Protein AF-0000000076691845 (afdb_homodimer)

Structure (mmCIF, N/CA/C/O backbone):
data_AF-0000000076691845-model_v1
#
loop_
_entity.id
_entity.type
_entity.pdbx_description
1 polymer 'CxC2-like cysteine cluster KDZ transposase-associated domain-containing protein'
#
loop_
_atom_site.group_PDB
_atom_site.id
_atom_site.type_symbol
_atom_site.label_atom_id
_atom_site.label_alt_id
_atom_site.label_comp_id
_atom_site.label_asym_id
_atom_site.label_entity_id
_atom_site.label_seq_id
_atom_site.pdbx_PDB_ins_code
_atom_site.Cartn_x
_atom_site.Cartn_y
_atom_site.Cartn_z
_atom_site.occupancy
_atom_site.B_iso_or_equiv
_atom_site.auth_seq_id
_atom_site.auth_comp_id
_atom_site.auth_asym_id
_atom_site.auth_atom_id
_atom_site.pdbx_PDB_model_num
ATOM 1 N N . PRO A 1 1 ? 8 -21.578 18.578 1 87.25 1 PRO A N 1
ATOM 2 C CA . PRO A 1 1 ? 8.398 -22.297 17.359 1 87.25 1 PRO A CA 1
ATOM 3 C C . PRO A 1 1 ? 9.656 -21.719 16.719 1 87.25 1 PRO A C 1
ATOM 5 O O . PRO A 1 1 ? 10.492 -22.469 16.203 1 87.25 1 PRO A O 1
ATOM 8 N N . LEU A 1 2 ? 9.812 -20.391 16.812 1 90.75 2 LEU A N 1
ATOM 9 C CA . LEU A 1 2 ? 10.984 -19.766 16.203 1 90.75 2 LEU A CA 1
ATOM 10 C C . LEU A 1 2 ? 12.25 -20.141 16.969 1 90.75 2 LEU A C 1
ATOM 12 O O . LEU A 1 2 ? 13.273 -20.469 16.359 1 90.75 2 LEU A O 1
ATOM 16 N N . LEU A 1 3 ? 12.211 -20.141 18.312 1 90.88 3 LEU A N 1
ATOM 17 C CA . LEU A 1 3 ? 13.359 -20.438 19.156 1 90.88 3 LEU A CA 1
ATOM 18 C C . LEU A 1 3 ? 13.812 -21.891 18.953 1 90.88 3 LEU A C 1
ATOM 20 O O . LEU A 1 3 ? 15 -22.188 19.047 1 90.88 3 LEU A O 1
ATOM 24 N N . GLN A 1 4 ? 12.875 -22.766 18.609 1 92.56 4 GLN A N 1
ATOM 25 C CA . GLN A 1 4 ? 13.195 -24.156 18.344 1 92.56 4 GLN A CA 1
ATOM 26 C C . GLN A 1 4 ? 13.859 -24.328 16.984 1 92.56 4 GLN A C 1
ATOM 28 O O . GLN A 1 4 ? 14.609 -25.281 16.766 1 92.56 4 GLN A O 1
ATOM 33 N N . TRP A 1 5 ? 13.578 -23.438 16.094 1 95.62 5 TRP A N 1
ATOM 34 C CA . TRP A 1 5 ? 14.078 -23.5 14.727 1 95.62 5 TRP A CA 1
ATOM 35 C C . TRP A 1 5 ? 15.5 -22.969 14.641 1 95.62 5 TRP A C 1
ATOM 37 O O . TRP A 1 5 ? 16.281 -23.391 13.789 1 95.62 5 TRP A O 1
ATOM 47 N N . ILE A 1 6 ? 15.969 -22.078 15.516 1 94.38 6 ILE A N 1
ATOM 48 C CA . ILE A 1 6 ? 17.219 -21.328 15.422 1 94.38 6 ILE A CA 1
ATOM 49 C C . ILE A 1 6 ? 18.406 -22.281 15.43 1 94.38 6 ILE A C 1
ATOM 51 O O . ILE A 1 6 ? 19.312 -22.172 14.602 1 94.38 6 ILE A O 1
ATOM 55 N N . PRO A 1 7 ? 18.375 -23.344 16.25 1 93.5 7 PRO A N 1
ATOM 56 C CA . PRO A 1 7 ? 19.5 -24.266 16.203 1 93.5 7 PRO A CA 1
ATOM 57 C C . PRO A 1 7 ? 19.562 -25.094 14.922 1 93.5 7 PRO A C 1
ATOM 59 O O . PRO A 1 7 ? 20.594 -25.672 14.594 1 93.5 7 PRO A O 1
ATOM 62 N N . GLU A 1 8 ? 18.469 -25.125 14.188 1 95.06 8 GLU A N 1
ATOM 63 C CA . GLU A 1 8 ? 18.375 -25.969 13 1 95.06 8 GLU A CA 1
ATOM 64 C C . GLU A 1 8 ? 18.656 -25.172 11.727 1 95.06 8 GLU A C 1
ATOM 66 O O . GLU A 1 8 ? 18.578 -25.719 10.625 1 95.06 8 GLU A O 1
ATOM 71 N N . ILE A 1 9 ? 19.047 -23.969 11.797 1 96.56 9 ILE A N 1
ATOM 72 C CA . ILE A 1 9 ? 19.188 -23.078 10.648 1 96.56 9 ILE A CA 1
ATOM 73 C C . ILE A 1 9 ? 20.203 -23.641 9.672 1 96.56 9 ILE A C 1
ATOM 75 O O . ILE A 1 9 ? 19.953 -23.703 8.469 1 96.56 9 ILE A O 1
ATOM 79 N N . ASP A 1 10 ? 21.297 -24.094 10.148 1 95.31 10 ASP A N 1
ATOM 80 C CA . ASP A 1 10 ? 22.359 -24.594 9.266 1 95.31 10 ASP A CA 1
ATOM 81 C C . ASP A 1 10 ? 21.906 -25.859 8.539 1 95.31 10 ASP A C 1
ATOM 83 O O . ASP A 1 10 ? 22.234 -26.062 7.367 1 95.31 10 ASP A O 1
ATOM 87 N N . ALA A 1 11 ? 21.156 -26.688 9.273 1 94.56 11 ALA A N 1
ATOM 88 C CA . ALA A 1 11 ? 20.625 -27.891 8.633 1 94.56 11 ALA A CA 1
ATOM 89 C C . ALA A 1 11 ? 19.672 -27.547 7.5 1 94.56 11 ALA A C 1
ATOM 91 O O . ALA A 1 11 ? 19.734 -28.141 6.422 1 94.56 11 ALA A O 1
ATOM 92 N N . PHE A 1 12 ? 18.797 -26.609 7.742 1 97.31 12 PHE A N 1
ATOM 93 C CA . PHE A 1 12 ? 17.844 -26.156 6.727 1 97.31 12 PHE A CA 1
ATOM 94 C C . PHE A 1 12 ? 18.594 -25.562 5.535 1 97.31 12 PHE A C 1
ATOM 96 O O . PHE A 1 12 ? 18.219 -25.797 4.383 1 97.31 12 PHE A O 1
ATOM 103 N N . LEU A 1 13 ? 19.609 -24.797 5.82 1 97.06 13 LEU A N 1
ATOM 104 C CA . LEU A 1 13 ? 20.406 -24.156 4.777 1 97.06 13 LEU A CA 1
ATOM 105 C C . LEU A 1 13 ? 21.094 -25.188 3.896 1 97.06 13 LEU A C 1
ATOM 107 O O . LEU A 1 13 ? 21.125 -25.047 2.672 1 97.06 13 LEU A O 1
ATOM 111 N N . GLN A 1 14 ? 21.594 -26.219 4.473 1 95.38 14 GLN A N 1
ATOM 112 C CA . GLN A 1 14 ? 22.266 -27.266 3.717 1 95.38 14 GLN A CA 1
ATOM 113 C C . GLN A 1 14 ? 21.281 -28 2.801 1 95.38 14 GLN A C 1
ATOM 115 O O . GLN A 1 14 ? 21.625 -28.359 1.675 1 95.38 14 GLN A O 1
ATOM 120 N N . GLU A 1 15 ? 20.078 -28.172 3.277 1 95.69 15 GLU A N 1
ATOM 121 C CA . GLU A 1 15 ? 19.078 -28.828 2.441 1 95.69 15 GLU A CA 1
ATOM 122 C C . GLU A 1 15 ? 18.672 -27.953 1.264 1 95.69 15 GLU A C 1
ATOM 124 O O . GLU A 1 15 ? 18.375 -28.453 0.178 1 95.69 15 GLU A O 1
ATOM 129 N N . LEU A 1 16 ? 18.656 -26.656 1.453 1 96.69 16 LEU A N 1
ATOM 130 C CA . LEU A 1 16 ? 18.391 -25.75 0.344 1 96.69 16 LEU A CA 1
ATOM 131 C C . LEU A 1 16 ? 19.484 -25.828 -0.707 1 96.69 16 LEU A C 1
ATOM 133 O O . LEU A 1 16 ? 19.203 -25.812 -1.908 1 96.69 16 LEU A O 1
ATOM 137 N N . LEU A 1 17 ? 20.703 -25.953 -0.226 1 96.31 17 LEU A N 1
ATOM 138 C CA . LEU A 1 17 ? 21.844 -26.047 -1.145 1 96.31 17 LEU A CA 1
ATOM 139 C C . LEU A 1 17 ? 21.844 -27.375 -1.876 1 96.31 17 LEU A C 1
ATOM 141 O O . LEU A 1 17 ? 22.266 -27.453 -3.033 1 96.31 17 LEU A O 1
ATOM 145 N N . ARG A 1 18 ? 21.344 -28.406 -1.203 1 95.19 18 ARG A N 1
ATOM 146 C CA . ARG A 1 18 ? 21.234 -29.734 -1.81 1 95.19 18 ARG A CA 1
ATOM 147 C C . ARG A 1 18 ? 20.438 -29.688 -3.105 1 95.19 18 ARG A C 1
ATOM 149 O O . ARG A 1 18 ? 20.766 -30.375 -4.07 1 95.19 18 ARG A O 1
ATOM 156 N N . HIS A 1 19 ? 19.453 -28.812 -3.213 1 94.88 19 HIS A N 1
ATOM 157 C CA . HIS A 1 19 ? 18.531 -28.719 -4.348 1 94.88 19 HIS A CA 1
ATOM 158 C C . HIS A 1 19 ? 19.219 -28.078 -5.555 1 94.88 19 HIS A C 1
ATOM 160 O O . HIS A 1 19 ? 18.688 -28.125 -6.668 1 94.88 19 HIS A O 1
ATOM 166 N N . GLU A 1 20 ? 20.438 -27.594 -5.363 1 95.62 20 GLU A N 1
ATOM 167 C CA . GLU A 1 20 ? 21.156 -26.984 -6.473 1 95.62 20 GLU A CA 1
ATOM 168 C C . GLU A 1 20 ? 21.906 -28.031 -7.293 1 95.62 20 GLU A C 1
ATOM 170 O O . GLU A 1 20 ? 22.344 -27.75 -8.406 1 95.62 20 GLU A O 1
ATOM 175 N N . GLY A 1 21 ? 21.938 -29.219 -6.738 1 94.19 21 GLY A N 1
ATOM 176 C CA . GLY A 1 21 ? 22.625 -30.297 -7.426 1 94.19 21 GLY A CA 1
ATOM 177 C C . GLY A 1 21 ? 21.688 -31.266 -8.125 1 94.19 21 GLY A C 1
ATOM 178 O O . GLY A 1 21 ? 20.469 -31.047 -8.141 1 94.19 21 GLY A O 1
ATOM 179 N N . ARG A 1 22 ? 22.219 -32.344 -8.727 1 92.06 22 ARG A N 1
ATOM 180 C CA . ARG A 1 22 ? 21.453 -33.312 -9.523 1 92.06 22 ARG A CA 1
ATOM 181 C C . ARG A 1 22 ? 20.734 -34.312 -8.625 1 92.06 22 ARG A C 1
ATOM 183 O O . ARG A 1 22 ? 19.734 -34.906 -9.039 1 92.06 22 ARG A O 1
ATOM 190 N N . GLY A 1 23 ? 21.156 -34.344 -7.402 1 85.56 23 GLY A N 1
ATOM 191 C CA . GLY A 1 23 ? 20.594 -35.375 -6.535 1 85.56 23 GLY A CA 1
ATOM 192 C C . GLY A 1 23 ? 21.016 -36.781 -6.93 1 85.56 23 GLY A C 1
ATOM 193 O O . GLY A 1 23 ? 22 -36.969 -7.645 1 85.56 23 GLY A O 1
ATOM 194 N N . PRO A 1 24 ? 20.234 -37.75 -6.477 1 78.94 24 PRO A N 1
ATOM 195 C CA . PRO A 1 24 ? 20.641 -39.156 -6.668 1 78.94 24 PRO A CA 1
ATOM 196 C C . PRO A 1 24 ? 20.203 -39.719 -8.023 1 78.94 24 PRO A C 1
ATOM 198 O O . PRO A 1 24 ? 20.547 -40.844 -8.367 1 78.94 24 PRO A O 1
ATOM 201 N N . ALA A 1 25 ? 19.641 -38.875 -8.875 1 76.62 25 ALA A N 1
ATOM 202 C CA . ALA A 1 25 ? 19.094 -39.375 -10.133 1 76.62 25 ALA A CA 1
ATOM 203 C C . ALA A 1 25 ? 20.188 -39.812 -11.086 1 76.62 25 ALA A C 1
ATOM 205 O O . ALA A 1 25 ? 21.109 -39.062 -11.375 1 76.62 25 ALA A O 1
ATOM 206 N N . GLN A 1 26 ? 20.141 -41.125 -11.516 1 77.44 26 GLN A N 1
ATOM 207 C CA . GLN A 1 26 ? 21.172 -41.656 -12.398 1 77.44 26 GLN A CA 1
ATOM 208 C C . GLN A 1 26 ? 20.625 -41.812 -13.82 1 77.44 26 GLN A C 1
ATOM 210 O O . GLN A 1 26 ? 21.406 -41.844 -14.781 1 77.44 26 GLN A O 1
ATOM 215 N N . SER A 1 27 ? 19.281 -41.938 -13.883 1 87.31 27 SER A N 1
ATOM 216 C CA . SER A 1 27 ? 18.656 -42.094 -15.195 1 87.31 27 SER A CA 1
ATOM 217 C C . SER A 1 27 ? 17.422 -41.219 -15.336 1 87.31 27 SER A C 1
ATOM 219 O O . SER A 1 27 ? 16.953 -40.625 -14.359 1 87.31 27 SER A O 1
ATOM 221 N N . CYS A 1 28 ? 17.047 -41.125 -16.609 1 92.69 28 CYS A N 1
ATOM 222 C CA . CYS A 1 28 ? 15.859 -40.344 -16.906 1 92.69 28 CYS A CA 1
ATOM 223 C C . CYS A 1 28 ? 14.656 -40.875 -16.141 1 92.69 28 CYS A C 1
ATOM 225 O O . CYS A 1 28 ? 14.445 -42.094 -16.094 1 92.69 28 CYS A O 1
ATOM 227 N N . LEU A 1 29 ? 13.891 -40.094 -15.586 1 89.31 29 LEU A N 1
ATOM 228 C CA . LEU A 1 29 ? 12.742 -40.438 -14.75 1 89.31 29 LEU A CA 1
ATOM 229 C C . LEU A 1 29 ? 11.688 -41.188 -15.555 1 89.31 29 LEU A C 1
ATOM 231 O O . LEU A 1 29 ? 11 -42.062 -15.023 1 89.31 29 LEU A O 1
ATOM 235 N N . THR A 1 30 ? 11.539 -40.812 -16.844 1 88.88 30 THR A N 1
ATOM 236 C CA . THR A 1 30 ? 10.461 -41.375 -17.656 1 88.88 30 THR A CA 1
ATOM 237 C C . THR A 1 30 ? 10.938 -42.562 -18.469 1 88.88 30 THR A C 1
ATOM 239 O O . THR A 1 30 ? 10.391 -43.656 -18.328 1 88.88 30 THR A O 1
ATOM 242 N N . CYS A 1 31 ? 12.047 -42.469 -19.266 1 90.38 31 CYS A N 1
ATOM 243 C CA . CYS A 1 31 ? 12.469 -43.531 -20.172 1 90.38 31 CYS A CA 1
ATOM 244 C C . CYS A 1 31 ? 13.484 -44.438 -19.484 1 90.38 31 CYS A C 1
ATOM 246 O O . CYS A 1 31 ? 13.742 -45.562 -19.953 1 90.38 31 CYS A O 1
ATOM 248 N N . ALA A 1 32 ? 14.141 -44.031 -18.453 1 87.12 32 ALA A N 1
ATOM 249 C CA . ALA A 1 32 ? 15.133 -44.781 -17.688 1 87.12 32 ALA A CA 1
ATOM 250 C C . ALA A 1 32 ? 16.312 -45.219 -18.562 1 87.12 32 ALA A C 1
ATOM 252 O O . ALA A 1 32 ? 17.062 -46.094 -18.203 1 87.12 32 ALA A O 1
ATOM 253 N N . MET A 1 33 ? 16.469 -44.656 -19.766 1 88.06 33 MET A N 1
ATOM 254 C CA . MET A 1 33 ? 17.484 -45.094 -20.719 1 88.06 33 MET A CA 1
ATOM 255 C C . MET A 1 33 ? 18.484 -43.969 -21 1 88.06 33 MET A C 1
ATOM 257 O O . MET A 1 33 ? 19.703 -44.219 -20.984 1 88.06 33 MET A O 1
ATOM 261 N N . ASN A 1 34 ? 17.984 -42.844 -21.203 1 88.25 34 ASN A N 1
ATOM 262 C CA . ASN A 1 34 ? 18.828 -41.75 -21.641 1 88.25 34 ASN A CA 1
ATOM 263 C C . ASN A 1 34 ? 19.438 -41 -20.453 1 88.25 34 ASN A C 1
ATOM 265 O O . ASN A 1 34 ? 18.953 -41.125 -19.328 1 88.25 34 ASN A O 1
ATOM 269 N N . MET A 1 35 ? 20.516 -40.344 -20.734 1 88.06 35 MET A N 1
ATOM 270 C CA . MET A 1 35 ? 21.188 -39.531 -19.719 1 88.06 35 MET A CA 1
ATOM 271 C C . MET A 1 35 ? 20.312 -38.344 -19.297 1 88.06 35 MET A C 1
ATOM 273 O O . MET A 1 35 ? 19.859 -37.594 -20.141 1 88.06 35 MET A O 1
ATOM 277 N N . PRO A 1 36 ? 20.062 -38.281 -18.016 1 91.88 36 PRO A N 1
ATOM 278 C CA . PRO A 1 36 ? 19.234 -37.188 -17.516 1 91.88 36 PRO A CA 1
ATOM 279 C C . PRO A 1 36 ? 20 -35.875 -17.391 1 91.88 36 PRO A C 1
ATOM 281 O O . PRO A 1 36 ? 21.062 -35.844 -16.766 1 91.88 36 PRO A O 1
ATOM 284 N N . SER A 1 37 ? 19.562 -34.781 -18.078 1 93.31 37 SER A N 1
ATOM 285 C CA . SER A 1 37 ? 20.266 -33.531 -18.031 1 93.31 37 SER A CA 1
ATOM 286 C C . SER A 1 37 ? 19.328 -32.344 -17.75 1 93.31 37 SER A C 1
ATOM 288 O O . SER A 1 37 ? 19.766 -31.219 -17.562 1 93.31 37 SER A O 1
ATOM 290 N N . TYR A 1 38 ? 18.031 -32.656 -17.688 1 95.62 38 TYR A N 1
ATOM 291 C CA . TYR A 1 38 ? 17.062 -31.578 -17.562 1 95.62 38 TYR A CA 1
ATOM 292 C C . TYR A 1 38 ? 16.203 -31.766 -16.328 1 95.62 38 TYR A C 1
ATOM 294 O O . TYR A 1 38 ? 15.875 -32.875 -15.953 1 95.62 38 TYR A O 1
ATOM 302 N N . ARG A 1 39 ? 15.898 -30.719 -15.648 1 95.12 39 ARG A N 1
ATOM 303 C CA . ARG A 1 39 ? 14.984 -30.766 -14.516 1 95.12 39 ARG A CA 1
ATOM 304 C C . ARG A 1 39 ? 13.906 -29.688 -14.633 1 95.12 39 ARG A C 1
ATOM 306 O O . ARG A 1 39 ? 14.117 -28.656 -15.266 1 95.12 39 ARG A O 1
ATOM 313 N N . CYS A 1 40 ? 12.742 -30.016 -14.156 1 94.69 40 CYS A N 1
ATOM 314 C CA . CYS A 1 40 ? 11.648 -29.047 -14.078 1 94.69 40 CYS A CA 1
ATOM 315 C C . CYS A 1 40 ? 11.539 -28.453 -12.672 1 94.69 40 CYS A C 1
ATOM 317 O O . CYS A 1 40 ? 11.531 -29.203 -11.688 1 94.69 40 CYS A O 1
ATOM 319 N N . MET A 1 41 ? 11.453 -27.172 -12.539 1 93.12 41 MET A N 1
ATOM 320 C CA . MET A 1 41 ? 11.406 -26.5 -11.242 1 93.12 41 MET A CA 1
ATOM 321 C C . MET A 1 41 ? 10 -26.547 -10.656 1 93.12 41 MET A C 1
ATOM 323 O O . MET A 1 41 ? 9.812 -26.344 -9.453 1 93.12 41 MET A O 1
ATOM 327 N N . ASP A 1 42 ? 9.023 -26.859 -11.492 1 93.19 42 ASP A N 1
ATOM 328 C CA . ASP A 1 42 ? 7.633 -26.766 -11.055 1 93.19 42 ASP A CA 1
ATOM 329 C C . ASP A 1 42 ? 7.039 -28.141 -10.781 1 93.19 42 ASP A C 1
ATOM 331 O O . ASP A 1 42 ? 6 -28.25 -10.125 1 93.19 42 ASP A O 1
ATOM 335 N N . CYS A 1 43 ? 7.711 -29.156 -11.25 1 92.31 43 CYS A N 1
ATOM 336 C CA . CYS A 1 43 ? 7.297 -30.516 -10.922 1 92.31 43 CYS A CA 1
ATOM 337 C C . CYS A 1 43 ? 7.852 -30.953 -9.57 1 92.31 43 CYS A C 1
ATOM 339 O O . CYS A 1 43 ? 8.984 -30.625 -9.227 1 92.31 43 CYS A O 1
ATOM 341 N N . MET A 1 44 ? 7.059 -31.672 -8.836 1 88.81 44 MET A N 1
ATOM 342 C CA . MET A 1 44 ? 7.52 -32.125 -7.523 1 88.81 44 MET A CA 1
ATOM 343 C C . MET A 1 44 ? 7.984 -33.562 -7.586 1 88.81 44 MET A C 1
ATOM 345 O O . MET A 1 44 ? 7.418 -34.438 -6.918 1 88.81 44 MET A O 1
ATOM 349 N N . ASN A 1 45 ? 8.875 -33.969 -8.375 1 82.81 45 ASN A N 1
ATOM 350 C CA . ASN A 1 45 ? 9.375 -35.312 -8.484 1 82.81 45 ASN A CA 1
ATOM 351 C C . ASN A 1 45 ? 10.891 -35.406 -8.312 1 82.81 45 ASN A C 1
ATOM 353 O O . ASN A 1 45 ? 11.461 -36.469 -8.203 1 82.81 45 ASN A O 1
ATOM 357 N N . ASN A 1 46 ? 11.562 -34.344 -7.996 1 76.19 46 ASN A N 1
ATOM 358 C CA . ASN A 1 46 ? 13 -34.219 -7.762 1 76.19 46 ASN A CA 1
ATOM 359 C C . ASN A 1 46 ? 13.805 -35.062 -8.758 1 76.19 46 ASN A C 1
ATOM 361 O O . ASN A 1 46 ? 14.906 -35.5 -8.461 1 76.19 46 ASN A O 1
ATOM 365 N N . GLY A 1 47 ? 13.164 -35.406 -9.922 1 85.44 47 GLY A N 1
ATOM 366 C CA . GLY A 1 47 ? 13.875 -36.219 -10.898 1 85.44 47 GLY A CA 1
ATOM 367 C C . GLY A 1 47 ? 14.398 -35.406 -12.078 1 85.44 47 GLY A C 1
ATOM 368 O O . GLY A 1 47 ? 14.164 -34.188 -12.164 1 85.44 47 GLY A O 1
ATOM 369 N N . LEU A 1 48 ? 15.281 -36.125 -12.844 1 93.38 48 LEU A N 1
ATOM 370 C CA . LEU A 1 48 ? 15.852 -35.531 -14.047 1 93.38 48 LEU A CA 1
ATOM 371 C C . LEU A 1 48 ? 15.297 -36.188 -15.297 1 93.38 48 LEU A C 1
ATOM 373 O O . LEU A 1 48 ? 14.883 -37.344 -15.258 1 93.38 48 LEU A O 1
ATOM 377 N N . TYR A 1 49 ? 15.195 -35.375 -16.344 1 94.94 49 TYR A N 1
ATOM 378 C CA . TYR A 1 49 ? 14.672 -35.812 -17.625 1 94.94 49 TYR A CA 1
ATOM 379 C C . TYR A 1 49 ? 15.734 -35.75 -18.703 1 94.94 49 TYR A C 1
ATOM 381 O O . TYR A 1 49 ? 16.719 -35 -18.578 1 94.94 49 TYR A O 1
ATOM 389 N N . CYS A 1 50 ? 15.586 -36.688 -19.672 1 95.5 50 CYS A N 1
ATOM 390 C CA . CYS A 1 50 ? 16.281 -36.438 -20.922 1 95.5 50 CYS A CA 1
ATOM 391 C C . CYS A 1 50 ? 15.523 -35.438 -21.797 1 95.5 50 CYS A C 1
ATOM 393 O O . CYS A 1 50 ? 14.391 -35.094 -21.484 1 95.5 50 CYS A O 1
ATOM 395 N N . LYS A 1 51 ? 16.078 -34.938 -22.844 1 95.38 51 LYS A N 1
ATOM 396 C CA . LYS A 1 51 ? 15.5 -33.875 -23.656 1 95.38 51 LYS A CA 1
ATOM 397 C C . LYS A 1 51 ? 14.148 -34.281 -24.234 1 95.38 51 LYS A C 1
ATOM 399 O O . LYS A 1 51 ? 13.141 -33.625 -24.031 1 95.38 51 LYS A O 1
ATOM 404 N N . PRO A 1 52 ? 14.023 -35.469 -24.875 1 95.25 52 PRO A N 1
ATOM 405 C CA . PRO A 1 52 ? 12.727 -35.844 -25.438 1 95.25 52 PRO A CA 1
ATOM 406 C C . PRO A 1 52 ? 11.656 -36.062 -24.391 1 95.25 52 PRO A C 1
ATOM 408 O O . PRO A 1 52 ? 10.492 -35.688 -24.594 1 95.25 52 PRO A O 1
ATOM 411 N N . CYS A 1 53 ? 12.086 -36.656 -23.266 1 95.38 53 CYS A N 1
ATOM 412 C CA . CYS A 1 53 ? 11.125 -36.938 -22.203 1 95.38 53 CYS A CA 1
ATOM 413 C C . CYS A 1 53 ? 10.648 -35.656 -21.547 1 95.38 53 CYS A C 1
ATOM 415 O O . CYS A 1 53 ? 9.508 -35.562 -21.094 1 95.38 53 CYS A O 1
ATOM 417 N N . THR A 1 54 ? 11.523 -34.625 -21.5 1 95.94 54 THR A N 1
ATOM 418 C CA . THR A 1 54 ? 11.125 -33.312 -20.969 1 95.94 54 THR A CA 1
ATOM 419 C C . THR A 1 54 ? 10 -32.719 -21.797 1 95.94 54 THR A C 1
ATOM 421 O O . THR A 1 54 ? 9 -32.25 -21.25 1 95.94 54 THR A O 1
ATOM 424 N N . VAL A 1 55 ? 10.133 -32.75 -23.078 1 95.56 55 VAL A N 1
ATOM 425 C CA . VAL A 1 55 ? 9.156 -32.188 -23.984 1 95.56 55 VAL A CA 1
ATOM 426 C C . VAL A 1 55 ? 7.844 -32.938 -23.906 1 95.56 55 VAL A C 1
ATOM 428 O O . VAL A 1 55 ? 6.77 -32.344 -23.781 1 95.56 55 VAL A O 1
ATOM 431 N N . ALA A 1 56 ? 7.949 -34.25 -23.828 1 93.19 56 ALA A N 1
ATOM 432 C CA . ALA A 1 56 ? 6.766 -35.125 -23.812 1 93.19 56 ALA A CA 1
ATOM 433 C C . ALA A 1 56 ? 5.988 -34.969 -22.5 1 93.19 56 ALA A C 1
ATOM 435 O O . ALA A 1 56 ? 4.754 -34.906 -22.516 1 93.19 56 ALA A O 1
ATOM 436 N N . SER A 1 57 ? 6.715 -34.875 -21.422 1 92.19 57 SER A N 1
ATOM 437 C CA . SER A 1 57 ? 6.086 -34.812 -20.109 1 92.19 57 SER A CA 1
ATOM 438 C C . SER A 1 57 ? 5.461 -33.438 -19.828 1 92.19 57 SER A C 1
ATOM 440 O O . SER A 1 57 ? 4.633 -33.312 -18.938 1 92.19 57 SER A O 1
ATOM 442 N N . HIS A 1 58 ? 5.809 -32.438 -20.641 1 94.06 58 HIS A N 1
ATOM 443 C CA . HIS A 1 58 ? 5.348 -31.078 -20.328 1 94.06 58 HIS A CA 1
ATOM 444 C C . HIS A 1 58 ? 4.473 -30.516 -21.453 1 94.06 58 HIS A C 1
ATOM 446 O O . HIS A 1 58 ? 4.277 -29.312 -21.547 1 94.06 58 HIS A O 1
ATOM 452 N N . LYS A 1 59 ? 3.926 -31.422 -22.219 1 92.06 59 LYS A N 1
ATOM 453 C CA . LYS A 1 59 ? 3.029 -31.016 -23.297 1 92.06 59 LYS A CA 1
ATOM 454 C C . LYS A 1 59 ? 1.794 -30.297 -22.734 1 92.06 59 LYS A C 1
ATOM 456 O O . LYS A 1 59 ? 1.295 -29.344 -23.344 1 92.06 59 LYS A O 1
ATOM 461 N N . SER A 1 60 ? 1.341 -30.812 -21.578 1 91.81 60 SER A N 1
ATOM 462 C CA . SER A 1 60 ? 0.16 -30.219 -20.953 1 91.81 60 SER A CA 1
ATOM 463 C C . SER A 1 60 ? 0.542 -29.078 -20.016 1 91.81 60 SER A C 1
ATOM 465 O O . SER A 1 60 ? -0.328 -28.422 -19.438 1 91.81 60 SER A O 1
ATOM 467 N N . MET A 1 61 ? 1.863 -28.875 -19.844 1 93.44 61 MET A N 1
ATOM 468 C CA . MET A 1 61 ? 2.367 -27.828 -18.953 1 93.44 61 MET A CA 1
ATOM 469 C C . MET A 1 61 ? 3.473 -27.031 -19.625 1 93.44 61 MET A C 1
ATOM 471 O O . MET A 1 61 ? 4.594 -26.953 -19.109 1 93.44 61 MET A O 1
ATOM 475 N N . PRO A 1 62 ? 3.066 -26.328 -20.672 1 94.5 62 PRO A N 1
ATOM 476 C CA . PRO A 1 62 ? 4.09 -25.688 -21.5 1 94.5 62 PRO A CA 1
ATOM 477 C C . PRO A 1 62 ? 4.77 -24.516 -20.797 1 94.5 62 PRO A C 1
ATOM 479 O O . PRO A 1 62 ? 5.785 -24.016 -21.266 1 94.5 62 PRO A O 1
ATOM 482 N N . PHE A 1 63 ? 4.293 -24.125 -19.641 1 95.5 63 PHE A N 1
ATOM 483 C CA . PHE A 1 63 ? 4.844 -22.906 -19.031 1 95.5 63 PHE A CA 1
ATOM 484 C C . PHE A 1 63 ? 5.621 -23.25 -17.766 1 95.5 63 PHE A C 1
ATOM 486 O O . PHE A 1 63 ? 5.883 -22.391 -16.938 1 95.5 63 PHE A O 1
ATOM 493 N N . HIS A 1 64 ? 5.926 -24.562 -17.547 1 95.62 64 HIS A N 1
ATOM 494 C CA . HIS A 1 64 ? 6.828 -24.969 -16.469 1 95.62 64 HIS A CA 1
ATOM 495 C C . HIS A 1 64 ? 8.25 -24.484 -16.734 1 95.62 64 HIS A C 1
ATOM 497 O O . HIS A 1 64 ? 8.648 -24.312 -17.891 1 95.62 64 HIS A O 1
ATOM 503 N N . ARG A 1 65 ? 9.023 -24.281 -15.828 1 94.69 65 ARG A N 1
ATOM 504 C CA . ARG A 1 65 ? 10.398 -23.797 -15.922 1 94.69 65 ARG A CA 1
ATOM 505 C C . ARG A 1 65 ? 11.391 -24.953 -15.93 1 94.69 65 ARG A C 1
ATOM 507 O O . ARG A 1 65 ? 11.383 -25.781 -15.023 1 94.69 65 ARG A O 1
ATOM 514 N N . SER A 1 66 ? 12.188 -24.844 -16.891 1 95.19 66 SER A N 1
ATOM 515 C CA . SER A 1 66 ? 13.156 -25.922 -17.047 1 95.19 66 SER A CA 1
ATOM 516 C C . SER A 1 66 ? 14.586 -25.406 -16.922 1 95.19 66 SER A C 1
ATOM 518 O O . SER A 1 66 ? 14.836 -24.219 -17.125 1 95.19 66 SER A O 1
ATOM 520 N N . GLN A 1 67 ? 15.477 -26.344 -16.469 1 96 67 GLN A N 1
ATOM 521 C CA . GLN A 1 67 ? 16.906 -26.062 -16.344 1 96 67 GLN A CA 1
ATOM 522 C C . GLN A 1 67 ? 17.75 -27.188 -16.938 1 96 67 GLN A C 1
ATOM 524 O O . GLN A 1 67 ? 17.312 -28.344 -16.953 1 96 67 GLN A O 1
ATOM 529 N N . GLU A 1 68 ? 18.828 -26.828 -17.484 1 97 68 GLU A N 1
ATOM 530 C CA . GLU A 1 68 ? 19.766 -27.797 -18.047 1 97 68 GLU A CA 1
ATOM 531 C C . GLU A 1 68 ? 21.062 -27.875 -17.234 1 97 68 GLU A C 1
ATOM 533 O O . GLU A 1 68 ? 21.609 -26.844 -16.844 1 97 68 GLU A O 1
ATOM 538 N N . TRP A 1 69 ? 21.469 -29.094 -16.938 1 95.62 69 TRP A N 1
ATOM 539 C CA . TRP A 1 69 ? 22.734 -29.297 -16.25 1 95.62 69 TRP A CA 1
ATOM 540 C C . TRP A 1 69 ? 23.906 -29.016 -17.188 1 95.62 69 TRP A C 1
ATOM 542 O O . TRP A 1 69 ? 24.062 -29.672 -18.219 1 95.62 69 TRP A O 1
ATOM 552 N N . THR A 1 70 ? 24.812 -28.047 -16.906 1 95.56 70 THR A N 1
ATOM 553 C CA . THR A 1 70 ? 25.922 -27.641 -17.75 1 95.56 70 THR A CA 1
ATOM 554 C C . THR A 1 70 ? 27.141 -28.531 -17.531 1 95.56 70 THR A C 1
ATOM 556 O O . THR A 1 70 ? 28.125 -28.453 -18.266 1 95.56 70 THR A O 1
ATOM 559 N N . GLY A 1 71 ? 27.109 -29.312 -16.562 1 93.19 71 GLY A N 1
ATOM 560 C CA . GLY A 1 71 ? 28.25 -30.078 -16.078 1 93.19 71 GLY A CA 1
ATOM 561 C C . GLY A 1 71 ? 28.688 -29.703 -14.68 1 93.19 71 GLY A C 1
ATOM 562 O O . GLY A 1 71 ? 29.312 -30.5 -13.969 1 93.19 71 GLY A O 1
ATOM 563 N N . ARG A 1 72 ? 28.281 -28.453 -14.297 1 94.75 72 ARG A N 1
ATOM 564 C CA . ARG A 1 72 ? 28.703 -27.969 -12.984 1 94.75 72 ARG A CA 1
ATOM 565 C C . ARG A 1 72 ? 27.516 -27.406 -12.203 1 94.75 72 ARG A C 1
ATOM 567 O O . ARG A 1 72 ? 27.5 -27.438 -10.977 1 94.75 72 ARG A O 1
ATOM 574 N N . TYR A 1 73 ? 26.625 -26.828 -12.875 1 96.56 73 TYR A N 1
ATOM 575 C CA . TYR A 1 73 ? 25.453 -26.234 -12.266 1 96.56 73 TYR A CA 1
ATOM 576 C C . TYR A 1 73 ? 24.281 -26.219 -13.242 1 96.56 73 TYR A C 1
ATOM 578 O O . TYR A 1 73 ? 24.453 -26.516 -14.43 1 96.56 73 TYR A O 1
ATOM 586 N N . PHE A 1 74 ? 23.078 -25.938 -12.773 1 95.94 74 PHE A N 1
ATOM 587 C CA . PHE A 1 74 ? 21.906 -25.859 -13.617 1 95.94 74 PHE A CA 1
ATOM 588 C C . PHE A 1 74 ? 21.734 -24.453 -14.188 1 95.94 74 PHE A C 1
ATOM 590 O O . PHE A 1 74 ? 21.922 -23.453 -13.477 1 95.94 74 PHE A O 1
ATOM 597 N N . SER A 1 75 ? 21.422 -24.391 -15.445 1 95.06 75 SER A N 1
ATOM 598 C CA . SER A 1 75 ? 21.156 -23.141 -16.125 1 95.06 75 SER A CA 1
ATOM 599 C C . SER A 1 75 ? 19.734 -23.125 -16.719 1 95.06 75 SER A C 1
ATOM 601 O O . SER A 1 75 ? 19.188 -24.172 -17.047 1 95.06 75 SER A O 1
ATOM 603 N N . ARG A 1 76 ? 19.234 -21.953 -16.828 1 93.12 76 ARG A N 1
ATOM 604 C CA . ARG A 1 76 ? 17.875 -21.797 -17.328 1 93.12 76 ARG A CA 1
ATOM 605 C C . ARG A 1 76 ? 17.797 -22.172 -18.812 1 93.12 76 ARG A C 1
ATOM 607 O O . ARG A 1 76 ? 18.688 -21.844 -19.594 1 93.12 76 ARG A O 1
ATOM 614 N N . ILE A 1 77 ? 16.719 -22.891 -19.188 1 94.25 77 ILE A N 1
ATOM 615 C CA . ILE A 1 77 ? 16.391 -23.188 -20.578 1 94.25 77 ILE A CA 1
ATOM 616 C C . ILE A 1 77 ? 14.883 -23.219 -20.766 1 94.25 77 ILE A C 1
ATOM 618 O O . ILE A 1 77 ? 14.148 -23.641 -19.859 1 94.25 77 ILE A O 1
ATOM 622 N N . SER A 1 78 ? 14.414 -22.688 -21.844 1 92.88 78 SER A N 1
ATOM 623 C CA . SER A 1 78 ? 12.977 -22.688 -22.062 1 92.88 78 SER A CA 1
ATOM 624 C C . SER A 1 78 ? 12.531 -23.953 -22.781 1 92.88 78 SER A C 1
ATOM 626 O O . SER A 1 78 ? 13.328 -24.609 -23.453 1 92.88 78 SER A O 1
ATOM 628 N N . LEU A 1 79 ? 11.266 -24.328 -22.562 1 95.25 79 LEU A N 1
ATOM 629 C CA . LEU A 1 79 ? 10.703 -25.469 -23.266 1 95.25 79 LEU A CA 1
ATOM 630 C C . LEU A 1 79 ? 10.617 -25.203 -24.766 1 95.25 79 LEU A C 1
ATOM 632 O O . LEU A 1 79 ? 10.672 -26.141 -25.562 1 95.25 79 LEU A O 1
ATOM 636 N N . HIS A 1 80 ? 10.531 -23.953 -25.109 1 94.25 80 HIS A N 1
ATOM 637 C CA . HIS A 1 80 ? 10.57 -23.531 -26.5 1 94.25 80 HIS A CA 1
ATOM 638 C C . HIS A 1 80 ? 11.891 -23.922 -27.156 1 94.25 80 HIS A C 1
ATOM 640 O O . HIS A 1 80 ? 11.898 -24.469 -28.266 1 94.25 80 HIS A O 1
ATOM 646 N N . GLU A 1 81 ? 12.992 -23.688 -26.469 1 93.75 81 GLU A N 1
ATOM 647 C CA . GLU A 1 81 ? 14.328 -24.016 -26.969 1 93.75 81 GLU A CA 1
ATOM 648 C C . GLU A 1 81 ? 14.531 -25.516 -27.078 1 93.75 81 GLU A C 1
ATOM 650 O O . GLU A 1 81 ? 15.305 -25.984 -27.906 1 93.75 81 GLU A O 1
ATOM 655 N N . LEU A 1 82 ? 13.75 -26.281 -26.25 1 95.62 82 LEU A N 1
ATOM 656 C CA . LEU A 1 82 ? 13.859 -27.734 -26.25 1 95.62 82 LEU A CA 1
ATOM 657 C C . LEU A 1 82 ? 13.016 -28.344 -27.359 1 95.62 82 LEU A C 1
ATOM 659 O O . LEU A 1 82 ? 13.109 -29.547 -27.641 1 95.62 82 LEU A O 1
ATOM 663 N N . GLY A 1 83 ? 12.148 -27.5 -27.938 1 94.62 83 GLY A N 1
ATOM 664 C CA . GLY A 1 83 ? 11.422 -27.969 -29.109 1 94.62 83 GLY A CA 1
ATOM 665 C C . GLY A 1 83 ? 9.938 -28.141 -28.859 1 94.62 83 GLY A C 1
ATOM 666 O O . GLY A 1 83 ? 9.211 -28.625 -29.734 1 94.62 83 GLY A O 1
ATOM 667 N N . LEU A 1 84 ? 9.422 -27.766 -27.688 1 95.69 84 LEU A N 1
ATOM 668 C CA . LEU A 1 84 ? 7.996 -27.922 -27.406 1 95.69 84 LEU A CA 1
ATOM 669 C C . LEU A 1 84 ? 7.168 -26.938 -28.219 1 95.69 84 LEU A C 1
ATOM 671 O O . LEU A 1 84 ? 7.504 -25.75 -28.297 1 95.69 84 LEU A O 1
ATOM 675 N N . ARG A 1 85 ? 6.117 -27.438 -28.859 1 94.25 85 ARG A N 1
ATOM 676 C CA . ARG A 1 85 ? 5.184 -26.609 -29.625 1 94.25 85 ARG A CA 1
ATOM 677 C C . ARG A 1 85 ? 3.758 -26.781 -29.109 1 94.25 85 ARG A C 1
ATOM 679 O O . ARG A 1 85 ? 3.35 -27.891 -28.734 1 94.25 85 ARG A O 1
ATOM 686 N N . ILE A 1 86 ? 3.008 -25.672 -29.062 1 95.19 86 ILE A N 1
ATOM 687 C CA . ILE A 1 86 ? 1.621 -25.688 -28.609 1 95.19 86 ILE A CA 1
ATOM 688 C C . ILE A 1 86 ? 0.687 -25.703 -29.828 1 95.19 86 ILE A C 1
ATOM 690 O O . ILE A 1 86 ? 0.642 -24.75 -30.594 1 95.19 86 ILE A O 1
ATOM 694 N N . GLN A 1 87 ? -0.03 -26.781 -29.984 1 93.56 87 GLN A N 1
ATOM 695 C CA . GLN A 1 87 ? -1.021 -26.906 -31.062 1 93.56 87 GLN A CA 1
ATOM 696 C C . GLN A 1 87 ? -2.4 -26.469 -30.578 1 93.56 87 GLN A C 1
ATOM 698 O O . GLN A 1 87 ? -2.92 -27 -29.594 1 93.56 87 GLN A O 1
ATOM 703 N N . LEU A 1 88 ? -2.969 -25.484 -31.281 1 92.94 88 LEU A N 1
ATOM 704 C CA . LEU A 1 88 ? -4.277 -24.969 -30.891 1 92.94 88 LEU A CA 1
ATOM 705 C C . LEU A 1 88 ? -5.383 -25.609 -31.719 1 92.94 88 LEU A C 1
ATOM 707 O O . LEU A 1 88 ? -5.137 -26.078 -32.844 1 92.94 88 LEU A O 1
ATOM 711 N N . ASN A 1 89 ? -6.551 -25.688 -31.156 1 90 89 ASN A N 1
ATOM 712 C CA . ASN A 1 89 ? -7.824 -26.016 -31.781 1 90 89 ASN A CA 1
ATOM 713 C C . ASN A 1 89 ? -7.844 -27.469 -32.281 1 90 89 ASN A C 1
ATOM 715 O O . ASN A 1 89 ? -8.438 -27.766 -33.312 1 90 89 ASN A O 1
ATOM 719 N N . HIS A 1 90 ? -7.098 -28.297 -31.656 1 88.12 90 HIS A N 1
ATOM 720 C CA . HIS A 1 90 ? -7.121 -29.734 -31.875 1 88.12 90 HIS A CA 1
ATOM 721 C C . HIS A 1 90 ? -7.105 -30.484 -30.547 1 88.12 90 HIS A C 1
ATOM 723 O O . HIS A 1 90 ? -6.645 -29.953 -29.531 1 88.12 90 HIS A O 1
ATOM 729 N N . PRO A 1 91 ? -7.633 -31.656 -30.562 1 83.06 91 PRO A N 1
ATOM 730 C CA . PRO A 1 91 ? -7.555 -32.438 -29.328 1 83.06 91 PRO A CA 1
ATOM 731 C C . PRO A 1 91 ? -6.113 -32.688 -28.875 1 83.06 91 PRO A C 1
ATOM 733 O O . PRO A 1 91 ? -5.199 -32.688 -29.703 1 83.06 91 PRO A O 1
ATOM 736 N N . TYR A 1 92 ? -6.004 -32.906 -27.641 1 83.25 92 TYR A N 1
ATOM 737 C CA . TYR A 1 92 ? -4.688 -33.125 -27.031 1 83.25 92 TYR A CA 1
ATOM 738 C C . TYR A 1 92 ? -3.939 -34.25 -27.719 1 83.25 92 TYR A C 1
ATOM 740 O O . TYR A 1 92 ? -4.496 -35.344 -27.906 1 83.25 92 TYR A O 1
ATOM 748 N N . GLY A 1 93 ? -2.738 -33.969 -28.156 1 77.94 93 GLY A N 1
ATOM 749 C CA . GLY A 1 93 ? -1.898 -35 -28.734 1 77.94 93 GLY A CA 1
ATOM 750 C C . GLY A 1 93 ? -1.967 -35.031 -30.25 1 77.94 93 GLY A C 1
ATOM 751 O O . GLY A 1 93 ? -1.137 -35.688 -30.906 1 77.94 93 GLY A O 1
ATOM 752 N N . GLU A 1 94 ? -2.963 -34.312 -30.781 1 84.81 94 GLU A N 1
ATOM 753 C CA . GLU A 1 94 ? -3.111 -34.312 -32.25 1 84.81 94 GLU A CA 1
ATOM 754 C C . GLU A 1 94 ? -2.496 -33.062 -32.875 1 84.81 94 GLU A C 1
ATOM 756 O O . GLU A 1 94 ? -2.584 -31.969 -32.281 1 84.81 94 GLU A O 1
ATOM 761 N N . ASN A 1 95 ? -1.907 -33.344 -33.969 1 88.94 95 ASN A N 1
ATOM 762 C CA . ASN A 1 95 ? -1.322 -32.219 -34.719 1 88.94 95 ASN A CA 1
ATOM 763 C C . ASN A 1 95 ? -2.213 -31.781 -35.875 1 88.94 95 ASN A C 1
ATOM 765 O O . ASN A 1 95 ? -2.896 -32.594 -36.5 1 88.94 95 ASN A O 1
ATOM 769 N N . CYS A 1 96 ? -2.158 -30.531 -36.031 1 91.62 96 CYS A N 1
ATOM 770 C CA . CYS A 1 96 ? -2.918 -29.969 -37.125 1 91.62 96 CYS A CA 1
ATOM 771 C C . CYS A 1 96 ? -2.285 -30.344 -38.469 1 91.62 96 CYS A C 1
ATOM 773 O O . CYS A 1 96 ? -1.061 -30.344 -38.594 1 91.62 96 CYS A O 1
ATOM 775 N N . TYR A 1 97 ? -3.121 -30.641 -39.5 1 90.12 97 TYR A N 1
ATOM 776 C CA . TYR A 1 97 ? -2.639 -30.953 -40.844 1 90.12 97 TYR A CA 1
ATOM 777 C C . TYR A 1 97 ? -2.123 -29.719 -41.562 1 90.12 97 TYR A C 1
ATOM 779 O O . TYR A 1 97 ? -1.245 -29.797 -42.438 1 90.12 97 TYR A O 1
ATOM 787 N N . ASN A 1 98 ? -2.678 -28.562 -41.25 1 91.94 98 ASN A N 1
ATOM 788 C CA . ASN A 1 98 ? -2.293 -27.281 -41.812 1 91.94 98 ASN A CA 1
ATOM 789 C C . ASN A 1 98 ? -1.967 -26.25 -40.75 1 91.94 98 ASN A C 1
ATOM 791 O O . ASN A 1 98 ? -2.625 -25.203 -40.656 1 91.94 98 ASN A O 1
ATOM 795 N N . PRO A 1 99 ? -0.887 -26.562 -40.031 1 93.44 99 PRO A N 1
ATOM 796 C CA . PRO A 1 99 ? -0.564 -25.625 -38.938 1 93.44 99 PRO A CA 1
ATOM 797 C C . PRO A 1 99 ? -0.037 -24.297 -39.469 1 93.44 99 PRO A C 1
ATOM 799 O O . PRO A 1 99 ? 0.693 -24.25 -40.438 1 93.44 99 PRO A O 1
ATOM 802 N N . VAL A 1 100 ? -0.498 -23.188 -38.906 1 93.31 100 VAL A N 1
ATOM 803 C CA . VAL A 1 100 ? 0.01 -21.844 -39.156 1 93.31 100 VAL A CA 1
ATOM 804 C C . VAL A 1 100 ? 0.83 -21.359 -37.969 1 93.31 100 VAL A C 1
ATOM 806 O O . VAL A 1 100 ? 0.288 -21.156 -36.875 1 93.31 100 VAL A O 1
ATOM 809 N N . LYS A 1 101 ? 2.035 -21.172 -38.25 1 94.12 101 LYS A N 1
ATOM 810 C CA . LYS A 1 101 ? 2.928 -20.766 -37.156 1 94.12 101 LYS A CA 1
ATOM 811 C C . LYS A 1 101 ? 2.715 -19.312 -36.75 1 94.12 101 LYS A C 1
ATOM 813 O O . LYS A 1 101 ? 2.33 -18.484 -37.594 1 94.12 101 LYS A O 1
ATOM 818 N N . SER A 1 102 ? 2.947 -19.062 -35.5 1 93.88 102 SER A N 1
ATOM 819 C CA . SER A 1 102 ? 2.908 -17.672 -35.031 1 93.88 102 SER A CA 1
ATOM 820 C C . SER A 1 102 ? 3.98 -16.828 -35.719 1 93.88 102 SER A C 1
ATOM 822 O O . SER A 1 102 ? 4.91 -17.375 -36.312 1 93.88 102 SER A O 1
ATOM 824 N N . TYR A 1 103 ? 3.791 -15.469 -35.594 1 90.44 103 TYR A N 1
ATOM 825 C CA . TYR A 1 103 ? 4.703 -14.523 -36.219 1 90.44 103 TYR A CA 1
ATOM 826 C C . TYR A 1 103 ? 6.141 -14.766 -35.75 1 90.44 103 TYR A C 1
ATOM 828 O O . TYR A 1 103 ? 6.418 -14.805 -34.562 1 90.44 103 TYR A O 1
ATOM 836 N N . ASN A 1 104 ? 7.117 -15.016 -36.625 1 89.88 104 ASN A N 1
ATOM 837 C CA . ASN A 1 104 ? 8.539 -15.242 -36.406 1 89.88 104 ASN A CA 1
ATOM 838 C C . ASN A 1 104 ? 8.773 -16.469 -35.531 1 89.88 104 ASN A C 1
ATOM 840 O O . ASN A 1 104 ? 9.797 -16.547 -34.844 1 89.88 104 ASN A O 1
ATOM 844 N N . ASP A 1 105 ? 7.742 -17.312 -35.438 1 92.25 105 ASP A N 1
ATOM 845 C CA . ASP A 1 105 ? 7.797 -18.562 -34.656 1 92.25 105 ASP A CA 1
ATOM 846 C C . ASP A 1 105 ? 8.102 -18.281 -33.188 1 92.25 105 ASP A C 1
ATOM 848 O O . ASP A 1 105 ? 8.875 -19 -32.562 1 92.25 105 ASP A O 1
ATOM 852 N N . ASN A 1 106 ? 7.652 -17.141 -32.812 1 92.25 106 ASN A N 1
ATOM 853 C CA . ASN A 1 106 ? 7.836 -16.719 -31.422 1 92.25 106 ASN A CA 1
ATOM 854 C C . ASN A 1 106 ? 6.578 -16.062 -30.859 1 92.25 106 ASN A C 1
ATOM 856 O O . ASN A 1 106 ? 5.945 -15.25 -31.547 1 92.25 106 ASN A O 1
ATOM 860 N N . PHE A 1 107 ? 6.117 -16.5 -29.797 1 96.06 107 PHE A N 1
ATOM 861 C CA . PHE A 1 107 ? 4.93 -16 -29.125 1 96.06 107 PHE A CA 1
ATOM 862 C C . PHE A 1 107 ? 5.195 -15.797 -27.625 1 96.06 107 PHE A C 1
ATOM 864 O O . PHE A 1 107 ? 5.746 -16.672 -26.969 1 96.06 107 PHE A O 1
ATOM 871 N N . THR A 1 108 ? 4.918 -14.57 -27.062 1 97.25 108 THR A N 1
ATOM 872 C CA . THR A 1 108 ? 5.191 -14.281 -25.656 1 97.25 108 THR A CA 1
ATOM 873 C C . THR A 1 108 ? 3.959 -14.547 -24.797 1 97.25 108 THR A C 1
ATOM 875 O O . THR A 1 108 ? 2.877 -14.023 -25.078 1 97.25 108 THR A O 1
ATOM 878 N N . VAL A 1 109 ? 4.09 -15.359 -23.812 1 98.12 109 VAL A N 1
ATOM 879 C CA . VAL A 1 109 ? 2.975 -15.664 -22.922 1 98.12 109 VAL A CA 1
ATOM 880 C C . VAL A 1 109 ? 3.326 -15.25 -21.484 1 98.12 109 VAL A C 1
ATOM 882 O O . VAL A 1 109 ? 4.398 -15.586 -20.984 1 98.12 109 VAL A O 1
ATOM 885 N N . ILE A 1 110 ? 2.494 -14.453 -20.875 1 98.38 110 ILE A N 1
ATOM 886 C CA . ILE A 1 110 ? 2.643 -14.055 -19.484 1 98.38 110 ILE A CA 1
ATOM 887 C C . ILE A 1 110 ? 1.916 -15.055 -18.578 1 98.38 110 ILE A C 1
ATOM 889 O O . ILE A 1 110 ? 0.703 -15.242 -18.703 1 98.38 110 ILE A O 1
ATOM 893 N N . ASP A 1 111 ? 2.652 -15.719 -17.75 1 97.38 111 ASP A N 1
ATOM 894 C CA . ASP A 1 111 ? 2.121 -16.719 -16.828 1 97.38 111 ASP A CA 1
ATOM 895 C C . ASP A 1 111 ? 2.539 -16.406 -15.383 1 97.38 111 ASP A C 1
ATOM 897 O O . ASP A 1 111 ? 3.295 -15.469 -15.133 1 97.38 111 ASP A O 1
ATOM 901 N N . LEU A 1 112 ? 2 -17.156 -14.469 1 95.31 112 LEU A N 1
ATOM 902 C CA . LEU A 1 112 ? 2.287 -16.969 -13.055 1 95.31 112 LEU A CA 1
ATOM 903 C C . LEU A 1 112 ? 3.734 -17.328 -12.734 1 95.31 112 LEU A C 1
ATOM 905 O O . LEU A 1 112 ? 4.312 -16.812 -11.773 1 95.31 112 LEU A O 1
ATOM 909 N N . ASN A 1 113 ? 4.301 -18.172 -13.523 1 94.31 113 ASN A N 1
ATOM 910 C CA . ASN A 1 113 ? 5.672 -18.609 -13.297 1 94.31 113 ASN A CA 1
ATOM 911 C C . ASN A 1 113 ? 6.676 -17.703 -14 1 94.31 113 ASN A C 1
ATOM 913 O O . ASN A 1 113 ? 7.887 -17.906 -13.906 1 94.31 113 ASN A O 1
ATOM 917 N N . GLY A 1 114 ? 6.172 -16.703 -14.727 1 95.44 114 GLY A N 1
ATOM 918 C CA . GLY A 1 114 ? 7.051 -15.758 -15.406 1 95.44 114 GLY A CA 1
ATOM 919 C C . GLY A 1 114 ? 6.613 -15.461 -16.828 1 95.44 114 GLY A C 1
ATOM 920 O O . GLY A 1 114 ? 5.461 -15.703 -17.188 1 95.44 114 GLY A O 1
ATOM 921 N N . ILE A 1 115 ? 7.473 -14.844 -17.578 1 97.12 115 ILE A N 1
ATOM 922 C CA . ILE A 1 115 ? 7.246 -14.516 -18.984 1 97.12 115 ILE A CA 1
ATOM 923 C C . ILE A 1 115 ? 7.977 -15.523 -19.875 1 97.12 115 ILE A C 1
ATOM 925 O O . ILE A 1 115 ? 9.18 -15.742 -19.719 1 97.12 115 ILE A O 1
ATOM 929 N N . HIS A 1 116 ? 7.219 -16.156 -20.781 1 96.44 116 HIS A N 1
ATOM 930 C CA . HIS A 1 116 ? 7.762 -17.266 -21.562 1 96.44 116 HIS A CA 1
ATOM 931 C C . HIS A 1 116 ? 7.699 -16.953 -23.062 1 96.44 116 HIS A C 1
ATOM 933 O O . HIS A 1 116 ? 6.734 -16.359 -23.531 1 96.44 116 HIS A O 1
ATOM 939 N N . ASP A 1 117 ? 8.727 -17.391 -23.75 1 94.19 117 ASP A N 1
ATOM 940 C CA . ASP A 1 117 ? 8.688 -17.484 -25.203 1 94.19 117 ASP A CA 1
ATOM 941 C C . ASP A 1 117 ? 8.289 -18.891 -25.641 1 94.19 117 ASP A C 1
ATOM 943 O O . ASP A 1 117 ? 8.875 -19.891 -25.203 1 94.19 117 ASP A O 1
ATOM 947 N N . VAL A 1 118 ? 7.207 -18.984 -26.469 1 96 118 VAL A N 1
ATOM 948 C CA . VAL A 1 118 ? 6.711 -20.297 -26.859 1 96 118 VAL A CA 1
ATOM 949 C C . VAL A 1 118 ? 6.48 -20.344 -28.375 1 96 118 VAL A C 1
ATOM 951 O O . VAL A 1 118 ? 6.453 -19.297 -29.031 1 96 118 VAL A O 1
ATOM 954 N N . ALA A 1 119 ? 6.43 -21.547 -28.891 1 95.5 119 ALA A N 1
ATOM 955 C CA . ALA A 1 119 ? 6.027 -21.766 -30.266 1 95.5 119 ALA A CA 1
ATOM 956 C C . ALA A 1 119 ? 4.559 -22.188 -30.359 1 95.5 119 ALA A C 1
ATOM 958 O O . ALA A 1 119 ? 4.164 -23.203 -29.781 1 95.5 119 ALA A O 1
ATOM 959 N N . VAL A 1 120 ? 3.783 -21.344 -31.016 1 96.06 120 VAL A N 1
ATOM 960 C CA . VAL A 1 120 ? 2.352 -21.609 -31.125 1 96.06 120 VAL A CA 1
ATOM 961 C C . VAL A 1 120 ? 1.987 -21.922 -32.562 1 96.06 120 VAL A C 1
ATOM 963 O O . VAL A 1 120 ? 2.383 -21.219 -33.5 1 96.06 120 VAL A O 1
ATOM 966 N N . ASP A 1 121 ? 1.25 -23.047 -32.75 1 95.5 121 ASP A N 1
ATOM 967 C CA . ASP A 1 121 ? 0.718 -23.438 -34.062 1 95.5 121 ASP A CA 1
ATOM 968 C C . ASP A 1 121 ? -0.798 -23.281 -34.094 1 95.5 121 ASP A C 1
ATOM 970 O O . ASP A 1 121 ? -1.535 -24.047 -33.5 1 95.5 121 ASP A O 1
ATOM 974 N N . TYR A 1 122 ? -1.249 -22.312 -34.875 1 95.06 122 TYR A N 1
ATOM 975 C CA . TYR A 1 122 ? -2.678 -22.125 -35.125 1 95.06 122 TYR A CA 1
ATOM 976 C C . TYR A 1 122 ? -3.205 -23.156 -36.094 1 95.06 122 TYR A C 1
ATOM 978 O O . TYR A 1 122 ? -2.467 -23.641 -36.969 1 95.06 122 TYR A O 1
ATOM 986 N N . CYS A 1 123 ? -4.434 -23.531 -35.844 1 93.94 123 CYS A N 1
ATOM 987 C CA . CYS A 1 123 ? -5.086 -24.406 -36.812 1 93.94 123 CYS A CA 1
ATOM 988 C C . CYS A 1 123 ? -5.508 -23.625 -38.062 1 93.94 123 CYS A C 1
ATOM 990 O O . CYS A 1 123 ? -6.215 -22.625 -37.938 1 93.94 123 CYS A O 1
ATOM 992 N N . GLY A 1 124 ? -5.062 -24.031 -39.188 1 90.25 124 GLY A N 1
ATOM 993 C CA . GLY A 1 124 ? -5.461 -23.422 -40.469 1 90.25 124 GLY A CA 1
ATOM 994 C C . GLY A 1 124 ? -6.48 -24.25 -41.219 1 90.25 124 GLY A C 1
ATOM 995 O O . GLY A 1 124 ? -6.672 -24.062 -42.438 1 90.25 124 GLY A O 1
ATOM 996 N N . CYS A 1 125 ? -7.121 -25.156 -40.5 1 85.81 125 CYS A N 1
ATOM 997 C CA . CYS A 1 125 ? -8.078 -26.031 -41.156 1 85.81 125 CYS A CA 1
ATOM 998 C C . CYS A 1 125 ? -9.359 -25.281 -41.531 1 85.81 125 CYS A C 1
ATOM 1000 O O . CYS A 1 125 ? -9.547 -24.141 -41.094 1 85.81 125 CYS A O 1
ATOM 1002 N N . HIS A 1 126 ? -10.297 -25.625 -42.625 1 64.06 126 HIS A N 1
ATOM 1003 C CA . HIS A 1 126 ? -11.43 -24.969 -43.281 1 64.06 126 HIS A CA 1
ATOM 1004 C C . HIS A 1 126 ? -12.391 -24.375 -42.25 1 64.06 126 HIS A C 1
ATOM 1006 O O . HIS A 1 126 ? -12.938 -23.297 -42.469 1 64.06 126 HIS A O 1
ATOM 1012 N N . LEU A 1 127 ? -12.898 -25.047 -41.344 1 64.12 127 LEU A N 1
ATOM 1013 C CA . LEU A 1 127 ? -13.938 -24.531 -40.438 1 64.12 127 LEU A CA 1
ATOM 1014 C C . LEU A 1 127 ? -13.32 -23.781 -39.25 1 64.12 127 LEU A C 1
ATOM 1016 O O . LEU A 1 127 ? -13.922 -23.703 -38.188 1 64.12 127 LEU A O 1
ATOM 1020 N N . VAL A 1 128 ? -12.32 -22.891 -39.719 1 73.81 128 VAL A N 1
ATOM 1021 C CA . VAL A 1 128 ? -11.359 -22.578 -38.656 1 73.81 128 VAL A CA 1
ATOM 1022 C C . VAL A 1 128 ? -11.781 -21.297 -37.938 1 73.81 128 VAL A C 1
ATOM 1024 O O . VAL A 1 128 ? -12.289 -20.359 -38.562 1 73.81 128 VAL A O 1
ATOM 1027 N N . GLN A 1 129 ? -11.797 -21.297 -36.688 1 82.56 129 GLN A N 1
ATOM 1028 C CA . GLN A 1 129 ? -12.047 -20.203 -35.781 1 82.56 129 GLN A CA 1
ATOM 1029 C C . GLN A 1 129 ? -10.93 -19.156 -35.844 1 82.56 129 GLN A C 1
ATOM 1031 O O . GLN A 1 129 ? -9.789 -19.484 -36.188 1 82.56 129 GLN A O 1
ATOM 1036 N N . PRO A 1 130 ? -11.344 -17.922 -35.688 1 91.38 130 PRO A N 1
ATOM 1037 C CA . PRO A 1 130 ? -10.305 -16.891 -35.594 1 91.38 130 PRO A CA 1
ATOM 1038 C C . PRO A 1 130 ? -9.227 -17.219 -34.562 1 91.38 130 PRO A C 1
ATOM 1040 O O . PRO A 1 130 ? -9.477 -17.984 -33.625 1 91.38 130 PRO A O 1
ATOM 1043 N N . HIS A 1 131 ? -7.992 -16.719 -34.812 1 93.75 131 HIS A N 1
ATOM 1044 C CA . HIS A 1 131 ? -6.848 -16.969 -33.938 1 93.75 131 HIS A CA 1
ATOM 1045 C C . HIS A 1 131 ? -7.172 -16.609 -32.5 1 93.75 131 HIS A C 1
ATOM 1047 O O . HIS A 1 131 ? -6.762 -17.312 -31.562 1 93.75 131 HIS A O 1
ATOM 1053 N N . THR A 1 132 ? -7.949 -15.578 -32.312 1 94.75 132 THR A N 1
ATOM 1054 C CA . THR A 1 132 ? -8.289 -15.117 -30.984 1 94.75 132 THR A CA 1
ATOM 1055 C C . THR A 1 132 ? -9.133 -16.172 -30.25 1 94.75 132 THR A C 1
ATOM 1057 O O . THR A 1 132 ? -8.891 -16.453 -29.078 1 94.75 132 THR A O 1
ATOM 1060 N N . ILE A 1 133 ? -10 -16.75 -30.938 1 94.75 133 ILE A N 1
ATOM 1061 C CA . ILE A 1 133 ? -10.891 -17.75 -30.344 1 94.75 133 ILE A CA 1
ATOM 1062 C C . ILE A 1 133 ? -10.094 -19.016 -30.031 1 94.75 133 ILE A C 1
ATOM 1064 O O . ILE A 1 133 ? -10.312 -19.656 -29 1 94.75 133 ILE A O 1
ATOM 1068 N N . GLN A 1 134 ? -9.141 -19.391 -30.953 1 94.81 134 GLN A N 1
ATOM 1069 C CA . GLN A 1 134 ? -8.305 -20.547 -30.719 1 94.81 134 GLN A CA 1
ATOM 1070 C C . GLN A 1 134 ? -7.488 -20.391 -29.438 1 94.81 134 GLN A C 1
ATOM 1072 O O . GLN A 1 134 ? -7.367 -21.328 -28.641 1 94.81 134 GLN A O 1
ATOM 1077 N N . LEU A 1 135 ? -6.957 -19.172 -29.234 1 96.56 135 LEU A N 1
ATOM 1078 C CA . LEU A 1 135 ? -6.191 -18.891 -28.031 1 96.56 135 LEU A CA 1
ATOM 1079 C C . LEU A 1 135 ? -7.078 -18.953 -26.781 1 96.56 135 LEU A C 1
ATOM 1081 O O . LEU A 1 135 ? -6.703 -19.578 -25.781 1 96.56 135 LEU A O 1
ATOM 1085 N N . LEU A 1 136 ? -8.281 -18.391 -26.891 1 96.75 136 LEU A N 1
ATOM 1086 C CA . LEU A 1 136 ? -9.195 -18.375 -25.75 1 96.75 136 LEU A CA 1
ATOM 1087 C C . LEU A 1 136 ? -9.602 -19.797 -25.359 1 96.75 136 LEU A C 1
ATOM 1089 O O . LEU A 1 136 ? -9.695 -20.109 -24.172 1 96.75 136 LEU A O 1
ATOM 1093 N N . ARG A 1 137 ? -9.781 -20.625 -26.344 1 93.94 137 ARG A N 1
ATOM 1094 C CA . ARG A 1 137 ? -10.195 -22 -26.078 1 93.94 137 ARG A CA 1
ATOM 1095 C C . ARG A 1 137 ? -9.07 -22.797 -25.422 1 93.94 137 ARG A C 1
ATOM 1097 O O . ARG A 1 137 ? -9.32 -23.828 -24.781 1 93.94 137 ARG A O 1
ATOM 1104 N N . PHE A 1 138 ? -7.828 -22.25 -25.578 1 94.69 138 PHE A N 1
ATOM 1105 C CA . PHE A 1 138 ? -6.668 -22.859 -24.938 1 94.69 138 PHE A CA 1
ATOM 1106 C C . PHE A 1 138 ? -6.344 -22.141 -23.625 1 94.69 138 PHE A C 1
ATOM 1108 O O . PHE A 1 138 ? -5.262 -22.328 -23.062 1 94.69 138 PHE A O 1
ATOM 1115 N N . GLN A 1 139 ? -7.203 -21.234 -23.172 1 96 139 GLN A N 1
ATOM 1116 C CA . GLN A 1 139 ? -7.113 -20.484 -21.922 1 96 139 GLN A CA 1
ATOM 1117 C C . GLN A 1 139 ? -5.965 -19.484 -21.969 1 96 139 GLN A C 1
ATOM 1119 O O . GLN A 1 139 ? -5.281 -19.266 -20.953 1 96 139 GLN A O 1
ATOM 1124 N N . LEU A 1 140 ? -5.691 -19.031 -23.172 1 97.44 140 LEU A N 1
ATOM 1125 C CA . LEU A 1 140 ? -4.773 -17.906 -23.375 1 97.44 140 LEU A CA 1
ATOM 1126 C C . LEU A 1 140 ? -5.527 -16.656 -23.797 1 97.44 140 LEU A C 1
ATOM 1128 O O . LEU A 1 140 ? -6.238 -16.656 -24.812 1 97.44 140 LEU A O 1
ATOM 1132 N N . TYR A 1 141 ? -5.426 -15.625 -23 1 98.56 141 TYR A N 1
ATOM 1133 C CA . TYR A 1 141 ? -6.102 -14.367 -23.297 1 98.56 141 TYR A CA 1
ATOM 1134 C C . TYR A 1 141 ? -5.246 -13.484 -24.203 1 98.56 141 TYR A C 1
ATOM 1136 O O . TYR A 1 141 ? -4.18 -13.016 -23.797 1 98.56 141 TYR A O 1
ATOM 1144 N N . PRO A 1 142 ? -5.695 -13.266 -25.375 1 98.12 142 PRO A N 1
ATOM 1145 C CA . PRO A 1 142 ? -4.875 -12.508 -26.328 1 98.12 142 PRO A CA 1
ATOM 1146 C C . PRO A 1 142 ? -4.781 -11.023 -25.984 1 98.12 142 PRO A C 1
ATOM 1148 O O . PRO A 1 142 ? -5.746 -10.438 -25.484 1 98.12 142 PRO A O 1
ATOM 1151 N N . ALA A 1 143 ? -3.672 -10.398 -26.266 1 97.19 143 ALA A N 1
ATOM 1152 C CA . ALA A 1 143 ? -3.445 -8.977 -25.984 1 97.19 143 ALA A CA 1
ATOM 1153 C C . ALA A 1 143 ? -4.164 -8.102 -27.016 1 97.19 143 ALA A C 1
ATOM 1155 O O . ALA A 1 143 ? -4.527 -6.961 -26.703 1 97.19 143 ALA A O 1
ATOM 1156 N N . THR A 1 144 ? -4.277 -8.633 -28.25 1 95.31 144 THR A N 1
ATOM 1157 C CA . THR A 1 144 ? -4.938 -7.91 -29.328 1 95.31 144 THR A CA 1
ATOM 1158 C C . THR A 1 144 ? -5.898 -8.828 -30.078 1 95.31 144 THR A C 1
ATOM 1160 O O . THR A 1 144 ? -5.793 -10.047 -30 1 95.31 144 THR A O 1
ATOM 1163 N N . VAL A 1 145 ? -6.828 -8.164 -30.719 1 94.12 145 VAL A N 1
ATOM 1164 C CA . VAL A 1 145 ? -7.824 -8.93 -31.453 1 94.12 145 VAL A CA 1
ATOM 1165 C C . VAL A 1 145 ? -7.289 -9.273 -32.844 1 94.12 145 VAL A C 1
ATOM 1167 O O . VAL A 1 145 ? -7.66 -10.297 -33.438 1 94.12 145 VAL A O 1
ATOM 1170 N N . ILE A 1 146 ? -6.371 -8.414 -33.281 1 90.88 146 ILE A N 1
ATOM 1171 C CA . ILE A 1 146 ? -5.82 -8.625 -34.594 1 90.88 146 ILE A CA 1
ATOM 1172 C C . ILE A 1 146 ? -4.395 -9.164 -34.5 1 90.88 146 ILE A C 1
ATOM 1174 O O . ILE A 1 146 ? -3.512 -8.492 -33.969 1 90.88 146 ILE A O 1
ATOM 1178 N N . ASP A 1 147 ? -4.137 -10.32 -34.938 1 89.88 147 ASP A N 1
ATOM 1179 C CA . ASP A 1 147 ? -2.822 -10.953 -35 1 89.88 147 ASP A CA 1
ATOM 1180 C C . ASP A 1 147 ? -2.082 -10.852 -33.688 1 89.88 147 ASP A C 1
ATOM 1182 O O . ASP A 1 147 ? -1.018 -10.234 -33.594 1 89.88 147 ASP A O 1
ATOM 1186 N N . PRO A 1 148 ? -2.643 -11.5 -32.719 1 94.69 148 PRO A N 1
ATOM 1187 C CA . PRO A 1 148 ? -2.02 -11.414 -31.391 1 94.69 148 PRO A CA 1
ATOM 1188 C C . PRO A 1 148 ? -0.605 -11.984 -31.359 1 94.69 148 PRO A C 1
ATOM 1190 O O . PRO A 1 148 ? -0.347 -13.031 -31.969 1 94.69 148 PRO A O 1
ATOM 1193 N N . LYS A 1 149 ? 0.371 -11.305 -30.734 1 95.62 149 LYS A N 1
ATOM 1194 C CA . LYS A 1 149 ? 1.748 -11.75 -30.562 1 95.62 149 LYS A CA 1
ATOM 1195 C C . LYS A 1 149 ? 2.043 -12.047 -29.094 1 95.62 149 LYS A C 1
ATOM 1197 O O . LYS A 1 149 ? 3.105 -12.586 -28.766 1 95.62 149 LYS A O 1
ATOM 1202 N N . THR A 1 150 ? 1.147 -11.68 -28.266 1 97.19 150 THR A N 1
ATOM 1203 C CA . THR A 1 150 ? 1.276 -11.844 -26.812 1 97.19 150 THR A CA 1
ATOM 1204 C C . THR A 1 150 ? -0.046 -12.297 -26.203 1 97.19 150 THR A C 1
ATOM 1206 O O . THR A 1 150 ? -1.119 -11.914 -26.672 1 97.19 150 THR A O 1
ATOM 1209 N N . ALA A 1 151 ? 0.035 -13.164 -25.203 1 98.38 151 ALA A N 1
ATOM 1210 C CA . ALA A 1 151 ? -1.151 -13.594 -24.469 1 98.38 151 ALA A CA 1
ATOM 1211 C C . ALA A 1 151 ? -0.833 -13.789 -22.984 1 98.38 151 ALA A C 1
ATOM 1213 O O . ALA A 1 151 ? 0.335 -13.812 -22.594 1 98.38 151 ALA A O 1
ATOM 1214 N N . ALA A 1 152 ? -1.783 -13.75 -22.172 1 98.62 152 ALA A N 1
ATOM 1215 C CA . ALA A 1 152 ? -1.687 -14.102 -20.766 1 98.62 152 ALA A CA 1
ATOM 1216 C C . ALA A 1 152 ? -2.527 -15.336 -20.438 1 98.62 152 ALA A C 1
ATOM 1218 O O . ALA A 1 152 ? -3.584 -15.547 -21.047 1 98.62 152 ALA A O 1
ATOM 1219 N N . THR A 1 153 ? -2.029 -16.156 -19.609 1 98.12 153 THR A N 1
ATOM 1220 C CA . THR A 1 153 ? -2.838 -17.297 -19.188 1 98.12 153 THR A CA 1
ATOM 1221 C C . THR A 1 153 ? -4.023 -16.844 -18.344 1 98.12 153 THR A C 1
ATOM 1223 O O . THR A 1 153 ? -3.945 -15.836 -17.656 1 98.12 153 THR A O 1
ATOM 1226 N N . PHE A 1 154 ? -5.152 -17.641 -18.359 1 97.44 154 PHE A N 1
ATOM 1227 C CA . PHE A 1 154 ? -6.285 -17.344 -17.5 1 97.44 154 PHE A CA 1
ATOM 1228 C C . PHE A 1 154 ? -5.859 -17.359 -16.031 1 97.44 154 PHE A C 1
ATOM 1230 O O . PHE A 1 154 ? -6.324 -16.547 -15.234 1 97.44 154 PHE A O 1
ATOM 1237 N N . GLN A 1 155 ? -4.91 -18.188 -15.773 1 96.5 155 GLN A N 1
ATOM 1238 C CA . GLN A 1 155 ? -4.461 -18.391 -14.398 1 96.5 155 GLN A CA 1
ATOM 1239 C C . GLN A 1 155 ? -3.82 -17.125 -13.844 1 96.5 155 GLN A C 1
ATOM 1241 O O . GLN A 1 155 ? -4.086 -16.734 -12.703 1 96.5 155 GLN A O 1
ATOM 1246 N N . VAL A 1 156 ? -2.945 -16.5 -14.656 1 98.12 156 VAL A N 1
ATOM 1247 C CA . VAL A 1 156 ? -2.248 -15.305 -14.18 1 98.12 156 VAL A CA 1
ATOM 1248 C C . VAL A 1 156 ? -3.242 -14.156 -14.016 1 98.12 156 VAL A C 1
ATOM 1250 O O . VAL A 1 156 ? -3.139 -13.375 -13.07 1 98.12 156 VAL A O 1
ATOM 1253 N N . LEU A 1 157 ? -4.211 -14.062 -14.906 1 98.31 157 LEU A N 1
ATOM 1254 C CA . LEU A 1 157 ? -5.203 -12.992 -14.836 1 98.31 157 LEU A CA 1
ATOM 1255 C C . LEU A 1 157 ? -6.121 -13.188 -13.633 1 98.31 157 LEU A C 1
ATOM 1257 O O . LEU A 1 157 ? -6.465 -12.219 -12.945 1 98.31 157 LEU A O 1
ATOM 1261 N N . GLU A 1 158 ? -6.465 -14.398 -13.359 1 97.44 158 GLU A N 1
ATOM 1262 C CA . GLU A 1 158 ? -7.297 -14.703 -12.195 1 97.44 158 GLU A CA 1
ATOM 1263 C C . GLU A 1 158 ? -6.57 -14.383 -10.898 1 97.44 158 GLU A C 1
ATOM 1265 O O . GLU A 1 158 ? -7.148 -13.789 -9.984 1 97.44 158 GLU A O 1
ATOM 1270 N N . PHE A 1 159 ? -5.367 -14.797 -10.844 1 97.81 159 PHE A N 1
ATOM 1271 C CA . PHE A 1 159 ? -4.582 -14.578 -9.641 1 97.81 159 PHE A CA 1
ATOM 1272 C C . PHE A 1 159 ? -4.375 -13.086 -9.398 1 97.81 159 PHE A C 1
ATOM 1274 O O . PHE A 1 159 ? -4.562 -12.602 -8.281 1 97.81 159 PHE A O 1
ATOM 1281 N N . PHE A 1 160 ? -3.963 -12.414 -10.461 1 98 160 PHE A N 1
ATOM 1282 C CA . PHE A 1 160 ? -3.744 -10.977 -10.32 1 98 160 PHE A CA 1
ATOM 1283 C C . PHE A 1 160 ? -5.023 -10.273 -9.883 1 98 160 PHE A C 1
ATOM 1285 O O . PHE A 1 160 ? -4.992 -9.391 -9.023 1 98 160 PHE A O 1
ATOM 1292 N N . HIS A 1 161 ? -6.07 -10.648 -10.5 1 98.06 161 HIS A N 1
ATOM 1293 C CA . HIS A 1 161 ? -7.352 -10.031 -10.188 1 98.06 161 HIS A CA 1
ATOM 1294 C C . HIS A 1 161 ? -7.691 -10.164 -8.711 1 98.06 161 HIS A C 1
ATOM 1296 O O . HIS A 1 161 ? -8.008 -9.172 -8.047 1 98.06 161 HIS A O 1
ATOM 1302 N N . LEU A 1 162 ? -7.562 -11.336 -8.203 1 97.31 162 LEU A N 1
ATOM 1303 C CA . LEU A 1 162 ? -7.859 -11.57 -6.793 1 97.31 162 LEU A CA 1
ATOM 1304 C C . LEU A 1 162 ? -6.855 -10.859 -5.898 1 97.31 162 LEU A C 1
ATOM 1306 O O . LEU A 1 162 ? -7.23 -10.266 -4.883 1 97.31 162 LEU A O 1
ATOM 1310 N N . ASN A 1 163 ? -5.641 -10.938 -6.34 1 97.25 163 ASN A N 1
ATOM 1311 C CA . ASN A 1 163 ? -4.57 -10.328 -5.555 1 97.25 163 ASN A CA 1
ATOM 1312 C C . ASN A 1 163 ? -4.734 -8.82 -5.461 1 97.25 163 ASN A C 1
ATOM 1314 O O . ASN A 1 163 ? -4.543 -8.234 -4.395 1 97.25 163 ASN A O 1
ATOM 1318 N N . THR A 1 164 ? -5.07 -8.172 -6.547 1 97.06 164 THR A N 1
ATOM 1319 C CA . THR A 1 164 ? -5.215 -6.723 -6.559 1 97.06 164 THR A CA 1
ATOM 1320 C C . THR A 1 164 ? -6.426 -6.293 -5.738 1 97.06 164 THR A C 1
ATOM 1322 O O . THR A 1 164 ? -6.418 -5.227 -5.121 1 97.06 164 THR A O 1
ATOM 1325 N N . LEU A 1 165 ? -7.461 -7.066 -5.699 1 97.19 165 LEU A N 1
ATOM 1326 C CA . LEU A 1 165 ? -8.664 -6.746 -4.941 1 97.19 165 LEU A CA 1
ATOM 1327 C C . LEU A 1 165 ? -8.391 -6.793 -3.443 1 97.19 165 LEU A C 1
ATOM 1329 O O . LEU A 1 165 ? -9 -6.043 -2.674 1 97.19 165 LEU A O 1
ATOM 1333 N N . ILE A 1 166 ? -7.477 -7.602 -3.064 1 95.94 166 ILE A N 1
ATOM 1334 C CA . ILE A 1 166 ? -7.195 -7.785 -1.645 1 95.94 166 ILE A CA 1
ATOM 1335 C C . ILE A 1 166 ? -6.066 -6.852 -1.219 1 95.94 166 ILE A C 1
ATOM 1337 O O . ILE A 1 166 ? -6.227 -6.047 -0.297 1 95.94 166 ILE A O 1
ATOM 1341 N N . SER A 1 167 ? -4.984 -6.883 -1.923 1 94.44 167 SER A N 1
ATOM 1342 C CA . SER A 1 167 ? -3.781 -6.176 -1.499 1 94.44 167 SER A CA 1
ATOM 1343 C C . SER A 1 167 ? -3.695 -4.797 -2.145 1 94.44 167 SER A C 1
ATOM 1345 O O . SER A 1 167 ? -2.887 -3.961 -1.733 1 94.44 167 SER A O 1
ATOM 1347 N N . LYS A 1 168 ? -4.484 -4.5 -3.17 1 94.38 168 LYS A N 1
ATOM 1348 C CA . LYS A 1 168 ? -4.488 -3.236 -3.902 1 94.38 168 LYS A CA 1
ATOM 1349 C C . LYS A 1 168 ? -3.182 -3.033 -4.66 1 94.38 168 LYS A C 1
ATOM 1351 O O . LYS A 1 168 ? -2.795 -1.898 -4.949 1 94.38 168 LYS A O 1
ATOM 1356 N N . ILE A 1 169 ? -2.541 -4.215 -4.996 1 94 169 ILE A N 1
ATOM 1357 C CA . ILE A 1 169 ? -1.304 -4.168 -5.77 1 94 169 ILE A CA 1
ATOM 1358 C C . ILE A 1 169 ? -1.586 -3.619 -7.164 1 94 169 ILE A C 1
ATOM 1360 O O . ILE A 1 169 ? -2.629 -3.912 -7.754 1 94 169 ILE A O 1
ATOM 1364 N N . SER A 1 170 ? -0.647 -2.84 -7.656 1 93.25 170 SER A N 1
ATOM 1365 C CA . SER A 1 170 ? -0.784 -2.305 -9.008 1 93.25 170 SER A CA 1
ATOM 1366 C C . SER A 1 170 ? -0.402 -3.344 -10.055 1 93.25 170 SER A C 1
ATOM 1368 O O . SER A 1 170 ? 0.318 -4.297 -9.758 1 93.25 170 SER A O 1
ATOM 1370 N N . ALA A 1 171 ? -0.915 -3.117 -11.25 1 96 171 ALA A N 1
ATOM 1371 C CA . ALA A 1 171 ? -0.557 -4 -12.359 1 96 171 ALA A CA 1
ATOM 1372 C C . ALA A 1 171 ? 0.938 -3.924 -12.656 1 96 171 ALA A C 1
ATOM 1374 O O . ALA A 1 171 ? 1.551 -4.922 -13.039 1 96 171 ALA A O 1
ATOM 1375 N N . PHE A 1 172 ? 1.506 -2.82 -12.438 1 95.31 172 PHE A N 1
ATOM 1376 C CA . PHE A 1 172 ? 2.926 -2.639 -12.711 1 95.31 172 PHE A CA 1
ATOM 1377 C C . PHE A 1 172 ? 3.773 -3.465 -11.75 1 95.31 172 PHE A C 1
ATOM 1379 O O . PHE A 1 172 ? 4.672 -4.191 -12.18 1 95.31 172 PHE A O 1
ATOM 1386 N N . ASP A 1 173 ? 3.471 -3.332 -10.492 1 95.75 173 ASP A N 1
ATOM 1387 C CA . ASP A 1 173 ? 4.242 -4.07 -9.5 1 95.75 173 ASP A CA 1
ATOM 1388 C C . ASP A 1 173 ? 4.113 -5.578 -9.711 1 95.75 173 ASP A C 1
ATOM 1390 O O . ASP A 1 173 ? 5.086 -6.316 -9.547 1 95.75 173 ASP A O 1
ATOM 1394 N N . PHE A 1 174 ? 2.922 -6.008 -10.016 1 97.62 174 PHE A N 1
ATOM 1395 C CA . PHE A 1 174 ? 2.709 -7.43 -10.25 1 97.62 174 PHE A CA 1
ATOM 1396 C C . PHE A 1 174 ? 3.484 -7.898 -11.477 1 97.62 174 PHE A C 1
ATOM 1398 O O . PHE A 1 174 ? 4.129 -8.945 -11.453 1 97.62 174 PHE A O 1
ATOM 1405 N N . TYR A 1 175 ? 3.434 -7.078 -12.586 1 97.88 175 TYR A N 1
ATOM 1406 C CA . TYR A 1 175 ? 4.141 -7.41 -13.82 1 97.88 175 TYR A CA 1
ATOM 1407 C C . TYR A 1 175 ? 5.648 -7.465 -13.586 1 97.88 175 TYR A C 1
ATOM 1409 O O . TYR A 1 175 ? 6.328 -8.359 -14.086 1 97.88 175 TYR A O 1
ATOM 1417 N N . VAL A 1 176 ? 6.156 -6.586 -12.797 1 97.06 176 VAL A N 1
ATOM 1418 C CA . VAL A 1 176 ? 7.586 -6.539 -12.5 1 97.06 176 VAL A CA 1
ATOM 1419 C C . VAL A 1 176 ? 7.984 -7.766 -11.688 1 97.06 176 VAL A C 1
ATOM 1421 O O . VAL A 1 176 ? 9.086 -8.297 -11.852 1 97.06 176 VAL A O 1
ATOM 1424 N N . THR A 1 177 ? 7.117 -8.203 -10.797 1 97.56 177 THR A N 1
ATOM 1425 C CA . THR A 1 177 ? 7.371 -9.43 -10.047 1 97.56 177 THR A CA 1
ATOM 1426 C C . THR A 1 177 ? 7.57 -10.609 -10.992 1 97.56 177 THR A C 1
ATOM 1428 O O . THR A 1 177 ? 8.5 -11.398 -10.82 1 97.56 177 THR A O 1
ATOM 1431 N N . LEU A 1 178 ? 6.699 -10.664 -12.031 1 97.56 178 LEU A N 1
ATOM 1432 C CA . LEU A 1 178 ? 6.793 -11.758 -12.992 1 97.56 178 LEU A CA 1
ATOM 1433 C C . LEU A 1 178 ? 8.07 -11.648 -13.82 1 97.56 178 LEU A C 1
ATOM 1435 O O . LEU A 1 178 ? 8.703 -12.656 -14.133 1 97.56 178 LEU A O 1
ATOM 1439 N N . ARG A 1 179 ? 8.398 -10.453 -14.172 1 96.56 179 ARG A N 1
ATOM 1440 C CA . ARG A 1 179 ? 9.617 -10.227 -14.938 1 96.56 179 ARG A CA 1
ATOM 1441 C C . ARG A 1 179 ? 10.852 -10.641 -14.141 1 96.56 179 ARG A C 1
ATOM 1443 O O . ARG A 1 179 ? 11.75 -11.305 -14.672 1 96.56 179 ARG A O 1
ATOM 1450 N N . ARG A 1 180 ? 10.875 -10.32 -12.836 1 95.75 180 ARG A N 1
ATOM 1451 C CA . ARG A 1 180 ? 12.008 -10.664 -11.984 1 95.75 180 ARG A CA 1
ATOM 1452 C C . ARG A 1 180 ? 12.039 -12.164 -11.695 1 95.75 180 ARG A C 1
ATOM 1454 O O . ARG A 1 180 ? 13.109 -12.742 -11.492 1 95.75 180 ARG A O 1
ATOM 1461 N N . ARG A 1 181 ? 10.859 -12.727 -11.656 1 95 181 ARG A N 1
ATOM 1462 C CA . ARG A 1 181 ? 10.797 -14.18 -11.477 1 95 181 ARG A CA 1
ATOM 1463 C C . ARG A 1 181 ? 11.414 -14.906 -12.672 1 95 181 ARG A C 1
ATOM 1465 O O . ARG A 1 181 ? 11.969 -15.992 -12.516 1 95 181 ARG A O 1
ATOM 1472 N N . THR A 1 182 ? 11.344 -14.211 -13.867 1 95.06 182 THR A N 1
ATOM 1473 C CA . THR A 1 182 ? 11.945 -14.75 -15.078 1 95.06 182 THR A CA 1
ATOM 1474 C C . THR A 1 182 ? 13.461 -14.555 -15.062 1 95.06 182 THR A C 1
ATOM 1476 O O . THR A 1 182 ? 14.219 -15.5 -15.305 1 95.06 182 THR A O 1
ATOM 1479 N N . ASP A 1 183 ? 13.867 -13.367 -14.719 1 93.38 183 ASP A N 1
ATOM 1480 C CA . ASP A 1 183 ? 15.281 -13.062 -14.586 1 93.38 183 ASP A CA 1
ATOM 1481 C C . ASP A 1 183 ? 15.508 -11.938 -13.57 1 93.38 183 ASP A C 1
ATOM 1483 O O . ASP A 1 183 ? 15.062 -10.805 -13.781 1 93.38 183 ASP A O 1
ATOM 1487 N N . ASN A 1 184 ? 16.281 -12.273 -12.555 1 92.75 184 ASN A N 1
ATOM 1488 C CA . ASN A 1 184 ? 16.516 -11.305 -11.484 1 92.75 184 ASN A CA 1
ATOM 1489 C C . ASN A 1 184 ? 17.922 -10.719 -11.57 1 92.75 184 ASN A C 1
ATOM 1491 O O . ASN A 1 184 ? 18.359 -10.016 -10.656 1 92.75 184 ASN A O 1
ATOM 1495 N N . THR A 1 185 ? 18.688 -10.969 -12.68 1 91.44 185 THR A N 1
ATOM 1496 C CA . THR A 1 185 ? 20.078 -10.523 -12.781 1 91.44 185 THR A CA 1
ATOM 1497 C C . THR A 1 185 ? 20.203 -9.328 -13.711 1 91.44 185 THR A C 1
ATOM 1499 O O . THR A 1 185 ? 21.203 -8.617 -13.688 1 91.44 185 THR A O 1
ATOM 1502 N N . GLY A 1 186 ? 19.203 -9.148 -14.539 1 85.75 186 GLY A N 1
ATOM 1503 C CA . GLY A 1 186 ? 19.234 -8.031 -15.477 1 85.75 186 GLY A CA 1
ATOM 1504 C C . GLY A 1 186 ? 20.094 -8.305 -16.703 1 85.75 186 GLY A C 1
ATOM 1505 O O . GLY A 1 186 ? 20.297 -7.422 -17.531 1 85.75 186 GLY A O 1
ATOM 1506 N N . THR A 1 187 ? 20.609 -9.5 -16.859 1 88.12 187 THR A N 1
ATOM 1507 C CA . THR A 1 187 ? 21.531 -9.82 -17.938 1 88.12 187 THR A CA 1
ATOM 1508 C C . THR A 1 187 ? 20.781 -10.344 -19.156 1 88.12 187 THR A C 1
ATOM 1510 O O . THR A 1 187 ? 21.312 -10.359 -20.266 1 88.12 187 THR A O 1
ATOM 1513 N N . GLN A 1 188 ? 19.516 -10.758 -18.891 1 85.75 188 GLN A N 1
ATOM 1514 C CA . GLN A 1 188 ? 18.719 -11.281 -19.984 1 85.75 188 GLN A CA 1
ATOM 1515 C C . GLN A 1 188 ? 17.719 -10.242 -20.484 1 85.75 188 GLN A C 1
ATOM 1517 O O . GLN A 1 188 ? 17.188 -9.461 -19.703 1 85.75 188 GLN A O 1
ATOM 1522 N N . GLU A 1 189 ? 17.578 -10.328 -21.734 1 84.5 189 GLU A N 1
ATOM 1523 C CA . GLU A 1 189 ? 16.609 -9.414 -22.328 1 84.5 189 GLU A CA 1
ATOM 1524 C C . GLU A 1 189 ? 15.211 -10.039 -22.328 1 84.5 189 GLU A C 1
ATOM 1526 O O . GLU A 1 189 ? 14.977 -11.047 -23 1 84.5 189 GLU A O 1
ATOM 1531 N N . ILE A 1 190 ? 14.375 -9.578 -21.531 1 90.19 190 ILE A N 1
ATOM 1532 C CA . ILE A 1 190 ? 12.984 -10.008 -21.469 1 90.19 190 ILE A CA 1
ATOM 1533 C C . ILE A 1 190 ? 12.094 -8.969 -22.156 1 90.19 190 ILE A C 1
ATOM 1535 O O . ILE A 1 190 ? 12.18 -7.777 -21.859 1 90.19 190 ILE A O 1
ATOM 1539 N N . PRO A 1 191 ? 11.25 -9.461 -23.078 1 89.75 191 PRO A N 1
ATOM 1540 C CA . PRO A 1 191 ? 10.359 -8.492 -23.734 1 89.75 191 PRO A CA 1
ATOM 1541 C C . PRO A 1 191 ? 9.484 -7.73 -22.734 1 89.75 191 PRO A C 1
ATOM 1543 O O . PRO A 1 191 ? 9.008 -8.312 -21.75 1 89.75 191 PRO A O 1
ATOM 1546 N N . TYR A 1 192 ? 9.406 -6.457 -23.031 1 92.44 192 TYR A N 1
ATOM 1547 C CA . TYR A 1 192 ? 8.609 -5.605 -22.156 1 92.44 192 TYR A CA 1
ATOM 1548 C C . TYR A 1 192 ? 7.164 -5.531 -22.641 1 92.44 192 TYR A C 1
ATOM 1550 O O . TYR A 1 192 ? 6.875 -4.879 -23.641 1 92.44 192 TYR A O 1
ATOM 1558 N N . ARG A 1 193 ? 6.211 -6.16 -21.906 1 96.25 193 ARG A N 1
ATOM 1559 C CA . ARG A 1 193 ? 4.816 -6.281 -22.312 1 96.25 193 ARG A CA 1
ATOM 1560 C C . ARG A 1 193 ? 3.881 -5.766 -21.219 1 96.25 193 ARG A C 1
ATOM 1562 O O . ARG A 1 193 ? 2.809 -6.332 -21 1 96.25 193 ARG A O 1
ATOM 1569 N N . TYR A 1 194 ? 4.25 -4.715 -20.5 1 96.38 194 TYR A N 1
ATOM 1570 C CA . TYR A 1 194 ? 3.451 -4.207 -19.391 1 96.38 194 TYR A CA 1
ATOM 1571 C C . TYR A 1 194 ? 2.135 -3.623 -19.891 1 96.38 194 TYR A C 1
ATOM 1573 O O . TYR A 1 194 ? 1.073 -3.902 -19.328 1 96.38 194 TYR A O 1
ATOM 1581 N N . LEU A 1 195 ? 2.137 -2.857 -20.953 1 94.88 195 LEU A N 1
ATOM 1582 C CA . LEU A 1 195 ? 0.935 -2.197 -21.453 1 94.88 195 LEU A CA 1
ATOM 1583 C C . LEU A 1 195 ? -0.091 -3.221 -21.922 1 94.88 195 LEU A C 1
ATOM 1585 O O . LEU A 1 195 ? -1.293 -3.047 -21.719 1 94.88 195 LEU A O 1
ATOM 1589 N N . SER A 1 196 ? 0.414 -4.301 -22.516 1 96.81 196 SER A N 1
ATOM 1590 C CA . SER A 1 196 ? -0.471 -5.387 -22.922 1 96.81 196 SER A CA 1
ATOM 1591 C C . SER A 1 196 ? -1.124 -6.055 -21.719 1 96.81 196 SER A C 1
ATOM 1593 O O . SER A 1 196 ? -2.32 -6.352 -21.734 1 96.81 196 SER A O 1
ATOM 1595 N N . PHE A 1 197 ? -0.323 -6.199 -20.719 1 98.12 197 PHE A N 1
ATOM 1596 C CA . PHE A 1 197 ? -0.835 -6.836 -19.516 1 98.12 197 PHE A CA 1
ATOM 1597 C C . PHE A 1 197 ? -1.906 -5.973 -18.859 1 98.12 197 PHE A C 1
ATOM 1599 O O . PHE A 1 197 ? -2.934 -6.484 -18.406 1 98.12 197 PHE A O 1
ATOM 1606 N N . LEU A 1 198 ? -1.633 -4.746 -18.844 1 96.25 198 LEU A N 1
ATOM 1607 C CA . LEU A 1 198 ? -2.566 -3.793 -18.25 1 96.25 198 LEU A CA 1
ATOM 1608 C C . LEU A 1 198 ? -3.908 -3.826 -18.984 1 96.25 198 LEU A C 1
ATOM 1610 O O . LEU A 1 198 ? -4.961 -3.832 -18.344 1 96.25 198 LEU A O 1
ATOM 1614 N N . LEU A 1 199 ? -3.881 -3.865 -20.219 1 96.44 199 LEU A N 1
ATOM 1615 C CA . LEU A 1 199 ? -5.09 -3.891 -21.031 1 96.44 199 LEU A CA 1
ATOM 1616 C C . LEU A 1 199 ? -5.855 -5.195 -20.828 1 96.44 199 LEU A C 1
ATOM 1618 O O . LEU A 1 199 ? -7.074 -5.18 -20.641 1 96.44 199 LEU A O 1
ATOM 1622 N N . MET A 1 200 ? -5.156 -6.305 -20.859 1 98.19 200 MET A N 1
ATOM 1623 C CA . MET A 1 200 ? -5.789 -7.605 -20.656 1 98.19 200 MET A CA 1
ATOM 1624 C C . MET A 1 200 ? -6.453 -7.691 -19.297 1 98.19 200 MET A C 1
ATOM 1626 O O . MET A 1 200 ? -7.559 -8.227 -19.156 1 98.19 200 MET A O 1
ATOM 1630 N N . ALA A 1 201 ? -5.754 -7.137 -18.312 1 97.75 201 ALA A N 1
ATOM 1631 C CA . ALA A 1 201 ? -6.301 -7.145 -16.953 1 97.75 201 ALA A CA 1
ATOM 1632 C C . ALA A 1 201 ? -7.605 -6.355 -16.875 1 97.75 201 ALA A C 1
ATOM 1634 O O . ALA A 1 201 ? -8.555 -6.781 -16.219 1 97.75 201 ALA A O 1
ATOM 1635 N N . ARG A 1 202 ? -7.656 -5.23 -17.5 1 97.12 202 ARG A N 1
ATOM 1636 C CA . ARG A 1 202 ? -8.859 -4.41 -17.531 1 97.12 202 ARG A CA 1
ATOM 1637 C C . ARG A 1 202 ? -10.008 -5.145 -18.219 1 97.12 202 ARG A C 1
ATOM 1639 O O . ARG A 1 202 ? -11.133 -5.168 -17.719 1 97.12 202 ARG A O 1
ATOM 1646 N N . GLN A 1 203 ? -9.703 -5.715 -19.344 1 98.12 203 GLN A N 1
ATOM 1647 C CA . GLN A 1 203 ? -10.703 -6.465 -20.094 1 98.12 203 GLN A CA 1
ATOM 1648 C C . GLN A 1 203 ? -11.211 -7.66 -19.281 1 98.12 203 GLN A C 1
ATOM 1650 O O . GLN A 1 203 ? -12.414 -7.922 -19.25 1 98.12 203 GLN A O 1
ATOM 1655 N N . TRP A 1 204 ? -10.305 -8.289 -18.625 1 98.44 204 TRP A N 1
ATOM 1656 C CA . TRP A 1 204 ? -10.633 -9.453 -17.812 1 98.44 204 TRP A CA 1
ATOM 1657 C C . TRP A 1 204 ? -11.602 -9.086 -16.703 1 98.44 204 TRP A C 1
ATOM 1659 O O . TRP A 1 204 ? -12.586 -9.797 -16.453 1 98.44 204 TRP A O 1
ATOM 1669 N N . ARG A 1 205 ? -11.375 -8.016 -16.031 1 97.38 205 ARG A N 1
ATOM 1670 C CA . ARG A 1 205 ? -12.242 -7.535 -14.969 1 97.38 205 ARG A CA 1
ATOM 1671 C C . ARG A 1 205 ? -13.664 -7.328 -15.469 1 97.38 205 ARG A C 1
ATOM 1673 O O . ARG A 1 205 ? -14.625 -7.703 -14.789 1 97.38 205 ARG A O 1
ATOM 1680 N N . HIS A 1 206 ? -13.703 -6.719 -16.594 1 97.94 206 HIS A N 1
ATOM 1681 C CA . HIS A 1 206 ? -15.016 -6.418 -17.156 1 97.94 206 HIS A CA 1
ATOM 1682 C C . HIS A 1 206 ? -15.75 -7.699 -17.547 1 97.94 206 HIS A C 1
ATOM 1684 O O . HIS A 1 206 ? -16.938 -7.84 -17.266 1 97.94 206 HIS A O 1
ATOM 1690 N N . LEU A 1 207 ? -15.07 -8.602 -18.141 1 98.12 207 LEU A N 1
ATOM 1691 C CA . LEU A 1 207 ? -15.68 -9.859 -18.547 1 98.12 207 LEU A CA 1
ATOM 1692 C C . LEU A 1 207 ? -16.156 -10.648 -17.344 1 98.12 207 LEU A C 1
ATOM 1694 O O . LEU A 1 207 ? -17.234 -11.25 -17.359 1 98.12 207 LEU A O 1
ATOM 1698 N N . LYS A 1 208 ? -15.352 -10.656 -16.297 1 97.81 208 LYS A N 1
ATOM 1699 C CA . LYS A 1 208 ? -15.742 -11.352 -15.07 1 97.81 208 LYS A CA 1
ATOM 1700 C C . LYS A 1 208 ? -16.984 -10.727 -14.453 1 97.81 208 LYS A C 1
ATOM 1702 O O . LYS A 1 208 ? -17.859 -11.43 -13.922 1 97.81 208 LYS A O 1
ATOM 1707 N N . LEU A 1 209 ? -17.062 -9.43 -14.523 1 97.75 209 LEU A N 1
ATOM 1708 C CA . LEU A 1 209 ? -18.234 -8.734 -14.031 1 97.75 209 LEU A CA 1
ATOM 1709 C C . LEU A 1 209 ? -19.484 -9.164 -14.789 1 97.75 209 LEU A C 1
ATOM 1711 O O . LEU A 1 209 ? -20.5 -9.523 -14.18 1 97.75 209 LEU A O 1
ATOM 1715 N N . LEU A 1 210 ? -19.391 -9.172 -16.109 1 97.75 210 LEU A N 1
ATOM 1716 C CA . LEU A 1 210 ? -20.516 -9.555 -16.953 1 97.75 210 LEU A CA 1
ATOM 1717 C C . LEU A 1 210 ? -20.906 -11.016 -16.703 1 97.75 210 LEU A C 1
ATOM 1719 O O . LEU A 1 210 ? -22.094 -11.336 -16.609 1 97.75 210 LEU A O 1
ATOM 1723 N N . LYS A 1 211 ? -19.938 -11.844 -16.578 1 97.19 211 LYS A N 1
ATOM 1724 C CA . LYS A 1 211 ? -20.172 -13.266 -16.344 1 97.19 211 LYS A CA 1
ATOM 1725 C C . LYS A 1 211 ? -20.891 -13.484 -15.016 1 97.19 211 LYS A C 1
ATOM 1727 O O . LYS A 1 211 ? -21.891 -14.203 -14.945 1 97.19 211 LYS A O 1
ATOM 1732 N N . ARG A 1 212 ? -20.484 -12.844 -13.992 1 96.31 212 ARG A N 1
ATOM 1733 C CA . ARG A 1 212 ? -21.016 -13.016 -12.641 1 96.31 212 ARG A CA 1
ATOM 1734 C C . ARG A 1 212 ? -22.453 -12.516 -12.547 1 96.31 212 ARG A C 1
ATOM 1736 O O . ARG A 1 212 ? -23.234 -13.008 -11.727 1 96.31 212 ARG A O 1
ATOM 1743 N N . MET A 1 213 ? -22.75 -11.609 -13.398 1 96.25 213 MET A N 1
ATOM 1744 C CA . MET A 1 213 ? -24.078 -11.016 -13.305 1 96.25 213 MET A CA 1
ATOM 1745 C C . MET A 1 213 ? -25.016 -11.641 -14.328 1 96.25 213 MET A C 1
ATOM 1747 O O . MET A 1 213 ? -26.172 -11.211 -14.461 1 96.25 213 MET A O 1
ATOM 1751 N N . GLY A 1 214 ? -24.578 -12.594 -15.094 1 94.75 214 GLY A N 1
ATOM 1752 C CA . GLY A 1 214 ? -25.406 -13.375 -15.984 1 94.75 214 GLY A CA 1
ATOM 1753 C C . GLY A 1 214 ? -25.688 -12.68 -17.312 1 94.75 214 GLY A C 1
ATOM 1754 O O . GLY A 1 214 ? -26.656 -13.016 -18 1 94.75 214 GLY A O 1
ATOM 1755 N N . ARG A 1 215 ? -24.859 -11.82 -17.641 1 94.19 215 ARG A N 1
ATOM 1756 C CA . ARG A 1 215 ? -25.094 -11.078 -18.875 1 94.19 215 ARG A CA 1
ATOM 1757 C C . ARG A 1 215 ? -24.844 -11.953 -20.094 1 94.19 215 ARG A C 1
ATOM 1759 O O . ARG A 1 215 ? -25.359 -11.672 -21.188 1 94.19 215 ARG A O 1
ATOM 1766 N N . GLY A 1 216 ? -24.047 -12.969 -19.922 1 93.25 216 GLY A N 1
ATOM 1767 C CA . GLY A 1 216 ? -23.797 -13.906 -21 1 93.25 216 GLY A CA 1
ATOM 1768 C C . GLY A 1 216 ? -25 -14.766 -21.344 1 93.25 216 GLY A C 1
ATOM 1769 O O . GLY A 1 216 ? -25.047 -15.398 -22.391 1 93.25 216 GLY A O 1
ATOM 1770 N N . HIS A 1 217 ? -26.016 -14.758 -20.5 1 93.25 217 HIS A N 1
ATOM 1771 C CA . HIS A 1 217 ? -27.219 -15.562 -20.688 1 93.25 217 HIS A CA 1
ATOM 1772 C C . HIS A 1 217 ? -28.344 -14.742 -21.312 1 93.25 217 HIS A C 1
ATOM 1774 O O . HIS A 1 217 ? -29.375 -15.289 -21.703 1 93.25 217 HIS A O 1
ATOM 1780 N N . HIS A 1 218 ? -28.125 -13.461 -21.344 1 89.88 218 HIS A N 1
ATOM 1781 C CA . HIS A 1 218 ? -29.141 -12.578 -21.891 1 89.88 218 HIS A CA 1
ATOM 1782 C C . HIS A 1 218 ? -28.953 -12.383 -23.391 1 89.88 218 HIS A C 1
ATOM 1784 O O . HIS A 1 218 ? -27.828 -12.211 -23.875 1 89.88 218 HIS A O 1
ATOM 1790 N N . PRO A 1 219 ? -29.984 -12.344 -24.094 1 85 219 PRO A N 1
ATOM 1791 C CA . PRO A 1 219 ? -29.891 -12.242 -25.562 1 85 219 PRO A CA 1
ATOM 1792 C C . PRO A 1 219 ? -29.281 -10.906 -26.016 1 85 219 PRO A C 1
ATOM 1794 O O . PRO A 1 219 ? -28.625 -10.852 -27.047 1 85 219 PRO A O 1
ATOM 1797 N N . GLU A 1 220 ? -29.531 -9.852 -25.25 1 87.88 220 GLU A N 1
ATOM 1798 C CA . GLU A 1 220 ? -29.016 -8.539 -25.625 1 87.88 220 GLU A CA 1
ATOM 1799 C C . GLU A 1 220 ? -27.578 -8.359 -25.156 1 87.88 220 GLU A C 1
ATOM 1801 O O . GLU A 1 220 ? -26.922 -7.379 -25.516 1 87.88 220 GLU A O 1
ATOM 1806 N N . GLY A 1 221 ? -27.125 -9.273 -24.438 1 87.44 221 GLY A N 1
ATOM 1807 C CA . GLY A 1 221 ? -25.75 -9.242 -23.984 1 87.44 221 GLY A CA 1
ATOM 1808 C C . GLY A 1 221 ? -25.406 -7.973 -23.219 1 87.44 221 GLY A C 1
ATOM 1809 O O . GLY A 1 221 ? -26.203 -7.508 -22.391 1 87.44 221 GLY A O 1
ATOM 1810 N N . ARG A 1 222 ? -24.25 -7.445 -23.5 1 89.56 222 ARG A N 1
ATOM 1811 C CA . ARG A 1 222 ? -23.734 -6.262 -22.812 1 89.56 222 ARG A CA 1
ATOM 1812 C C . ARG A 1 222 ? -24.562 -5.031 -23.156 1 89.56 222 ARG A C 1
ATOM 1814 O O . ARG A 1 222 ? -24.828 -4.199 -22.281 1 89.56 222 ARG A O 1
ATOM 1821 N N . ASN A 1 223 ? -25.031 -4.914 -24.312 1 87.5 223 ASN A N 1
ATOM 1822 C CA . ASN A 1 223 ? -25.719 -3.719 -24.781 1 87.5 223 ASN A CA 1
ATOM 1823 C C . ASN A 1 223 ? -27.078 -3.561 -24.109 1 87.5 223 ASN A C 1
ATOM 1825 O O . ASN A 1 223 ? -27.609 -2.449 -24.016 1 87.5 223 ASN A O 1
ATOM 1829 N N . GLY A 1 224 ? -27.562 -4.617 -23.578 1 89.75 224 GLY A N 1
ATOM 1830 C CA . GLY A 1 224 ? -28.859 -4.559 -22.922 1 89.75 224 GLY A CA 1
ATOM 1831 C C . GLY A 1 224 ? -28.75 -4.398 -21.422 1 89.75 224 GLY A C 1
ATOM 1832 O O . GLY A 1 224 ? -29.766 -4.461 -20.719 1 89.75 224 GLY A O 1
ATOM 1833 N N . THR A 1 225 ? -27.641 -4.129 -20.969 1 93.5 225 THR A N 1
ATOM 1834 C CA . THR A 1 225 ? -27.453 -4.031 -19.516 1 93.5 225 THR A CA 1
ATOM 1835 C C . THR A 1 225 ? -27.922 -2.68 -19 1 93.5 225 THR A C 1
ATOM 1837 O O . THR A 1 225 ? -27.484 -1.633 -19.484 1 93.5 225 THR A O 1
ATOM 1840 N N . ARG A 1 226 ? -28.828 -2.699 -18.094 1 92.88 226 ARG A N 1
ATOM 1841 C CA . ARG A 1 226 ? -29.359 -1.484 -17.5 1 92.88 226 ARG A CA 1
ATOM 1842 C C . ARG A 1 226 ? -28.422 -0.915 -16.438 1 92.88 226 ARG A C 1
ATOM 1844 O O . ARG A 1 226 ? -27.484 -1.592 -16.016 1 92.88 226 ARG A O 1
ATOM 1851 N N . GLU A 1 227 ? -28.703 0.319 -15.992 1 94.75 227 GLU A N 1
ATOM 1852 C CA . GLU A 1 227 ? -27.891 0.976 -14.961 1 94.75 227 GLU A CA 1
ATOM 1853 C C . GLU A 1 227 ? -28 0.247 -13.625 1 94.75 227 GLU A C 1
ATOM 1855 O O . GLU A 1 227 ? -29.109 -0.079 -13.18 1 94.75 227 GLU A O 1
ATOM 1860 N N . GLY A 1 228 ? -26.875 -0.053 -13.117 1 96.06 228 GLY A N 1
ATOM 1861 C CA . GLY A 1 228 ? -26.828 -0.65 -11.797 1 96.06 228 GLY A CA 1
ATOM 1862 C C . GLY A 1 228 ? -27.062 -2.148 -11.805 1 96.06 228 GLY A C 1
ATOM 1863 O O . GLY A 1 228 ? -26.984 -2.805 -10.766 1 96.06 228 GLY A O 1
ATOM 1864 N N . GLU A 1 229 ? -27.266 -2.746 -12.906 1 95.88 229 GLU A N 1
ATOM 1865 C CA . GLU A 1 229 ? -27.672 -4.148 -12.992 1 95.88 229 GLU A CA 1
ATOM 1866 C C . GLU A 1 229 ? -26.5 -5.074 -12.672 1 95.88 229 GLU A C 1
ATOM 1868 O O . GLU A 1 229 ? -26.703 -6.238 -12.312 1 95.88 229 GLU A O 1
ATOM 1873 N N . CYS A 1 230 ? -25.312 -4.586 -12.805 1 97.31 230 CYS A N 1
ATOM 1874 C CA . CYS A 1 230 ? -24.141 -5.426 -12.594 1 97.31 230 CYS A CA 1
ATOM 1875 C C . CYS A 1 230 ? -23.547 -5.191 -11.211 1 97.31 230 CYS A C 1
ATOM 1877 O O . CYS A 1 230 ? -22.422 -5.602 -10.938 1 97.31 230 CYS A O 1
ATOM 1879 N N . ALA A 1 231 ? -24.281 -4.586 -10.328 1 97.75 231 ALA A N 1
ATOM 1880 C CA . ALA A 1 231 ? -23.812 -4.367 -8.961 1 97.75 231 ALA A CA 1
ATOM 1881 C C . ALA A 1 231 ? -24.188 -5.539 -8.062 1 97.75 231 ALA A C 1
ATOM 1883 O O . ALA A 1 231 ? -25.219 -6.176 -8.258 1 97.75 231 ALA A O 1
ATOM 1884 N N . VAL A 1 232 ? -23.312 -5.863 -7.176 1 97.75 232 VAL A N 1
ATOM 1885 C CA . VAL A 1 232 ? -23.625 -6.828 -6.125 1 97.75 232 VAL A CA 1
ATOM 1886 C C . VAL A 1 232 ? -24.562 -6.195 -5.109 1 97.75 232 VAL A C 1
ATOM 1888 O O . VAL A 1 232 ? -24.219 -5.203 -4.465 1 97.75 232 VAL A O 1
ATOM 1891 N N . LEU A 1 233 ? -25.688 -6.734 -4.984 1 97.19 233 LEU A N 1
ATOM 1892 C CA . LEU A 1 233 ? -26.719 -6.148 -4.137 1 97.19 233 LEU A CA 1
ATOM 1893 C C . LEU A 1 233 ? -26.594 -6.648 -2.699 1 97.19 233 LEU A C 1
ATOM 1895 O O . LEU A 1 233 ? -26.078 -7.742 -2.463 1 97.19 233 LEU A O 1
ATOM 1899 N N . CYS A 1 234 ? -27 -5.859 -1.804 1 97.81 234 CYS A N 1
ATOM 1900 C CA . CYS A 1 234 ? -27.031 -6.242 -0.396 1 97.81 234 CYS A CA 1
ATOM 1901 C C . CYS A 1 234 ? -28.219 -7.145 -0.105 1 97.81 234 CYS A C 1
ATOM 1903 O O . CYS A 1 234 ? -29.375 -6.715 -0.205 1 97.81 234 CYS A O 1
ATOM 1905 N N . PRO A 1 235 ? -27.984 -8.312 0.336 1 98.06 235 PRO A N 1
ATOM 1906 C CA . PRO A 1 235 ? -29.094 -9.234 0.607 1 98.06 235 PRO A CA 1
ATOM 1907 C C . PRO A 1 235 ? -29.906 -8.828 1.832 1 98.06 235 PRO A C 1
ATOM 1909 O O . PRO A 1 235 ? -31.062 -9.234 1.967 1 98.06 235 PRO A O 1
ATOM 1912 N N . ALA A 1 236 ? -29.328 -8.086 2.652 1 98.12 236 ALA A N 1
ATOM 1913 C CA . ALA A 1 236 ? -29.969 -7.758 3.926 1 98.12 236 ALA A CA 1
ATOM 1914 C C . ALA A 1 236 ? -30.844 -6.512 3.803 1 98.12 236 ALA A C 1
ATOM 1916 O O . ALA A 1 236 ? -31.688 -6.254 4.66 1 98.12 236 ALA A O 1
ATOM 1917 N N . CYS A 1 237 ? -30.688 -5.703 2.822 1 97.81 237 CYS A N 1
ATOM 1918 C CA . CYS A 1 237 ? -31.516 -4.52 2.6 1 97.81 237 CYS A CA 1
ATOM 1919 C C . CYS A 1 237 ? -32.844 -4.895 1.998 1 97.81 237 CYS A C 1
ATOM 1921 O O . CYS A 1 237 ? -32.969 -5.902 1.297 1 97.81 237 CYS A O 1
ATOM 1923 N N . PRO A 1 238 ? -33.844 -4.148 2.279 1 97.12 238 PRO A N 1
ATOM 1924 C CA . PRO A 1 238 ? -35.156 -4.453 1.711 1 97.12 238 PRO A CA 1
ATOM 1925 C C . PRO A 1 238 ? -35.219 -4.23 0.201 1 97.12 238 PRO A C 1
ATOM 1927 O O . PRO A 1 238 ? -34.906 -3.143 -0.279 1 97.12 238 PRO A O 1
ATOM 1930 N N . GLN A 1 239 ? -35.656 -5.195 -0.489 1 96.25 239 GLN A N 1
ATOM 1931 C CA . GLN A 1 239 ? -35.812 -5.16 -1.94 1 96.25 239 GLN A CA 1
ATOM 1932 C C . GLN A 1 239 ? -37.188 -5.695 -2.371 1 96.25 239 GLN A C 1
ATOM 1934 O O . GLN A 1 239 ? -37.344 -6.906 -2.527 1 96.25 239 GLN A O 1
ATOM 1939 N N . PRO A 1 240 ? -38.031 -4.77 -2.695 1 94.44 240 PRO A N 1
ATOM 1940 C CA . PRO A 1 240 ? -39.344 -5.203 -3.137 1 94.44 240 PRO A CA 1
ATOM 1941 C C . PRO A 1 240 ? -39.281 -6.195 -4.297 1 94.44 240 PRO A C 1
ATOM 1943 O O . PRO A 1 240 ? -38.531 -5.992 -5.25 1 94.44 240 PRO A O 1
ATOM 1946 N N . GLY A 1 241 ? -40.031 -7.227 -4.141 1 92.5 241 GLY A N 1
ATOM 1947 C CA . GLY A 1 241 ? -40.125 -8.219 -5.203 1 92.5 241 GLY A CA 1
ATOM 1948 C C . GLY A 1 241 ?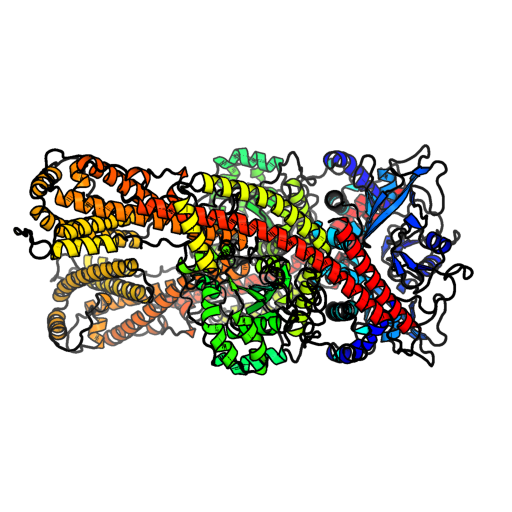 -39.031 -9.281 -5.098 1 92.5 241 GLY A C 1
ATOM 1949 O O . GLY A 1 241 ? -39.062 -10.281 -5.816 1 92.5 241 GLY A O 1
ATOM 1950 N N . ARG A 1 242 ? -38.156 -9.133 -4.18 1 94.69 242 ARG A N 1
ATOM 1951 C CA . ARG A 1 242 ? -37.031 -10.078 -4.074 1 94.69 242 ARG A CA 1
ATOM 1952 C C . ARG A 1 242 ? -36.969 -10.703 -2.684 1 94.69 242 ARG A C 1
ATOM 1954 O O . ARG A 1 242 ? -36.906 -11.93 -2.551 1 94.69 242 ARG A O 1
ATOM 1961 N N . ASN A 1 243 ? -37.031 -9.828 -1.677 1 96.62 243 ASN A N 1
ATOM 1962 C CA . ASN A 1 243 ? -36.875 -10.422 -0.356 1 96.62 243 ASN A CA 1
ATOM 1963 C C . ASN A 1 243 ? -37.875 -9.859 0.645 1 96.62 243 ASN A C 1
ATOM 1965 O O . ASN A 1 243 ? -37.688 -10.016 1.855 1 96.62 243 ASN A O 1
ATOM 1969 N N . LEU A 1 244 ? -38.781 -9.117 0.139 1 96 244 LEU A N 1
ATOM 1970 C CA . LEU A 1 244 ? -39.875 -8.648 0.98 1 96 244 LEU A CA 1
ATOM 1971 C C . LEU A 1 244 ? -41.156 -9.484 0.754 1 96 244 LEU A C 1
ATOM 1973 O O . LEU A 1 244 ? -41.312 -10.086 -0.308 1 96 244 LEU A O 1
ATOM 1977 N N . PRO A 1 245 ? -41.938 -9.539 1.785 1 92.44 245 PRO A N 1
ATOM 1978 C CA . PRO A 1 245 ? -43.219 -10.25 1.579 1 92.44 245 PRO A CA 1
ATOM 1979 C C . PRO A 1 245 ? -44.094 -9.57 0.542 1 92.44 245 PRO A C 1
ATOM 1981 O O . PRO A 1 245 ? -43.938 -8.375 0.278 1 92.44 245 PRO A O 1
ATOM 1984 N N . SER A 1 246 ? -45 -10.328 -0.053 1 89.81 246 SER A N 1
ATOM 1985 C CA . SER A 1 246 ? -45.875 -9.82 -1.117 1 89.81 246 SER A CA 1
ATOM 1986 C C . SER A 1 246 ? -46.781 -8.703 -0.609 1 89.81 246 SER A C 1
ATOM 1988 O O . SER A 1 246 ? -47.094 -7.777 -1.353 1 89.81 246 SER A O 1
ATOM 1990 N N . ASN A 1 247 ? -47.062 -8.719 0.666 1 89.25 247 ASN A N 1
ATOM 1991 C CA . ASN A 1 247 ? -47.969 -7.727 1.233 1 89.25 247 ASN A CA 1
ATOM 1992 C C . ASN A 1 247 ? -47.219 -6.723 2.113 1 89.25 247 ASN A C 1
ATOM 1994 O O . ASN A 1 247 ? -47.781 -6.207 3.08 1 89.25 247 ASN A O 1
ATOM 1998 N N . TRP A 1 248 ? -45.969 -6.441 1.761 1 90.31 248 TRP A N 1
ATOM 1999 C CA . TRP A 1 248 ? -45.156 -5.582 2.615 1 90.31 248 TRP A CA 1
ATOM 2000 C C . TRP A 1 248 ? -45.688 -4.156 2.623 1 90.31 248 TRP A C 1
ATOM 2002 O O . TRP A 1 248 ? -45.625 -3.461 3.639 1 90.31 248 TRP A O 1
ATOM 2012 N N . ALA A 1 249 ? -46.25 -3.67 1.522 1 87.12 249 ALA A N 1
ATOM 2013 C CA . ALA A 1 249 ? -46.75 -2.301 1.384 1 87.12 249 ALA A CA 1
ATOM 2014 C C . ALA A 1 249 ? -47.969 -2.066 2.256 1 87.12 249 ALA A C 1
ATOM 2016 O O . ALA A 1 249 ? -48.25 -0.939 2.682 1 87.12 249 ALA A O 1
ATOM 2017 N N . GLU A 1 250 ? -48.719 -3.164 2.588 1 88.75 250 GLU A N 1
ATOM 2018 C CA . GLU A 1 250 ? -49.938 -3.066 3.369 1 88.75 250 GLU A CA 1
ATOM 2019 C C . GLU A 1 250 ? -49.719 -3.465 4.824 1 88.75 250 GLU A C 1
ATOM 2021 O O . GLU A 1 250 ? -50.656 -3.592 5.598 1 88.75 250 GLU A O 1
ATOM 2026 N N . ALA A 1 251 ? -48.531 -3.594 5.117 1 90.94 251 ALA A N 1
ATOM 2027 C CA . ALA A 1 251 ? -48.219 -3.977 6.492 1 90.94 251 ALA A CA 1
ATOM 2028 C C . ALA A 1 251 ? -48.656 -2.891 7.473 1 90.94 251 ALA A C 1
ATOM 2030 O O . ALA A 1 251 ? -48.594 -1.701 7.152 1 90.94 251 ALA A O 1
ATOM 2031 N N . PRO A 1 252 ? -49.031 -3.311 8.609 1 88.69 252 PRO A N 1
ATOM 2032 C CA . PRO A 1 252 ? -49.406 -2.328 9.625 1 88.69 252 PRO A CA 1
ATOM 2033 C C . PRO A 1 252 ? -48.281 -1.381 9.992 1 88.69 252 PRO A C 1
ATOM 2035 O O . PRO A 1 252 ? -47.094 -1.73 9.828 1 88.69 252 PRO A O 1
ATOM 2038 N N . PRO A 1 253 ? -48.656 -0.221 10.414 1 81.5 253 PRO A N 1
ATOM 2039 C CA . PRO A 1 253 ? -47.656 0.794 10.734 1 81.5 253 PRO A CA 1
ATOM 2040 C C . PRO A 1 253 ? -46.625 0.308 11.758 1 81.5 253 PRO A C 1
ATOM 2042 O O . PRO A 1 253 ? -45.469 0.718 11.719 1 81.5 253 PRO A O 1
ATOM 2045 N N . LYS A 1 254 ? -47.062 -0.618 12.562 1 84.94 254 LYS A N 1
ATOM 2046 C CA . LYS A 1 254 ? -46.188 -1.133 13.609 1 84.94 254 LYS A CA 1
ATOM 2047 C C . LYS A 1 254 ? -45.094 -2 13.016 1 84.94 254 LYS A C 1
ATOM 2049 O O . LYS A 1 254 ? -44.031 -2.186 13.633 1 84.94 254 LYS A O 1
ATOM 2054 N N . GLN A 1 255 ? -45.344 -2.434 11.812 1 91 255 GLN A N 1
ATOM 2055 C CA . GLN A 1 255 ? -44.375 -3.33 11.195 1 91 255 GLN A CA 1
ATOM 2056 C C . GLN A 1 255 ? -43.719 -2.686 9.969 1 91 255 GLN A C 1
ATOM 2058 O O . GLN A 1 255 ? -42.656 -3.125 9.516 1 91 255 GLN A O 1
ATOM 2063 N N . GLN A 1 256 ? -44.188 -1.63 9.477 1 91 256 GLN A N 1
ATOM 2064 C CA . GLN A 1 256 ? -43.75 -1.009 8.234 1 91 256 GLN A CA 1
ATOM 2065 C C . GLN A 1 256 ? -42.344 -0.474 8.367 1 91 256 GLN A C 1
ATOM 2067 O O . GLN A 1 256 ? -41.594 -0.448 7.387 1 91 256 GLN A O 1
ATOM 2072 N N . TRP A 1 257 ? -42 -0.11 9.555 1 92.75 257 TRP A N 1
ATOM 2073 C CA . TRP A 1 257 ? -40.688 0.494 9.758 1 92.75 257 TRP A CA 1
ATOM 2074 C C . TRP A 1 257 ? -39.594 -0.536 9.57 1 92.75 257 TRP A C 1
ATOM 2076 O O . TRP A 1 257 ? -38.438 -0.178 9.312 1 92.75 257 TRP A O 1
ATOM 2086 N N . LEU A 1 258 ? -39.906 -1.837 9.625 1 95.62 258 LEU A N 1
ATOM 2087 C CA . LEU A 1 258 ? -38.938 -2.906 9.461 1 95.62 258 LEU A CA 1
ATOM 2088 C C . LEU A 1 258 ? -38.469 -3.004 8.008 1 95.62 258 LEU A C 1
ATOM 2090 O O . LEU A 1 258 ? -37.438 -3.611 7.715 1 95.62 258 LEU A O 1
ATOM 2094 N N . TYR A 1 259 ? -39.219 -2.373 7.133 1 95.5 259 TYR A N 1
ATOM 2095 C CA . TYR A 1 259 ? -38.906 -2.426 5.711 1 95.5 259 TYR A CA 1
ATOM 2096 C C . TYR A 1 259 ? -38.312 -1.108 5.234 1 95.5 259 TYR A C 1
ATOM 2098 O O . TYR A 1 259 ? -38.438 -0.751 4.062 1 95.5 259 TYR A O 1
ATOM 2106 N N . THR A 1 260 ? -37.625 -0.392 6.148 1 95.12 260 THR A N 1
ATOM 2107 C CA . THR A 1 260 ? -37 0.885 5.84 1 95.12 260 THR A CA 1
ATOM 2108 C C . THR A 1 260 ? -35.594 0.668 5.273 1 95.12 260 THR A C 1
ATOM 2110 O O . THR A 1 260 ? -34.875 -0.205 5.734 1 95.12 260 THR A O 1
ATOM 2113 N N . LEU A 1 261 ? -35.312 1.384 4.23 1 96.5 261 LEU A N 1
ATOM 2114 C CA . LEU A 1 261 ? -33.969 1.372 3.674 1 96.5 261 LEU A CA 1
ATOM 2115 C C . LEU A 1 261 ? -33.125 2.504 4.258 1 96.5 261 LEU A C 1
ATOM 2117 O O . LEU A 1 261 ? -33.531 3.66 4.258 1 96.5 261 LEU A O 1
ATOM 2121 N N . PHE A 1 262 ? -31.969 2.143 4.816 1 97.56 262 PHE A N 1
ATOM 2122 C CA . PHE A 1 262 ? -31.062 3.111 5.418 1 97.56 262 PHE A CA 1
ATOM 2123 C C . PHE A 1 262 ? -29.953 3.482 4.445 1 97.56 262 PHE A C 1
ATOM 2125 O O . PHE A 1 262 ? -29.156 2.627 4.043 1 97.56 262 PHE A O 1
ATOM 2132 N N . LEU A 1 263 ? -29.844 4.762 4.098 1 97.38 263 LEU A N 1
ATOM 2133 C CA . LEU A 1 263 ? -28.859 5.23 3.123 1 97.38 263 LEU A CA 1
ATOM 2134 C C . LEU A 1 263 ? -27.891 6.234 3.756 1 97.38 263 LEU A C 1
ATOM 2136 O O . LEU A 1 263 ? -28.297 7.008 4.633 1 97.38 263 LEU A O 1
ATOM 2140 N N . GLY A 1 264 ? -26.656 6.141 3.342 1 97.25 264 GLY A N 1
ATOM 2141 C CA . GLY A 1 264 ? -25.641 7.109 3.75 1 97.25 264 GLY A CA 1
ATOM 2142 C C . GLY A 1 264 ? -24.922 7.746 2.58 1 97.25 264 GLY A C 1
ATOM 2143 O O . GLY A 1 264 ? -24.562 7.062 1.616 1 97.25 264 GLY A O 1
ATOM 2144 N N . LEU A 1 265 ? -24.766 9.055 2.635 1 96.5 265 LEU A N 1
ATOM 2145 C CA . LEU A 1 265 ? -24.031 9.812 1.625 1 96.5 265 LEU A CA 1
ATOM 2146 C C . LEU A 1 265 ? -22.703 10.312 2.18 1 96.5 265 LEU A C 1
ATOM 2148 O O . LEU A 1 265 ? -22.609 10.68 3.355 1 96.5 265 LEU A O 1
ATOM 2152 N N . ASP A 1 266 ? -21.75 10.219 1.392 1 94.06 266 ASP A N 1
ATOM 2153 C CA . ASP A 1 266 ? -20.438 10.75 1.774 1 94.06 266 ASP A CA 1
ATOM 2154 C C . ASP A 1 266 ? -19.547 10.953 0.551 1 94.06 266 ASP A C 1
ATOM 2156 O O . ASP A 1 266 ? -19.859 10.469 -0.538 1 94.06 266 ASP A O 1
ATOM 2160 N N . ALA A 1 267 ? -18.547 11.766 0.71 1 92 267 ALA A N 1
ATOM 2161 C CA . ALA A 1 267 ? -17.562 12 -0.345 1 92 267 ALA A CA 1
ATOM 2162 C C . ALA A 1 267 ? -16.141 11.695 0.139 1 92 267 ALA A C 1
ATOM 2164 O O . ALA A 1 267 ? -15.844 11.852 1.322 1 92 267 ALA A O 1
ATOM 2165 N N . ASN A 1 268 ? -15.367 11.148 -0.764 1 91.06 268 ASN A N 1
ATOM 2166 C CA . ASN A 1 268 ? -13.977 10.828 -0.491 1 91.06 268 ASN A CA 1
ATOM 2167 C C . ASN A 1 268 ? -13.031 11.633 -1.383 1 91.06 268 ASN A C 1
ATOM 2169 O O . ASN A 1 268 ? -13.039 11.477 -2.605 1 91.06 268 ASN A O 1
ATOM 2173 N N . PHE A 1 269 ? -12.117 12.352 -0.84 1 86.5 269 PHE A N 1
ATOM 2174 C CA . PHE A 1 269 ? -11.266 13.242 -1.625 1 86.5 269 PHE A CA 1
ATOM 2175 C C . PHE A 1 269 ? -9.891 12.633 -1.831 1 86.5 269 PHE A C 1
ATOM 2177 O O . PHE A 1 269 ? -9.016 13.25 -2.445 1 86.5 269 PHE A O 1
ATOM 2184 N N . ARG A 1 270 ? -9.695 11.469 -1.324 1 85.88 270 ARG A N 1
ATOM 2185 C CA . ARG A 1 270 ? -8.461 10.75 -1.612 1 85.88 270 ARG A CA 1
ATOM 2186 C C . ARG A 1 270 ? -8.484 10.164 -3.018 1 85.88 270 ARG A C 1
ATOM 2188 O O . ARG A 1 270 ? -7.441 10.039 -3.664 1 85.88 270 ARG A O 1
ATOM 2195 N N . LEU A 1 271 ? -9.594 9.828 -3.43 1 92.25 271 LEU A N 1
ATOM 2196 C CA . LEU A 1 271 ? -9.758 9.242 -4.754 1 92.25 271 LEU A CA 1
ATOM 2197 C C . LEU A 1 271 ? -9.82 10.32 -5.828 1 92.25 271 LEU A C 1
ATOM 2199 O O . LEU A 1 271 ? -10.828 10.461 -6.52 1 92.25 271 LEU A O 1
ATOM 2203 N N . LYS A 1 272 ? -8.695 10.992 -5.992 1 89.25 272 LYS A N 1
ATOM 2204 C CA . LYS A 1 272 ? -8.594 12.047 -7 1 89.25 272 LYS A CA 1
ATOM 2205 C C . LYS A 1 272 ? -7.988 11.516 -8.297 1 89.25 272 LYS A C 1
ATOM 2207 O O . LYS A 1 272 ? -7.402 10.43 -8.312 1 89.25 272 LYS A O 1
ATOM 2212 N N . ARG A 1 273 ? -8.266 12.172 -9.344 1 90.75 273 ARG A N 1
ATOM 2213 C CA . ARG A 1 273 ? -7.684 11.828 -10.641 1 90.75 273 ARG A CA 1
ATOM 2214 C C . ARG A 1 273 ? -7.004 13.039 -11.273 1 90.75 273 ARG A C 1
ATOM 2216 O O . ARG A 1 273 ? -7.582 14.133 -11.312 1 90.75 273 ARG A O 1
ATOM 2223 N N . LEU A 1 274 ? -5.797 12.852 -11.773 1 86.69 274 LEU A N 1
ATOM 2224 C CA . LEU A 1 274 ? -5.059 13.906 -12.461 1 86.69 274 LEU A CA 1
ATOM 2225 C C . LEU A 1 274 ? -5.598 14.117 -13.875 1 86.69 274 LEU A C 1
ATOM 2227 O O . LEU A 1 274 ? -6.309 13.258 -14.406 1 86.69 274 LEU A O 1
ATOM 2231 N N . ASN A 1 275 ? -5.312 15.242 -14.289 1 84.12 275 ASN A N 1
ATOM 2232 C CA . ASN A 1 275 ? -5.789 15.57 -15.625 1 84.12 275 ASN A CA 1
ATOM 2233 C C . ASN A 1 275 ? -4.965 14.859 -16.703 1 84.12 275 ASN A C 1
ATOM 2235 O O . ASN A 1 275 ? -4.137 15.484 -17.359 1 84.12 275 ASN A O 1
ATOM 2239 N N . ILE A 1 276 ? -5.293 13.539 -16.609 1 78.38 276 ILE A N 1
ATOM 2240 C CA . ILE A 1 276 ? -4.621 12.688 -17.578 1 78.38 276 ILE A CA 1
ATOM 2241 C C . ILE A 1 276 ? -5.641 12.133 -18.578 1 78.38 276 ILE A C 1
ATOM 2243 O O . ILE A 1 276 ? -6.602 11.469 -18.188 1 78.38 276 ILE A O 1
ATOM 2247 N N . SER A 1 277 ? -5.742 12.461 -19.828 1 80.06 277 SER A N 1
ATOM 2248 C CA . SER A 1 277 ? -6.531 11.914 -20.922 1 80.06 277 SER A CA 1
ATOM 2249 C C . SER A 1 277 ? -7.98 12.383 -20.859 1 80.06 277 SER A C 1
ATOM 2251 O O . SER A 1 277 ? -8.367 13.07 -19.906 1 80.06 277 SER A O 1
ATOM 2253 N N . LYS A 1 278 ? -8.797 11.961 -21.891 1 83.69 278 LYS A N 1
ATOM 2254 C CA . LYS A 1 278 ? -10.203 12.328 -22.016 1 83.69 278 LYS A CA 1
ATOM 2255 C C . LYS A 1 278 ? -11.078 11.094 -22.203 1 83.69 278 LYS A C 1
ATOM 2257 O O . LYS A 1 278 ? -10.586 10.016 -22.531 1 83.69 278 LYS A O 1
ATOM 2262 N N . ASN A 1 279 ? -12.344 11.203 -21.844 1 84.88 279 ASN A N 1
ATOM 2263 C CA . ASN A 1 279 ? -13.297 10.102 -21.938 1 84.88 279 ASN A CA 1
ATOM 2264 C C . ASN A 1 279 ? -13.367 9.539 -23.359 1 84.88 279 ASN A C 1
ATOM 2266 O O . ASN A 1 279 ? -13.602 8.344 -23.547 1 84.88 279 ASN A O 1
ATOM 2270 N N . ALA A 1 280 ? -13.109 10.391 -24.297 1 82.31 280 ALA A N 1
ATOM 2271 C CA . ALA A 1 280 ? -13.156 9.945 -25.688 1 82.31 280 ALA A CA 1
ATOM 2272 C C . ALA A 1 280 ? -12.047 8.945 -25.984 1 82.31 280 ALA A C 1
ATOM 2274 O O . ALA A 1 280 ? -12.242 7.988 -26.719 1 82.31 280 ALA A O 1
ATOM 2275 N N . ASP A 1 281 ? -10.953 9.102 -25.312 1 85.19 281 ASP A N 1
ATOM 2276 C CA . ASP A 1 281 ? -9.781 8.258 -25.547 1 85.19 281 ASP A CA 1
ATOM 2277 C C . ASP A 1 281 ? -9.797 7.027 -24.641 1 85.19 281 ASP A C 1
ATOM 2279 O O . ASP A 1 281 ? -9.188 6.004 -24.969 1 85.19 281 ASP A O 1
ATOM 2283 N N . ASP A 1 282 ? -10.43 7.176 -23.531 1 91.94 282 ASP A N 1
ATOM 2284 C CA . ASP A 1 282 ? -10.5 6.094 -22.547 1 91.94 282 ASP A CA 1
ATOM 2285 C C . ASP A 1 282 ? -11.914 5.941 -22 1 91.94 282 ASP A C 1
ATOM 2287 O O . ASP A 1 282 ? -12.164 6.262 -20.828 1 91.94 282 ASP A O 1
ATOM 2291 N N . PRO A 1 283 ? -12.719 5.312 -22.812 1 91.12 283 PRO A N 1
ATOM 2292 C CA . PRO A 1 283 ? -14.109 5.145 -22.391 1 91.12 283 PRO A CA 1
ATOM 2293 C C . PRO A 1 283 ? -14.266 4.098 -21.281 1 91.12 283 PRO A C 1
ATOM 2295 O O . PRO A 1 283 ? -13.469 3.166 -21.203 1 91.12 283 PRO A O 1
ATOM 2298 N N . ASP A 1 284 ? -15.242 4.312 -20.453 1 92.44 284 ASP A N 1
ATOM 2299 C CA . ASP A 1 284 ? -15.531 3.303 -19.438 1 92.44 284 ASP A CA 1
ATOM 2300 C C . ASP A 1 284 ? -16.281 2.119 -20.047 1 92.44 284 ASP A C 1
ATOM 2302 O O . ASP A 1 284 ? -17.125 2.297 -20.922 1 92.44 284 ASP A O 1
ATOM 2306 N N . LEU A 1 285 ? -15.945 1.004 -19.703 1 95.31 285 LEU A N 1
ATOM 2307 C CA . LEU A 1 285 ? -16.531 -0.22 -20.234 1 95.31 285 LEU A CA 1
ATOM 2308 C C . LEU A 1 285 ? -17.875 -0.509 -19.578 1 95.31 285 LEU A C 1
ATOM 2310 O O . LEU A 1 285 ? -18.797 -1.031 -20.219 1 95.31 285 LEU A O 1
ATOM 2314 N N . ASN A 1 286 ? -18.094 -0.181 -18.312 1 95.62 286 ASN A N 1
ATOM 2315 C CA . ASN A 1 286 ? -19.312 -0.477 -17.578 1 95.62 286 ASN A CA 1
ATOM 2316 C C . ASN A 1 286 ? -20.438 0.499 -17.938 1 95.62 286 ASN A C 1
ATOM 2318 O O . ASN A 1 286 ? -21.609 0.141 -17.891 1 95.62 286 ASN A O 1
ATOM 2322 N N . GLN A 1 287 ? -20.125 1.719 -18.219 1 93.56 287 GLN A N 1
ATOM 2323 C CA . GLN A 1 287 ? -21.078 2.742 -18.656 1 93.56 287 GLN A CA 1
ATOM 2324 C C . GLN A 1 287 ? -22.25 2.842 -17.703 1 93.56 287 GLN A C 1
ATOM 2326 O O . GLN A 1 287 ? -23.406 2.801 -18.125 1 93.56 287 GLN A O 1
ATOM 2331 N N . GLY A 1 288 ? -21.969 2.76 -16.422 1 95.25 288 GLY A N 1
ATOM 2332 C CA . GLY A 1 288 ? -22.984 2.961 -15.398 1 95.25 288 GLY A CA 1
ATOM 2333 C C . GLY A 1 288 ? -23.688 1.677 -14.984 1 95.25 288 GLY A C 1
ATOM 2334 O O . GLY A 1 288 ? -24.594 1.693 -14.141 1 95.25 288 GLY A O 1
ATOM 2335 N N . SER A 1 289 ? -23.281 0.568 -15.453 1 96.19 289 SER A N 1
ATOM 2336 C CA . SER A 1 289 ? -23.969 -0.686 -15.188 1 96.19 289 SER A CA 1
ATOM 2337 C C . SER A 1 289 ? -23.656 -1.207 -13.789 1 96.19 289 SER A C 1
ATOM 2339 O O . SER A 1 289 ? -24.375 -2.066 -13.266 1 96.19 289 SER A O 1
ATOM 2341 N N . ALA A 1 290 ? -22.703 -0.71 -13.156 1 97.56 290 ALA A N 1
ATOM 2342 C CA . ALA A 1 290 ? -22.297 -1.204 -11.844 1 97.56 290 ALA A CA 1
ATOM 2343 C C . ALA A 1 290 ? -22.562 -0.166 -10.766 1 97.56 290 ALA A C 1
ATOM 2345 O O . ALA A 1 290 ? -23.719 0.132 -10.461 1 97.56 290 ALA A O 1
ATOM 2346 N N . TYR A 1 291 ? -21.5 0.505 -10.273 1 98.25 291 TYR A N 1
ATOM 2347 C CA . TYR A 1 291 ? -21.703 1.397 -9.141 1 98.25 291 TYR A CA 1
ATOM 2348 C C . TYR A 1 291 ? -21.625 2.857 -9.57 1 98.25 291 TYR A C 1
ATOM 2350 O O . TYR A 1 291 ? -22.391 3.693 -9.102 1 98.25 291 TYR A O 1
ATOM 2358 N N . PHE A 1 292 ? -20.719 3.146 -10.484 1 98 292 PHE A N 1
ATOM 2359 C CA . PHE A 1 292 ? -20.641 4.508 -11 1 98 292 PHE A CA 1
ATOM 2360 C C . PHE A 1 292 ? -21.891 4.84 -11.828 1 98 292 PHE A C 1
ATOM 2362 O O . PHE A 1 292 ? -22.391 3.994 -12.562 1 98 292 PHE A O 1
ATOM 2369 N N . VAL A 1 293 ? -22.297 5.992 -11.695 1 97.31 293 VAL A N 1
ATOM 2370 C CA . VAL A 1 293 ? -23.391 6.477 -12.523 1 97.31 293 VAL A CA 1
ATOM 2371 C C . VAL A 1 293 ? -22.938 6.586 -13.977 1 97.31 293 VAL A C 1
ATOM 2373 O O . VAL A 1 293 ? -21.734 6.594 -14.258 1 97.31 293 VAL A O 1
ATOM 2376 N N . ASN A 1 294 ? -23.922 6.57 -14.867 1 95.94 294 ASN A N 1
ATOM 2377 C CA . ASN A 1 294 ? -23.578 6.801 -16.266 1 95.94 294 ASN A CA 1
ATOM 2378 C C . ASN A 1 294 ? -22.984 8.188 -16.484 1 95.94 294 ASN A C 1
ATOM 2380 O O . ASN A 1 294 ? -23.656 9.203 -16.25 1 95.94 294 ASN A O 1
ATOM 2384 N N . GLU A 1 295 ? -21.797 8.188 -16.891 1 93.31 295 GLU A N 1
ATOM 2385 C CA . GLU A 1 295 ? -21.031 9.43 -16.953 1 93.31 295 GLU A CA 1
ATOM 2386 C C . GLU A 1 295 ? -21.641 10.406 -17.953 1 93.31 295 GLU A C 1
ATOM 2388 O O . GLU A 1 295 ? -21.656 11.617 -17.719 1 93.31 295 GLU A O 1
ATOM 2393 N N . THR A 1 296 ? -22.062 9.945 -19.016 1 91.81 296 THR A N 1
ATOM 2394 C CA . THR A 1 296 ? -22.641 10.812 -20.047 1 91.81 296 THR A CA 1
ATOM 2395 C C . THR A 1 296 ? -23.891 11.516 -19.516 1 91.81 296 THR A C 1
ATOM 2397 O O . THR A 1 296 ? -24.031 12.734 -19.656 1 91.81 296 THR A O 1
ATOM 2400 N N . SER A 1 297 ? -24.766 10.766 -18.906 1 92.75 297 SER A N 1
ATOM 2401 C CA . SER A 1 297 ? -25.969 11.344 -18.344 1 92.75 297 SER A CA 1
ATOM 2402 C C . SER A 1 297 ? -25.641 12.297 -17.188 1 92.75 297 SER A C 1
ATOM 2404 O O . SER A 1 297 ? -26.297 13.336 -17.031 1 92.75 297 SER A O 1
ATOM 2406 N N . PHE A 1 298 ? -24.75 11.969 -16.484 1 94.31 298 PHE A N 1
ATOM 2407 C CA . PHE A 1 298 ? -24.344 12.773 -15.336 1 94.31 298 PHE A CA 1
ATOM 2408 C C . PHE A 1 298 ? -23.75 14.109 -15.789 1 94.31 298 PHE A C 1
ATOM 2410 O O . PHE A 1 298 ? -24.078 15.156 -15.234 1 94.31 298 PHE A O 1
ATOM 2417 N N . GLN A 1 299 ? -22.938 14.055 -16.828 1 91.75 299 GLN A N 1
ATOM 2418 C CA . GLN A 1 299 ? -22.344 15.281 -17.359 1 91.75 299 GLN A CA 1
ATOM 2419 C C . GLN A 1 299 ? -23.406 16.203 -17.953 1 91.75 299 GLN A C 1
ATOM 2421 O O . GLN A 1 299 ? -23.328 17.422 -17.844 1 91.75 299 GLN A O 1
ATOM 2426 N N . MET A 1 300 ? -24.312 15.656 -18.594 1 92.25 300 MET A N 1
ATOM 2427 C CA . MET A 1 300 ? -25.406 16.438 -19.141 1 92.25 300 MET A CA 1
ATOM 2428 C C . MET A 1 300 ? -26.203 17.125 -18.031 1 92.25 300 MET A C 1
ATOM 2430 O O . MET A 1 300 ? -26.578 18.297 -18.156 1 92.25 300 MET A O 1
ATOM 2434 N N . TYR A 1 301 ? -26.422 16.359 -17.031 1 92.88 301 TYR A N 1
ATOM 2435 C CA . TYR A 1 301 ? -27.094 16.891 -15.844 1 92.88 301 TYR A CA 1
ATOM 2436 C C . TYR A 1 301 ? -26.312 18.047 -15.242 1 92.88 301 TYR A C 1
ATOM 2438 O O . TYR A 1 301 ? -26.906 19.078 -14.906 1 92.88 301 TYR A O 1
ATOM 2446 N N . LEU A 1 302 ? -25.078 17.938 -15.117 1 91.94 302 LEU A N 1
ATOM 2447 C CA . LEU A 1 302 ? -24.25 18.969 -14.523 1 91.94 302 LEU A CA 1
ATOM 2448 C C . LEU A 1 302 ? -24.234 20.219 -15.383 1 91.94 302 LEU A C 1
ATOM 2450 O O . LEU A 1 302 ? -24.25 21.344 -14.867 1 91.94 302 LEU A O 1
ATOM 2454 N N . GLN A 1 303 ? -24.203 20.062 -16.656 1 90.12 303 GLN A N 1
ATOM 2455 C CA . GLN A 1 303 ? -24.203 21.188 -17.562 1 90.12 303 GLN A CA 1
ATOM 2456 C C . GLN A 1 303 ? -25.5 21.984 -17.453 1 90.12 303 GLN A C 1
ATOM 2458 O O . GLN A 1 303 ? -25.5 23.219 -17.547 1 90.12 303 GLN A O 1
ATOM 2463 N N . GLU A 1 304 ? -26.453 21.328 -17.156 1 90.06 304 GLU A N 1
ATOM 2464 C CA . GLU A 1 304 ? -27.766 21.969 -17.094 1 90.06 304 GLU A CA 1
ATOM 2465 C C . GLU A 1 304 ? -27.969 22.672 -15.75 1 90.06 304 GLU A C 1
ATOM 2467 O O . GLU A 1 304 ? -28.547 23.766 -15.695 1 90.06 304 GLU A O 1
ATOM 2472 N N . TYR A 1 305 ? -27.547 22.062 -14.727 1 90.44 305 TYR A N 1
ATOM 2473 C CA . TYR A 1 305 ? -28.031 22.516 -13.43 1 90.44 305 TYR A CA 1
ATOM 2474 C C . TYR A 1 305 ? -26.875 23.094 -12.602 1 90.44 305 TYR A C 1
ATOM 2476 O O . TYR A 1 305 ? -27.109 23.688 -11.547 1 90.44 305 TYR A O 1
ATOM 2484 N N . ASN A 1 306 ? -25.703 22.938 -13 1 85.25 306 ASN A N 1
ATOM 2485 C CA . ASN A 1 306 ? -24.547 23.359 -12.219 1 85.25 306 ASN A CA 1
ATOM 2486 C C . ASN A 1 306 ? -24.625 24.844 -11.859 1 85.25 306 ASN A C 1
ATOM 2488 O O . ASN A 1 306 ? -24.25 25.234 -10.75 1 85.25 306 ASN A O 1
ATOM 2492 N N . SER A 1 307 ? -25.047 25.656 -12.688 1 80.44 307 SER A N 1
ATOM 2493 C CA . SER A 1 307 ? -25.094 27.094 -12.477 1 80.44 307 SER A CA 1
ATOM 2494 C C . SER A 1 307 ? -26.375 27.516 -11.75 1 80.44 307 SER A C 1
ATOM 2496 O O . SER A 1 307 ? -26.438 28.594 -11.156 1 80.44 307 SER A O 1
ATOM 2498 N N . LYS A 1 308 ? -27.312 26.688 -11.586 1 78.19 308 LYS A N 1
ATOM 2499 C CA . LYS A 1 308 ? -28.625 27.047 -11.047 1 78.19 308 LYS A CA 1
ATOM 2500 C C . LYS A 1 308 ? -28.719 26.719 -9.562 1 78.19 308 LYS A C 1
ATOM 2502 O O . LYS A 1 308 ? -29.531 27.312 -8.844 1 78.19 308 LYS A O 1
ATOM 2507 N N . ILE A 1 309 ? -27.953 25.812 -9.148 1 80.69 309 ILE A N 1
ATOM 2508 C CA . ILE A 1 309 ? -28.062 25.375 -7.766 1 80.69 309 ILE A CA 1
ATOM 2509 C C . ILE A 1 309 ? -26.875 25.906 -6.957 1 80.69 309 ILE A C 1
ATOM 2511 O O . ILE A 1 309 ? -25.75 25.438 -7.129 1 80.69 309 ILE A O 1
ATOM 2515 N N . PRO A 1 310 ? -27.156 26.938 -6.168 1 73.25 310 PRO A N 1
ATOM 2516 C CA . PRO A 1 310 ? -26.062 27.453 -5.336 1 73.25 310 PRO A CA 1
ATOM 2517 C C . PRO A 1 310 ? -25.75 26.547 -4.148 1 73.25 310 PRO A C 1
ATOM 2519 O O . PRO A 1 310 ? -26.609 25.812 -3.686 1 73.25 310 PRO A O 1
ATOM 2522 N N . ASN A 1 311 ? -24.484 26.422 -3.787 1 69.31 311 ASN A N 1
ATOM 2523 C CA . ASN A 1 311 ? -24.125 25.75 -2.545 1 69.31 311 ASN A CA 1
ATOM 2524 C C . ASN A 1 311 ? -24.391 26.641 -1.329 1 69.31 311 ASN A C 1
ATOM 2526 O O . ASN A 1 311 ? -24 27.797 -1.304 1 69.31 311 ASN A O 1
ATOM 2530 N N . ASP A 1 312 ? -25.266 26.156 -0.43 1 63.06 312 ASP A N 1
ATOM 2531 C CA . ASP A 1 312 ? -25.594 26.938 0.758 1 63.06 312 ASP A CA 1
ATOM 2532 C C . ASP A 1 312 ? -24.391 27.031 1.704 1 63.06 312 ASP A C 1
ATOM 2534 O O . ASP A 1 312 ? -23.609 26.078 1.803 1 63.06 312 ASP A O 1
ATOM 2538 N N . ARG A 1 313 ? -24.062 28.219 2.209 1 56.41 313 ARG A N 1
ATOM 2539 C CA . ARG A 1 313 ? -23 28.391 3.195 1 56.41 313 ARG A CA 1
ATOM 2540 C C . ARG A 1 313 ? -23.312 27.641 4.48 1 56.41 313 ARG A C 1
ATOM 2542 O O . ARG A 1 313 ? -24.469 27.609 4.918 1 56.41 313 ARG A O 1
ATOM 2549 N N . SER A 1 314 ? -22.391 26.797 4.973 1 61.12 314 SER A N 1
ATOM 2550 C CA . SER A 1 314 ? -22.609 26 6.176 1 61.12 314 SER A CA 1
ATOM 2551 C C . SER A 1 314 ? -22.891 26.891 7.383 1 61.12 314 SER A C 1
ATOM 2553 O O . SER A 1 314 ? -22.141 27.812 7.668 1 61.12 314 SER A O 1
ATOM 2555 N N . THR A 1 315 ? -24.031 26.984 7.895 1 56.81 315 THR A N 1
ATOM 2556 C CA . THR A 1 315 ? -24.375 27.719 9.117 1 56.81 315 THR A CA 1
ATOM 2557 C C . THR A 1 315 ? -24.156 26.828 10.344 1 56.81 315 THR A C 1
ATOM 2559 O O . THR A 1 315 ? -24.203 27.328 11.477 1 56.81 315 THR A O 1
ATOM 2562 N N . CYS A 1 316 ? -24.047 25.641 10.156 1 56.38 316 CYS A N 1
ATOM 2563 C CA . CYS A 1 316 ? -24.094 24.766 11.328 1 56.38 316 CYS A CA 1
ATOM 2564 C C . CYS A 1 316 ? -22.703 24.266 11.703 1 56.38 316 CYS A C 1
ATOM 2566 O O . CYS A 1 316 ? -22.406 24.109 12.883 1 56.38 316 CYS A O 1
ATOM 2568 N N . SER A 1 317 ? -21.984 23.594 10.773 1 58.12 317 SER A N 1
ATOM 2569 C CA . SER A 1 317 ? -20.812 22.844 11.211 1 58.12 317 SER A CA 1
ATOM 2570 C C . SER A 1 317 ? -19.547 23.359 10.539 1 58.12 317 SER A C 1
ATOM 2572 O O . SER A 1 317 ? -19.594 23.844 9.406 1 58.12 317 SER A O 1
ATOM 2574 N N . ASN A 1 318 ? -18.578 23.688 11.43 1 46.97 318 ASN A N 1
ATOM 2575 C CA . ASN A 1 318 ? -17.219 24 10.984 1 46.97 318 ASN A CA 1
ATOM 2576 C C . ASN A 1 318 ? -16.625 22.891 10.133 1 46.97 318 ASN A C 1
ATOM 2578 O O . ASN A 1 318 ? -15.469 22.969 9.727 1 46.97 318 ASN A O 1
ATOM 2582 N N . TYR A 1 319 ? -17.422 21.953 9.922 1 50.12 319 TYR A N 1
ATOM 2583 C CA . TYR A 1 319 ? -16.922 20.781 9.211 1 50.12 319 TYR A CA 1
ATOM 2584 C C . TYR A 1 319 ? -16.594 21.125 7.762 1 50.12 319 TYR A C 1
ATOM 2586 O O . TYR A 1 319 ? -15.609 20.625 7.207 1 50.12 319 TYR A O 1
ATOM 2594 N N . ASP A 1 320 ? -17.453 21.922 7.27 1 49.78 320 ASP A N 1
ATOM 2595 C CA . ASP A 1 320 ? -17.25 22.266 5.863 1 49.78 320 ASP A CA 1
ATOM 2596 C C . ASP A 1 320 ? -15.906 22.969 5.66 1 49.78 320 ASP A C 1
ATOM 2598 O O . ASP A 1 320 ? -15.234 22.75 4.648 1 49.78 320 ASP A O 1
ATOM 2602 N N . ALA A 1 321 ? -15.68 23.75 6.625 1 42.81 321 ALA A N 1
ATOM 2603 C CA . ALA A 1 321 ? -14.414 24.469 6.516 1 42.81 321 ALA A CA 1
ATOM 2604 C C . ALA A 1 321 ? -13.242 23.484 6.453 1 42.81 321 ALA A C 1
ATOM 2606 O O . ALA A 1 321 ? -12.281 23.703 5.711 1 42.81 321 ALA A O 1
ATOM 2607 N N . ILE A 1 322 ? -13.461 22.453 7.07 1 41.72 322 ILE A N 1
ATOM 2608 C CA . ILE A 1 322 ? -12.398 21.453 7.113 1 41.72 322 ILE A CA 1
ATOM 2609 C C . ILE A 1 322 ? -12.32 20.734 5.766 1 41.72 322 ILE A C 1
ATOM 2611 O O . ILE A 1 322 ? -11.227 20.5 5.246 1 41.72 322 ILE A O 1
ATOM 2615 N N . LYS A 1 323 ? -13.555 20.453 5.289 1 49.75 323 LYS A N 1
ATOM 2616 C CA . LYS A 1 323 ? -13.602 19.75 4.004 1 49.75 323 LYS A CA 1
ATOM 2617 C C . LYS A 1 323 ? -13.102 20.656 2.877 1 49.75 323 LYS A C 1
ATOM 2619 O O . LYS A 1 323 ? -12.383 20.203 1.984 1 49.75 323 LYS A O 1
ATOM 2624 N N . LEU A 1 324 ? -13.562 21.875 2.988 1 46.38 324 LEU A N 1
ATOM 2625 C CA . LEU A 1 324 ? -13.148 22.828 1.963 1 46.38 324 LEU A CA 1
ATOM 2626 C C . LEU A 1 324 ? -11.633 23.016 1.981 1 46.38 324 LEU A C 1
ATOM 2628 O O . LEU A 1 324 ? -11.016 23.219 0.932 1 46.38 324 LEU A O 1
ATOM 2632 N N . ALA A 1 325 ? -11.188 23.016 3.104 1 39.62 325 ALA A N 1
ATOM 2633 C CA . ALA A 1 325 ? -9.742 23.172 3.238 1 39.62 325 ALA A CA 1
ATOM 2634 C C . ALA A 1 325 ? -8.992 22.047 2.543 1 39.62 325 ALA A C 1
ATOM 2636 O O . ALA A 1 325 ? -7.875 22.234 2.053 1 39.62 325 ALA A O 1
ATOM 2637 N N . SER A 1 326 ? -9.672 20.969 2.525 1 41.47 326 SER A N 1
ATOM 2638 C CA . SER A 1 326 ? -9.055 19.812 1.888 1 41.47 326 SER A CA 1
ATOM 2639 C C . SER A 1 326 ? -9.219 19.859 0.372 1 41.47 326 SER A C 1
ATOM 2641 O O . SER A 1 326 ? -8.609 19.062 -0.35 1 41.47 326 SER A O 1
ATOM 2643 N N . MET A 1 327 ? -10.242 20.688 -0.122 1 47.09 327 MET A N 1
ATOM 2644 C CA . MET A 1 327 ? -10.688 20.75 -1.511 1 47.09 327 MET A CA 1
ATOM 2645 C C . MET A 1 327 ? -9.734 21.609 -2.342 1 47.09 327 MET A C 1
ATOM 2647 O O . MET A 1 327 ? -10.164 22.281 -3.283 1 47.09 327 MET A O 1
ATOM 2651 N N . ARG A 1 328 ? -8.656 22.031 -1.933 1 40.78 328 ARG A N 1
ATOM 2652 C CA . ARG A 1 328 ? -8.039 22.938 -2.887 1 40.78 328 ARG A CA 1
ATOM 2653 C C . ARG A 1 328 ? -7.969 22.312 -4.277 1 40.78 328 ARG A C 1
ATOM 2655 O O . ARG A 1 328 ? -7.453 21.203 -4.438 1 40.78 328 ARG A O 1
ATOM 2662 N N . GLY A 1 329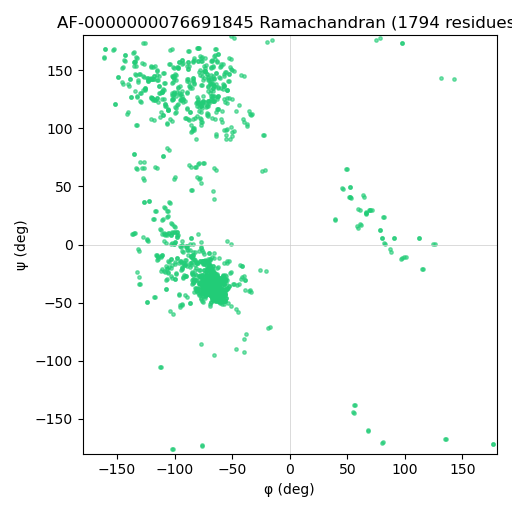 ? -9.062 22.594 -5.012 1 49.22 329 GLY A N 1
ATOM 2663 C CA . GLY A 1 329 ? -9.078 22.375 -6.453 1 49.22 329 GLY A CA 1
ATOM 2664 C C . GLY A 1 329 ? -7.699 22.391 -7.074 1 49.22 329 GLY A C 1
ATOM 2665 O O . GLY A 1 329 ? -7.055 23.438 -7.148 1 49.22 329 GLY A O 1
ATOM 2666 N N . GLY A 1 330 ? -6.918 21.516 -6.715 1 48.72 330 GLY A N 1
ATOM 2667 C CA . GLY A 1 330 ? -5.551 21.562 -7.211 1 48.72 330 GLY A CA 1
ATOM 2668 C C . GLY A 1 330 ? -5.465 21.797 -8.703 1 48.72 330 GLY A C 1
ATOM 2669 O O . GLY A 1 330 ? -6.305 21.312 -9.461 1 48.72 330 GLY A O 1
ATOM 2670 N N . LYS A 1 331 ? -4.977 22.797 -9.125 1 57.84 331 LYS A N 1
ATOM 2671 C CA . LYS A 1 331 ? -4.512 22.969 -10.5 1 57.84 331 LYS A CA 1
ATOM 2672 C C . LYS A 1 331 ? -3.883 21.672 -11.023 1 57.84 331 LYS A C 1
ATOM 2674 O O . LYS A 1 331 ? -3.004 21.094 -10.383 1 57.84 331 LYS A O 1
ATOM 2679 N N . GLY A 1 332 ? -4.727 20.891 -11.914 1 71.5 332 GLY A N 1
ATOM 2680 C CA . GLY A 1 332 ? -4.195 19.734 -12.617 1 71.5 332 GLY A CA 1
ATOM 2681 C C . GLY A 1 332 ? -5.012 18.469 -12.398 1 71.5 332 GLY A C 1
ATOM 2682 O O . GLY A 1 332 ? -4.633 17.391 -12.859 1 71.5 332 GLY A O 1
ATOM 2683 N N . THR A 1 333 ? -6.16 18.672 -11.531 1 83.06 333 THR A N 1
ATOM 2684 C CA . THR A 1 333 ? -6.992 17.484 -11.312 1 83.06 333 THR A CA 1
ATOM 2685 C C . THR A 1 333 ? -8.336 17.641 -12.016 1 83.06 333 THR A C 1
ATOM 2687 O O . THR A 1 333 ? -8.906 18.734 -12.055 1 83.06 333 THR A O 1
ATOM 2690 N N . THR A 1 334 ? -8.789 16.656 -12.719 1 83.56 334 THR A N 1
ATOM 2691 C CA . THR A 1 334 ? -10.102 16.625 -13.344 1 83.56 334 THR A CA 1
ATOM 2692 C C . THR A 1 334 ? -11.172 16.219 -12.344 1 83.56 334 THR A C 1
ATOM 2694 O O . THR A 1 334 ? -12.328 16.641 -12.438 1 83.56 334 THR A O 1
ATOM 2697 N N . THR A 1 335 ? -10.828 15.289 -11.492 1 89.19 335 THR A N 1
ATOM 2698 C CA . THR A 1 335 ? -11.711 14.82 -10.43 1 89.19 335 THR A CA 1
ATOM 2699 C C . THR A 1 335 ? -11.07 15.039 -9.062 1 89.19 335 THR A C 1
ATOM 2701 O O . THR A 1 335 ? -9.945 14.594 -8.812 1 89.19 335 THR A O 1
ATOM 2704 N N . THR A 1 336 ? -11.805 15.672 -8.234 1 87.69 336 THR A N 1
ATOM 2705 C CA . THR A 1 336 ? -11.273 16 -6.922 1 87.69 336 THR A CA 1
ATOM 2706 C C . THR A 1 336 ? -11.609 14.922 -5.902 1 87.69 336 THR A C 1
ATOM 2708 O O . THR A 1 336 ? -11.031 14.875 -4.816 1 87.69 336 THR A O 1
ATOM 2711 N N . GLY A 1 337 ? -12.492 14.133 -6.223 1 91.62 337 GLY A N 1
ATOM 2712 C CA . GLY A 1 337 ? -12.906 13.055 -5.34 1 91.62 337 GLY A CA 1
ATOM 2713 C C . GLY A 1 337 ? -14.07 12.242 -5.887 1 91.62 337 GLY A C 1
ATOM 2714 O O . GLY A 1 337 ? -14.406 12.352 -7.066 1 91.62 337 GLY A O 1
ATOM 2715 N N . VAL A 1 338 ? -14.578 11.344 -4.988 1 95.69 338 VAL A N 1
ATOM 2716 C CA . VAL A 1 338 ? -15.688 10.484 -5.375 1 95.69 338 VAL A CA 1
ATOM 2717 C C . VAL A 1 338 ? -16.797 10.562 -4.316 1 95.69 338 VAL A C 1
ATOM 2719 O O . VAL A 1 338 ? -16.5 10.57 -3.117 1 95.69 338 VAL A O 1
ATOM 2722 N N . GLY A 1 339 ? -18 10.789 -4.793 1 96.19 339 GLY A N 1
ATOM 2723 C CA . GLY A 1 339 ? -19.172 10.703 -3.918 1 96.19 339 GLY A CA 1
ATOM 2724 C C . GLY A 1 339 ? -19.875 9.367 -3.994 1 96.19 339 GLY A C 1
ATOM 2725 O O . GLY A 1 339 ? -19.812 8.688 -5.02 1 96.19 339 GLY A O 1
ATOM 2726 N N . THR A 1 340 ? -20.547 8.961 -2.879 1 97.25 340 THR A N 1
ATOM 2727 C CA . THR A 1 340 ? -21.203 7.66 -2.871 1 97.25 340 THR A CA 1
ATOM 2728 C C . THR A 1 340 ? -22.484 7.707 -2.051 1 97.25 340 THR A C 1
ATOM 2730 O O . THR A 1 340 ? -22.688 8.625 -1.249 1 97.25 340 THR A O 1
ATOM 2733 N N . VAL A 1 341 ? -23.422 6.879 -2.385 1 97.5 341 VAL A N 1
ATOM 2734 C CA . VAL A 1 341 ? -24.562 6.512 -1.563 1 97.5 341 VAL A CA 1
ATOM 2735 C C . VAL A 1 341 ? -24.5 5.027 -1.208 1 97.5 341 VAL A C 1
ATOM 2737 O O . VAL A 1 341 ? -24.344 4.18 -2.088 1 97.5 341 VAL A O 1
ATOM 2740 N N . GLU A 1 342 ? -24.562 4.719 0.021 1 96.81 342 GLU A N 1
ATOM 2741 C CA . GLU A 1 342 ? -24.375 3.34 0.458 1 96.81 342 GLU A CA 1
ATOM 2742 C C . GLU A 1 342 ? -25.438 2.947 1.49 1 96.81 342 GLU A C 1
ATOM 2744 O O . GLU A 1 342 ? -26.125 3.811 2.043 1 96.81 342 GLU A O 1
ATOM 2749 N N . CYS A 1 343 ? -25.656 1.681 1.579 1 95.94 343 CYS A N 1
ATOM 2750 C CA . CYS A 1 343 ? -26.438 1.174 2.697 1 95.94 343 CYS A CA 1
ATOM 2751 C C . CYS A 1 343 ? -25.656 1.275 4.004 1 95.94 343 CYS A C 1
ATOM 2753 O O . CYS A 1 343 ? -24.594 0.686 4.137 1 95.94 343 CYS A O 1
ATOM 2755 N N . ILE A 1 344 ? -26.156 1.914 4.949 1 96.25 344 ILE A N 1
ATOM 2756 C CA . ILE A 1 344 ? -25.359 2.25 6.121 1 96.25 344 ILE A CA 1
ATOM 2757 C C . ILE A 1 344 ? -25.484 1.14 7.164 1 96.25 344 ILE A C 1
ATOM 2759 O O . ILE A 1 344 ? -24.688 1.071 8.102 1 96.25 344 ILE A O 1
ATOM 2763 N N . ARG A 1 345 ? -26.406 0.271 7.016 1 96.31 345 ARG A N 1
ATOM 2764 C CA . ARG A 1 345 ? -26.547 -0.805 7.992 1 96.31 345 ARG A CA 1
ATOM 2765 C C . ARG A 1 345 ? -25.609 -1.96 7.676 1 96.31 345 ARG A C 1
ATOM 2767 O O . ARG A 1 345 ? -25.172 -2.672 8.578 1 96.31 345 ARG A O 1
ATOM 2774 N N . HIS A 1 346 ? -25.328 -2.117 6.434 1 97.44 346 HIS A N 1
ATOM 2775 C CA . HIS A 1 346 ? -24.562 -3.297 6.051 1 97.44 346 HIS A CA 1
ATOM 2776 C C . HIS A 1 346 ? -23.297 -2.908 5.301 1 97.44 346 HIS A C 1
ATOM 2778 O O . HIS A 1 346 ? -22.562 -3.777 4.816 1 97.44 346 HIS A O 1
ATOM 2784 N N . ASP A 1 347 ? -23 -1.663 5.156 1 96.56 347 ASP A N 1
ATOM 2785 C CA . ASP A 1 347 ? -21.75 -1.109 4.637 1 96.56 347 ASP A CA 1
ATOM 2786 C C . ASP A 1 347 ? -21.547 -1.514 3.178 1 96.56 347 ASP A C 1
ATOM 2788 O O . ASP A 1 347 ? -20.453 -1.943 2.801 1 96.56 347 ASP A O 1
ATOM 2792 N N . MET A 1 348 ? -22.625 -1.457 2.363 1 97.69 348 MET A N 1
ATOM 2793 C CA . MET A 1 348 ? -22.469 -1.858 0.969 1 97.69 348 MET A CA 1
ATOM 2794 C C . MET A 1 348 ? -22.812 -0.706 0.028 1 97.69 348 MET A C 1
ATOM 2796 O O . MET A 1 348 ? -23.734 0.056 0.281 1 97.69 348 MET A O 1
ATOM 2800 N N . LYS A 1 349 ? -22.094 -0.616 -0.988 1 97.31 349 LYS A N 1
ATOM 2801 C CA . LYS A 1 349 ? -22.359 0.381 -2.021 1 97.31 349 LYS A CA 1
ATOM 2802 C C . LYS A 1 349 ? -23.609 0.035 -2.809 1 97.31 349 LYS A C 1
ATOM 2804 O O . LYS A 1 349 ? -23.891 -1.139 -3.072 1 97.31 349 LYS A O 1
ATOM 2809 N N . ARG A 1 350 ? -24.281 1.016 -3.148 1 97.69 350 ARG A N 1
ATOM 2810 C CA . ARG A 1 350 ? -25.516 0.816 -3.902 1 97.69 350 ARG A CA 1
ATOM 2811 C C . ARG A 1 350 ? -25.266 0.913 -5.402 1 97.69 350 ARG A C 1
ATOM 2813 O O . ARG A 1 350 ? -24.312 1.559 -5.836 1 97.69 350 ARG A O 1
ATOM 2820 N N . PRO A 1 351 ? -26.141 0.275 -6.188 1 97.81 351 PRO A N 1
ATOM 2821 C CA . PRO A 1 351 ? -25.984 0.342 -7.641 1 97.81 351 PRO A CA 1
ATOM 2822 C C . PRO A 1 351 ? -26.188 1.752 -8.195 1 97.81 351 PRO A C 1
ATOM 2824 O O . PRO A 1 351 ? -27.062 2.477 -7.73 1 97.81 351 PRO A O 1
ATOM 2827 N N . ALA A 1 352 ? -25.344 2.191 -9.102 1 97.5 352 ALA A N 1
ATOM 2828 C CA . ALA A 1 352 ? -25.438 3.473 -9.805 1 97.5 352 ALA A CA 1
ATOM 2829 C C . ALA A 1 352 ? -25.594 4.625 -8.812 1 97.5 352 ALA A C 1
ATOM 2831 O O . ALA A 1 352 ? -26.484 5.465 -8.961 1 97.5 352 ALA A O 1
ATOM 2832 N N . SER A 1 353 ? -24.719 4.605 -7.844 1 97.81 353 SER A N 1
ATOM 2833 C CA . SER A 1 353 ? -24.859 5.566 -6.75 1 97.81 353 SER A CA 1
ATOM 2834 C C . SER A 1 353 ? -23.516 6.219 -6.41 1 97.81 353 SER A C 1
ATOM 2836 O O . SER A 1 353 ? -23.359 6.793 -5.328 1 97.81 353 SER A O 1
ATOM 2838 N N . VAL A 1 354 ? -22.547 5.969 -7.254 1 97.81 354 VAL A N 1
ATOM 2839 C CA . VAL A 1 354 ? -21.219 6.547 -7.082 1 97.81 354 VAL A CA 1
ATOM 2840 C C . VAL A 1 354 ? -20.891 7.445 -8.273 1 97.81 354 VAL A C 1
ATOM 2842 O O . VAL A 1 354 ? -21.297 7.168 -9.398 1 97.81 354 VAL A O 1
ATOM 2845 N N . GLY A 1 355 ? -20.172 8.516 -7.996 1 96.88 355 GLY A N 1
ATOM 2846 C CA . GLY A 1 355 ? -19.781 9.391 -9.094 1 96.88 355 GLY A CA 1
ATOM 2847 C C . GLY A 1 355 ? -18.609 10.281 -8.742 1 96.88 355 GLY A C 1
ATOM 2848 O O . GLY A 1 355 ? -18.219 10.391 -7.578 1 96.88 355 GLY A O 1
ATOM 2849 N N . ASP A 1 356 ? -18.078 10.898 -9.789 1 94.62 356 ASP A N 1
ATOM 2850 C CA . ASP A 1 356 ? -16.922 11.781 -9.641 1 94.62 356 ASP A CA 1
ATOM 2851 C C . ASP A 1 356 ? -17.344 13.188 -9.234 1 94.62 356 ASP A C 1
ATOM 2853 O O . ASP A 1 356 ? -18.391 13.68 -9.688 1 94.62 356 ASP A O 1
ATOM 2857 N N . LEU A 1 357 ? -16.5 13.75 -8.398 1 92.5 357 LEU A N 1
ATOM 2858 C CA . LEU A 1 357 ? -16.688 15.141 -8.008 1 92.5 357 LEU A CA 1
ATOM 2859 C C . LEU A 1 357 ? -15.719 16.047 -8.75 1 92.5 357 LEU A C 1
ATOM 2861 O O . LEU A 1 357 ? -14.508 15.844 -8.703 1 92.5 357 LEU A O 1
ATOM 2865 N N . GLN A 1 358 ? -16.188 17.031 -9.422 1 85.62 358 GLN A N 1
ATOM 2866 C CA . GLN A 1 358 ? -15.359 17.891 -10.25 1 85.62 358 GLN A CA 1
ATOM 2867 C C . GLN A 1 358 ? -14.766 19.031 -9.43 1 85.62 358 GLN A C 1
ATOM 2869 O O . GLN A 1 358 ? -13.594 19.375 -9.57 1 85.62 358 GLN A O 1
ATOM 2874 N N . LYS A 1 359 ? -15.625 19.703 -8.711 1 80.31 359 LYS A N 1
ATOM 2875 C CA . LYS A 1 359 ? -15.195 20.844 -7.918 1 80.31 359 LYS A CA 1
ATOM 2876 C C . LYS A 1 359 ? -15.641 20.719 -6.465 1 80.31 359 LYS A C 1
ATOM 2878 O O . LYS A 1 359 ? -16.312 21.594 -5.93 1 80.31 359 LYS A O 1
ATOM 2883 N N . GLY A 1 360 ? -15.203 19.594 -5.879 1 78.94 360 GLY A N 1
ATOM 2884 C CA . GLY A 1 360 ? -15.562 19.375 -4.488 1 78.94 360 GLY A CA 1
ATOM 2885 C C . GLY A 1 360 ? -16.984 18.844 -4.316 1 78.94 360 GLY A C 1
ATOM 2886 O O . GLY A 1 360 ? -17.625 18.469 -5.293 1 78.94 360 GLY A O 1
ATOM 2887 N N . GLU A 1 361 ? -17.406 18.812 -3.094 1 82.25 361 GLU A N 1
ATOM 2888 C CA . GLU A 1 361 ? -18.719 18.266 -2.75 1 82.25 361 GLU A CA 1
ATOM 2889 C C . GLU A 1 361 ? -19.797 19.328 -2.902 1 82.25 361 GLU A C 1
ATOM 2891 O O . GLU A 1 361 ? -20.078 20.062 -1.962 1 82.25 361 GLU A O 1
ATOM 2896 N N . ARG A 1 362 ? -20.5 19.328 -4.027 1 86.75 362 ARG A N 1
ATOM 2897 C CA . ARG A 1 362 ? -21.594 20.25 -4.293 1 86.75 362 ARG A CA 1
ATOM 2898 C C . ARG A 1 362 ? -22.938 19.547 -4.164 1 86.75 362 ARG A C 1
ATOM 2900 O O . ARG A 1 362 ? -23.031 18.328 -4.359 1 86.75 362 ARG A O 1
ATOM 2907 N N . TYR A 1 363 ? -23.984 20.312 -3.879 1 90.38 363 TYR A N 1
ATOM 2908 C CA . TYR A 1 363 ? -25.328 19.75 -3.707 1 90.38 363 TYR A CA 1
ATOM 2909 C C . TYR A 1 363 ? -25.812 19.094 -5 1 90.38 363 TYR A C 1
ATOM 2911 O O . TYR A 1 363 ? -26.438 18.031 -4.969 1 90.38 363 TYR A O 1
ATOM 2919 N N . VAL A 1 364 ? -25.438 19.719 -6.07 1 91.88 364 VAL A N 1
ATOM 2920 C CA . VAL A 1 364 ? -25.922 19.234 -7.359 1 91.88 364 VAL A CA 1
ATOM 2921 C C . VAL A 1 364 ? -25.391 17.828 -7.629 1 91.88 364 VAL A C 1
ATOM 2923 O O . VAL A 1 364 ? -26.125 16.984 -8.156 1 91.88 364 VAL A O 1
ATOM 2926 N N . ASN A 1 365 ? -24.125 17.562 -7.297 1 93.69 365 ASN A N 1
ATOM 2927 C CA . ASN A 1 365 ? -23.531 16.25 -7.488 1 93.69 365 ASN A CA 1
ATOM 2928 C C . ASN A 1 365 ? -24.172 15.203 -6.574 1 93.69 365 ASN A C 1
ATOM 2930 O O . ASN A 1 365 ? -24.594 14.141 -7.035 1 93.69 365 ASN A O 1
ATOM 2934 N N . MET A 1 366 ? -24.281 15.578 -5.336 1 94.12 366 MET A N 1
ATOM 2935 C CA . MET A 1 366 ? -24.781 14.633 -4.344 1 94.12 366 MET A CA 1
ATOM 2936 C C . MET A 1 366 ? -26.266 14.352 -4.551 1 94.12 366 MET A C 1
ATOM 2938 O O . MET A 1 366 ? -26.734 13.234 -4.312 1 94.12 366 MET A O 1
ATOM 2942 N N . ASP A 1 367 ? -27.016 15.383 -4.984 1 93.94 367 ASP A N 1
ATOM 2943 C CA . ASP A 1 367 ? -28.422 15.18 -5.312 1 93.94 367 ASP A CA 1
ATOM 2944 C C . ASP A 1 367 ? -28.578 14.141 -6.418 1 93.94 367 ASP A C 1
ATOM 2946 O O . ASP A 1 367 ? -29.469 13.281 -6.348 1 93.94 367 ASP A O 1
ATOM 2950 N N . TYR A 1 368 ? -27.719 14.242 -7.363 1 94.75 368 TYR A N 1
ATOM 2951 C CA . TYR A 1 368 ? -27.812 13.305 -8.477 1 94.75 368 TYR A CA 1
ATOM 2952 C C . TYR A 1 368 ? -27.594 11.875 -8 1 94.75 368 TYR A C 1
ATOM 2954 O O . TYR A 1 368 ? -28.328 10.961 -8.391 1 94.75 368 TYR A O 1
ATOM 2962 N N . PHE A 1 369 ? -26.562 11.656 -7.234 1 96.31 369 PHE A N 1
ATOM 2963 C CA . PHE A 1 369 ? -26.266 10.312 -6.746 1 96.31 369 PHE A CA 1
ATOM 2964 C C . PHE A 1 369 ? -27.422 9.773 -5.902 1 96.31 369 PHE A C 1
ATOM 2966 O O . PHE A 1 369 ? -27.781 8.602 -6.012 1 96.31 369 PHE A O 1
ATOM 2973 N N . PHE A 1 370 ? -27.938 10.633 -5.07 1 95.12 370 PHE A N 1
ATOM 2974 C CA . PHE A 1 370 ? -29.047 10.25 -4.219 1 95.12 370 PHE A CA 1
ATOM 2975 C C . PHE A 1 370 ? -30.266 9.859 -5.059 1 95.12 370 PHE A C 1
ATOM 2977 O O . PHE A 1 370 ? -30.859 8.805 -4.844 1 95.12 370 PHE A O 1
ATOM 2984 N N . LEU A 1 371 ? -30.562 10.688 -6 1 93.38 371 LEU A N 1
ATOM 2985 C CA . LEU A 1 371 ? -31.719 10.445 -6.852 1 93.38 371 LEU A CA 1
ATOM 2986 C C . LEU A 1 371 ? -31.531 9.195 -7.695 1 93.38 371 LEU A C 1
ATOM 2988 O O . LEU A 1 371 ? -32.469 8.414 -7.895 1 93.38 371 LEU A O 1
ATOM 2992 N N . SER A 1 372 ? -30.312 9.031 -8.188 1 94 372 SER A N 1
ATOM 2993 C CA . SER A 1 372 ? -30 7.82 -8.938 1 94 372 SER A CA 1
ATOM 2994 C C . SER A 1 372 ? -30.156 6.574 -8.07 1 94 372 SER A C 1
ATOM 2996 O O . SER A 1 372 ? -30.656 5.547 -8.531 1 94 372 SER A O 1
ATOM 2998 N N . SER A 1 373 ? -29.797 6.66 -6.828 1 94.44 373 SER A N 1
ATOM 2999 C CA . SER A 1 373 ? -29.891 5.543 -5.895 1 94.44 373 SER A CA 1
ATOM 3000 C C . SER A 1 373 ? -31.344 5.18 -5.613 1 94.44 373 SER A C 1
ATOM 3002 O O . SER A 1 373 ? -31.688 4 -5.559 1 94.44 373 SER A O 1
ATOM 3004 N N . ILE A 1 374 ? -32.156 6.176 -5.441 1 91.5 374 ILE A N 1
ATOM 3005 C CA . ILE A 1 374 ? -33.562 5.969 -5.086 1 91.5 374 ILE A CA 1
ATOM 3006 C C . ILE A 1 374 ? -34.312 5.34 -6.266 1 91.5 374 ILE A C 1
ATOM 3008 O O . ILE A 1 374 ? -35.312 4.652 -6.078 1 91.5 374 ILE A O 1
ATOM 3012 N N . GLN A 1 375 ? -33.75 5.578 -7.379 1 88.94 375 GLN A N 1
ATOM 3013 C CA . GLN A 1 375 ? -34.375 5 -8.57 1 88.94 375 GLN A CA 1
ATOM 3014 C C . GLN A 1 375 ? -34.094 3.506 -8.672 1 88.94 375 GLN A C 1
ATOM 3016 O O . GLN A 1 375 ? -34.75 2.789 -9.422 1 88.94 375 GLN A O 1
ATOM 3021 N N . GLN A 1 376 ? -33.094 3.186 -7.867 1 90.5 376 GLN A N 1
ATOM 3022 C CA . GLN A 1 376 ? -32.781 1.761 -7.816 1 90.5 376 GLN A CA 1
ATOM 3023 C C . GLN A 1 376 ? -33.688 1.032 -6.84 1 90.5 376 GLN A C 1
ATOM 3025 O O . GLN A 1 376 ? -34.25 1.643 -5.91 1 90.5 376 GLN A O 1
ATOM 3030 N N . ASN A 1 377 ? -34.219 -0.102 -7.055 1 85.62 377 ASN A N 1
ATOM 3031 C CA . ASN A 1 377 ? -35.156 -0.868 -6.246 1 85.62 377 ASN A CA 1
ATOM 3032 C C . ASN A 1 377 ? -35.094 -0.445 -4.781 1 85.62 377 ASN A C 1
ATOM 3034 O O . ASN A 1 377 ? -34.219 -0.883 -4.031 1 85.62 377 ASN A O 1
ATOM 3038 N N . CYS A 1 378 ? -36.062 0.534 -4.453 1 88.31 378 CYS A N 1
ATOM 3039 C CA . CYS A 1 378 ? -36.125 1.088 -3.105 1 88.31 378 CYS A CA 1
ATOM 3040 C C . CYS A 1 378 ? -37.531 0.991 -2.541 1 88.31 378 CYS A C 1
ATOM 3042 O O . CYS A 1 378 ? -38.5 1.115 -3.281 1 88.31 378 CYS A O 1
ATOM 3044 N N . PRO A 1 379 ? -37.562 0.759 -1.256 1 91.81 379 PRO A N 1
ATOM 3045 C CA . PRO A 1 379 ? -38.875 0.755 -0.604 1 91.81 379 PRO A CA 1
ATOM 3046 C C . PRO A 1 379 ? -39.438 2.162 -0.385 1 91.81 379 PRO A C 1
ATOM 3048 O O . PRO A 1 379 ? -38.844 3.141 -0.855 1 91.81 379 PRO A O 1
ATOM 3051 N N . ARG A 1 380 ? -40.531 2.232 0.325 1 87.19 380 ARG A N 1
ATOM 3052 C CA . ARG A 1 380 ? -41.219 3.492 0.521 1 87.19 380 ARG A CA 1
ATOM 3053 C C . ARG A 1 380 ? -40.531 4.352 1.573 1 87.19 380 ARG A C 1
ATOM 3055 O O . ARG A 1 380 ? -40.375 5.562 1.394 1 87.19 380 ARG A O 1
ATOM 3062 N N . LYS A 1 381 ? -40.125 3.781 2.594 1 91.38 381 LYS A N 1
ATOM 3063 C CA . LYS A 1 381 ? -39.531 4.52 3.703 1 91.38 381 LYS A CA 1
ATOM 3064 C C . LYS A 1 381 ? -38 4.508 3.613 1 91.38 381 LYS A C 1
ATOM 3066 O O . LYS A 1 381 ? -37.406 3.471 3.332 1 91.38 381 LYS A O 1
ATOM 3071 N N . LEU A 1 382 ? -37.469 5.703 3.844 1 94.69 382 LEU A N 1
ATOM 3072 C CA . LEU A 1 382 ? -36.031 5.855 3.758 1 94.69 382 LEU A CA 1
ATOM 3073 C C . LEU A 1 382 ? -35.5 6.594 4.977 1 94.69 382 LEU A C 1
ATOM 3075 O O . LEU A 1 382 ? -36.156 7.457 5.539 1 94.69 382 LEU A O 1
ATOM 3079 N N . VAL A 1 383 ? -34.406 6.172 5.418 1 96.44 383 VAL A N 1
ATOM 3080 C CA . VAL A 1 383 ? -33.562 6.949 6.328 1 96.44 383 VAL A CA 1
ATOM 3081 C C . VAL A 1 383 ? -32.312 7.383 5.613 1 96.44 383 VAL A C 1
ATOM 3083 O O . VAL A 1 383 ? -31.609 6.555 5.016 1 96.44 383 VAL A O 1
ATOM 3086 N N . VAL A 1 384 ? -32.031 8.641 5.598 1 97.06 384 VAL A N 1
ATOM 3087 C CA . VAL A 1 384 ? -30.859 9.164 4.871 1 97.06 384 VAL A CA 1
ATOM 3088 C C . VAL A 1 384 ? -29.906 9.836 5.848 1 97.06 384 VAL A C 1
ATOM 3090 O O . VAL A 1 384 ? -30.297 10.711 6.621 1 97.06 384 VAL A O 1
ATOM 3093 N N . SER A 1 385 ? -28.719 9.375 5.801 1 96.62 385 SER A N 1
ATOM 3094 C CA . SER A 1 385 ? -27.656 9.93 6.641 1 96.62 385 SER A CA 1
ATOM 3095 C C . SER A 1 385 ? -26.625 10.672 5.809 1 96.62 385 SER A C 1
ATOM 3097 O O . SER A 1 385 ? -26.203 10.195 4.754 1 96.62 385 SER A O 1
ATOM 3099 N N . TYR A 1 386 ? -26.312 11.852 6.223 1 94.5 386 TYR A N 1
ATOM 3100 C CA . TYR A 1 386 ? -25.328 12.719 5.598 1 94.5 386 TYR A CA 1
ATOM 3101 C C . TYR A 1 386 ? -24.656 13.609 6.629 1 94.5 386 TYR A C 1
ATOM 3103 O O . TYR A 1 386 ? -25.281 14.031 7.602 1 94.5 386 TYR A O 1
ATOM 3111 N N . ASP A 1 387 ? -23.375 13.883 6.473 1 89.25 387 ASP A N 1
ATOM 3112 C CA . ASP A 1 387 ? -22.641 14.688 7.441 1 89.25 387 ASP A CA 1
ATOM 3113 C C . ASP A 1 387 ? -23.297 16.047 7.648 1 89.25 387 ASP A C 1
ATOM 3115 O O . ASP A 1 387 ? -23.266 16.609 8.75 1 89.25 387 ASP A O 1
ATOM 3119 N N . ILE A 1 388 ? -23.953 16.547 6.586 1 88.69 388 ILE A N 1
ATOM 3120 C CA . ILE A 1 388 ? -24.609 17.844 6.656 1 88.69 388 ILE A CA 1
ATOM 3121 C C . ILE A 1 388 ? -26.094 17.672 6.32 1 88.69 388 ILE A C 1
ATOM 3123 O O . ILE A 1 388 ? -26.672 18.516 5.621 1 88.69 388 ILE A O 1
ATOM 3127 N N . ALA A 1 389 ? -26.625 16.625 6.754 1 92.38 389 ALA A N 1
ATOM 3128 C CA . ALA A 1 389 ? -28.031 16.344 6.461 1 92.38 389 ALA A CA 1
ATOM 3129 C C . ALA A 1 389 ? -28.938 17.453 6.965 1 92.38 389 ALA A C 1
ATOM 3131 O O . ALA A 1 389 ? -29.969 17.75 6.359 1 92.38 389 ALA A O 1
ATOM 3132 N N . CYS A 1 390 ? -28.594 18.094 8.086 1 88.25 390 CYS A N 1
ATOM 3133 C CA . CYS A 1 390 ? -29.391 19.156 8.695 1 88.25 390 CYS A CA 1
ATOM 3134 C C . CYS A 1 390 ? -29.547 20.344 7.762 1 88.25 390 CYS A C 1
ATOM 3136 O O . CYS A 1 390 ? -30.578 21 7.75 1 88.25 390 CYS A O 1
ATOM 3138 N N . GLN A 1 391 ? -28.562 20.594 6.938 1 86.25 391 GLN A N 1
ATOM 3139 C CA . GLN A 1 391 ? -28.594 21.719 5.992 1 86.25 391 GLN A CA 1
ATOM 3140 C C . GLN A 1 391 ? -29.062 21.25 4.613 1 86.25 391 GLN A C 1
ATOM 3142 O O . GLN A 1 391 ? -29.859 21.922 3.963 1 86.25 391 GLN A O 1
ATOM 3147 N N . TRP A 1 392 ? -28.547 20.156 4.246 1 90.88 392 TRP A N 1
ATOM 3148 C CA . TRP A 1 392 ? -28.781 19.609 2.908 1 90.88 392 TRP A CA 1
ATOM 3149 C C . TRP A 1 392 ? -30.266 19.281 2.705 1 90.88 392 TRP A C 1
ATOM 3151 O O . TRP A 1 392 ? -30.812 19.5 1.623 1 90.88 392 TRP A O 1
ATOM 3161 N N . SER A 1 393 ? -30.953 18.844 3.727 1 91.06 393 SER A N 1
ATOM 3162 C CA . SER A 1 393 ? -32.344 18.375 3.617 1 91.06 393 SER A CA 1
ATOM 3163 C C . SER A 1 393 ? -33.312 19.531 3.539 1 91.06 393 SER A C 1
ATOM 3165 O O . SER A 1 393 ? -34.438 19.375 3.025 1 91.06 393 SER A O 1
ATOM 3167 N N . LYS A 1 394 ? -33 20.656 4.055 1 86.88 394 LYS A N 1
ATOM 3168 C CA . LYS A 1 394 ? -33.906 21.781 4.168 1 86.88 394 LYS A CA 1
ATOM 3169 C C . LYS A 1 394 ? -34.469 22.188 2.805 1 86.88 394 LYS A C 1
ATOM 3171 O O . LYS A 1 394 ? -35.688 22.375 2.654 1 86.88 394 LYS A O 1
ATOM 3176 N N . ASN A 1 395 ? -33.594 22.312 1.819 1 87.38 395 ASN A N 1
ATOM 3177 C CA . ASN A 1 395 ? -34.062 22.766 0.508 1 87.38 395 ASN A CA 1
ATOM 3178 C C . ASN A 1 395 ? -34 21.656 -0.528 1 87.38 395 ASN A C 1
ATOM 3180 O O . ASN A 1 395 ? -33.875 21.906 -1.728 1 87.38 395 ASN A O 1
ATOM 3184 N N . LEU A 1 396 ? -33.969 20.453 -0.095 1 90.75 396 LEU A N 1
ATOM 3185 C CA . LEU A 1 396 ? -33.875 19.328 -1.013 1 90.75 396 LEU A CA 1
ATOM 3186 C C . LEU A 1 396 ? -35.125 19.219 -1.881 1 90.75 396 LEU A C 1
ATOM 3188 O O . LEU A 1 396 ? -35.031 18.969 -3.084 1 90.75 396 LEU A O 1
ATOM 3192 N N . ASN A 1 397 ? -36.219 19.453 -1.22 1 87.56 397 ASN A N 1
ATOM 3193 C CA . ASN A 1 397 ? -37.5 19.375 -1.957 1 87.56 397 ASN A CA 1
ATOM 3194 C C . ASN A 1 397 ? -37.562 20.422 -3.066 1 87.56 397 ASN A C 1
ATOM 3196 O O . ASN A 1 397 ? -38 20.125 -4.176 1 87.56 397 ASN A O 1
ATOM 3200 N N . ALA A 1 398 ? -37.125 21.594 -2.746 1 86.44 398 ALA A N 1
ATOM 3201 C CA . ALA A 1 398 ? -37.125 22.672 -3.736 1 86.44 398 ALA A CA 1
ATOM 3202 C C . ALA A 1 398 ? -36.188 22.344 -4.883 1 86.44 398 ALA A C 1
ATOM 3204 O O . ALA A 1 398 ? -36.469 22.641 -6.043 1 86.44 398 ALA A O 1
ATOM 3205 N N . ARG A 1 399 ? -35.125 21.75 -4.637 1 89.56 399 ARG A N 1
ATOM 3206 C CA . ARG A 1 399 ? -34.156 21.406 -5.664 1 89.56 399 ARG A CA 1
ATOM 3207 C C . ARG A 1 399 ? -34.656 20.281 -6.555 1 89.56 399 ARG A C 1
ATOM 3209 O O . ARG A 1 399 ? -34.469 20.297 -7.77 1 89.56 399 ARG A O 1
ATOM 3216 N N . ILE A 1 400 ? -35.312 19.328 -5.965 1 89.56 400 ILE A N 1
ATOM 3217 C CA . ILE A 1 400 ? -35.844 18.203 -6.715 1 89.56 400 ILE A CA 1
ATOM 3218 C C . ILE A 1 400 ? -36.906 18.688 -7.707 1 89.56 400 ILE A C 1
ATOM 3220 O O . ILE A 1 400 ? -36.969 18.188 -8.836 1 89.56 400 ILE A O 1
ATOM 3224 N N . ILE A 1 401 ? -37.688 19.609 -7.25 1 85.19 401 ILE A N 1
ATOM 3225 C CA . ILE A 1 401 ? -38.688 20.188 -8.125 1 85.19 401 ILE A CA 1
ATOM 3226 C C . ILE A 1 401 ? -38.031 20.875 -9.312 1 85.19 401 ILE A C 1
ATOM 3228 O O . ILE A 1 401 ? -38.5 20.797 -10.438 1 85.19 401 ILE A O 1
ATOM 3232 N N . LEU A 1 402 ? -36.938 21.453 -9.039 1 86.25 402 LEU A N 1
ATOM 3233 C CA . LEU A 1 402 ? -36.188 22.156 -10.078 1 86.25 402 LEU A CA 1
ATOM 3234 C C . LEU A 1 402 ? -35.625 21.188 -11.109 1 86.25 402 LEU A C 1
ATOM 3236 O O . LEU A 1 402 ? -35.5 21.516 -12.281 1 86.25 402 LEU A O 1
ATOM 3240 N N . TYR A 1 403 ? -35.281 19.984 -10.711 1 87.56 403 TYR A N 1
ATOM 3241 C CA . TYR A 1 403 ? -34.688 19 -11.602 1 87.56 403 TYR A CA 1
ATOM 3242 C C . TYR A 1 403 ? -35.719 18.438 -12.57 1 87.56 403 TYR A C 1
ATOM 3244 O O . TYR A 1 403 ? -35.375 17.859 -13.609 1 87.56 403 TYR A O 1
ATOM 3252 N N . GLY A 1 404 ? -37 18.641 -12.312 1 76.69 404 GLY A N 1
ATOM 3253 C CA . GLY A 1 404 ? -38.031 18.25 -13.242 1 76.69 404 GLY A CA 1
ATOM 3254 C C . GLY A 1 404 ? -38.656 16.906 -12.906 1 76.69 404 GLY A C 1
ATOM 3255 O O . GLY A 1 404 ? -38.188 16.188 -12.031 1 76.69 404 GLY A O 1
ATOM 3256 N N . PRO A 1 405 ? -39.656 16.594 -13.617 1 67.12 405 PRO A N 1
ATOM 3257 C CA . PRO A 1 405 ? -40.5 15.43 -13.297 1 67.12 405 PRO A CA 1
ATOM 3258 C C . PRO A 1 405 ? -39.812 14.102 -13.586 1 67.12 405 PRO A C 1
ATOM 3260 O O . PRO A 1 405 ? -40.125 13.086 -12.953 1 67.12 405 PRO A O 1
ATOM 3263 N N . SER A 1 406 ? -39 14.039 -14.523 1 64.5 406 SER A N 1
ATOM 3264 C CA . SER A 1 406 ? -38.375 12.766 -14.875 1 64.5 406 SER A CA 1
ATOM 3265 C C . SER A 1 406 ? -37.594 12.188 -13.703 1 64.5 406 SER A C 1
ATOM 3267 O O . SER A 1 406 ? -37.531 10.969 -13.539 1 64.5 406 SER A O 1
ATOM 3269 N N . ARG A 1 407 ? -37.094 12.945 -12.953 1 63.62 407 ARG A N 1
ATOM 3270 C CA . ARG A 1 407 ? -36.281 12.477 -11.836 1 63.62 407 ARG A CA 1
ATOM 3271 C C . ARG A 1 407 ? -36.969 12.727 -10.5 1 63.62 407 ARG A C 1
ATOM 3273 O O . ARG A 1 407 ? -36.688 12.055 -9.508 1 63.62 407 ARG A O 1
ATOM 3280 N N . GLY A 1 408 ? -38.125 13.508 -10.492 1 61.91 408 GLY A N 1
ATOM 3281 C CA . GLY A 1 408 ? -38.594 14.102 -9.258 1 61.91 408 GLY A CA 1
ATOM 3282 C C . GLY A 1 408 ? -39.875 13.445 -8.742 1 61.91 408 GLY A C 1
ATOM 3283 O O . GLY A 1 408 ? -40.125 13.414 -7.535 1 61.91 408 GLY A O 1
ATOM 3284 N N . SER A 1 409 ? -40.594 12.844 -9.57 1 63.19 409 SER A N 1
ATOM 3285 C CA . SER A 1 409 ? -41.938 12.492 -9.078 1 63.19 409 SER A CA 1
ATOM 3286 C C . SER A 1 409 ? -41.844 11.398 -8.008 1 63.19 409 SER A C 1
ATOM 3288 O O . SER A 1 409 ? -42.438 11.531 -6.934 1 63.19 409 SER A O 1
ATOM 3290 N N . GLU A 1 410 ? -41.156 10.336 -8.281 1 69.94 410 GLU A N 1
ATOM 3291 C CA . GLU A 1 410 ? -41.031 9.258 -7.312 1 69.94 410 GLU A CA 1
ATOM 3292 C C . GLU A 1 410 ? -40.219 9.711 -6.102 1 69.94 410 GLU A C 1
ATOM 3294 O O . GLU A 1 410 ? -40.531 9.336 -4.965 1 69.94 410 GLU A O 1
ATOM 3299 N N . ALA A 1 411 ? -39.375 10.562 -6.375 1 70 411 ALA A N 1
ATOM 3300 C CA . ALA A 1 411 ? -38.5 11.062 -5.309 1 70 411 ALA A CA 1
ATOM 3301 C C . ALA A 1 411 ? -39.281 11.93 -4.324 1 70 411 ALA A C 1
ATOM 3303 O O . ALA A 1 411 ? -39.062 11.852 -3.113 1 70 411 ALA A O 1
ATOM 3304 N N . PHE A 1 412 ? -40.219 12.594 -4.852 1 71 412 PHE A N 1
ATOM 3305 C CA . PHE A 1 412 ? -41 13.508 -4.023 1 71 412 PHE A CA 1
ATOM 3306 C C . PHE A 1 412 ? -41.844 12.727 -3.023 1 71 412 PHE A C 1
ATOM 3308 O O . PHE A 1 412 ? -41.938 13.102 -1.852 1 71 412 PHE A O 1
ATOM 3315 N N . GLN A 1 413 ? -42.406 11.703 -3.455 1 74.62 413 GLN A N 1
ATOM 3316 C CA . GLN A 1 413 ? -43.25 10.883 -2.576 1 74.62 413 GLN A CA 1
ATOM 3317 C C . GLN A 1 413 ? -42.406 10.227 -1.485 1 74.62 413 GLN A C 1
ATOM 3319 O O . GLN A 1 413 ? -42.812 10.133 -0.334 1 74.62 413 GLN A O 1
ATOM 3324 N N . LYS A 1 414 ? -41.281 9.883 -1.838 1 80.25 414 LYS A N 1
ATOM 3325 C CA . LYS A 1 414 ? -40.406 9.195 -0.889 1 80.25 414 LYS A CA 1
ATOM 3326 C C . LYS A 1 414 ? -39.812 10.172 0.127 1 80.25 414 LYS A C 1
ATOM 3328 O O . LYS A 1 414 ? -39.531 9.805 1.272 1 80.25 414 LYS A O 1
ATOM 3333 N N . LEU A 1 415 ? -39.688 11.352 -0.303 1 82.94 415 LEU A N 1
ATOM 3334 C CA . LEU A 1 415 ? -39.062 12.344 0.563 1 82.94 415 LEU A CA 1
ATOM 3335 C C . LEU A 1 415 ? -39.969 12.688 1.743 1 82.94 415 LEU A C 1
ATOM 3337 O O . LEU A 1 415 ? -39.469 13.023 2.824 1 82.94 415 LEU A O 1
ATOM 3341 N N . SER A 1 416 ? -41.25 12.57 1.52 1 80.88 416 SER A N 1
ATOM 3342 C CA . SER A 1 416 ? -42.188 12.906 2.584 1 80.88 416 SER A CA 1
ATOM 3343 C C . SER A 1 416 ? -42.094 11.914 3.738 1 80.88 416 SER A C 1
ATOM 3345 O O . SER A 1 416 ? -42.438 12.25 4.879 1 80.88 416 SER A O 1
ATOM 3347 N N . THR A 1 417 ? -41.625 10.781 3.475 1 84.31 417 THR A N 1
ATOM 3348 C CA . THR A 1 417 ? -41.531 9.758 4.504 1 84.31 417 THR A CA 1
ATOM 3349 C C . THR A 1 417 ? -40.062 9.516 4.898 1 84.31 417 THR A C 1
ATOM 3351 O O . THR A 1 417 ? -39.75 8.547 5.59 1 84.31 417 THR A O 1
ATOM 3354 N N . THR A 1 418 ? -39.25 10.352 4.422 1 92.31 418 THR A N 1
ATOM 3355 C CA . THR A 1 418 ? -37.812 10.164 4.656 1 92.31 418 THR A CA 1
ATOM 3356 C C . THR A 1 418 ? -37.406 10.852 5.953 1 92.31 418 THR A C 1
ATOM 3358 O O . THR A 1 418 ? -37.812 11.969 6.242 1 92.31 418 THR A O 1
ATOM 3361 N N . THR A 1 419 ? -36.688 10.094 6.742 1 93.5 419 THR A N 1
ATOM 3362 C CA . THR A 1 419 ? -36.094 10.664 7.941 1 93.5 419 THR A CA 1
ATOM 3363 C C . THR A 1 419 ? -34.594 10.945 7.719 1 93.5 419 THR A C 1
ATOM 3365 O O . THR A 1 419 ? -33.875 10.109 7.172 1 93.5 419 THR A O 1
ATOM 3368 N N . PHE A 1 420 ? -34.188 12.109 8.055 1 95.06 420 PHE A N 1
ATOM 3369 C CA . PHE A 1 420 ? -32.812 12.5 7.871 1 95.06 420 PHE A CA 1
ATOM 3370 C C . PHE A 1 420 ? -32.031 12.445 9.195 1 95.06 420 PHE A C 1
ATOM 3372 O O . PHE A 1 420 ? -32.594 12.773 10.242 1 95.06 420 PHE A O 1
ATOM 3379 N N . ALA A 1 421 ? -30.828 11.977 9.156 1 95.81 421 ALA A N 1
ATOM 3380 C CA . ALA A 1 421 ? -29.984 11.867 10.352 1 95.81 421 ALA A CA 1
ATOM 3381 C C . ALA A 1 421 ? -28.531 12.172 10.023 1 95.81 421 ALA A C 1
ATOM 3383 O O . ALA A 1 421 ? -28.141 12.234 8.859 1 95.81 421 ALA A O 1
ATOM 3384 N N . VAL A 1 422 ? -27.75 12.445 11.055 1 93.81 422 VAL A N 1
ATOM 3385 C CA . VAL A 1 422 ? -26.312 12.695 10.953 1 93.81 422 VAL A CA 1
ATOM 3386 C C . VAL A 1 422 ? -25.531 11.578 11.648 1 93.81 422 VAL A C 1
ATOM 3388 O O . VAL A 1 422 ? -25.938 11.109 12.711 1 93.81 422 VAL A O 1
ATOM 3391 N N . PRO A 1 423 ? -24.469 11.117 10.992 1 93.62 423 PRO A N 1
ATOM 3392 C CA . PRO A 1 423 ? -23.688 10.047 11.609 1 93.62 423 PRO A CA 1
ATOM 3393 C C . PRO A 1 423 ? -23.25 10.375 13.031 1 93.62 423 PRO A C 1
ATOM 3395 O O . PRO A 1 423 ? -22.922 11.531 13.328 1 93.62 423 PRO A O 1
ATOM 3398 N N . LYS A 1 424 ? -23.156 9.414 13.898 1 88.12 424 LYS A N 1
ATOM 3399 C CA . LYS A 1 424 ? -22.922 9.57 15.328 1 88.12 424 LYS A CA 1
ATOM 3400 C C . LYS A 1 424 ? -21.594 10.266 15.594 1 88.12 424 LYS A C 1
ATOM 3402 O O . LYS A 1 424 ? -21.5 11.109 16.484 1 88.12 424 LYS A O 1
ATOM 3407 N N . ALA A 1 425 ? -20.594 9.93 14.836 1 81.75 425 ALA A N 1
ATOM 3408 C CA . ALA A 1 425 ? -19.266 10.469 15.062 1 81.75 425 ALA A CA 1
ATOM 3409 C C . ALA A 1 425 ? -19.188 11.938 14.656 1 81.75 425 ALA A C 1
ATOM 3411 O O . ALA A 1 425 ? -18.328 12.672 15.148 1 81.75 425 ALA A O 1
ATOM 3412 N N . HIS A 1 426 ? -20.094 12.406 13.805 1 82.44 426 HIS A N 1
ATOM 3413 C CA . HIS A 1 426 ? -20.047 13.758 13.266 1 82.44 426 HIS A CA 1
ATOM 3414 C C . HIS A 1 426 ? -21.016 14.68 14.016 1 82.44 426 HIS A C 1
ATOM 3416 O O . HIS A 1 426 ? -20.875 15.898 13.969 1 82.44 426 HIS A O 1
ATOM 3422 N N . LEU A 1 427 ? -21.891 14.141 14.703 1 82 427 LEU A N 1
ATOM 3423 C CA . LEU A 1 427 ? -23 14.875 15.297 1 82 427 LEU A CA 1
ATOM 3424 C C . LEU A 1 427 ? -22.516 15.836 16.375 1 82 427 LEU A C 1
ATOM 3426 O O . LEU A 1 427 ? -23.031 16.953 16.5 1 82 427 LEU A O 1
ATOM 3430 N N . PRO A 1 428 ? -21.5 15.484 17.109 1 71 428 PRO A N 1
ATOM 3431 C CA . PRO A 1 428 ? -21.094 16.344 18.219 1 71 428 PRO A CA 1
ATOM 3432 C C . PRO A 1 428 ? -20.625 17.719 17.75 1 71 428 PRO A C 1
ATOM 3434 O O . PRO A 1 428 ? -20.656 18.688 18.531 1 71 428 PRO A O 1
ATOM 3437 N N . VAL A 1 429 ? -20.25 17.875 16.531 1 69.19 429 VAL A N 1
ATOM 3438 C CA . VAL A 1 429 ? -19.703 19.141 16.031 1 69.19 429 VAL A CA 1
ATOM 3439 C C . VAL A 1 429 ? -20.828 20.016 15.5 1 69.19 429 VAL A C 1
ATOM 3441 O O . VAL A 1 429 ? -20.625 21.203 15.195 1 69.19 429 VAL A O 1
ATOM 3444 N N . HIS A 1 430 ? -22.078 19.547 15.531 1 79.75 430 HIS A N 1
ATOM 3445 C CA . HIS A 1 430 ? -23.234 20.281 15.055 1 79.75 430 HIS A CA 1
ATOM 3446 C C . HIS A 1 430 ? -23.828 21.156 16.156 1 79.75 430 HIS A C 1
ATOM 3448 O O . HIS A 1 430 ? -23.469 21.016 17.328 1 79.75 430 HIS A O 1
ATOM 3454 N N . GLN A 1 431 ? -24.672 22.047 15.773 1 74.19 431 GLN A N 1
ATOM 3455 C CA . GLN A 1 431 ? -25.375 22.891 16.734 1 74.19 431 GLN A CA 1
ATOM 3456 C C . GLN A 1 431 ? -26.312 22.047 17.609 1 74.19 431 GLN A C 1
ATOM 3458 O O . GLN A 1 431 ? -26.688 20.938 17.234 1 74.19 431 GLN A O 1
ATOM 3463 N N . ASP A 1 432 ? -26.719 22.562 18.672 1 69.81 432 ASP A N 1
ATOM 3464 C CA . ASP A 1 432 ? -27.5 21.812 19.656 1 69.81 432 ASP A CA 1
ATOM 3465 C C . ASP A 1 432 ? -28.844 21.375 19.078 1 69.81 432 ASP A C 1
ATOM 3467 O O . ASP A 1 432 ? -29.328 20.281 19.359 1 69.81 432 ASP A O 1
ATOM 3471 N N . PHE A 1 433 ? -29.359 22.219 18.359 1 77.56 433 PHE A N 1
ATOM 3472 C CA . PHE A 1 433 ? -30.641 21.906 17.734 1 77.56 433 PHE A CA 1
ATOM 3473 C C . PHE A 1 433 ? -30.516 20.656 16.875 1 77.56 433 PHE A C 1
ATOM 3475 O O . PHE A 1 433 ? -31.406 19.812 16.859 1 77.56 433 PHE A O 1
ATOM 3482 N N . CYS A 1 434 ? -29.453 20.5 16.203 1 86.56 434 CYS A N 1
ATOM 3483 C CA . CYS A 1 434 ? -29.219 19.375 15.305 1 86.56 434 CYS A CA 1
ATOM 3484 C C . CYS A 1 434 ? -28.891 18.109 16.078 1 86.56 434 CYS A C 1
ATOM 3486 O O . CYS A 1 434 ? -29.25 17 15.656 1 86.56 434 CYS A O 1
ATOM 3488 N N . LYS A 1 435 ? -28.297 18.234 17.25 1 83.31 435 LYS A N 1
ATOM 3489 C CA . LYS A 1 435 ? -27.828 17.094 18.047 1 83.31 435 LYS A CA 1
ATOM 3490 C C . LYS A 1 435 ? -29 16.25 18.531 1 83.31 435 LYS A C 1
ATOM 3492 O O . LYS A 1 435 ? -28.859 15.055 18.797 1 83.31 435 LYS A O 1
ATOM 3497 N N . THR A 1 436 ? -30.172 16.875 18.656 1 87.44 436 THR A N 1
ATOM 3498 C CA . THR A 1 436 ? -31.312 16.141 19.188 1 87.44 436 THR A CA 1
ATOM 3499 C C . THR A 1 436 ? -32.25 15.727 18.062 1 87.44 436 THR A C 1
ATOM 3501 O O . THR A 1 436 ? -32.844 14.648 18.109 1 87.44 436 THR A O 1
ATOM 3504 N N . ARG A 1 437 ? -32.281 16.453 17.047 1 90 437 ARG A N 1
ATOM 3505 C CA . ARG A 1 437 ? -33.25 16.219 16 1 90 437 ARG A CA 1
ATOM 3506 C C . ARG A 1 437 ? -32.719 15.258 14.953 1 90 437 ARG A C 1
ATOM 3508 O O . ARG A 1 437 ? -33.5 14.594 14.266 1 90 437 ARG A O 1
ATOM 3515 N N . TYR A 1 438 ? -31.484 15.195 14.773 1 93.69 438 TYR A N 1
ATOM 3516 C CA . TYR A 1 438 ? -30.906 14.367 13.719 1 93.69 438 TYR A CA 1
ATOM 3517 C C . TYR A 1 438 ? -30.047 13.258 14.305 1 93.69 438 TYR A C 1
ATOM 3519 O O . TYR A 1 438 ? -29.109 12.766 13.656 1 93.69 438 TYR A O 1
ATOM 3527 N N . SER A 1 439 ? -30.359 12.797 15.523 1 92.56 439 SER A N 1
ATOM 3528 C CA . SER A 1 439 ? -29.531 11.812 16.219 1 92.56 439 SER A CA 1
ATOM 3529 C C . SER A 1 439 ? -30.078 10.398 15.992 1 92.56 439 SER A C 1
ATOM 3531 O O . SER A 1 439 ? -31.234 10.117 16.297 1 92.56 439 SER A O 1
ATOM 3533 N N . PHE A 1 440 ? -29.203 9.492 15.609 1 95.19 440 PHE A N 1
ATOM 3534 C CA . PHE A 1 440 ? -29.562 8.086 15.477 1 95.19 440 PHE A CA 1
ATOM 3535 C C . PHE A 1 440 ? -29.891 7.477 16.828 1 95.19 440 PHE A C 1
ATOM 3537 O O . PHE A 1 440 ? -30.594 6.473 16.922 1 95.19 440 PHE A O 1
ATOM 3544 N N . ASN A 1 441 ? -29.391 8.07 17.875 1 91.5 441 ASN A N 1
ATOM 3545 C CA . ASN A 1 441 ? -29.609 7.539 19.219 1 91.5 441 ASN A CA 1
ATOM 3546 C C . ASN A 1 441 ? -31 7.887 19.734 1 91.5 441 ASN A C 1
ATOM 3548 O O . ASN A 1 441 ? -31.531 7.18 20.594 1 91.5 441 ASN A O 1
ATOM 3552 N N . LEU A 1 442 ? -31.531 9.016 19.234 1 92.81 442 LEU A N 1
ATOM 3553 C CA . LEU A 1 442 ? -32.75 9.531 19.828 1 92.81 442 LEU A CA 1
ATOM 3554 C C . LEU A 1 442 ? -33.969 9.312 18.906 1 92.81 442 LEU A C 1
ATOM 3556 O O . LEU A 1 442 ? -35.062 9.109 19.391 1 92.81 442 LEU A O 1
ATOM 3560 N N . LEU A 1 443 ? -33.719 9.305 17.609 1 93.81 443 LEU A N 1
ATOM 3561 C CA . LEU A 1 443 ? -34.812 9.109 16.656 1 93.81 443 LEU A CA 1
ATOM 3562 C C . LEU A 1 443 ? -35.344 7.688 16.734 1 93.81 443 LEU A C 1
ATOM 3564 O O . LEU A 1 443 ? -34.594 6.73 16.906 1 93.81 443 LEU A O 1
ATOM 3568 N N . PRO A 1 444 ? -36.625 7.562 16.672 1 93.12 444 PRO A N 1
ATOM 3569 C CA . PRO A 1 444 ? -37.188 6.227 16.781 1 93.12 444 PRO A CA 1
ATOM 3570 C C . PRO A 1 444 ? -36.969 5.379 15.523 1 93.12 444 PRO A C 1
ATOM 3572 O O . PRO A 1 444 ? -36.844 5.922 14.43 1 93.12 444 PRO A O 1
ATOM 3575 N N . ARG A 1 445 ? -36.906 4.078 15.703 1 94.44 445 ARG A N 1
ATOM 3576 C CA . ARG A 1 445 ? -36.906 3.084 14.641 1 94.44 445 ARG A CA 1
ATOM 3577 C C . ARG A 1 445 ? -35.594 3.129 13.859 1 94.44 445 ARG A C 1
ATOM 3579 O O . ARG A 1 445 ? -35.562 2.943 12.641 1 94.44 445 ARG A O 1
ATOM 3586 N N . MET A 1 446 ? -34.562 3.506 14.547 1 95.69 446 MET A N 1
ATOM 3587 C CA . MET A 1 446 ? -33.25 3.574 13.938 1 95.69 446 MET A CA 1
ATOM 3588 C C . MET A 1 446 ? -32.375 2.383 14.352 1 95.69 446 MET A C 1
ATOM 3590 O O . MET A 1 446 ? -31.359 2.102 13.734 1 95.69 446 MET A O 1
ATOM 3594 N N . GLY A 1 447 ? -32.844 1.654 15.367 1 96.19 447 GLY A N 1
ATOM 3595 C CA . GLY A 1 447 ? -31.953 0.65 15.945 1 96.19 447 GLY A CA 1
ATOM 3596 C C . GLY A 1 447 ? -30.625 1.218 16.406 1 96.19 447 GLY A C 1
ATOM 3597 O O . GLY A 1 447 ? -30.578 2.316 16.969 1 96.19 447 GLY A O 1
ATOM 3598 N N . ARG A 1 448 ? -29.578 0.455 16.25 1 94.81 448 ARG A N 1
ATOM 3599 C CA . ARG A 1 448 ? -28.266 0.913 16.672 1 94.81 448 ARG A CA 1
ATOM 3600 C C . ARG A 1 448 ? -27.422 1.308 15.453 1 94.81 448 ARG A C 1
ATOM 3602 O O . ARG A 1 448 ? -26.219 1.06 15.422 1 94.81 448 ARG A O 1
ATOM 3609 N N . THR A 1 449 ? -28.094 1.875 14.492 1 96.44 449 THR A N 1
ATOM 3610 C CA . THR A 1 449 ? -27.391 2.348 13.305 1 96.44 449 THR A CA 1
ATOM 3611 C C . THR A 1 449 ? -26.469 3.518 13.641 1 96.44 449 THR A C 1
ATOM 3613 O O . THR A 1 449 ? -26.859 4.41 14.406 1 96.44 449 THR A O 1
ATOM 3616 N N . ASP A 1 450 ? -25.25 3.531 13.172 1 92.81 450 ASP A N 1
ATOM 3617 C CA . ASP A 1 450 ? -24.297 4.57 13.539 1 92.81 450 ASP A CA 1
ATOM 3618 C C . ASP A 1 450 ? -24.062 5.539 12.383 1 92.81 450 ASP A C 1
ATOM 3620 O O . ASP A 1 450 ? -23.531 6.641 12.586 1 92.81 450 ASP A O 1
ATOM 3624 N N . GLY A 1 451 ? -24.359 5.164 11.172 1 93.62 451 GLY A N 1
ATOM 3625 C CA . GLY A 1 451 ? -24.219 6.035 10.016 1 93.62 451 GLY A CA 1
ATOM 3626 C C . GLY A 1 451 ? -22.781 6.145 9.531 1 93.62 451 GLY A C 1
ATOM 3627 O O . GLY A 1 451 ? -22.469 6.984 8.688 1 93.62 451 GLY A O 1
ATOM 3628 N N . GLU A 1 452 ? -21.812 5.293 9.977 1 91.81 452 GLU A N 1
ATOM 3629 C CA . GLU A 1 452 ? -20.391 5.422 9.68 1 91.81 452 GLU A CA 1
ATOM 3630 C C . GLU A 1 452 ? -19.984 4.488 8.547 1 91.81 452 GLU A C 1
ATOM 3632 O O . GLU A 1 452 ? -18.781 4.336 8.273 1 91.81 452 GLU A O 1
ATOM 3637 N N . ALA A 1 453 ? -20.922 3.889 7.879 1 93.5 453 ALA A N 1
ATOM 3638 C CA . ALA A 1 453 ? -20.656 2.898 6.836 1 93.5 453 ALA A CA 1
ATOM 3639 C C . ALA A 1 453 ? -19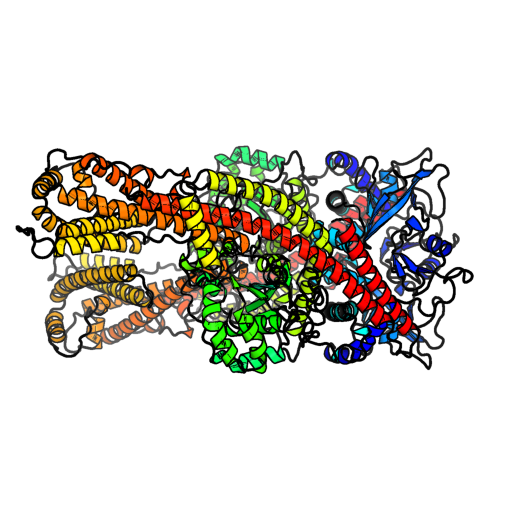.797 3.492 5.719 1 93.5 453 ALA A C 1
ATOM 3641 O O . ALA A 1 453 ? -18.844 2.869 5.266 1 93.5 453 ALA A O 1
ATOM 3642 N N . PRO A 1 454 ? -20.094 4.707 5.254 1 93.5 454 PRO A N 1
ATOM 3643 C CA . PRO A 1 454 ? -19.266 5.25 4.168 1 93.5 454 PRO A CA 1
ATOM 3644 C C . PRO A 1 454 ? -17.797 5.383 4.551 1 93.5 454 PRO A C 1
ATOM 3646 O O . PRO A 1 454 ? -16.922 5.105 3.732 1 93.5 454 PRO A O 1
ATOM 3649 N N . GLU A 1 455 ? -17.531 5.727 5.766 1 90.56 455 GLU A N 1
ATOM 3650 C CA . GLU A 1 455 ? -16.141 5.852 6.215 1 90.56 455 GLU A CA 1
ATOM 3651 C C . GLU A 1 455 ? -15.438 4.5 6.219 1 90.56 455 GLU A C 1
ATOM 3653 O O . GLU A 1 455 ? -14.273 4.398 5.836 1 90.56 455 GLU A O 1
ATOM 3658 N N . ARG A 1 456 ? -16.141 3.516 6.68 1 92.25 456 ARG A N 1
ATOM 3659 C CA . ARG A 1 456 ? -15.578 2.168 6.664 1 92.25 456 ARG A CA 1
ATOM 3660 C C . ARG A 1 456 ? -15.328 1.696 5.234 1 92.25 456 ARG A C 1
ATOM 3662 O O . ARG A 1 456 ? -14.312 1.06 4.953 1 92.25 456 ARG A O 1
ATOM 3669 N N . GLY A 1 457 ? -16.219 2.023 4.402 1 93.88 457 GLY A N 1
ATOM 3670 C CA . GLY A 1 457 ? -16.062 1.683 2.998 1 93.88 457 GLY A CA 1
ATOM 3671 C C . GLY A 1 457 ? -14.859 2.355 2.357 1 93.88 457 GLY A C 1
ATOM 3672 O O . GLY A 1 457 ? -14.117 1.725 1.605 1 93.88 457 GLY A O 1
ATOM 3673 N N . TRP A 1 458 ? -14.688 3.619 2.648 1 93.38 458 TRP A N 1
ATOM 3674 C CA . TRP A 1 458 ? -13.562 4.367 2.104 1 93.38 458 TRP A CA 1
ATOM 3675 C C . TRP A 1 458 ? -12.242 3.83 2.643 1 93.38 458 TRP A C 1
ATOM 3677 O O . TRP A 1 458 ? -11.258 3.732 1.905 1 93.38 458 TRP A O 1
ATOM 3687 N N . ALA A 1 459 ? -12.227 3.479 3.924 1 89.69 459 ALA A N 1
ATOM 3688 C CA . ALA A 1 459 ? -11.008 2.934 4.516 1 89.69 459 ALA A CA 1
ATOM 3689 C C . ALA A 1 459 ? -10.531 1.694 3.76 1 89.69 459 ALA A C 1
ATOM 3691 O O . ALA A 1 459 ? -9.328 1.483 3.59 1 89.69 459 ALA A O 1
ATOM 3692 N N . ALA A 1 460 ? -11.422 0.981 3.285 1 90.69 460 ALA A N 1
ATOM 3693 C CA . ALA A 1 460 ? -11.109 -0.257 2.578 1 90.69 460 ALA A CA 1
ATOM 3694 C C . ALA A 1 460 ? -10.641 0.028 1.154 1 90.69 460 ALA A C 1
ATOM 3696 O O . ALA A 1 460 ? -9.898 -0.765 0.568 1 90.69 460 ALA A O 1
ATOM 3697 N N . THR A 1 461 ? -10.992 1.172 0.623 1 90.88 461 THR A N 1
ATOM 3698 C CA . THR A 1 461 ? -10.742 1.379 -0.8 1 90.88 461 THR A CA 1
ATOM 3699 C C . THR A 1 461 ? -9.727 2.498 -1.018 1 90.88 461 THR A C 1
ATOM 3701 O O . THR A 1 461 ? -9.211 2.67 -2.125 1 90.88 461 THR A O 1
ATOM 3704 N N . ASN A 1 462 ? -9.344 3.242 -0.014 1 89.62 462 ASN A N 1
ATOM 3705 C CA . ASN A 1 462 ? -8.461 4.395 -0.142 1 89.62 462 ASN A CA 1
ATOM 3706 C C . ASN A 1 462 ? -7.102 4 -0.713 1 89.62 462 ASN A C 1
ATOM 3708 O O . ASN A 1 462 ? -6.48 4.773 -1.447 1 89.62 462 ASN A O 1
ATOM 3712 N N . ALA A 1 463 ? -6.691 2.82 -0.412 1 88.25 463 ALA A N 1
ATOM 3713 C CA . ALA A 1 463 ? -5.367 2.387 -0.852 1 88.25 463 ALA A CA 1
ATOM 3714 C C . ALA A 1 463 ? -5.305 2.271 -2.371 1 88.25 463 ALA A C 1
ATOM 3716 O O . ALA A 1 463 ? -4.223 2.297 -2.959 1 88.25 463 ALA A O 1
ATOM 3717 N N . VAL A 1 464 ? -6.414 2.195 -3.021 1 93.06 464 VAL A N 1
ATOM 3718 C CA . VAL A 1 464 ? -6.477 2.059 -4.473 1 93.06 464 VAL A CA 1
ATOM 3719 C C . VAL A 1 464 ? -6.152 3.398 -5.133 1 93.06 464 VAL A C 1
ATOM 3721 O O . VAL A 1 464 ? -5.824 3.449 -6.32 1 93.06 464 VAL A O 1
ATOM 3724 N N . ALA A 1 465 ? -6.168 4.469 -4.379 1 89.94 465 ALA A N 1
ATOM 3725 C CA . ALA A 1 465 ? -5.969 5.82 -4.898 1 89.94 465 ALA A CA 1
ATOM 3726 C C . ALA A 1 465 ? -4.59 5.969 -5.531 1 89.94 465 ALA A C 1
ATOM 3728 O O . ALA A 1 465 ? -4.43 6.664 -6.535 1 89.94 465 ALA A O 1
ATOM 3729 N N . SER A 1 466 ? -3.625 5.289 -4.992 1 84.62 466 SER A N 1
ATOM 3730 C CA . SER A 1 466 ? -2.258 5.418 -5.484 1 84.62 466 SER A CA 1
ATOM 3731 C C . SER A 1 466 ? -2.145 4.938 -6.93 1 84.62 466 SER A C 1
ATOM 3733 O O . SER A 1 466 ? -1.392 5.512 -7.719 1 84.62 466 SER A O 1
ATOM 3735 N N . SER A 1 467 ? -2.93 3.977 -7.242 1 88.25 467 SER A N 1
ATOM 3736 C CA . SER A 1 467 ? -2.842 3.426 -8.594 1 88.25 467 SER A CA 1
ATOM 3737 C C . SER A 1 467 ? -3.855 4.082 -9.523 1 88.25 467 SER A C 1
ATOM 3739 O O . SER A 1 467 ? -3.65 4.125 -10.742 1 88.25 467 SER A O 1
ATOM 3741 N N . THR A 1 468 ? -4.902 4.664 -9.008 1 92.38 468 THR A N 1
ATOM 3742 C CA . THR A 1 468 ? -5.98 5.16 -9.859 1 92.38 468 THR A CA 1
ATOM 3743 C C . THR A 1 468 ? -5.789 6.641 -10.172 1 92.38 468 THR A C 1
ATOM 3745 O O . THR A 1 468 ? -6.367 7.164 -11.125 1 92.38 468 THR A O 1
ATOM 3748 N N . LYS A 1 469 ? -4.957 7.281 -9.445 1 89.44 469 LYS A N 1
ATOM 3749 C CA . LYS A 1 469 ? -4.758 8.719 -9.586 1 89.44 469 LYS A CA 1
ATOM 3750 C C . LYS A 1 469 ? -4.23 9.07 -10.977 1 89.44 469 LYS A C 1
ATOM 3752 O O . LYS A 1 469 ? -4.578 10.109 -11.539 1 89.44 469 LYS A O 1
ATOM 3757 N N . GLU A 1 470 ? -3.424 8.203 -11.555 1 88.44 470 GLU A N 1
ATOM 3758 C CA . GLU A 1 470 ? -2.77 8.484 -12.828 1 88.44 470 GLU A CA 1
ATOM 3759 C C . GLU A 1 470 ? -3.457 7.75 -13.977 1 88.44 470 GLU A C 1
ATOM 3761 O O . GLU A 1 470 ? -2.99 7.793 -15.117 1 88.44 470 GLU A O 1
ATOM 3766 N N . MET A 1 471 ? -4.609 7.113 -13.734 1 92.12 471 MET A N 1
ATOM 3767 C CA . MET A 1 471 ? -5.328 6.367 -14.766 1 92.12 471 MET A CA 1
ATOM 3768 C C . MET A 1 471 ? -6.211 7.297 -15.594 1 92.12 471 MET A C 1
ATOM 3770 O O . MET A 1 471 ? -6.547 8.398 -15.148 1 92.12 471 MET A O 1
ATOM 3774 N N . GLY A 1 472 ? -6.527 6.859 -16.797 1 91.88 472 GLY A N 1
ATOM 3775 C CA . GLY A 1 472 ? -7.562 7.535 -17.562 1 91.88 472 GLY A CA 1
ATOM 3776 C C . GLY A 1 472 ? -8.93 7.449 -16.922 1 91.88 472 GLY A C 1
ATOM 3777 O O . GLY A 1 472 ? -9.133 6.68 -15.977 1 91.88 472 GLY A O 1
ATOM 3778 N N . PRO A 1 473 ? -9.891 8.25 -17.422 1 92.75 473 PRO A N 1
ATOM 3779 C CA . PRO A 1 473 ? -11.203 8.305 -16.781 1 92.75 473 PRO A CA 1
ATOM 3780 C C . PRO A 1 473 ? -11.93 6.969 -16.797 1 92.75 473 PRO A C 1
ATOM 3782 O O . PRO A 1 473 ? -12.453 6.523 -15.773 1 92.75 473 PRO A O 1
ATOM 3785 N N . GLY A 1 474 ? -11.961 6.34 -17.938 1 94.38 474 GLY A N 1
ATOM 3786 C CA . GLY A 1 474 ? -12.664 5.07 -18.047 1 94.38 474 GLY A CA 1
ATOM 3787 C C . GLY A 1 474 ? -12 3.953 -17.266 1 94.38 474 GLY A C 1
ATOM 3788 O O . GLY A 1 474 ? -12.672 3.199 -16.562 1 94.38 474 GLY A O 1
ATOM 3789 N N . SER A 1 475 ? -10.711 3.857 -17.406 1 94.81 475 SER A N 1
ATOM 3790 C CA . SER A 1 475 ? -9.945 2.838 -16.688 1 94.81 475 SER A CA 1
ATOM 3791 C C . SER A 1 475 ? -10.117 2.975 -15.188 1 94.81 475 SER A C 1
ATOM 3793 O O . SER A 1 475 ? -10.234 1.976 -14.477 1 94.81 475 SER A O 1
ATOM 3795 N N . ARG A 1 476 ? -10.102 4.18 -14.742 1 95.25 476 ARG A N 1
ATOM 3796 C CA . ARG A 1 476 ? -10.242 4.449 -13.312 1 95.25 476 ARG A CA 1
ATOM 3797 C C . ARG A 1 476 ? -11.609 4.012 -12.805 1 95.25 476 ARG A C 1
ATOM 3799 O O . ARG A 1 476 ? -11.711 3.332 -11.781 1 95.25 476 ARG A O 1
ATOM 3806 N N . ARG A 1 477 ? -12.656 4.32 -13.516 1 96.5 477 ARG A N 1
ATOM 3807 C CA . ARG A 1 477 ? -14.008 3.979 -13.094 1 96.5 477 ARG A CA 1
ATOM 3808 C C . ARG A 1 477 ? -14.219 2.469 -13.094 1 96.5 477 ARG A C 1
ATOM 3810 O O . ARG A 1 477 ? -14.805 1.918 -12.164 1 96.5 477 ARG A O 1
ATOM 3817 N N . ASP A 1 478 ? -13.719 1.829 -14.102 1 97.31 478 ASP A N 1
ATOM 3818 C CA . ASP A 1 478 ? -13.836 0.376 -14.18 1 97.31 478 ASP A CA 1
ATOM 3819 C C . ASP A 1 478 ? -13.117 -0.297 -13.016 1 97.31 478 ASP A C 1
ATOM 3821 O O . ASP A 1 478 ? -13.617 -1.267 -12.445 1 97.31 478 ASP A O 1
ATOM 3825 N N . THR A 1 479 ? -11.945 0.216 -12.719 1 97.19 479 THR A N 1
ATOM 3826 C CA . THR A 1 479 ? -11.156 -0.34 -11.625 1 97.19 479 THR A CA 1
ATOM 3827 C C . THR A 1 479 ? -11.867 -0.146 -10.289 1 97.19 479 THR A C 1
ATOM 3829 O O . THR A 1 479 ? -11.961 -1.079 -9.492 1 97.19 479 THR A O 1
ATOM 3832 N N . LEU A 1 480 ? -12.391 0.997 -10.078 1 97.31 480 LEU A N 1
ATOM 3833 C CA . LEU A 1 480 ? -13.078 1.282 -8.828 1 97.31 480 LEU A CA 1
ATOM 3834 C C . LEU A 1 480 ? -14.359 0.454 -8.711 1 97.31 480 LEU A C 1
ATOM 3836 O O . LEU A 1 480 ? -14.664 -0.069 -7.641 1 97.31 480 LEU A O 1
ATOM 3840 N N . ASP A 1 481 ? -15.039 0.354 -9.797 1 98.25 481 ASP A N 1
ATOM 3841 C CA . ASP A 1 481 ? -16.234 -0.495 -9.805 1 98.25 481 ASP A CA 1
ATOM 3842 C C . ASP A 1 481 ? -15.891 -1.918 -9.367 1 98.25 481 ASP A C 1
ATOM 3844 O O . ASP A 1 481 ? -16.641 -2.535 -8.609 1 98.25 481 ASP A O 1
ATOM 3848 N N . ASP A 1 482 ? -14.836 -2.357 -9.852 1 98.06 482 ASP A N 1
ATOM 3849 C CA . ASP A 1 482 ? -14.398 -3.711 -9.516 1 98.06 482 ASP A CA 1
ATOM 3850 C C . ASP A 1 482 ? -14.109 -3.84 -8.023 1 98.06 482 ASP A C 1
ATOM 3852 O O . ASP A 1 482 ? -14.508 -4.82 -7.391 1 98.06 482 ASP A O 1
ATOM 3856 N N . HIS A 1 483 ? -13.43 -2.922 -7.473 1 97.75 483 HIS A N 1
ATOM 3857 C CA . HIS A 1 483 ? -13.109 -2.928 -6.051 1 97.75 483 HIS A CA 1
ATOM 3858 C C . HIS A 1 483 ? -14.367 -2.799 -5.199 1 97.75 483 HIS A C 1
ATOM 3860 O O . HIS A 1 483 ? -14.477 -3.434 -4.148 1 97.75 483 HIS A O 1
ATOM 3866 N N . PHE A 1 484 ? -15.281 -1.963 -5.68 1 98 484 PHE A N 1
ATOM 3867 C CA . PHE A 1 484 ? -16.547 -1.822 -4.965 1 98 484 PHE A CA 1
ATOM 3868 C C . PHE A 1 484 ? -17.328 -3.125 -5 1 98 484 PHE A C 1
ATOM 3870 O O . PHE A 1 484 ? -17.922 -3.523 -3.994 1 98 484 PHE A O 1
ATOM 3877 N N . GLY A 1 485 ? -17.312 -3.738 -6.113 1 97.94 485 GLY A N 1
ATOM 3878 C CA . GLY A 1 485 ? -17.969 -5.027 -6.227 1 97.94 485 GLY A CA 1
ATOM 3879 C C . GLY A 1 485 ? -17.391 -6.078 -5.301 1 97.94 485 GLY A C 1
ATOM 3880 O O . GLY A 1 485 ? -18.125 -6.84 -4.672 1 97.94 485 GLY A O 1
ATOM 3881 N N . ASP A 1 486 ? -16.125 -6.082 -5.234 1 97.75 486 ASP A N 1
ATOM 3882 C CA . ASP A 1 486 ? -15.469 -7.027 -4.344 1 97.75 486 ASP A CA 1
ATOM 3883 C C . ASP A 1 486 ? -15.773 -6.711 -2.881 1 97.75 486 ASP A C 1
ATOM 3885 O O . ASP A 1 486 ? -15.945 -7.617 -2.064 1 97.75 486 ASP A O 1
ATOM 3889 N N . TYR A 1 487 ? -15.734 -5.43 -2.547 1 97.31 487 TYR A N 1
ATOM 3890 C CA . TYR A 1 487 ? -16.078 -5.012 -1.193 1 97.31 487 TYR A CA 1
ATOM 3891 C C . TYR A 1 487 ? -17.469 -5.504 -0.806 1 97.31 487 TYR A C 1
ATOM 3893 O O . TYR A 1 487 ? -17.656 -6.059 0.281 1 97.31 487 TYR A O 1
ATOM 3901 N N . ASN A 1 488 ? -18.406 -5.328 -1.706 1 98.06 488 ASN A N 1
ATOM 3902 C CA . ASN A 1 488 ? -19.766 -5.797 -1.466 1 98.06 488 ASN A CA 1
ATOM 3903 C C . ASN A 1 488 ? -19.812 -7.316 -1.312 1 98.06 488 ASN A C 1
ATOM 3905 O O . ASN A 1 488 ? -20.5 -7.832 -0.425 1 98.06 488 ASN A O 1
ATOM 3909 N N . TRP A 1 489 ? -19.094 -7.977 -2.141 1 97.81 489 TRP A N 1
ATOM 3910 C CA . TRP A 1 489 ? -19.109 -9.43 -2.094 1 97.81 489 TRP A CA 1
ATOM 3911 C C . TRP A 1 489 ? -18.547 -9.938 -0.769 1 97.81 489 TRP A C 1
ATOM 3913 O O . TRP A 1 489 ? -19.094 -10.875 -0.176 1 97.81 489 TRP A O 1
ATOM 3923 N N . LYS A 1 490 ? -17.5 -9.352 -0.334 1 96 490 LYS A N 1
ATOM 3924 C CA . LYS A 1 490 ? -16.938 -9.719 0.958 1 96 490 LYS A CA 1
ATOM 3925 C C . LYS A 1 490 ? -17.953 -9.547 2.08 1 96 490 LYS A C 1
ATOM 3927 O O . LYS A 1 490 ? -18.031 -10.367 2.992 1 96 490 LYS A O 1
ATOM 3932 N N . LYS A 1 491 ? -18.672 -8.523 1.962 1 96.81 491 LYS A N 1
ATOM 3933 C CA . LYS A 1 491 ? -19.703 -8.281 2.959 1 96.81 491 LYS A CA 1
ATOM 3934 C C . LYS A 1 491 ? -20.797 -9.336 2.875 1 96.81 491 LYS A C 1
ATOM 3936 O O . LYS A 1 491 ? -21.297 -9.82 3.9 1 96.81 491 LYS A O 1
ATOM 3941 N N . VAL A 1 492 ? -21.156 -9.703 1.701 1 97.81 492 VAL A N 1
ATOM 3942 C CA . VAL A 1 492 ? -22.203 -10.688 1.49 1 97.81 492 VAL A CA 1
ATOM 3943 C C . VAL A 1 492 ? -21.797 -12.031 2.088 1 97.81 492 VAL A C 1
ATOM 3945 O O . VAL A 1 492 ? -22.578 -12.68 2.781 1 97.81 492 VAL A O 1
ATOM 3948 N N . THR A 1 493 ? -20.609 -12.43 1.843 1 95.56 493 THR A N 1
ATOM 3949 C CA . THR A 1 493 ? -20.141 -13.742 2.283 1 95.56 493 THR A CA 1
ATOM 3950 C C . THR A 1 493 ? -19.984 -13.781 3.801 1 95.56 493 THR A C 1
ATOM 3952 O O . THR A 1 493 ? -20 -14.852 4.406 1 95.56 493 THR A O 1
ATOM 3955 N N . ASN A 1 494 ? -19.906 -12.617 4.406 1 94.25 494 ASN A N 1
ATOM 3956 C CA . ASN A 1 494 ? -19.703 -12.562 5.848 1 94.25 494 ASN A CA 1
ATOM 3957 C C . ASN A 1 494 ? -20.984 -12.148 6.582 1 94.25 494 ASN A C 1
ATOM 3959 O O . ASN A 1 494 ? -20.953 -11.891 7.785 1 94.25 494 ASN A O 1
ATOM 3963 N N . LEU A 1 495 ? -22.094 -12.055 5.918 1 95.69 495 LEU A N 1
ATOM 3964 C CA . LEU A 1 495 ? -23.328 -11.555 6.5 1 95.69 495 LEU A CA 1
ATOM 3965 C C . LEU A 1 495 ? -23.797 -12.445 7.645 1 95.69 495 LEU A C 1
ATOM 3967 O O . LEU A 1 495 ? -24.266 -11.953 8.672 1 95.69 495 LEU A O 1
ATOM 3971 N N . ALA A 1 496 ? -23.625 -13.781 7.449 1 95.19 496 ALA A N 1
ATOM 3972 C CA . ALA A 1 496 ? -24.094 -14.719 8.469 1 95.19 496 ALA A CA 1
ATOM 3973 C C . ALA A 1 496 ? -23.406 -14.461 9.805 1 95.19 496 ALA A C 1
ATOM 3975 O O . ALA A 1 496 ? -24.078 -14.344 10.836 1 95.19 496 ALA A O 1
ATOM 3976 N N . THR A 1 497 ? -22.141 -14.328 9.781 1 94.12 497 THR A N 1
ATOM 3977 C CA . THR A 1 497 ? -21.359 -14.133 10.992 1 94.12 497 THR A CA 1
ATOM 3978 C C . THR A 1 497 ? -21.562 -12.727 11.547 1 94.12 497 THR A C 1
ATOM 3980 O O . THR A 1 497 ? -21.719 -12.547 12.758 1 94.12 497 THR A O 1
ATOM 3983 N N . SER A 1 498 ? -21.578 -11.742 10.688 1 95.5 498 SER A N 1
ATOM 3984 C CA . SER A 1 498 ? -21.688 -10.359 11.125 1 95.5 498 SER A CA 1
ATOM 3985 C C . SER A 1 498 ? -23.047 -10.086 11.773 1 95.5 498 SER A C 1
ATOM 3987 O O . SER A 1 498 ? -23.109 -9.461 12.836 1 95.5 498 SER A O 1
ATOM 3989 N N . LEU A 1 499 ? -24.109 -10.586 11.188 1 97.38 499 LEU A N 1
ATOM 3990 C CA . LEU A 1 499 ? -25.453 -10.359 11.734 1 97.38 499 LEU A CA 1
ATOM 3991 C C . LEU A 1 499 ? -25.641 -11.125 13.031 1 97.38 499 LEU A C 1
ATOM 3993 O O . LEU A 1 499 ? -26.297 -10.641 13.953 1 97.38 499 LEU A O 1
ATOM 3997 N N . LEU A 1 500 ? -25.078 -12.297 13.086 1 96.56 500 LEU A N 1
ATOM 3998 C CA . LEU A 1 500 ? -25.188 -13.078 14.32 1 96.56 500 LEU A CA 1
ATOM 3999 C C . LEU A 1 500 ? -24.453 -12.383 15.469 1 96.56 500 LEU A C 1
ATOM 4001 O O . LEU A 1 500 ? -24.969 -12.312 16.578 1 96.56 500 LEU A O 1
ATOM 4005 N N . ASN A 1 501 ? -23.281 -11.914 15.203 1 96.06 501 ASN A N 1
ATOM 4006 C CA . ASN A 1 501 ? -22.516 -11.203 16.219 1 96.06 501 ASN A CA 1
ATOM 4007 C C . ASN A 1 501 ? -23.266 -9.961 16.719 1 96.06 501 ASN A C 1
ATOM 4009 O O . ASN A 1 501 ? -23.312 -9.695 17.922 1 96.06 501 ASN A O 1
ATOM 4013 N N . ARG A 1 502 ? -23.828 -9.227 15.797 1 96.69 502 ARG A N 1
ATOM 4014 C CA . ARG A 1 502 ? -24.594 -8.039 16.156 1 96.69 502 ARG A CA 1
ATOM 4015 C C . ARG A 1 502 ? -25.844 -8.414 16.953 1 96.69 502 ARG A C 1
ATOM 4017 O O . ARG A 1 502 ? -26.219 -7.703 17.875 1 96.69 502 ARG A O 1
ATOM 4024 N N . PHE A 1 503 ? -26.469 -9.547 16.594 1 97.06 503 PHE A N 1
ATOM 4025 C CA . PHE A 1 503 ? -27.672 -10 17.266 1 97.06 503 PHE A CA 1
ATOM 4026 C C . PHE A 1 503 ? -27.375 -10.414 18.703 1 97.06 503 PHE A C 1
ATOM 4028 O O . PHE A 1 503 ? -28.109 -10.07 19.625 1 97.06 503 PHE A O 1
ATOM 4035 N N . THR A 1 504 ? -26.281 -11.117 18.859 1 95.88 504 THR A N 1
ATOM 4036 C CA . THR A 1 504 ? -25.875 -11.531 20.188 1 95.88 504 THR A CA 1
ATOM 4037 C C . THR A 1 504 ? -25.578 -10.32 21.078 1 95.88 504 THR A C 1
ATOM 4039 O O . THR A 1 504 ? -25.984 -10.273 22.234 1 95.88 504 THR A O 1
ATOM 4042 N N . GLU A 1 505 ? -24.953 -9.391 20.5 1 94.44 505 GLU A N 1
ATOM 4043 C CA . GLU A 1 505 ? -24.688 -8.156 21.234 1 94.44 505 GLU A CA 1
ATOM 4044 C C . GLU A 1 505 ? -25.969 -7.402 21.531 1 94.44 505 GLU A C 1
ATOM 4046 O O . GLU A 1 505 ? -26.141 -6.871 22.641 1 94.44 505 GLU A O 1
ATOM 4051 N N . ALA A 1 506 ? -26.859 -7.336 20.562 1 96.81 506 ALA A N 1
ATOM 4052 C CA . ALA A 1 506 ? -28.109 -6.598 20.703 1 96.81 506 ALA A CA 1
ATOM 4053 C C . ALA A 1 506 ? -29 -7.211 21.797 1 96.81 506 ALA A C 1
ATOM 4055 O O . ALA A 1 506 ? -29.625 -6.496 22.562 1 96.81 506 ALA A O 1
ATOM 4056 N N . VAL A 1 507 ? -29.094 -8.484 21.906 1 95.88 507 VAL A N 1
ATOM 4057 C CA . VAL A 1 507 ? -29.906 -9.172 22.906 1 95.88 507 VAL A CA 1
ATOM 4058 C C . VAL A 1 507 ? -29.375 -8.875 24.297 1 95.88 507 VAL A C 1
ATOM 4060 O O . VAL A 1 507 ? -30.141 -8.57 25.219 1 95.88 507 VAL A O 1
ATOM 4063 N N . ASN A 1 508 ? -28.094 -8.938 24.422 1 91.75 508 ASN A N 1
ATOM 4064 C CA . ASN A 1 508 ? -27.469 -8.641 25.703 1 91.75 508 ASN A CA 1
ATOM 4065 C C . ASN A 1 508 ? -27.688 -7.184 26.109 1 91.75 508 ASN A C 1
ATOM 4067 O O . ASN A 1 508 ? -28.031 -6.898 27.25 1 91.75 508 ASN A O 1
ATOM 4071 N N . ALA A 1 509 ? -27.547 -6.344 25.188 1 92.31 509 ALA A N 1
ATOM 4072 C CA . ALA A 1 509 ? -27.703 -4.922 25.469 1 92.31 509 ALA A CA 1
ATOM 4073 C C . ALA A 1 509 ? -29.172 -4.57 25.734 1 92.31 509 ALA A C 1
ATOM 4075 O O . ALA A 1 509 ? -29.469 -3.707 26.562 1 92.31 509 ALA A O 1
ATOM 4076 N N . GLN A 1 510 ? -30.125 -5.18 24.953 1 93.94 510 GLN A N 1
ATOM 4077 C CA . GLN A 1 510 ? -31.547 -4.965 25.172 1 93.94 510 GLN A CA 1
ATOM 4078 C C . GLN A 1 510 ? -31.953 -5.312 26.609 1 93.94 510 GLN A C 1
ATOM 4080 O O . GLN A 1 510 ? -32.688 -4.562 27.25 1 93.94 510 GLN A O 1
ATOM 4085 N N . LEU A 1 511 ? -31.453 -6.402 27.125 1 89.38 511 LEU A N 1
ATOM 4086 C CA . LEU A 1 511 ? -31.766 -6.84 28.469 1 89.38 511 LEU A CA 1
ATOM 4087 C C . LEU A 1 511 ? -31.203 -5.867 29.5 1 89.38 511 LEU A C 1
ATOM 4089 O O . LEU A 1 511 ? -31.875 -5.492 30.453 1 89.38 511 LEU A O 1
ATOM 4093 N N . GLU A 1 512 ? -30.047 -5.508 29.25 1 85.06 512 GLU A N 1
ATOM 4094 C CA . GLU A 1 512 ? -29.359 -4.605 30.172 1 85.06 512 GLU A CA 1
ATOM 4095 C C . GLU A 1 512 ? -30.062 -3.246 30.219 1 85.06 512 GLU A C 1
ATOM 4097 O O . GLU A 1 512 ? -30.391 -2.754 31.312 1 85.06 512 GLU A O 1
ATOM 4102 N N . HIS A 1 513 ? -30.391 -2.664 29.109 1 88.06 513 HIS A N 1
ATOM 4103 C CA . HIS A 1 513 ? -30.906 -1.302 29.062 1 88.06 513 HIS A CA 1
ATOM 4104 C C . HIS A 1 513 ? -32.406 -1.263 29.406 1 88.06 513 HIS A C 1
ATOM 4106 O O . HIS A 1 513 ? -32.875 -0.27 29.938 1 88.06 513 HIS A O 1
ATOM 4112 N N . THR A 1 514 ? -33.125 -2.277 29.109 1 91 514 THR A N 1
ATOM 4113 C CA . THR A 1 514 ? -34.5 -2.357 29.531 1 91 514 THR A CA 1
ATOM 4114 C C . THR A 1 514 ? -34.625 -2.438 31.047 1 91 514 THR A C 1
ATOM 4116 O O . THR A 1 514 ? -35.5 -1.806 31.641 1 91 514 THR A O 1
ATOM 4119 N N . THR A 1 515 ? -33.688 -3.139 31.672 1 83.19 515 THR A N 1
ATOM 4120 C CA . THR A 1 515 ? -33.656 -3.238 33.125 1 83.19 515 THR A CA 1
ATOM 4121 C C . THR A 1 515 ? -33.344 -1.886 33.75 1 83.19 515 THR A C 1
ATOM 4123 O O . THR A 1 515 ? -34 -1.473 34.719 1 83.19 515 THR A O 1
ATOM 4126 N N . ILE A 1 516 ? -32.469 -1.217 33.156 1 78.5 516 ILE A N 1
ATOM 4127 C CA . ILE A 1 516 ? -32.094 0.094 33.656 1 78.5 516 ILE A CA 1
ATOM 4128 C C . ILE A 1 516 ? -33.25 1.07 33.531 1 78.5 516 ILE A C 1
ATOM 4130 O O . ILE A 1 516 ? -33.531 1.839 34.469 1 78.5 516 ILE A O 1
ATOM 4134 N N . PHE A 1 517 ? -33.969 1 32.438 1 86.38 517 PHE A N 1
ATOM 4135 C CA . PHE A 1 517 ? -35.094 1.895 32.188 1 86.38 517 PHE A CA 1
ATOM 4136 C C . PHE A 1 517 ? -36.25 1.625 33.125 1 86.38 517 PHE A C 1
ATOM 4138 O O . PHE A 1 517 ? -36.812 2.559 33.688 1 86.38 517 PHE A O 1
ATOM 4145 N N . LEU A 1 518 ? -36.469 0.405 33.438 1 85.62 518 LEU A N 1
ATOM 4146 C CA . LEU A 1 518 ? -37.562 0.032 34.344 1 85.62 518 LEU A CA 1
ATOM 4147 C C . LEU A 1 518 ? -37.219 0.418 35.781 1 85.62 518 LEU A C 1
ATOM 4149 O O . LEU A 1 518 ? -38.094 0.902 36.5 1 85.62 518 LEU A O 1
ATOM 4153 N N . GLU A 1 519 ? -36 0.271 36.125 1 73.38 519 GLU A N 1
ATOM 4154 C CA . GLU A 1 519 ? -35.562 0.673 37.469 1 73.38 519 GLU A CA 1
ATOM 4155 C C . GLU A 1 519 ? -35.625 2.188 37.625 1 73.38 519 GLU A C 1
ATOM 4157 O O . GLU A 1 519 ? -36.062 2.686 38.656 1 73.38 519 GLU A O 1
ATOM 4162 N N . PHE A 1 520 ? -35.25 2.824 36.594 1 78.06 520 PHE A N 1
ATOM 4163 C CA . PHE A 1 520 ? -35.281 4.281 36.594 1 78.06 520 PHE A CA 1
ATOM 4164 C C . PHE A 1 520 ? -36.719 4.785 36.688 1 78.06 520 PHE A C 1
ATOM 4166 O O . PHE A 1 520 ? -37.031 5.723 37.406 1 78.06 520 PHE A O 1
ATOM 4173 N N . SER A 1 521 ? -37.594 4.238 36 1 82.5 521 SER A N 1
ATOM 4174 C CA . SER A 1 521 ? -39.031 4.617 35.969 1 82.5 521 SER A CA 1
ATOM 4175 C C . SER A 1 521 ? -39.688 4.336 37.312 1 82.5 521 SER A C 1
ATOM 4177 O O . SER A 1 521 ? -40.562 5.102 37.75 1 82.5 521 SER A O 1
ATOM 4179 N N . SER A 1 522 ? -39.25 3.279 37.969 1 79.69 522 SER A N 1
ATOM 4180 C CA . SER A 1 522 ? -39.844 2.914 39.25 1 79.69 522 SER A CA 1
ATOM 4181 C C . SER A 1 522 ? -39.375 3.863 40.344 1 79.69 522 SER A C 1
ATOM 4183 O O . SER A 1 522 ? -40.094 4.098 41.312 1 79.69 522 SER A O 1
ATOM 4185 N N . ALA A 1 523 ? -38.25 4.406 40.094 1 68.31 523 ALA A N 1
ATOM 4186 C CA . ALA A 1 523 ? -37.688 5.309 41.094 1 68.31 523 ALA A CA 1
ATOM 4187 C C . ALA A 1 523 ? -38.281 6.703 40.969 1 68.31 523 ALA A C 1
ATOM 4189 O O . ALA A 1 523 ? -38.25 7.484 41.938 1 68.31 523 ALA A O 1
ATOM 4190 N N . LEU A 1 524 ? -38.906 6.852 39.875 1 75.25 524 LEU A N 1
ATOM 4191 C CA . LEU A 1 524 ? -39.469 8.172 39.625 1 75.25 524 LEU A CA 1
ATOM 4192 C C . LEU A 1 524 ? -40.969 8.164 39.906 1 75.25 524 LEU A C 1
ATOM 4194 O O . LEU A 1 524 ? -41.625 7.105 39.906 1 75.25 524 LEU A O 1
ATOM 4198 N N . GLY A 1 525 ? -41.594 9.258 40.438 1 70.06 525 GLY A N 1
ATOM 4199 C CA . GLY A 1 525 ? -43.031 9.359 40.688 1 70.06 525 GLY A CA 1
ATOM 4200 C C . GLY A 1 525 ? -43.875 9.055 39.469 1 70.06 525 GLY A C 1
ATOM 4201 O O . GLY A 1 525 ? -43.5 9.383 38.344 1 70.06 525 GLY A O 1
ATOM 4202 N N . GLN A 1 526 ? -45 8.359 39.594 1 78.06 526 GLN A N 1
ATOM 4203 C CA . GLN A 1 526 ? -45.875 7.887 38.5 1 78.06 526 GLN A CA 1
ATOM 4204 C C . GLN A 1 526 ? -46.406 9.055 37.688 1 78.06 526 GLN A C 1
ATOM 4206 O O . GLN A 1 526 ? -46.625 8.938 36.5 1 78.06 526 GLN A O 1
ATOM 4211 N N . ASP A 1 527 ? -46.562 10.164 38.312 1 77.69 527 ASP A N 1
ATOM 4212 C CA . ASP A 1 527 ? -47.094 11.32 37.594 1 77.69 527 ASP A CA 1
ATOM 4213 C C . ASP A 1 527 ? -46.094 11.891 36.625 1 77.69 527 ASP A C 1
ATOM 4215 O O . ASP A 1 527 ? -46.469 12.242 35.5 1 77.69 527 ASP A O 1
ATOM 4219 N N . ASN A 1 528 ? -44.906 11.945 37.062 1 80.19 528 ASN A N 1
ATOM 4220 C CA . ASN A 1 528 ? -43.875 12.445 36.188 1 80.19 528 ASN A CA 1
ATOM 4221 C C . ASN A 1 528 ? -43.625 11.523 35 1 80.19 528 ASN A C 1
ATOM 4223 O O . ASN A 1 528 ? -43.531 11.992 33.844 1 80.19 528 ASN A O 1
ATOM 4227 N N . VAL A 1 529 ? -43.656 10.227 35.219 1 87.31 529 VAL A N 1
ATOM 4228 C CA . VAL A 1 529 ? -43.406 9.234 34.156 1 87.31 529 VAL A CA 1
ATOM 4229 C C . VAL A 1 529 ? -44.531 9.281 33.125 1 87.31 529 VAL A C 1
ATOM 4231 O O . VAL A 1 529 ? -44.25 9.195 31.922 1 87.31 529 VAL A O 1
ATOM 4234 N N . SER A 1 530 ? -45.688 9.438 33.594 1 90.5 530 SER A N 1
ATOM 4235 C CA . SER A 1 530 ? -46.812 9.492 32.688 1 90.5 530 SER A CA 1
ATOM 4236 C C . SER A 1 530 ? -46.781 10.75 31.828 1 90.5 530 SER A C 1
ATOM 4238 O O . SER A 1 530 ? -47.031 10.703 30.625 1 90.5 530 SER A O 1
ATOM 4240 N N . ALA A 1 531 ? -46.438 11.812 32.406 1 87.75 531 ALA A N 1
ATOM 4241 C CA . ALA A 1 531 ? -46.344 13.078 31.672 1 87.75 531 ALA A CA 1
ATOM 4242 C C . ALA A 1 531 ? -45.219 13.047 30.641 1 87.75 531 ALA A C 1
ATOM 4244 O O . ALA A 1 531 ? -45.406 13.508 29.5 1 87.75 531 ALA A O 1
ATOM 4245 N N . TRP A 1 532 ? -44.156 12.492 31.047 1 89.62 532 TRP A N 1
ATOM 4246 C CA . TRP A 1 532 ? -43 12.445 30.172 1 89.62 532 TRP A CA 1
ATOM 4247 C C . TRP A 1 532 ? -43.219 11.461 29.031 1 89.62 532 TRP A C 1
ATOM 4249 O O . TRP A 1 532 ? -42.781 11.695 27.906 1 89.62 532 TRP A O 1
ATOM 4259 N N . THR A 1 533 ? -43.875 10.375 29.312 1 93 533 THR A N 1
ATOM 4260 C CA . THR A 1 533 ? -44.188 9.391 28.281 1 93 533 THR A CA 1
ATOM 4261 C C . THR A 1 533 ? -45.094 10 27.219 1 93 533 THR A C 1
ATOM 4263 O O . THR A 1 533 ? -44.875 9.773 26.031 1 93 533 THR A O 1
ATOM 4266 N N . LYS A 1 534 ? -45.938 10.758 27.672 1 91.44 534 LYS A N 1
ATOM 4267 C CA . LYS A 1 534 ? -46.844 11.414 26.734 1 91.44 534 LYS A CA 1
ATOM 4268 C C . LYS A 1 534 ? -46.094 12.43 25.875 1 91.44 534 LYS A C 1
ATOM 4270 O O . LYS A 1 534 ? -46.281 12.508 24.656 1 91.44 534 LYS A O 1
ATOM 4275 N N . ALA A 1 535 ? -45.25 13.141 26.453 1 90.56 535 ALA A N 1
ATOM 4276 C CA . ALA A 1 535 ? -44.5 14.156 25.734 1 90.56 535 ALA A CA 1
ATOM 4277 C C . ALA A 1 535 ? -43.594 13.523 24.672 1 90.56 535 ALA A C 1
ATOM 4279 O O . ALA A 1 535 ? -43.5 14.031 23.547 1 90.56 535 ALA A O 1
ATOM 4280 N N . ILE A 1 536 ? -42.969 12.469 25.016 1 92 536 ILE A N 1
ATOM 4281 C CA . ILE A 1 536 ? -42.031 11.82 24.094 1 92 536 ILE A CA 1
ATOM 4282 C C . ILE A 1 536 ? -42.781 11.156 22.953 1 92 536 ILE A C 1
ATOM 4284 O O . ILE A 1 536 ? -42.344 11.18 21.812 1 92 536 ILE A O 1
ATOM 4288 N N . GLN A 1 537 ? -43.875 10.578 23.297 1 91.81 537 GLN A N 1
ATOM 4289 C CA . GLN A 1 537 ? -44.656 9.938 22.25 1 91.81 537 GLN A CA 1
ATOM 4290 C C . GLN A 1 537 ? -45.219 10.961 21.266 1 91.81 537 GLN A C 1
ATOM 4292 O O . GLN A 1 537 ? -45.25 10.695 20.062 1 91.81 537 GLN A O 1
ATOM 4297 N N . GLU A 1 538 ? -45.531 12.07 21.766 1 91 538 GLU A N 1
ATOM 4298 C CA . GLU A 1 538 ? -46.031 13.141 20.906 1 91 538 GLU A CA 1
ATOM 4299 C C . GLU A 1 538 ? -44.906 13.648 19.984 1 91 538 GLU A C 1
ATOM 4301 O O . GLU A 1 538 ? -45.156 13.891 18.797 1 91 538 GLU A O 1
ATOM 4306 N N . TRP A 1 539 ? -43.812 13.734 20.531 1 91.38 539 TRP A N 1
ATOM 4307 C CA . TRP A 1 539 ? -42.688 14.203 19.75 1 91.38 539 TRP A CA 1
ATOM 4308 C C . TRP A 1 539 ? -42.25 13.172 18.719 1 91.38 539 TRP A C 1
ATOM 4310 O O . TRP A 1 539 ? -41.906 13.523 17.578 1 91.38 539 TRP A O 1
ATOM 4320 N N . GLU A 1 540 ? -42.281 11.953 19.062 1 89.31 540 GLU A N 1
ATOM 4321 C CA . GLU A 1 540 ? -41.906 10.875 18.141 1 89.31 540 GLU A CA 1
ATOM 4322 C C . GLU A 1 540 ? -42.875 10.758 16.984 1 89.31 540 GLU A C 1
ATOM 4324 O O . GLU A 1 540 ? -42.5 10.375 15.875 1 89.31 540 GLU A O 1
ATOM 4329 N N . CYS A 1 541 ? -44.062 11.133 17.234 1 85.38 541 CYS A N 1
ATOM 4330 C CA . CYS A 1 541 ? -45.094 11.102 16.188 1 85.38 541 CYS A CA 1
ATOM 4331 C C . CYS A 1 541 ? -44.969 12.312 15.281 1 85.38 541 CYS A C 1
ATOM 4333 O O . CYS A 1 541 ? -45.125 12.195 14.062 1 85.38 541 CYS A O 1
ATOM 4335 N N . ASP A 1 542 ? -44.719 13.43 15.914 1 86.12 542 ASP A N 1
ATOM 4336 C CA . ASP A 1 542 ? -44.562 14.688 15.188 1 86.12 542 ASP A CA 1
ATOM 4337 C C . ASP A 1 542 ? -43.438 15.539 15.773 1 86.12 542 ASP A C 1
ATOM 4339 O O . ASP A 1 542 ? -43.594 16.125 16.844 1 86.12 542 ASP A O 1
ATOM 4343 N N . GLN A 1 543 ? -42.5 15.672 15.008 1 82.44 543 GLN A N 1
ATOM 4344 C CA . GLN A 1 543 ? -41.312 16.328 15.5 1 82.44 543 GLN A CA 1
ATOM 4345 C C . GLN A 1 543 ? -41.5 17.844 15.562 1 82.44 543 GLN A C 1
ATOM 4347 O O . GLN A 1 543 ? -40.594 18.578 16.016 1 82.44 543 GLN A O 1
ATOM 4352 N N . SER A 1 544 ? -42.625 18.297 15.125 1 82.5 544 SER A N 1
ATOM 4353 C CA . SER A 1 544 ? -42.938 19.719 15.273 1 82.5 544 SER A CA 1
ATOM 4354 C C . SER A 1 544 ? -43.281 20.062 16.719 1 82.5 544 SER A C 1
ATOM 4356 O O . SER A 1 544 ? -43.219 21.234 17.109 1 82.5 544 SER A O 1
ATOM 4358 N N . ASN A 1 545 ? -43.5 19.031 17.484 1 85.94 545 ASN A N 1
ATOM 4359 C CA . ASN A 1 545 ? -43.781 19.234 18.906 1 85.94 545 ASN A CA 1
ATOM 4360 C C . ASN A 1 545 ? -42.5 19.516 19.688 1 85.94 545 ASN A C 1
ATOM 4362 O O . ASN A 1 545 ? -41.406 19.234 19.203 1 85.94 545 ASN A O 1
ATOM 4366 N N . PRO A 1 546 ? -42.719 20.062 20.844 1 85.69 546 PRO A N 1
ATOM 4367 C CA . PRO A 1 546 ? -41.531 20.375 21.625 1 85.69 546 PRO A CA 1
ATOM 4368 C C . PRO A 1 546 ? -40.688 19.141 21.922 1 85.69 546 PRO A C 1
ATOM 4370 O O . PRO A 1 546 ? -41.219 18.062 22.219 1 85.69 546 PRO A O 1
ATOM 4373 N N . ASN A 1 547 ? -39.5 19.297 21.75 1 87.88 547 ASN A N 1
ATOM 4374 C CA . ASN A 1 547 ? -38.531 18.203 21.891 1 87.88 547 ASN A CA 1
ATOM 4375 C C . ASN A 1 547 ? -38.219 17.938 23.359 1 87.88 547 ASN A C 1
ATOM 4377 O O . ASN A 1 547 ? -37.656 18.797 24.047 1 87.88 547 ASN A O 1
ATOM 4381 N N . PRO A 1 548 ? -38.562 16.859 23.797 1 88.25 548 PRO A N 1
ATOM 4382 C CA . PRO A 1 548 ? -38.375 16.547 25.219 1 88.25 548 PRO A CA 1
ATOM 4383 C C . PRO A 1 548 ? -36.906 16.391 25.594 1 88.25 548 PRO A C 1
ATOM 4385 O O . PRO A 1 548 ? -36.562 16.359 26.766 1 88.25 548 PRO A O 1
ATOM 4388 N N . TYR A 1 549 ? -36.125 16.281 24.609 1 88.31 549 TYR A N 1
ATOM 4389 C CA . TYR A 1 549 ? -34.719 16.109 24.875 1 88.31 549 TYR A CA 1
ATOM 4390 C C . TYR A 1 549 ? -34.031 17.453 25.094 1 88.31 549 TYR A C 1
ATOM 4392 O O . TYR A 1 549 ? -32.844 17.516 25.422 1 88.31 549 TYR A O 1
ATOM 4400 N N . GLU A 1 550 ? -34.719 18.516 24.844 1 82.5 550 GLU A N 1
ATOM 4401 C CA . GLU A 1 550 ? -34.188 19.859 24.969 1 82.5 550 GLU A CA 1
ATOM 4402 C C . GLU A 1 550 ? -34.594 20.516 26.281 1 82.5 550 GLU A C 1
ATOM 4404 O O . GLU A 1 550 ? -35.656 20.203 26.812 1 82.5 550 GLU A O 1
ATOM 4409 N N . LEU A 1 551 ? -33.688 21.328 26.812 1 66 551 LEU A N 1
ATOM 4410 C CA . LEU A 1 551 ? -34 22.078 28.031 1 66 551 LEU A CA 1
ATOM 4411 C C . LEU A 1 551 ? -35 23.188 27.734 1 66 551 LEU A C 1
ATOM 4413 O O . LEU A 1 551 ? -34.906 23.875 26.719 1 66 551 LEU A O 1
ATOM 4417 N N . LYS A 1 552 ? -36.188 23.062 28.234 1 58.75 552 LYS A N 1
ATOM 4418 C CA . LYS A 1 552 ? -37.219 24.078 28.047 1 58.75 552 LYS A CA 1
ATOM 4419 C C . LYS A 1 552 ? -36.719 25.453 28.422 1 58.75 552 LYS A C 1
ATOM 4421 O O . LYS A 1 552 ? -37.062 26.453 27.781 1 58.75 552 LYS A O 1
ATOM 4426 N N . GLU A 1 553 ? -36.156 25.594 29.656 1 50.5 553 GLU A N 1
ATOM 4427 C CA . GLU A 1 553 ? -35.812 26.906 30.188 1 50.5 553 GLU A CA 1
ATOM 4428 C C . GLU A 1 553 ? -34.406 27.328 29.703 1 50.5 553 GLU A C 1
ATOM 4430 O O . GLU A 1 553 ? -33.469 26.547 29.734 1 50.5 553 GLU A O 1
ATOM 4435 N N . LYS A 1 554 ? -34.438 28.188 28.75 1 47.53 554 LYS A N 1
ATOM 4436 C CA . LYS A 1 554 ? -33.25 28.828 28.188 1 47.53 554 LYS A CA 1
ATOM 4437 C C . LYS A 1 554 ? -32.25 29.188 29.297 1 47.53 554 LYS A C 1
ATOM 4439 O O . LYS A 1 554 ? -32.625 29.688 30.344 1 47.53 554 LYS A O 1
ATOM 4444 N N . ARG A 1 555 ? -31.203 28.469 29.422 1 46.78 555 ARG A N 1
ATOM 4445 C CA . ARG A 1 555 ? -30.062 28.797 30.281 1 46.78 555 ARG A CA 1
ATOM 4446 C C . ARG A 1 555 ? -29.844 30.297 30.359 1 46.78 555 ARG A C 1
ATOM 4448 O O . ARG A 1 555 ? -29.891 31 29.344 1 46.78 555 ARG A O 1
ATOM 4455 N N . ILE A 1 556 ? -30.094 30.797 31.531 1 46.28 556 ILE A N 1
ATOM 4456 C CA . ILE A 1 556 ? -29.859 32.219 31.641 1 46.28 556 ILE A CA 1
ATOM 4457 C C . ILE A 1 556 ? -28.375 32.531 31.438 1 46.28 556 ILE A C 1
ATOM 4459 O O . ILE A 1 556 ? -27.531 32.031 32.219 1 46.28 556 ILE A O 1
ATOM 4463 N N . SER A 1 557 ? -27.953 32.812 30.406 1 55.44 557 SER A N 1
ATOM 4464 C CA . SER A 1 557 ? -26.594 33.219 30.078 1 55.44 557 SER A CA 1
ATOM 4465 C C . SER A 1 557 ? -26.172 34.438 30.891 1 55.44 557 SER A C 1
ATOM 4467 O O . SER A 1 557 ? -27.031 35.156 31.422 1 55.44 557 SER A O 1
ATOM 4469 N N . GLU A 1 558 ? -24.797 34.531 31.297 1 63.44 558 GLU A N 1
ATOM 4470 C CA . GLU A 1 558 ? -24.328 35.75 31.953 1 63.44 558 GLU A CA 1
ATOM 4471 C C . GLU A 1 558 ? -24.906 37 31.281 1 63.44 558 GLU A C 1
ATOM 4473 O O . GLU A 1 558 ? -25.281 37.938 31.969 1 63.44 558 GLU A O 1
ATOM 4478 N N . ALA A 1 559 ? -25.188 36.875 30.062 1 58.62 559 ALA A N 1
ATOM 4479 C CA . ALA A 1 559 ? -25.734 38.031 29.328 1 58.62 559 ALA A CA 1
ATOM 4480 C C . ALA A 1 559 ? -27.203 38.281 29.703 1 58.62 559 ALA A C 1
ATOM 4482 O O . ALA A 1 559 ? -27.625 39.406 29.844 1 58.62 559 ALA A O 1
ATOM 4483 N N . GLN A 1 560 ? -27.797 37.25 29.969 1 60.69 560 GLN A N 1
ATOM 4484 C CA . GLN A 1 560 ? -29.203 37.375 30.344 1 60.69 560 GLN A CA 1
ATOM 4485 C C . GLN A 1 560 ? -29.359 37.906 31.766 1 60.69 560 GLN A C 1
ATOM 4487 O O . GLN A 1 560 ? -30.234 38.719 32.031 1 60.69 560 GLN A O 1
ATOM 4492 N N . VAL A 1 561 ? -28.453 37.344 32.594 1 68.19 561 VAL A N 1
ATOM 4493 C CA . VAL A 1 561 ? -28.484 37.844 33.938 1 68.19 561 VAL A CA 1
ATOM 4494 C C . VAL A 1 561 ? -28.109 39.344 33.969 1 68.19 561 VAL A C 1
ATOM 4496 O O . VAL A 1 561 ? -28.703 40.125 34.719 1 68.19 561 VAL A O 1
ATOM 4499 N N . ARG A 1 562 ? -27.156 39.656 33.156 1 69.44 562 ARG A N 1
ATOM 4500 C CA . ARG A 1 562 ? -26.766 41.062 33.062 1 69.44 562 ARG A CA 1
ATOM 4501 C C . ARG A 1 562 ? -27.938 41.938 32.562 1 69.44 562 ARG A C 1
ATOM 4503 O O . ARG A 1 562 ? -28.172 43 33.094 1 69.44 562 ARG A O 1
ATOM 4510 N N . LEU A 1 563 ? -28.688 41.375 31.703 1 63.28 563 LEU A N 1
ATOM 4511 C CA . LEU A 1 563 ? -29.859 42.094 31.203 1 63.28 563 LEU A CA 1
ATOM 4512 C C . LEU A 1 563 ? -30.938 42.219 32.281 1 63.28 563 LEU A C 1
ATOM 4514 O O . LEU A 1 563 ? -31.531 43.281 32.438 1 63.28 563 LEU A O 1
ATOM 4518 N N . GLN A 1 564 ? -31.109 41.188 32.938 1 65 564 GLN A N 1
ATOM 4519 C CA . GLN A 1 564 ? -32.125 41.188 34 1 65 564 GLN A CA 1
ATOM 4520 C C . GLN A 1 564 ? -31.781 42.156 35.094 1 65 564 GLN A C 1
ATOM 4522 O O . GLN A 1 564 ? -32.625 42.875 35.625 1 65 564 GLN A O 1
ATOM 4527 N N . LEU A 1 565 ? -30.484 42.156 35.406 1 71.38 565 LEU A N 1
ATOM 4528 C CA . LEU A 1 565 ? -30.047 43.062 36.469 1 71.38 565 LEU A CA 1
ATOM 4529 C C . LEU A 1 565 ? -30.109 44.5 36 1 71.38 565 LEU A C 1
ATOM 4531 O O . LEU A 1 565 ? -30.484 45.406 36.781 1 71.38 565 LEU A O 1
ATOM 4535 N N . THR A 1 566 ? -29.859 44.75 34.75 1 66.19 566 THR A N 1
ATOM 4536 C CA . THR A 1 566 ? -29.938 46.094 34.219 1 66.19 566 THR A CA 1
ATOM 4537 C C . THR A 1 566 ? -31.391 46.562 34.156 1 66.19 566 THR A C 1
ATOM 4539 O O . THR A 1 566 ? -31.688 47.719 34.469 1 66.19 566 THR A O 1
ATOM 4542 N N . MET A 1 567 ? -32.312 45.656 33.938 1 64.94 567 MET A N 1
ATOM 4543 C CA . MET A 1 567 ? -33.719 46 33.906 1 64.94 567 MET A CA 1
ATOM 4544 C C . MET A 1 567 ? -34.25 46.25 35.312 1 64.94 567 MET A C 1
ATOM 4546 O O . MET A 1 567 ? -35.062 47.125 35.531 1 64.94 567 MET A O 1
ATOM 4550 N N . ARG A 1 568 ? -33.812 45.438 36.219 1 66.19 568 ARG A N 1
ATOM 4551 C CA . ARG A 1 568 ? -34.188 45.625 37.594 1 66.19 568 ARG A CA 1
ATOM 4552 C C . ARG A 1 568 ? -33.688 46.969 38.125 1 66.19 568 ARG A C 1
ATOM 4554 O O . ARG A 1 568 ? -34.406 47.656 38.875 1 66.19 568 ARG A O 1
ATOM 4561 N N . ASP A 1 569 ? -32.469 47.281 37.719 1 67.19 569 ASP A N 1
ATOM 4562 C CA . ASP A 1 569 ? -31.922 48.594 38.094 1 67.19 569 ASP A CA 1
ATOM 4563 C C . ASP A 1 569 ? -32.719 49.719 37.469 1 67.19 569 ASP A C 1
ATOM 4565 O O . ASP A 1 569 ? -32.906 50.781 38.125 1 67.19 569 ASP A O 1
ATOM 4569 N N . ALA A 1 570 ? -33.219 49.438 36.281 1 60.88 570 ALA A N 1
ATOM 4570 C CA . ALA A 1 570 ? -34 50.469 35.625 1 60.88 570 ALA A CA 1
ATOM 4571 C C . ALA A 1 570 ? -35.375 50.625 36.281 1 60.88 570 ALA A C 1
ATOM 4573 O O . ALA A 1 570 ? -35.906 51.719 36.344 1 60.88 570 ALA A O 1
ATOM 4574 N N . SER A 1 571 ? -36.062 49.531 36.594 1 58.16 571 SER A N 1
ATOM 4575 C CA . SER A 1 571 ? -37.406 49.625 37.156 1 58.16 571 SER A CA 1
ATOM 4576 C C . SER A 1 571 ? -37.375 50.031 38.625 1 58.16 571 SER A C 1
ATOM 4578 O O . SER A 1 571 ? -38.406 50.406 39.188 1 58.16 571 SER A O 1
ATOM 4580 N N . GLY A 1 572 ? -36.5 49.562 39.375 1 50 572 GLY A N 1
ATOM 4581 C CA . GLY A 1 572 ? -36.469 49.875 40.812 1 50 572 GLY A CA 1
ATOM 4582 C C . GLY A 1 572 ? -36.25 51.344 41.094 1 50 572 GLY A C 1
ATOM 4583 O O . GLY A 1 572 ? -35.531 52.031 40.375 1 50 572 GLY A O 1
ATOM 4584 N N . GLU A 1 573 ? -37.281 51.938 41.719 1 43.12 573 GLU A N 1
ATOM 4585 C CA . GLU A 1 573 ? -37.531 53.219 42.406 1 43.12 573 GLU A CA 1
ATOM 4586 C C . GLU A 1 573 ? -36.344 53.625 43.281 1 43.12 573 GLU A C 1
ATOM 4588 O O . GLU A 1 573 ? -36.438 54.531 44.062 1 43.12 573 GLU A O 1
ATOM 4593 N N . ASP A 1 574 ? -35.469 52.719 43.625 1 41.72 574 ASP A N 1
ATOM 4594 C CA . ASP A 1 574 ? -34.625 53.094 44.75 1 41.72 574 ASP A CA 1
ATOM 4595 C C . ASP A 1 574 ? -33.844 54.375 44.438 1 41.72 574 ASP A C 1
ATOM 4597 O O . ASP A 1 574 ? -33.281 54.531 43.344 1 41.72 574 ASP A O 1
ATOM 4601 N N . THR A 1 575 ? -34.125 55.438 45.156 1 44.69 575 THR A N 1
ATOM 4602 C CA . THR A 1 575 ? -33.906 56.875 45.344 1 44.69 575 THR A CA 1
ATOM 4603 C C . THR A 1 575 ? -32.438 57.219 45.031 1 44.69 575 THR A C 1
ATOM 4605 O O . THR A 1 575 ? -32.188 58.219 44.375 1 44.69 575 THR A O 1
ATOM 4608 N N . THR A 1 576 ? -31.453 56.906 46 1 43.94 576 THR A N 1
ATOM 4609 C CA . THR A 1 576 ? -30.203 57.625 46.188 1 43.94 576 THR A CA 1
ATOM 4610 C C . THR A 1 576 ? -29.172 57.219 45.156 1 43.94 576 THR A C 1
ATOM 4612 O O . THR A 1 576 ? -28.5 56.219 45.312 1 43.94 576 THR A O 1
ATOM 4615 N N . GLN A 1 577 ? -29.406 57.312 43.938 1 50.5 577 GLN A N 1
ATOM 4616 C CA . GLN A 1 577 ? -28.531 56.906 42.844 1 50.5 577 GLN A CA 1
ATOM 4617 C C . GLN A 1 577 ? -27.172 57.594 42.969 1 50.5 577 GLN A C 1
ATOM 4619 O O . GLN A 1 577 ? -27.062 58.812 42.969 1 50.5 577 GLN A O 1
ATOM 4624 N N . THR A 1 578 ? -26.141 56.969 43.5 1 57.72 578 THR A N 1
ATOM 4625 C CA . THR A 1 578 ? -24.812 57.5 43.844 1 57.72 578 THR A CA 1
ATOM 4626 C C . THR A 1 578 ? -24.109 57.969 42.562 1 57.72 578 THR A C 1
ATOM 4628 O O . THR A 1 578 ? -23.344 58.938 42.625 1 57.72 578 THR A O 1
ATOM 4631 N N . HIS A 1 579 ? -24.312 57.125 41.375 1 63.19 579 HIS A N 1
ATOM 4632 C CA . HIS A 1 579 ? -23.672 57.531 40.156 1 63.19 579 HIS A CA 1
ATOM 4633 C C . HIS A 1 579 ? -24.672 57.562 39 1 63.19 579 HIS A C 1
ATOM 4635 O O . HIS A 1 579 ? -25.5 56.656 38.875 1 63.19 579 HIS A O 1
ATOM 4641 N N . ILE A 1 580 ? -24.859 58.688 38.312 1 57.12 580 ILE A N 1
ATOM 4642 C CA . ILE A 1 580 ? -25.859 58.969 37.281 1 57.12 580 ILE A CA 1
ATOM 4643 C C . ILE A 1 580 ? -25.812 57.938 36.188 1 57.12 580 ILE A C 1
ATOM 4645 O O . ILE A 1 580 ? -26.844 57.469 35.688 1 57.12 580 ILE A O 1
ATOM 4649 N N . GLU A 1 581 ? -24.688 57.438 35.781 1 62 581 GLU A N 1
ATOM 4650 C CA . GLU A 1 581 ? -24.594 56.656 34.531 1 62 581 GLU A CA 1
ATOM 4651 C C . GLU A 1 581 ? -24.297 55.188 34.844 1 62 581 GLU A C 1
ATOM 4653 O O . GLU A 1 581 ? -24.672 54.312 3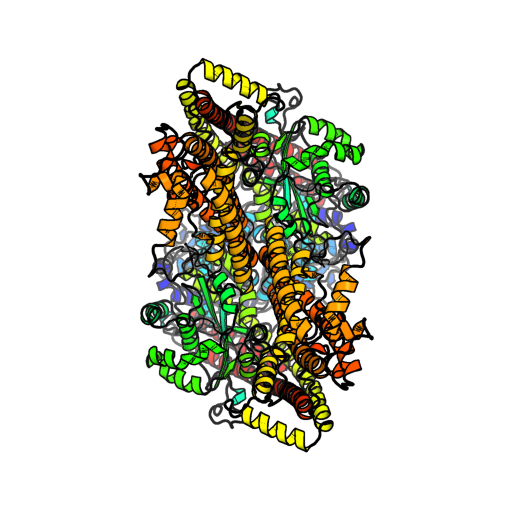4.062 1 62 581 GLU A O 1
ATOM 4658 N N . ILE A 1 582 ? -23.75 54.75 35.906 1 74.12 582 ILE A N 1
ATOM 4659 C CA . ILE A 1 582 ? -23.328 53.406 36.188 1 74.12 582 ILE A CA 1
ATOM 4660 C C . ILE A 1 582 ? -24.094 52.844 37.375 1 74.12 582 ILE A C 1
ATOM 4662 O O . ILE A 1 582 ? -23.969 53.344 38.5 1 74.12 582 ILE A O 1
ATOM 4666 N N . THR A 1 583 ? -24.906 52.031 37.094 1 77.19 583 THR A N 1
ATOM 4667 C CA . THR A 1 583 ? -25.719 51.375 38.125 1 77.19 583 THR A CA 1
ATOM 4668 C C . THR A 1 583 ? -24.891 50.312 38.844 1 77.19 583 THR A C 1
ATOM 4670 O O . THR A 1 583 ? -23.812 49.938 38.406 1 77.19 583 THR A O 1
ATOM 4673 N N . PRO A 1 584 ? -25.297 49.906 40 1 79 584 PRO A N 1
ATOM 4674 C CA . PRO A 1 584 ? -24.562 48.906 40.781 1 79 584 PRO A CA 1
ATOM 4675 C C . PRO A 1 584 ? -24.344 47.594 40 1 79 584 PRO A C 1
ATOM 4677 O O . PRO A 1 584 ? -23.266 47 40.062 1 79 584 PRO A O 1
ATOM 4680 N N . SER A 1 585 ? -25.328 47.219 39.312 1 81.06 585 SER A N 1
ATOM 4681 C CA . SER A 1 585 ? -25.188 46 38.531 1 81.06 585 SER A CA 1
ATOM 4682 C C . SER A 1 585 ? -24.156 46.188 37.438 1 81.06 585 SER A C 1
ATOM 4684 O O . SER A 1 585 ? -23.391 45.25 37.125 1 81.06 585 SER A O 1
ATOM 4686 N N . MET A 1 586 ? -24.094 47.312 36.906 1 78.75 586 MET A N 1
ATOM 4687 C CA . MET A 1 586 ? -23.125 47.594 35.844 1 78.75 586 MET A CA 1
ATOM 4688 C C . MET A 1 586 ? -21.719 47.656 36.406 1 78.75 586 MET A C 1
ATOM 4690 O O . MET A 1 586 ? -20.766 47.25 35.75 1 78.75 586 MET A O 1
ATOM 4694 N N . LEU A 1 587 ? -21.672 48.125 37.562 1 82.25 587 LEU A N 1
ATOM 4695 C CA . LEU A 1 587 ? -20.375 48.219 38.25 1 82.25 587 LEU A CA 1
ATOM 4696 C C . LEU A 1 587 ? -19.766 46.844 38.438 1 82.25 587 LEU A C 1
ATOM 4698 O O . LEU A 1 587 ? -18.609 46.625 38.094 1 82.25 587 LEU A O 1
ATOM 4702 N N . ILE A 1 588 ? -20.547 45.969 38.938 1 85.38 588 ILE A N 1
ATOM 4703 C CA . ILE A 1 588 ? -20.047 44.625 39.219 1 85.38 588 ILE A CA 1
ATOM 4704 C C . ILE A 1 588 ? -19.797 43.875 37.906 1 85.38 588 ILE A C 1
ATOM 4706 O O . ILE A 1 588 ? -18.812 43.156 37.781 1 85.38 588 ILE A O 1
ATOM 4710 N N . SER A 1 589 ? -20.672 44.031 37.031 1 83.06 589 SER A N 1
ATOM 4711 C CA . SER A 1 589 ? -20.5 43.406 35.75 1 83.06 589 SER A CA 1
ATOM 4712 C C . SER A 1 589 ? -19.203 43.844 35.062 1 83.06 589 SER A C 1
ATOM 4714 O O . SER A 1 589 ? -18.484 43.031 34.469 1 83.06 589 SER A O 1
ATOM 4716 N N . GLN A 1 590 ? -18.969 45.125 35.188 1 80.31 590 GLN A N 1
ATOM 4717 C CA . GLN A 1 590 ? -17.734 45.656 34.625 1 80.31 590 GLN A CA 1
ATOM 4718 C C . GLN A 1 590 ? -16.516 45.125 35.406 1 80.31 590 GLN A C 1
ATOM 4720 O O . GLN A 1 590 ? -15.469 44.875 34.812 1 80.31 590 GLN A O 1
ATOM 4725 N N . GLY A 1 591 ? -16.703 45.031 36.562 1 85.25 591 GLY A N 1
ATOM 4726 C CA . GLY A 1 591 ? -15.641 44.469 37.344 1 85.25 591 GLY A CA 1
ATOM 4727 C C . GLY A 1 591 ? -15.305 43.031 36.969 1 85.25 591 GLY A C 1
ATOM 4728 O O . GLY A 1 591 ? -14.133 42.656 36.875 1 85.25 591 GLY A O 1
ATOM 4729 N N . LEU A 1 592 ? -16.281 42.281 36.719 1 87 592 LEU A N 1
ATOM 4730 C CA . LEU A 1 592 ? -16.078 40.906 36.312 1 87 592 LEU A CA 1
ATOM 4731 C C . LEU A 1 592 ? -15.453 40.844 34.906 1 87 592 LEU A C 1
ATOM 4733 O O . LEU A 1 592 ? -14.648 39.938 34.625 1 87 592 LEU A O 1
ATOM 4737 N N . GLU A 1 593 ? -15.836 41.688 34.125 1 82.75 593 GLU A N 1
ATOM 4738 C CA . GLU A 1 593 ? -15.219 41.781 32.812 1 82.75 593 GLU A CA 1
ATOM 4739 C C . GLU A 1 593 ? -13.727 42.094 32.906 1 82.75 593 GLU A C 1
ATOM 4741 O O . GLU A 1 593 ? -12.914 41.562 32.188 1 82.75 593 GLU A O 1
ATOM 4746 N N . LEU A 1 594 ? -13.508 43 33.812 1 83.62 594 LEU A N 1
ATOM 4747 C CA . LEU A 1 594 ? -12.117 43.375 34.031 1 83.62 594 LEU A CA 1
ATOM 4748 C C . LEU A 1 594 ? -11.32 42.188 34.594 1 83.62 594 LEU A C 1
ATOM 4750 O O . LEU A 1 594 ? -10.164 42 34.219 1 83.62 594 LEU A O 1
ATOM 4754 N N . GLU A 1 595 ? -11.859 41.438 35.375 1 86.94 595 GLU A N 1
ATOM 4755 C CA . GLU A 1 595 ? -11.227 40.25 35.906 1 86.94 595 GLU A CA 1
ATOM 4756 C C . GLU A 1 595 ? -10.883 39.281 34.781 1 86.94 595 GLU A C 1
ATOM 4758 O O . GLU A 1 595 ? -9.797 38.688 34.781 1 86.94 595 GLU A O 1
ATOM 4763 N N . GLU A 1 596 ? -11.852 39.156 33.969 1 83.19 596 GLU A N 1
ATOM 4764 C CA . GLU A 1 596 ? -11.641 38.25 32.844 1 83.19 596 GLU A CA 1
ATOM 4765 C C . GLU A 1 596 ? -10.516 38.781 31.938 1 83.19 596 GLU A C 1
ATOM 4767 O O . GLU A 1 596 ? -9.703 37.969 31.438 1 83.19 596 GLU A O 1
ATOM 4772 N N . LEU A 1 597 ? -10.484 40 31.828 1 79.44 597 LEU A N 1
ATOM 4773 C CA . LEU A 1 597 ? -9.414 40.594 31.031 1 79.44 597 LEU A CA 1
ATOM 4774 C C . LEU A 1 597 ? -8.062 40.406 31.703 1 79.44 597 LEU A C 1
ATOM 4776 O O . LEU A 1 597 ? -7.055 40.156 31.031 1 79.44 597 LEU A O 1
ATOM 4780 N N . GLN A 1 598 ? -8.07 40.562 32.969 1 82.25 598 GLN A N 1
ATOM 4781 C CA . GLN A 1 598 ? -6.844 40.312 33.719 1 82.25 598 GLN A CA 1
ATOM 4782 C C . GLN A 1 598 ? -6.363 38.875 33.562 1 82.25 598 GLN A C 1
ATOM 4784 O O . GLN A 1 598 ? -5.172 38.656 33.375 1 82.25 598 GLN A O 1
ATOM 4789 N N . ARG A 1 599 ? -7.281 37.969 33.594 1 82 599 ARG A N 1
ATOM 4790 C CA . ARG A 1 599 ? -6.965 36.562 33.469 1 82 599 ARG A CA 1
ATOM 4791 C C . ARG A 1 599 ? -6.398 36.25 32.094 1 82 599 ARG A C 1
ATOM 4793 O O . ARG A 1 599 ? -5.422 35.531 31.953 1 82 599 ARG A O 1
ATOM 4800 N N . ARG A 1 600 ? -7.039 36.781 31.203 1 77.12 600 ARG A N 1
ATOM 4801 C CA . ARG A 1 600 ? -6.59 36.562 29.828 1 77.12 600 ARG A CA 1
ATOM 4802 C C . ARG A 1 600 ? -5.184 37.125 29.625 1 77.12 600 ARG A C 1
ATOM 4804 O O . ARG A 1 600 ? -4.355 36.5 28.953 1 77.12 600 ARG A O 1
ATOM 4811 N N . LEU A 1 601 ? -5 38.219 30.266 1 77.12 601 LEU A N 1
ATOM 4812 C CA . LEU A 1 601 ? -3.684 38.844 30.172 1 77.12 601 LEU A CA 1
ATOM 4813 C C . LEU A 1 601 ? -2.631 38 30.859 1 77.12 601 LEU A C 1
ATOM 4815 O O . LEU A 1 601 ? -1.52 37.844 30.359 1 77.12 601 LEU A O 1
ATOM 4819 N N . HIS A 1 602 ? -3.021 37.5 31.922 1 77.56 602 HIS A N 1
ATOM 4820 C CA . HIS A 1 602 ? -2.123 36.625 32.688 1 77.56 602 HIS A CA 1
ATOM 4821 C C . HIS A 1 602 ? -1.784 35.375 31.906 1 77.56 602 HIS A C 1
ATOM 4823 O O . HIS A 1 602 ? -0.625 34.938 31.875 1 77.56 602 HIS A O 1
ATOM 4829 N N . PHE A 1 603 ? -2.74 34.875 31.281 1 74.88 603 PHE A N 1
ATOM 4830 C CA . PHE A 1 603 ? -2.561 33.625 30.531 1 74.88 603 PHE A CA 1
ATOM 4831 C C . PHE A 1 603 ? -1.717 33.875 29.297 1 74.88 603 PHE A C 1
ATOM 4833 O O . PHE A 1 603 ? -0.826 33.094 28.969 1 74.88 603 PHE A O 1
ATOM 4840 N N . ASP A 1 604 ? -1.978 34.875 28.703 1 71.19 604 ASP A N 1
ATOM 4841 C CA . ASP A 1 604 ? -1.232 35.188 27.484 1 71.19 604 ASP A CA 1
ATOM 4842 C C . ASP A 1 604 ? 0.22 35.531 27.812 1 71.19 604 ASP A C 1
ATOM 4844 O O . ASP A 1 604 ? 1.126 35.219 27.047 1 71.19 604 ASP A O 1
ATOM 4848 N N . ALA A 1 605 ? 0.328 36.125 28.906 1 71.69 605 ALA A N 1
ATOM 4849 C CA . ALA A 1 605 ? 1.675 36.469 29.359 1 71.69 605 ALA A CA 1
ATOM 4850 C C . ALA A 1 605 ? 2.475 35.219 29.672 1 71.69 605 ALA A C 1
ATOM 4852 O O . ALA A 1 605 ? 3.676 35.125 29.406 1 71.69 605 ALA A O 1
ATOM 4853 N N . LYS A 1 606 ? 1.715 34.25 30.125 1 68.06 606 LYS A N 1
ATOM 4854 C CA . LYS A 1 606 ? 2.369 33 30.5 1 68.06 606 LYS A CA 1
ATOM 4855 C C . LYS A 1 606 ? 2.617 32.094 29.281 1 68.06 606 LYS A C 1
ATOM 4857 O O . LYS A 1 606 ? 3.578 31.344 29.25 1 68.06 606 LYS A O 1
ATOM 4862 N N . SER A 1 607 ? 1.675 32.156 28.469 1 63.72 607 SER A N 1
ATOM 4863 C CA . SER A 1 607 ? 1.749 31.312 27.281 1 63.72 607 SER A CA 1
ATOM 4864 C C . SER A 1 607 ? 2.83 31.797 26.328 1 63.72 607 SER A C 1
ATOM 4866 O O . SER A 1 607 ? 3.287 31.047 25.469 1 63.72 607 SER A O 1
ATOM 4868 N N . ILE A 1 608 ? 3.158 33 26.453 1 58.53 608 ILE A N 1
ATOM 4869 C CA . ILE A 1 608 ? 4.203 33.531 25.578 1 58.53 608 ILE A CA 1
ATOM 4870 C C . ILE A 1 608 ? 5.57 33.062 26.062 1 58.53 608 ILE A C 1
ATOM 4872 O O . ILE A 1 608 ? 5.949 33.312 27.203 1 58.53 608 ILE A O 1
ATOM 4876 N N . GLY A 1 609 ? 5.738 31.844 26.234 1 51.88 609 GLY A N 1
ATOM 4877 C CA . GLY A 1 609 ? 6.961 31.188 26.656 1 51.88 609 GLY A CA 1
ATOM 4878 C C . GLY A 1 609 ? 8.188 32.062 26.547 1 51.88 609 GLY A C 1
ATOM 4879 O O . GLY A 1 609 ? 8.078 33.25 26.188 1 51.88 609 GLY A O 1
ATOM 4880 N N . SER A 1 610 ? 9.367 31.531 27.016 1 52.75 610 SER A N 1
ATOM 4881 C CA . SER A 1 610 ? 10.656 32.219 27.047 1 52.75 610 SER A CA 1
ATOM 4882 C C . SER A 1 610 ? 11.062 32.688 25.656 1 52.75 610 SER A C 1
ATOM 4884 O O . SER A 1 610 ? 11.977 33.5 25.516 1 52.75 610 SER A O 1
ATOM 4886 N N . HIS A 1 611 ? 10.422 32.156 24.672 1 48.56 611 HIS A N 1
ATOM 4887 C CA . HIS A 1 611 ? 10.828 32.469 23.312 1 48.56 611 HIS A CA 1
ATOM 4888 C C . HIS A 1 611 ? 9.836 33.406 22.656 1 48.56 611 HIS A C 1
ATOM 4890 O O . HIS A 1 611 ? 9.703 33.438 21.422 1 48.56 611 HIS A O 1
ATOM 4896 N N . ALA A 1 612 ? 9.117 34.156 23.422 1 50.78 612 ALA A N 1
ATOM 4897 C CA . ALA A 1 612 ? 8.102 35.094 22.906 1 50.78 612 ALA A CA 1
ATOM 4898 C C . ALA A 1 612 ? 8.734 36.219 22.109 1 50.78 612 ALA A C 1
ATOM 4900 O O . ALA A 1 612 ? 9.805 36.719 22.469 1 50.78 612 ALA A O 1
ATOM 4901 N N . THR A 1 613 ? 8.367 36.406 20.922 1 55.44 613 THR A N 1
ATOM 4902 C CA . THR A 1 613 ? 8.867 37.5 20.094 1 55.44 613 THR A CA 1
ATOM 4903 C C . THR A 1 613 ? 8.625 38.844 20.781 1 55.44 613 THR A C 1
ATOM 4905 O O . THR A 1 613 ? 7.766 38.969 21.656 1 55.44 613 THR A O 1
ATOM 4908 N N . GLU A 1 614 ? 9.422 39.75 20.594 1 51.09 614 GLU A N 1
ATOM 4909 C CA . GLU A 1 614 ? 9.289 41.094 21.141 1 51.09 614 GLU A CA 1
ATOM 4910 C C . GLU A 1 614 ? 7.91 41.688 20.844 1 51.09 614 GLU A C 1
ATOM 4912 O O . GLU A 1 614 ? 7.344 42.406 21.672 1 51.09 614 GLU A O 1
ATOM 4917 N N . LEU A 1 615 ? 7.328 41.188 19.844 1 50.41 615 LEU A N 1
ATOM 4918 C CA . LEU A 1 615 ? 6 41.656 19.484 1 50.41 615 LEU A CA 1
ATOM 4919 C C . LEU A 1 615 ? 4.941 41.094 20.422 1 50.41 615 LEU A C 1
ATOM 4921 O O . LEU A 1 615 ? 4.008 41.812 20.812 1 50.41 615 LEU A O 1
ATOM 4925 N N . GLN A 1 616 ? 5.219 39.969 20.828 1 59.16 616 GLN A N 1
ATOM 4926 C CA . GLN A 1 616 ? 4.281 39.312 21.75 1 59.16 616 GLN A CA 1
ATOM 4927 C C . GLN A 1 616 ? 4.344 39.969 23.141 1 59.16 616 GLN A C 1
ATOM 4929 O O . GLN A 1 616 ? 3.311 40.188 23.781 1 59.16 616 GLN A O 1
ATOM 4934 N N . HIS A 1 617 ? 5.438 40.438 23.344 1 62.31 617 HIS A N 1
ATOM 4935 C CA . HIS A 1 617 ? 5.613 41.094 24.625 1 62.31 617 HIS A CA 1
ATOM 4936 C C . HIS A 1 617 ? 5.023 42.5 24.594 1 62.31 617 HIS A C 1
ATOM 4938 O O . HIS A 1 617 ? 4.422 42.938 25.578 1 62.31 617 HIS A O 1
ATOM 4944 N N . ALA A 1 618 ? 5.203 43.156 23.422 1 58.16 618 ALA A N 1
ATOM 4945 C CA . ALA A 1 618 ? 4.656 44.5 23.297 1 58.16 618 ALA A CA 1
ATOM 4946 C C . ALA A 1 618 ? 3.133 44.469 23.344 1 58.16 618 ALA A C 1
ATOM 4948 O O . ALA A 1 618 ? 2.514 45.312 24 1 58.16 618 ALA A O 1
ATOM 4949 N N . LYS A 1 619 ? 2.568 43.469 22.734 1 62.41 619 LYS A N 1
ATOM 4950 C CA . LYS A 1 619 ? 1.116 43.344 22.75 1 62.41 619 LYS A CA 1
ATOM 4951 C C . LYS A 1 619 ? 0.607 43.031 24.156 1 62.41 619 LYS A C 1
ATOM 4953 O O . LYS A 1 619 ? -0.434 43.562 24.562 1 62.41 619 LYS A O 1
ATOM 4958 N N . LEU A 1 620 ? 1.334 42.375 24.766 1 69.25 620 LEU A N 1
ATOM 4959 C CA . LEU A 1 620 ? 0.963 42.062 26.141 1 69.25 620 LEU A CA 1
ATOM 4960 C C . LEU A 1 620 ? 1.089 43.281 27.047 1 69.25 620 LEU A C 1
ATOM 4962 O O . LEU A 1 620 ? 0.255 43.5 27.938 1 69.25 620 LEU A O 1
ATOM 4966 N N . SER A 1 621 ? 2.045 44.125 26.688 1 69.19 621 SER A N 1
ATOM 4967 C CA . SER A 1 621 ? 2.238 45.312 27.484 1 69.19 621 SER A CA 1
ATOM 4968 C C . SER A 1 621 ? 1.151 46.344 27.203 1 69.19 621 SER A C 1
ATOM 4970 O O . SER A 1 621 ? 0.654 47 28.125 1 69.19 621 SER A O 1
ATOM 4972 N N . GLU A 1 622 ? 0.778 46.406 25.984 1 62.94 622 GLU A N 1
ATOM 4973 C CA . GLU A 1 622 ? -0.306 47.312 25.625 1 62.94 622 GLU A CA 1
ATOM 4974 C C . GLU A 1 622 ? -1.62 46.906 26.266 1 62.94 622 GLU A C 1
ATOM 4976 O O . GLU A 1 622 ? -2.361 47.75 26.797 1 62.94 622 GLU A O 1
ATOM 4981 N N . ARG A 1 623 ? -1.846 45.719 26.266 1 69.31 623 ARG A N 1
ATOM 4982 C CA . ARG A 1 623 ? -3.045 45.188 26.922 1 69.31 623 ARG A CA 1
ATOM 4983 C C . ARG A 1 623 ? -2.992 45.406 28.422 1 69.31 623 ARG A C 1
ATOM 4985 O O . ARG A 1 623 ? -4.016 45.719 29.047 1 69.31 623 ARG A O 1
ATOM 4992 N N . SER A 1 624 ? -1.876 45.406 28.828 1 76.31 624 SER A N 1
ATOM 4993 C CA . SER A 1 624 ? -1.706 45.625 30.266 1 76.31 624 SER A CA 1
ATOM 4994 C C . SER A 1 624 ? -1.964 47.062 30.641 1 76.31 624 SER A C 1
ATOM 4996 O O . SER A 1 624 ? -2.623 47.344 31.641 1 76.31 624 SER A O 1
ATOM 4998 N N . ILE A 1 625 ? -1.537 48 29.766 1 71.81 625 ILE A N 1
ATOM 4999 C CA . ILE A 1 625 ? -1.729 49.406 30.031 1 71.81 625 ILE A CA 1
ATOM 5000 C C . ILE A 1 625 ? -3.205 49.781 29.875 1 71.81 625 ILE A C 1
ATOM 5002 O O . ILE A 1 625 ? -3.768 50.5 30.703 1 71.81 625 ILE A O 1
ATOM 5006 N N . ARG A 1 626 ? -3.818 49.281 28.859 1 68.94 626 ARG A N 1
ATOM 5007 C CA . ARG A 1 626 ? -5.242 49.5 28.656 1 68.94 626 ARG A CA 1
ATOM 5008 C C . ARG A 1 626 ? -6.062 48.969 29.812 1 68.94 626 ARG A C 1
ATOM 5010 O O . ARG A 1 626 ? -7.012 49.594 30.266 1 68.94 626 ARG A O 1
ATOM 5017 N N . LEU A 1 627 ? -5.695 47.875 30.203 1 79.94 627 LEU A N 1
ATOM 5018 C CA . LEU A 1 627 ? -6.402 47.281 31.312 1 79.94 627 LEU A CA 1
ATOM 5019 C C . LEU A 1 627 ? -6.199 48.062 32.594 1 79.94 627 LEU A C 1
ATOM 5021 O O . LEU A 1 627 ? -7.141 48.25 33.375 1 79.94 627 LEU A O 1
ATOM 5025 N N . ARG A 1 628 ? -5.09 48.625 32.719 1 79.25 628 ARG A N 1
ATOM 5026 C CA . ARG A 1 628 ? -4.824 49.438 33.906 1 79.25 628 ARG A CA 1
ATOM 5027 C C . ARG A 1 628 ? -5.672 50.719 33.906 1 79.25 628 ARG A C 1
ATOM 5029 O O . ARG A 1 628 ? -6.234 51.094 34.938 1 79.25 628 ARG A O 1
ATOM 5036 N N . ARG A 1 629 ? -5.762 51.312 32.812 1 74.75 629 ARG A N 1
ATOM 5037 C CA . ARG A 1 629 ? -6.566 52.531 32.719 1 74.75 629 ARG A CA 1
ATOM 5038 C C . ARG A 1 629 ? -8.039 52.219 32.969 1 74.75 629 ARG A C 1
ATOM 5040 O O . ARG A 1 629 ? -8.734 53 33.656 1 74.75 629 ARG A O 1
ATOM 5047 N N . ARG A 1 630 ? -8.461 51.156 32.438 1 78.25 630 ARG A N 1
ATOM 5048 C CA . ARG A 1 630 ? -9.852 50.75 32.625 1 78.25 630 ARG A CA 1
ATOM 5049 C C . ARG A 1 630 ? -10.109 50.406 34.094 1 78.25 630 ARG A C 1
ATOM 5051 O O . ARG A 1 630 ? -11.172 50.719 34.625 1 78.25 630 ARG A O 1
ATOM 5058 N N . ILE A 1 631 ? -9.125 49.844 34.625 1 84 631 ILE A N 1
ATOM 5059 C CA . ILE A 1 631 ? -9.266 49.469 36 1 84 631 ILE A CA 1
ATOM 5060 C C . ILE A 1 631 ? -9.281 50.719 36.875 1 84 631 ILE A C 1
ATOM 5062 O O . ILE A 1 631 ? -10.094 50.844 37.812 1 84 631 ILE A O 1
ATOM 5066 N N . GLU A 1 632 ? -8.5 51.719 36.531 1 80.94 632 GLU A N 1
ATOM 5067 C CA . GLU A 1 632 ? -8.453 52.969 37.312 1 80.94 632 GLU A CA 1
ATOM 5068 C C . GLU A 1 632 ? -9.766 53.75 37.156 1 80.94 632 GLU A C 1
ATOM 5070 O O . GLU A 1 632 ? -10.289 54.25 38.156 1 80.94 632 GLU A O 1
ATOM 5075 N N . ALA A 1 633 ? -10.227 53.781 36 1 79.75 633 ALA A N 1
ATOM 5076 C CA . ALA A 1 633 ? -11.508 54.438 35.781 1 79.75 633 ALA A CA 1
ATOM 5077 C C . ALA A 1 633 ? -12.625 53.719 36.531 1 79.75 633 ALA A C 1
ATOM 5079 O O . ALA A 1 633 ? -13.492 54.375 37.125 1 79.75 633 ALA A O 1
ATOM 5080 N N . TRP A 1 634 ? -12.547 52.5 36.531 1 84.81 634 TRP A N 1
ATOM 5081 C CA . TRP A 1 634 ? -13.547 51.688 37.25 1 84.81 634 TRP A CA 1
ATOM 5082 C C . TRP A 1 634 ? -13.398 51.844 38.75 1 84.81 634 TRP A C 1
ATOM 5084 O O . TRP A 1 634 ? -14.398 51.938 39.469 1 84.81 634 TRP A O 1
ATOM 5094 N N . GLN A 1 635 ? -12.219 52.031 39.188 1 84.94 635 GLN A N 1
ATOM 5095 C CA . GLN A 1 635 ? -11.945 52.188 40.625 1 84.94 635 GLN A CA 1
ATOM 5096 C C . GLN A 1 635 ? -12.5 53.531 41.156 1 84.94 635 GLN A C 1
ATOM 5098 O O . GLN A 1 635 ? -12.984 53.594 42.281 1 84.94 635 GLN A O 1
ATOM 5103 N N . ASP A 1 636 ? -12.492 54.438 40.312 1 80.62 636 ASP A N 1
ATOM 5104 C CA . ASP A 1 636 ? -13.055 55.75 40.688 1 80.62 636 ASP A CA 1
ATOM 5105 C C . ASP A 1 636 ? -14.562 55.625 40.906 1 80.62 636 ASP A C 1
ATOM 5107 O O . ASP A 1 636 ? -15.102 56.219 41.844 1 80.62 636 ASP A O 1
ATOM 5111 N N . ILE A 1 637 ? -15.094 54.875 40.094 1 80.62 637 ILE A N 1
ATOM 5112 C CA . ILE A 1 637 ? -16.531 54.688 40.219 1 80.62 637 ILE A CA 1
ATOM 5113 C C . ILE A 1 637 ? -16.828 53.75 41.406 1 80.62 637 ILE A C 1
ATOM 5115 O O . ILE A 1 637 ? -17.812 53.938 42.125 1 80.62 637 ILE A O 1
ATOM 5119 N N . GLN A 1 638 ? -16 52.844 41.625 1 85.19 638 GLN A N 1
ATOM 5120 C CA . GLN A 1 638 ? -16.156 51.906 42.719 1 85.19 638 GLN A CA 1
ATOM 5121 C C . GLN A 1 638 ? -16.109 52.594 44.094 1 85.19 638 GLN A C 1
ATOM 5123 O O . GLN A 1 638 ? -16.844 52.25 45 1 85.19 638 GLN A O 1
ATOM 5128 N N . ASN A 1 639 ? -15.344 53.625 44.125 1 81.19 639 ASN A N 1
ATOM 5129 C CA . ASN A 1 639 ? -15.211 54.375 45.344 1 81.19 639 ASN A CA 1
ATOM 5130 C C . ASN A 1 639 ? -16.516 55.062 45.719 1 81.19 639 ASN A C 1
ATOM 5132 O O . ASN A 1 639 ? -16.766 55.344 46.906 1 81.19 639 ASN A O 1
ATOM 5136 N N . LEU A 1 640 ? -17.203 55.281 44.75 1 80.19 640 LEU A N 1
ATOM 5137 C CA . LEU A 1 640 ? -18.484 55.906 45 1 80.19 640 LEU A CA 1
ATOM 5138 C C . LEU A 1 640 ? -19.484 54.938 45.594 1 80.19 640 LEU A C 1
ATOM 5140 O O . LEU A 1 640 ? -20.234 55.281 46.5 1 80.19 640 LEU A O 1
ATOM 5144 N N . TYR A 1 641 ? -19.375 53.781 45.188 1 81.25 641 TYR A N 1
ATOM 5145 C CA . TYR A 1 641 ? -20.328 52.781 45.625 1 81.25 641 TYR A CA 1
ATOM 5146 C C . TYR A 1 641 ? -19.812 52.031 46.875 1 81.25 641 TYR A C 1
ATOM 5148 O O . TYR A 1 641 ? -20.594 51.562 47.688 1 81.25 641 TYR A O 1
ATOM 5156 N N . MET A 1 642 ? -18.438 52 46.938 1 80.94 642 MET A N 1
ATOM 5157 C CA . MET A 1 642 ? -17.797 51.312 48.062 1 80.94 642 MET A CA 1
ATOM 5158 C C . MET A 1 642 ? -16.734 52.219 48.688 1 80.94 642 MET A C 1
ATOM 5160 O O . MET A 1 642 ? -15.539 52.031 48.5 1 80.94 642 MET A O 1
ATOM 5164 N N . PRO A 1 643 ? -17.172 53.219 49.344 1 75.38 643 PRO A N 1
ATOM 5165 C CA . PRO A 1 643 ? -16.25 54.25 49.844 1 75.38 643 PRO A CA 1
ATOM 5166 C C . PRO A 1 643 ? -15.164 53.656 50.75 1 75.38 643 PRO A C 1
ATOM 5168 O O . PRO A 1 643 ? -14.062 54.219 50.844 1 75.38 643 PRO A O 1
ATOM 5171 N N . GLY A 1 644 ? -15.266 52.625 51.469 1 73.12 644 GLY A N 1
ATOM 5172 C CA . GLY A 1 644 ? -14.258 52.062 52.344 1 73.12 644 GLY A CA 1
ATOM 5173 C C . GLY A 1 644 ? -13.07 51.5 51.562 1 73.12 644 GLY A C 1
ATOM 5174 O O . GLY A 1 644 ? -11.992 51.312 52.156 1 73.12 644 GLY A O 1
ATOM 5175 N N . ILE A 1 645 ? -13.219 51.406 50.25 1 76.25 645 ILE A N 1
ATOM 5176 C CA . ILE A 1 645 ? -12.195 50.719 49.438 1 76.25 645 ILE A CA 1
ATOM 5177 C C . ILE A 1 645 ? -11.078 51.719 49.094 1 76.25 645 ILE A C 1
ATOM 5179 O O . ILE A 1 645 ? -9.914 51.312 48.969 1 76.25 645 ILE A O 1
ATOM 5183 N N . ALA A 1 646 ? -11.453 53.031 48.969 1 71.44 646 ALA A N 1
ATOM 5184 C CA . ALA A 1 646 ? -10.445 54.031 48.688 1 71.44 646 ALA A CA 1
ATOM 5185 C C . ALA A 1 646 ? -9.375 54.062 49.781 1 71.44 646 ALA A C 1
ATOM 5187 O O . ALA A 1 646 ? -8.18 54.188 49.469 1 71.44 646 ALA A O 1
ATOM 5188 N N . MET A 1 647 ? -9.828 53.906 51 1 69.5 647 MET A N 1
ATOM 5189 C CA . MET A 1 647 ? -8.898 53.906 52.125 1 69.5 647 MET A CA 1
ATOM 5190 C C . MET A 1 647 ? -8.047 52.625 52.125 1 69.5 647 MET A C 1
ATOM 5192 O O . MET A 1 647 ? -6.859 52.688 52.438 1 69.5 647 MET A O 1
ATOM 5196 N N . LEU A 1 648 ? -8.594 51.625 51.656 1 73.19 648 LEU A N 1
ATOM 5197 C CA . LEU A 1 648 ? -7.871 50.344 51.656 1 73.19 648 LEU A CA 1
ATOM 5198 C C . LEU A 1 648 ? -6.816 50.344 50.531 1 73.19 648 LEU A C 1
ATOM 5200 O O . LEU A 1 648 ? -5.723 49.812 50.719 1 73.19 648 LEU A O 1
ATOM 5204 N N . ARG A 1 649 ? -7.125 50.938 49.5 1 72.38 649 ARG A N 1
ATOM 5205 C CA . ARG A 1 649 ? -6.203 51 48.375 1 72.38 649 ARG A CA 1
ATOM 5206 C C . ARG A 1 649 ? -4.984 51.875 48.719 1 72.38 649 ARG A C 1
ATOM 5208 O O . ARG A 1 649 ? -3.863 51.531 48.312 1 72.38 649 ARG A O 1
ATOM 5215 N N . VAL A 1 650 ? -5.281 52.969 49.469 1 65.25 650 VAL A N 1
ATOM 5216 C CA . VAL A 1 650 ? -4.195 53.844 49.906 1 65.25 650 VAL A CA 1
ATOM 5217 C C . VAL A 1 650 ? -3.307 53.094 50.906 1 65.25 650 VAL A C 1
ATOM 5219 O O . VAL A 1 650 ? -2.08 53.188 50.844 1 65.25 650 VAL A O 1
ATOM 5222 N N . CYS A 1 651 ? -3.918 52.312 51.75 1 60.66 651 CYS A N 1
ATOM 5223 C CA . CYS A 1 651 ? -3.145 51.531 52.719 1 60.66 651 CYS A CA 1
ATOM 5224 C C . CYS A 1 651 ? -2.328 50.438 52 1 60.66 651 CYS A C 1
ATOM 5226 O O . CYS A 1 651 ? -1.206 50.156 52.438 1 60.66 651 CYS A O 1
ATOM 5228 N N . PHE A 1 652 ? -2.961 49.875 50.875 1 59.91 652 PHE A N 1
ATOM 5229 C CA . PHE A 1 652 ? -2.236 48.844 50.156 1 59.91 652 PHE A CA 1
ATOM 5230 C C . PHE A 1 652 ? -1.105 49.469 49.344 1 59.91 652 PHE A C 1
ATOM 5232 O O . PHE A 1 652 ? -0.061 48.844 49.156 1 59.91 652 PHE A O 1
ATOM 5239 N N . ASP A 1 653 ? -1.362 50.656 48.844 1 55.41 653 ASP A N 1
ATOM 5240 C CA . ASP A 1 653 ? -0.339 51.344 48.062 1 55.41 653 ASP A CA 1
ATOM 5241 C C . ASP A 1 653 ? 0.774 51.875 48.938 1 55.41 653 ASP A C 1
ATOM 5243 O O . ASP A 1 653 ? 1.918 52 48.5 1 55.41 653 ASP A O 1
ATOM 5247 N N . GLN A 1 654 ? 0.559 52.344 50.188 1 46.72 654 GLN A N 1
ATOM 5248 C CA . GLN A 1 654 ? 1.572 52.875 51.094 1 46.72 654 GLN A CA 1
ATOM 5249 C C . GLN A 1 654 ? 2.445 51.75 51.656 1 46.72 654 GLN A C 1
ATOM 5251 O O . GLN A 1 654 ? 3.379 52 52.406 1 46.72 654 GLN A O 1
ATOM 5256 N N . GLU A 1 655 ? 1.957 50.625 51.812 1 43.28 655 GLU A N 1
ATOM 5257 C CA . GLU A 1 655 ? 2.99 49.719 52.312 1 43.28 655 GLU A CA 1
ATOM 5258 C C . GLU A 1 655 ? 4.199 49.719 51.375 1 43.28 655 GLU A C 1
ATOM 5260 O O . GLU A 1 655 ? 4.09 49.312 50.219 1 43.28 655 GLU A O 1
ATOM 5265 N N . PRO A 1 656 ? 5.195 50.594 51.594 1 38.25 656 PRO A N 1
ATOM 5266 C CA . PRO A 1 656 ? 6.387 50.969 50.844 1 38.25 656 PRO A CA 1
ATOM 5267 C C . PRO A 1 656 ? 7.074 49.75 50.188 1 38.25 656 PRO A C 1
ATOM 5269 O O . PRO A 1 656 ? 7.566 49.844 49.062 1 38.25 656 PRO A O 1
ATOM 5272 N N . MET A 1 657 ? 7.945 48.969 51.125 1 36.94 657 MET A N 1
ATOM 5273 C CA . MET A 1 657 ? 9.328 48.562 50.906 1 36.94 657 MET A CA 1
ATOM 5274 C C . MET A 1 657 ? 9.422 47.562 49.75 1 36.94 657 MET A C 1
ATOM 5276 O O . MET A 1 657 ? 10.32 47.656 48.906 1 36.94 657 MET A O 1
ATOM 5280 N N . GLY A 1 658 ? 9.422 46.156 50.062 1 36.62 658 GLY A N 1
ATOM 5281 C CA . GLY A 1 658 ? 10.125 45.125 49.312 1 36.62 658 GLY A CA 1
ATOM 5282 C C . GLY A 1 658 ? 9.531 44.812 47.969 1 36.62 658 GLY A C 1
ATOM 5283 O O . GLY A 1 658 ? 9.93 43.875 47.312 1 36.62 658 GLY A O 1
ATOM 5284 N N . ARG A 1 659 ? 8.281 45.094 47.75 1 41.31 659 ARG A N 1
ATOM 5285 C CA . ARG A 1 659 ? 7.785 44.469 46.531 1 41.31 659 ARG A CA 1
ATOM 5286 C C . ARG A 1 659 ? 8.219 45.281 45.312 1 41.31 659 ARG A C 1
ATOM 5288 O O . ARG A 1 659 ? 7.699 46.375 45.062 1 41.31 659 ARG A O 1
ATOM 5295 N N . THR A 1 660 ? 9.469 45.281 45 1 40.28 660 THR A N 1
ATOM 5296 C CA . THR A 1 660 ? 10.164 45.719 43.781 1 40.28 660 THR A CA 1
ATOM 5297 C C . THR A 1 660 ? 9.367 45.344 42.531 1 40.28 660 THR A C 1
ATOM 5299 O O . THR A 1 660 ? 9.797 45.625 41.438 1 40.28 660 THR A O 1
ATOM 5302 N N . VAL A 1 661 ? 8.617 44.25 42.562 1 42.5 661 VAL A N 1
ATOM 5303 C CA . VAL A 1 661 ? 8.164 43.812 41.25 1 42.5 661 VAL A CA 1
ATOM 5304 C C . VAL A 1 661 ? 7.027 44.688 40.75 1 42.5 661 VAL A C 1
ATOM 5306 O O . VAL A 1 661 ? 6.082 44.969 41.5 1 42.5 661 VAL A O 1
ATOM 5309 N N . PRO A 1 662 ? 7.25 45.594 39.781 1 48.41 662 PRO A N 1
ATOM 5310 C CA . PRO A 1 662 ? 6.199 46.406 39.188 1 48.41 662 PRO A CA 1
ATOM 5311 C C . PRO A 1 662 ? 4.875 45.656 39.062 1 48.41 662 PRO A C 1
ATOM 5313 O O . PRO A 1 662 ? 4.859 44.5 38.656 1 48.41 662 PRO A O 1
ATOM 5316 N N . ILE A 1 663 ? 3.879 46.031 39.719 1 53.72 663 ILE A N 1
ATOM 5317 C CA . ILE A 1 663 ? 2.545 45.438 39.719 1 53.72 663 ILE A CA 1
ATOM 5318 C C . ILE A 1 663 ? 1.98 45.406 38.312 1 53.72 663 ILE A C 1
ATOM 5320 O O . ILE A 1 663 ? 1.789 46.469 37.688 1 53.72 663 ILE A O 1
ATOM 5324 N N . THR A 1 664 ? 2.029 44.438 37.656 1 67.31 664 THR A N 1
ATOM 5325 C CA . THR A 1 664 ? 1.477 44.25 36.312 1 67.31 664 THR A CA 1
ATOM 5326 C C . THR A 1 664 ? -0.045 44.375 36.344 1 67.31 664 THR A C 1
ATOM 5328 O O . THR A 1 664 ? -0.674 44.125 37.375 1 67.31 664 THR A O 1
ATOM 5331 N N . ALA A 1 665 ? -0.673 45.062 35.344 1 75.38 665 ALA A N 1
ATOM 5332 C CA . ALA A 1 665 ? -2.113 45.281 35.219 1 75.38 665 ALA A CA 1
ATOM 5333 C C . ALA A 1 665 ? -2.885 44 35.531 1 75.38 665 ALA A C 1
ATOM 5335 O O . ALA A 1 665 ? -4.023 44.062 36 1 75.38 665 ALA A O 1
ATOM 5336 N N . SER A 1 666 ? -2.26 42.969 35.5 1 76.31 666 SER A N 1
ATOM 5337 C CA . SER A 1 666 ? -2.916 41.688 35.719 1 76.31 666 SER A CA 1
ATOM 5338 C C . SER A 1 666 ? -2.996 41.375 37.219 1 76.31 666 SER A C 1
ATOM 5340 O O . SER A 1 666 ? -3.844 40.562 37.656 1 76.31 666 SER A O 1
ATOM 5342 N N . ASP A 1 667 ? -2.201 42.125 37.938 1 75.75 667 ASP A N 1
ATOM 5343 C CA . ASP A 1 667 ? -2.117 41.75 39.344 1 75.75 667 ASP A CA 1
ATOM 5344 C C . ASP A 1 667 ? -2.818 42.812 40.219 1 75.75 667 ASP A C 1
ATOM 5346 O O . ASP A 1 667 ? -2.789 42.719 41.438 1 75.75 667 ASP A O 1
ATOM 5350 N N . ILE A 1 668 ? -3.4 43.781 39.594 1 79.19 668 ILE A N 1
ATOM 5351 C CA . ILE A 1 668 ? -4.141 44.781 40.344 1 79.19 668 ILE A CA 1
ATOM 5352 C C . ILE A 1 668 ? -5.387 44.156 40.938 1 79.19 668 ILE A C 1
ATOM 5354 O O . ILE A 1 668 ? -6.164 43.5 40.25 1 79.19 668 ILE A O 1
ATOM 5358 N N . GLU A 1 669 ? -5.504 44.281 42.125 1 79.94 669 GLU A N 1
ATOM 5359 C CA . GLU A 1 669 ? -6.652 43.688 42.812 1 79.94 669 GLU A CA 1
ATOM 5360 C C . GLU A 1 669 ? -7.91 44.531 42.594 1 79.94 669 GLU A C 1
ATOM 5362 O O . GLU A 1 669 ? -7.945 45.719 42.938 1 79.94 669 GLU A O 1
ATOM 5367 N N . LEU A 1 670 ? -8.93 44.031 42.062 1 85.12 670 LEU A N 1
ATOM 5368 C CA . LEU A 1 670 ? -10.164 44.75 41.75 1 85.12 670 LEU A CA 1
ATOM 5369 C C . LEU A 1 670 ? -11.062 44.875 42.969 1 85.12 670 LEU A C 1
ATOM 5371 O O . LEU A 1 670 ? -11.969 45.719 43 1 85.12 670 LEU A O 1
ATOM 5375 N N . MET A 1 671 ? -10.766 44.312 43.969 1 82 671 MET A N 1
ATOM 5376 C CA . MET A 1 671 ? -11.445 44.375 45.25 1 82 671 MET A CA 1
ATOM 5377 C C . MET A 1 671 ? -12.953 44.25 45.062 1 82 671 MET A C 1
ATOM 5379 O O . MET A 1 671 ? -13.711 45.062 45.594 1 82 671 MET A O 1
ATOM 5383 N N . LEU A 1 672 ? -13.328 43.312 44.344 1 86.81 672 LEU A N 1
ATOM 5384 C CA . LEU A 1 672 ? -14.75 43 44.219 1 86.81 672 LEU A CA 1
ATOM 5385 C C . LEU A 1 672 ? -15.312 42.469 45.562 1 86.81 672 LEU A C 1
ATOM 5387 O O . LEU A 1 672 ? -14.555 42.094 46.438 1 86.81 672 LEU A O 1
ATOM 5391 N N . PRO A 1 673 ? -16.578 42.594 45.656 1 86.44 673 PRO A N 1
ATOM 5392 C CA . PRO A 1 673 ? -17.156 42.188 46.969 1 86.44 673 PRO A CA 1
ATOM 5393 C C . PRO A 1 673 ? -16.656 40.844 47.438 1 86.44 673 PRO A C 1
ATOM 5395 O O . PRO A 1 673 ? -16.391 40.656 48.625 1 86.44 673 PRO A O 1
ATOM 5398 N N . SER A 1 674 ? -16.406 39.969 46.594 1 87.12 674 SER A N 1
ATOM 5399 C CA . SER A 1 674 ? -15.898 38.656 46.969 1 87.12 674 SER A CA 1
ATOM 5400 C C . SER A 1 674 ? -14.492 38.75 47.531 1 87.12 674 SER A C 1
ATOM 5402 O O . SER A 1 674 ? -14.148 38.031 48.469 1 87.12 674 SER A O 1
ATOM 5404 N N . HIS A 1 675 ? -13.672 39.562 46.969 1 82.94 675 HIS A N 1
ATOM 5405 C CA . HIS A 1 675 ? -12.297 39.75 47.438 1 82.94 675 HIS A CA 1
ATOM 5406 C C . HIS A 1 675 ? -12.258 40.438 48.781 1 82.94 675 HIS A C 1
ATOM 5408 O O . HIS A 1 675 ? -11.414 40.094 49.625 1 82.94 675 HIS A O 1
ATOM 5414 N N . ILE A 1 676 ? -13.156 41.312 48.938 1 81.19 676 ILE A N 1
ATOM 5415 C CA . ILE A 1 676 ? -13.219 42.031 50.188 1 81.19 676 ILE A CA 1
ATOM 5416 C C . ILE A 1 676 ? -13.656 41.125 51.344 1 81.19 676 ILE A C 1
ATOM 5418 O O . ILE A 1 676 ? -13.078 41.156 52.438 1 81.19 676 ILE A O 1
ATOM 5422 N N . LEU A 1 677 ? -14.57 40.344 51 1 80.69 677 LEU A N 1
ATOM 5423 C CA . LEU A 1 677 ? -15.109 39.438 52 1 80.69 677 LEU A CA 1
ATOM 5424 C C . LEU A 1 677 ? -14.094 38.344 52.344 1 80.69 677 LEU A C 1
ATOM 5426 O O . LEU A 1 677 ? -14.141 37.812 53.469 1 80.69 677 LEU A O 1
ATOM 5430 N N . ALA A 1 678 ? -13.148 37.969 51.5 1 75 678 ALA A N 1
ATOM 5431 C CA . ALA A 1 678 ? -12.172 36.906 51.719 1 75 678 ALA A CA 1
ATOM 5432 C C . ALA A 1 678 ? -11.047 37.375 52.625 1 75 678 ALA A C 1
ATOM 5434 O O . ALA A 1 678 ? -10.477 36.562 53.375 1 75 678 ALA A O 1
ATOM 5435 N N . GLY A 1 679 ? -10.594 38.594 52.656 1 65.69 679 GLY A N 1
ATOM 5436 C CA . GLY A 1 679 ? -9.398 38.969 53.406 1 65.69 679 GLY A CA 1
ATOM 5437 C C . GLY A 1 679 ? -9.609 40.219 54.25 1 65.69 679 GLY A C 1
ATOM 5438 O O . GLY A 1 679 ? -8.773 40.531 55.125 1 65.69 679 GLY A O 1
ATOM 5439 N N . LEU A 1 680 ? -10.586 41.188 53.969 1 60.81 680 LEU A N 1
ATOM 5440 C CA . LEU A 1 680 ? -10.633 42.5 54.625 1 60.81 680 LEU A CA 1
ATOM 5441 C C . LEU A 1 680 ? -11.914 42.656 55.438 1 60.81 680 LEU A C 1
ATOM 5443 O O . LEU A 1 680 ? -12.844 43.344 55.031 1 60.81 680 LEU A O 1
ATOM 5447 N N . HIS A 1 681 ? -12.133 41.938 56.469 1 57.06 681 HIS A N 1
ATOM 5448 C CA . HIS A 1 681 ? -13.32 41.812 57.312 1 57.06 681 HIS A CA 1
ATOM 5449 C C . HIS A 1 681 ? -13.805 43.156 57.812 1 57.06 681 HIS A C 1
ATOM 5451 O O . HIS A 1 681 ? -14.945 43.312 58.281 1 57.06 681 HIS A O 1
ATOM 5457 N N . HIS A 1 682 ? -13.016 44.219 57.719 1 61.06 682 HIS A N 1
ATOM 5458 C CA . HIS A 1 682 ? -13.367 45.438 58.406 1 61.06 682 HIS A CA 1
ATOM 5459 C C . HIS A 1 682 ? -14.117 46.406 57.5 1 61.06 682 HIS A C 1
ATOM 5461 O O . HIS A 1 682 ? -14.555 47.469 57.938 1 61.06 682 HIS A O 1
ATOM 5467 N N . ILE A 1 683 ? -14.336 46.031 56.156 1 64.81 683 ILE A N 1
ATOM 5468 C CA . ILE A 1 683 ? -14.977 47 55.25 1 64.81 683 ILE A CA 1
ATOM 5469 C C . ILE A 1 683 ? -16.406 46.531 54.938 1 64.81 683 ILE A C 1
ATOM 5471 O O . ILE A 1 683 ? -16.625 45.375 54.562 1 64.81 683 ILE A O 1
ATOM 5475 N N . HIS A 1 684 ? -17.281 47.375 55.281 1 71 684 HIS A N 1
ATOM 5476 C CA . HIS A 1 684 ? -18.703 47.094 55.062 1 71 684 HIS A CA 1
ATOM 5477 C C . HIS A 1 684 ? -19.062 47.156 53.594 1 71 684 HIS A C 1
ATOM 5479 O O . HIS A 1 684 ? -18.719 48.125 52.875 1 71 684 HIS A O 1
ATOM 5485 N N . CYS A 1 685 ? -19.375 46 53 1 76.44 685 CYS A N 1
ATOM 5486 C CA . CYS A 1 685 ? -19.828 45.938 51.594 1 76.44 685 CYS A CA 1
ATOM 5487 C C . CYS A 1 685 ? -21.344 45.844 51.531 1 76.44 685 CYS A C 1
ATOM 5489 O O . CYS A 1 685 ? -21.953 45.031 52.25 1 76.44 685 CYS A O 1
ATOM 5491 N N . ASP A 1 686 ? -21.906 46.781 50.719 1 79.75 686 ASP A N 1
ATOM 5492 C CA . ASP A 1 686 ? -23.344 46.781 50.5 1 79.75 686 ASP A CA 1
ATOM 5493 C C . ASP A 1 686 ? -23.844 45.375 50.094 1 79.75 686 ASP A C 1
ATOM 5495 O O . ASP A 1 686 ? -23.266 44.75 49.219 1 79.75 686 ASP A O 1
ATOM 5499 N N . THR A 1 687 ? -24.766 44.875 50.781 1 81.38 687 THR A N 1
ATOM 5500 C CA . THR A 1 687 ? -25.344 43.562 50.531 1 81.38 687 THR A CA 1
ATOM 5501 C C . THR A 1 687 ? -25.891 43.438 49.125 1 81.38 687 THR A C 1
ATOM 5503 O O . THR A 1 687 ? -25.953 42.375 48.531 1 81.38 687 THR A O 1
ATOM 5506 N N . ARG A 1 688 ? -26.312 44.469 48.594 1 84.44 688 ARG A N 1
ATOM 5507 C CA . ARG A 1 688 ? -26.844 44.469 47.25 1 84.44 688 ARG A CA 1
ATOM 5508 C C . ARG A 1 688 ? -25.75 44.125 46.219 1 84.44 688 ARG A C 1
ATOM 5510 O O . ARG A 1 688 ? -25.984 43.375 45.281 1 84.44 688 ARG A O 1
ATOM 5517 N N . LEU A 1 689 ? -24.625 44.75 46.5 1 85.31 689 LEU A N 1
ATOM 5518 C CA . LEU A 1 689 ? -23.516 44.469 45.594 1 85.31 689 LEU A CA 1
ATOM 5519 C C . LEU A 1 689 ? -23.062 43 45.719 1 85.31 689 LEU A C 1
ATOM 5521 O O . LEU A 1 689 ? -22.688 42.375 44.719 1 85.31 689 LEU A O 1
ATOM 5525 N N . ILE A 1 690 ? -23.141 42.5 46.875 1 86 690 ILE A N 1
ATOM 5526 C CA . ILE A 1 690 ? -22.781 41.125 47.125 1 86 690 ILE A CA 1
ATOM 5527 C C . ILE A 1 690 ? -23.75 40.188 46.375 1 86 690 ILE A C 1
ATOM 5529 O O . ILE A 1 690 ? -23.328 39.219 45.781 1 86 690 ILE A O 1
ATOM 5533 N N . GLU A 1 691 ? -24.969 40.594 46.438 1 85.69 691 GLU A N 1
ATOM 5534 C CA . GLU A 1 691 ? -25.984 39.781 45.781 1 85.69 691 GLU A CA 1
ATOM 5535 C C . GLU A 1 691 ? -25.828 39.844 44.25 1 85.69 691 GLU A C 1
ATOM 5537 O O . GLU A 1 691 ? -26.016 38.812 43.562 1 85.69 691 GLU A O 1
ATOM 5542 N N . ILE A 1 692 ? -25.562 41 43.781 1 84.69 692 ILE A N 1
ATOM 5543 C CA . ILE A 1 692 ? -25.375 41.156 42.344 1 84.69 692 ILE A CA 1
ATOM 5544 C C . ILE A 1 692 ? -24.188 40.312 41.875 1 84.69 692 ILE A C 1
ATOM 5546 O O . ILE A 1 692 ? -24.266 39.625 40.875 1 84.69 692 ILE A O 1
ATOM 5550 N N . GLU A 1 693 ? -23.141 40.312 42.594 1 89.38 693 GLU A N 1
ATOM 5551 C CA . GLU A 1 693 ? -21.984 39.531 42.219 1 89.38 693 GLU A CA 1
ATOM 5552 C C . GLU A 1 693 ? -22.281 38.031 42.281 1 89.38 693 GLU A C 1
ATOM 5554 O O . GLU A 1 693 ? -21.812 37.25 41.438 1 89.38 693 GLU A O 1
ATOM 5559 N N . TRP A 1 694 ? -23 37.656 43.219 1 86.69 694 TRP A N 1
ATOM 5560 C CA . TRP A 1 694 ? -23.391 36.25 43.375 1 86.69 694 TRP A CA 1
ATOM 5561 C C . TRP A 1 694 ? -24.141 35.781 42.125 1 86.69 694 TRP A C 1
ATOM 5563 O O . TRP A 1 694 ? -23.797 34.75 41.562 1 86.69 694 TRP A O 1
ATOM 5573 N N . GLU A 1 695 ? -25.109 36.531 41.75 1 82.75 695 GLU A N 1
ATOM 5574 C CA . GLU A 1 695 ? -25.906 36.156 40.594 1 82.75 695 GLU A CA 1
ATOM 5575 C C . GLU A 1 695 ? -25.047 36.094 39.344 1 82.75 695 GLU A C 1
ATOM 5577 O O . GLU A 1 695 ? -25.203 35.156 38.531 1 82.75 695 GLU A O 1
ATOM 5582 N N . LEU A 1 696 ? -24.203 36.969 39.188 1 84.81 696 LEU A N 1
ATOM 5583 C CA . LEU A 1 696 ? -23.344 37 38 1 84.81 696 LEU A CA 1
ATOM 5584 C C . LEU A 1 696 ? -22.344 35.875 38.031 1 84.81 696 LEU A C 1
ATOM 5586 O O . LEU A 1 696 ? -22.062 35.25 37 1 84.81 696 LEU A O 1
ATOM 5590 N N . ARG A 1 697 ? -21.797 35.594 39.156 1 88.06 697 ARG A N 1
ATOM 5591 C CA . ARG A 1 697 ? -20.812 34.531 39.25 1 88.06 697 ARG A CA 1
ATOM 5592 C C . ARG A 1 697 ? -21.438 33.156 39.031 1 88.06 697 ARG A C 1
ATOM 5594 O O . ARG A 1 697 ? -20.812 32.25 38.469 1 88.06 697 ARG A O 1
ATOM 5601 N N . VAL A 1 698 ? -22.609 32.969 39.469 1 81.81 698 VAL A N 1
ATOM 5602 C CA . VAL A 1 698 ? -23.312 31.719 39.25 1 81.81 698 VAL A CA 1
ATOM 5603 C C . VAL A 1 698 ? -23.516 31.516 37.75 1 81.81 698 VAL A C 1
ATOM 5605 O O . VAL A 1 698 ? -23.281 30.422 37.219 1 81.81 698 VAL A O 1
ATOM 5608 N N . ALA A 1 699 ? -23.938 32.562 37.125 1 79.75 699 ALA A N 1
ATOM 5609 C CA . ALA A 1 699 ? -24.125 32.5 35.688 1 79.75 699 ALA A CA 1
ATOM 5610 C C . ALA A 1 699 ? -22.797 32.281 34.969 1 79.75 699 ALA A C 1
ATOM 5612 O O . ALA A 1 699 ? -22.734 31.5 34 1 79.75 699 ALA A O 1
ATOM 5613 N N . GLN A 1 700 ? -21.812 32.938 35.469 1 84.56 700 GLN A N 1
ATOM 5614 C CA . GLN A 1 700 ? -20.469 32.781 34.906 1 84.56 700 GLN A CA 1
ATOM 5615 C C . GLN A 1 700 ? -19.984 31.344 35.031 1 84.56 700 GLN A C 1
ATOM 5617 O O . GLN A 1 700 ? -19.422 30.781 34.094 1 84.56 700 GLN A O 1
ATOM 5622 N N . ALA A 1 701 ? -20.094 30.781 36.156 1 83.75 701 ALA A N 1
ATOM 5623 C CA . ALA A 1 701 ? -19.672 29.406 36.375 1 83.75 701 ALA A CA 1
ATOM 5624 C C . ALA A 1 701 ? -20.406 28.438 35.469 1 83.75 701 ALA A C 1
ATOM 5626 O O . ALA A 1 701 ? -19.812 27.5 34.938 1 83.75 701 ALA A O 1
ATOM 5627 N N . SER A 1 702 ? -21.609 28.734 35.312 1 77.31 702 SER A N 1
ATOM 5628 C CA . SER A 1 702 ? -22.422 27.891 34.438 1 77.31 702 SER A CA 1
ATOM 5629 C C . SER A 1 702 ? -21.953 28.016 32.969 1 77.31 702 SER A C 1
ATOM 5631 O O . SER A 1 702 ? -21.859 27.016 32.25 1 77.31 702 SER A O 1
ATOM 5633 N N . ASP A 1 703 ? -21.672 29.234 32.625 1 77.94 703 ASP A N 1
ATOM 5634 C CA . ASP A 1 703 ? -21.172 29.484 31.266 1 77.94 703 ASP A CA 1
ATOM 5635 C C . ASP A 1 703 ? -19.812 28.797 31.047 1 77.94 703 ASP A C 1
ATOM 5637 O O . ASP A 1 703 ? -19.562 28.234 29.984 1 77.94 703 ASP A O 1
ATOM 5641 N N . ILE A 1 704 ? -19.031 28.906 32.031 1 82.19 704 ILE A N 1
ATOM 5642 C CA . ILE A 1 704 ? -17.703 28.312 31.922 1 82.19 704 ILE A CA 1
ATOM 5643 C C . ILE A 1 704 ? -17.812 26.781 31.828 1 82.19 704 ILE A C 1
ATOM 5645 O O . ILE A 1 704 ? -17.109 26.156 31.062 1 82.19 704 ILE A O 1
ATOM 5649 N N . LEU A 1 705 ? -18.641 26.234 32.531 1 78.38 705 LEU A N 1
ATOM 5650 C CA . LEU A 1 705 ? -18.844 24.797 32.5 1 78.38 705 LEU A CA 1
ATOM 5651 C C . LEU A 1 705 ? -19.328 24.344 31.141 1 78.38 705 LEU A C 1
ATOM 5653 O O . LEU A 1 705 ? -18.875 23.312 30.625 1 78.38 705 LEU A O 1
ATOM 5657 N N . HIS A 1 706 ? -20.141 25.141 30.641 1 72.75 706 HIS A N 1
ATOM 5658 C CA . HIS A 1 706 ? -20.641 24.844 29.297 1 72.75 706 HIS A CA 1
ATOM 5659 C C . HIS A 1 706 ? -19.516 24.938 28.266 1 72.75 706 HIS A C 1
ATOM 5661 O O . HIS A 1 706 ? -19.422 24.094 27.359 1 72.75 706 HIS A O 1
ATOM 5667 N N . GLU A 1 707 ? -18.781 25.984 28.438 1 75.94 707 GLU A N 1
ATOM 5668 C CA . GLU A 1 707 ? -17.625 26.141 27.562 1 75.94 707 GLU A CA 1
ATOM 5669 C C . GLU A 1 707 ? -16.656 24.969 27.719 1 75.94 707 GLU A C 1
ATOM 5671 O O . GLU A 1 707 ? -16.125 24.469 26.734 1 75.94 707 GLU A O 1
ATOM 5676 N N . LEU A 1 708 ? -16.453 24.594 28.875 1 79.44 708 LEU A N 1
ATOM 5677 C CA . LEU A 1 708 ? -15.57 23.469 29.156 1 79.44 708 LEU A CA 1
ATOM 5678 C C . LEU A 1 708 ? -16.109 22.188 28.531 1 79.44 708 LEU A C 1
ATOM 5680 O O . LEU A 1 708 ? -15.336 21.422 27.922 1 79.44 708 LEU A O 1
ATOM 5684 N N . GLN A 1 709 ? -17.328 21.984 28.641 1 71.19 709 GLN A N 1
ATOM 5685 C CA . GLN A 1 709 ? -17.953 20.812 28.016 1 71.19 709 GLN A CA 1
ATOM 5686 C C . GLN A 1 709 ? -17.75 20.812 26.516 1 71.19 709 GLN A C 1
ATOM 5688 O O . GLN A 1 709 ? -17.391 19.797 25.938 1 71.19 709 GLN A O 1
ATOM 5693 N N . ARG A 1 710 ? -17.969 21.969 25.969 1 64.88 710 ARG A N 1
ATOM 5694 C CA . ARG A 1 710 ? -17.812 22.125 24.516 1 64.88 710 ARG A CA 1
ATOM 5695 C C . ARG A 1 710 ? -16.375 21.859 24.109 1 64.88 710 ARG A C 1
ATOM 5697 O O . ARG A 1 710 ? -16.125 21.156 23.125 1 64.88 710 ARG A O 1
ATOM 5704 N N . LEU A 1 711 ? -15.516 22.438 24.875 1 72.94 711 LEU A N 1
ATOM 5705 C CA . LEU A 1 711 ? -14.102 22.297 24.547 1 72.94 711 LEU A CA 1
ATOM 5706 C C . LEU A 1 711 ? -13.641 20.859 24.688 1 72.94 711 LEU A C 1
ATOM 5708 O O . LEU A 1 711 ? -12.836 20.375 23.891 1 72.94 711 LEU A O 1
ATOM 5712 N N . LEU A 1 712 ? -14.148 20.188 25.594 1 72.88 712 LEU A N 1
ATOM 5713 C CA . LEU A 1 712 ? -13.781 18.781 25.812 1 72.88 712 LEU A CA 1
ATOM 5714 C C . LEU A 1 712 ? -14.305 17.906 24.672 1 72.88 712 LEU A C 1
ATOM 5716 O O . LEU A 1 712 ? -13.617 16.969 24.25 1 72.88 712 LEU A O 1
ATOM 5720 N N . LEU A 1 713 ? -15.406 18.281 24.219 1 60.97 713 LEU A N 1
ATOM 5721 C CA . LEU A 1 713 ? -15.977 17.547 23.094 1 60.97 713 LEU A CA 1
ATOM 5722 C C . LEU A 1 713 ? -15.195 17.812 21.812 1 60.97 713 LEU A C 1
ATOM 5724 O O . LEU A 1 713 ? -14.945 16.891 21.031 1 60.97 713 LEU A O 1
ATOM 5728 N N . ILE A 1 714 ? -14.812 19.078 21.656 1 61.47 714 ILE A N 1
ATOM 5729 C CA . ILE A 1 714 ? -14 19.453 20.516 1 61.47 714 ILE A CA 1
ATOM 5730 C C . ILE A 1 714 ? -12.664 18.719 20.562 1 61.47 714 ILE A C 1
ATOM 5732 O O . ILE A 1 714 ? -12.195 18.172 19.562 1 61.47 714 ILE A O 1
ATOM 5736 N N . ARG A 1 715 ? -12.172 18.781 21.656 1 66.62 715 ARG A N 1
ATOM 5737 C CA . ARG A 1 715 ? -10.891 18.094 21.844 1 66.62 715 ARG A CA 1
ATOM 5738 C C . ARG A 1 715 ? -11.008 16.609 21.5 1 66.62 715 ARG A C 1
ATOM 5740 O O . ARG A 1 715 ? -10.133 16.062 20.828 1 66.62 715 ARG A O 1
ATOM 5747 N N . ARG A 1 716 ? -12.023 16.031 21.891 1 61.97 716 ARG A N 1
ATOM 5748 C CA . ARG A 1 716 ? -12.258 14.609 21.625 1 61.97 716 ARG A CA 1
ATOM 5749 C C . ARG A 1 716 ? -12.406 14.367 20.125 1 61.97 716 ARG A C 1
ATOM 5751 O O . ARG A 1 716 ? -11.867 13.398 19.594 1 61.97 716 ARG A O 1
ATOM 5758 N N . GLN A 1 717 ? -13.141 15.227 19.609 1 56.69 717 GLN A N 1
ATOM 5759 C CA . GLN A 1 717 ? -13.352 15.102 18.172 1 56.69 717 GLN A CA 1
ATOM 5760 C C . GLN A 1 717 ? -12.039 15.266 17.406 1 56.69 717 GLN A C 1
ATOM 5762 O O . GLN A 1 717 ? -11.805 14.578 16.406 1 56.69 717 GLN A O 1
ATOM 5767 N N . LEU A 1 718 ? -11.32 16.141 18.016 1 59.69 718 LEU A N 1
ATOM 5768 C CA . LEU A 1 718 ? -10.016 16.344 17.391 1 59.69 718 LEU A CA 1
ATOM 5769 C C . LEU A 1 718 ? -9.133 15.117 17.531 1 59.69 718 LEU A C 1
ATOM 5771 O O . LEU A 1 718 ? -8.438 14.734 16.594 1 59.69 718 LEU A O 1
ATOM 5775 N N . TYR A 1 719 ? -9.281 14.508 18.594 1 60.5 719 TYR A N 1
ATOM 5776 C CA . TYR A 1 719 ? -8.523 13.281 18.812 1 60.5 719 TYR A CA 1
ATOM 5777 C C . TYR A 1 719 ? -9.031 12.164 17.906 1 60.5 719 TYR A C 1
ATOM 5779 O O . TYR A 1 719 ? -8.242 11.398 17.359 1 60.5 719 TYR A O 1
ATOM 5787 N N . ARG A 1 720 ? -10.297 12.078 17.812 1 52.47 720 ARG A N 1
ATOM 5788 C CA . ARG A 1 720 ? -10.898 11.07 16.953 1 52.47 720 ARG A CA 1
ATOM 5789 C C . ARG A 1 720 ? -10.531 11.305 15.492 1 52.47 720 ARG A C 1
ATOM 5791 O O . ARG A 1 720 ? -10.227 10.359 14.758 1 52.47 720 ARG A O 1
ATOM 5798 N N . SER A 1 721 ? -10.734 12.547 15.25 1 48.97 721 SER A N 1
ATOM 5799 C CA . SER A 1 721 ? -10.375 12.906 13.883 1 48.97 721 SER A CA 1
ATOM 5800 C C . SER A 1 721 ? -8.906 12.602 13.602 1 48.97 721 SER A C 1
ATOM 5802 O O . SER A 1 721 ? -8.555 12.141 12.516 1 48.97 721 SER A O 1
ATOM 5804 N N . LYS A 1 722 ? -8.242 12.93 14.609 1 52.56 722 LYS A N 1
ATOM 5805 C CA . LYS A 1 722 ? -6.82 12.602 14.508 1 52.56 722 LYS A CA 1
ATOM 5806 C C . LYS A 1 722 ? -6.617 11.102 14.336 1 52.56 722 LYS A C 1
ATOM 5808 O O . LYS A 1 722 ? -5.809 10.664 13.516 1 52.56 722 LYS A O 1
ATOM 5813 N N . GLN A 1 723 ? -7.344 10.398 15.078 1 50.78 723 GLN A N 1
ATOM 5814 C CA . GLN A 1 723 ? -7.227 8.945 15.031 1 50.78 723 GLN A CA 1
ATOM 5815 C C . GLN A 1 723 ? -7.73 8.391 13.703 1 50.78 723 GLN A C 1
ATOM 5817 O O . GLN A 1 723 ? -7.148 7.453 13.156 1 50.78 723 GLN A O 1
ATOM 5822 N N . GLN A 1 724 ? -8.844 8.953 13.367 1 43.62 724 GLN A N 1
ATOM 5823 C CA . GLN A 1 724 ? -9.516 8.422 12.188 1 43.62 724 GLN A CA 1
ATOM 5824 C C . GLN A 1 724 ? -8.812 8.875 10.906 1 43.62 724 GLN A C 1
ATOM 5826 O O . GLN A 1 724 ? -8.695 8.109 9.953 1 43.62 724 GLN A O 1
ATOM 5831 N N . TYR A 1 725 ? -8.641 10.211 11 1 40.25 725 TYR A N 1
ATOM 5832 C CA . TYR A 1 725 ? -8.156 10.789 9.758 1 40.25 725 TYR A CA 1
ATOM 5833 C C . TYR A 1 725 ? -6.66 11.086 9.836 1 40.25 725 TYR A C 1
ATOM 5835 O O . TYR A 1 725 ? -6.039 11.461 8.836 1 40.25 725 TYR A O 1
ATOM 5843 N N . GLY A 1 726 ? -6.27 11.102 10.977 1 39.44 726 GLY A N 1
ATOM 5844 C CA . GLY A 1 726 ? -4.898 11.555 11.172 1 39.44 726 GLY A CA 1
ATOM 5845 C C . GLY A 1 726 ? -3.869 10.617 10.57 1 39.44 726 GLY A C 1
ATOM 5846 O O . GLY A 1 726 ? -3.186 9.891 11.289 1 39.44 726 GLY A O 1
ATOM 5847 N N . THR A 1 727 ? -4.262 10.148 9.445 1 40.38 727 THR A N 1
ATOM 5848 C CA . THR A 1 727 ? -3.258 9.383 8.719 1 40.38 727 THR A CA 1
ATOM 5849 C C . THR A 1 727 ? -2.314 10.312 7.957 1 40.38 727 THR A C 1
ATOM 5851 O O . THR A 1 727 ? -2.762 11.164 7.184 1 40.38 727 THR A O 1
ATOM 5854 N N . GLY A 1 728 ? -1.035 10.828 8.602 1 37.94 728 GLY A N 1
ATOM 5855 C CA . GLY A 1 728 ? 0.164 11.562 8.219 1 37.94 728 GLY A CA 1
ATOM 5856 C C . GLY A 1 728 ? 0.645 12.516 9.289 1 37.94 728 GLY A C 1
ATOM 5857 O O . GLY A 1 728 ? -0.132 12.938 10.148 1 37.94 728 GLY A O 1
ATOM 5858 N N . GLN A 1 729 ? 1.803 12.688 9.492 1 38.09 729 GLN A N 1
ATOM 5859 C CA . GLN A 1 729 ? 2.494 13.422 10.547 1 38.09 729 GLN A CA 1
ATOM 5860 C C . GLN A 1 729 ? 1.994 14.859 10.633 1 38.09 729 GLN A C 1
ATOM 5862 O O . GLN A 1 729 ? 1.827 15.398 11.727 1 38.09 729 GLN A O 1
ATOM 5867 N N . ARG A 1 730 ? 1.722 15.461 9.609 1 37.66 730 ARG A N 1
ATOM 5868 C CA . ARG A 1 730 ? 1.293 16.859 9.594 1 37.66 730 ARG A CA 1
ATOM 5869 C C . ARG A 1 730 ? -0.11 17 10.172 1 37.66 730 ARG A C 1
ATOM 5871 O O . ARG A 1 730 ? -0.376 17.938 10.938 1 37.66 730 ARG A O 1
ATOM 5878 N N . HIS A 1 731 ? -0.892 16.078 9.859 1 39.81 731 HIS A N 1
ATOM 5879 C CA . HIS A 1 731 ? -2.254 16.109 10.383 1 39.81 731 HIS A CA 1
ATOM 5880 C C . HIS A 1 731 ? -2.273 15.844 11.883 1 39.81 731 HIS A C 1
ATOM 5882 O O . HIS A 1 731 ? -3.053 16.453 12.617 1 39.81 731 HIS A O 1
ATOM 5888 N N . HIS A 1 732 ? -1.335 15.133 12.125 1 42.94 732 HIS A N 1
ATOM 5889 C CA . HIS A 1 732 ? -1.212 14.82 13.547 1 42.94 732 HIS A CA 1
ATOM 5890 C C . HIS A 1 732 ? -0.724 16.031 14.336 1 42.94 732 HIS A C 1
ATOM 5892 O O . HIS A 1 732 ? -1.253 16.328 15.414 1 42.94 732 HIS A O 1
ATOM 5898 N N . THR A 1 733 ? 0.278 16.75 13.805 1 44.09 733 THR A N 1
ATOM 5899 C CA . THR A 1 733 ? 0.786 17.922 14.5 1 44.09 733 THR A CA 1
ATOM 5900 C C . THR A 1 733 ? -0.274 19.031 14.555 1 44.09 733 THR A C 1
ATOM 5902 O O . THR A 1 733 ? -0.426 19.703 15.57 1 44.09 733 THR A O 1
ATOM 5905 N N . ARG A 1 734 ? -0.905 19.172 13.562 1 45.44 734 ARG A N 1
ATOM 5906 C CA . ARG A 1 734 ? -1.975 20.172 13.539 1 45.44 734 ARG A CA 1
ATOM 5907 C C . ARG A 1 734 ? -3.113 19.766 14.469 1 45.44 734 ARG A C 1
ATOM 5909 O O . ARG A 1 734 ? -3.676 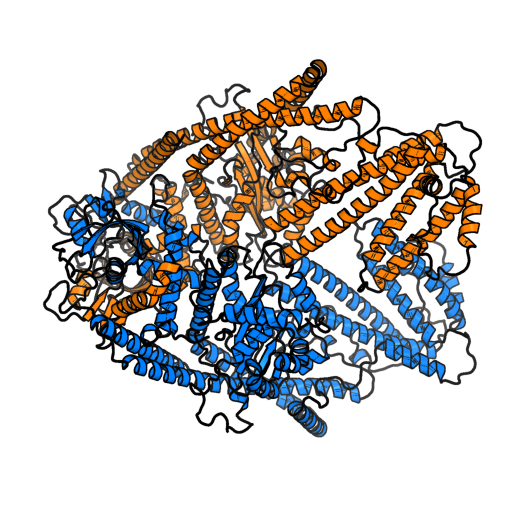20.609 15.172 1 45.44 734 ARG A O 1
ATOM 5916 N N . SER A 1 735 ? -3.264 18.5 14.344 1 50.38 735 SER A N 1
ATOM 5917 C CA . SER A 1 735 ? -4.293 18.016 15.258 1 50.38 735 SER A CA 1
ATOM 5918 C C . SER A 1 735 ? -3.855 18.156 16.719 1 50.38 735 SER A C 1
ATOM 5920 O O . SER A 1 735 ? -4.652 18.547 17.562 1 50.38 735 SER A O 1
ATOM 5922 N N . ILE A 1 736 ? -2.582 18.062 16.766 1 52.69 736 ILE A N 1
ATOM 5923 C CA . ILE A 1 736 ? -2.061 18.172 18.125 1 52.69 736 ILE A CA 1
ATOM 5924 C C . ILE A 1 736 ? -2.037 19.641 18.531 1 52.69 736 ILE A C 1
ATOM 5926 O O . ILE A 1 736 ? -2.381 19.984 19.672 1 52.69 736 ILE A O 1
ATOM 5930 N N . ALA A 1 737 ? -1.589 20.406 17.578 1 55.5 737 ALA A N 1
ATOM 5931 C CA . ALA A 1 737 ? -1.621 21.844 17.875 1 55.5 737 ALA A CA 1
ATOM 5932 C C . ALA A 1 737 ? -3.043 22.297 18.188 1 55.5 737 ALA A C 1
ATOM 5934 O O . ALA A 1 737 ? -3.264 23.062 19.125 1 55.5 737 ALA A O 1
ATOM 5935 N N . SER A 1 738 ? -3.863 21.766 17.438 1 58.72 738 SER A N 1
ATOM 5936 C CA . SER A 1 738 ? -5.262 22.109 17.672 1 58.72 738 SER A CA 1
ATOM 5937 C C . SER A 1 738 ? -5.746 21.516 19 1 58.72 738 SER A C 1
ATOM 5939 O O . SER A 1 738 ? -6.477 22.172 19.75 1 58.72 738 SER A O 1
ATOM 5941 N N . ILE A 1 739 ? -5.227 20.406 19.125 1 63.81 739 ILE A N 1
ATOM 5942 C CA . ILE A 1 739 ? -5.59 19.766 20.375 1 63.81 739 ILE A CA 1
ATOM 5943 C C . ILE A 1 739 ? -4.945 20.5 21.547 1 63.81 739 ILE A C 1
ATOM 5945 O O . ILE A 1 739 ? -5.582 20.734 22.578 1 63.81 739 ILE A O 1
ATOM 5949 N N . LYS A 1 740 ? -3.727 20.938 21.297 1 66 740 LYS A N 1
ATOM 5950 C CA . LYS A 1 740 ? -3.045 21.703 22.344 1 66 740 LYS A CA 1
ATOM 5951 C C . LYS A 1 740 ? -3.734 23.047 22.578 1 66 740 LYS A C 1
ATOM 5953 O O . LYS A 1 740 ? -3.881 23.484 23.719 1 66 740 LYS A O 1
ATOM 5958 N N . THR A 1 741 ? -4.129 23.562 21.547 1 66.06 741 THR A N 1
ATOM 5959 C CA . THR A 1 741 ? -4.848 24.812 21.672 1 66.06 741 THR A CA 1
ATOM 5960 C C . THR A 1 741 ? -6.16 24.609 22.422 1 66.06 741 THR A C 1
ATOM 5962 O O . THR A 1 741 ? -6.512 25.406 23.297 1 66.06 741 THR A O 1
ATOM 5965 N N . VAL A 1 742 ? -6.73 23.531 22.031 1 70.56 742 VAL A N 1
ATOM 5966 C CA . VAL A 1 742 ? -7.992 23.25 22.703 1 70.56 742 VAL A CA 1
ATOM 5967 C C . VAL A 1 742 ? -7.719 22.844 24.156 1 70.56 742 VAL A C 1
ATOM 5969 O O . VAL A 1 742 ? -8.453 23.234 25.062 1 70.56 742 VAL A O 1
ATOM 5972 N N . GLN A 1 743 ? -6.625 22.25 24.266 1 76.56 743 GLN A N 1
ATOM 5973 C CA . GLN A 1 743 ? -6.273 21.875 25.625 1 76.56 743 GLN A CA 1
ATOM 5974 C C . GLN A 1 743 ? -5.934 23.109 26.469 1 76.56 743 GLN A C 1
ATOM 5976 O O . GLN A 1 743 ? -6.301 23.188 27.641 1 76.56 743 GLN A O 1
ATOM 5981 N N . GLU A 1 744 ? -5.285 23.969 25.906 1 75.56 744 GLU A N 1
ATOM 5982 C CA . GLU A 1 744 ? -5.004 25.219 26.609 1 75.56 744 GLU A CA 1
ATOM 5983 C C . GLU A 1 744 ? -6.293 25.953 26.969 1 75.56 744 GLU A C 1
ATOM 5985 O O . GLU A 1 744 ? -6.41 26.531 28.062 1 75.56 744 GLU A O 1
ATOM 5990 N N . LYS A 1 745 ? -7.184 25.859 26.078 1 75.06 745 LYS A N 1
ATOM 5991 C CA . LYS A 1 745 ? -8.477 26.469 26.359 1 75.06 745 LYS A CA 1
ATOM 5992 C C . LYS A 1 745 ? -9.219 25.719 27.469 1 75.06 745 LYS A C 1
ATOM 5994 O O . LYS A 1 745 ? -9.875 26.328 28.312 1 75.06 745 LYS A O 1
ATOM 5999 N N . VAL A 1 746 ? -9.008 24.453 27.422 1 79.69 746 VAL A N 1
ATOM 6000 C CA . VAL A 1 746 ? -9.602 23.656 28.484 1 79.69 746 VAL A CA 1
ATOM 6001 C C . VAL A 1 746 ? -8.961 24.016 29.812 1 79.69 746 VAL A C 1
ATOM 6003 O O . VAL A 1 746 ? -9.664 24.234 30.812 1 79.69 746 VAL A O 1
ATOM 6006 N N . ASP A 1 747 ? -7.707 24.125 29.828 1 81.44 747 ASP A N 1
ATOM 6007 C CA . ASP A 1 747 ? -6.996 24.469 31.047 1 81.44 747 ASP A CA 1
ATOM 6008 C C . ASP A 1 747 ? -7.398 25.859 31.547 1 81.44 747 ASP A C 1
ATOM 6010 O O . ASP A 1 747 ? -7.543 26.078 32.75 1 81.44 747 ASP A O 1
ATOM 6014 N N . ARG A 1 748 ? -7.625 26.672 30.656 1 79.81 748 ARG A N 1
ATOM 6015 C CA . ARG A 1 748 ? -8.07 28.016 31.016 1 79.81 748 ARG A CA 1
ATOM 6016 C C . ARG A 1 748 ? -9.477 27.984 31.609 1 79.81 748 ARG A C 1
ATOM 6018 O O . ARG A 1 748 ? -9.758 28.672 32.594 1 79.81 748 ARG A O 1
ATOM 6025 N N . ALA A 1 749 ? -10.234 27.219 30.984 1 82.56 749 ALA A N 1
ATOM 6026 C CA . ALA A 1 749 ? -11.609 27.109 31.469 1 82.56 749 ALA A CA 1
ATOM 6027 C C . ALA A 1 749 ? -11.648 26.469 32.844 1 82.56 749 ALA A C 1
ATOM 6029 O O . ALA A 1 749 ? -12.414 26.875 33.719 1 82.56 749 ALA A O 1
ATOM 6030 N N . VAL A 1 750 ? -10.781 25.547 33.031 1 85.75 750 VAL A N 1
ATOM 6031 C CA . VAL A 1 750 ? -10.719 24.859 34.344 1 85.75 750 VAL A CA 1
ATOM 6032 C C . VAL A 1 750 ? -10.25 25.828 35.406 1 85.75 750 VAL A C 1
ATOM 6034 O O . VAL A 1 750 ? -10.844 25.922 36.5 1 85.75 750 VAL A O 1
ATOM 6037 N N . LYS A 1 751 ? -9.25 26.547 35.156 1 85.12 751 LYS A N 1
ATOM 6038 C CA . LYS A 1 751 ? -8.75 27.547 36.094 1 85.12 751 LYS A CA 1
ATOM 6039 C C . LYS A 1 751 ? -9.797 28.609 36.406 1 85.12 751 LYS A C 1
ATOM 6041 O O . LYS A 1 751 ? -9.977 29 37.531 1 85.12 751 LYS A O 1
ATOM 6046 N N . ARG A 1 752 ? -10.453 29.016 35.375 1 84.88 752 ARG A N 1
ATOM 6047 C CA . ARG A 1 752 ? -11.5 30.016 35.531 1 84.88 752 ARG A CA 1
ATOM 6048 C C . ARG A 1 752 ? -12.633 29.5 36.406 1 84.88 752 ARG A C 1
ATOM 6050 O O . ARG A 1 752 ? -13.133 30.219 37.25 1 84.88 752 ARG A O 1
ATOM 6057 N N . TYR A 1 753 ? -12.953 28.297 36.156 1 87.38 753 TYR A N 1
ATOM 6058 C CA . TYR A 1 753 ? -14.031 27.719 36.938 1 87.38 753 TYR A CA 1
ATOM 6059 C C . TYR A 1 753 ? -13.625 27.594 38.406 1 87.38 753 TYR A C 1
ATOM 6061 O O . TYR A 1 753 ? -14.398 27.922 39.312 1 87.38 753 TYR A O 1
ATOM 6069 N N . ARG A 1 754 ? -12.477 27.188 38.656 1 86.94 754 ARG A N 1
ATOM 6070 C CA . ARG A 1 754 ? -12 27 40.031 1 86.94 754 ARG A CA 1
ATOM 6071 C C . ARG A 1 754 ? -11.93 28.328 40.781 1 86.94 754 ARG A C 1
ATOM 6073 O O . ARG A 1 754 ? -12.312 28.406 41.938 1 86.94 754 ARG A O 1
ATOM 6080 N N . GLU A 1 755 ? -11.5 29.328 40.125 1 86.19 755 GLU A N 1
ATOM 6081 C CA . GLU A 1 755 ? -11.445 30.656 40.719 1 86.19 755 GLU A CA 1
ATOM 6082 C C . GLU A 1 755 ? -12.844 31.203 40.969 1 86.19 755 GLU A C 1
ATOM 6084 O O . GLU A 1 755 ? -13.109 31.766 42.031 1 86.19 755 GLU A O 1
ATOM 6089 N N . THR A 1 756 ? -13.656 31.031 39.938 1 87.44 756 THR A N 1
ATOM 6090 C CA . THR A 1 756 ? -15.031 31.5 40.094 1 87.44 756 THR A CA 1
ATOM 6091 C C . THR A 1 756 ? -15.727 30.75 41.219 1 87.44 756 THR A C 1
ATOM 6093 O O . THR A 1 756 ? -16.484 31.328 42 1 87.44 756 THR A O 1
ATOM 6096 N N . ARG A 1 757 ? -15.422 29.547 41.312 1 88.31 757 ARG A N 1
ATOM 6097 C CA . ARG A 1 757 ? -16.031 28.766 42.375 1 88.31 757 ARG A CA 1
ATOM 6098 C C . ARG A 1 757 ? -15.539 29.203 43.719 1 88.31 757 ARG A C 1
ATOM 6100 O O . ARG A 1 757 ? -16.312 29.25 44.688 1 88.31 757 ARG A O 1
ATOM 6107 N N . LEU A 1 758 ? -14.258 29.5 43.875 1 86.81 758 LEU A N 1
ATOM 6108 C CA . LEU A 1 758 ? -13.711 30.016 45.125 1 86.81 758 LEU A CA 1
ATOM 6109 C C . LEU A 1 758 ? -14.422 31.297 45.531 1 86.81 758 LEU A C 1
ATOM 6111 O O . LEU A 1 758 ? -14.734 31.469 46.719 1 86.81 758 LEU A O 1
ATOM 6115 N N . ASN A 1 759 ? -14.664 32.125 44.625 1 88.62 759 ASN A N 1
ATOM 6116 C CA . ASN A 1 759 ? -15.391 33.344 44.906 1 88.62 759 ASN A CA 1
ATOM 6117 C C . ASN A 1 759 ? -16.844 33.062 45.312 1 88.62 759 ASN A C 1
ATOM 6119 O O . ASN A 1 759 ? -17.391 33.719 46.188 1 88.62 759 ASN A O 1
ATOM 6123 N N . LEU A 1 760 ? -17.359 32.031 44.656 1 88.31 760 LEU A N 1
ATOM 6124 C CA . LEU A 1 760 ? -18.734 31.656 44.969 1 88.31 760 LEU A CA 1
ATOM 6125 C C . LEU A 1 760 ? -18.812 31.125 46.406 1 88.31 760 LEU A C 1
ATOM 6127 O O . LEU A 1 760 ? -19.781 31.406 47.125 1 88.31 760 LEU A O 1
ATOM 6131 N N . VAL A 1 761 ? -17.812 30.453 46.812 1 87 761 VAL A N 1
ATOM 6132 C CA . VAL A 1 761 ? -17.781 29.938 48.188 1 87 761 VAL A CA 1
ATOM 6133 C C . VAL A 1 761 ? -17.75 31.094 49.188 1 87 761 VAL A C 1
ATOM 6135 O O . VAL A 1 761 ? -18.469 31.078 50.188 1 87 761 VAL A O 1
ATOM 6138 N N . ILE A 1 762 ? -17.016 32.125 48.875 1 86.19 762 ILE A N 1
ATOM 6139 C CA . ILE A 1 762 ? -16.875 33.281 49.75 1 86.19 762 ILE A CA 1
ATOM 6140 C C . ILE A 1 762 ? -18.188 34.062 49.812 1 86.19 762 ILE A C 1
ATOM 6142 O O . ILE A 1 762 ? -18.656 34.438 50.875 1 86.19 762 ILE A O 1
ATOM 6146 N N . LEU A 1 763 ? -18.734 34.156 48.688 1 87.81 763 LEU A N 1
ATOM 6147 C CA . LEU A 1 763 ? -19.984 34.906 48.625 1 87.81 763 LEU A CA 1
ATOM 6148 C C . LEU A 1 763 ? -21.141 34.125 49.25 1 87.81 763 LEU A C 1
ATOM 6150 O O . LEU A 1 763 ? -21.984 34.719 49.938 1 87.81 763 LEU A O 1
ATOM 6154 N N . ALA A 1 764 ? -21.125 32.875 49.062 1 85.44 764 ALA A N 1
ATOM 6155 C CA . ALA A 1 764 ? -22.172 32.031 49.625 1 85.44 764 ALA A CA 1
ATOM 6156 C C . ALA A 1 764 ? -22.141 32.031 51.156 1 85.44 764 ALA A C 1
ATOM 6158 O O . ALA A 1 764 ? -23.188 32.062 51.812 1 85.44 764 ALA A O 1
ATOM 6159 N N . ASN A 1 765 ? -21 32.062 51.688 1 82.62 765 ASN A N 1
ATOM 6160 C CA . ASN A 1 765 ? -20.859 32.125 53.125 1 82.62 765 ASN A CA 1
ATOM 6161 C C . ASN A 1 765 ? -21.391 33.438 53.719 1 82.62 765 ASN A C 1
ATOM 6163 O O . ASN A 1 765 ? -22 33.438 54.781 1 82.62 765 ASN A O 1
ATOM 6167 N N . SER A 1 766 ? -21.203 34.469 52.906 1 82.69 766 SER A N 1
ATOM 6168 C CA . SER A 1 766 ? -21.656 35.781 53.375 1 82.69 766 SER A CA 1
ATOM 6169 C C . SER A 1 766 ? -23.156 35.938 53.188 1 82.69 766 SER A C 1
ATOM 6171 O O . SER A 1 766 ? -23.828 36.531 54.031 1 82.69 766 SER A O 1
ATOM 6173 N N . LEU A 1 767 ? -23.656 35.438 52.125 1 85.12 767 LEU A N 1
ATOM 6174 C CA . LEU A 1 767 ? -25.078 35.594 51.844 1 85.12 767 LEU A CA 1
ATOM 6175 C C . LEU A 1 767 ? -25.875 34.406 52.344 1 85.12 767 LEU A C 1
ATOM 6177 O O . LEU A 1 767 ? -27.109 34.375 52.25 1 85.12 767 LEU A O 1
ATOM 6181 N N . THR A 1 768 ? -25.281 33.469 52.969 1 78.69 768 THR A N 1
ATOM 6182 C CA . THR A 1 768 ? -25.906 32.25 53.5 1 78.69 768 THR A CA 1
ATOM 6183 C C . THR A 1 768 ? -26.719 31.547 52.438 1 78.69 768 THR A C 1
ATOM 6185 O O . THR A 1 768 ? -27.891 31.234 52.656 1 78.69 768 THR A O 1
ATOM 6188 N N . LYS A 1 769 ? -26.141 31.516 51.219 1 79.19 769 LYS A N 1
ATOM 6189 C CA . LYS A 1 769 ? -26.781 30.781 50.156 1 79.19 769 LYS A CA 1
ATOM 6190 C C . LYS A 1 769 ? -26.484 29.281 50.25 1 79.19 769 LYS A C 1
ATOM 6192 O O . LYS A 1 769 ? -25.344 28.891 50.531 1 79.19 769 LYS A O 1
ATOM 6197 N N . VAL A 1 770 ? -27.531 28.516 50.25 1 71.56 770 VAL A N 1
ATOM 6198 C CA . VAL A 1 770 ? -27.359 27.078 50.406 1 71.56 770 VAL A CA 1
ATOM 6199 C C . VAL A 1 770 ? -27.812 26.359 49.156 1 71.56 770 VAL A C 1
ATOM 6201 O O . VAL A 1 770 ? -28.625 26.875 48.406 1 71.56 770 VAL A O 1
ATOM 6204 N N . GLY A 1 771 ? -27.188 25.141 48.656 1 68.5 771 GLY A N 1
ATOM 6205 C CA . GLY A 1 771 ? -27.625 24.266 47.562 1 68.5 771 GLY A CA 1
ATOM 6206 C C . GLY A 1 771 ? -26.891 24.516 46.281 1 68.5 771 GLY A C 1
ATOM 6207 O O . GLY A 1 771 ? -27 23.719 45.312 1 68.5 771 GLY A O 1
ATOM 6208 N N . TRP A 1 772 ? -26.109 25.609 46.188 1 78.12 772 TRP A N 1
ATOM 6209 C CA . TRP A 1 772 ? -25.406 25.938 44.938 1 78.12 772 TRP A CA 1
ATOM 6210 C C . TRP A 1 772 ? -24.25 24.969 44.719 1 78.12 772 TRP A C 1
ATOM 6212 O O . TRP A 1 772 ? -23.859 24.734 43.562 1 78.12 772 TRP A O 1
ATOM 6222 N N . ASP A 1 773 ? -23.703 24.406 45.75 1 75.25 773 ASP A N 1
ATOM 6223 C CA . ASP A 1 773 ? -22.516 23.562 45.688 1 75.25 773 ASP A CA 1
ATOM 6224 C C . ASP A 1 773 ? -22.844 22.172 45.156 1 75.25 773 ASP A C 1
ATOM 6226 O O . ASP A 1 773 ? -21.938 21.375 44.875 1 75.25 773 ASP A O 1
ATOM 6230 N N . ASP A 1 774 ? -24.016 21.906 44.938 1 68.06 774 ASP A N 1
ATOM 6231 C CA . ASP A 1 774 ? -24.422 20.641 44.344 1 68.06 774 ASP A CA 1
ATOM 6232 C C . ASP A 1 774 ? -24.344 20.703 42.812 1 68.06 774 ASP A C 1
ATOM 6234 O O . ASP A 1 774 ? -24.031 19.703 42.156 1 68.06 774 ASP A O 1
ATOM 6238 N N . THR A 1 775 ? -24.625 21.859 42.312 1 70.06 775 THR A N 1
ATOM 6239 C CA . THR A 1 775 ? -24.609 22.047 40.875 1 70.06 775 THR A CA 1
ATOM 6240 C C . THR A 1 775 ? -23.219 22.469 40.406 1 70.06 775 THR A C 1
ATOM 6242 O O . THR A 1 775 ? -22.75 22.016 39.344 1 70.06 775 THR A O 1
ATOM 6245 N N . LEU A 1 776 ? -22.719 23.375 41.156 1 80.38 776 LEU A N 1
ATOM 6246 C CA . LEU A 1 776 ? -21.391 23.859 40.812 1 80.38 776 LEU A CA 1
ATOM 6247 C C . LEU A 1 776 ? -20.344 23.281 41.781 1 80.38 776 LEU A C 1
ATOM 6249 O O . LEU A 1 776 ? -19.938 23.969 42.719 1 80.38 776 LEU A O 1
ATOM 6253 N N . GLN A 1 777 ? -19.984 22.062 41.438 1 78.88 777 GLN A N 1
ATOM 6254 C CA . GLN A 1 777 ? -19.094 21.312 42.281 1 78.88 777 GLN A CA 1
ATOM 6255 C C . GLN A 1 777 ? -17.625 21.672 42.031 1 78.88 777 GLN A C 1
ATOM 6257 O O . GLN A 1 777 ? -17.312 22.281 41 1 78.88 777 GLN A O 1
ATOM 6262 N N . PRO A 1 778 ? -16.828 21.359 43.062 1 83.06 778 PRO A N 1
ATOM 6263 C CA . PRO A 1 778 ? -15.398 21.578 42.812 1 83.06 778 PRO A CA 1
ATOM 6264 C C . PRO A 1 778 ? -14.859 20.703 41.688 1 83.06 778 PRO A C 1
ATOM 6266 O O . PRO A 1 778 ? -15.156 19.516 41.625 1 83.06 778 PRO A O 1
ATOM 6269 N N . LEU A 1 779 ? -14.297 21.375 40.781 1 82.62 779 LEU A N 1
ATOM 6270 C CA . LEU A 1 779 ? -13.781 20.719 39.594 1 82.62 779 LEU A CA 1
ATOM 6271 C C . LEU A 1 779 ? -12.406 20.125 39.844 1 82.62 779 LEU A C 1
ATOM 6273 O O . LEU A 1 779 ? -11.438 20.859 40.031 1 82.62 779 LEU A O 1
ATOM 6277 N N . GLN A 1 780 ? -12.305 18.828 39.906 1 78.25 780 GLN A N 1
ATOM 6278 C CA . GLN A 1 780 ? -11.031 18.109 40.031 1 78.25 780 GLN A CA 1
ATOM 6279 C C . GLN A 1 780 ? -10.484 17.703 38.688 1 78.25 780 GLN A C 1
ATOM 6281 O O . GLN A 1 780 ? -11.219 17.688 37.688 1 78.25 780 GLN A O 1
ATOM 6286 N N . ASP A 1 781 ? -9.25 17.469 38.656 1 78 781 ASP A N 1
ATOM 6287 C CA . ASP A 1 781 ? -8.602 17.109 37.406 1 78 781 ASP A CA 1
ATOM 6288 C C . ASP A 1 781 ? -9.234 15.859 36.812 1 78 781 ASP A C 1
ATOM 6290 O O . ASP A 1 781 ? -9.312 15.727 35.594 1 78 781 ASP A O 1
ATOM 6294 N N . GLU A 1 782 ? -9.766 15.055 37.594 1 68.81 782 GLU A N 1
ATOM 6295 C CA . GLU A 1 782 ? -10.383 13.812 37.156 1 68.81 782 GLU A CA 1
ATOM 6296 C C . GLU A 1 782 ? -11.727 14.078 36.469 1 68.81 782 GLU A C 1
ATOM 6298 O O . GLU A 1 782 ? -12.211 13.25 35.688 1 68.81 782 GLU A O 1
ATOM 6303 N N . ASP A 1 783 ? -12.188 15.258 36.719 1 71.88 783 ASP A N 1
ATOM 6304 C CA . ASP A 1 783 ? -13.492 15.602 36.188 1 71.88 783 ASP A CA 1
ATOM 6305 C C . ASP A 1 783 ? -13.375 16.156 34.75 1 71.88 783 ASP A C 1
ATOM 6307 O O . ASP A 1 783 ? -14.359 16.219 34.031 1 71.88 783 ASP A O 1
ATOM 6311 N N . VAL A 1 784 ? -12.203 16.562 34.469 1 77.19 784 VAL A N 1
ATOM 6312 C CA . VAL A 1 784 ? -11.977 17.266 33.219 1 77.19 784 VAL A CA 1
ATOM 6313 C C . VAL A 1 784 ? -11.727 16.25 32.094 1 77.19 784 VAL A C 1
ATOM 6315 O O . VAL A 1 784 ? -10.602 16.109 31.625 1 77.19 784 VAL A O 1
ATOM 6318 N N . ARG A 1 785 ? -12.688 15.5 31.75 1 66.94 785 ARG A N 1
ATOM 6319 C CA . ARG A 1 785 ? -12.602 14.492 30.703 1 66.94 785 ARG A CA 1
ATOM 6320 C C . ARG A 1 785 ? -13.875 14.477 29.859 1 66.94 785 ARG A C 1
ATOM 6322 O O . ARG A 1 785 ? -14.953 14.797 30.344 1 66.94 785 ARG A O 1
ATOM 6329 N N . ALA A 1 786 ? -13.547 14.391 28.594 1 60.62 786 ALA A N 1
ATOM 6330 C CA . ALA A 1 786 ? -14.703 14.211 27.719 1 60.62 786 ALA A CA 1
ATOM 6331 C C . ALA A 1 786 ? -15.461 12.93 28.062 1 60.62 786 ALA A C 1
ATOM 6333 O O . ALA A 1 786 ? -14.883 11.992 28.625 1 60.62 786 ALA A O 1
ATOM 6334 N N . PRO A 1 787 ? -16.703 13.117 27.922 1 50.97 787 PRO A N 1
ATOM 6335 C CA . PRO A 1 787 ? -17.453 11.922 28.312 1 50.97 787 PRO A CA 1
ATOM 6336 C C . PRO A 1 787 ? -16.844 10.633 27.766 1 50.97 787 PRO A C 1
ATOM 6338 O O . PRO A 1 787 ? -16.938 9.586 28.406 1 50.97 787 PRO A O 1
ATOM 6341 N N . ASP A 1 788 ? -16.266 10.758 26.547 1 48.69 788 ASP A N 1
ATOM 6342 C CA . ASP A 1 788 ? -15.797 9.547 25.875 1 48.69 788 ASP A CA 1
ATOM 6343 C C . ASP A 1 788 ? -14.289 9.391 26.031 1 48.69 788 ASP A C 1
ATOM 6345 O O . ASP A 1 788 ? -13.656 8.625 25.297 1 48.69 788 ASP A O 1
ATOM 6349 N N . GLU A 1 789 ? -13.617 10.211 26.656 1 47.25 789 GLU A N 1
ATOM 6350 C CA . GLU A 1 789 ? -12.156 10.156 26.656 1 47.25 789 GLU A CA 1
ATOM 6351 C C . GLU A 1 789 ? -11.656 8.875 27.328 1 47.25 789 GLU A C 1
ATOM 6353 O O . GLU A 1 789 ? -10.469 8.562 27.266 1 47.25 789 GLU A O 1
ATOM 6358 N N . GLU A 1 790 ? -12.375 8.469 28.281 1 39.53 790 GLU A N 1
ATOM 6359 C CA . GLU A 1 790 ? -11.906 7.148 28.703 1 39.53 790 GLU A CA 1
ATOM 6360 C C . GLU A 1 790 ? -12.094 6.117 27.594 1 39.53 790 GLU A C 1
ATOM 6362 O O . GLU A 1 790 ? -13.125 6.094 26.922 1 39.53 790 GLU A O 1
ATOM 6367 N N . ASP A 1 791 ? -10.992 5.711 27 1 39.31 791 ASP A N 1
ATOM 6368 C CA . ASP A 1 791 ? -10.789 4.883 25.812 1 39.31 791 ASP A CA 1
ATOM 6369 C C . ASP A 1 791 ? -12.055 4.105 25.453 1 39.31 791 ASP A C 1
ATOM 6371 O O . ASP A 1 791 ? -12.43 4.02 24.281 1 39.31 791 ASP A O 1
ATOM 6375 N N . SER A 1 792 ? -12.469 3.057 26.266 1 38.72 792 SER A N 1
ATOM 6376 C CA . SER A 1 792 ? -13.18 1.857 25.828 1 38.72 792 SER A CA 1
ATOM 6377 C C . SER A 1 792 ? -14.68 2.096 25.75 1 38.72 792 SER A C 1
ATOM 6379 O O . SER A 1 792 ? -15.438 1.224 25.312 1 38.72 792 SER A O 1
ATOM 6381 N N . ILE A 1 793 ? -15.391 3.041 26.422 1 35.78 793 ILE A N 1
ATOM 6382 C CA . ILE A 1 793 ? -16.812 2.816 26.625 1 35.78 793 ILE A CA 1
ATOM 6383 C C . ILE A 1 793 ? -17.609 3.686 25.656 1 35.78 793 ILE A C 1
ATOM 6385 O O . ILE A 1 793 ? -17.438 4.902 25.609 1 35.78 793 ILE A O 1
ATOM 6389 N N . SER A 1 794 ? -18.234 3.232 24.656 1 39.12 794 SER A N 1
ATOM 6390 C CA . SER A 1 794 ? -19.188 3.791 23.703 1 39.12 794 SER A CA 1
ATOM 6391 C C . SER A 1 794 ? -20.219 4.664 24.422 1 39.12 794 SER A C 1
ATOM 6393 O O . SER A 1 794 ? -20.422 4.543 25.625 1 39.12 794 SER A O 1
ATOM 6395 N N . GLU A 1 795 ? -20.719 5.715 23.875 1 41.16 795 GLU A N 1
ATOM 6396 C CA . GLU A 1 795 ? -21.781 6.578 24.391 1 41.16 795 GLU A CA 1
ATOM 6397 C C . GLU A 1 795 ? -22.828 5.77 25.156 1 41.16 795 GLU A C 1
ATOM 6399 O O . GLU A 1 795 ? -23.391 6.246 26.141 1 41.16 795 GLU A O 1
ATOM 6404 N N . GLY A 1 796 ? -23.219 4.668 24.766 1 40.72 796 GLY A N 1
ATOM 6405 C CA . GLY A 1 796 ? -24.266 3.953 25.469 1 40.72 796 GLY A CA 1
ATOM 6406 C C . GLY A 1 796 ? -23.875 3.562 26.891 1 40.72 796 GLY A C 1
ATOM 6407 O O . GLY A 1 796 ? -24.734 3.188 27.688 1 40.72 796 GLY A O 1
ATOM 6408 N N . ARG A 1 797 ? -22.516 3.42 27.172 1 40.22 797 ARG A N 1
ATOM 6409 C CA . ARG A 1 797 ? -22.062 2.916 28.469 1 40.22 797 ARG A CA 1
ATOM 6410 C C . ARG A 1 797 ? -21.422 4.027 29.297 1 40.22 797 ARG A C 1
ATOM 6412 O O . ARG A 1 797 ? -20.812 3.762 30.328 1 40.22 797 ARG A O 1
ATOM 6419 N N . ARG A 1 798 ? -21.406 5.211 29.047 1 43.69 798 ARG A N 1
ATOM 6420 C CA . ARG A 1 798 ? -20.562 6.312 29.5 1 43.69 798 ARG A CA 1
ATOM 6421 C C . ARG A 1 798 ? -21.016 6.797 30.875 1 43.69 798 ARG A C 1
ATOM 6423 O O . ARG A 1 798 ? -22.203 6.973 31.125 1 43.69 798 ARG A O 1
ATOM 6430 N N . THR A 1 799 ? -20.172 6.539 31.969 1 44.25 799 THR A N 1
ATOM 6431 C CA . THR A 1 799 ? -20.391 7.188 33.25 1 44.25 799 THR A CA 1
ATOM 6432 C C . THR A 1 799 ? -19.875 8.625 33.219 1 44.25 799 THR A C 1
ATOM 6434 O O . THR A 1 799 ? -18.734 8.875 32.812 1 44.25 799 THR A O 1
ATOM 6437 N N . PHE A 1 800 ? -20.672 9.586 33.219 1 47.12 800 PHE A N 1
ATOM 6438 C CA . PHE A 1 800 ? -20.391 11 33 1 47.12 800 PHE A CA 1
ATOM 6439 C C . PHE A 1 800 ? -19.875 11.641 34.281 1 47.12 800 PHE A C 1
ATOM 6441 O O . PHE A 1 800 ? -20.312 11.289 35.375 1 47.12 800 PHE A O 1
ATOM 6448 N N . THR A 1 801 ? -18.734 12.219 34.312 1 57.81 801 THR A N 1
ATOM 6449 C CA . THR A 1 801 ? -18.328 13.109 35.406 1 57.81 801 THR A CA 1
ATOM 6450 C C . THR A 1 801 ? -19.391 14.188 35.625 1 57.81 801 THR A C 1
ATOM 6452 O O . THR A 1 801 ? -20.234 14.422 34.75 1 57.81 801 THR A O 1
ATOM 6455 N N . TRP A 1 802 ? -19.359 14.836 36.875 1 60.66 802 TRP A N 1
ATOM 6456 C CA . TRP A 1 802 ? -20.422 15.758 37.281 1 60.66 802 TRP A CA 1
ATOM 6457 C C . TRP A 1 802 ? -20.562 16.891 36.281 1 60.66 802 TRP A C 1
ATOM 6459 O O . TRP A 1 802 ? -21.641 17.469 36.125 1 60.66 802 TRP A O 1
ATOM 6469 N N . ILE A 1 803 ? -19.469 17.203 35.594 1 64.56 803 ILE A N 1
ATOM 6470 C CA . ILE A 1 803 ? -19.5 18.375 34.719 1 64.56 803 ILE A CA 1
ATOM 6471 C C . ILE A 1 803 ? -20.484 18.141 33.562 1 64.56 803 ILE A C 1
ATOM 6473 O O . ILE A 1 803 ? -20.953 19.094 32.938 1 64.56 803 ILE A O 1
ATOM 6477 N N . TRP A 1 804 ? -20.609 16.969 33.375 1 57.03 804 TRP A N 1
ATOM 6478 C CA . TRP A 1 804 ? -21.516 16.625 32.281 1 57.03 804 TRP A CA 1
ATOM 6479 C C . TRP A 1 804 ? -22.938 16.406 32.781 1 57.03 804 TRP A C 1
ATOM 6481 O O . TRP A 1 804 ? -23.859 16.234 31.984 1 57.03 804 TRP A O 1
ATOM 6491 N N . ARG A 1 805 ? -22.984 16.453 34.188 1 49.12 805 ARG A N 1
ATOM 6492 C CA . ARG A 1 805 ? -24.266 16.281 34.844 1 49.12 805 ARG A CA 1
ATOM 6493 C C . ARG A 1 805 ? -24.875 17.625 35.25 1 49.12 805 ARG A C 1
ATOM 6495 O O . ARG A 1 805 ? -26.031 17.688 35.625 1 49.12 805 ARG A O 1
ATOM 6502 N N . THR A 1 806 ? -24.047 18.781 35.594 1 46.47 806 THR A N 1
ATOM 6503 C CA . THR A 1 806 ? -24.453 20.031 36.219 1 46.47 806 THR A CA 1
ATOM 6504 C C . THR A 1 806 ? -25.422 20.812 35.344 1 46.47 806 THR A C 1
ATOM 6506 O O . THR A 1 806 ? -25.031 21.344 34.312 1 46.47 806 THR A O 1
ATOM 6509 N N . GLY A 1 807 ? -26.469 20.484 35.031 1 39.38 807 GLY A N 1
ATOM 6510 C CA . GLY A 1 807 ? -27.5 21.422 34.625 1 39.38 807 GLY A CA 1
ATOM 6511 C C . GLY A 1 807 ? -27.672 22.594 35.562 1 39.38 807 GLY A C 1
ATOM 6512 O O . GLY A 1 807 ? -27.031 22.641 36.625 1 39.38 807 GLY A O 1
ATOM 6513 N N . SER A 1 808 ? -28.609 23.656 35.312 1 35.66 808 SER A N 1
ATOM 6514 C CA . SER A 1 808 ? -29.016 24.875 36 1 35.66 808 SER A CA 1
ATOM 6515 C C . SER A 1 808 ? -29.312 24.609 37.469 1 35.66 808 SER A C 1
ATOM 6517 O O . SER A 1 808 ? -30.141 23.75 37.781 1 35.66 808 SER A O 1
ATOM 6519 N N . VAL A 1 809 ? -28.516 24.812 38.406 1 33.12 809 VAL A N 1
ATOM 6520 C CA . VAL A 1 809 ? -28.703 24.688 39.844 1 33.12 809 VAL A CA 1
ATOM 6521 C C . VAL A 1 809 ? -29.781 25.656 40.312 1 33.12 809 VAL A C 1
ATOM 6523 O O . VAL A 1 809 ? -29.812 26.031 41.5 1 33.12 809 VAL A O 1
ATOM 6526 N N . GLY A 1 810 ? -30.344 26.625 39.688 1 32.19 810 GLY A N 1
ATOM 6527 C CA . GLY A 1 810 ? -31.094 27.391 40.656 1 32.19 810 GLY A CA 1
ATOM 6528 C C . GLY A 1 810 ? -31.969 26.531 41.562 1 32.19 810 GLY A C 1
ATOM 6529 O O . GLY A 1 810 ? -32.219 25.359 41.25 1 32.19 810 GLY A O 1
ATOM 6530 N N . LYS A 1 811 ? -32.219 26.953 42.844 1 34.22 811 LYS A N 1
ATOM 6531 C CA . LYS A 1 811 ? -33.062 26.406 43.906 1 34.22 811 LYS A CA 1
ATOM 6532 C C . LYS A 1 811 ? -34.312 25.766 43.344 1 34.22 811 LYS A C 1
ATOM 6534 O O . LYS A 1 811 ? -35.125 25.219 44.062 1 34.22 811 LYS A O 1
ATOM 6539 N N . ASN A 1 812 ? -34.969 26.312 42.312 1 33.88 812 ASN A N 1
ATOM 6540 C CA . ASN A 1 812 ? -36.344 25.891 42.062 1 33.88 812 ASN A CA 1
ATOM 6541 C C . ASN A 1 812 ? -36.375 24.484 41.469 1 33.88 812 ASN A C 1
ATOM 6543 O O . ASN A 1 812 ? -35.562 24.125 40.656 1 33.88 812 ASN A O 1
ATOM 6547 N N . ASP A 1 813 ? -37.094 23.422 42.094 1 40.25 813 ASP A N 1
ATOM 6548 C CA . ASP A 1 813 ? -37.625 22.078 41.875 1 40.25 813 ASP A CA 1
ATOM 6549 C C . ASP A 1 813 ? -37.781 21.797 40.375 1 40.25 813 ASP A C 1
ATOM 6551 O O . ASP A 1 813 ? -37.625 20.656 39.938 1 40.25 813 ASP A O 1
ATOM 6555 N N . SER A 1 814 ? -37.875 22.828 39.656 1 50.62 814 SER A N 1
ATOM 6556 C CA . SER A 1 814 ? -38.281 22.641 38.281 1 50.62 814 SER A CA 1
ATOM 6557 C C . SER A 1 814 ? -37.062 22.266 37.406 1 50.62 814 SER A C 1
ATOM 6559 O O . SER A 1 814 ? -37.219 21.453 36.5 1 50.62 814 SER A O 1
ATOM 6561 N N . ALA A 1 815 ? -35.812 22.75 37.688 1 48.03 815 ALA A N 1
ATOM 6562 C CA . ALA A 1 815 ? -34.656 22.469 36.844 1 48.03 815 ALA A CA 1
ATOM 6563 C C . ALA A 1 815 ? -34.188 21.031 37.031 1 48.03 815 ALA A C 1
ATOM 6565 O O . ALA A 1 815 ? -33.812 20.359 36.031 1 48.03 815 ALA A O 1
ATOM 6566 N N . ALA A 1 816 ? -34.094 20.609 38.312 1 50.72 816 ALA A N 1
ATOM 6567 C CA . ALA A 1 816 ? -33.719 19.219 38.562 1 50.72 816 ALA A CA 1
ATOM 6568 C C . ALA A 1 816 ? -34.688 18.25 37.906 1 50.72 816 ALA A C 1
ATOM 6570 O O . ALA A 1 816 ? -34.281 17.219 37.375 1 50.72 816 ALA A O 1
ATOM 6571 N N . GLN A 1 817 ? -35.844 18.734 37.875 1 64.88 817 GLN A N 1
ATOM 6572 C CA . GLN A 1 817 ? -36.875 17.891 37.25 1 64.88 817 GLN A CA 1
ATOM 6573 C C . GLN A 1 817 ? -36.656 17.812 35.75 1 64.88 817 GLN A C 1
ATOM 6575 O O . GLN A 1 817 ? -36.906 16.781 35.125 1 64.88 817 GLN A O 1
ATOM 6580 N N . GLU A 1 818 ? -36.031 18.875 35.188 1 73 818 GLU A N 1
ATOM 6581 C CA . GLU A 1 818 ? -35.812 18.891 33.75 1 73 818 GLU A CA 1
ATOM 6582 C C . GLU A 1 818 ? -34.656 17.984 33.344 1 73 818 GLU A C 1
ATOM 6584 O O . GLU A 1 818 ? -34.719 17.281 32.344 1 73 818 GLU A O 1
ATOM 6589 N N . VAL A 1 819 ? -33.656 17.969 34.188 1 65 819 VAL A N 1
ATOM 6590 C CA . VAL A 1 819 ? -32.5 17.125 33.906 1 65 819 VAL A CA 1
ATOM 6591 C C . VAL A 1 819 ? -32.875 15.648 34.062 1 65 819 VAL A C 1
ATOM 6593 O O . VAL A 1 819 ? -32.469 14.812 33.25 1 65 819 VAL A O 1
ATOM 6596 N N . LEU A 1 820 ? -33.656 15.43 35.094 1 70.38 820 LEU A N 1
ATOM 6597 C CA . LEU A 1 820 ? -34.125 14.062 35.281 1 70.38 820 LEU A CA 1
ATOM 6598 C C . LEU A 1 820 ? -35.031 13.617 34.125 1 70.38 820 LEU A C 1
ATOM 6600 O O . LEU A 1 820 ? -34.969 12.453 33.719 1 70.38 820 LEU A O 1
ATOM 6604 N N . ARG A 1 821 ? -35.75 14.531 33.594 1 81.56 821 ARG A N 1
ATOM 6605 C CA . ARG A 1 821 ? -36.594 14.219 32.438 1 81.56 821 ARG A CA 1
ATOM 6606 C C . ARG A 1 821 ? -35.781 13.828 31.234 1 81.56 821 ARG A C 1
ATOM 6608 O O . ARG A 1 821 ? -36.062 12.82 30.578 1 81.56 821 ARG A O 1
ATOM 6615 N N . ILE A 1 822 ? -34.781 14.648 30.953 1 81.19 822 ILE A N 1
ATOM 6616 C CA . ILE A 1 822 ? -33.938 14.422 29.781 1 81.19 822 ILE A CA 1
ATOM 6617 C C . ILE A 1 822 ? -33.219 13.078 29.891 1 81.19 822 ILE A C 1
ATOM 6619 O O . ILE A 1 822 ? -33.188 12.297 28.938 1 81.19 822 ILE A O 1
ATOM 6623 N N . GLU A 1 823 ? -32.719 12.734 31.094 1 78.56 823 GLU A N 1
ATOM 6624 C CA . GLU A 1 823 ? -32.031 11.461 31.281 1 78.56 823 GLU A CA 1
ATOM 6625 C C . GLU A 1 823 ? -33 10.289 31.188 1 78.56 823 GLU A C 1
ATOM 6627 O O . GLU A 1 823 ? -32.625 9.227 30.656 1 78.56 823 GLU A O 1
ATOM 6632 N N . TRP A 1 824 ? -34.094 10.508 31.75 1 83.06 824 TRP A N 1
ATOM 6633 C CA . TRP A 1 824 ? -35.094 9.461 31.641 1 83.06 824 TRP A CA 1
ATOM 6634 C C . TRP A 1 824 ? -35.469 9.227 30.188 1 83.06 824 TRP A C 1
ATOM 6636 O O . TRP A 1 824 ? -35.594 8.078 29.75 1 83.06 824 TRP A O 1
ATOM 6646 N N . CYS A 1 825 ? -35.625 10.312 29.422 1 89.06 825 CYS A N 1
ATOM 6647 C CA . CYS A 1 825 ? -35.938 10.203 28 1 89.06 825 CYS A CA 1
ATOM 6648 C C . CYS A 1 825 ? -34.812 9.492 27.25 1 89.06 825 CYS A C 1
ATOM 6650 O O . CYS A 1 825 ? -35.094 8.68 26.359 1 89.06 825 CYS A O 1
ATOM 6652 N N . LYS A 1 826 ? -33.625 9.789 27.578 1 87.69 826 LYS A N 1
ATOM 6653 C CA . LYS A 1 826 ? -32.5 9.148 26.922 1 87.69 826 LYS A CA 1
ATOM 6654 C C . LYS A 1 826 ? -32.438 7.668 27.266 1 87.69 826 LYS A C 1
ATOM 6656 O O . LYS A 1 826 ? -32.094 6.84 26.422 1 87.69 826 LYS A O 1
ATOM 6661 N N . ALA A 1 827 ? -32.719 7.324 28.516 1 84.06 827 ALA A N 1
ATOM 6662 C CA . ALA A 1 827 ? -32.719 5.922 28.922 1 84.06 827 ALA A CA 1
ATOM 6663 C C . ALA A 1 827 ? -33.812 5.148 28.188 1 84.06 827 ALA A C 1
ATOM 6665 O O . ALA A 1 827 ? -33.625 4 27.781 1 84.06 827 ALA A O 1
ATOM 6666 N N . ARG A 1 828 ? -34.875 5.809 28.078 1 91.25 828 ARG A N 1
ATOM 6667 C CA . ARG A 1 828 ? -35.969 5.195 27.312 1 91.25 828 ARG A CA 1
ATOM 6668 C C . ARG A 1 828 ? -35.562 4.984 25.859 1 91.25 828 ARG A C 1
ATOM 6670 O O . ARG A 1 828 ? -35.812 3.924 25.281 1 91.25 828 ARG A O 1
ATOM 6677 N N . ALA A 1 829 ? -34.969 5.961 25.297 1 92.75 829 ALA A N 1
ATOM 6678 C CA . ALA A 1 829 ? -34.531 5.867 23.906 1 92.75 829 ALA A CA 1
ATOM 6679 C C . ALA A 1 829 ? -33.531 4.727 23.734 1 92.75 829 ALA A C 1
ATOM 6681 O O . ALA A 1 829 ? -33.625 3.977 22.75 1 92.75 829 ALA A O 1
ATOM 6682 N N . ARG A 1 830 ? -32.625 4.551 24.672 1 91.06 830 ARG A N 1
ATOM 6683 C CA . ARG A 1 830 ? -31.625 3.479 24.594 1 91.06 830 ARG A CA 1
ATOM 6684 C C . ARG A 1 830 ? -32.312 2.111 24.625 1 91.06 830 ARG A C 1
ATOM 6686 O O . ARG A 1 830 ? -31.984 1.231 23.828 1 91.06 830 ARG A O 1
ATOM 6693 N N . ALA A 1 831 ? -33.188 1.979 25.531 1 91.81 831 ALA A N 1
ATOM 6694 C CA . ALA A 1 831 ? -33.906 0.71 25.656 1 91.81 831 ALA A CA 1
ATOM 6695 C C . ALA A 1 831 ? -34.688 0.391 24.391 1 91.81 831 ALA A C 1
ATOM 6697 O O . ALA A 1 831 ? -34.625 -0.74 23.906 1 91.81 831 ALA A O 1
ATOM 6698 N N . HIS A 1 832 ? -35.312 1.361 23.875 1 95.5 832 HIS A N 1
ATOM 6699 C CA . HIS A 1 832 ? -36.125 1.151 22.672 1 95.5 832 HIS A CA 1
ATOM 6700 C C . HIS A 1 832 ? -35.281 0.876 21.453 1 95.5 832 HIS A C 1
ATOM 6702 O O . HIS A 1 832 ? -35.625 0.039 20.625 1 95.5 832 HIS A O 1
ATOM 6708 N N . ARG A 1 833 ? -34.156 1.632 21.312 1 95.88 833 ARG A N 1
ATOM 6709 C CA . ARG A 1 833 ? -33.281 1.451 20.156 1 95.88 833 ARG A CA 1
ATOM 6710 C C . ARG A 1 833 ? -32.688 0.048 20.141 1 95.88 833 ARG A C 1
ATOM 6712 O O . ARG A 1 833 ? -32.562 -0.557 19.078 1 95.88 833 ARG A O 1
ATOM 6719 N N . TRP A 1 834 ? -32.375 -0.513 21.281 1 95.31 834 TRP A N 1
ATOM 6720 C CA . TRP A 1 834 ? -31.844 -1.867 21.344 1 95.31 834 TRP A CA 1
ATOM 6721 C C . TRP A 1 834 ? -32.938 -2.898 21.031 1 95.31 834 TRP A C 1
ATOM 6723 O O . TRP A 1 834 ? -32.656 -3.928 20.406 1 95.31 834 TRP A O 1
ATOM 6733 N N . GLN A 1 835 ? -34.062 -2.58 21.516 1 95.81 835 GLN A N 1
ATOM 6734 C CA . GLN A 1 835 ? -35.188 -3.455 21.156 1 95.81 835 GLN A CA 1
ATOM 6735 C C . GLN A 1 835 ? -35.438 -3.434 19.656 1 95.81 835 GLN A C 1
ATOM 6737 O O . GLN A 1 835 ? -35.656 -4.48 19.047 1 95.81 835 GLN A O 1
ATOM 6742 N N . GLU A 1 836 ? -35.406 -2.275 19.156 1 97.25 836 GLU A N 1
ATOM 6743 C CA . GLU A 1 836 ? -35.562 -2.119 17.719 1 97.25 836 GLU A CA 1
ATOM 6744 C C . GLU A 1 836 ? -34.469 -2.873 16.953 1 97.25 836 GLU A C 1
ATOM 6746 O O . GLU A 1 836 ? -34.75 -3.479 15.922 1 97.25 836 GLU A O 1
ATOM 6751 N N . GLU A 1 837 ? -33.25 -2.85 17.438 1 97.69 837 GLU A N 1
ATOM 6752 C CA . GLU A 1 837 ? -32.125 -3.525 16.797 1 97.69 837 GLU A CA 1
ATOM 6753 C C . GLU A 1 837 ? -32.344 -5.035 16.734 1 97.69 837 GLU A C 1
ATOM 6755 O O . GLU A 1 837 ? -32.062 -5.672 15.719 1 97.69 837 GLU A O 1
ATOM 6760 N N . CYS A 1 838 ? -32.875 -5.582 17.766 1 97.56 838 CYS A N 1
ATOM 6761 C CA . CYS A 1 838 ? -33.156 -7.008 17.781 1 97.56 838 CYS A CA 1
ATOM 6762 C C . CYS A 1 838 ? -34.188 -7.363 16.703 1 97.56 838 CYS A C 1
ATOM 6764 O O . CYS A 1 838 ? -34 -8.336 15.969 1 97.56 838 CYS A O 1
ATOM 6766 N N . LEU A 1 839 ? -35.156 -6.52 16.594 1 97.25 839 LEU A N 1
ATOM 6767 C CA . LEU A 1 839 ? -36.219 -6.773 15.617 1 97.25 839 LEU A CA 1
ATOM 6768 C C . LEU A 1 839 ? -35.688 -6.598 14.195 1 97.25 839 LEU A C 1
ATOM 6770 O O . LEU A 1 839 ? -36 -7.398 13.312 1 97.25 839 LEU A O 1
ATOM 6774 N N . LEU A 1 840 ? -34.906 -5.625 13.992 1 97.5 840 LEU A N 1
ATOM 6775 C CA . LEU A 1 840 ? -34.344 -5.348 12.68 1 97.5 840 LEU A CA 1
ATOM 6776 C C . LEU A 1 840 ? -33.438 -6.48 12.227 1 97.5 840 LEU A C 1
ATOM 6778 O O . LEU A 1 840 ? -33.5 -6.914 11.078 1 97.5 840 LEU A O 1
ATOM 6782 N N . LEU A 1 841 ? -32.594 -6.961 13.117 1 98.12 841 LEU A N 1
ATOM 6783 C CA . LEU A 1 841 ? -31.625 -8 12.773 1 98.12 841 LEU A CA 1
ATOM 6784 C C . LEU A 1 841 ? -32.344 -9.305 12.43 1 98.12 841 LEU A C 1
ATOM 6786 O O . LEU A 1 841 ? -31.891 -10.039 11.539 1 98.12 841 LEU A O 1
ATOM 6790 N N . LYS A 1 842 ? -33.406 -9.586 13.125 1 97.31 842 LYS A N 1
ATOM 6791 C CA . LYS A 1 842 ? -34.188 -10.758 12.797 1 97.31 842 LYS A CA 1
ATOM 6792 C C . LYS A 1 842 ? -34.812 -10.633 11.406 1 97.31 842 LYS A C 1
ATOM 6794 O O . LYS A 1 842 ? -34.781 -11.586 10.617 1 97.31 842 LYS A O 1
ATOM 6799 N N . GLU A 1 843 ? -35.312 -9.5 11.172 1 97.25 843 GLU A N 1
ATOM 6800 C CA . GLU A 1 843 ? -35.906 -9.25 9.859 1 97.25 843 GLU A CA 1
ATOM 6801 C C . GLU A 1 843 ? -34.844 -9.242 8.766 1 97.25 843 GLU A C 1
ATOM 6803 O O . GLU A 1 843 ? -35.094 -9.727 7.66 1 97.25 843 GLU A O 1
ATOM 6808 N N . GLU A 1 844 ? -33.719 -8.688 9.039 1 98 844 GLU A N 1
ATOM 6809 C CA . GLU A 1 844 ? -32.625 -8.648 8.07 1 98 844 GLU A CA 1
ATOM 6810 C C . GLU A 1 844 ? -32.188 -10.055 7.684 1 98 844 GLU A C 1
ATOM 6812 O O . GLU A 1 844 ? -31.938 -10.328 6.504 1 98 844 GLU A O 1
ATOM 6817 N N . MET A 1 845 ? -32.062 -10.953 8.68 1 98 845 MET A N 1
ATOM 6818 C CA . MET A 1 845 ? -31.688 -12.328 8.359 1 98 845 MET A CA 1
ATOM 6819 C C . MET A 1 845 ? -32.781 -13.016 7.535 1 98 845 MET A C 1
ATOM 6821 O O . MET A 1 845 ? -32.469 -13.773 6.609 1 98 845 MET A O 1
ATOM 6825 N N . ARG A 1 846 ? -34 -12.734 7.883 1 97.62 846 ARG A N 1
ATOM 6826 C CA . ARG A 1 846 ? -35.094 -13.281 7.07 1 97.62 846 ARG A CA 1
ATOM 6827 C C . ARG A 1 846 ? -34.969 -12.828 5.617 1 97.62 846 ARG A C 1
ATOM 6829 O O . ARG A 1 846 ? -35.125 -13.625 4.695 1 97.62 846 ARG A O 1
ATOM 6836 N N . ARG A 1 847 ? -34.688 -11.594 5.434 1 98.12 847 ARG A N 1
ATOM 6837 C CA . ARG A 1 847 ? -34.531 -11.047 4.094 1 98.12 847 ARG A CA 1
ATOM 6838 C C . ARG A 1 847 ? -33.344 -11.703 3.375 1 98.12 847 ARG A C 1
ATOM 6840 O O . ARG A 1 847 ? -33.406 -11.945 2.17 1 98.12 847 ARG A O 1
ATOM 6847 N N . VAL A 1 848 ? -32.25 -11.961 4.109 1 98.5 848 VAL A N 1
ATOM 6848 C CA . VAL A 1 848 ? -31.078 -12.594 3.52 1 98.5 848 VAL A CA 1
ATOM 6849 C C . VAL A 1 848 ? -31.438 -13.969 2.982 1 98.5 848 VAL A C 1
ATOM 6851 O O . VAL A 1 848 ? -31.094 -14.312 1.847 1 98.5 848 VAL A O 1
ATOM 6854 N N . LEU A 1 849 ? -32.156 -14.742 3.777 1 98.31 849 LEU A N 1
ATOM 6855 C CA . LEU A 1 849 ? -32.562 -16.078 3.367 1 98.31 849 LEU A CA 1
ATOM 6856 C C . LEU A 1 849 ? -33.469 -16.016 2.135 1 98.31 849 LEU A C 1
ATOM 6858 O O . LEU A 1 849 ? -33.25 -16.781 1.183 1 98.31 849 LEU A O 1
ATOM 6862 N N . GLN A 1 850 ? -34.375 -15.086 2.156 1 98.06 850 GLN A N 1
ATOM 6863 C CA . GLN A 1 850 ? -35.281 -14.953 1.028 1 98.06 850 GLN A CA 1
ATOM 6864 C C . GLN A 1 850 ? -34.562 -14.445 -0.213 1 98.06 850 GLN A C 1
ATOM 6866 O O . GLN A 1 850 ? -34.906 -14.82 -1.337 1 98.06 850 GLN A O 1
ATOM 6871 N N . PHE A 1 851 ? -33.688 -13.602 -0.02 1 98.31 851 PHE A N 1
ATOM 6872 C CA . PHE A 1 851 ? -32.875 -13.078 -1.129 1 98.31 851 PHE A CA 1
ATOM 6873 C C . PHE A 1 851 ? -32.156 -14.211 -1.843 1 98.31 851 PHE A C 1
ATOM 6875 O O . PHE A 1 851 ? -32.188 -14.297 -3.072 1 98.31 851 PHE A O 1
ATOM 6882 N N . PHE A 1 852 ? -31.484 -15.102 -1.09 1 98.25 852 PHE A N 1
ATOM 6883 C CA . PHE A 1 852 ? -30.75 -16.203 -1.696 1 98.25 852 PHE A CA 1
ATOM 6884 C C . PHE A 1 852 ? -31.703 -17.172 -2.396 1 98.25 852 PHE A C 1
ATOM 6886 O O . PHE A 1 852 ? -31.359 -17.734 -3.436 1 98.25 852 PHE A O 1
ATOM 6893 N N . GLU A 1 853 ? -32.844 -17.266 -1.886 1 98.06 853 GLU A N 1
ATOM 6894 C CA . GLU A 1 853 ? -33.844 -18.109 -2.541 1 98.06 853 GLU A CA 1
ATOM 6895 C C . GLU A 1 853 ? -34.25 -17.516 -3.887 1 98.06 853 GLU A C 1
ATOM 6897 O O . GLU A 1 853 ? -34.375 -18.234 -4.875 1 98.06 853 GLU A O 1
ATOM 6902 N N . SER A 1 854 ? -34.469 -16.234 -3.848 1 97.56 854 SER A N 1
ATOM 6903 C CA . SER A 1 854 ? -34.812 -15.555 -5.09 1 97.56 854 SER A CA 1
ATOM 6904 C C . SER A 1 854 ? -33.688 -15.656 -6.113 1 97.56 854 SER A C 1
ATOM 6906 O O . SER A 1 854 ? -33.938 -15.781 -7.312 1 97.56 854 SER A O 1
ATOM 6908 N N . GLU A 1 855 ? -32.5 -15.609 -5.688 1 97.69 855 GLU A N 1
ATOM 6909 C CA . GLU A 1 855 ? -31.344 -15.727 -6.578 1 97.69 855 GLU A CA 1
ATOM 6910 C C . GLU A 1 855 ? -31.234 -17.125 -7.152 1 97.69 855 GLU A C 1
ATOM 6912 O O . GLU A 1 855 ? -30.844 -17.312 -8.312 1 97.69 855 GLU A O 1
ATOM 6917 N N . VAL A 1 856 ? -31.5 -18.141 -6.332 1 98.06 856 VAL A N 1
ATOM 6918 C CA . VAL A 1 856 ? -31.516 -19.516 -6.812 1 98.06 856 VAL A CA 1
ATOM 6919 C C . VAL A 1 856 ? -32.531 -19.656 -7.953 1 98.06 856 VAL A C 1
ATOM 6921 O O . VAL A 1 856 ? -32.219 -20.234 -9 1 98.06 856 VAL A O 1
ATOM 6924 N N . SER A 1 857 ? -33.656 -19.047 -7.758 1 97 857 SER A N 1
ATOM 6925 C CA . SER A 1 857 ? -34.719 -19.125 -8.766 1 97 857 SER A CA 1
ATOM 6926 C C . SER A 1 857 ? -34.312 -18.375 -10.031 1 97 857 SER A C 1
ATOM 6928 O O . SER A 1 857 ? -34.562 -18.844 -11.141 1 97 857 SER A O 1
ATOM 6930 N N . ARG A 1 858 ? -33.688 -17.281 -9.844 1 95.5 858 ARG A N 1
ATOM 6931 C CA . ARG A 1 858 ? -33.25 -16.469 -10.984 1 95.5 858 ARG A CA 1
ATOM 6932 C C . ARG A 1 858 ? -32.25 -17.234 -11.828 1 95.5 858 ARG A C 1
ATOM 6934 O O . ARG A 1 858 ? -32.375 -17.312 -13.047 1 95.5 858 ARG A O 1
ATOM 6941 N N . TRP A 1 859 ? -31.266 -17.844 -11.258 1 96.88 859 TRP A N 1
ATOM 6942 C CA . TRP A 1 859 ? -30.219 -18.547 -11.969 1 96.88 859 TRP A CA 1
ATOM 6943 C C . TRP A 1 859 ? -30.75 -19.812 -12.617 1 96.88 859 TRP A C 1
ATOM 6945 O O . TRP A 1 859 ? -30.344 -20.188 -13.719 1 96.88 859 TRP A O 1
ATOM 6955 N N . ASN A 1 860 ? -31.656 -20.469 -11.961 1 95.81 860 ASN A N 1
ATOM 6956 C CA . ASN A 1 860 ? -32.281 -21.625 -12.57 1 95.81 860 ASN A CA 1
ATOM 6957 C C . ASN A 1 860 ? -33.094 -21.25 -13.812 1 95.81 860 ASN A C 1
ATOM 6959 O O . ASN A 1 860 ? -33.125 -22.016 -14.781 1 95.81 860 ASN A O 1
ATOM 6963 N N . SER A 1 861 ? -33.656 -20.078 -13.766 1 94 861 SER A N 1
ATOM 6964 C CA . SER A 1 861 ? -34.406 -19.594 -14.93 1 94 861 SER A CA 1
ATOM 6965 C C . SER A 1 861 ? -33.469 -19.281 -16.094 1 94 861 SER A C 1
ATOM 6967 O O . SER A 1 861 ? -33.812 -19.5 -17.25 1 94 861 SER A O 1
ATOM 6969 N N . LEU A 1 862 ? -32.312 -18.797 -15.812 1 92.44 862 LEU A N 1
ATOM 6970 C CA . LEU A 1 862 ? -31.328 -18.484 -16.828 1 92.44 862 LEU A CA 1
ATOM 6971 C C . LEU A 1 862 ? -30.781 -19.75 -17.484 1 92.44 862 LEU A C 1
ATOM 6973 O O . LEU A 1 862 ? -30.391 -19.75 -18.641 1 92.44 862 LEU A O 1
ATOM 6977 N N . ALA A 1 863 ? -30.703 -20.828 -16.703 1 90.88 863 ALA A N 1
ATOM 6978 C CA . ALA A 1 863 ? -30.234 -22.109 -17.234 1 90.88 863 ALA A CA 1
ATOM 6979 C C . ALA A 1 863 ? -31.203 -22.656 -18.297 1 90.88 863 ALA A C 1
ATOM 6981 O O . ALA A 1 863 ? -30.781 -23.375 -19.203 1 90.88 863 ALA A O 1
ATOM 6982 N N . GLY A 1 864 ? -32.406 -22.266 -18.25 1 77.31 864 GLY A N 1
ATOM 6983 C CA . GLY A 1 864 ? -33.406 -22.781 -19.156 1 77.31 864 GLY A CA 1
ATOM 6984 C C . GLY A 1 864 ? -33.469 -22.016 -20.469 1 77.31 864 GLY A C 1
ATOM 6985 O O . GLY A 1 864 ? -34.219 -22.391 -21.375 1 77.31 864 GLY A O 1
ATOM 6986 N N . THR A 1 865 ? -32.594 -20.984 -20.594 1 72.88 865 THR A N 1
ATOM 6987 C CA . THR A 1 865 ? -32.719 -20.156 -21.797 1 72.88 865 THR A CA 1
ATOM 6988 C C . THR A 1 865 ? -31.984 -20.812 -22.969 1 72.88 865 THR A C 1
ATOM 6990 O O . THR A 1 865 ? -30.875 -21.328 -22.812 1 72.88 865 THR A O 1
ATOM 6993 N N . ALA A 1 866 ? -32.656 -21.562 -23.922 1 62.09 866 ALA A N 1
ATOM 6994 C CA . ALA A 1 866 ? -32.344 -22.578 -24.906 1 62.09 866 ALA A CA 1
ATOM 6995 C C . ALA A 1 866 ? -31.594 -21.984 -26.094 1 62.09 866 ALA A C 1
ATOM 6997 O O . ALA A 1 866 ? -30.891 -22.703 -26.812 1 62.09 866 ALA A O 1
ATOM 6998 N N . ASP A 1 867 ? -31.391 -20.766 -26.5 1 63.38 867 ASP A N 1
ATOM 6999 C CA . ASP A 1 867 ? -31.203 -20.641 -27.938 1 63.38 867 ASP A CA 1
ATOM 7000 C C . ASP A 1 867 ? -29.75 -20.281 -28.281 1 63.38 867 ASP A C 1
ATOM 7002 O O . ASP A 1 867 ? -29.391 -19.109 -28.359 1 63.38 867 ASP A O 1
ATOM 7006 N N . PHE A 1 868 ? -28.703 -21.328 -28.203 1 74.38 868 PHE A N 1
ATOM 7007 C CA . PHE A 1 868 ? -27.391 -21.078 -28.781 1 74.38 868 PHE A CA 1
ATOM 7008 C C . PHE A 1 868 ? -27 -22.203 -29.734 1 74.38 868 PHE A C 1
ATOM 7010 O O . PHE A 1 868 ? -27.266 -23.375 -29.484 1 74.38 868 PHE A O 1
ATOM 7017 N N . ASP A 1 869 ? -26.547 -21.906 -30.844 1 75.81 869 ASP A N 1
ATOM 7018 C CA . ASP A 1 869 ? -26.219 -22.828 -31.922 1 75.81 869 ASP A CA 1
ATOM 7019 C C . ASP A 1 869 ? -25.062 -23.734 -31.516 1 75.81 869 ASP A C 1
ATOM 7021 O O . ASP A 1 869 ? -25.094 -24.938 -31.766 1 75.81 869 ASP A O 1
ATOM 7025 N N . ASP A 1 870 ? -24.031 -23.25 -30.859 1 85.44 870 ASP A N 1
ATOM 7026 C CA . ASP A 1 870 ? -22.875 -24.047 -30.453 1 85.44 870 ASP A CA 1
ATOM 7027 C C . ASP A 1 870 ? -23.172 -24.828 -29.172 1 85.44 870 ASP A C 1
ATOM 7029 O O . ASP A 1 870 ? -23.359 -24.25 -28.109 1 85.44 870 ASP A O 1
ATOM 7033 N N . CYS A 1 871 ? -23.109 -26.172 -29.25 1 88.69 871 CYS A N 1
ATOM 7034 C CA . CYS A 1 871 ? -23.516 -27.047 -28.156 1 88.69 871 CYS A CA 1
ATOM 7035 C C . CYS A 1 871 ? -22.562 -26.922 -26.969 1 88.69 871 CYS A C 1
ATOM 7037 O O . CYS A 1 871 ? -22.984 -27.047 -25.812 1 88.69 871 CYS A O 1
ATOM 7039 N N . ASN A 1 872 ? -21.297 -26.719 -27.312 1 90.75 872 ASN A N 1
ATOM 7040 C CA . ASN A 1 872 ? -20.344 -26.594 -26.219 1 90.75 872 ASN A CA 1
ATOM 7041 C C . ASN A 1 872 ? -20.531 -25.297 -25.438 1 90.75 872 ASN A C 1
ATOM 7043 O O . ASN A 1 872 ? -20.406 -25.281 -24.219 1 90.75 872 ASN A O 1
ATOM 7047 N N . ILE A 1 873 ? -20.875 -24.266 -26.109 1 92.88 873 ILE A N 1
ATOM 7048 C CA . ILE A 1 873 ? -21.156 -22.984 -25.453 1 92.88 873 ILE A CA 1
ATOM 7049 C C . ILE A 1 873 ? -22.453 -23.109 -24.656 1 92.88 873 ILE A C 1
ATOM 7051 O O . ILE A 1 873 ? -22.531 -22.609 -23.531 1 92.88 873 ILE A O 1
ATOM 7055 N N . LEU A 1 874 ? -23.422 -23.766 -25.219 1 93.25 874 LEU A N 1
ATOM 7056 C CA . LEU A 1 874 ? -24.703 -23.938 -24.547 1 93.25 874 LEU A CA 1
ATOM 7057 C C . LEU A 1 874 ? -24.531 -24.719 -23.25 1 93.25 874 LEU A C 1
ATOM 7059 O O . LEU A 1 874 ? -25.094 -24.344 -22.219 1 93.25 874 LEU A O 1
ATOM 7063 N N . GLU A 1 875 ? -23.797 -25.797 -23.312 1 93.56 875 GLU A N 1
ATOM 7064 C CA . GLU A 1 875 ? -23.547 -26.562 -22.094 1 93.56 875 GLU A CA 1
ATOM 7065 C C . GLU A 1 875 ? -22.828 -25.719 -21.047 1 93.56 875 GLU A C 1
ATOM 7067 O O . GLU A 1 875 ? -23.156 -25.781 -19.859 1 93.56 875 GLU A O 1
ATOM 7072 N N . GLY A 1 876 ? -21.875 -24.969 -21.562 1 95.38 876 GLY A N 1
ATOM 7073 C CA . GLY A 1 876 ? -21.172 -24.094 -20.641 1 95.38 876 GLY A CA 1
ATOM 7074 C C . GLY A 1 876 ? -22.062 -23.078 -19.969 1 95.38 876 GLY A C 1
ATOM 7075 O O . GLY A 1 876 ? -21.922 -22.812 -18.766 1 95.38 876 GLY A O 1
ATOM 7076 N N . ARG A 1 877 ? -22.984 -22.531 -20.688 1 95.38 877 ARG A N 1
ATOM 7077 C CA . ARG A 1 877 ? -23.953 -21.578 -20.156 1 95.38 877 ARG A CA 1
ATOM 7078 C C . ARG A 1 877 ? -24.828 -22.203 -19.078 1 95.38 877 ARG A C 1
ATOM 7080 O O . ARG A 1 877 ? -25.016 -21.625 -18.016 1 95.38 877 ARG A O 1
ATOM 7087 N N . HIS A 1 878 ? -25.312 -23.391 -19.375 1 95.56 878 HIS A N 1
ATOM 7088 C CA . HIS A 1 878 ? -26.141 -24.109 -18.422 1 95.56 878 HIS A CA 1
ATOM 7089 C C . HIS A 1 878 ? -25.359 -24.453 -17.156 1 95.56 878 HIS A C 1
ATOM 7091 O O . HIS A 1 878 ? -25.844 -24.25 -16.047 1 95.56 878 HIS A O 1
ATOM 7097 N N . ALA A 1 879 ? -24.188 -24.938 -17.406 1 96.81 879 ALA A N 1
ATOM 7098 C CA . ALA A 1 879 ? -23.359 -25.359 -16.281 1 96.81 879 ALA A CA 1
ATOM 7099 C C . ALA A 1 879 ? -23.078 -24.203 -15.336 1 96.81 879 ALA A C 1
ATOM 7101 O O . ALA A 1 879 ? -23.156 -24.344 -14.117 1 96.81 879 ALA A O 1
ATOM 7102 N N . TYR A 1 880 ? -22.797 -23.094 -15.938 1 97.31 880 TYR A N 1
ATOM 7103 C CA . TYR A 1 880 ? -22.5 -21.922 -15.117 1 97.31 880 TYR A CA 1
ATOM 7104 C C . TYR A 1 880 ? -23.719 -21.484 -14.312 1 97.31 880 TYR A C 1
ATOM 7106 O O . TYR A 1 880 ? -23.609 -21.188 -13.125 1 97.31 880 TYR A O 1
ATOM 7114 N N . ALA A 1 881 ? -24.828 -21.453 -14.914 1 97.5 881 ALA A N 1
ATOM 7115 C CA . ALA A 1 881 ? -26.062 -21.047 -14.25 1 97.5 881 ALA A CA 1
ATOM 7116 C C . ALA A 1 881 ? -26.391 -21.984 -13.094 1 97.5 881 ALA A C 1
ATOM 7118 O O . ALA A 1 881 ? -26.734 -21.531 -11.992 1 97.5 881 ALA A O 1
ATOM 7119 N N . TYR A 1 882 ? -26.25 -23.25 -13.32 1 97.5 882 TYR A N 1
ATOM 7120 C CA . TYR A 1 882 ? -26.531 -24.219 -12.273 1 97.5 882 TYR A CA 1
ATOM 7121 C C . TYR A 1 882 ? -25.531 -24.094 -11.133 1 97.5 882 TYR A C 1
ATOM 7123 O O . TYR A 1 882 ? -25.891 -24.234 -9.961 1 97.5 882 TYR A O 1
ATOM 7131 N N . ARG A 1 883 ? -24.328 -23.906 -11.492 1 97.19 883 ARG A N 1
ATOM 7132 C CA . ARG A 1 883 ? -23.312 -23.734 -10.453 1 97.19 883 ARG A CA 1
ATOM 7133 C C . ARG A 1 883 ? -23.609 -22.516 -9.594 1 97.19 883 ARG A C 1
ATOM 7135 O O . ARG A 1 883 ? -23.516 -22.562 -8.367 1 97.19 883 ARG A O 1
ATOM 7142 N N . GLN A 1 884 ? -24 -21.391 -10.203 1 97.31 884 GLN A N 1
ATOM 7143 C CA . GLN A 1 884 ? -24.344 -20.188 -9.461 1 97.31 884 GLN A CA 1
ATOM 7144 C C . GLN A 1 884 ? -25.547 -20.422 -8.562 1 97.31 884 GLN A C 1
ATOM 7146 O O . GLN A 1 884 ? -25.594 -19.922 -7.434 1 97.31 884 GLN A O 1
ATOM 7151 N N . ALA A 1 885 ? -26.516 -21.141 -9.086 1 97.69 885 ALA A N 1
ATOM 7152 C CA . ALA A 1 885 ? -27.672 -21.484 -8.273 1 97.69 885 ALA A CA 1
ATOM 7153 C C . ALA A 1 885 ? -27.266 -22.297 -7.047 1 97.69 885 ALA A C 1
ATOM 7155 O O . ALA A 1 885 ? -27.75 -22.047 -5.938 1 97.69 885 ALA A O 1
ATOM 7156 N N . ASN A 1 886 ? -26.406 -23.219 -7.289 1 96.75 886 ASN A N 1
ATOM 7157 C CA . ASN A 1 886 ? -25.953 -24.062 -6.188 1 96.75 886 ASN A CA 1
ATOM 7158 C C . ASN A 1 886 ? -25.188 -23.25 -5.141 1 96.75 886 ASN A C 1
ATOM 7160 O O . ASN A 1 886 ? -25.312 -23.5 -3.943 1 96.75 886 ASN A O 1
ATOM 7164 N N . ILE A 1 887 ? -24.344 -22.359 -5.578 1 96.25 887 ILE A N 1
ATOM 7165 C CA . ILE A 1 887 ? -23.578 -21.516 -4.668 1 96.25 887 ILE A CA 1
ATOM 7166 C C . ILE A 1 887 ? -24.547 -20.719 -3.789 1 96.25 887 ILE A C 1
ATOM 7168 O O . ILE A 1 887 ? -24.375 -20.656 -2.568 1 96.25 887 ILE A O 1
ATOM 7172 N N . ARG A 1 888 ? -25.578 -20.156 -4.383 1 97.62 888 ARG A N 1
ATOM 7173 C CA . ARG A 1 888 ? -26.562 -19.375 -3.625 1 97.62 888 ARG A CA 1
ATOM 7174 C C . ARG A 1 888 ? -27.328 -20.266 -2.658 1 97.62 888 ARG A C 1
ATOM 7176 O O . ARG A 1 888 ? -27.641 -19.844 -1.538 1 97.62 888 ARG A O 1
ATOM 7183 N N . ALA A 1 889 ? -27.609 -21.406 -3.07 1 97.69 889 ALA A N 1
ATOM 7184 C CA . ALA A 1 889 ? -28.281 -22.359 -2.193 1 97.69 889 ALA A CA 1
ATOM 7185 C C . ALA A 1 889 ? -27.406 -22.734 -0.999 1 97.69 889 ALA A C 1
ATOM 7187 O O . ALA A 1 889 ? -27.906 -22.844 0.128 1 97.69 889 ALA A O 1
ATOM 7188 N N . ALA A 1 890 ? -26.156 -22.953 -1.305 1 96.56 890 ALA A N 1
ATOM 7189 C CA . ALA A 1 890 ? -25.219 -23.266 -0.236 1 96.56 890 ALA A CA 1
ATOM 7190 C C . ALA A 1 890 ? -25.078 -22.109 0.742 1 96.56 890 ALA A C 1
ATOM 7192 O O . ALA A 1 890 ? -24.969 -22.312 1.953 1 96.56 890 ALA A O 1
ATOM 7193 N N . MET A 1 891 ? -25.078 -20.906 0.255 1 97.12 891 MET A N 1
ATOM 7194 C CA . MET A 1 891 ? -25 -19.719 1.105 1 97.12 891 MET A CA 1
ATOM 7195 C C . MET A 1 891 ? -26.234 -19.594 1.979 1 97.12 891 MET A C 1
ATOM 7197 O O . MET A 1 891 ? -26.141 -19.25 3.16 1 97.12 891 MET A O 1
ATOM 7201 N N . ARG A 1 892 ? -27.375 -19.875 1.378 1 97.62 892 ARG A N 1
ATOM 7202 C CA . ARG A 1 892 ? -28.609 -19.875 2.15 1 97.62 892 ARG A CA 1
ATOM 7203 C C . ARG A 1 892 ? -28.547 -20.891 3.285 1 97.62 892 ARG A C 1
ATOM 7205 O O . ARG A 1 892 ? -28.891 -20.578 4.426 1 97.62 892 ARG A O 1
ATOM 7212 N N . GLY A 1 893 ? -28.094 -22.078 2.912 1 96.69 893 GLY A N 1
ATOM 7213 C CA . GLY A 1 893 ? -27.969 -23.125 3.91 1 96.69 893 GLY A CA 1
ATOM 7214 C C . GLY A 1 893 ? -27.016 -22.766 5.031 1 96.69 893 GLY A C 1
ATOM 7215 O O . GLY A 1 893 ? -27.281 -23.047 6.199 1 96.69 893 GLY A O 1
ATOM 7216 N N . HIS A 1 894 ? -25.969 -22.141 4.66 1 95.56 894 HIS A N 1
ATOM 7217 C CA . HIS A 1 894 ? -24.969 -21.719 5.645 1 95.56 894 HIS A CA 1
ATOM 7218 C C . HIS A 1 894 ? -25.562 -20.703 6.621 1 95.56 894 HIS A C 1
ATOM 7220 O O . HIS A 1 894 ? -25.359 -20.797 7.832 1 95.56 894 HIS A O 1
ATOM 7226 N N . CYS A 1 895 ? -26.266 -19.719 6.105 1 96.75 895 CYS A N 1
ATOM 7227 C CA . CYS A 1 895 ? -26.922 -18.719 6.941 1 96.75 895 CYS A CA 1
ATOM 7228 C C . CYS A 1 895 ? -27.938 -19.359 7.879 1 96.75 895 CYS A C 1
ATOM 7230 O O . CYS A 1 895 ? -27.984 -19.047 9.07 1 96.75 895 CYS A O 1
ATOM 7232 N N . ALA A 1 896 ? -28.719 -20.312 7.395 1 96.69 896 ALA A N 1
ATOM 7233 C CA . ALA A 1 896 ? -29.75 -21 8.188 1 96.69 896 ALA A CA 1
ATOM 7234 C C . ALA A 1 896 ? -29.109 -21.828 9.297 1 96.69 896 ALA A C 1
ATOM 7236 O O . ALA A 1 896 ? -29.609 -21.844 10.43 1 96.69 896 ALA A O 1
ATOM 7237 N N . ARG A 1 897 ? -28.031 -22.453 8.977 1 94.5 897 ARG A N 1
ATOM 7238 C CA . ARG A 1 897 ? -27.359 -23.281 9.969 1 94.5 897 ARG A CA 1
ATOM 7239 C C . ARG A 1 897 ? -26.734 -22.438 11.07 1 94.5 897 ARG A C 1
ATOM 7241 O O . ARG A 1 897 ? -26.812 -22.797 12.25 1 94.5 897 ARG A O 1
ATOM 7248 N N . LYS A 1 898 ? -26.156 -21.391 10.711 1 92.94 898 LYS A N 1
ATOM 7249 C CA . LYS A 1 898 ? -25.5 -20.531 11.688 1 92.94 898 LYS A CA 1
ATOM 7250 C C . LYS A 1 898 ? -26.5 -19.844 12.594 1 92.94 898 LYS A C 1
ATOM 7252 O O . LYS A 1 898 ? -26.266 -19.672 13.789 1 92.94 898 LYS A O 1
ATOM 7257 N N . TRP A 1 899 ? -27.594 -19.391 12.055 1 93.56 899 TRP A N 1
ATOM 7258 C CA . TRP A 1 899 ? -28.594 -18.656 12.805 1 93.56 899 TRP A CA 1
ATOM 7259 C C . TRP A 1 899 ? -29.656 -19.609 13.375 1 93.56 899 TRP A C 1
ATOM 7261 O O . TRP A 1 899 ? -30.406 -19.234 14.273 1 93.56 899 TRP A O 1
ATOM 7271 N N . PRO B 1 1 ? -6.273 -0.391 -29.328 1 87.69 1 PRO B N 1
ATOM 7272 C CA . PRO B 1 1 ? -6.535 -1.812 -29.094 1 87.69 1 PRO B CA 1
ATOM 7273 C C . PRO B 1 1 ? -7.812 -2.051 -28.297 1 87.69 1 PRO B C 1
ATOM 7275 O O . PRO B 1 1 ? -8.547 -3 -28.562 1 87.69 1 PRO B O 1
ATOM 7278 N N . LEU B 1 2 ? -8.109 -1.14 -27.359 1 91.06 2 LEU B N 1
ATOM 7279 C CA . LEU B 1 2 ? -9.312 -1.303 -26.547 1 91.06 2 LEU B CA 1
ATOM 7280 C C . LEU B 1 2 ? -10.57 -1.1 -27.391 1 91.06 2 LEU B C 1
ATOM 7282 O O . LEU B 1 2 ? -11.531 -1.866 -27.281 1 91.06 2 LEU B O 1
ATOM 7286 N N . LEU B 1 3 ? -10.594 -0.069 -28.266 1 91.12 3 LEU B N 1
ATOM 7287 C CA . LEU B 1 3 ? -11.742 0.261 -29.094 1 91.12 3 LEU B CA 1
ATOM 7288 C C . LEU B 1 3 ? -12.039 -0.859 -30.078 1 91.12 3 LEU B C 1
ATOM 7290 O O . LEU B 1 3 ? -13.203 -1.11 -30.422 1 91.12 3 LEU B O 1
ATOM 7294 N N . GLN B 1 4 ? -10.992 -1.59 -30.469 1 92.88 4 GLN B N 1
ATOM 7295 C CA . GLN B 1 4 ? -11.164 -2.719 -31.391 1 92.88 4 GLN B CA 1
ATOM 7296 C C . GLN B 1 4 ? -11.75 -3.928 -30.656 1 92.88 4 GLN B C 1
ATOM 7298 O O . GLN B 1 4 ? -12.391 -4.777 -31.266 1 92.88 4 GLN B O 1
ATOM 7303 N N . TRP B 1 5 ? -11.516 -3.996 -29.391 1 95.75 5 TRP B N 1
ATOM 7304 C CA . TRP B 1 5 ? -11.945 -5.133 -28.578 1 95.75 5 TRP B CA 1
ATOM 7305 C C . TRP B 1 5 ? -13.414 -4.988 -28.172 1 95.75 5 TRP B C 1
ATOM 7307 O O . TRP B 1 5 ? -14.109 -5.988 -27.984 1 95.75 5 TRP B O 1
ATOM 7317 N N . ILE B 1 6 ? -14 -3.812 -28.094 1 94.56 6 ILE B N 1
ATOM 7318 C CA . ILE B 1 6 ? -15.312 -3.516 -27.516 1 94.56 6 ILE B CA 1
ATOM 7319 C C . ILE B 1 6 ? -16.391 -4.242 -28.297 1 94.56 6 ILE B C 1
ATOM 7321 O O . ILE B 1 6 ? -17.281 -4.883 -27.719 1 94.56 6 ILE B O 1
ATOM 7325 N N . PRO B 1 7 ? -16.297 -4.312 -29.641 1 93.62 7 PRO B N 1
ATOM 7326 C CA . PRO B 1 7 ? -17.328 -5.047 -30.359 1 93.62 7 PRO B CA 1
ATOM 7327 C C . PRO B 1 7 ? -17.234 -6.555 -30.141 1 93.62 7 PRO B C 1
ATOM 7329 O O . PRO B 1 7 ? -18.203 -7.277 -30.406 1 93.62 7 PRO B O 1
ATOM 7332 N N . GLU B 1 8 ? -16.141 -7.023 -29.656 1 95.12 8 GLU B N 1
ATOM 7333 C CA . GLU B 1 8 ? -15.906 -8.461 -29.516 1 95.12 8 GLU B CA 1
ATOM 7334 C C . GLU B 1 8 ? -16.203 -8.938 -28.109 1 95.12 8 GLU B C 1
ATOM 7336 O O . GLU B 1 8 ? -16.031 -10.117 -27.797 1 95.12 8 GLU B O 1
ATOM 7341 N N . ILE B 1 9 ? -16.719 -8.148 -27.25 1 96.56 9 ILE B N 1
ATOM 7342 C CA . ILE B 1 9 ? -16.891 -8.445 -25.828 1 96.56 9 ILE B CA 1
ATOM 7343 C C . ILE B 1 9 ? -17.812 -9.664 -25.672 1 96.56 9 ILE B C 1
ATOM 7345 O O . ILE B 1 9 ? -17.5 -10.586 -24.922 1 96.56 9 ILE B O 1
ATOM 7349 N N . ASP B 1 10 ? -18.859 -9.695 -26.375 1 95.31 10 ASP B N 1
ATOM 7350 C CA . ASP B 1 10 ? -19.828 -10.781 -26.219 1 95.31 10 ASP B CA 1
ATOM 7351 C C . ASP B 1 10 ? -19.219 -12.109 -26.688 1 95.31 10 ASP B C 1
ATOM 7353 O O . ASP B 1 10 ? -19.484 -13.156 -26.078 1 95.31 10 ASP B O 1
ATOM 7357 N N . ALA B 1 11 ? -18.422 -12.016 -27.75 1 94.56 11 ALA B N 1
ATOM 7358 C CA . ALA B 1 11 ? -17.766 -13.227 -28.219 1 94.56 11 ALA B CA 1
ATOM 7359 C C . ALA B 1 11 ? -16.797 -13.766 -27.172 1 94.56 11 ALA B C 1
ATOM 7361 O O . ALA B 1 11 ? -16.75 -14.977 -26.922 1 94.56 11 ALA B O 1
ATOM 7362 N N . PHE B 1 12 ? -16.016 -12.898 -26.594 1 97.38 12 PHE B N 1
ATOM 7363 C CA . PHE B 1 12 ? -15.07 -13.281 -25.547 1 97.38 12 PHE B CA 1
ATOM 7364 C C . PHE B 1 12 ? -15.812 -13.867 -24.344 1 97.38 12 PHE B C 1
ATOM 7366 O O . PHE B 1 12 ? -15.367 -14.852 -23.766 1 97.38 12 PHE B O 1
ATOM 7373 N N . LEU B 1 13 ? -16.922 -13.266 -23.984 1 97.06 13 LEU B N 1
ATOM 7374 C CA . LEU B 1 13 ? -17.719 -13.711 -22.859 1 97.06 13 LEU B CA 1
ATOM 7375 C C . LEU B 1 13 ? -18.266 -15.117 -23.094 1 97.06 13 LEU B C 1
ATOM 7377 O O . LEU B 1 13 ? -18.25 -15.953 -22.188 1 97.06 13 LEU B O 1
ATOM 7381 N N . GLN B 1 14 ? -18.688 -15.391 -24.281 1 95.44 14 GLN B N 1
ATOM 7382 C CA . GLN B 1 14 ? -19.219 -16.703 -24.609 1 95.44 14 GLN B CA 1
ATOM 7383 C C . GLN B 1 14 ? -18.125 -17.766 -24.531 1 95.44 14 GLN B C 1
ATOM 7385 O O . GLN B 1 14 ? -18.375 -18.891 -24.078 1 95.44 14 GLN B O 1
ATOM 7390 N N . GLU B 1 15 ? -16.938 -17.406 -24.922 1 95.81 15 GLU B N 1
ATOM 7391 C CA . GLU B 1 15 ? -15.828 -18.359 -24.828 1 95.81 15 GLU B CA 1
ATOM 7392 C C . GLU B 1 15 ? -15.461 -18.641 -23.375 1 95.81 15 GLU B C 1
ATOM 7394 O O . GLU B 1 15 ? -15.062 -19.766 -23.031 1 95.81 15 GLU B O 1
ATOM 7399 N N . LEU B 1 16 ? -15.578 -17.672 -22.516 1 96.75 16 LEU B N 1
ATOM 7400 C CA . LEU B 1 16 ? -15.352 -17.906 -21.094 1 96.75 16 LEU B CA 1
ATOM 7401 C C . LEU B 1 16 ? -16.391 -18.859 -20.531 1 96.75 16 LEU B C 1
ATOM 7403 O O . LEU B 1 16 ? -16.062 -19.734 -19.719 1 96.75 16 LEU B O 1
ATOM 7407 N N . LEU B 1 17 ? -17.609 -18.688 -20.984 1 96.38 17 LEU B N 1
ATOM 7408 C CA . LEU B 1 17 ? -18.688 -19.562 -20.5 1 96.38 17 LEU B CA 1
ATOM 7409 C C . LEU B 1 17 ? -18.516 -20.969 -21.047 1 96.38 17 LEU B C 1
ATOM 7411 O O . LEU B 1 17 ? -18.875 -21.953 -20.375 1 96.38 17 LEU B O 1
ATOM 7415 N N . ARG B 1 18 ? -17.938 -21.094 -22.234 1 95.19 18 ARG B N 1
ATOM 7416 C CA . ARG B 1 18 ? -17.688 -22.391 -22.844 1 95.19 18 ARG B CA 1
ATOM 7417 C C . ARG B 1 18 ? -16.844 -23.266 -21.922 1 95.19 18 ARG B C 1
ATOM 7419 O O . ARG B 1 18 ? -17.062 -24.469 -21.828 1 95.19 18 ARG B O 1
ATOM 7426 N N . HIS B 1 19 ? -15.938 -22.672 -21.141 1 95 19 HIS B N 1
ATOM 7427 C CA . HIS B 1 19 ? -14.984 -23.375 -20.297 1 95 19 HIS B CA 1
ATOM 7428 C C . HIS B 1 19 ? -15.672 -23.953 -19.062 1 95 19 HIS B C 1
ATOM 7430 O O . HIS B 1 19 ? -15.094 -24.766 -18.344 1 95 19 HIS B O 1
ATOM 7436 N N . GLU B 1 20 ? -16.938 -23.609 -18.859 1 95.69 20 GLU B N 1
ATOM 7437 C CA . GLU B 1 20 ? -17.672 -24.125 -17.703 1 95.69 20 GLU B CA 1
ATOM 7438 C C . GLU B 1 20 ? -18.281 -25.5 -18 1 95.69 20 GLU B C 1
ATOM 7440 O O . GLU B 1 20 ? -18.688 -26.203 -17.094 1 95.69 20 GLU B O 1
ATOM 7445 N N . GLY B 1 21 ? -18.234 -25.844 -19.266 1 94.19 21 GLY B N 1
ATOM 7446 C CA . GLY B 1 21 ? -18.781 -27.125 -19.672 1 94.19 21 GLY B CA 1
ATOM 7447 C C . GLY B 1 21 ? -17.719 -28.188 -19.891 1 94.19 21 GLY B C 1
ATOM 7448 O O . GLY B 1 21 ? -16.531 -27.938 -19.656 1 94.19 21 GLY B O 1
ATOM 7449 N N . ARG B 1 22 ? -18.109 -29.422 -20.359 1 92 22 ARG B N 1
ATOM 7450 C CA . ARG B 1 22 ? -17.203 -30.562 -20.516 1 92 22 ARG B CA 1
ATOM 7451 C C . ARG B 1 22 ? -16.422 -30.453 -21.828 1 92 22 ARG B C 1
ATOM 7453 O O . ARG B 1 22 ? -15.359 -31.078 -21.969 1 92 22 ARG B O 1
ATOM 7460 N N . GLY B 1 23 ? -16.906 -29.594 -22.672 1 85.62 23 GLY B N 1
ATOM 7461 C CA . GLY B 1 23 ? -16.281 -29.547 -23.984 1 85.62 23 GLY B CA 1
ATOM 7462 C C . GLY B 1 23 ? -16.531 -30.797 -24.812 1 85.62 23 GLY B C 1
ATOM 7463 O O . GLY B 1 23 ? -17.469 -31.562 -24.516 1 85.62 23 GLY B O 1
ATOM 7464 N N . PRO B 1 24 ? -15.703 -31.016 -25.812 1 78.88 24 PRO B N 1
ATOM 7465 C CA . PRO B 1 24 ? -15.961 -32.094 -26.766 1 78.88 24 PRO B CA 1
ATOM 7466 C C . PRO B 1 24 ? -15.422 -33.438 -26.297 1 78.88 24 PRO B C 1
ATOM 7468 O O . PRO B 1 24 ? -15.641 -34.469 -26.953 1 78.88 24 PRO B O 1
ATOM 7471 N N . ALA B 1 25 ? -14.914 -33.5 -25.078 1 76.75 25 ALA B N 1
ATOM 7472 C CA . ALA B 1 25 ? -14.258 -34.719 -24.625 1 76.75 25 ALA B CA 1
ATOM 7473 C C . ALA B 1 25 ? -15.266 -35.844 -24.406 1 76.75 25 ALA B C 1
ATOM 7475 O O . ALA B 1 25 ? -16.266 -35.656 -23.688 1 76.75 25 ALA B O 1
ATOM 7476 N N . GLN B 1 26 ? -15.047 -37 -25.094 1 77.31 26 GLN B N 1
ATOM 7477 C CA . GLN B 1 26 ? -15.961 -38.125 -24.984 1 77.31 26 GLN B CA 1
ATOM 7478 C C . GLN B 1 26 ? -15.359 -39.25 -24.141 1 77.31 26 GLN B C 1
ATOM 7480 O O . GLN B 1 26 ? -16.078 -40.062 -23.562 1 77.31 26 GLN B O 1
ATOM 7485 N N . SER B 1 27 ? -13.992 -39.25 -24.109 1 87.5 27 SER B N 1
ATOM 7486 C CA . SER B 1 27 ? -13.305 -40.281 -23.344 1 87.5 27 SER B CA 1
ATOM 7487 C C . SER B 1 27 ? -12.156 -39.688 -22.531 1 87.5 27 SER B C 1
ATOM 7489 O O . SER B 1 27 ? -11.797 -38.5 -22.719 1 87.5 27 SER B O 1
ATOM 7491 N N . CYS B 1 28 ? -11.75 -40.531 -21.609 1 92.81 28 CYS B N 1
ATOM 7492 C CA . CYS B 1 28 ? -10.633 -40.125 -20.781 1 92.81 28 CYS B CA 1
ATOM 7493 C C . CYS B 1 28 ? -9.414 -39.781 -21.625 1 92.81 28 CYS B C 1
ATOM 7495 O O . CYS B 1 28 ? -9.086 -40.5 -22.562 1 92.81 28 CYS B O 1
ATOM 7497 N N . LEU B 1 29 ? -8.758 -38.781 -21.359 1 89.69 29 LEU B N 1
ATOM 7498 C CA . LEU B 1 29 ? -7.621 -38.25 -22.109 1 89.69 29 LEU B CA 1
ATOM 7499 C C . LEU B 1 29 ? -6.457 -39.25 -22.094 1 89.69 29 LEU B C 1
ATOM 7501 O O . LEU B 1 29 ? -5.711 -39.344 -23.078 1 89.69 29 LEU B O 1
ATOM 7505 N N . THR B 1 30 ? -6.297 -39.969 -20.984 1 89 30 THR B N 1
ATOM 7506 C CA . THR B 1 30 ? -5.125 -40.844 -20.797 1 89 30 THR B CA 1
ATOM 7507 C C . THR B 1 30 ? -5.438 -42.281 -21.203 1 89 30 THR B C 1
ATOM 7509 O O . THR B 1 30 ? -4.781 -42.812 -22.094 1 89 30 THR B O 1
ATOM 7512 N N . CYS B 1 31 ? -6.516 -42.938 -20.672 1 90.44 31 CYS B N 1
ATOM 7513 C CA . CYS B 1 31 ? -6.785 -44.344 -20.922 1 90.44 31 CYS B CA 1
ATOM 7514 C C . CYS B 1 31 ? -7.73 -44.531 -22.109 1 90.44 31 CYS B C 1
ATOM 7516 O O . CYS B 1 31 ? -7.848 -45.625 -22.656 1 90.44 31 CYS B O 1
ATOM 7518 N N . ALA B 1 32 ? -8.461 -43.531 -22.5 1 87.25 32 ALA B N 1
ATOM 7519 C CA . ALA B 1 32 ? -9.414 -43.531 -23.594 1 87.25 32 ALA B CA 1
ATOM 7520 C C . ALA B 1 32 ? -10.492 -44.594 -23.391 1 87.25 32 ALA B C 1
ATOM 7522 O O . ALA B 1 32 ? -11.172 -44.969 -24.344 1 87.25 32 ALA B O 1
ATOM 7523 N N . MET B 1 33 ? -10.656 -45.125 -22.219 1 88.19 33 MET B N 1
ATOM 7524 C CA . MET B 1 33 ? -11.578 -46.25 -21.969 1 88.19 33 MET B CA 1
ATOM 7525 C C . MET B 1 33 ? -12.68 -45.844 -20.984 1 88.19 33 MET B C 1
ATOM 7527 O O . MET B 1 33 ? -13.859 -46.094 -21.219 1 88.19 33 MET B O 1
ATOM 7531 N N . ASN B 1 34 ? -12.297 -45.219 -19.984 1 88.69 34 ASN B N 1
ATOM 7532 C CA . ASN B 1 34 ? -13.234 -44.906 -18.906 1 88.69 34 ASN B CA 1
ATOM 7533 C C . ASN B 1 34 ? -13.953 -43.594 -19.141 1 88.69 34 ASN B C 1
ATOM 7535 O O . ASN B 1 34 ? -13.508 -42.781 -19.953 1 88.69 34 ASN B O 1
ATOM 7539 N N . MET B 1 35 ? -15.062 -43.5 -18.516 1 88.25 35 MET B N 1
ATOM 7540 C CA . MET B 1 35 ? -15.852 -42.281 -18.594 1 88.25 35 MET B CA 1
ATOM 7541 C C . MET B 1 35 ? -15.125 -41.094 -17.938 1 88.25 35 MET B C 1
ATOM 7543 O O . MET B 1 35 ? -14.703 -41.188 -16.781 1 88.25 35 MET B O 1
ATOM 7547 N N . PRO B 1 36 ? -14.953 -40.062 -18.719 1 91.94 36 PRO B N 1
ATOM 7548 C CA . PRO B 1 36 ? -14.25 -38.906 -18.172 1 91.94 36 PRO B CA 1
ATOM 7549 C C . PRO B 1 36 ? -15.148 -38.031 -17.297 1 91.94 36 PRO B C 1
ATOM 7551 O O . PRO B 1 36 ? -16.234 -37.625 -17.719 1 91.94 36 PRO B O 1
ATOM 7554 N N . SER B 1 37 ? -14.797 -37.812 -15.992 1 93.44 37 SER B N 1
ATOM 7555 C CA . SER B 1 37 ? -15.633 -37.031 -15.086 1 93.44 37 SER B CA 1
ATOM 7556 C C . SER B 1 37 ? -14.812 -35.969 -14.344 1 93.44 37 SER B C 1
ATOM 7558 O O . SER B 1 37 ? -15.367 -35.156 -13.625 1 93.44 37 SER B O 1
ATOM 7560 N N . TYR B 1 38 ? -13.508 -36 -14.547 1 95.81 38 TYR B N 1
ATOM 7561 C CA . TYR B 1 38 ? -12.664 -35.094 -13.773 1 95.81 38 TYR B CA 1
ATOM 7562 C C . TYR B 1 38 ? -11.844 -34.188 -14.688 1 95.81 38 TYR B C 1
ATOM 7564 O O . TYR B 1 38 ? -11.438 -34.594 -15.773 1 95.81 38 TYR B O 1
ATOM 7572 N N . ARG B 1 39 ? -11.672 -33 -14.32 1 95.25 39 ARG B N 1
ATOM 7573 C CA . ARG B 1 39 ? -10.812 -32.062 -15.062 1 95.25 39 ARG B CA 1
ATOM 7574 C C . ARG B 1 39 ? -9.836 -31.359 -14.125 1 95.25 39 ARG B C 1
ATOM 7576 O O . ARG B 1 39 ? -10.117 -31.203 -12.93 1 95.25 39 ARG B O 1
ATOM 7583 N N . CYS B 1 40 ? -8.672 -31.062 -14.617 1 94.88 40 CYS B N 1
ATOM 7584 C CA . CYS B 1 40 ? -7.688 -30.281 -13.883 1 94.88 40 CYS B CA 1
ATOM 7585 C C . CYS B 1 40 ? -7.695 -28.828 -14.352 1 94.88 40 CYS B C 1
ATOM 7587 O O . CYS B 1 40 ? -7.652 -28.562 -15.555 1 94.88 40 CYS B O 1
ATOM 7589 N N . MET B 1 41 ? -7.746 -27.891 -13.461 1 93.25 41 MET B N 1
ATOM 7590 C CA . MET B 1 41 ? -7.82 -26.469 -13.789 1 93.25 41 MET B CA 1
ATOM 7591 C C . MET B 1 41 ? -6.441 -25.922 -14.148 1 93.25 41 MET B C 1
ATOM 7593 O O . MET B 1 41 ? -6.336 -24.859 -14.773 1 93.25 41 MET B O 1
ATOM 7597 N N . ASP B 1 42 ? -5.395 -26.672 -13.805 1 93.25 42 ASP B N 1
ATOM 7598 C CA . ASP B 1 42 ? -4.043 -26.141 -13.945 1 93.25 42 ASP B CA 1
ATOM 7599 C C . ASP B 1 42 ? -3.326 -26.766 -15.141 1 93.25 42 ASP B C 1
ATOM 7601 O O . ASP B 1 42 ? -2.312 -26.25 -15.609 1 93.25 42 ASP B O 1
ATOM 7605 N N . CYS B 1 43 ? -3.881 -27.844 -15.648 1 92.44 43 CYS B N 1
ATOM 7606 C CA . CYS B 1 43 ? -3.354 -28.438 -16.875 1 92.44 43 CYS B CA 1
ATOM 7607 C C . CYS B 1 43 ? -3.922 -27.75 -18.109 1 92.44 43 CYS B C 1
ATOM 7609 O O . CYS B 1 43 ? -5.098 -27.375 -18.125 1 92.44 43 CYS B O 1
ATOM 7611 N N . MET B 1 44 ? -3.092 -27.578 -19.078 1 89 44 MET B N 1
ATOM 7612 C CA . MET B 1 44 ? -3.561 -26.922 -20.297 1 89 44 MET B CA 1
ATOM 7613 C C . MET B 1 44 ? -3.871 -27.953 -21.375 1 89 44 MET B C 1
ATOM 7615 O O . MET B 1 44 ? -3.234 -27.969 -22.438 1 89 44 MET B O 1
ATOM 7619 N N . ASN B 1 45 ? -4.691 -28.875 -21.219 1 83.12 45 ASN B N 1
ATOM 7620 C CA . ASN B 1 45 ? -5.043 -29.891 -22.203 1 83.12 45 ASN B CA 1
ATOM 7621 C C . ASN B 1 45 ? -6.551 -29.969 -22.422 1 83.12 45 ASN B C 1
ATOM 7623 O O . ASN B 1 45 ? -7.02 -30.641 -23.344 1 83.12 45 ASN B O 1
ATOM 7627 N N . ASN B 1 46 ? -7.34 -29.109 -21.875 1 76.31 46 ASN B N 1
ATOM 7628 C CA . ASN B 1 46 ? -8.789 -29 -22 1 76.31 46 ASN B CA 1
ATOM 7629 C C . ASN B 1 46 ? -9.453 -30.375 -22.016 1 76.31 46 ASN B C 1
ATOM 7631 O O . ASN B 1 46 ? -10.516 -30.547 -22.609 1 76.31 46 ASN B O 1
ATOM 7635 N N . GLY B 1 47 ? -8.75 -31.406 -21.469 1 85.62 47 GLY B N 1
ATOM 7636 C CA . GLY B 1 47 ? -9.328 -32.719 -21.469 1 85.62 47 GLY B CA 1
ATOM 7637 C C . GLY B 1 47 ? -9.875 -33.156 -20.125 1 85.62 47 GLY B C 1
ATOM 7638 O O . GLY B 1 47 ? -9.75 -32.406 -19.141 1 85.62 47 GLY B O 1
ATOM 7639 N N . LEU B 1 48 ? -10.656 -34.281 -20.219 1 93.44 48 LEU B N 1
ATOM 7640 C CA . LEU B 1 48 ? -11.227 -34.844 -19 1 93.44 48 LEU B CA 1
ATOM 7641 C C . LEU B 1 48 ? -10.555 -36.188 -18.656 1 93.44 48 LEU B C 1
ATOM 7643 O O . LEU B 1 48 ? -10.031 -36.875 -19.547 1 93.44 48 LEU B O 1
ATOM 7647 N N . TYR B 1 49 ? -10.484 -36.406 -17.359 1 95.06 49 TYR B N 1
ATOM 7648 C CA . TYR B 1 49 ? -9.859 -37.625 -16.844 1 95.06 49 TYR B CA 1
ATOM 7649 C C . TYR B 1 49 ? -10.875 -38.5 -16.125 1 95.06 49 TYR B C 1
ATOM 7651 O O . TYR B 1 49 ? -11.938 -38.031 -15.711 1 95.06 49 TYR B O 1
ATOM 7659 N N . CYS B 1 50 ? -10.586 -39.812 -16.203 1 95.56 50 CYS B N 1
ATOM 7660 C CA . CYS B 1 50 ? -11.25 -40.688 -15.234 1 95.56 50 CYS B CA 1
ATOM 7661 C C . CYS B 1 50 ? -10.547 -40.625 -13.883 1 95.56 50 CYS B C 1
ATOM 7663 O O . CYS B 1 50 ? -9.477 -40.031 -13.758 1 95.56 50 CYS B O 1
ATOM 7665 N N . LYS B 1 51 ? -11.109 -41.156 -12.844 1 95.5 51 LYS B N 1
ATOM 7666 C CA . LYS B 1 51 ? -10.602 -41.031 -11.477 1 95.5 51 LYS B CA 1
ATOM 7667 C C . LYS B 1 51 ? -9.195 -41.625 -11.359 1 95.5 51 LYS B C 1
ATOM 7669 O O . LYS B 1 51 ? -8.266 -40.906 -10.938 1 95.5 51 LYS B O 1
ATOM 7674 N N . PRO B 1 52 ? -8.922 -42.844 -11.82 1 95.38 52 PRO B N 1
ATOM 7675 C CA . PRO B 1 52 ? -7.57 -43.375 -11.664 1 95.38 52 PRO B CA 1
ATOM 7676 C C . PRO B 1 52 ? -6.527 -42.625 -12.484 1 95.38 52 PRO B C 1
ATOM 7678 O O . PRO B 1 52 ? -5.402 -42.438 -12.023 1 95.38 52 PRO B O 1
ATOM 7681 N N . CYS B 1 53 ? -6.953 -42.219 -13.695 1 95.44 53 CYS B N 1
ATOM 7682 C CA . CYS B 1 53 ? -6.02 -41.5 -14.562 1 95.44 53 CYS B CA 1
ATOM 7683 C C . CYS B 1 53 ? -5.703 -40.125 -13.984 1 95.44 53 CYS B C 1
ATOM 7685 O O . CYS B 1 53 ? -4.594 -39.594 -14.164 1 95.44 53 CYS B O 1
ATOM 7687 N N . THR B 1 54 ? -6.676 -39.5 -13.266 1 96.06 54 THR B N 1
ATOM 7688 C CA . THR B 1 54 ? -6.426 -38.219 -12.617 1 96.06 54 THR B CA 1
ATOM 7689 C C . THR B 1 54 ? -5.332 -38.344 -11.562 1 96.06 54 THR B C 1
ATOM 7691 O O . THR B 1 54 ? -4.406 -37.531 -11.523 1 96.06 54 THR B O 1
ATOM 7694 N N . VAL B 1 55 ? -5.406 -39.344 -10.766 1 95.62 55 VAL B N 1
ATOM 7695 C CA . VAL B 1 55 ? -4.449 -39.562 -9.68 1 95.62 55 VAL B CA 1
ATOM 7696 C C . VAL B 1 55 ? -3.072 -39.875 -10.266 1 95.62 55 VAL B C 1
ATOM 7698 O O . VAL B 1 55 ? -2.07 -39.281 -9.844 1 95.62 55 VAL B O 1
ATOM 7701 N N . ALA B 1 56 ? -3.049 -40.656 -11.312 1 93.25 56 ALA B N 1
ATOM 7702 C CA . ALA B 1 56 ? -1.788 -41.094 -11.914 1 93.25 56 ALA B CA 1
ATOM 7703 C C . ALA B 1 56 ? -1.093 -39.906 -12.609 1 93.25 56 ALA B C 1
ATOM 7705 O O . ALA B 1 56 ? 0.128 -39.75 -12.508 1 93.25 56 ALA B O 1
ATOM 7706 N N . SER B 1 57 ? -1.871 -39.094 -13.281 1 92.31 57 SER B N 1
ATOM 7707 C CA . SER B 1 57 ? -1.314 -38.031 -14.078 1 92.31 57 SER B CA 1
ATOM 7708 C C . SER B 1 57 ? -0.837 -36.875 -13.188 1 92.31 57 SER B C 1
ATOM 7710 O O . SER B 1 57 ? -0.076 -36 -13.633 1 92.31 57 SER B O 1
ATOM 7712 N N . HIS B 1 58 ? -1.247 -36.844 -11.906 1 94.12 58 HIS B N 1
ATOM 7713 C CA . HIS B 1 58 ? -0.934 -35.719 -11.062 1 94.12 58 HIS B CA 1
ATOM 7714 C C . HIS B 1 58 ? -0.068 -36.125 -9.875 1 94.12 58 HIS B C 1
ATOM 7716 O O . HIS B 1 58 ? 0.011 -35.375 -8.883 1 94.12 58 HIS B O 1
ATOM 7722 N N . LYS B 1 59 ? 0.596 -37.219 -10.031 1 92.19 59 LYS B N 1
ATOM 7723 C CA . LYS B 1 59 ? 1.495 -37.688 -8.977 1 92.19 59 LYS B CA 1
ATOM 7724 C C . LYS B 1 59 ? 2.629 -36.688 -8.742 1 92.19 59 LYS B C 1
ATOM 7726 O O . LYS B 1 59 ? 3.059 -36.5 -7.609 1 92.19 59 LYS B O 1
ATOM 7731 N N . SER B 1 60 ? 3.08 -36.094 -9.867 1 91.75 60 SER B N 1
ATOM 7732 C CA . SER B 1 60 ? 4.168 -35.125 -9.758 1 91.75 60 SER B CA 1
ATOM 7733 C C . SER B 1 60 ? 3.635 -33.719 -9.523 1 91.75 60 SER B C 1
ATOM 7735 O O . SER B 1 60 ? 4.41 -32.781 -9.359 1 91.75 60 SER B O 1
ATOM 7737 N N . MET B 1 61 ? 2.293 -33.594 -9.555 1 93.38 61 MET B N 1
ATOM 7738 C CA . MET B 1 61 ? 1.656 -32.281 -9.367 1 93.38 61 MET B CA 1
ATOM 7739 C C . MET B 1 61 ? 0.504 -32.375 -8.367 1 93.38 61 MET B C 1
ATOM 7741 O O . MET B 1 61 ? -0.639 -32.062 -8.703 1 93.38 61 MET B O 1
ATOM 7745 N N . PRO B 1 62 ? 0.886 -32.688 -7.148 1 94.5 62 PRO B N 1
ATOM 7746 C CA . PRO B 1 62 ? -0.159 -33 -6.172 1 94.5 62 PRO B CA 1
ATOM 7747 C C . PRO B 1 62 ? -0.981 -31.766 -5.773 1 94.5 62 PRO B C 1
ATOM 7749 O O . PRO B 1 62 ? -2.02 -31.906 -5.117 1 94.5 62 PRO B O 1
ATOM 7752 N N . PHE B 1 63 ? -0.61 -30.594 -6.191 1 95.5 63 PHE B N 1
ATOM 7753 C CA . PHE B 1 63 ? -1.305 -29.406 -5.711 1 95.5 63 PHE B CA 1
ATOM 7754 C C . PHE B 1 63 ? -2.104 -28.75 -6.832 1 95.5 63 PHE B C 1
ATOM 7756 O O . PHE B 1 63 ? -2.49 -27.578 -6.727 1 95.5 63 PHE B O 1
ATOM 7763 N N . HIS B 1 64 ? -2.275 -29.453 -7.977 1 95.75 64 HIS B N 1
ATOM 7764 C CA . HIS B 1 64 ? -3.178 -28.984 -9.023 1 95.75 64 HIS B CA 1
ATOM 7765 C C . HIS B 1 64 ? -4.629 -29.016 -8.555 1 95.75 64 HIS B C 1
ATOM 7767 O O . HIS B 1 64 ? -4.988 -29.812 -7.688 1 95.75 64 HIS B O 1
ATOM 7773 N N . ARG B 1 65 ? -5.469 -28.266 -9.016 1 94.75 65 ARG B N 1
ATOM 7774 C CA . ARG B 1 65 ? -6.875 -28.156 -8.656 1 94.75 65 ARG B CA 1
ATOM 7775 C C . ARG B 1 65 ? -7.75 -29.016 -9.57 1 94.75 65 ARG B C 1
ATOM 7777 O O . ARG B 1 65 ? -7.715 -28.844 -10.797 1 94.75 65 ARG B O 1
ATOM 7784 N N . SER B 1 66 ? -8.492 -29.766 -8.898 1 95.31 66 SER B N 1
ATOM 7785 C CA . SER B 1 66 ? -9.344 -30.672 -9.664 1 95.31 66 SER B CA 1
ATOM 7786 C C . SER B 1 66 ? -10.82 -30.375 -9.422 1 95.31 66 SER B C 1
ATOM 7788 O O . SER B 1 66 ? -11.18 -29.781 -8.406 1 95.31 66 SER B O 1
ATOM 7790 N N . GLN B 1 67 ? -11.641 -30.734 -10.461 1 96.12 67 GLN B N 1
ATOM 7791 C CA . GLN B 1 67 ? -13.086 -30.594 -10.391 1 96.12 67 GLN B CA 1
ATOM 7792 C C . GLN B 1 67 ? -13.781 -31.859 -10.906 1 96.12 67 GLN B C 1
ATOM 7794 O O . GLN B 1 67 ? -13.234 -32.594 -11.734 1 96.12 67 GLN B O 1
ATOM 7799 N N . GLU B 1 68 ? -14.883 -32.156 -10.336 1 97.06 68 GLU B N 1
ATOM 7800 C CA . GLU B 1 68 ? -15.695 -33.281 -10.727 1 97.06 68 GLU B CA 1
ATOM 7801 C C . GLU B 1 68 ? -17 -32.844 -11.375 1 97.06 68 GLU B C 1
ATOM 7803 O O . GLU B 1 68 ? -17.672 -31.938 -10.875 1 97.06 68 GLU B O 1
ATOM 7808 N N . TRP B 1 69 ? -17.312 -33.438 -12.516 1 95.75 69 TRP B N 1
ATOM 7809 C CA . TRP B 1 69 ? -18.578 -33.188 -13.172 1 95.75 69 TRP B CA 1
ATOM 7810 C C . TRP B 1 69 ? -19.734 -33.812 -12.398 1 95.75 69 TRP B C 1
ATOM 7812 O O . TRP B 1 69 ? -19.781 -35.062 -12.242 1 95.75 69 TRP B O 1
ATOM 7822 N N . THR B 1 70 ? -20.719 -33.094 -11.898 1 95.56 70 THR B N 1
ATOM 7823 C CA . THR B 1 70 ? -21.844 -33.562 -11.078 1 95.56 70 THR B CA 1
ATOM 7824 C C . THR B 1 70 ? -22.969 -34.062 -11.961 1 95.56 70 THR B C 1
ATOM 7826 O O . THR B 1 70 ? -23.922 -34.688 -11.461 1 95.56 70 THR B O 1
ATOM 7829 N N . GLY B 1 71 ? -22.906 -33.844 -13.18 1 93.25 71 GLY B N 1
ATOM 7830 C CA . GLY B 1 71 ? -23.984 -34.094 -14.125 1 93.25 71 GLY B CA 1
ATOM 7831 C C . GLY B 1 71 ? -24.531 -32.812 -14.758 1 93.25 71 GLY B C 1
ATOM 7832 O O . GLY B 1 71 ? -25.109 -32.875 -15.844 1 93.25 71 GLY B O 1
ATOM 7833 N N . ARG B 1 72 ? -24.281 -31.688 -14.047 1 94.81 72 ARG B N 1
ATOM 7834 C CA . ARG B 1 72 ? -24.797 -30.422 -14.547 1 94.81 72 ARG B CA 1
ATOM 7835 C C . ARG B 1 72 ? -23.719 -29.359 -14.578 1 94.81 72 ARG B C 1
ATOM 7837 O O . ARG B 1 72 ? -23.766 -28.453 -15.406 1 94.81 72 ARG B O 1
ATOM 7844 N N . TYR B 1 73 ? -22.859 -29.422 -13.664 1 96.56 73 TYR B N 1
ATOM 7845 C CA . TYR B 1 73 ? -21.766 -28.453 -13.562 1 96.56 73 TYR B CA 1
ATOM 7846 C C . TYR B 1 73 ? -20.562 -29.078 -12.859 1 96.56 73 TYR B C 1
ATOM 7848 O O . TYR B 1 73 ? -20.641 -30.188 -12.32 1 96.56 73 TYR B O 1
ATOM 7856 N N . PHE B 1 74 ? -19.406 -28.422 -12.914 1 96 74 PHE B N 1
ATOM 7857 C CA . PHE B 1 74 ? -18.203 -28.891 -12.25 1 96 74 PHE B CA 1
ATOM 7858 C C . PHE B 1 74 ? -18.156 -28.391 -10.812 1 96 74 PHE B C 1
ATOM 7860 O O . PHE B 1 74 ? -18.453 -27.234 -10.539 1 96 74 PHE B O 1
ATOM 7867 N N . SER B 1 75 ? -17.797 -29.281 -9.938 1 95.19 75 SER B N 1
ATOM 7868 C CA . SER B 1 75 ? -17.609 -28.953 -8.531 1 95.19 75 SER B CA 1
ATOM 7869 C C . SER B 1 75 ? -16.188 -29.25 -8.078 1 95.19 75 SER B C 1
ATOM 7871 O O . SER B 1 75 ? -15.516 -30.125 -8.633 1 95.19 75 SER B O 1
ATOM 7873 N N . ARG B 1 76 ? -15.781 -28.531 -7.086 1 93.25 76 ARG B N 1
ATOM 7874 C CA . ARG B 1 76 ? -14.422 -28.688 -6.586 1 93.25 76 ARG B CA 1
ATOM 7875 C C . ARG B 1 76 ? -14.242 -30.031 -5.891 1 93.25 76 ARG B C 1
ATOM 7877 O O . ARG B 1 76 ? -15.133 -30.5 -5.176 1 93.25 76 ARG B O 1
ATOM 7884 N N . ILE B 1 77 ? -13.094 -30.688 -6.145 1 94.44 77 ILE B N 1
ATOM 7885 C CA . ILE B 1 77 ? -12.68 -31.906 -5.453 1 94.44 77 ILE B CA 1
ATOM 7886 C C . ILE B 1 77 ? -11.164 -31.906 -5.289 1 94.44 77 ILE B C 1
ATOM 7888 O O . ILE B 1 77 ? -10.438 -31.438 -6.172 1 94.44 77 ILE B O 1
ATOM 7892 N N . SER B 1 78 ? -10.711 -32.312 -4.148 1 92.94 78 SER B N 1
ATOM 7893 C CA . SER B 1 78 ? -9.266 -32.344 -3.936 1 92.94 78 SER B CA 1
ATOM 7894 C C . SER B 1 78 ? -8.664 -33.656 -4.41 1 92.94 78 SER B C 1
ATOM 7896 O O . SER B 1 78 ? -9.359 -34.688 -4.508 1 92.94 78 SER B O 1
ATOM 7898 N N . LEU B 1 79 ? -7.375 -33.625 -4.781 1 95.38 79 LEU B N 1
ATOM 7899 C CA . LEU B 1 79 ? -6.668 -34.844 -5.164 1 95.38 79 LEU B CA 1
ATOM 7900 C C . LEU B 1 79 ? -6.539 -35.781 -3.977 1 95.38 79 LEU B C 1
ATOM 7902 O O . LEU B 1 79 ? -6.469 -37 -4.156 1 95.38 79 LEU B O 1
ATOM 7906 N N . HIS B 1 80 ? -6.578 -35.25 -2.791 1 94.38 80 HIS B N 1
ATOM 7907 C CA . HIS B 1 80 ? -6.59 -36.031 -1.564 1 94.38 80 HIS B CA 1
ATOM 7908 C C . HIS B 1 80 ? -7.84 -36.906 -1.486 1 94.38 80 HIS B C 1
ATOM 7910 O O . HIS B 1 80 ? -7.75 -38.094 -1.18 1 94.38 80 HIS B O 1
ATOM 7916 N N . GLU B 1 81 ? -8.992 -36.344 -1.806 1 94 81 GLU B N 1
ATOM 7917 C CA . GLU B 1 81 ? -10.266 -37.062 -1.78 1 94 81 GLU B CA 1
ATOM 7918 C C . GLU B 1 81 ? -10.32 -38.125 -2.861 1 94 81 GLU B C 1
ATOM 7920 O O . GLU B 1 81 ? -11.008 -39.125 -2.705 1 94 81 GLU B O 1
ATOM 7925 N N . LEU B 1 82 ? -9.508 -37.906 -3.955 1 95.81 82 LEU B N 1
ATOM 7926 C CA . LEU B 1 82 ? -9.469 -38.875 -5.059 1 95.81 82 LEU B CA 1
ATOM 7927 C C . LEU B 1 82 ? -8.523 -40 -4.75 1 95.81 82 LEU B C 1
ATOM 7929 O O . LEU B 1 82 ? -8.492 -41 -5.48 1 95.81 82 LEU B O 1
ATOM 7933 N N . GLY B 1 83 ? -7.703 -39.812 -3.684 1 94.81 83 GLY B N 1
ATOM 7934 C CA . GLY B 1 83 ? -6.887 -40.938 -3.234 1 94.81 83 GLY B CA 1
ATOM 7935 C C . GLY B 1 83 ? -5.402 -40.719 -3.471 1 94.81 83 GLY B C 1
ATOM 7936 O O . GLY B 1 83 ? -4.594 -41.625 -3.236 1 94.81 83 GLY B O 1
ATOM 7937 N N . LEU B 1 84 ? -4.977 -39.562 -3.932 1 95.81 84 LEU B N 1
ATOM 7938 C CA . LEU B 1 84 ? -3.559 -39.281 -4.176 1 95.81 84 LEU B CA 1
ATOM 7939 C C . LEU B 1 84 ? -2.793 -39.188 -2.859 1 95.81 84 LEU B C 1
ATOM 7941 O O . LEU B 1 84 ? -3.234 -38.5 -1.936 1 95.81 84 LEU B O 1
ATOM 7945 N N . ARG B 1 85 ? -1.669 -39.906 -2.77 1 94.38 85 ARG B N 1
ATOM 7946 C CA . ARG B 1 85 ? -0.791 -39.844 -1.605 1 94.38 85 ARG B CA 1
ATOM 7947 C C . ARG B 1 85 ? 0.622 -39.438 -2.004 1 94.38 85 ARG B C 1
ATOM 7949 O O . ARG B 1 85 ? 1.117 -39.844 -3.059 1 94.38 85 ARG B O 1
ATOM 7956 N N . ILE B 1 86 ? 1.26 -38.625 -1.172 1 95.25 86 ILE B N 1
ATOM 7957 C CA . ILE B 1 86 ? 2.619 -38.156 -1.414 1 95.25 86 ILE B CA 1
ATOM 7958 C C . ILE B 1 86 ? 3.605 -38.969 -0.597 1 95.25 86 ILE B C 1
ATOM 7960 O O . ILE B 1 86 ? 3.59 -38.938 0.636 1 95.25 86 ILE B O 1
ATOM 7964 N N . GLN B 1 87 ? 4.438 -39.75 -1.271 1 93.81 87 GLN B N 1
ATOM 7965 C CA . GLN B 1 87 ? 5.484 -40.5 -0.618 1 93.81 87 GLN B CA 1
ATOM 7966 C C . GLN B 1 87 ? 6.789 -39.719 -0.542 1 93.81 87 GLN B C 1
ATOM 7968 O O . GLN B 1 87 ? 7.312 -39.281 -1.565 1 93.81 87 GLN B O 1
ATOM 7973 N N . LEU B 1 88 ? 7.281 -39.562 0.687 1 93.12 88 LEU B N 1
ATOM 7974 C CA . LEU B 1 88 ? 8.516 -38.812 0.876 1 93.12 88 LEU B CA 1
ATOM 7975 C C . LEU B 1 88 ? 9.719 -39.75 0.972 1 93.12 88 LEU B C 1
ATOM 7977 O O . LEU B 1 88 ? 9.57 -40.906 1.335 1 93.12 88 LEU B O 1
ATOM 7981 N N . ASN B 1 89 ? 10.875 -39.25 0.589 1 90.25 89 ASN B N 1
ATOM 7982 C CA . ASN B 1 89 ? 12.203 -39.812 0.8 1 90.25 89 ASN B CA 1
ATOM 7983 C C . ASN B 1 89 ? 12.383 -41.125 0.037 1 90.25 89 ASN B C 1
ATOM 7985 O O . ASN B 1 89 ? 13.055 -42.031 0.517 1 90.25 89 ASN B O 1
ATOM 7989 N N . HIS B 1 90 ? 11.68 -41.281 -1.033 1 88.31 90 HIS B N 1
ATOM 7990 C CA . HIS B 1 90 ? 11.852 -42.344 -1.988 1 88.31 90 HIS B CA 1
ATOM 7991 C C . HIS B 1 90 ? 11.852 -41.844 -3.422 1 88.31 90 HIS B C 1
ATOM 7993 O O . HIS B 1 90 ? 11.297 -40.781 -3.701 1 88.31 90 HIS B O 1
ATOM 7999 N N . PRO B 1 91 ? 12.484 -42.562 -4.262 1 83.19 91 PRO B N 1
ATOM 8000 C CA . PRO B 1 91 ? 12.422 -42.156 -5.664 1 83.19 91 PRO B CA 1
ATOM 8001 C C . PRO B 1 91 ? 11 -42.094 -6.207 1 83.19 91 PRO B C 1
ATOM 8003 O O . PRO B 1 91 ? 10.117 -42.812 -5.699 1 83.19 91 PRO B O 1
ATOM 8006 N N . TYR B 1 92 ? 10.852 -41.312 -7.203 1 83.38 92 TYR B N 1
ATOM 8007 C CA . TYR B 1 92 ? 9.531 -41.125 -7.797 1 83.38 92 TYR B CA 1
ATOM 8008 C C . TYR B 1 92 ? 8.922 -42.438 -8.258 1 83.38 92 TYR B C 1
ATOM 8010 O O . TYR B 1 92 ? 9.594 -43.25 -8.914 1 83.38 92 TYR B O 1
ATOM 8018 N N . GLY B 1 93 ? 7.734 -42.719 -7.789 1 78.06 93 GLY B N 1
ATOM 8019 C CA . GLY B 1 93 ? 7.023 -43.906 -8.219 1 78.06 93 GLY B CA 1
ATOM 8020 C C . GLY B 1 93 ? 7.164 -45.062 -7.258 1 78.06 93 GLY B C 1
ATOM 8021 O O . GLY B 1 93 ? 6.43 -46.062 -7.355 1 78.06 93 GLY B O 1
ATOM 8022 N N . GLU B 1 94 ? 8.102 -44.906 -6.312 1 85.06 94 GLU B N 1
ATOM 8023 C CA . GLU B 1 94 ? 8.312 -46 -5.359 1 85.06 94 GLU B CA 1
ATOM 8024 C C . GLU B 1 94 ? 7.617 -45.719 -4.035 1 85.06 94 GLU B C 1
ATOM 8026 O O . GLU B 1 94 ? 7.582 -44.562 -3.576 1 85.06 94 GLU B O 1
ATOM 8031 N N . ASN B 1 95 ? 7.109 -46.781 -3.537 1 89.25 95 ASN B N 1
ATOM 8032 C CA . ASN B 1 95 ? 6.457 -46.656 -2.238 1 89.25 95 ASN B CA 1
ATOM 8033 C C . ASN B 1 95 ? 7.348 -47.188 -1.115 1 89.25 95 ASN B C 1
ATOM 8035 O O . ASN B 1 95 ? 8.125 -48.125 -1.314 1 89.25 95 ASN B O 1
ATOM 8039 N N . CYS B 1 96 ? 7.191 -46.5 -0.074 1 91.88 96 CYS B N 1
ATOM 8040 C CA . CYS B 1 96 ? 7.941 -46.906 1.106 1 91.88 96 CYS B CA 1
ATOM 8041 C C . CYS B 1 96 ? 7.402 -48.219 1.667 1 91.88 96 CYS B C 1
ATOM 8043 O O . CYS B 1 96 ? 6.191 -48.438 1.697 1 91.88 96 CYS B O 1
ATOM 8045 N N . TYR B 1 97 ? 8.305 -49.125 2.16 1 90.75 97 TYR B N 1
ATOM 8046 C CA . TYR B 1 97 ? 7.914 -50.375 2.762 1 90.75 97 TYR B CA 1
ATOM 8047 C C . TYR B 1 97 ? 7.324 -50.188 4.152 1 90.75 97 TYR B C 1
ATOM 8049 O O . TYR B 1 97 ? 6.508 -50.969 4.617 1 90.75 97 TYR B O 1
ATOM 8057 N N . ASN B 1 98 ? 7.758 -49.125 4.832 1 92.06 98 ASN B N 1
ATOM 8058 C CA . ASN B 1 98 ? 7.285 -48.781 6.168 1 92.06 98 ASN B CA 1
ATOM 8059 C C . ASN B 1 98 ? 6.809 -47.312 6.23 1 92.06 98 ASN B C 1
ATOM 8061 O O . ASN B 1 98 ? 7.359 -46.531 6.98 1 92.06 98 ASN B O 1
ATOM 8065 N N . PRO B 1 99 ? 5.734 -47.094 5.484 1 93.56 99 PRO B N 1
ATOM 8066 C CA . PRO B 1 99 ? 5.27 -45.719 5.473 1 93.56 99 PRO B CA 1
ATOM 8067 C C . PRO B 1 99 ? 4.637 -45.281 6.793 1 93.56 99 PRO B C 1
ATOM 8069 O O . PRO B 1 99 ? 3.953 -46.094 7.441 1 93.56 99 PRO B O 1
ATOM 8072 N N . VAL B 1 100 ? 4.957 -44.094 7.297 1 93.44 100 VAL B N 1
ATOM 8073 C CA . VAL B 1 100 ? 4.328 -43.469 8.453 1 93.44 100 VAL B CA 1
ATOM 8074 C C . VAL B 1 100 ? 3.416 -42.344 7.996 1 93.44 100 VAL B C 1
ATOM 8076 O O . VAL B 1 100 ? 3.887 -41.344 7.461 1 93.44 100 VAL B O 1
ATOM 8079 N N . LYS B 1 101 ? 2.197 -42.531 8.273 1 94.19 101 LYS B N 1
ATOM 8080 C CA . LYS B 1 101 ? 1.221 -41.562 7.824 1 94.19 101 LYS B CA 1
ATOM 8081 C C . LYS B 1 101 ? 1.278 -40.312 8.68 1 94.19 101 LYS B C 1
ATOM 8083 O O . LYS B 1 101 ? 1.626 -40.375 9.867 1 94.19 101 LYS B O 1
ATOM 8088 N N . SER B 1 102 ? 0.964 -39.188 8.023 1 94 102 SER B N 1
ATOM 8089 C CA . SER B 1 102 ? 0.85 -37.938 8.766 1 94 102 SER B CA 1
ATOM 8090 C C . SER B 1 102 ? -0.266 -38 9.805 1 94 102 SER B C 1
ATOM 8092 O O . SER B 1 102 ? -1.109 -38.906 9.75 1 94 102 SER B O 1
ATOM 8094 N N . TYR B 1 103 ? -0.222 -37.031 10.766 1 90.56 103 TYR B N 1
ATOM 8095 C CA . TYR B 1 103 ? -1.189 -36.969 11.859 1 90.56 103 TYR B CA 1
ATOM 8096 C C . TYR B 1 103 ? -2.615 -36.938 11.32 1 90.56 103 TYR B C 1
ATOM 8098 O O . TYR B 1 103 ? -2.947 -36.094 10.484 1 90.56 103 TYR B O 1
ATOM 8106 N N . ASN B 1 104 ? -3.512 -37.875 11.664 1 90 104 ASN B N 1
ATOM 8107 C CA . ASN B 1 104 ? -4.914 -37.969 11.281 1 90 104 ASN B CA 1
ATOM 8108 C C . ASN B 1 104 ? -5.074 -38.125 9.773 1 90 104 ASN B C 1
ATOM 8110 O O . ASN B 1 104 ? -6.109 -37.75 9.219 1 90 104 ASN B O 1
ATOM 8114 N N . ASP B 1 105 ? -3.963 -38.5 9.109 1 92.38 105 ASP B N 1
ATOM 8115 C CA . ASP B 1 105 ? -3.934 -38.75 7.664 1 92.38 105 ASP B CA 1
ATOM 8116 C C . ASP B 1 105 ? -4.328 -37.469 6.906 1 92.38 105 ASP B C 1
ATOM 8118 O O . ASP B 1 105 ? -5.062 -37.531 5.914 1 92.38 105 ASP B O 1
ATOM 8122 N N . ASN B 1 106 ? -4.016 -36.406 7.531 1 92.31 106 ASN B N 1
ATOM 8123 C CA . ASN B 1 106 ? -4.297 -35.094 6.938 1 92.31 106 ASN B CA 1
ATOM 8124 C C . ASN B 1 106 ? -3.137 -34.125 7.133 1 92.31 106 ASN B C 1
ATOM 8126 O O . ASN B 1 106 ? -2.547 -34.062 8.211 1 92.31 106 ASN B O 1
ATOM 8130 N N . PHE B 1 107 ? -2.688 -33.562 6.113 1 96.12 107 PHE B N 1
ATOM 8131 C CA . PHE B 1 107 ? -1.588 -32.594 6.109 1 96.12 107 PHE B CA 1
ATOM 8132 C C . PHE B 1 107 ? -1.942 -31.375 5.277 1 96.12 107 PHE B C 1
ATOM 8134 O O . PHE B 1 107 ? -2.43 -31.5 4.152 1 96.12 107 PHE B O 1
ATOM 8141 N N . THR B 1 108 ? -1.814 -30.109 5.836 1 97.25 108 THR B N 1
ATOM 8142 C CA . THR B 1 108 ? -2.184 -28.891 5.133 1 97.25 108 THR B CA 1
ATOM 8143 C C . THR B 1 108 ? -0.972 -28.281 4.426 1 97.25 108 THR B C 1
ATOM 8145 O O . THR B 1 108 ? 0.064 -28.047 5.055 1 97.25 108 THR B O 1
ATOM 8148 N N . VAL B 1 109 ? -1.06 -28.062 3.156 1 98.12 109 VAL B N 1
ATOM 8149 C CA . VAL B 1 109 ? 0.036 -27.469 2.395 1 98.12 109 VAL B CA 1
ATOM 8150 C C . VAL B 1 109 ? -0.42 -26.156 1.763 1 98.12 109 VAL B C 1
ATOM 8152 O O . VAL B 1 109 ? -1.476 -26.109 1.128 1 98.12 109 VAL B O 1
ATOM 8155 N N . ILE B 1 110 ? 0.298 -25.109 2.004 1 98.38 110 ILE B N 1
ATOM 8156 C CA . ILE B 1 110 ? 0.048 -23.812 1.389 1 98.38 110 ILE B CA 1
ATOM 8157 C C . ILE B 1 110 ? 0.824 -23.703 0.078 1 98.38 110 ILE B C 1
ATOM 8159 O O . ILE B 1 110 ? 2.053 -23.797 0.067 1 98.38 110 ILE B O 1
ATOM 8163 N N . ASP B 1 111 ? 0.122 -23.562 -1.006 1 97.44 111 ASP B N 1
ATOM 8164 C CA . ASP B 1 111 ? 0.705 -23.453 -2.34 1 97.44 111 ASP B CA 1
ATOM 8165 C C . ASP B 1 111 ? 0.193 -22.219 -3.066 1 97.44 111 ASP B C 1
ATOM 8167 O O . ASP B 1 111 ? -0.658 -21.484 -2.547 1 97.44 111 ASP B O 1
ATOM 8171 N N . LEU B 1 112 ? 0.756 -21.953 -4.207 1 95.38 112 LEU B N 1
ATOM 8172 C CA . LEU B 1 112 ? 0.388 -20.781 -5 1 95.38 112 LEU B CA 1
ATOM 8173 C C . LEU B 1 112 ? -1.029 -20.922 -5.543 1 95.38 112 LEU B C 1
ATOM 8175 O O . LEU B 1 112 ? -1.699 -19.922 -5.805 1 95.38 112 LEU B O 1
ATOM 8179 N N . ASN B 1 113 ? -1.472 -22.109 -5.699 1 94.44 113 ASN B N 1
ATOM 8180 C CA . ASN B 1 113 ? -2.805 -22.359 -6.238 1 94.44 113 ASN B CA 1
ATOM 8181 C C . ASN B 1 113 ? -3.857 -22.406 -5.133 1 94.44 113 ASN B C 1
ATOM 8183 O O . ASN B 1 113 ? -5.043 -22.594 -5.41 1 94.44 113 ASN B O 1
ATOM 8187 N N . GLY B 1 114 ? -3.424 -22.25 -3.887 1 95.62 114 GLY B N 1
ATOM 8188 C CA . GLY B 1 114 ? -4.359 -22.25 -2.771 1 95.62 114 GLY B CA 1
ATOM 8189 C C . GLY B 1 114 ? -3.891 -23.094 -1.599 1 95.62 114 GLY B C 1
ATOM 8190 O O . GLY B 1 114 ? -2.701 -23.406 -1.483 1 95.62 114 GLY B O 1
ATOM 8191 N N . ILE B 1 115 ? -4.758 -23.359 -0.674 1 97.19 115 ILE B N 1
ATOM 8192 C CA . ILE B 1 115 ? -4.504 -24.188 0.498 1 97.19 115 ILE B CA 1
ATOM 8193 C C . ILE B 1 115 ? -5.094 -25.578 0.283 1 97.19 115 ILE B C 1
ATOM 8195 O O . ILE B 1 115 ? -6.273 -25.719 -0.045 1 97.19 115 ILE B O 1
ATOM 8199 N N . HIS B 1 116 ? -4.238 -26.609 0.432 1 96.44 116 HIS B N 1
ATOM 8200 C CA . HIS B 1 116 ? -4.637 -27.969 0.09 1 96.44 116 HIS B CA 1
ATOM 8201 C C . HIS B 1 116 ? -4.531 -28.891 1.299 1 96.44 116 HIS B C 1
ATOM 8203 O O . HIS B 1 116 ? -3.605 -28.766 2.102 1 96.44 116 HIS B O 1
ATOM 8209 N N . ASP B 1 117 ? -5.473 -29.797 1.38 1 94.25 117 ASP B N 1
ATOM 8210 C CA . ASP B 1 117 ? -5.352 -30.953 2.252 1 94.25 117 ASP B CA 1
ATOM 8211 C C . ASP B 1 117 ? -4.801 -32.156 1.49 1 94.25 117 ASP B C 1
ATOM 8213 O O . ASP B 1 117 ? -5.305 -32.5 0.424 1 94.25 117 ASP B O 1
ATOM 8217 N N . VAL B 1 118 ? -3.684 -32.75 2.008 1 96.12 118 VAL B N 1
ATOM 8218 C CA . VAL B 1 118 ? -3.047 -33.844 1.291 1 96.12 118 VAL B CA 1
ATOM 8219 C C . VAL B 1 118 ? -2.744 -34.969 2.26 1 96.12 118 VAL B C 1
ATOM 8221 O O . VAL B 1 118 ? -2.789 -34.781 3.479 1 96.12 118 VAL B O 1
ATOM 8224 N N . ALA B 1 119 ? -2.539 -36.125 1.675 1 95.69 119 ALA B N 1
ATOM 8225 C CA . ALA B 1 119 ? -2.057 -37.281 2.43 1 95.69 119 ALA B CA 1
ATOM 8226 C C . ALA B 1 119 ? -0.555 -37.469 2.234 1 95.69 119 ALA B C 1
ATOM 8228 O O . ALA B 1 119 ? -0.09 -37.688 1.109 1 95.69 119 ALA B O 1
ATOM 8229 N N . VAL B 1 120 ? 0.169 -37.375 3.346 1 96.12 120 VAL B N 1
ATOM 8230 C CA . VAL B 1 120 ? 1.623 -37.469 3.279 1 96.12 120 VAL B CA 1
ATOM 8231 C C . VAL B 1 120 ? 2.08 -38.75 3.994 1 96.12 120 VAL B C 1
ATOM 8233 O O . VAL B 1 120 ? 1.661 -39 5.121 1 96.12 120 VAL B O 1
ATOM 8236 N N . ASP B 1 121 ? 2.934 -39.531 3.309 1 95.62 121 ASP B N 1
ATOM 8237 C CA . ASP B 1 121 ? 3.559 -40.719 3.877 1 95.62 121 ASP B CA 1
ATOM 8238 C C . ASP B 1 121 ? 5.051 -40.5 4.105 1 95.62 121 ASP B C 1
ATOM 8240 O O . ASP B 1 121 ? 5.832 -40.438 3.154 1 95.62 121 ASP B O 1
ATOM 8244 N N . TYR B 1 122 ? 5.434 -40.438 5.371 1 95.19 122 TYR B N 1
ATOM 8245 C CA . TYR B 1 122 ? 6.844 -40.344 5.723 1 95.19 122 TYR B CA 1
ATOM 8246 C C . TYR B 1 122 ? 7.516 -41.719 5.598 1 95.19 122 TYR B C 1
ATOM 8248 O O . TYR B 1 122 ? 6.871 -42.75 5.77 1 95.19 122 TYR B O 1
ATOM 8256 N N . CYS B 1 123 ? 8.758 -41.625 5.195 1 94.06 123 CYS B N 1
ATOM 8257 C CA . CYS B 1 123 ? 9.539 -42.844 5.184 1 94.06 123 CYS B CA 1
ATOM 8258 C C . CYS B 1 123 ? 9.945 -43.25 6.598 1 94.06 123 CYS B C 1
ATOM 8260 O O . CYS B 1 123 ? 10.539 -42.469 7.324 1 94.06 123 CYS B O 1
ATOM 8262 N N . GLY B 1 124 ? 9.609 -44.438 7.02 1 90.38 124 GLY B N 1
ATOM 8263 C CA . GLY B 1 124 ? 10 -44.969 8.312 1 90.38 124 GLY B CA 1
ATOM 8264 C C . GLY B 1 124 ? 11.133 -45.969 8.234 1 90.38 124 GLY B C 1
ATOM 8265 O O . GLY B 1 124 ? 11.367 -46.719 9.172 1 90.38 124 GLY B O 1
ATOM 8266 N N . CYS B 1 125 ? 11.836 -45.938 7.117 1 86.31 125 CYS B N 1
ATOM 8267 C CA . CYS B 1 125 ? 12.914 -46.906 6.934 1 86.31 125 CYS B CA 1
ATOM 8268 C C . CYS B 1 125 ? 14.117 -46.531 7.797 1 86.31 125 CYS B C 1
ATOM 8270 O O . CYS B 1 125 ? 14.172 -45.469 8.383 1 86.31 125 CYS B O 1
ATOM 8272 N N . HIS B 1 126 ? 15.125 -47.531 8.305 1 64.12 126 HIS B N 1
ATOM 8273 C CA . HIS B 1 126 ? 16.203 -47.5 9.281 1 64.12 126 HIS B CA 1
ATOM 8274 C C . HIS B 1 126 ? 17.047 -46.219 9.117 1 64.12 126 HIS B C 1
ATOM 8276 O O . HIS B 1 126 ? 17.469 -45.625 10.102 1 64.12 126 HIS B O 1
ATOM 8282 N N . LEU B 1 127 ? 17.609 -45.938 8.039 1 64.69 127 LEU B N 1
ATOM 8283 C CA . LEU B 1 127 ? 18.547 -44.812 7.906 1 64.69 127 LEU B CA 1
ATOM 8284 C C . LEU B 1 127 ? 17.812 -43.531 7.629 1 64.69 127 LEU B C 1
ATOM 8286 O O . LEU B 1 127 ? 18.375 -42.594 7.031 1 64.69 127 LEU B O 1
ATOM 8290 N N . VAL B 1 128 ? 16.703 -43.375 8.508 1 74.31 128 VAL B N 1
ATOM 8291 C CA . VAL B 1 128 ? 15.719 -42.469 7.957 1 74.31 128 VAL B CA 1
ATOM 8292 C C . VAL B 1 128 ? 15.961 -41.062 8.516 1 74.31 128 VAL B C 1
ATOM 8294 O O . VAL B 1 128 ? 16.359 -40.906 9.672 1 74.31 128 VAL B O 1
ATOM 8297 N N . GLN B 1 129 ? 15.906 -40.094 7.734 1 82.75 129 GLN B N 1
ATOM 8298 C CA . GLN B 1 129 ? 16.016 -38.656 8 1 82.75 129 GLN B CA 1
ATOM 8299 C C . GLN B 1 129 ? 14.805 -38.156 8.781 1 82.75 129 GLN B C 1
ATOM 8301 O O . GLN B 1 129 ? 13.719 -38.75 8.703 1 82.75 129 GLN B O 1
ATOM 8306 N N . PRO B 1 130 ? 15.086 -37.188 9.648 1 91.38 130 PRO B N 1
ATOM 8307 C CA . PRO B 1 130 ? 13.945 -36.594 10.328 1 91.38 130 PRO B CA 1
ATOM 8308 C C . PRO B 1 130 ? 12.852 -36.125 9.367 1 91.38 130 PRO B C 1
ATOM 8310 O O . PRO B 1 130 ? 13.133 -35.875 8.195 1 91.38 130 PRO B O 1
ATOM 8313 N N . HIS B 1 131 ? 11.586 -36.094 9.852 1 93.81 131 HIS B N 1
ATOM 8314 C CA . HIS B 1 131 ? 10.438 -35.688 9.047 1 93.81 131 HIS B CA 1
ATOM 8315 C C . HIS B 1 131 ? 10.656 -34.344 8.391 1 93.81 131 HIS B C 1
ATOM 8317 O O . HIS B 1 131 ? 10.273 -34.156 7.234 1 93.81 131 HIS B O 1
ATOM 8323 N N . THR B 1 132 ? 11.32 -33.5 9.102 1 94.69 132 THR B N 1
ATOM 8324 C CA . THR B 1 132 ? 11.555 -32.156 8.586 1 94.69 132 THR B CA 1
ATOM 8325 C C . THR B 1 132 ? 12.461 -32.188 7.359 1 94.69 132 THR B C 1
ATOM 8327 O O . THR B 1 132 ? 12.195 -31.5 6.367 1 94.69 132 THR B O 1
ATOM 8330 N N . ILE B 1 133 ? 13.414 -33 7.398 1 94.75 133 ILE B N 1
ATOM 8331 C CA . ILE B 1 133 ? 14.367 -33.094 6.297 1 94.75 133 ILE B CA 1
ATOM 8332 C C . ILE B 1 133 ? 13.688 -33.75 5.098 1 94.75 133 ILE B C 1
ATOM 8334 O O . ILE B 1 133 ? 13.914 -33.344 3.951 1 94.75 133 ILE B O 1
ATOM 8338 N N . GLN B 1 134 ? 12.812 -34.781 5.371 1 94.88 134 GLN B N 1
ATOM 8339 C CA . GLN B 1 134 ? 12.078 -35.438 4.289 1 94.88 134 GLN B CA 1
ATOM 8340 C C . GLN B 1 134 ? 11.195 -34.438 3.543 1 94.88 134 GLN B C 1
ATOM 8342 O O . GLN B 1 134 ? 11.133 -34.469 2.312 1 94.88 134 GLN B O 1
ATOM 8347 N N . LEU B 1 135 ? 10.539 -33.562 4.301 1 96.62 135 LEU B N 1
ATOM 8348 C CA . LEU B 1 135 ? 9.688 -32.531 3.699 1 96.62 135 LEU B CA 1
ATOM 8349 C C . LEU B 1 135 ? 10.523 -31.562 2.877 1 96.62 135 LEU B C 1
ATOM 8351 O O . LEU B 1 135 ? 10.172 -31.234 1.741 1 96.62 135 LEU B O 1
ATOM 8355 N N . LEU B 1 136 ? 11.664 -31.141 3.438 1 96.75 136 LEU B N 1
ATOM 8356 C CA . LEU B 1 136 ? 12.531 -30.188 2.752 1 96.75 136 LEU B CA 1
ATOM 8357 C C . LEU B 1 136 ? 13.047 -30.766 1.442 1 96.75 136 LEU B C 1
ATOM 8359 O O . LEU B 1 136 ? 13.125 -30.062 0.433 1 96.75 136 LEU B O 1
ATOM 8363 N N . ARG B 1 137 ? 13.352 -32.031 1.448 1 93.88 137 ARG B N 1
ATOM 8364 C CA . ARG B 1 137 ? 13.883 -32.688 0.257 1 93.88 137 ARG B CA 1
ATOM 8365 C C . ARG B 1 137 ? 12.812 -32.781 -0.825 1 93.88 137 ARG B C 1
ATOM 8367 O O . ARG B 1 137 ? 13.133 -32.938 -2.006 1 93.88 137 ARG B O 1
ATOM 8374 N N . PHE B 1 138 ? 11.531 -32.688 -0.378 1 94.62 138 PHE B N 1
ATOM 8375 C CA . PHE B 1 138 ? 10.414 -32.719 -1.31 1 94.62 138 PHE B CA 1
ATOM 8376 C C . PHE B 1 138 ? 9.961 -31.281 -1.637 1 94.62 138 PHE B C 1
ATOM 8378 O O . PHE B 1 138 ? 8.883 -31.078 -2.195 1 94.62 138 PHE B O 1
ATOM 8385 N N . GLN B 1 139 ? 10.703 -30.266 -1.196 1 96 139 GLN B N 1
ATOM 8386 C CA . GLN B 1 139 ? 10.492 -28.844 -1.443 1 96 139 GLN B CA 1
ATOM 8387 C C . GLN B 1 139 ? 9.25 -28.344 -0.713 1 96 139 GLN B C 1
ATOM 8389 O O . GLN B 1 139 ? 8.5 -27.516 -1.245 1 96 139 GLN B O 1
ATOM 8394 N N . LEU B 1 140 ? 8.984 -29 0.402 1 97.44 140 LEU B N 1
ATOM 8395 C CA . LEU B 1 140 ? 7.973 -28.531 1.341 1 97.44 140 LEU B CA 1
ATOM 8396 C C . LEU B 1 140 ? 8.617 -27.953 2.6 1 97.44 140 LEU B C 1
ATOM 8398 O O . LEU B 1 140 ? 9.367 -28.656 3.287 1 97.44 140 LEU B O 1
ATOM 8402 N N . TYR B 1 141 ? 8.375 -26.688 2.855 1 98.56 141 TYR B N 1
ATOM 8403 C CA . TYR B 1 141 ? 8.938 -26.031 4.027 1 98.56 141 TYR B CA 1
ATOM 8404 C C . TYR B 1 141 ? 8.039 -26.234 5.246 1 98.56 141 TYR B C 1
ATOM 8406 O O . TYR B 1 141 ? 6.918 -25.734 5.285 1 98.56 141 TYR B O 1
ATOM 8414 N N . PRO B 1 142 ? 8.516 -26.938 6.203 1 98.12 142 PRO B N 1
ATOM 8415 C CA . PRO B 1 142 ? 7.672 -27.25 7.355 1 98.12 142 PRO B CA 1
ATOM 8416 C C . PRO B 1 142 ? 7.418 -26.047 8.25 1 98.12 142 PRO B C 1
ATOM 8418 O O . PRO B 1 142 ? 8.305 -25.203 8.414 1 98.12 142 PRO B O 1
ATOM 8421 N N . ALA B 1 143 ? 6.266 -25.953 8.867 1 97.19 143 ALA B N 1
ATOM 8422 C CA . ALA B 1 143 ? 5.887 -24.859 9.758 1 97.19 143 ALA B CA 1
ATOM 8423 C C . ALA B 1 143 ? 6.566 -25 11.117 1 97.19 143 ALA B C 1
ATOM 8425 O O . ALA B 1 143 ? 6.797 -24 11.805 1 97.19 143 ALA B O 1
ATOM 8426 N N . THR B 1 144 ? 6.797 -26.266 11.531 1 95.31 144 THR B N 1
ATOM 8427 C CA . THR B 1 144 ? 7.434 -26.547 12.812 1 95.31 144 THR B CA 1
ATOM 8428 C C . THR B 1 144 ? 8.516 -27.625 12.648 1 95.31 144 THR B C 1
ATOM 8430 O O . THR B 1 144 ? 8.523 -28.359 11.664 1 95.31 144 THR B O 1
ATOM 8433 N N . VAL B 1 145 ? 9.406 -27.578 13.602 1 94.12 145 VAL B N 1
ATOM 8434 C CA . VAL B 1 145 ? 10.508 -28.531 13.547 1 94.12 145 VAL B CA 1
ATOM 8435 C C . VAL B 1 145 ? 10.07 -29.859 14.164 1 94.12 145 VAL B C 1
ATOM 8437 O O . VAL B 1 145 ? 10.555 -30.922 13.766 1 94.12 145 VAL B O 1
ATOM 8440 N N . ILE B 1 146 ? 9.102 -29.719 15.062 1 90.81 146 ILE B N 1
ATOM 8441 C CA . ILE B 1 146 ? 8.641 -30.922 15.75 1 90.81 146 ILE B CA 1
ATOM 8442 C C . ILE B 1 146 ? 7.27 -31.328 15.211 1 90.81 146 ILE B C 1
ATOM 8444 O O . ILE B 1 146 ? 6.297 -30.578 15.336 1 90.81 146 ILE B O 1
ATOM 8448 N N . ASP B 1 147 ? 7.133 -32.438 14.594 1 89.94 147 ASP B N 1
ATOM 8449 C CA . ASP B 1 147 ? 5.895 -33.031 14.102 1 89.94 147 ASP B CA 1
ATOM 8450 C C . ASP B 1 147 ? 5.086 -32.031 13.281 1 89.94 147 ASP B C 1
ATOM 8452 O O . ASP B 1 147 ? 3.965 -31.672 13.656 1 89.94 147 ASP B O 1
ATOM 8456 N N . PRO B 1 148 ? 5.66 -31.656 12.18 1 94.69 148 PRO B N 1
ATOM 8457 C CA . PRO B 1 148 ? 4.969 -30.656 11.359 1 94.69 148 PRO B CA 1
ATOM 8458 C C . PRO B 1 148 ? 3.619 -31.156 10.844 1 94.69 148 PRO B C 1
ATOM 8460 O O . PRO B 1 148 ? 3.492 -32.312 10.438 1 94.69 148 PRO B O 1
ATOM 8463 N N . LYS B 1 149 ? 2.557 -30.328 10.906 1 95.5 149 LYS B N 1
ATOM 8464 C CA . LYS B 1 149 ? 1.223 -30.609 10.383 1 95.5 149 LYS B CA 1
ATOM 8465 C C . LYS B 1 149 ? 0.889 -29.719 9.195 1 95.5 149 LYS B C 1
ATOM 8467 O O . LYS B 1 149 ? -0.133 -29.922 8.531 1 95.5 149 LYS B O 1
ATOM 8472 N N . THR B 1 150 ? 1.692 -28.766 8.977 1 97.19 150 THR B N 1
ATOM 8473 C CA . THR B 1 150 ? 1.513 -27.781 7.902 1 97.19 150 THR B CA 1
ATOM 8474 C C . THR B 1 150 ? 2.844 -27.484 7.219 1 97.19 150 THR B C 1
ATOM 8476 O O . THR B 1 150 ? 3.893 -27.484 7.867 1 97.19 150 THR B O 1
ATOM 8479 N N . ALA B 1 151 ? 2.805 -27.297 5.91 1 98.38 151 ALA B N 1
ATOM 8480 C CA . ALA B 1 151 ? 3.992 -26.906 5.16 1 98.38 151 ALA B CA 1
ATOM 8481 C C . ALA B 1 151 ? 3.631 -25.938 4.031 1 98.38 151 ALA B C 1
ATOM 8483 O O . ALA B 1 151 ? 2.453 -25.766 3.709 1 98.38 151 ALA B O 1
ATOM 8484 N N . ALA B 1 152 ? 4.531 -25.203 3.578 1 98.62 152 ALA B N 1
ATOM 8485 C CA . ALA B 1 152 ? 4.406 -24.375 2.383 1 98.62 152 ALA B CA 1
ATOM 8486 C C . ALA B 1 152 ? 5.352 -24.859 1.283 1 98.62 152 ALA B C 1
ATOM 8488 O O . ALA B 1 152 ? 6.449 -25.328 1.565 1 98.62 152 ALA B O 1
ATOM 8489 N N . THR B 1 153 ? 4.902 -24.812 0.09 1 98.06 153 THR B N 1
ATOM 8490 C CA . THR B 1 153 ? 5.801 -25.156 -1.006 1 98.06 153 THR B CA 1
ATOM 8491 C C . THR B 1 153 ? 6.895 -24.094 -1.16 1 98.06 153 THR B C 1
ATOM 8493 O O . THR B 1 153 ? 6.684 -22.922 -0.845 1 98.06 153 THR B O 1
ATOM 8496 N N . PHE B 1 154 ? 8.102 -24.516 -1.692 1 97.44 154 PHE B N 1
ATOM 8497 C CA . PHE B 1 154 ? 9.156 -23.547 -1.987 1 97.44 154 PHE B CA 1
ATOM 8498 C C . PHE B 1 154 ? 8.672 -22.5 -2.977 1 97.44 154 PHE B C 1
ATOM 8500 O O . PHE B 1 154 ? 9.016 -21.312 -2.857 1 97.44 154 PHE B O 1
ATOM 8507 N N . GLN B 1 155 ? 7.797 -22.922 -3.824 1 96.38 155 GLN B N 1
ATOM 8508 C CA . GLN B 1 155 ? 7.309 -22.047 -4.891 1 96.38 155 GLN B CA 1
ATOM 8509 C C . GLN B 1 155 ? 6.52 -20.875 -4.32 1 96.38 155 GLN B C 1
ATOM 8511 O O . GLN B 1 155 ? 6.691 -19.734 -4.758 1 96.38 155 GLN B O 1
ATOM 8516 N N . VAL B 1 156 ? 5.625 -21.172 -3.357 1 98.06 156 VAL B N 1
ATOM 8517 C CA . VAL B 1 156 ? 4.793 -20.109 -2.801 1 98.06 156 VAL B CA 1
ATOM 8518 C C . VAL B 1 156 ? 5.66 -19.156 -1.993 1 98.06 156 VAL B C 1
ATOM 8520 O O . VAL B 1 156 ? 5.438 -17.938 -2.018 1 98.06 156 VAL B O 1
ATOM 8523 N N . LEU B 1 157 ? 6.648 -19.672 -1.295 1 98.31 157 LEU B N 1
ATOM 8524 C CA . LEU B 1 157 ? 7.527 -18.828 -0.487 1 98.31 157 LEU B CA 1
ATOM 8525 C C . LEU B 1 157 ? 8.406 -17.953 -1.373 1 98.31 157 LEU B C 1
ATOM 8527 O O . LEU B 1 157 ? 8.617 -16.781 -1.075 1 98.31 157 LEU B O 1
ATOM 8531 N N . GLU B 1 158 ? 8.852 -18.5 -2.455 1 97.44 158 GLU B N 1
ATOM 8532 C CA . GLU B 1 158 ? 9.656 -17.734 -3.404 1 97.44 158 GLU B CA 1
ATOM 8533 C C . GLU B 1 158 ? 8.844 -16.609 -4.047 1 97.44 158 GLU B C 1
ATOM 8535 O O . GLU B 1 158 ? 9.32 -15.484 -4.172 1 97.44 158 GLU B O 1
ATOM 8540 N N . PHE B 1 159 ? 7.684 -16.953 -4.445 1 97.81 159 PHE B N 1
ATOM 8541 C CA . PHE B 1 159 ? 6.824 -15.977 -5.098 1 97.81 159 PHE B CA 1
ATOM 8542 C C . PHE B 1 159 ? 6.461 -14.852 -4.137 1 97.81 159 PHE B C 1
ATOM 8544 O O . PHE B 1 159 ? 6.547 -13.672 -4.488 1 97.81 159 PHE B O 1
ATOM 8551 N N . PHE B 1 160 ? 6.039 -15.266 -2.938 1 97.94 160 PHE B N 1
ATOM 8552 C CA . PHE B 1 160 ? 5.676 -14.25 -1.956 1 97.94 160 PHE B CA 1
ATOM 8553 C C . PHE B 1 160 ? 6.859 -13.344 -1.651 1 97.94 160 PHE B C 1
ATOM 8555 O O . PHE B 1 160 ? 6.703 -12.125 -1.55 1 97.94 160 PHE B O 1
ATOM 8562 N N . HIS B 1 161 ? 7.969 -13.953 -1.504 1 98.06 161 HIS B N 1
ATOM 8563 C CA . HIS B 1 161 ? 9.172 -13.195 -1.179 1 98.06 161 HIS B CA 1
ATOM 8564 C C . HIS B 1 161 ? 9.453 -12.133 -2.23 1 98.06 161 HIS B C 1
ATOM 8566 O O . HIS B 1 161 ? 9.633 -10.953 -1.896 1 98.06 161 HIS B O 1
ATOM 8572 N N . LEU B 1 162 ? 9.414 -12.508 -3.451 1 97.25 162 LEU B N 1
ATOM 8573 C CA . LEU B 1 162 ? 9.672 -11.562 -4.535 1 97.25 162 LEU B CA 1
ATOM 8574 C C . LEU B 1 162 ? 8.562 -10.523 -4.629 1 97.25 162 LEU B C 1
ATOM 8576 O O . LEU B 1 162 ? 8.828 -9.336 -4.828 1 97.25 162 LEU B O 1
ATOM 8580 N N . ASN B 1 163 ? 7.383 -11.031 -4.453 1 97.31 163 ASN B N 1
ATOM 8581 C CA . ASN B 1 163 ? 6.223 -10.148 -4.555 1 97.31 163 ASN B CA 1
ATOM 8582 C C . ASN B 1 163 ? 6.23 -9.078 -3.463 1 97.31 163 ASN B C 1
ATOM 8584 O O . ASN B 1 163 ? 5.938 -7.914 -3.727 1 97.31 163 ASN B O 1
ATOM 8588 N N . THR B 1 164 ? 6.551 -9.453 -2.248 1 96.94 164 THR B N 1
ATOM 8589 C CA . THR B 1 164 ? 6.551 -8.508 -1.135 1 96.94 164 THR B CA 1
ATOM 8590 C C . THR B 1 164 ? 7.676 -7.488 -1.292 1 96.94 164 THR B C 1
ATOM 8592 O O . THR B 1 164 ? 7.535 -6.332 -0.887 1 96.94 164 THR B O 1
ATOM 8595 N N . LEU B 1 165 ? 8.781 -7.863 -1.854 1 97.19 165 LEU B N 1
ATOM 8596 C CA . LEU B 1 165 ? 9.906 -6.965 -2.051 1 97.19 165 LEU B CA 1
ATOM 8597 C C . LEU B 1 165 ? 9.578 -5.887 -3.076 1 97.19 165 LEU B C 1
ATOM 8599 O O . LEU B 1 165 ? 10.062 -4.758 -2.979 1 97.19 165 LEU B O 1
ATOM 8603 N N . ILE B 1 166 ? 8.727 -6.211 -3.982 1 96 166 ILE B N 1
ATOM 8604 C CA . ILE B 1 166 ? 8.398 -5.281 -5.059 1 96 166 ILE B CA 1
ATOM 8605 C C . ILE B 1 166 ? 7.16 -4.469 -4.684 1 96 166 ILE B C 1
ATOM 8607 O O . ILE B 1 166 ? 7.195 -3.236 -4.684 1 96 166 ILE B O 1
ATOM 8611 N N . SER B 1 167 ? 6.125 -5.129 -4.285 1 94.62 167 SER B N 1
ATOM 8612 C CA . SER B 1 167 ? 4.84 -4.469 -4.086 1 94.62 167 SER B CA 1
ATOM 8613 C C . SER B 1 167 ? 4.645 -4.07 -2.625 1 94.62 167 SER B C 1
ATOM 8615 O O . SER B 1 167 ? 3.74 -3.299 -2.301 1 94.62 167 SER B O 1
ATOM 8617 N N . LYS B 1 168 ? 5.445 -4.582 -1.693 1 94.38 168 LYS B N 1
ATOM 8618 C CA . LYS B 1 168 ? 5.359 -4.316 -0.261 1 94.38 168 LYS B CA 1
ATOM 8619 C C . LYS B 1 168 ? 4.07 -4.887 0.327 1 94.38 168 LYS B C 1
ATOM 8621 O O . LYS B 1 168 ? 3.582 -4.402 1.352 1 94.38 168 LYS B O 1
ATOM 8626 N N . ILE B 1 169 ? 3.572 -5.969 -0.366 1 93.94 169 ILE B N 1
ATOM 8627 C CA . ILE B 1 169 ? 2.373 -6.648 0.112 1 93.94 169 ILE B CA 1
ATOM 8628 C C . ILE B 1 169 ? 2.662 -7.324 1.451 1 93.94 169 ILE B C 1
ATOM 8630 O O . ILE B 1 169 ? 3.756 -7.852 1.665 1 93.94 169 ILE B O 1
ATOM 8634 N N . SER B 1 170 ? 1.67 -7.293 2.311 1 93.19 170 SER B N 1
ATOM 8635 C CA . SER B 1 170 ? 1.812 -7.957 3.602 1 93.19 170 SER B CA 1
ATOM 8636 C C . SER B 1 170 ? 1.586 -9.461 3.48 1 93.19 170 SER B C 1
ATOM 8638 O O . SER B 1 170 ? 0.959 -9.922 2.523 1 93.19 170 SER B O 1
ATOM 8640 N N . ALA B 1 171 ? 2.129 -10.164 4.453 1 95.94 171 ALA B N 1
ATOM 8641 C CA . ALA B 1 171 ? 1.912 -11.602 4.488 1 95.94 171 ALA B CA 1
ATOM 8642 C C . ALA B 1 171 ? 0.433 -11.93 4.672 1 95.94 171 ALA B C 1
ATOM 8644 O O . ALA B 1 171 ? -0.06 -12.93 4.141 1 95.94 171 ALA B O 1
ATOM 8645 N N . PHE B 1 172 ? -0.248 -11.109 5.344 1 95.31 172 PHE B N 1
ATOM 8646 C CA . PHE B 1 172 ? -1.666 -11.344 5.594 1 95.31 172 PHE B CA 1
ATOM 8647 C C . PHE B 1 172 ? -2.469 -11.227 4.305 1 95.31 172 PHE B C 1
ATOM 8649 O O . PHE B 1 172 ? -3.271 -12.109 3.986 1 95.31 172 PHE B O 1
ATOM 8656 N N . ASP B 1 173 ? -2.236 -10.164 3.598 1 95.81 173 ASP B N 1
ATOM 8657 C CA . ASP B 1 173 ? -2.977 -9.969 2.355 1 95.81 173 ASP B CA 1
ATOM 8658 C C . ASP B 1 173 ? -2.693 -11.086 1.36 1 95.81 173 ASP B C 1
ATOM 8660 O O . ASP B 1 173 ? -3.594 -11.539 0.651 1 95.81 173 ASP B O 1
ATOM 8664 N N . PHE B 1 174 ? -1.452 -11.477 1.285 1 97.56 174 PHE B N 1
ATOM 8665 C CA . PHE B 1 174 ? -1.092 -12.555 0.374 1 97.56 174 PHE B CA 1
ATOM 8666 C C . PHE B 1 174 ? -1.764 -13.859 0.787 1 97.56 174 PHE B C 1
ATOM 8668 O O . PHE B 1 174 ? -2.307 -14.578 -0.055 1 97.56 174 PHE B O 1
ATOM 8675 N N . TYR B 1 175 ? -1.751 -14.156 2.129 1 97.94 175 TYR B N 1
ATOM 8676 C CA . TYR B 1 175 ? -2.367 -15.375 2.648 1 97.94 175 TYR B CA 1
ATOM 8677 C C . TYR B 1 175 ? -3.869 -15.375 2.391 1 97.94 175 TYR B C 1
ATOM 8679 O O . TYR B 1 175 ? -4.438 -16.406 2.014 1 97.94 175 TYR B O 1
ATOM 8687 N N . VAL B 1 176 ? -4.488 -14.266 2.529 1 97 176 VAL B N 1
ATOM 8688 C CA . VAL B 1 176 ? -5.926 -14.148 2.311 1 97 176 VAL B CA 1
ATOM 8689 C C . VAL B 1 176 ? -6.242 -14.367 0.833 1 97 176 VAL B C 1
ATOM 8691 O O . VAL B 1 176 ? -7.281 -14.945 0.492 1 97 176 VAL B O 1
ATOM 8694 N N . THR B 1 177 ? -5.379 -13.898 -0.045 1 97.56 177 THR B N 1
ATOM 8695 C CA . THR B 1 177 ? -5.551 -14.148 -1.473 1 97.56 177 THR B CA 1
ATOM 8696 C C . THR B 1 177 ? -5.586 -15.648 -1.758 1 97.56 177 THR B C 1
ATOM 8698 O O . THR B 1 177 ? -6.441 -16.125 -2.508 1 97.56 177 THR B O 1
ATOM 8701 N N . LEU B 1 178 ? -4.664 -16.375 -1.082 1 97.56 178 LEU B N 1
ATOM 8702 C CA . LEU B 1 178 ? -4.602 -17.828 -1.288 1 97.56 178 LEU B CA 1
ATOM 8703 C C . LEU B 1 178 ? -5.844 -18.5 -0.72 1 97.56 178 LEU B C 1
ATOM 8705 O O . LEU B 1 178 ? -6.359 -19.453 -1.311 1 97.56 178 LEU B O 1
ATOM 8709 N N . ARG B 1 179 ? -6.281 -18.031 0.394 1 96.62 179 ARG B N 1
ATOM 8710 C CA . ARG B 1 179 ? -7.48 -18.594 1.01 1 96.62 179 ARG B CA 1
ATOM 8711 C C . ARG B 1 179 ? -8.703 -18.375 0.121 1 96.62 179 ARG B C 1
ATOM 8713 O O . ARG B 1 179 ? -9.5 -19.297 -0.073 1 96.62 179 ARG B O 1
ATOM 8720 N N . ARG B 1 180 ? -8.812 -17.188 -0.493 1 95.81 180 ARG B N 1
ATOM 8721 C CA . ARG B 1 180 ? -9.945 -16.875 -1.358 1 95.81 180 ARG B CA 1
ATOM 8722 C C . ARG B 1 180 ? -9.844 -17.625 -2.684 1 95.81 180 ARG B C 1
ATOM 8724 O O . ARG B 1 180 ? -10.859 -17.938 -3.303 1 95.81 180 ARG B O 1
ATOM 8731 N N . ARG B 1 181 ? -8.617 -17.828 -3.082 1 95.12 181 ARG B N 1
ATOM 8732 C CA . ARG B 1 181 ? -8.422 -18.625 -4.293 1 95.12 181 ARG B CA 1
ATOM 8733 C C . ARG B 1 181 ? -8.914 -20.047 -4.094 1 95.12 181 ARG B C 1
ATOM 8735 O O . ARG B 1 181 ? -9.367 -20.703 -5.047 1 95.12 181 ARG B O 1
ATOM 8742 N N . THR B 1 182 ? -8.859 -20.516 -2.785 1 95.12 182 THR B N 1
ATOM 8743 C CA . THR B 1 182 ? -9.359 -21.828 -2.432 1 95.12 182 THR B CA 1
ATOM 8744 C C . THR B 1 182 ? -10.883 -21.844 -2.352 1 95.12 182 THR B C 1
ATOM 8746 O O . THR B 1 182 ? -11.539 -22.703 -2.941 1 95.12 182 THR B O 1
ATOM 8749 N N . ASP B 1 183 ? -11.406 -20.844 -1.692 1 93.25 183 ASP B N 1
ATOM 8750 C CA . ASP B 1 183 ? -12.852 -20.672 -1.603 1 93.25 183 ASP B CA 1
ATOM 8751 C C . ASP B 1 183 ? -13.227 -19.203 -1.432 1 93.25 183 ASP B C 1
ATOM 8753 O O . ASP B 1 183 ? -12.883 -18.578 -0.424 1 93.25 183 ASP B O 1
ATOM 8757 N N . ASN B 1 184 ? -14 -18.734 -2.373 1 92.69 184 ASN B N 1
ATOM 8758 C CA . ASN B 1 184 ? -14.383 -17.328 -2.361 1 92.69 184 ASN B CA 1
ATOM 8759 C C . ASN B 1 184 ? -15.828 -17.141 -1.911 1 92.69 184 ASN B C 1
ATOM 8761 O O . ASN B 1 184 ? -16.375 -16.047 -2.01 1 92.69 184 ASN B O 1
ATOM 8765 N N . THR B 1 185 ? -16.5 -18.203 -1.4 1 91.31 185 THR B N 1
ATOM 8766 C CA . THR B 1 185 ? -17.922 -18.125 -1.062 1 91.31 185 THR B CA 1
ATOM 8767 C C . THR B 1 185 ? -18.109 -18.094 0.45 1 91.31 185 THR B C 1
ATOM 8769 O O . THR B 1 185 ? -19.188 -17.719 0.936 1 91.31 185 THR B O 1
ATOM 8772 N N . GLY B 1 186 ? -17.094 -18.516 1.163 1 85.88 186 GLY B N 1
ATOM 8773 C CA . GLY B 1 186 ? -17.188 -18.531 2.615 1 85.88 186 GLY B CA 1
ATOM 8774 C C . GLY B 1 186 ? -17.953 -19.719 3.16 1 85.88 186 GLY B C 1
ATOM 8775 O O . GLY B 1 186 ? -18.203 -19.797 4.367 1 85.88 186 GLY B O 1
ATOM 8776 N N . THR B 1 187 ? -18.344 -20.641 2.334 1 88.19 187 THR B N 1
ATOM 8777 C CA . THR B 1 187 ? -19.188 -21.766 2.756 1 88.19 187 THR B CA 1
ATOM 8778 C C . THR B 1 187 ? -18.328 -22.953 3.188 1 88.19 187 THR B C 1
ATOM 8780 O O . THR B 1 187 ? -18.812 -23.844 3.881 1 88.19 187 THR B O 1
ATOM 8783 N N . GLN B 1 188 ? -17.062 -22.891 2.756 1 85.62 188 GLN B N 1
ATOM 8784 C CA . GLN B 1 188 ? -16.172 -23.984 3.121 1 85.62 188 GLN B CA 1
ATOM 8785 C C . GLN B 1 188 ? -15.266 -23.594 4.277 1 85.62 188 GLN B C 1
ATOM 8787 O O . GLN B 1 188 ? -14.852 -22.438 4.383 1 85.62 188 GLN B O 1
ATOM 8792 N N . GLU B 1 189 ? -15.062 -24.562 5.035 1 84.56 189 GLU B N 1
ATOM 8793 C CA . GLU B 1 189 ? -14.148 -24.328 6.152 1 84.56 189 GLU B CA 1
ATOM 8794 C C . GLU B 1 189 ? -12.703 -24.594 5.75 1 84.56 189 GLU B C 1
ATOM 8796 O O . GLU B 1 189 ? -12.344 -25.734 5.445 1 84.56 189 GLU B O 1
ATOM 8801 N N . ILE B 1 190 ? -11.945 -23.625 5.602 1 90.19 190 ILE B N 1
ATOM 8802 C CA . ILE B 1 190 ? -10.523 -23.719 5.297 1 90.19 190 ILE B CA 1
ATOM 8803 C C . ILE B 1 190 ? -9.711 -23.484 6.566 1 90.19 190 ILE B C 1
ATOM 8805 O O . ILE B 1 190 ? -9.93 -22.484 7.27 1 90.19 190 ILE B O 1
ATOM 8809 N N . PRO B 1 191 ? -8.781 -24.406 6.84 1 89.62 191 PRO B N 1
ATOM 8810 C CA . PRO B 1 191 ? -7.957 -24.188 8.031 1 89.62 191 PRO B CA 1
ATOM 8811 C C . PRO B 1 191 ? -7.219 -22.844 8 1 89.62 191 PRO B C 1
ATOM 8813 O O . PRO B 1 191 ? -6.727 -22.438 6.945 1 89.62 191 PRO B O 1
ATOM 8816 N N . TYR B 1 192 ? -7.254 -22.234 9.148 1 92.38 192 TYR B N 1
ATOM 8817 C CA . TYR B 1 192 ? -6.586 -20.953 9.258 1 92.38 192 TYR B CA 1
ATOM 8818 C C . TYR B 1 192 ? -5.137 -21.125 9.695 1 92.38 192 TYR B C 1
ATOM 8820 O O . TYR B 1 192 ? -4.863 -21.406 10.867 1 92.38 192 TYR B O 1
ATOM 8828 N N . ARG B 1 193 ? -4.156 -20.891 8.781 1 96.19 193 ARG B N 1
ATOM 8829 C CA . ARG B 1 193 ? -2.738 -21.141 9.023 1 96.19 193 ARG B CA 1
ATOM 8830 C C . ARG B 1 193 ? -1.91 -19.891 8.734 1 96.19 193 ARG B C 1
ATOM 8832 O O . ARG B 1 193 ? -0.798 -19.984 8.219 1 96.19 193 ARG B O 1
ATOM 8839 N N . TYR B 1 194 ? -2.43 -18.719 9.047 1 96.31 194 TYR B N 1
ATOM 8840 C CA . TYR B 1 194 ? -1.738 -17.469 8.742 1 96.31 194 TYR B CA 1
ATOM 8841 C C . TYR B 1 194 ? -0.464 -17.328 9.57 1 96.31 194 TYR B C 1
ATOM 8843 O O . TYR B 1 194 ? 0.594 -16.984 9.039 1 96.31 194 TYR B O 1
ATOM 8851 N N . LEU B 1 195 ? -0.495 -17.625 10.844 1 94.88 195 LEU B N 1
ATOM 8852 C CA . LEU B 1 195 ? 0.657 -17.453 11.727 1 94.88 195 LEU B CA 1
ATOM 8853 C C . LEU B 1 195 ? 1.8 -18.375 11.305 1 94.88 195 LEU B C 1
ATOM 8855 O O . LEU B 1 195 ? 2.967 -17.984 11.352 1 94.88 195 LEU B O 1
ATOM 8859 N N . SER B 1 196 ? 1.438 -19.578 10.852 1 96.81 196 SER B N 1
ATOM 8860 C CA . SER B 1 196 ? 2.443 -20.5 10.344 1 96.81 196 SER B CA 1
ATOM 8861 C C . SER B 1 196 ? 3.104 -19.953 9.078 1 96.81 196 SER B C 1
ATOM 8863 O O . SER B 1 196 ? 4.324 -20.047 8.922 1 96.81 196 SER B O 1
ATOM 8865 N N . PHE B 1 197 ? 2.277 -19.375 8.289 1 98.06 197 PHE B N 1
ATOM 8866 C CA . PHE B 1 197 ? 2.795 -18.828 7.039 1 98.06 197 PHE B CA 1
ATOM 8867 C C . PHE B 1 197 ? 3.744 -17.672 7.312 1 98.06 197 PHE B C 1
ATOM 8869 O O . PHE B 1 197 ? 4.797 -17.562 6.676 1 98.06 197 PHE B O 1
ATOM 8876 N N . LEU B 1 198 ? 3.346 -16.891 8.219 1 96.25 198 LEU B N 1
ATOM 8877 C CA . LEU B 1 198 ? 4.152 -15.734 8.594 1 96.25 198 LEU B CA 1
ATOM 8878 C C . LEU B 1 198 ? 5.523 -16.172 9.102 1 96.25 198 LEU B C 1
ATOM 8880 O O . LEU B 1 198 ? 6.543 -15.594 8.727 1 96.25 198 LEU B O 1
ATOM 8884 N N . LEU B 1 199 ? 5.559 -17.125 9.875 1 96.31 199 LEU B N 1
ATOM 8885 C CA . LEU B 1 199 ? 6.801 -17.641 10.445 1 96.31 199 LEU B CA 1
ATOM 8886 C C . LEU B 1 199 ? 7.684 -18.25 9.367 1 96.31 199 LEU B C 1
ATOM 8888 O O . LEU B 1 199 ? 8.883 -17.984 9.312 1 96.31 199 LEU B O 1
ATOM 8892 N N . MET B 1 200 ? 7.09 -19.062 8.5 1 98.19 200 MET B N 1
ATOM 8893 C CA . MET B 1 200 ? 7.84 -19.688 7.422 1 98.19 200 MET B CA 1
ATOM 8894 C C . MET B 1 200 ? 8.445 -18.641 6.496 1 98.19 200 MET B C 1
ATOM 8896 O O . MET B 1 200 ? 9.586 -18.781 6.055 1 98.19 200 MET B O 1
ATOM 8900 N N . ALA B 1 201 ? 7.645 -17.609 6.25 1 97.69 201 ALA B N 1
ATOM 8901 C CA . ALA B 1 201 ? 8.125 -16.547 5.383 1 97.69 201 ALA B CA 1
ATOM 8902 C C . ALA B 1 201 ? 9.344 -15.852 5.992 1 97.69 201 ALA B C 1
ATOM 8904 O O . ALA B 1 201 ? 10.305 -15.531 5.285 1 97.69 201 ALA B O 1
ATOM 8905 N N . ARG B 1 202 ? 9.32 -15.594 7.258 1 97.12 202 ARG B N 1
ATOM 8906 C CA . ARG B 1 202 ? 10.438 -14.961 7.949 1 97.12 202 ARG B CA 1
ATOM 8907 C C . ARG B 1 202 ? 11.68 -15.844 7.898 1 97.12 202 ARG B C 1
ATOM 8909 O O . ARG B 1 202 ? 12.773 -15.367 7.598 1 97.12 202 ARG B O 1
ATOM 8916 N N . GLN B 1 203 ? 11.484 -17.078 8.172 1 98.12 203 GLN B N 1
ATOM 8917 C CA . GLN B 1 203 ? 12.586 -18.031 8.141 1 98.12 203 GLN B CA 1
ATOM 8918 C C . GLN B 1 203 ? 13.172 -18.156 6.734 1 98.12 203 GLN B C 1
ATOM 8920 O O . GLN B 1 203 ? 14.391 -18.172 6.562 1 98.12 203 GLN B O 1
ATOM 8925 N N . TRP B 1 204 ? 12.297 -18.141 5.781 1 98.38 204 TRP B N 1
ATOM 8926 C CA . TRP B 1 204 ? 12.703 -18.25 4.383 1 98.38 204 TRP B CA 1
ATOM 8927 C C . TRP B 1 204 ? 13.578 -17.078 3.979 1 98.38 204 TRP B C 1
ATOM 8929 O O . TRP B 1 204 ? 14.617 -17.25 3.336 1 98.38 204 TRP B O 1
ATOM 8939 N N . ARG B 1 205 ? 13.234 -15.914 4.363 1 97.38 205 ARG B N 1
ATOM 8940 C CA . ARG B 1 205 ? 14 -14.711 4.07 1 97.38 205 ARG B CA 1
ATOM 8941 C C . ARG B 1 205 ? 15.422 -14.812 4.621 1 97.38 205 ARG B C 1
ATOM 8943 O O . ARG B 1 205 ? 16.391 -14.461 3.939 1 97.38 205 ARG B O 1
ATOM 8950 N N . HIS B 1 206 ? 15.445 -15.266 5.809 1 97.94 206 HIS B N 1
ATOM 8951 C CA . HIS B 1 206 ? 16.75 -15.375 6.465 1 97.94 206 HIS B CA 1
ATOM 8952 C C . HIS B 1 206 ? 17.625 -16.422 5.777 1 97.94 206 HIS B C 1
ATOM 8954 O O . HIS B 1 206 ? 18.812 -16.172 5.547 1 97.94 206 HIS B O 1
ATOM 8960 N N . LEU B 1 207 ? 17.062 -17.516 5.449 1 98.12 207 LEU B N 1
ATOM 8961 C CA . LEU B 1 207 ? 17.797 -18.594 4.781 1 98.12 207 LEU B CA 1
ATOM 8962 C C . LEU B 1 207 ? 18.297 -18.125 3.418 1 98.12 207 LEU B C 1
ATOM 8964 O O . LEU B 1 207 ? 19.422 -18.438 3.029 1 98.12 207 LEU B O 1
ATOM 8968 N N . LYS B 1 208 ? 17.453 -17.406 2.697 1 97.81 208 LYS B N 1
ATOM 8969 C CA . LYS B 1 208 ? 17.859 -16.891 1.395 1 97.81 208 LYS B CA 1
ATOM 8970 C C . LYS B 1 208 ? 19.016 -15.906 1.529 1 97.81 208 LYS B C 1
ATOM 8972 O O . LYS B 1 208 ? 19.922 -15.883 0.692 1 97.81 208 LYS B O 1
ATOM 8977 N N . LEU B 1 209 ? 18.953 -15.117 2.555 1 97.75 209 LEU B N 1
ATOM 8978 C CA . LEU B 1 209 ? 20.047 -14.18 2.82 1 97.75 209 LEU B CA 1
ATOM 8979 C C . LEU B 1 209 ? 21.359 -14.914 3.043 1 97.75 209 LEU B C 1
ATOM 8981 O O . LEU B 1 209 ? 22.375 -14.586 2.424 1 97.75 209 LEU B O 1
ATOM 8985 N N . LEU B 1 210 ? 21.312 -15.922 3.883 1 97.75 210 LEU B N 1
ATOM 8986 C CA . LEU B 1 210 ? 22.516 -16.703 4.191 1 97.75 210 LEU B CA 1
ATOM 8987 C C . LEU B 1 210 ? 23.031 -17.406 2.951 1 97.75 210 LEU B C 1
ATOM 8989 O O . LEU B 1 210 ? 24.234 -17.422 2.693 1 97.75 210 LEU B O 1
ATOM 8993 N N . LYS B 1 211 ? 22.141 -17.969 2.193 1 97.25 211 LYS B N 1
ATOM 8994 C CA . LYS B 1 211 ? 22.516 -18.672 0.976 1 97.25 211 LYS B CA 1
ATOM 8995 C C . LYS B 1 211 ? 23.188 -17.734 -0.027 1 97.25 211 LYS B C 1
ATOM 8997 O O . LYS B 1 211 ? 24.234 -18.062 -0.568 1 97.25 211 LYS B O 1
ATOM 9002 N N . ARG B 1 212 ? 22.672 -16.594 -0.223 1 96.31 212 ARG B N 1
ATOM 9003 C CA . ARG B 1 212 ? 23.156 -15.625 -1.211 1 96.31 212 ARG B CA 1
ATOM 9004 C C . ARG B 1 212 ? 24.516 -15.086 -0.83 1 96.31 212 ARG B C 1
ATOM 9006 O O . ARG B 1 212 ? 25.312 -14.703 -1.7 1 96.31 212 ARG B O 1
ATOM 9013 N N . MET B 1 213 ? 24.766 -15.125 0.435 1 96.25 213 MET B N 1
ATOM 9014 C CA . MET B 1 213 ? 26.031 -14.539 0.883 1 96.25 213 MET B CA 1
ATOM 9015 C C . MET B 1 213 ? 27.078 -15.625 1.122 1 96.25 213 MET B C 1
ATOM 9017 O O . MET B 1 213 ? 28.188 -15.336 1.592 1 96.25 213 MET B O 1
ATOM 9021 N N . GLY B 1 214 ? 26.766 -16.859 0.867 1 94.81 214 GLY B N 1
ATOM 9022 C CA . GLY B 1 214 ? 27.703 -17.969 0.894 1 94.81 214 GLY B CA 1
ATOM 9023 C C . GLY B 1 214 ? 27.969 -18.484 2.293 1 94.81 214 GLY B C 1
ATOM 9024 O O . GLY B 1 214 ? 29 -19.125 2.535 1 94.81 214 GLY B O 1
ATOM 9025 N N . ARG B 1 215 ? 27.078 -18.25 3.133 1 94.19 215 ARG B N 1
ATOM 9026 C CA . ARG B 1 215 ? 27.297 -18.688 4.512 1 94.19 215 ARG B CA 1
ATOM 9027 C C . ARG B 1 215 ? 27.172 -20.203 4.637 1 94.19 215 ARG B C 1
ATOM 9029 O O . ARG B 1 215 ? 27.703 -20.797 5.582 1 94.19 215 ARG B O 1
ATOM 9036 N N . GLY B 1 216 ? 26.484 -20.797 3.705 1 93.25 216 GLY B N 1
ATOM 9037 C CA . GLY B 1 216 ? 26.375 -22.25 3.695 1 93.25 216 GLY B CA 1
ATOM 9038 C C . GLY B 1 216 ? 27.672 -22.938 3.324 1 93.25 216 GLY B C 1
ATOM 9039 O O . GLY B 1 216 ? 27.828 -24.141 3.541 1 93.25 216 GLY B O 1
ATOM 9040 N N . HIS B 1 217 ? 28.641 -22.203 2.816 1 93.19 217 HIS B N 1
ATOM 9041 C CA . HIS B 1 217 ? 29.938 -22.75 2.389 1 93.19 217 HIS B CA 1
ATOM 9042 C C . HIS B 1 217 ? 31 -22.562 3.467 1 93.19 217 HIS B C 1
ATOM 9044 O O . HIS B 1 217 ? 32.094 -23.141 3.375 1 93.19 217 HIS B O 1
ATOM 9050 N N . HIS B 1 218 ? 30.656 -21.766 4.438 1 89.75 218 HIS B N 1
ATOM 9051 C CA . HIS B 1 218 ? 31.594 -21.5 5.512 1 89.75 218 HIS B CA 1
ATOM 9052 C C . HIS B 1 218 ? 31.469 -22.547 6.625 1 89.75 218 HIS B C 1
ATOM 9054 O O . HIS B 1 218 ? 30.359 -22.906 7.016 1 89.75 218 HIS B O 1
ATOM 9060 N N . PRO B 1 219 ? 32.531 -22.953 7.16 1 84.75 219 PRO B N 1
ATOM 9061 C CA . PRO B 1 219 ? 32.469 -24 8.18 1 84.75 219 PRO B CA 1
ATOM 9062 C C . PRO B 1 219 ? 31.766 -23.562 9.453 1 84.75 219 PRO B C 1
ATOM 9064 O O . PRO B 1 219 ? 31.141 -24.375 10.133 1 84.75 219 PRO B O 1
ATOM 9067 N N . GLU B 1 220 ? 31.844 -22.266 9.766 1 87.81 220 GLU B N 1
ATOM 9068 C CA . GLU B 1 220 ? 31.219 -21.781 10.992 1 87.81 220 GLU B CA 1
ATOM 9069 C C . GLU B 1 220 ? 29.75 -21.438 10.758 1 87.81 220 GLU B C 1
ATOM 9071 O O . GLU B 1 220 ? 29.016 -21.141 11.695 1 87.81 220 GLU B O 1
ATOM 9076 N N . GLY B 1 221 ? 29.359 -21.531 9.57 1 87.69 221 GLY B N 1
ATOM 9077 C CA . GLY B 1 221 ? 27.969 -21.312 9.234 1 87.69 221 GLY B CA 1
ATOM 9078 C C . GLY B 1 221 ? 27.453 -19.953 9.688 1 87.69 221 GLY B C 1
ATOM 9079 O O . GLY B 1 221 ? 28.141 -18.938 9.547 1 87.69 221 GLY B O 1
ATOM 9080 N N . ARG B 1 222 ? 26.266 -19.953 10.211 1 89.69 222 ARG B N 1
ATOM 9081 C CA . ARG B 1 222 ? 25.594 -18.734 10.648 1 89.69 222 ARG B CA 1
ATOM 9082 C C . ARG B 1 222 ? 26.328 -18.109 11.836 1 89.69 222 ARG B C 1
ATOM 9084 O O . ARG B 1 222 ? 26.469 -16.875 11.906 1 89.69 222 ARG B O 1
ATOM 9091 N N . ASN B 1 223 ? 26.812 -18.859 12.703 1 87.5 223 ASN B N 1
ATOM 9092 C CA . ASN B 1 223 ? 27.406 -18.375 13.945 1 87.5 223 ASN B CA 1
ATOM 9093 C C . ASN B 1 223 ? 28.719 -17.641 13.703 1 87.5 223 ASN B C 1
ATOM 9095 O O . ASN B 1 223 ? 29.125 -16.797 14.5 1 87.5 223 ASN B O 1
ATOM 9099 N N . GLY B 1 224 ? 29.266 -17.875 12.578 1 90 224 GLY B N 1
ATOM 9100 C CA . GLY B 1 224 ? 30.531 -17.219 12.258 1 90 224 GLY B CA 1
ATOM 9101 C C . GLY B 1 224 ? 30.344 -15.977 11.391 1 90 224 GLY B C 1
ATOM 9102 O O . GLY B 1 224 ? 31.328 -15.391 10.938 1 90 224 GLY B O 1
ATOM 9103 N N . THR B 1 225 ? 29.203 -15.562 11.242 1 93.5 225 THR B N 1
ATOM 9104 C CA . THR B 1 225 ? 28.938 -14.422 10.375 1 93.5 225 THR B CA 1
ATOM 9105 C C . THR B 1 225 ? 29.266 -13.109 11.086 1 93.5 225 THR B C 1
ATOM 9107 O O . THR B 1 225 ? 28.75 -12.852 12.172 1 93.5 225 THR B O 1
ATOM 9110 N N . ARG B 1 226 ? 30.109 -12.336 10.516 1 92.94 226 ARG B N 1
ATOM 9111 C CA . ARG B 1 226 ? 30.516 -11.055 11.078 1 92.94 226 ARG B CA 1
ATOM 9112 C C . ARG B 1 226 ? 29.469 -9.977 10.781 1 92.94 226 ARG B C 1
ATOM 9114 O O . ARG B 1 226 ? 28.594 -10.18 9.945 1 92.94 226 ARG B O 1
ATOM 9121 N N . GLU B 1 227 ? 29.609 -8.812 11.422 1 94.75 227 GLU B N 1
ATOM 9122 C CA . GLU B 1 227 ? 28.703 -7.688 11.219 1 94.75 227 GLU B CA 1
ATOM 9123 C C . GLU B 1 227 ? 28.828 -7.137 9.797 1 94.75 227 GLU B C 1
ATOM 9125 O O . GLU B 1 227 ? 29.922 -6.891 9.312 1 94.75 227 GLU B O 1
ATOM 9130 N N . GLY B 1 228 ? 27.719 -7.047 9.195 1 96.12 228 GLY B N 1
ATOM 9131 C CA . GLY B 1 228 ? 27.672 -6.434 7.879 1 96.12 228 GLY B CA 1
ATOM 9132 C C . GLY B 1 228 ? 28.062 -7.387 6.762 1 96.12 228 GLY B C 1
ATOM 9133 O O . GLY B 1 228 ? 28 -7.031 5.586 1 96.12 228 GLY B O 1
ATOM 9134 N N . GLU B 1 229 ? 28.359 -8.578 7.031 1 95.88 229 GLU B N 1
ATOM 9135 C CA . GLU B 1 229 ? 28.906 -9.516 6.051 1 95.88 229 GLU B CA 1
ATOM 9136 C C . GLU B 1 229 ? 27.828 -9.984 5.078 1 95.88 229 GLU B C 1
ATOM 9138 O O . GLU B 1 229 ? 28.125 -10.438 3.973 1 95.88 229 GLU B O 1
ATOM 9143 N N . CYS B 1 230 ? 26.609 -9.891 5.473 1 97.31 230 CYS B N 1
ATOM 9144 C CA . CYS B 1 230 ? 25.516 -10.391 4.641 1 97.31 230 CYS B CA 1
ATOM 9145 C C . CYS B 1 230 ? 24.844 -9.25 3.883 1 97.31 230 CYS B C 1
ATOM 9147 O O . CYS B 1 230 ? 23.75 -9.422 3.33 1 97.31 230 CYS B O 1
ATOM 9149 N N . ALA B 1 231 ? 25.453 -8.117 3.814 1 97.81 231 ALA B N 1
ATOM 9150 C CA . ALA B 1 231 ? 24.906 -6.992 3.068 1 97.81 231 ALA B CA 1
ATOM 9151 C C . ALA B 1 231 ? 25.359 -7.023 1.61 1 97.81 231 ALA B C 1
ATOM 9153 O O . ALA B 1 231 ? 26.453 -7.48 1.305 1 97.81 231 ALA B O 1
ATOM 9154 N N . VAL B 1 232 ? 24.484 -6.66 0.745 1 97.81 232 VAL B N 1
ATOM 9155 C CA . VAL B 1 232 ? 24.844 -6.457 -0.653 1 97.81 232 VAL B CA 1
ATOM 9156 C C . VAL B 1 232 ? 25.672 -5.184 -0.793 1 97.81 232 VAL B C 1
ATOM 9158 O O . VAL B 1 232 ? 25.188 -4.09 -0.48 1 97.81 232 VAL B O 1
ATOM 9161 N N . LEU B 1 233 ? 26.828 -5.316 -1.239 1 97.31 233 LEU B N 1
ATOM 9162 C CA . LEU B 1 233 ? 27.766 -4.195 -1.301 1 97.31 233 LEU B CA 1
ATOM 9163 C C . LEU B 1 233 ? 27.625 -3.443 -2.619 1 97.31 233 LEU B C 1
ATOM 9165 O O . LEU B 1 233 ? 27.203 -4.02 -3.627 1 97.31 233 LEU B O 1
ATOM 9169 N N . CYS B 1 234 ? 27.906 -2.213 -2.58 1 97.88 234 CYS B N 1
ATOM 9170 C CA . CYS B 1 234 ? 27.906 -1.39 -3.785 1 97.88 234 CYS B CA 1
ATOM 9171 C C . CYS B 1 234 ? 29.172 -1.638 -4.605 1 97.88 234 CYS B C 1
ATOM 9173 O O . CYS B 1 234 ? 30.281 -1.322 -4.16 1 97.88 234 CYS B O 1
ATOM 9175 N N . PRO B 1 235 ? 29.047 -2.088 -5.797 1 98.06 235 PRO B N 1
ATOM 9176 C CA . PRO B 1 235 ? 30.219 -2.365 -6.617 1 98.06 235 PRO B CA 1
ATOM 9177 C C . PRO B 1 235 ? 30.938 -1.096 -7.07 1 98.06 235 PRO B C 1
ATOM 9179 O O . PRO B 1 235 ? 32.125 -1.138 -7.41 1 98.06 235 PRO B O 1
ATOM 9182 N N . ALA B 1 236 ? 30.25 -0.053 -7.059 1 98.19 236 ALA B N 1
ATOM 9183 C CA . ALA B 1 236 ? 30.797 1.187 -7.613 1 98.19 236 ALA B CA 1
ATOM 9184 C C . ALA B 1 236 ? 31.531 1.982 -6.547 1 98.19 236 ALA B C 1
ATOM 9186 O O . ALA B 1 236 ? 32.312 2.885 -6.867 1 98.19 236 ALA B O 1
ATOM 9187 N N . CYS B 1 237 ? 31.359 1.74 -5.301 1 97.88 237 CYS B N 1
ATOM 9188 C CA . CYS B 1 237 ? 32.062 2.414 -4.219 1 97.88 237 CYS B CA 1
ATOM 9189 C C . CYS B 1 237 ? 33.469 1.847 -4.047 1 97.88 237 CYS B C 1
ATOM 9191 O O . CYS B 1 237 ? 33.719 0.675 -4.344 1 97.88 237 CYS B O 1
ATOM 9193 N N . PRO B 1 238 ? 34.375 2.652 -3.631 1 97.19 238 PRO B N 1
ATOM 9194 C CA . PRO B 1 238 ? 35.75 2.154 -3.43 1 97.19 238 PRO B CA 1
ATOM 9195 C C . PRO B 1 238 ? 35.844 1.162 -2.271 1 97.19 238 PRO B C 1
ATOM 9197 O O . PRO B 1 238 ? 35.438 1.472 -1.151 1 97.19 238 PRO B O 1
ATOM 9200 N N . GLN B 1 239 ? 36.406 0.056 -2.537 1 96.25 239 GLN B N 1
ATOM 9201 C CA . GLN B 1 239 ? 36.625 -1.005 -1.555 1 96.25 239 GLN B CA 1
ATOM 9202 C C . GLN B 1 239 ? 38.031 -1.548 -1.615 1 96.25 239 GLN B C 1
ATOM 9204 O O . GLN B 1 239 ? 38.344 -2.436 -2.418 1 96.25 239 GLN B O 1
ATOM 9209 N N . PRO B 1 240 ? 38.812 -1.115 -0.661 1 94.62 240 PRO B N 1
ATOM 9210 C CA . PRO B 1 240 ? 40.188 -1.604 -0.642 1 94.62 240 PRO B CA 1
ATOM 9211 C C . PRO B 1 240 ? 40.281 -3.127 -0.635 1 94.62 240 PRO B C 1
ATOM 9213 O O . PRO B 1 240 ? 39.531 -3.787 0.105 1 94.62 240 PRO B O 1
ATOM 9216 N N . GLY B 1 241 ? 41.125 -3.609 -1.493 1 92.62 241 GLY B N 1
ATOM 9217 C CA . GLY B 1 241 ? 41.312 -5.047 -1.545 1 92.62 241 GLY B CA 1
ATOM 9218 C C . GLY B 1 241 ? 40.344 -5.758 -2.469 1 92.62 241 GLY B C 1
ATOM 9219 O O . GLY B 1 241 ? 40.531 -6.945 -2.758 1 92.62 241 GLY B O 1
ATOM 9220 N N . ARG B 1 242 ? 39.406 -5.055 -2.994 1 94.81 242 ARG B N 1
ATOM 9221 C CA . ARG B 1 242 ? 38.375 -5.691 -3.826 1 94.81 242 ARG B CA 1
ATOM 9222 C C . ARG B 1 242 ? 38.312 -5.047 -5.207 1 94.81 242 ARG B C 1
ATOM 9224 O O . ARG B 1 242 ? 38.375 -5.742 -6.223 1 94.81 242 ARG B O 1
ATOM 9231 N N . ASN B 1 243 ? 38.25 -3.709 -5.203 1 96.69 243 ASN B N 1
ATOM 9232 C CA . ASN B 1 243 ? 38.094 -3.109 -6.52 1 96.69 243 ASN B CA 1
ATOM 9233 C C . ASN B 1 243 ? 39 -1.892 -6.703 1 96.69 243 ASN B C 1
ATOM 9235 O O . ASN B 1 243 ? 38.781 -1.092 -7.617 1 96.69 243 ASN B O 1
ATOM 9239 N N . LEU B 1 244 ? 39.875 -1.71 -5.762 1 96.19 244 LEU B N 1
ATOM 9240 C CA . LEU B 1 244 ? 40.875 -0.663 -5.906 1 96.19 244 LEU B CA 1
ATOM 9241 C C . LEU B 1 244 ? 42.219 -1.251 -6.336 1 96.19 244 LEU B C 1
ATOM 9243 O O . LEU B 1 244 ? 42.469 -2.43 -6.098 1 96.19 244 LEU B O 1
ATOM 9247 N N . PRO B 1 245 ? 42.969 -0.425 -7.012 1 92.5 245 PRO B N 1
ATOM 9248 C CA . PRO B 1 245 ? 44.312 -0.917 -7.359 1 92.5 245 PRO B CA 1
ATOM 9249 C C . PRO B 1 245 ? 45.156 -1.184 -6.129 1 92.5 245 PRO B C 1
ATOM 9251 O O . PRO B 1 245 ? 44.906 -0.63 -5.059 1 92.5 245 PRO B O 1
ATOM 9254 N N . SER B 1 246 ? 46.156 -2.023 -6.27 1 89.69 246 SER B N 1
ATOM 9255 C CA . SER B 1 246 ? 47.031 -2.418 -5.148 1 89.69 246 SER B CA 1
ATOM 9256 C C . SER B 1 246 ? 47.781 -1.226 -4.594 1 89.69 246 SER B C 1
ATOM 9258 O O . SER B 1 246 ? 48.062 -1.154 -3.391 1 89.69 246 SER B O 1
ATOM 9260 N N . ASN B 1 247 ? 48.031 -0.253 -5.426 1 89.19 247 ASN B N 1
ATOM 9261 C CA . ASN B 1 247 ? 48.812 0.904 -5 1 89.19 247 ASN B CA 1
ATOM 9262 C C . ASN B 1 247 ? 47.938 2.145 -4.848 1 89.19 247 ASN B C 1
ATOM 9264 O O . ASN B 1 247 ? 48.375 3.268 -5.051 1 89.19 247 ASN B O 1
ATOM 9268 N N . TRP B 1 248 ? 46.656 1.944 -4.461 1 90.31 248 TRP B N 1
ATOM 9269 C CA . TRP B 1 248 ? 45.75 3.064 -4.406 1 90.31 248 TRP B CA 1
ATOM 9270 C C . TRP B 1 248 ? 46.125 4.043 -3.303 1 90.31 248 TRP B C 1
ATOM 9272 O O . TRP B 1 248 ? 45.938 5.254 -3.441 1 90.31 248 TRP B O 1
ATOM 9282 N N . ALA B 1 249 ? 46.688 3.574 -2.195 1 87.06 249 ALA B N 1
ATOM 9283 C CA . ALA B 1 249 ? 47.062 4.402 -1.043 1 87.06 249 ALA B CA 1
ATOM 9284 C C . ALA B 1 249 ? 48.219 5.332 -1.37 1 87.06 249 ALA B C 1
ATOM 9286 O O . ALA B 1 249 ? 48.344 6.406 -0.782 1 87.06 249 ALA B O 1
ATOM 9287 N N . GLU B 1 250 ? 49.031 4.941 -2.379 1 88.69 250 GLU B N 1
ATOM 9288 C CA . GLU B 1 250 ? 50.219 5.707 -2.75 1 88.69 250 GLU B CA 1
ATOM 9289 C C . GLU B 1 250 ? 49.969 6.535 -4.008 1 88.69 250 GLU B C 1
ATOM 9291 O O . GLU B 1 250 ? 50.875 7.145 -4.551 1 88.69 250 GLU B O 1
ATOM 9296 N N . ALA B 1 251 ? 48.781 6.562 -4.371 1 90.88 251 ALA B N 1
ATOM 9297 C CA . ALA B 1 251 ? 48.469 7.328 -5.57 1 90.88 251 ALA B CA 1
ATOM 9298 C C . ALA B 1 251 ? 48.75 8.812 -5.363 1 90.88 251 ALA B C 1
ATOM 9300 O O . ALA B 1 251 ? 48.562 9.328 -4.254 1 90.88 251 ALA B O 1
ATOM 9301 N N . PRO B 1 252 ? 49.125 9.445 -6.391 1 88.62 252 PRO B N 1
ATOM 9302 C CA . PRO B 1 252 ? 49.344 10.891 -6.285 1 88.62 252 PRO B CA 1
ATOM 9303 C C . PRO B 1 252 ? 48.094 11.656 -5.863 1 88.62 252 PRO B C 1
ATOM 9305 O O . PRO B 1 252 ? 47 11.188 -6.082 1 88.62 252 PRO B O 1
ATOM 9308 N N . PRO B 1 253 ? 48.344 12.773 -5.25 1 81.5 253 PRO B N 1
ATOM 9309 C CA . PRO B 1 253 ? 47.219 13.562 -4.746 1 81.5 253 PRO B CA 1
ATOM 9310 C C . PRO B 1 253 ? 46.219 13.922 -5.836 1 81.5 253 PRO B C 1
ATOM 9312 O O . PRO B 1 253 ? 45.031 14.031 -5.562 1 81.5 253 PRO B O 1
ATOM 9315 N N . LYS B 1 254 ? 46.719 13.977 -7.043 1 84.75 254 LYS B N 1
ATOM 9316 C CA . LYS B 1 254 ? 45.844 14.352 -8.156 1 84.75 254 LYS B CA 1
ATOM 9317 C C . LYS B 1 254 ? 44.875 13.227 -8.484 1 84.75 254 LYS B C 1
ATOM 9319 O O . LYS B 1 254 ? 43.812 13.469 -9.078 1 84.75 254 LYS B O 1
ATOM 9324 N N . GLN B 1 255 ? 45.219 12.07 -8.008 1 91.19 255 GLN B N 1
ATOM 9325 C CA . GLN B 1 255 ? 44.344 10.922 -8.328 1 91.19 255 GLN B CA 1
ATOM 9326 C C . GLN B 1 255 ? 43.688 10.359 -7.074 1 91.19 255 GLN B C 1
ATOM 9328 O O . GLN B 1 255 ? 42.719 9.625 -7.16 1 91.19 255 GLN B O 1
ATOM 9333 N N . GLN B 1 256 ? 44.125 10.711 -5.934 1 91.12 256 GLN B N 1
ATOM 9334 C CA . GLN B 1 256 ? 43.656 10.125 -4.672 1 91.12 256 GLN B CA 1
ATOM 9335 C C . GLN B 1 256 ? 42.188 10.438 -4.418 1 91.12 256 GLN B C 1
ATOM 9337 O O . GLN B 1 256 ? 41.469 9.641 -3.801 1 91.12 256 GLN B O 1
ATOM 9342 N N . TRP B 1 257 ? 41.781 11.547 -4.93 1 92.75 257 TRP B N 1
ATOM 9343 C CA . TRP B 1 257 ? 40.406 11.969 -4.664 1 92.75 257 TRP B CA 1
ATOM 9344 C C . TRP B 1 257 ? 39.406 11.055 -5.375 1 92.75 257 TRP B C 1
ATOM 9346 O O . TRP B 1 257 ? 38.25 10.977 -4.988 1 92.75 257 TRP B O 1
ATOM 9356 N N . LEU B 1 258 ? 39.844 10.281 -6.383 1 95.62 258 LEU B N 1
ATOM 9357 C CA . LEU B 1 258 ? 38.969 9.375 -7.129 1 95.62 258 LEU B CA 1
ATOM 9358 C C . LEU B 1 258 ? 38.594 8.172 -6.277 1 95.62 258 LEU B C 1
ATOM 9360 O O . LEU B 1 258 ? 37.625 7.461 -6.598 1 95.62 258 LEU B O 1
ATOM 9364 N N . TYR B 1 259 ? 39.312 7.992 -5.191 1 95.56 259 TYR B N 1
ATOM 9365 C CA . TYR B 1 259 ? 39.062 6.852 -4.316 1 95.56 259 TYR B CA 1
ATOM 9366 C C . TYR B 1 259 ? 38.375 7.285 -3.037 1 95.56 259 TYR B C 1
ATOM 9368 O O . TYR B 1 259 ? 38.5 6.645 -1.995 1 95.56 259 TYR B O 1
ATOM 9376 N N . THR B 1 260 ? 37.594 8.375 -3.125 1 95.19 260 THR B N 1
ATOM 9377 C CA . THR B 1 260 ? 36.844 8.898 -1.992 1 95.19 260 THR B CA 1
ATOM 9378 C C . THR B 1 260 ? 35.5 8.188 -1.853 1 95.19 260 THR B C 1
ATOM 9380 O O . THR B 1 260 ? 34.812 7.902 -2.852 1 95.19 260 THR B O 1
ATOM 9383 N N . LEU B 1 261 ? 35.188 7.828 -0.649 1 96.56 261 LEU B N 1
ATOM 9384 C CA . LEU B 1 261 ? 33.875 7.27 -0.358 1 96.56 261 LEU B CA 1
ATOM 9385 C C . LEU B 1 261 ? 32.906 8.359 0.082 1 96.56 261 LEU B C 1
ATOM 9387 O O . LEU B 1 261 ? 33.219 9.148 0.979 1 96.56 261 LEU B O 1
ATOM 9391 N N . PHE B 1 262 ? 31.766 8.445 -0.616 1 97.62 262 PHE B N 1
ATOM 9392 C CA . PHE B 1 262 ? 30.734 9.438 -0.311 1 97.62 262 PHE B CA 1
ATOM 9393 C C . PHE B 1 262 ? 29.641 8.828 0.555 1 97.62 262 PHE B C 1
ATOM 9395 O O . PHE B 1 262 ? 28.953 7.891 0.134 1 97.62 262 PHE B O 1
ATOM 9402 N N . LEU B 1 263 ? 29.422 9.383 1.748 1 97.44 263 LEU B N 1
ATOM 9403 C CA . LEU B 1 263 ? 28.453 8.852 2.691 1 97.44 263 LEU B CA 1
ATOM 9404 C C . LEU B 1 263 ? 27.375 9.883 2.994 1 97.44 263 LEU B C 1
ATOM 9406 O O . LEU B 1 263 ? 27.641 11.086 3.018 1 97.44 263 LEU B O 1
ATOM 9410 N N . GLY B 1 264 ? 26.156 9.391 3.143 1 97.31 264 GLY B N 1
ATOM 9411 C CA . GLY B 1 264 ? 25.031 10.219 3.564 1 97.31 264 GLY B CA 1
ATOM 9412 C C . GLY B 1 264 ? 24.312 9.672 4.777 1 97.31 264 GLY B C 1
ATOM 9413 O O . GLY B 1 264 ? 24.078 8.461 4.879 1 97.31 264 GLY B O 1
ATOM 9414 N N . LEU B 1 265 ? 24.016 10.539 5.727 1 96.56 265 LEU B N 1
ATOM 9415 C CA . LEU B 1 265 ? 23.266 10.188 6.922 1 96.56 265 LEU B CA 1
ATOM 9416 C C . LEU B 1 265 ? 21.875 10.805 6.883 1 96.56 265 LEU B C 1
ATOM 9418 O O . LEU B 1 265 ? 21.688 11.93 6.398 1 96.56 265 LEU B O 1
ATOM 9422 N N . ASP B 1 266 ? 20.953 10.055 7.281 1 94.06 266 ASP B N 1
ATOM 9423 C CA . ASP B 1 266 ? 19.594 10.562 7.375 1 94.06 266 ASP B CA 1
ATOM 9424 C C . ASP B 1 266 ? 18.75 9.68 8.289 1 94.06 266 ASP B C 1
ATOM 9426 O O . ASP B 1 266 ? 19.156 8.57 8.641 1 94.06 266 ASP B O 1
ATOM 9430 N N . ALA B 1 267 ? 17.656 10.219 8.75 1 92.12 267 ALA B N 1
ATOM 9431 C CA . ALA B 1 267 ? 16.703 9.477 9.57 1 92.12 267 ALA B CA 1
ATOM 9432 C C . ALA B 1 267 ? 15.305 9.508 8.953 1 92.12 267 ALA B C 1
ATOM 9434 O O . ALA B 1 267 ? 14.93 10.477 8.297 1 92.12 267 ALA B O 1
ATOM 9435 N N . ASN B 1 268 ? 14.633 8.406 9.094 1 91.06 268 ASN B N 1
ATOM 9436 C CA . ASN B 1 268 ? 13.266 8.266 8.609 1 91.06 268 ASN B CA 1
ATOM 9437 C C . ASN B 1 268 ? 12.289 8.016 9.75 1 91.06 268 ASN B C 1
ATOM 9439 O O . ASN B 1 268 ? 12.367 7 10.438 1 91.06 268 ASN B O 1
ATOM 9443 N N . PHE B 1 269 ? 11.289 8.797 9.891 1 86.38 269 PHE B N 1
ATOM 9444 C CA . PHE B 1 269 ? 10.391 8.703 11.039 1 86.38 269 PHE B CA 1
ATOM 9445 C C . PHE B 1 269 ? 9.086 8.023 10.648 1 86.38 269 PHE B C 1
ATOM 9447 O O . PHE B 1 269 ? 8.18 7.879 11.477 1 86.38 269 PHE B O 1
ATOM 9454 N N . ARG B 1 270 ? 8.984 7.641 9.438 1 86 270 ARG B N 1
ATOM 9455 C CA . ARG B 1 270 ? 7.836 6.836 9.023 1 86 270 ARG B CA 1
ATOM 9456 C C . ARG B 1 270 ? 7.98 5.395 9.492 1 86 270 ARG B C 1
ATOM 9458 O O . ARG B 1 270 ? 6.984 4.727 9.789 1 86 270 ARG B O 1
ATOM 9465 N N . LEU B 1 271 ? 9.125 4.961 9.547 1 92.25 271 LEU B N 1
ATOM 9466 C CA . LEU B 1 271 ? 9.406 3.596 9.969 1 92.25 271 LEU B CA 1
ATOM 9467 C C . LEU B 1 271 ? 9.406 3.486 11.492 1 92.25 271 LEU B C 1
ATOM 9469 O O . LEU B 1 271 ? 10.438 3.152 12.086 1 92.25 271 LEU B O 1
ATOM 9473 N N . LYS B 1 272 ? 8.234 3.689 12.062 1 89.56 272 LYS B N 1
ATOM 9474 C CA . LYS B 1 272 ? 8.078 3.596 13.516 1 89.56 272 LYS B CA 1
ATOM 9475 C C . LYS B 1 272 ? 7.582 2.211 13.922 1 89.56 272 LYS B C 1
ATOM 9477 O O . LYS B 1 272 ? 7.109 1.44 13.086 1 89.56 272 LYS B O 1
ATOM 9482 N N . ARG B 1 273 ? 7.836 1.863 15.117 1 90.94 273 ARG B N 1
ATOM 9483 C CA . ARG B 1 273 ? 7.344 0.606 15.68 1 90.94 273 ARG B CA 1
ATOM 9484 C C . ARG B 1 273 ? 6.578 0.843 16.969 1 90.94 273 ARG B C 1
ATOM 9486 O O . ARG B 1 273 ? 7.043 1.574 17.844 1 90.94 273 ARG B O 1
ATOM 9493 N N . LEU B 1 274 ? 5.426 0.221 17.109 1 86.69 274 LEU B N 1
ATOM 9494 C CA . LEU B 1 274 ? 4.617 0.31 18.312 1 86.69 274 LEU B CA 1
ATOM 9495 C C . LEU B 1 274 ? 5.199 -0.57 19.422 1 86.69 274 LEU B C 1
ATOM 9497 O O . LEU B 1 274 ? 6.023 -1.447 19.156 1 86.69 274 LEU B O 1
ATOM 9501 N N . ASN B 1 275 ? 4.805 -0.175 20.531 1 84.19 275 ASN B N 1
ATOM 9502 C CA . ASN B 1 275 ? 5.312 -0.93 21.672 1 84.19 275 ASN B CA 1
ATOM 9503 C C . ASN B 1 275 ? 4.617 -2.283 21.812 1 84.19 275 ASN B C 1
ATOM 9505 O O . ASN B 1 275 ? 3.77 -2.469 22.688 1 84.19 275 ASN B O 1
ATOM 9509 N N . ILE B 1 276 ? 5.051 -3.041 20.781 1 78.5 276 ILE B N 1
ATOM 9510 C CA . ILE B 1 276 ? 4.516 -4.398 20.734 1 78.5 276 ILE B CA 1
ATOM 9511 C C . ILE B 1 276 ? 5.633 -5.402 21.016 1 78.5 276 ILE B C 1
ATOM 9513 O O . ILE B 1 276 ? 6.648 -5.418 20.312 1 78.5 276 ILE B O 1
ATOM 9517 N N . SER B 1 277 ? 5.727 -6.176 22.031 1 80.62 277 SER B N 1
ATOM 9518 C CA . SER B 1 277 ? 6.625 -7.277 22.359 1 80.62 277 SER B CA 1
ATOM 9519 C C . SER B 1 277 ? 8.008 -6.77 22.75 1 80.62 277 SER B C 1
ATOM 9521 O O . SER B 1 277 ? 8.273 -5.566 22.688 1 80.62 277 SER B O 1
ATOM 9523 N N . LYS B 1 278 ? 8.922 -7.734 23.172 1 84.25 278 LYS B N 1
ATOM 9524 C CA . LYS B 1 278 ? 10.289 -7.445 23.609 1 84.25 278 LYS B CA 1
ATOM 9525 C C . LYS B 1 278 ? 11.297 -8.289 22.828 1 84.25 278 LYS B C 1
ATOM 9527 O O . LYS B 1 278 ? 10.93 -9.281 22.203 1 84.25 278 LYS B O 1
ATOM 9532 N N . ASN B 1 279 ? 12.531 -7.809 22.734 1 84.81 279 ASN B N 1
ATOM 9533 C CA . ASN B 1 279 ? 13.602 -8.492 22.016 1 84.81 279 ASN B CA 1
ATOM 9534 C C . ASN B 1 279 ? 13.789 -9.922 22.5 1 84.81 279 ASN B C 1
ATOM 9536 O O . ASN B 1 279 ? 14.148 -10.812 21.734 1 84.81 279 ASN B O 1
ATOM 9540 N N . ALA B 1 280 ? 13.5 -10.102 23.75 1 82.5 280 ALA B N 1
ATOM 9541 C CA . ALA B 1 280 ? 13.664 -11.438 24.312 1 82.5 280 ALA B CA 1
ATOM 9542 C C . ALA B 1 280 ? 12.672 -12.422 23.719 1 82.5 280 ALA B C 1
ATOM 9544 O O . ALA B 1 280 ? 13 -13.586 23.484 1 82.5 280 ALA B O 1
ATOM 9545 N N . ASP B 1 281 ? 11.531 -11.93 23.359 1 85.44 281 ASP B N 1
ATOM 9546 C CA . ASP B 1 281 ? 10.469 -12.773 22.812 1 85.44 281 ASP B CA 1
ATOM 9547 C C . ASP B 1 281 ? 10.555 -12.875 21.297 1 85.44 281 ASP B C 1
ATOM 9549 O O . ASP B 1 281 ? 10.07 -13.844 20.703 1 85.44 281 ASP B O 1
ATOM 9553 N N . ASP B 1 282 ? 11.109 -11.875 20.703 1 91.94 282 ASP B N 1
ATOM 9554 C CA . ASP B 1 282 ? 11.234 -11.828 19.25 1 91.94 282 ASP B CA 1
ATOM 9555 C C . ASP B 1 282 ? 12.633 -11.367 18.844 1 91.94 282 ASP B C 1
ATOM 9557 O O . ASP B 1 282 ? 12.797 -10.25 18.328 1 91.94 282 ASP B O 1
ATOM 9561 N N . PRO B 1 283 ? 13.547 -12.32 18.938 1 91.19 283 PRO B N 1
ATOM 9562 C CA . PRO B 1 283 ? 14.93 -11.961 18.594 1 91.19 283 PRO B CA 1
ATOM 9563 C C . PRO B 1 283 ? 15.133 -11.797 17.094 1 91.19 283 PRO B C 1
ATOM 9565 O O . PRO B 1 283 ? 14.43 -12.414 16.297 1 91.19 283 PRO B O 1
ATOM 9568 N N . ASP B 1 284 ? 16.047 -10.93 16.734 1 92.5 284 ASP B N 1
ATOM 9569 C CA . ASP B 1 284 ? 16.391 -10.789 15.328 1 92.5 284 ASP B CA 1
ATOM 9570 C C . ASP B 1 284 ? 17.266 -11.945 14.859 1 92.5 284 ASP B C 1
ATOM 9572 O O . ASP B 1 284 ? 18.125 -12.422 15.609 1 92.5 284 ASP B O 1
ATOM 9576 N N . LEU B 1 285 ? 17.031 -12.438 13.789 1 95.38 285 LEU B N 1
ATOM 9577 C CA . LEU B 1 285 ? 17.75 -13.57 13.234 1 95.38 285 LEU B CA 1
ATOM 9578 C C . LEU B 1 285 ? 19.094 -13.117 12.641 1 95.38 285 LEU B C 1
ATOM 9580 O O . LEU B 1 285 ? 20.078 -13.852 12.711 1 95.38 285 LEU B O 1
ATOM 9584 N N . ASN B 1 286 ? 19.203 -11.938 12.078 1 95.69 286 ASN B N 1
ATOM 9585 C CA . ASN B 1 286 ? 20.422 -11.453 11.43 1 95.69 286 ASN B CA 1
ATOM 9586 C C . ASN B 1 286 ? 21.453 -10.977 12.453 1 95.69 286 ASN B C 1
ATOM 9588 O O . ASN B 1 286 ? 22.656 -11.07 12.211 1 95.69 286 ASN B O 1
ATOM 9592 N N . GLN B 1 287 ? 21.062 -10.43 13.555 1 93.5 287 GLN B N 1
ATOM 9593 C CA . GLN B 1 287 ? 21.922 -10.008 14.656 1 93.5 287 GLN B CA 1
ATOM 9594 C C . GLN B 1 287 ? 23.047 -9.102 14.156 1 93.5 287 GLN B C 1
ATOM 9596 O O . GLN B 1 287 ? 24.219 -9.344 14.453 1 93.5 287 GLN B O 1
ATOM 9601 N N . GLY B 1 288 ? 22.719 -8.211 13.258 1 95.31 288 GLY B N 1
ATOM 9602 C CA . GLY B 1 288 ? 23.672 -7.215 12.789 1 95.31 288 GLY B CA 1
ATOM 9603 C C . GLY B 1 288 ? 24.469 -7.668 11.578 1 95.31 288 GLY B C 1
ATOM 9604 O O . GLY B 1 288 ? 25.328 -6.934 11.086 1 95.31 288 GLY B O 1
ATOM 9605 N N . SER B 1 289 ? 24.188 -8.773 11.023 1 96.19 289 SER B N 1
ATOM 9606 C CA . SER B 1 289 ? 24.984 -9.32 9.93 1 96.19 289 SER B CA 1
ATOM 9607 C C . SER B 1 289 ? 24.656 -8.625 8.609 1 96.19 289 SER B C 1
ATOM 9609 O O . SER B 1 289 ? 25.422 -8.711 7.648 1 96.19 289 SER B O 1
ATOM 9611 N N . ALA B 1 290 ? 23.625 -7.918 8.516 1 97.62 290 ALA B N 1
ATOM 9612 C CA . ALA B 1 290 ? 23.203 -7.277 7.273 1 97.62 290 ALA B CA 1
ATOM 9613 C C . ALA B 1 290 ? 23.328 -5.762 7.367 1 97.62 290 ALA B C 1
ATOM 9615 O O . ALA B 1 290 ? 24.438 -5.223 7.441 1 97.62 290 ALA B O 1
ATOM 9616 N N . TYR B 1 291 ? 22.203 -5.074 7.512 1 98.25 291 TYR B N 1
ATOM 9617 C CA . TYR B 1 291 ? 22.25 -3.617 7.457 1 98.25 291 TYR B CA 1
ATOM 9618 C C . TYR B 1 291 ? 22.047 -3.012 8.836 1 98.25 291 TYR B C 1
ATOM 9620 O O . TYR B 1 291 ? 22.703 -2.039 9.203 1 98.25 291 TYR B O 1
ATOM 9628 N N . PHE B 1 292 ? 21.172 -3.604 9.609 1 98.06 292 PHE B N 1
ATOM 9629 C CA . PHE B 1 292 ? 20.984 -3.127 10.977 1 98.06 292 PHE B CA 1
ATOM 9630 C C . PHE B 1 292 ? 22.219 -3.418 11.82 1 98.06 292 PHE B C 1
ATOM 9632 O O . PHE B 1 292 ? 22.828 -4.473 11.688 1 98.06 292 PHE B O 1
ATOM 9639 N N . VAL B 1 293 ? 22.5 -2.537 12.625 1 97.38 293 VAL B N 1
ATOM 9640 C CA . VAL B 1 293 ? 23.578 -2.744 13.578 1 97.38 293 VAL B CA 1
ATOM 9641 C C . VAL B 1 293 ? 23.188 -3.814 14.594 1 97.38 293 VAL B C 1
ATOM 9643 O O . VAL B 1 293 ? 22 -4.137 14.727 1 97.38 293 VAL B O 1
ATOM 9646 N N . ASN B 1 294 ? 24.203 -4.406 15.203 1 96 294 ASN B N 1
ATOM 9647 C CA . ASN B 1 294 ? 23.906 -5.348 16.281 1 96 294 ASN B CA 1
ATOM 9648 C C . ASN B 1 294 ? 23.188 -4.668 17.438 1 96 294 ASN B C 1
ATOM 9650 O O . ASN B 1 294 ? 23.75 -3.785 18.094 1 96 294 ASN B O 1
ATOM 9654 N N . GLU B 1 295 ? 22.031 -5.09 17.656 1 93.44 295 GLU B N 1
ATOM 9655 C CA . GLU B 1 295 ? 21.141 -4.414 18.594 1 93.44 295 GLU B CA 1
ATOM 9656 C C . GLU B 1 295 ? 21.688 -4.48 20.016 1 93.44 295 GLU B C 1
ATOM 9658 O O . GLU B 1 295 ? 21.578 -3.52 20.781 1 93.44 295 GLU B O 1
ATOM 9663 N N . THR B 1 296 ? 22.219 -5.547 20.375 1 91.94 296 THR B N 1
ATOM 9664 C CA . THR B 1 296 ? 22.75 -5.707 21.734 1 91.94 296 THR B CA 1
ATOM 9665 C C . THR B 1 296 ? 23.891 -4.73 21.984 1 91.94 296 THR B C 1
ATOM 9667 O O . THR B 1 296 ? 23.906 -4.039 23 1 91.94 296 THR B O 1
ATOM 9670 N N . SER B 1 297 ? 24.812 -4.668 21.062 1 92.75 297 SER B N 1
ATOM 9671 C CA . SER B 1 297 ? 25.922 -3.744 21.188 1 92.75 297 SER B CA 1
ATOM 9672 C C . SER B 1 297 ? 25.453 -2.295 21.156 1 92.75 297 SER B C 1
ATOM 9674 O O . SER B 1 297 ? 26 -1.443 21.859 1 92.75 297 SER B O 1
ATOM 9676 N N . PHE B 1 298 ? 24.562 -2.061 20.391 1 94.31 298 PHE B N 1
ATOM 9677 C CA . PHE B 1 298 ? 24.031 -0.714 20.234 1 94.31 298 PHE B CA 1
ATOM 9678 C C . PHE B 1 298 ? 23.328 -0.255 21.5 1 94.31 298 PHE B C 1
ATOM 9680 O O . PHE B 1 298 ? 23.531 0.875 21.953 1 94.31 298 PHE B O 1
ATOM 9687 N N . GLN B 1 299 ? 22.578 -1.152 22.109 1 91.94 299 GLN B N 1
ATOM 9688 C CA . GLN B 1 299 ? 21.891 -0.813 23.344 1 91.94 299 GLN B CA 1
ATOM 9689 C C . GLN B 1 299 ? 22.891 -0.58 24.484 1 91.94 299 GLN B C 1
ATOM 9691 O O . GLN B 1 299 ? 22.672 0.295 25.328 1 91.94 299 GLN B O 1
ATOM 9696 N N . MET B 1 300 ? 23.844 -1.323 24.531 1 92.25 300 MET B N 1
ATOM 9697 C CA . MET B 1 300 ? 24.891 -1.125 25.547 1 92.25 300 MET B CA 1
ATOM 9698 C C . MET B 1 300 ? 25.562 0.232 25.375 1 92.25 300 MET B C 1
ATOM 9700 O O . MET B 1 300 ? 25.828 0.93 26.344 1 92.25 300 MET B O 1
ATOM 9704 N N . TYR B 1 301 ? 25.812 0.522 24.156 1 92.88 301 TYR B N 1
ATOM 9705 C CA . TYR B 1 301 ? 26.375 1.82 23.812 1 92.88 301 TYR B CA 1
ATOM 9706 C C . TYR B 1 301 ? 25.469 2.955 24.25 1 92.88 301 TYR B C 1
ATOM 9708 O O . TYR B 1 301 ? 25.938 3.932 24.844 1 92.88 301 TYR B O 1
ATOM 9716 N N . LEU B 1 302 ? 24.25 2.85 24.031 1 92 302 LEU B N 1
ATOM 9717 C CA . LEU B 1 302 ? 23.297 3.895 24.391 1 92 302 LEU B CA 1
ATOM 9718 C C . LEU B 1 302 ? 23.203 4.047 25.906 1 92 302 LEU B C 1
ATOM 9720 O O . LEU B 1 302 ? 23.078 5.164 26.422 1 92 302 LEU B O 1
ATOM 9724 N N . GLN B 1 303 ? 23.234 2.963 26.594 1 90.25 303 GLN B N 1
ATOM 9725 C CA . GLN B 1 303 ? 23.172 3.006 28.047 1 90.25 303 GLN B CA 1
ATOM 9726 C C . GLN B 1 303 ? 24.375 3.736 28.641 1 90.25 303 GLN B C 1
ATOM 9728 O O . GLN B 1 303 ? 24.266 4.457 29.625 1 90.25 303 GLN B O 1
ATOM 9733 N N . GLU B 1 304 ? 25.375 3.619 28 1 90.19 304 GLU B N 1
ATOM 9734 C CA . GLU B 1 304 ? 26.609 4.211 28.5 1 90.19 304 GLU B CA 1
ATOM 9735 C C . GLU B 1 304 ? 26.672 5.699 28.172 1 90.19 304 GLU B C 1
ATOM 9737 O O . GLU B 1 304 ? 27.141 6.5 28.984 1 90.19 304 GLU B O 1
ATOM 9742 N N . TYR B 1 305 ? 26.25 6.043 27.016 1 90.38 305 TYR B N 1
ATOM 9743 C CA . TYR B 1 305 ? 26.625 7.375 26.547 1 90.38 305 TYR B CA 1
ATOM 9744 C C . TYR B 1 305 ? 25.391 8.25 26.391 1 90.38 305 TYR B C 1
ATOM 9746 O O . TYR B 1 305 ? 25.516 9.461 26.156 1 90.38 305 TYR B O 1
ATOM 9754 N N . ASN B 1 306 ? 24.25 7.742 26.484 1 85.31 306 ASN B N 1
ATOM 9755 C CA . ASN B 1 306 ? 23.016 8.492 26.25 1 85.31 306 ASN B CA 1
ATOM 9756 C C . ASN B 1 306 ? 22.938 9.727 27.141 1 85.31 306 ASN B C 1
ATOM 9758 O O . ASN B 1 306 ? 22.469 10.781 26.703 1 85.31 306 ASN B O 1
ATOM 9762 N N . SER B 1 307 ? 23.344 9.672 28.297 1 80.25 307 SER B N 1
ATOM 9763 C CA . SER B 1 307 ? 23.234 10.766 29.25 1 80.25 307 SER B CA 1
ATOM 9764 C C . SER B 1 307 ? 24.438 11.703 29.156 1 80.25 307 SER B C 1
ATOM 9766 O O . SER B 1 307 ? 24.391 12.844 29.609 1 80.25 307 SER B O 1
ATOM 9768 N N . LYS B 1 308 ? 25.453 11.391 28.453 1 77.94 308 LYS B N 1
ATOM 9769 C CA . LYS B 1 308 ? 26.703 12.141 28.438 1 77.94 308 LYS B CA 1
ATOM 9770 C C . LYS B 1 308 ? 26.75 13.07 27.234 1 77.94 308 LYS B C 1
ATOM 9772 O O . LYS B 1 308 ? 27.484 14.07 27.25 1 77.94 308 LYS B O 1
ATOM 9777 N N . ILE B 1 309 ? 26.047 12.742 26.234 1 80.44 309 ILE B N 1
ATOM 9778 C CA . ILE B 1 309 ? 26.141 13.516 25 1 80.44 309 ILE B CA 1
ATOM 9779 C C . ILE B 1 309 ? 24.875 14.359 24.828 1 80.44 309 ILE B C 1
ATOM 9781 O O . ILE B 1 309 ? 23.812 13.828 24.547 1 80.44 309 ILE B O 1
ATOM 9785 N N . PRO B 1 310 ? 25.031 15.664 25.094 1 73 310 PRO B N 1
ATOM 9786 C CA . PRO B 1 310 ? 23.859 16.531 24.906 1 73 310 PRO B CA 1
ATOM 9787 C C . PRO B 1 310 ? 23.578 16.812 23.422 1 73 310 PRO B C 1
ATOM 9789 O O . PRO B 1 310 ? 24.484 16.75 22.594 1 73 310 PRO B O 1
ATOM 9792 N N . ASN B 1 311 ? 22.297 16.859 23.047 1 68.81 311 ASN B N 1
ATOM 9793 C CA . ASN B 1 311 ? 21.953 17.328 21.703 1 68.81 311 ASN B CA 1
ATOM 9794 C C . ASN B 1 311 ? 22.062 18.844 21.594 1 68.81 311 ASN B C 1
ATOM 9796 O O . ASN B 1 311 ? 21.531 19.578 22.422 1 68.81 311 ASN B O 1
ATOM 9800 N N . ASP B 1 312 ? 22.984 19.312 20.719 1 62.84 312 ASP B N 1
ATOM 9801 C CA . ASP B 1 312 ? 23.172 20.75 20.547 1 62.84 312 ASP B CA 1
ATOM 9802 C C . ASP B 1 312 ? 21.938 21.391 19.906 1 62.84 312 ASP B C 1
ATOM 9804 O O . ASP B 1 312 ? 21.266 20.766 19.094 1 62.84 312 ASP B O 1
ATOM 9808 N N . ARG B 1 313 ? 21.453 22.5 20.469 1 56.12 313 ARG B N 1
ATOM 9809 C CA . ARG B 1 313 ? 20.328 23.234 19.906 1 56.12 313 ARG B CA 1
ATOM 9810 C C . ARG B 1 313 ? 20.672 23.766 18.516 1 56.12 313 ARG B C 1
ATOM 9812 O O . ARG B 1 313 ? 21.797 24.203 18.266 1 56.12 313 ARG B O 1
ATOM 9819 N N . SER B 1 314 ? 19.812 23.484 17.5 1 60.44 314 SER B N 1
ATOM 9820 C CA . SER B 1 314 ? 20.062 23.906 16.125 1 60.44 314 SER B CA 1
ATOM 9821 C C . SER B 1 314 ? 20.203 25.422 16.031 1 60.44 314 SER B C 1
ATOM 9823 O O . SER B 1 314 ? 19.328 26.172 16.484 1 60.44 314 SER B O 1
ATOM 9825 N N . THR B 1 315 ? 21.297 26.016 15.875 1 56.66 315 THR B N 1
ATOM 9826 C CA . THR B 1 315 ? 21.5 27.438 15.648 1 56.66 315 THR B CA 1
ATOM 9827 C C . THR B 1 315 ? 21.312 27.797 14.172 1 56.66 315 THR B C 1
ATOM 9829 O O . THR B 1 315 ? 21.234 28.969 13.812 1 56.66 315 THR B O 1
ATOM 9832 N N . CYS B 1 316 ? 21.359 26.891 13.367 1 55.78 316 CYS B N 1
ATOM 9833 C CA . CYS B 1 316 ? 21.406 27.219 11.953 1 55.78 316 CYS B CA 1
ATOM 9834 C C . CYS B 1 316 ? 20.047 27.047 11.289 1 55.78 316 CYS B C 1
ATOM 9836 O O . CYS B 1 316 ? 19.672 27.828 10.406 1 55.78 316 CYS B O 1
ATOM 9838 N N . SER B 1 317 ? 19.484 25.812 11.328 1 57.41 317 SER B N 1
ATOM 9839 C CA . SER B 1 317 ? 18.391 25.516 10.406 1 57.41 317 SER B CA 1
ATOM 9840 C C . SER B 1 317 ? 17.078 25.266 11.164 1 57.41 317 SER B C 1
ATOM 9842 O O . SER B 1 317 ? 17.094 24.719 12.266 1 57.41 317 SER B O 1
ATOM 9844 N N . ASN B 1 318 ? 16.109 26.094 10.789 1 46.91 318 ASN B N 1
ATOM 9845 C CA . ASN B 1 318 ? 14.727 25.859 11.211 1 46.91 318 ASN B CA 1
ATOM 9846 C C . ASN B 1 318 ? 14.281 24.422 10.914 1 46.91 318 ASN B C 1
ATOM 9848 O O . ASN B 1 318 ? 13.133 24.062 11.18 1 46.91 318 ASN B O 1
ATOM 9852 N N . TYR B 1 319 ? 15.18 23.734 10.383 1 50.06 319 TYR B N 1
ATOM 9853 C CA . TYR B 1 319 ? 14.844 22.375 9.961 1 50.06 319 TYR B CA 1
ATOM 9854 C C . TYR B 1 319 ? 14.555 21.484 11.164 1 50.06 319 TYR B C 1
ATOM 9856 O O . TYR B 1 319 ? 13.664 20.625 11.117 1 50.06 319 TYR B O 1
ATOM 9864 N N . ASP B 1 320 ? 15.359 21.719 12.133 1 49.81 320 ASP B N 1
ATOM 9865 C CA . ASP B 1 320 ? 15.18 20.875 13.305 1 49.81 320 ASP B CA 1
ATOM 9866 C C . ASP B 1 320 ? 13.781 21.031 13.898 1 49.81 320 ASP B C 1
ATOM 9868 O O . ASP B 1 320 ? 13.188 20.062 14.383 1 49.81 320 ASP B O 1
ATOM 9872 N N . ALA B 1 321 ? 13.414 22.25 13.805 1 42.94 321 ALA B N 1
ATOM 9873 C CA . ALA B 1 321 ? 12.078 22.484 14.344 1 42.94 321 ALA B CA 1
ATOM 9874 C C . ALA B 1 321 ? 11.031 21.656 13.609 1 42.94 321 ALA B C 1
ATOM 9876 O O . ALA B 1 321 ? 10.094 21.141 14.227 1 42.94 321 ALA B O 1
ATOM 9877 N N . ILE B 1 322 ? 11.32 21.453 12.43 1 42.31 322 ILE B N 1
ATOM 9878 C CA . ILE B 1 322 ? 10.383 20.703 11.609 1 42.31 322 ILE B CA 1
ATOM 9879 C C . ILE B 1 322 ? 10.469 19.219 11.953 1 42.31 322 ILE B C 1
ATOM 9881 O O . ILE B 1 322 ? 9.438 18.547 12.078 1 42.31 322 ILE B O 1
ATOM 9885 N N . LYS B 1 323 ? 11.75 18.797 12.102 1 49.78 323 LYS B N 1
ATOM 9886 C CA . LYS B 1 323 ? 11.953 17.391 12.43 1 49.78 323 LYS B CA 1
ATOM 9887 C C . LYS B 1 323 ? 11.438 17.078 13.836 1 49.78 323 LYS B C 1
ATOM 9889 O O . LYS B 1 323 ? 10.836 16.031 14.055 1 49.78 323 LYS B O 1
ATOM 9894 N N . LEU B 1 324 ? 11.742 18.016 14.688 1 46.75 324 LEU B N 1
ATOM 9895 C CA . LEU B 1 324 ? 11.289 17.828 16.062 1 46.75 324 LEU B CA 1
ATOM 9896 C C . LEU B 1 324 ? 9.766 17.766 16.125 1 46.75 324 LEU B C 1
ATOM 9898 O O . LEU B 1 324 ? 9.203 17.031 16.953 1 46.75 324 LEU B O 1
ATOM 9902 N N . ALA B 1 325 ? 9.258 18.516 15.352 1 40.16 325 ALA B N 1
ATOM 9903 C CA . ALA B 1 325 ? 7.793 18.531 15.312 1 40.16 325 ALA B CA 1
ATOM 9904 C C . ALA B 1 325 ? 7.246 17.156 14.898 1 40.16 325 ALA B C 1
ATOM 9906 O O . ALA B 1 325 ? 6.16 16.766 15.328 1 40.16 325 ALA B O 1
ATOM 9907 N N . SER B 1 326 ? 8.055 16.531 14.148 1 41.84 326 SER B N 1
ATOM 9908 C CA . SER B 1 326 ? 7.629 15.211 13.672 1 41.84 326 SER B CA 1
ATOM 9909 C C . SER B 1 326 ? 7.898 14.133 14.711 1 41.84 326 SER B C 1
ATOM 9911 O O . SER B 1 326 ? 7.441 12.992 14.562 1 41.84 326 SER B O 1
ATOM 9913 N N . MET B 1 327 ? 8.859 14.391 15.664 1 47.16 327 MET B N 1
ATOM 9914 C CA . MET B 1 327 ? 9.414 13.469 16.656 1 47.16 327 MET B CA 1
ATOM 9915 C C . MET B 1 327 ? 8.43 13.242 17.797 1 47.16 327 MET B C 1
ATOM 9917 O O . MET B 1 327 ? 8.781 12.625 18.797 1 47.16 327 MET B O 1
ATOM 9921 N N . ARG B 1 328 ? 7.469 13.977 17.953 1 40.78 328 ARG B N 1
ATOM 9922 C CA . ARG B 1 328 ? 6.867 13.781 19.266 1 40.78 328 ARG B CA 1
ATOM 9923 C C . ARG B 1 328 ? 6.609 12.305 19.547 1 40.78 328 ARG B C 1
ATOM 9925 O O . ARG B 1 328 ? 5.977 11.617 18.734 1 40.78 328 ARG B O 1
ATOM 9932 N N . GLY B 1 329 ? 7.621 11.766 20.188 1 49.44 329 GLY B N 1
ATOM 9933 C CA . GLY B 1 329 ? 7.633 10.492 20.891 1 49.44 329 GLY B CA 1
ATOM 9934 C C . GLY B 1 329 ? 6.25 10.016 21.281 1 49.44 329 GLY B C 1
ATOM 9935 O O . GLY B 1 329 ? 5.613 10.602 22.156 1 49.44 329 GLY B O 1
ATOM 9936 N N . GLY B 1 330 ? 5.477 9.75 20.359 1 49.03 330 GLY B N 1
ATOM 9937 C CA . GLY B 1 330 ? 4.125 9.344 20.703 1 49.03 330 GLY B CA 1
ATOM 9938 C C . GLY B 1 330 ? 4.082 8.344 21.844 1 49.03 330 GLY B C 1
ATOM 9939 O O . GLY B 1 330 ? 4.992 7.52 22 1 49.03 330 GLY B O 1
ATOM 9940 N N . LYS B 1 331 ? 3.512 8.578 22.859 1 57.88 331 LYS B N 1
ATOM 9941 C CA . LYS B 1 331 ? 3.102 7.59 23.859 1 57.88 331 LYS B CA 1
ATOM 9942 C C . LYS B 1 331 ? 2.643 6.301 23.188 1 57.88 331 LYS B C 1
ATOM 9944 O O . LYS B 1 331 ? 1.812 6.328 22.266 1 57.88 331 LYS B O 1
ATOM 9949 N N . GLY B 1 332 ? 3.568 5.199 23.234 1 71.31 332 GLY B N 1
ATOM 9950 C CA . GLY B 1 332 ? 3.195 3.863 22.797 1 71.31 332 GLY B CA 1
ATOM 9951 C C . GLY B 1 332 ? 4.121 3.301 21.734 1 71.31 332 GLY B C 1
ATOM 9952 O O . GLY B 1 332 ? 3.871 2.221 21.203 1 71.31 332 GLY B O 1
ATOM 9953 N N . THR B 1 333 ? 5.203 4.184 21.359 1 83.25 333 THR B N 1
ATOM 9954 C CA . THR B 1 333 ? 6.137 3.672 20.359 1 83.25 333 THR B CA 1
ATOM 9955 C C . THR B 1 333 ? 7.492 3.365 21 1 83.25 333 THR B C 1
ATOM 9957 O O . THR B 1 333 ? 7.957 4.105 21.859 1 83.25 333 THR B O 1
ATOM 9960 N N . THR B 1 334 ? 8.062 2.244 20.75 1 83.88 334 THR B N 1
ATOM 9961 C CA . THR B 1 334 ? 9.398 1.881 21.203 1 83.88 334 THR B CA 1
ATOM 9962 C C . THR B 1 334 ? 10.461 2.471 20.281 1 83.88 334 THR B C 1
ATOM 9964 O O . THR B 1 334 ? 11.57 2.781 20.719 1 83.88 334 THR B O 1
ATOM 9967 N N . THR B 1 335 ? 10.164 2.494 19 1 89.38 335 THR B N 1
ATOM 9968 C CA . THR B 1 335 ? 11.039 3.076 17.984 1 89.38 335 THR B CA 1
ATOM 9969 C C . THR B 1 335 ? 10.336 4.195 17.234 1 89.38 335 THR B C 1
ATOM 9971 O O . THR B 1 335 ? 9.25 3.992 16.688 1 89.38 335 THR B O 1
ATOM 9974 N N . THR B 1 336 ? 10.969 5.305 17.219 1 87.62 336 THR B N 1
ATOM 9975 C CA . THR B 1 336 ? 10.352 6.469 16.594 1 87.62 336 THR B CA 1
ATOM 9976 C C . THR B 1 336 ? 10.75 6.574 15.125 1 87.62 336 THR B C 1
ATOM 9978 O O . THR B 1 336 ? 10.133 7.32 14.359 1 87.62 336 THR B O 1
ATOM 9981 N N . GLY B 1 337 ? 11.711 5.91 14.766 1 91.75 337 GLY B N 1
ATOM 9982 C CA . GLY B 1 337 ? 12.188 5.926 13.391 1 91.75 337 GLY B CA 1
ATOM 9983 C C . GLY B 1 337 ? 13.445 5.102 13.188 1 91.75 337 GLY B C 1
ATOM 9984 O O . GLY B 1 337 ? 13.828 4.316 14.055 1 91.75 337 GLY B O 1
ATOM 9985 N N . VAL B 1 338 ? 14 5.254 11.961 1 95.69 338 VAL B N 1
ATOM 9986 C CA . VAL B 1 338 ? 15.211 4.516 11.609 1 95.69 338 VAL B CA 1
ATOM 9987 C C . VAL B 1 338 ? 16.25 5.469 11.023 1 95.69 338 VAL B C 1
ATOM 9989 O O . VAL B 1 338 ? 15.914 6.355 10.242 1 95.69 338 VAL B O 1
ATOM 9992 N N . GLY B 1 339 ? 17.469 5.375 11.562 1 96.19 339 GLY B N 1
ATOM 9993 C CA . GLY B 1 339 ? 18.578 6.098 10.984 1 96.19 339 GLY B CA 1
ATOM 9994 C C . GLY B 1 339 ? 19.422 5.242 10.055 1 96.19 339 GLY B C 1
ATOM 9995 O O . GLY B 1 339 ? 19.484 4.02 10.203 1 96.19 339 GLY B O 1
ATOM 9996 N N . THR B 1 340 ? 20.078 5.887 9.047 1 97.25 340 THR B N 1
ATOM 9997 C CA . THR B 1 340 ? 20.859 5.113 8.086 1 97.25 340 THR B CA 1
ATOM 9998 C C . THR B 1 340 ? 22.109 5.891 7.652 1 97.25 340 THR B C 1
ATOM 10000 O O . THR B 1 340 ? 22.172 7.109 7.84 1 97.25 340 THR B O 1
ATOM 10003 N N . VAL B 1 341 ? 23.125 5.195 7.281 1 97.56 341 VAL B N 1
ATOM 10004 C CA . VAL B 1 341 ? 24.266 5.691 6.52 1 97.56 341 VAL B CA 1
ATOM 10005 C C . VAL B 1 341 ? 24.312 5 5.16 1 97.56 341 VAL B C 1
ATOM 10007 O O . VAL B 1 341 ? 24.266 3.768 5.082 1 97.56 341 VAL B O 1
ATOM 10010 N N . GLU B 1 342 ? 24.359 5.73 4.121 1 96.94 342 GLU B N 1
ATOM 10011 C CA . GLU B 1 342 ? 24.297 5.152 2.779 1 96.94 342 GLU B CA 1
ATOM 10012 C C . GLU B 1 342 ? 25.3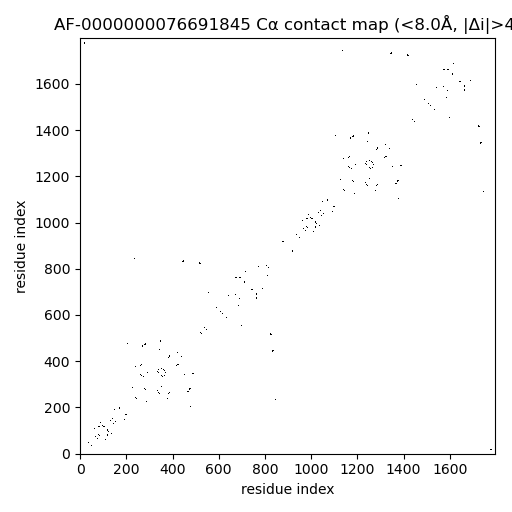44 5.789 1.862 1 96.94 342 GLU B C 1
ATOM 10014 O O . GLU B 1 342 ? 25.922 6.828 2.193 1 96.94 342 GLU B O 1
ATOM 10019 N N . CYS B 1 343 ? 25.688 5.066 0.859 1 96.06 343 CYS B N 1
ATOM 10020 C CA . CYS B 1 343 ? 26.469 5.676 -0.209 1 96.06 343 CYS B CA 1
ATOM 10021 C C . CYS B 1 343 ? 25.625 6.648 -1.022 1 96.06 343 CYS B C 1
ATOM 10023 O O . CYS B 1 343 ? 24.609 6.258 -1.605 1 96.06 343 CYS B O 1
ATOM 10025 N N . ILE B 1 344 ? 26 7.828 -1.138 1 96.31 344 ILE B N 1
ATOM 10026 C CA . ILE B 1 344 ? 25.109 8.852 -1.682 1 96.31 344 ILE B CA 1
ATOM 10027 C C . ILE B 1 344 ? 25.297 8.938 -3.195 1 96.31 344 ILE B C 1
ATOM 10029 O O . ILE B 1 344 ? 24.469 9.523 -3.895 1 96.31 344 ILE B O 1
ATOM 10033 N N . ARG B 1 345 ? 26.328 8.359 -3.717 1 96.38 345 ARG B N 1
ATOM 10034 C CA . ARG B 1 345 ? 26.531 8.422 -5.16 1 96.38 345 ARG B CA 1
ATOM 10035 C C . ARG B 1 345 ? 25.719 7.34 -5.871 1 96.38 345 ARG B C 1
ATOM 10037 O O . ARG B 1 345 ? 25.297 7.523 -7.023 1 96.38 345 ARG B O 1
ATOM 10044 N N . HIS B 1 346 ? 25.516 6.277 -5.195 1 97.5 346 HIS B N 1
ATOM 10045 C CA . HIS B 1 346 ? 24.875 5.148 -5.871 1 97.5 346 HIS B CA 1
ATOM 10046 C C . HIS B 1 346 ? 23.609 4.711 -5.145 1 97.5 346 HIS B C 1
ATOM 10048 O O . HIS B 1 346 ? 22.984 3.721 -5.527 1 97.5 346 HIS B O 1
ATOM 10054 N N . ASP B 1 347 ? 23.219 5.371 -4.105 1 96.62 347 ASP B N 1
ATOM 10055 C CA . ASP B 1 347 ? 21.938 5.215 -3.4 1 96.62 347 ASP B CA 1
ATOM 10056 C C . ASP B 1 347 ? 21.828 3.832 -2.762 1 96.62 347 ASP B C 1
ATOM 10058 O O . ASP B 1 347 ? 20.797 3.172 -2.867 1 96.62 347 ASP B O 1
ATOM 10062 N N . MET B 1 348 ? 22.953 3.352 -2.16 1 97.75 348 MET B N 1
ATOM 10063 C CA . MET B 1 348 ? 22.906 2.021 -1.56 1 97.75 348 MET B CA 1
ATOM 10064 C C . MET B 1 348 ? 23.156 2.088 -0.059 1 97.75 348 MET B C 1
ATOM 10066 O O . MET B 1 348 ? 24.016 2.859 0.393 1 97.75 348 MET B O 1
ATOM 10070 N N . LYS B 1 349 ? 22.484 1.305 0.644 1 97.38 349 LYS B N 1
ATOM 10071 C CA . LYS B 1 349 ? 22.688 1.192 2.084 1 97.38 349 LYS B CA 1
ATOM 10072 C C . LYS B 1 349 ? 24.016 0.489 2.393 1 97.38 349 LYS B C 1
ATOM 10074 O O . LYS B 1 349 ? 24.406 -0.45 1.694 1 97.38 349 LYS B O 1
ATOM 10079 N N . ARG B 1 350 ? 24.609 0.941 3.385 1 97.75 350 ARG B N 1
ATOM 10080 C CA . ARG B 1 350 ? 25.891 0.357 3.777 1 97.75 350 ARG B CA 1
ATOM 10081 C C . ARG B 1 350 ? 25.688 -0.745 4.812 1 97.75 350 ARG B C 1
ATOM 10083 O O . ARG B 1 350 ? 24.688 -0.749 5.539 1 97.75 350 ARG B O 1
ATOM 10090 N N . PRO B 1 351 ? 26.656 -1.663 4.891 1 97.88 351 PRO B N 1
ATOM 10091 C CA . PRO B 1 351 ? 26.562 -2.74 5.879 1 97.88 351 PRO B CA 1
ATOM 10092 C C . PRO B 1 351 ? 26.641 -2.232 7.316 1 97.88 351 PRO B C 1
ATOM 10094 O O . PRO B 1 351 ? 27.438 -1.339 7.613 1 97.88 351 PRO B O 1
ATOM 10097 N N . ALA B 1 352 ? 25.797 -2.73 8.195 1 97.56 352 ALA B N 1
ATOM 10098 C CA . ALA B 1 352 ? 25.797 -2.424 9.625 1 97.56 352 ALA B CA 1
ATOM 10099 C C . ALA B 1 352 ? 25.781 -0.917 9.867 1 97.56 352 ALA B C 1
ATOM 10101 O O . ALA B 1 352 ? 26.594 -0.4 10.641 1 97.56 352 ALA B O 1
ATOM 10102 N N . SER B 1 353 ? 24.859 -0.276 9.18 1 97.81 353 SER B N 1
ATOM 10103 C CA . SER B 1 353 ? 24.859 1.183 9.203 1 97.81 353 SER B CA 1
ATOM 10104 C C . SER B 1 353 ? 23.453 1.734 9.406 1 97.81 353 SER B C 1
ATOM 10106 O O . SER B 1 353 ? 23.203 2.908 9.133 1 97.81 353 SER B O 1
ATOM 10108 N N . VAL B 1 354 ? 22.562 0.85 9.727 1 97.88 354 VAL B N 1
ATOM 10109 C CA . VAL B 1 354 ? 21.172 1.226 9.992 1 97.88 354 VAL B CA 1
ATOM 10110 C C . VAL B 1 354 ? 20.812 0.871 11.43 1 97.88 354 VAL B C 1
ATOM 10112 O O . VAL B 1 354 ? 21.297 -0.124 11.969 1 97.88 354 VAL B O 1
ATOM 10115 N N . GLY B 1 355 ? 19.984 1.693 12.023 1 97 355 GLY B N 1
ATOM 10116 C CA . GLY B 1 355 ? 19.547 1.388 13.383 1 97 355 GLY B CA 1
ATOM 10117 C C . GLY B 1 355 ? 18.281 2.111 13.773 1 97 355 GLY B C 1
ATOM 10118 O O . GLY B 1 355 ? 17.844 3.031 13.086 1 97 355 GLY B O 1
ATOM 10119 N N . ASP B 1 356 ? 17.734 1.66 14.898 1 94.69 356 ASP B N 1
ATOM 10120 C CA . ASP B 1 356 ? 16.484 2.229 15.414 1 94.69 356 ASP B CA 1
ATOM 10121 C C . ASP B 1 356 ? 16.766 3.482 16.234 1 94.69 356 ASP B C 1
ATOM 10123 O O . ASP B 1 356 ? 17.75 3.555 16.953 1 94.69 356 ASP B O 1
ATOM 10127 N N . LEU B 1 357 ? 15.836 4.402 16.078 1 92.56 357 LEU B N 1
ATOM 10128 C CA . LEU B 1 357 ? 15.867 5.613 16.891 1 92.56 357 LEU B CA 1
ATOM 10129 C C . LEU B 1 357 ? 14.844 5.547 18.016 1 92.56 357 LEU B C 1
ATOM 10131 O O . LEU B 1 357 ? 13.664 5.312 17.781 1 92.56 357 LEU B O 1
ATOM 10135 N N . GLN B 1 358 ? 15.242 5.715 19.219 1 85.81 358 GLN B N 1
ATOM 10136 C CA . GLN B 1 358 ? 14.359 5.566 20.375 1 85.81 358 GLN B CA 1
ATOM 10137 C C . GLN B 1 358 ? 13.633 6.871 20.672 1 85.81 358 GLN B C 1
ATOM 10139 O O . GLN B 1 358 ? 12.438 6.863 20.984 1 85.81 358 GLN B O 1
ATOM 10144 N N . LYS B 1 359 ? 14.406 7.926 20.75 1 80.5 359 LYS B N 1
ATOM 10145 C CA . LYS B 1 359 ? 13.836 9.227 21.094 1 80.5 359 LYS B CA 1
ATOM 10146 C C . LYS B 1 359 ? 14.211 10.281 20.062 1 80.5 359 LYS B C 1
ATOM 10148 O O . LYS B 1 359 ? 14.766 11.328 20.406 1 80.5 359 LYS B O 1
ATOM 10153 N N . GLY B 1 360 ? 13.867 9.938 18.812 1 78.94 360 GLY B N 1
ATOM 10154 C CA . GLY B 1 360 ? 14.18 10.891 17.75 1 78.94 360 GLY B CA 1
ATOM 10155 C C . GLY B 1 360 ? 15.633 10.82 17.297 1 78.94 360 GLY B C 1
ATOM 10156 O O . GLY B 1 360 ? 16.359 9.898 17.672 1 78.94 360 GLY B O 1
ATOM 10157 N N . GLU B 1 361 ? 16 11.758 16.516 1 82.38 361 GLU B N 1
ATOM 10158 C CA . GLU B 1 361 ? 17.344 11.797 15.93 1 82.38 361 GLU B CA 1
ATOM 10159 C C . GLU B 1 361 ? 18.328 12.477 16.875 1 82.38 361 GLU B C 1
ATOM 10161 O O . GLU B 1 361 ? 18.484 13.695 16.844 1 82.38 361 GLU B O 1
ATOM 10166 N N . ARG B 1 362 ? 19.062 11.703 17.641 1 86.81 362 ARG B N 1
ATOM 10167 C CA . ARG B 1 362 ? 20.078 12.203 18.562 1 86.81 362 ARG B CA 1
ATOM 10168 C C . ARG B 1 362 ? 21.484 11.977 18 1 86.81 362 ARG B C 1
ATOM 10170 O O . ARG B 1 362 ? 21.703 11.062 17.219 1 86.81 362 ARG B O 1
ATOM 10177 N N . TYR B 1 363 ? 22.422 12.797 18.453 1 90.38 363 TYR B N 1
ATOM 10178 C CA . TYR B 1 363 ? 23.797 12.695 17.984 1 90.38 363 TYR B CA 1
ATOM 10179 C C . TYR B 1 363 ? 24.406 11.344 18.344 1 90.38 363 TYR B C 1
ATOM 10181 O O . TYR B 1 363 ? 25.125 10.742 17.547 1 90.38 363 TYR B O 1
ATOM 10189 N N . VAL B 1 364 ? 24 10.883 19.5 1 91.94 364 VAL B N 1
ATOM 10190 C CA . VAL B 1 364 ? 24.594 9.648 20 1 91.94 364 VAL B CA 1
ATOM 10191 C C . VAL B 1 364 ? 24.234 8.484 19.078 1 91.94 364 VAL B C 1
ATOM 10193 O O . VAL B 1 364 ? 25.047 7.609 18.812 1 91.94 364 VAL B O 1
ATOM 10196 N N . ASN B 1 365 ? 22.984 8.438 18.609 1 93.62 365 ASN B N 1
ATOM 10197 C CA . ASN B 1 365 ? 22.531 7.379 17.703 1 93.62 365 ASN B CA 1
ATOM 10198 C C . ASN B 1 365 ? 23.234 7.465 16.359 1 93.62 365 ASN B C 1
ATOM 10200 O O . ASN B 1 365 ? 23.766 6.469 15.867 1 93.62 365 ASN B O 1
ATOM 10204 N N . MET B 1 366 ? 23.25 8.656 15.836 1 94.12 366 MET B N 1
ATOM 10205 C CA . MET B 1 366 ? 23.797 8.852 14.492 1 94.12 366 MET B CA 1
ATOM 10206 C C . MET B 1 366 ? 25.312 8.656 14.484 1 94.12 366 MET B C 1
ATOM 10208 O O . MET B 1 366 ? 25.875 8.156 13.508 1 94.12 366 MET B O 1
ATOM 10212 N N . ASP B 1 367 ? 25.969 9.078 15.578 1 93.94 367 ASP B N 1
ATOM 10213 C CA . ASP B 1 367 ? 27.406 8.836 15.711 1 93.94 367 ASP B CA 1
ATOM 10214 C C . ASP B 1 367 ? 27.719 7.34 15.648 1 93.94 367 ASP B C 1
ATOM 10216 O O . ASP B 1 367 ? 28.672 6.93 14.992 1 93.94 367 ASP B O 1
ATOM 10220 N N . TYR B 1 368 ? 26.891 6.609 16.312 1 94.81 368 TYR B N 1
ATOM 10221 C CA . TYR B 1 368 ? 27.125 5.168 16.328 1 94.81 368 TYR B CA 1
ATOM 10222 C C . TYR B 1 368 ? 27.016 4.578 14.922 1 94.81 368 TYR B C 1
ATOM 10224 O O . TYR B 1 368 ? 27.859 3.771 14.523 1 94.81 368 TYR B O 1
ATOM 10232 N N . PHE B 1 369 ? 26 4.922 14.211 1 96.38 369 PHE B N 1
ATOM 10233 C CA . PHE B 1 369 ? 25.812 4.395 12.859 1 96.38 369 PHE B CA 1
ATOM 10234 C C . PHE B 1 369 ? 26.969 4.801 11.953 1 96.38 369 PHE B C 1
ATOM 10236 O O . PHE B 1 369 ? 27.438 3.994 11.156 1 96.38 369 PHE B O 1
ATOM 10243 N N . PHE B 1 370 ? 27.359 6.039 12.094 1 95.06 370 PHE B N 1
ATOM 10244 C CA . PHE B 1 370 ? 28.469 6.547 11.305 1 95.06 370 PHE B CA 1
ATOM 10245 C C . PHE B 1 370 ? 29.75 5.777 11.609 1 95.06 370 PHE B C 1
ATOM 10247 O O . PHE B 1 370 ? 30.438 5.309 10.695 1 95.06 370 PHE B O 1
ATOM 10254 N N . LEU B 1 371 ? 30.016 5.621 12.859 1 93.44 371 LEU B N 1
ATOM 10255 C CA . LEU B 1 371 ? 31.219 4.93 13.281 1 93.44 371 LEU B CA 1
ATOM 10256 C C . LEU B 1 371 ? 31.188 3.461 12.875 1 93.44 371 LEU B C 1
ATOM 10258 O O . LEU B 1 371 ? 32.188 2.9 12.461 1 93.44 371 LEU B O 1
ATOM 10262 N N . SER B 1 372 ? 30.016 2.865 13.008 1 94.12 372 SER B N 1
ATOM 10263 C CA . SER B 1 372 ? 29.859 1.483 12.57 1 94.12 372 SER B CA 1
ATOM 10264 C C . SER B 1 372 ? 30.094 1.354 11.07 1 94.12 372 SER B C 1
ATOM 10266 O O . SER B 1 372 ? 30.719 0.388 10.609 1 94.12 372 SER B O 1
ATOM 10268 N N . SER B 1 373 ? 29.672 2.311 10.305 1 94.56 373 SER B N 1
ATOM 10269 C CA . SER B 1 373 ? 29.828 2.309 8.859 1 94.56 373 SER B CA 1
ATOM 10270 C C . SER B 1 373 ? 31.297 2.43 8.469 1 94.56 373 SER B C 1
ATOM 10272 O O . SER B 1 373 ? 31.766 1.747 7.555 1 94.56 373 SER B O 1
ATOM 10274 N N . ILE B 1 374 ? 32.031 3.289 9.148 1 91.5 374 ILE B N 1
ATOM 10275 C CA . ILE B 1 374 ? 33.406 3.557 8.836 1 91.5 374 ILE B CA 1
ATOM 10276 C C . ILE B 1 374 ? 34.281 2.328 9.164 1 91.5 374 ILE B C 1
ATOM 10278 O O . ILE B 1 374 ? 35.312 2.119 8.562 1 91.5 374 ILE B O 1
ATOM 10282 N N . GLN B 1 375 ? 33.75 1.585 10.031 1 89 375 GLN B N 1
ATOM 10283 C CA . GLN B 1 375 ? 34.469 0.372 10.406 1 89 375 GLN B CA 1
ATOM 10284 C C . GLN B 1 375 ? 34.344 -0.7 9.328 1 89 375 GLN B C 1
ATOM 10286 O O . GLN B 1 375 ? 35.094 -1.665 9.305 1 89 375 GLN B O 1
ATOM 10291 N N . GLN B 1 376 ? 33.344 -0.388 8.523 1 90.75 376 GLN B N 1
ATOM 10292 C CA . GLN B 1 376 ? 33.156 -1.299 7.398 1 90.75 376 GLN B CA 1
ATOM 10293 C C . GLN B 1 376 ? 34.094 -0.938 6.25 1 90.75 376 GLN B C 1
ATOM 10295 O O . GLN B 1 376 ? 34.562 0.203 6.148 1 90.75 376 GLN B O 1
ATOM 10300 N N . ASN B 1 377 ? 34.719 -1.785 5.535 1 85.94 377 ASN B N 1
ATOM 10301 C CA . ASN B 1 377 ? 35.688 -1.571 4.473 1 85.94 377 ASN B CA 1
ATOM 10302 C C . ASN B 1 377 ? 35.531 -0.19 3.842 1 85.94 377 ASN B C 1
ATOM 10304 O O . ASN B 1 377 ? 34.688 0.016 2.99 1 85.94 377 ASN B O 1
ATOM 10308 N N . CYS B 1 378 ? 36.375 0.784 4.414 1 88.44 378 CYS B N 1
ATOM 10309 C CA . CYS B 1 378 ? 36.344 2.17 3.963 1 88.44 378 CYS B CA 1
ATOM 10310 C C . CYS B 1 378 ? 37.719 2.668 3.584 1 88.44 378 CYS B C 1
ATOM 10312 O O . CYS B 1 378 ? 38.719 2.283 4.203 1 88.44 378 CYS B O 1
ATOM 10314 N N . PRO B 1 379 ? 37.719 3.494 2.568 1 92 379 PRO B N 1
ATOM 10315 C CA . PRO B 1 379 ? 39 4.109 2.199 1 92 379 PRO B CA 1
ATOM 10316 C C . PRO B 1 379 ? 39.406 5.238 3.143 1 92 379 PRO B C 1
ATOM 10318 O O . PRO B 1 379 ? 38.75 5.465 4.16 1 92 379 PRO B O 1
ATOM 10321 N N . ARG B 1 380 ? 40.469 5.914 2.787 1 87.25 380 ARG B N 1
ATOM 10322 C CA . ARG B 1 380 ? 41.031 6.949 3.643 1 87.25 380 ARG B CA 1
ATOM 10323 C C . ARG B 1 380 ? 40.219 8.234 3.574 1 87.25 380 ARG B C 1
ATOM 10325 O O . ARG B 1 380 ? 39.938 8.867 4.602 1 87.25 380 ARG B O 1
ATOM 10332 N N . LYS B 1 381 ? 39.812 8.609 2.453 1 91.44 381 LYS B N 1
ATOM 10333 C CA . LYS B 1 381 ? 39.094 9.867 2.26 1 91.44 381 LYS B CA 1
ATOM 10334 C C . LYS B 1 381 ? 37.594 9.648 2.244 1 91.44 381 LYS B C 1
ATOM 10336 O O . LYS B 1 381 ? 37.094 8.703 1.618 1 91.44 381 LYS B O 1
ATOM 10341 N N . LEU B 1 382 ? 36.938 10.547 2.98 1 94.88 382 LEU B N 1
ATOM 10342 C CA . LEU B 1 382 ? 35.5 10.438 3.084 1 94.88 382 LEU B CA 1
ATOM 10343 C C . LEU B 1 382 ? 34.812 11.789 2.824 1 94.88 382 LEU B C 1
ATOM 10345 O O . LEU B 1 382 ? 35.406 12.836 3.137 1 94.88 382 LEU B O 1
ATOM 10349 N N . VAL B 1 383 ? 33.781 11.742 2.162 1 96.5 383 VAL B N 1
ATOM 10350 C CA . VAL B 1 383 ? 32.812 12.844 2.127 1 96.5 383 VAL B CA 1
ATOM 10351 C C . VAL B 1 383 ? 31.547 12.453 2.861 1 96.5 383 VAL B C 1
ATOM 10353 O O . VAL B 1 383 ? 30.953 11.406 2.584 1 96.5 383 VAL B O 1
ATOM 10356 N N . VAL B 1 384 ? 31.141 13.227 3.816 1 97.06 384 VAL B N 1
ATOM 10357 C CA . VAL B 1 384 ? 29.969 12.898 4.629 1 97.06 384 VAL B CA 1
ATOM 10358 C C . VAL B 1 384 ? 28.906 13.984 4.461 1 97.06 384 VAL B C 1
ATOM 10360 O O . VAL B 1 384 ? 29.188 15.172 4.645 1 97.06 384 VAL B O 1
ATOM 10363 N N . SER B 1 385 ? 27.781 13.531 4.078 1 96.69 385 SER B N 1
ATOM 10364 C CA . SER B 1 385 ? 26.641 14.422 3.904 1 96.69 385 SER B CA 1
ATOM 10365 C C . SER B 1 385 ? 25.578 14.172 4.965 1 96.69 385 SER B C 1
ATOM 10367 O O . SER B 1 385 ? 25.25 13.023 5.27 1 96.69 385 SER B O 1
ATOM 10369 N N . TYR B 1 386 ? 25.141 15.219 5.57 1 94.44 386 TYR B N 1
ATOM 10370 C CA . TYR B 1 386 ? 24.094 15.203 6.59 1 94.44 386 TYR B CA 1
ATOM 10371 C C . TYR B 1 386 ? 23.297 16.5 6.559 1 94.44 386 TYR B C 1
ATOM 10373 O O . TYR B 1 386 ? 23.828 17.578 6.277 1 94.44 386 TYR B O 1
ATOM 10381 N N . ASP B 1 387 ? 22 16.438 6.816 1 88.94 387 ASP B N 1
ATOM 10382 C CA . ASP B 1 387 ? 21.156 17.609 6.758 1 88.94 387 ASP B CA 1
ATOM 10383 C C . ASP B 1 387 ? 21.672 18.719 7.68 1 88.94 387 ASP B C 1
ATOM 10385 O O . ASP B 1 387 ? 21.516 19.906 7.383 1 88.94 387 ASP B O 1
ATOM 10389 N N . ILE B 1 388 ? 22.312 18.297 8.766 1 88.56 388 ILE B N 1
ATOM 10390 C CA . ILE B 1 388 ? 22.844 19.25 9.734 1 88.56 388 ILE B CA 1
ATOM 10391 C C . ILE B 1 388 ? 24.344 19.031 9.898 1 88.56 388 ILE B C 1
ATOM 10393 O O . ILE B 1 388 ? 24.859 19.109 11.016 1 88.56 388 ILE B O 1
ATOM 10397 N N . ALA B 1 389 ? 24.953 18.734 8.859 1 92.31 389 ALA B N 1
ATOM 10398 C CA . ALA B 1 389 ? 26.391 18.469 8.898 1 92.31 389 ALA B CA 1
ATOM 10399 C C . ALA B 1 389 ? 27.156 19.656 9.461 1 92.31 389 ALA B C 1
ATOM 10401 O O . ALA B 1 389 ? 28.188 19.484 10.125 1 92.31 389 ALA B O 1
ATOM 10402 N N . CYS B 1 390 ? 26.703 20.875 9.188 1 88.25 390 CYS B N 1
ATOM 10403 C CA . CYS B 1 390 ? 27.359 22.094 9.625 1 88.25 390 CYS B CA 1
ATOM 10404 C C . CYS B 1 390 ? 27.438 22.172 11.148 1 88.25 390 CYS B C 1
ATOM 10406 O O . CYS B 1 390 ? 28.406 22.688 11.703 1 88.25 390 CYS B O 1
ATOM 10408 N N . GLN B 1 391 ? 26.484 21.625 11.836 1 86.06 391 GLN B N 1
ATOM 10409 C CA . GLN B 1 391 ? 26.453 21.625 13.289 1 86.06 391 GLN B CA 1
ATOM 10410 C C . GLN B 1 391 ? 27.016 20.328 13.859 1 86.06 391 GLN B C 1
ATOM 10412 O O . GLN B 1 391 ? 27.781 20.344 14.828 1 86.06 391 GLN B O 1
ATOM 10417 N N . TRP B 1 392 ? 26.641 19.297 13.25 1 90.81 392 TRP B N 1
ATOM 10418 C CA . TRP B 1 392 ? 26.984 17.953 13.727 1 90.81 392 TRP B CA 1
ATOM 10419 C C . TRP B 1 392 ? 28.484 17.734 13.672 1 90.81 392 TRP B C 1
ATOM 10421 O O . TRP B 1 392 ? 29.062 17.109 14.57 1 90.81 392 TRP B O 1
ATOM 10431 N N . SER B 1 393 ? 29.188 18.297 12.703 1 91.12 393 SER B N 1
ATOM 10432 C CA . SER B 1 393 ? 30.609 18.047 12.477 1 91.12 393 SER B CA 1
ATOM 10433 C C . SER B 1 393 ? 31.469 18.828 13.453 1 91.12 393 SER B C 1
ATOM 10435 O O . SER B 1 393 ? 32.594 18.438 13.727 1 91.12 393 SER B O 1
ATOM 10437 N N . LYS B 1 394 ? 31.031 19.906 13.938 1 86.94 394 LYS B N 1
ATOM 10438 C CA . LYS B 1 394 ? 31.828 20.812 14.766 1 86.94 394 LYS B CA 1
ATOM 10439 C C . LYS B 1 394 ? 32.406 20.078 15.984 1 86.94 394 LYS B C 1
ATOM 10441 O O . LYS B 1 394 ? 33.594 20.188 16.281 1 86.94 394 LYS B O 1
ATOM 10446 N N . ASN B 1 395 ? 31.578 19.344 16.703 1 87.31 395 ASN B N 1
ATOM 10447 C CA . ASN B 1 395 ? 32.031 18.688 17.922 1 87.31 395 ASN B CA 1
ATOM 10448 C C . ASN B 1 395 ? 32.094 17.172 17.75 1 87.31 395 ASN B C 1
ATOM 10450 O O . ASN B 1 395 ? 32.031 16.438 18.719 1 87.31 395 ASN B O 1
ATOM 10454 N N . LEU B 1 396 ? 32.188 16.734 16.578 1 90.81 396 LEU B N 1
ATOM 10455 C CA . LEU B 1 396 ? 32.219 15.305 16.312 1 90.81 396 LEU B CA 1
ATOM 10456 C C . LEU B 1 396 ? 33.5 14.688 16.844 1 90.81 396 LEU B C 1
ATOM 10458 O O . LEU B 1 396 ? 33.469 13.602 17.438 1 90.81 396 LEU B O 1
ATOM 10462 N N . ASN B 1 397 ? 34.562 15.445 16.641 1 87.62 397 ASN B N 1
ATOM 10463 C CA . ASN B 1 397 ? 35.875 14.953 17.125 1 87.62 397 ASN B CA 1
ATOM 10464 C C . ASN B 1 397 ? 35.875 14.797 18.641 1 87.62 397 ASN B C 1
ATOM 10466 O O . ASN B 1 397 ? 36.375 13.805 19.156 1 87.62 397 ASN B O 1
ATOM 10470 N N . ALA B 1 398 ? 35.344 15.758 19.297 1 86.44 398 ALA B N 1
ATOM 10471 C CA . ALA B 1 398 ? 35.281 15.695 20.75 1 86.44 398 ALA B CA 1
ATOM 10472 C C . ALA B 1 398 ? 34.406 14.531 21.219 1 86.44 398 ALA B C 1
ATOM 10474 O O . ALA B 1 398 ? 34.719 13.867 22.203 1 86.44 398 ALA B O 1
ATOM 10475 N N . ARG B 1 399 ? 33.375 14.234 20.562 1 89.5 399 ARG B N 1
ATOM 10476 C CA . ARG B 1 399 ? 32.5 13.133 20.922 1 89.5 399 ARG B CA 1
ATOM 10477 C C . ARG B 1 399 ? 33.156 11.781 20.672 1 89.5 399 ARG B C 1
ATOM 10479 O O . ARG B 1 399 ? 33 10.859 21.469 1 89.5 399 ARG B O 1
ATOM 10486 N N . ILE B 1 400 ? 33.875 11.672 19.594 1 89.44 400 ILE B N 1
ATOM 10487 C CA . ILE B 1 400 ? 34.562 10.43 19.25 1 89.44 400 ILE B CA 1
ATOM 10488 C C . ILE B 1 400 ? 35.594 10.094 20.328 1 89.44 400 ILE B C 1
ATOM 10490 O O . ILE B 1 400 ? 35.75 8.93 20.688 1 89.44 400 ILE B O 1
ATOM 10494 N N . ILE B 1 401 ? 36.281 11.117 20.766 1 85.12 401 ILE B N 1
ATOM 10495 C CA . ILE B 1 401 ? 37.25 10.914 21.812 1 85.12 401 ILE B CA 1
ATOM 10496 C C . ILE B 1 401 ? 36.562 10.398 23.078 1 85.12 401 ILE B C 1
ATOM 10498 O O . ILE B 1 401 ? 37.125 9.539 23.766 1 85.12 401 ILE B O 1
ATOM 10502 N N . LEU B 1 402 ? 35.406 10.875 23.281 1 86.25 402 LEU B N 1
ATOM 10503 C CA . LEU B 1 402 ? 34.656 10.469 24.453 1 86.25 402 LEU B CA 1
ATOM 10504 C C . LEU B 1 402 ? 34.25 9.008 24.359 1 86.25 402 LEU B C 1
ATOM 10506 O O . LEU B 1 402 ? 34.125 8.32 25.375 1 86.25 402 LEU B O 1
ATOM 10510 N N . TYR B 1 403 ? 34 8.5 23.172 1 87.5 403 TYR B N 1
ATOM 10511 C CA . TYR B 1 403 ? 33.531 7.129 22.984 1 87.5 403 TYR B CA 1
ATOM 10512 C C . TYR B 1 403 ? 34.656 6.133 23.234 1 87.5 403 TYR B C 1
ATOM 10514 O O . TYR B 1 403 ? 34.406 4.949 23.469 1 87.5 403 TYR B O 1
ATOM 10522 N N . GLY B 1 404 ? 35.906 6.586 23.266 1 76.88 404 GLY B N 1
ATOM 10523 C CA . GLY B 1 404 ? 37.031 5.727 23.625 1 76.88 404 GLY B CA 1
ATOM 10524 C C . GLY B 1 404 ? 37.75 5.168 22.422 1 76.88 404 GLY B C 1
ATOM 10525 O O . GLY B 1 404 ? 37.281 5.309 21.281 1 76.88 404 GLY B O 1
ATOM 10526 N N . PRO B 1 405 ? 38.812 4.516 22.688 1 66.88 405 PRO B N 1
ATOM 10527 C CA . PRO B 1 405 ? 39.719 4.086 21.625 1 66.88 405 PRO B CA 1
ATOM 10528 C C . PRO B 1 405 ? 39.188 2.939 20.797 1 66.88 405 PRO B C 1
ATOM 10530 O O . PRO B 1 405 ? 39.562 2.781 19.625 1 66.88 405 PRO B O 1
ATOM 10533 N N . SER B 1 406 ? 38.438 2.125 21.328 1 64.5 406 SER B N 1
ATOM 10534 C CA . SER B 1 406 ? 37.938 0.973 20.578 1 64.5 406 SER B CA 1
ATOM 10535 C C . SER B 1 406 ? 37.156 1.409 19.328 1 64.5 406 SER B C 1
ATOM 10537 O O . SER B 1 406 ? 37.219 0.736 18.297 1 64.5 406 SER B O 1
ATOM 10539 N N . ARG B 1 407 ? 36.562 2.432 19.391 1 63.38 407 ARG B N 1
ATOM 10540 C CA . ARG B 1 407 ? 35.75 2.898 18.266 1 63.38 407 ARG B CA 1
ATOM 10541 C C . ARG B 1 407 ? 36.375 4.141 17.625 1 63.38 407 ARG B C 1
ATOM 10543 O O . ARG B 1 407 ? 36.094 4.438 16.469 1 63.38 407 ARG B O 1
ATOM 10550 N N . GLY B 1 408 ? 37.438 4.754 18.25 1 61.59 408 GLY B N 1
ATOM 10551 C CA . GLY B 1 408 ? 37.812 6.121 17.922 1 61.59 408 GLY B CA 1
ATOM 10552 C C . GLY B 1 408 ? 39.094 6.211 17.156 1 61.59 408 GLY B C 1
ATOM 10553 O O . GLY B 1 408 ? 39.312 7.129 16.359 1 61.59 408 GLY B O 1
ATOM 10554 N N . SER B 1 409 ? 39.906 5.27 17.266 1 63.16 409 SER B N 1
ATOM 10555 C CA . SER B 1 409 ? 41.25 5.543 16.734 1 63.16 409 SER B CA 1
ATOM 10556 C C . SER B 1 409 ? 41.219 5.637 15.219 1 63.16 409 SER B C 1
ATOM 10558 O O . SER B 1 409 ? 41.75 6.598 14.648 1 63.16 409 SER B O 1
ATOM 10560 N N . GLU B 1 410 ? 40.688 4.676 14.562 1 69.19 410 GLU B N 1
ATOM 10561 C CA . GLU B 1 410 ? 40.594 4.699 13.102 1 69.19 410 GLU B CA 1
ATOM 10562 C C . GLU B 1 410 ? 39.688 5.832 12.617 1 69.19 410 GLU B C 1
ATOM 10564 O O . GLU B 1 410 ? 39.969 6.48 11.609 1 69.19 410 GLU B O 1
ATOM 10569 N N . ALA B 1 411 ? 38.781 6.09 13.398 1 69.62 411 ALA B N 1
ATOM 10570 C CA . ALA B 1 411 ? 37.812 7.133 13.039 1 69.62 411 ALA B CA 1
ATOM 10571 C C . ALA B 1 411 ? 38.469 8.516 13.094 1 69.62 411 ALA B C 1
ATOM 10573 O O . ALA B 1 411 ? 38.188 9.359 12.234 1 69.62 411 ALA B O 1
ATOM 10574 N N . PHE B 1 412 ? 39.375 8.648 13.992 1 70.81 412 PHE B N 1
ATOM 10575 C CA . PHE B 1 412 ? 40.031 9.938 14.172 1 70.81 412 PHE B CA 1
ATOM 10576 C C . PHE B 1 412 ? 40.906 10.273 12.977 1 70.81 412 PHE B C 1
ATOM 10578 O O . PHE B 1 412 ? 40.906 11.406 12.5 1 70.81 412 PHE B O 1
ATOM 10585 N N . GLN B 1 413 ? 41.562 9.32 12.508 1 74.44 413 GLN B N 1
ATOM 10586 C CA . GLN B 1 413 ? 42.438 9.539 11.352 1 74.44 413 GLN B CA 1
ATOM 10587 C C . GLN B 1 413 ? 41.625 9.867 10.109 1 74.44 413 GLN B C 1
ATOM 10589 O O . GLN B 1 413 ? 42 10.711 9.305 1 74.44 413 GLN B O 1
ATOM 10594 N N . LYS B 1 414 ? 40.531 9.281 10.023 1 80.19 414 LYS B N 1
ATOM 10595 C CA . LYS B 1 414 ? 39.688 9.469 8.844 1 80.19 414 LYS B CA 1
ATOM 10596 C C . LYS B 1 414 ? 38.969 10.812 8.898 1 80.19 414 LYS B C 1
ATOM 10598 O O . LYS B 1 414 ? 38.688 11.414 7.863 1 80.19 414 LYS B O 1
ATOM 10603 N N . LEU B 1 415 ? 38.75 11.234 10.062 1 83.06 415 LEU B N 1
ATOM 10604 C CA . LEU B 1 415 ? 38 12.477 10.227 1 83.06 415 LEU B CA 1
ATOM 10605 C C . LEU B 1 415 ? 38.812 13.672 9.75 1 83.06 415 LEU B C 1
ATOM 10607 O O . LEU B 1 415 ? 38.25 14.664 9.281 1 83.06 415 LEU B O 1
ATOM 10611 N N . SER B 1 416 ? 40.125 13.562 9.875 1 81.12 416 SER B N 1
ATOM 10612 C CA . SER B 1 416 ? 40.969 14.672 9.477 1 81.12 416 SER B CA 1
ATOM 10613 C C . SER B 1 416 ? 40.938 14.891 7.969 1 81.12 416 SER B C 1
ATOM 10615 O O . SER B 1 416 ? 41.156 16 7.488 1 81.12 416 SER B O 1
ATOM 10617 N N . THR B 1 417 ? 40.562 13.922 7.262 1 84.62 417 THR B N 1
ATOM 10618 C CA . THR B 1 417 ? 40.531 14.016 5.809 1 84.62 417 THR B CA 1
ATOM 10619 C C . THR B 1 417 ? 39.094 14.023 5.305 1 84.62 417 THR B C 1
ATOM 10621 O O . THR B 1 417 ? 38.844 13.875 4.109 1 84.62 417 THR B O 1
ATOM 10624 N N . THR B 1 418 ? 38.219 14.133 6.203 1 92.5 418 THR B N 1
ATOM 10625 C CA . THR B 1 418 ? 36.812 14.062 5.848 1 92.5 418 THR B CA 1
ATOM 10626 C C . THR B 1 418 ? 36.25 15.445 5.5 1 92.5 418 THR B C 1
ATOM 10628 O O . THR B 1 418 ? 36.562 16.422 6.18 1 92.5 418 THR B O 1
ATOM 10631 N N . THR B 1 419 ? 35.594 15.484 4.387 1 93.62 419 THR B N 1
ATOM 10632 C CA . THR B 1 419 ? 34.875 16.703 4.008 1 93.62 419 THR B CA 1
ATOM 10633 C C . THR B 1 419 ? 33.406 16.562 4.301 1 93.62 419 THR B C 1
ATOM 10635 O O . THR B 1 419 ? 32.781 15.547 3.984 1 93.62 419 THR B O 1
ATOM 10638 N N . PHE B 1 420 ? 32.875 17.531 4.949 1 95.12 420 PHE B N 1
ATOM 10639 C CA . PHE B 1 420 ? 31.438 17.516 5.297 1 95.12 420 PHE B CA 1
ATOM 10640 C C . PHE B 1 420 ? 30.641 18.406 4.355 1 95.12 420 PHE B C 1
ATOM 10642 O O . PHE B 1 420 ? 31.109 19.469 3.943 1 95.12 420 PHE B O 1
ATOM 10649 N N . ALA B 1 421 ? 29.469 17.953 3.963 1 95.81 421 ALA B N 1
ATOM 10650 C CA . ALA B 1 421 ? 28.594 18.719 3.062 1 95.81 421 ALA B CA 1
ATOM 10651 C C . ALA B 1 421 ? 27.125 18.531 3.434 1 95.81 421 ALA B C 1
ATOM 10653 O O . ALA B 1 421 ? 26.797 17.641 4.223 1 95.81 421 ALA B O 1
ATOM 10654 N N . VAL B 1 422 ? 26.281 19.406 2.941 1 93.75 422 VAL B N 1
ATOM 10655 C CA . VAL B 1 422 ? 24.844 19.344 3.135 1 93.75 422 VAL B CA 1
ATOM 10656 C C . VAL B 1 422 ? 24.156 19.078 1.8 1 93.75 422 VAL B C 1
ATOM 10658 O O . VAL B 1 422 ? 24.547 19.625 0.767 1 93.75 422 VAL B O 1
ATOM 10661 N N . PRO B 1 423 ? 23.172 18.172 1.821 1 93.62 423 PRO B N 1
ATOM 10662 C CA . PRO B 1 423 ? 22.469 17.875 0.569 1 93.62 423 PRO B CA 1
ATOM 10663 C C . PRO B 1 423 ? 21.938 19.141 -0.122 1 93.62 423 PRO B C 1
ATOM 10665 O O . PRO B 1 423 ? 21.484 20.062 0.546 1 93.62 423 PRO B O 1
ATOM 10668 N N . LYS B 1 424 ? 21.906 19.156 -1.42 1 87.81 424 LYS B N 1
ATOM 10669 C CA . LYS B 1 424 ? 21.594 20.328 -2.236 1 87.81 424 LYS B CA 1
ATOM 10670 C C . LYS B 1 424 ? 20.188 20.844 -1.941 1 87.81 424 LYS B C 1
ATOM 10672 O O . LYS B 1 424 ? 19.969 22.062 -1.882 1 87.81 424 LYS B O 1
ATOM 10677 N N . ALA B 1 425 ? 19.266 19.969 -1.758 1 81.69 425 ALA B N 1
ATOM 10678 C CA . ALA B 1 425 ? 17.859 20.359 -1.561 1 81.69 425 ALA B CA 1
ATOM 10679 C C . ALA B 1 425 ? 17.672 21 -0.187 1 81.69 425 ALA B C 1
ATOM 10681 O O . ALA B 1 425 ? 16.719 21.766 0.017 1 81.69 425 ALA B O 1
ATOM 10682 N N . HIS B 1 426 ? 18.562 20.734 0.769 1 81.94 426 HIS B N 1
ATOM 10683 C CA . HIS B 1 426 ? 18.406 21.203 2.145 1 81.94 426 HIS B CA 1
ATOM 10684 C C . HIS B 1 426 ? 19.25 22.453 2.396 1 81.94 426 HIS B C 1
ATOM 10686 O O . HIS B 1 426 ? 19 23.188 3.357 1 81.94 426 HIS B O 1
ATOM 10692 N N . LEU B 1 427 ? 20.125 22.719 1.58 1 81.88 427 LEU B N 1
ATOM 10693 C CA . LEU B 1 427 ? 21.141 23.734 1.8 1 81.88 427 LEU B CA 1
ATOM 10694 C C . LEU B 1 427 ? 20.516 25.125 1.809 1 81.88 427 LEU B C 1
ATOM 10696 O O . LEU B 1 427 ? 20.906 25.984 2.596 1 81.88 427 LEU B O 1
ATOM 10700 N N . PRO B 1 428 ? 19.516 25.375 1.01 1 71.12 428 PRO B N 1
ATOM 10701 C CA . PRO B 1 428 ? 18.969 26.719 0.928 1 71.12 428 PRO B CA 1
ATOM 10702 C C . PRO B 1 428 ? 18.375 27.203 2.254 1 71.12 428 PRO B C 1
ATOM 10704 O O . PRO B 1 428 ? 18.297 28.422 2.49 1 71.12 428 PRO B O 1
ATOM 10707 N N . VAL B 1 429 ? 18.047 26.344 3.164 1 69.62 429 VAL B N 1
ATOM 10708 C CA . VAL B 1 429 ? 17.422 26.719 4.422 1 69.62 429 VAL B CA 1
ATOM 10709 C C . VAL B 1 429 ? 18.484 27 5.48 1 69.62 429 VAL B C 1
ATOM 10711 O O . VAL B 1 429 ? 18.172 27.5 6.559 1 69.62 429 VAL B O 1
ATOM 10714 N N . HIS B 1 430 ? 19.75 26.828 5.152 1 79.31 430 HIS B N 1
ATOM 10715 C CA . HIS B 1 430 ? 20.859 27.062 6.074 1 79.31 430 HIS B CA 1
ATOM 10716 C C . HIS B 1 430 ? 21.312 28.516 6.039 1 79.31 430 HIS B C 1
ATOM 10718 O O . HIS B 1 430 ? 20.906 29.266 5.156 1 79.31 430 HIS B O 1
ATOM 10724 N N . GLN B 1 431 ? 22.094 28.875 7 1 74 431 GLN B N 1
ATOM 10725 C CA . GLN B 1 431 ? 22.672 30.219 7.043 1 74 431 GLN B CA 1
ATOM 10726 C C . GLN B 1 431 ? 23.641 30.422 5.891 1 74 431 GLN B C 1
ATOM 10728 O O . GLN B 1 431 ? 24.141 29.469 5.297 1 74 431 GLN B O 1
ATOM 10733 N N . ASP B 1 432 ? 23.953 31.609 5.586 1 69.81 432 ASP B N 1
ATOM 10734 C CA . ASP B 1 432 ? 24.766 31.953 4.426 1 69.81 432 ASP B CA 1
ATOM 10735 C C . ASP B 1 432 ? 26.172 31.344 4.539 1 69.81 432 ASP B C 1
ATOM 10737 O O . ASP B 1 432 ? 26.734 30.891 3.549 1 69.81 432 ASP B O 1
ATOM 10741 N N . PHE B 1 433 ? 26.625 31.422 5.676 1 77.44 433 PHE B N 1
ATOM 10742 C CA . PHE B 1 433 ? 27.938 30.859 5.902 1 77.44 433 PHE B CA 1
ATOM 10743 C C . PHE B 1 433 ? 27.984 29.375 5.516 1 77.44 433 PHE B C 1
ATOM 10745 O O . PHE B 1 433 ? 28.953 28.906 4.922 1 77.44 433 PHE B O 1
ATOM 10752 N N . CYS B 1 434 ? 26.969 28.672 5.777 1 86.75 434 CYS B N 1
ATOM 10753 C CA . CYS B 1 434 ? 26.875 27.234 5.5 1 86.75 434 CYS B CA 1
ATOM 10754 C C . CYS B 1 434 ? 26.656 26.984 4.012 1 86.75 434 CYS B C 1
ATOM 10756 O O . CYS B 1 434 ? 27.141 25.984 3.475 1 86.75 434 CYS B O 1
ATOM 10758 N N . LYS B 1 435 ? 26 27.891 3.312 1 83.12 435 LYS B N 1
ATOM 10759 C CA . LYS B 1 435 ? 25.625 27.719 1.914 1 83.12 435 LYS B CA 1
ATOM 10760 C C . LYS B 1 435 ? 26.859 27.672 1.011 1 83.12 435 LYS B C 1
ATOM 10762 O O . LYS B 1 435 ? 26.812 27.062 -0.068 1 83.12 435 LYS B O 1
ATOM 10767 N N . THR B 1 436 ? 27.938 28.266 1.455 1 87.25 436 THR B N 1
ATOM 10768 C CA . THR B 1 436 ? 29.125 28.312 0.61 1 87.25 436 THR B CA 1
ATOM 10769 C C . THR B 1 436 ? 30.156 27.281 1.073 1 87.25 436 THR B C 1
ATOM 10771 O O . THR B 1 436 ? 30.859 26.688 0.254 1 87.25 436 THR B O 1
ATOM 10774 N N . ARG B 1 437 ? 30.125 26.969 2.301 1 89.88 437 ARG B N 1
ATOM 10775 C CA . ARG B 1 437 ? 31.188 26.125 2.85 1 89.88 437 ARG B CA 1
ATOM 10776 C C . ARG B 1 437 ? 30.797 24.656 2.781 1 89.88 437 ARG B C 1
ATOM 10778 O O . ARG B 1 437 ? 31.672 23.781 2.764 1 89.88 437 ARG B O 1
ATOM 10785 N N . TYR B 1 438 ? 29.562 24.359 2.779 1 93.69 438 TYR B N 1
ATOM 10786 C CA . TYR B 1 438 ? 29.125 22.969 2.812 1 93.69 438 TYR B CA 1
ATOM 10787 C C . TYR B 1 438 ? 28.359 22.625 1.543 1 93.69 438 TYR B C 1
ATOM 10789 O O . TYR B 1 438 ? 27.516 21.719 1.549 1 93.69 438 TYR B O 1
ATOM 10797 N N . SER B 1 439 ? 28.656 23.281 0.415 1 92.5 439 SER B N 1
ATOM 10798 C CA . SER B 1 439 ? 27.922 23.094 -0.83 1 92.5 439 SER B CA 1
ATOM 10799 C C . SER B 1 439 ? 28.594 22.062 -1.726 1 92.5 439 SER B C 1
ATOM 10801 O O . SER B 1 439 ? 29.766 22.203 -2.07 1 92.5 439 SER B O 1
ATOM 10803 N N . PHE B 1 440 ? 27.828 21.094 -2.203 1 95.19 440 PHE B N 1
ATOM 10804 C CA . PHE B 1 440 ? 28.328 20.125 -3.162 1 95.19 440 PHE B CA 1
ATOM 10805 C C . PHE B 1 440 ? 28.656 20.797 -4.492 1 95.19 440 PHE B C 1
ATOM 10807 O O . PHE B 1 440 ? 29.469 20.266 -5.27 1 95.19 440 PHE B O 1
ATOM 10814 N N . ASN B 1 441 ? 28.078 21.906 -4.738 1 91.38 441 ASN B N 1
ATOM 10815 C CA . ASN B 1 441 ? 28.297 22.594 -6.004 1 91.38 441 ASN B CA 1
ATOM 10816 C C . ASN B 1 441 ? 29.625 23.344 -6.012 1 91.38 441 ASN B C 1
ATOM 10818 O O . ASN B 1 441 ? 30.203 23.594 -7.074 1 91.38 441 ASN B O 1
ATOM 10822 N N . LEU B 1 442 ? 30.047 23.734 -4.809 1 92.69 442 LEU B N 1
ATOM 10823 C CA . LEU B 1 442 ? 31.203 24.641 -4.75 1 92.69 442 LEU B CA 1
ATOM 10824 C C . LEU B 1 442 ? 32.438 23.922 -4.258 1 92.69 442 LEU B C 1
ATOM 10826 O O . LEU B 1 442 ? 33.562 24.25 -4.664 1 92.69 442 LEU B O 1
ATOM 10830 N N . LEU B 1 443 ? 32.281 22.922 -3.426 1 93.88 443 LEU B N 1
ATOM 10831 C CA . LEU B 1 443 ? 33.406 22.172 -2.898 1 93.88 443 LEU B CA 1
ATOM 10832 C C . LEU B 1 443 ? 34.094 21.375 -4.004 1 93.88 443 LEU B C 1
ATOM 10834 O O . LEU B 1 443 ? 33.406 20.812 -4.871 1 93.88 443 LEU B O 1
ATOM 10838 N N . PRO B 1 444 ? 35.375 21.359 -3.982 1 93.06 444 PRO B N 1
ATOM 10839 C CA . PRO B 1 444 ? 36.094 20.641 -5.039 1 93.06 444 PRO B CA 1
ATOM 10840 C C . PRO B 1 444 ? 36 19.125 -4.883 1 93.06 444 PRO B C 1
ATOM 10842 O O . PRO B 1 444 ? 35.844 18.609 -3.768 1 93.06 444 PRO B O 1
ATOM 10845 N N . ARG B 1 445 ? 36.031 18.422 -5.992 1 94.44 445 ARG B N 1
ATOM 10846 C CA . ARG B 1 445 ? 36.156 16.969 -6.059 1 94.44 445 ARG B CA 1
ATOM 10847 C C . ARG B 1 445 ? 34.875 16.281 -5.586 1 94.44 445 ARG B C 1
ATOM 10849 O O . ARG B 1 445 ? 34.938 15.227 -4.941 1 94.44 445 ARG B O 1
ATOM 10856 N N . MET B 1 446 ? 33.781 16.953 -5.789 1 95.69 446 MET B N 1
ATOM 10857 C CA . MET B 1 446 ? 32.5 16.391 -5.402 1 95.69 446 MET B CA 1
ATOM 10858 C C . MET B 1 446 ? 31.75 15.859 -6.617 1 95.69 446 MET B C 1
ATOM 10860 O O . MET B 1 446 ? 30.781 15.117 -6.473 1 95.69 446 MET B O 1
ATOM 10864 N N . GLY B 1 447 ? 32.219 16.203 -7.809 1 96.19 447 GLY B N 1
ATOM 10865 C CA . GLY B 1 447 ? 31.406 15.906 -8.984 1 96.19 447 GLY B CA 1
ATOM 10866 C C . GLY B 1 447 ? 30.016 16.5 -8.922 1 96.19 447 GLY B C 1
ATOM 10867 O O . GLY B 1 447 ? 29.828 17.625 -8.453 1 96.19 447 GLY B O 1
ATOM 10868 N N . ARG B 1 448 ? 29.062 15.797 -9.453 1 94.75 448 ARG B N 1
ATOM 10869 C CA . ARG B 1 448 ? 27.688 16.266 -9.43 1 94.75 448 ARG B CA 1
ATOM 10870 C C . ARG B 1 448 ? 26.859 15.531 -8.383 1 94.75 448 ARG B C 1
ATOM 10872 O O . ARG B 1 448 ? 25.688 15.219 -8.602 1 94.75 448 ARG B O 1
ATOM 10879 N N . THR B 1 449 ? 27.516 15.234 -7.301 1 96.5 449 THR B N 1
ATOM 10880 C CA . THR B 1 449 ? 26.828 14.57 -6.195 1 96.5 449 THR B CA 1
ATOM 10881 C C . THR B 1 449 ? 25.781 15.5 -5.578 1 96.5 449 THR B C 1
ATOM 10883 O O . THR B 1 449 ? 26.031 16.688 -5.391 1 96.5 449 THR B O 1
ATOM 10886 N N . ASP B 1 450 ? 24.594 15.023 -5.309 1 92.56 450 ASP B N 1
ATOM 10887 C CA . ASP B 1 450 ? 23.516 15.875 -4.809 1 92.56 450 ASP B CA 1
ATOM 10888 C C . ASP B 1 450 ? 23.25 15.609 -3.33 1 92.56 450 ASP B C 1
ATOM 10890 O O . ASP B 1 450 ? 22.625 16.422 -2.648 1 92.56 450 ASP B O 1
ATOM 10894 N N . GLY B 1 451 ? 23.641 14.477 -2.814 1 93.44 451 GLY B N 1
ATOM 10895 C CA . GLY B 1 451 ? 23.453 14.148 -1.409 1 93.44 451 GLY B CA 1
ATOM 10896 C C . GLY B 1 451 ? 22.047 13.711 -1.072 1 93.44 451 GLY B C 1
ATOM 10897 O O . GLY B 1 451 ? 21.688 13.594 0.102 1 93.44 451 GLY B O 1
ATOM 10898 N N . GLU B 1 452 ? 21.156 13.398 -2.051 1 91.62 452 GLU B N 1
ATOM 10899 C CA . GLU B 1 452 ? 19.734 13.125 -1.823 1 91.62 452 GLU B CA 1
ATOM 10900 C C . GLU B 1 452 ? 19.469 11.625 -1.817 1 91.62 452 GLU B C 1
ATOM 10902 O O . GLU B 1 452 ? 18.297 11.195 -1.811 1 91.62 452 GLU B O 1
ATOM 10907 N N . ALA B 1 453 ? 20.484 10.82 -1.796 1 93.5 453 ALA B N 1
ATOM 10908 C CA . ALA B 1 453 ? 20.359 9.367 -1.88 1 93.5 453 ALA B CA 1
ATOM 10909 C C . ALA B 1 453 ? 19.5 8.82 -0.743 1 93.5 453 ALA B C 1
ATOM 10911 O O . ALA B 1 453 ? 18.625 7.98 -0.966 1 93.5 453 ALA B O 1
ATOM 10912 N N . PRO B 1 454 ? 19.672 9.281 0.5 1 93.5 454 PRO B N 1
ATOM 10913 C CA . PRO B 1 454 ? 18.859 8.727 1.577 1 93.5 454 PRO B CA 1
ATOM 10914 C C . PRO B 1 454 ? 17.359 8.961 1.355 1 93.5 454 PRO B C 1
ATOM 10916 O O . PRO B 1 454 ? 16.547 8.07 1.635 1 93.5 454 PRO B O 1
ATOM 10919 N N . GLU B 1 455 ? 17 10.078 0.816 1 90.44 455 GLU B N 1
ATOM 10920 C CA . GLU B 1 455 ? 15.602 10.359 0.55 1 90.44 455 GLU B CA 1
ATOM 10921 C C . GLU B 1 455 ? 15.031 9.414 -0.506 1 90.44 455 GLU B C 1
ATOM 10923 O O . GLU B 1 455 ? 13.906 8.945 -0.382 1 90.44 455 GLU B O 1
ATOM 10928 N N . ARG B 1 456 ? 15.805 9.211 -1.527 1 92.31 456 ARG B N 1
ATOM 10929 C CA . ARG B 1 456 ? 15.375 8.266 -2.561 1 92.31 456 ARG B CA 1
ATOM 10930 C C . ARG B 1 456 ? 15.242 6.859 -1.995 1 92.31 456 ARG B C 1
ATOM 10932 O O . ARG B 1 456 ? 14.305 6.133 -2.338 1 92.31 456 ARG B O 1
ATOM 10939 N N . GLY B 1 457 ? 16.141 6.512 -1.168 1 94 457 GLY B N 1
ATOM 10940 C CA . GLY B 1 457 ? 16.078 5.215 -0.518 1 94 457 GLY B CA 1
ATOM 10941 C C . GLY B 1 457 ? 14.844 5.047 0.355 1 94 457 GLY B C 1
ATOM 10942 O O . GLY B 1 457 ? 14.203 3.996 0.334 1 94 457 GLY B O 1
ATOM 10943 N N . TRP B 1 458 ? 14.531 6.074 1.116 1 93.38 458 TRP B N 1
ATOM 10944 C CA . TRP B 1 458 ? 13.359 6.035 1.986 1 93.38 458 TRP B CA 1
ATOM 10945 C C . TRP B 1 458 ? 12.078 5.961 1.167 1 93.38 458 TRP B C 1
ATOM 10947 O O . TRP B 1 458 ? 11.141 5.238 1.528 1 93.38 458 TRP B O 1
ATOM 10957 N N . ALA B 1 459 ? 12.047 6.703 0.07 1 89.62 459 ALA B N 1
ATOM 10958 C CA . ALA B 1 459 ? 10.867 6.68 -0.786 1 89.62 459 ALA B CA 1
ATOM 10959 C C . ALA B 1 459 ? 10.555 5.258 -1.25 1 89.62 459 ALA B C 1
ATOM 10961 O O . ALA B 1 459 ? 9.391 4.875 -1.354 1 89.62 459 ALA B O 1
ATOM 10962 N N . ALA B 1 460 ? 11.531 4.527 -1.446 1 90.81 460 ALA B N 1
ATOM 10963 C CA . ALA B 1 460 ? 11.367 3.162 -1.936 1 90.81 460 ALA B CA 1
ATOM 10964 C C . ALA B 1 460 ? 10.938 2.225 -0.812 1 90.81 460 ALA B C 1
ATOM 10966 O O . ALA B 1 460 ? 10.312 1.19 -1.062 1 90.81 460 ALA B O 1
ATOM 10967 N N . THR B 1 461 ? 11.188 2.59 0.42 1 91.25 461 THR B N 1
ATOM 10968 C CA . THR B 1 461 ? 10.984 1.623 1.493 1 91.25 461 THR B CA 1
ATOM 10969 C C . THR B 1 461 ? 9.875 2.086 2.436 1 91.25 461 THR B C 1
ATOM 10971 O O . THR B 1 461 ? 9.406 1.314 3.273 1 91.25 461 THR B O 1
ATOM 10974 N N . ASN B 1 462 ? 9.383 3.291 2.33 1 89.69 462 ASN B N 1
ATOM 10975 C CA . ASN B 1 462 ? 8.391 3.854 3.244 1 89.69 462 ASN B CA 1
ATOM 10976 C C . ASN B 1 462 ? 7.109 3.033 3.258 1 89.69 462 ASN B C 1
ATOM 10978 O O . ASN B 1 462 ? 6.453 2.916 4.293 1 89.69 462 ASN B O 1
ATOM 10982 N N . ALA B 1 463 ? 6.805 2.463 2.156 1 88.19 463 ALA B N 1
ATOM 10983 C CA . ALA B 1 463 ? 5.551 1.72 2.059 1 88.19 463 ALA B CA 1
ATOM 10984 C C . ALA B 1 463 ? 5.574 0.486 2.957 1 88.19 463 ALA B C 1
ATOM 10986 O O . ALA B 1 463 ? 4.52 -0.052 3.311 1 88.19 463 ALA B O 1
ATOM 10987 N N . VAL B 1 464 ? 6.711 0.045 3.365 1 93.19 464 VAL B N 1
ATOM 10988 C CA . VAL B 1 464 ? 6.852 -1.136 4.211 1 93.19 464 VAL B CA 1
ATOM 10989 C C . VAL B 1 464 ? 6.426 -0.803 5.641 1 93.19 464 VAL B C 1
ATOM 10991 O O . VAL B 1 464 ? 6.148 -1.702 6.438 1 93.19 464 VAL B O 1
ATOM 10994 N N . ALA B 1 465 ? 6.301 0.462 5.961 1 90.19 465 ALA B N 1
ATOM 10995 C CA . ALA B 1 465 ? 5.992 0.917 7.312 1 90.19 465 ALA B CA 1
ATOM 10996 C C . ALA B 1 465 ? 4.637 0.388 7.773 1 90.19 465 ALA B C 1
ATOM 10998 O O . ALA B 1 465 ? 4.461 0.051 8.945 1 90.19 465 ALA B O 1
ATOM 10999 N N . SER B 1 466 ? 3.721 0.264 6.867 1 84.62 466 SER B N 1
ATOM 11000 C CA . SER B 1 466 ? 2.375 -0.172 7.227 1 84.62 466 SER B CA 1
ATOM 11001 C C . SER B 1 466 ? 2.383 -1.589 7.789 1 84.62 466 SER B C 1
ATOM 11003 O O . SER B 1 466 ? 1.62 -1.901 8.703 1 84.62 466 SER B O 1
ATOM 11005 N N . SER B 1 467 ? 3.275 -2.369 7.293 1 88.31 467 SER B N 1
ATOM 11006 C CA . SER B 1 467 ? 3.311 -3.756 7.738 1 88.31 467 SER B CA 1
ATOM 11007 C C . SER B 1 467 ? 4.289 -3.941 8.891 1 88.31 467 SER B C 1
ATOM 11009 O O . SER B 1 467 ? 4.148 -4.867 9.695 1 88.31 467 SER B O 1
ATOM 11011 N N . THR B 1 468 ? 5.234 -3.064 9.062 1 92.38 468 THR B N 1
ATOM 11012 C CA . THR B 1 468 ? 6.289 -3.279 10.047 1 92.38 468 THR B CA 1
ATOM 11013 C C . THR B 1 468 ? 5.957 -2.58 11.359 1 92.38 468 THR B C 1
ATOM 11015 O O . THR B 1 468 ? 6.516 -2.914 12.406 1 92.38 468 THR B O 1
ATOM 11018 N N . LYS B 1 469 ? 5.039 -1.7 11.336 1 89.56 469 LYS B N 1
ATOM 11019 C CA . LYS B 1 469 ? 4.695 -0.898 12.508 1 89.56 469 LYS B CA 1
ATOM 11020 C C . LYS B 1 469 ? 4.199 -1.779 13.656 1 89.56 469 LYS B C 1
ATOM 11022 O O . LYS B 1 469 ? 4.469 -1.498 14.82 1 89.56 469 LYS B O 1
ATOM 11027 N N . GLU B 1 470 ? 3.516 -2.857 13.336 1 88.62 470 GLU B N 1
ATOM 11028 C CA . GLU B 1 470 ? 2.896 -3.701 14.352 1 88.62 470 GLU B CA 1
ATOM 11029 C C . GLU B 1 470 ? 3.705 -4.977 14.578 1 88.62 470 GLU B C 1
ATOM 11031 O O . GLU B 1 470 ? 3.283 -5.859 15.328 1 88.62 470 GLU B O 1
ATOM 11036 N N . MET B 1 471 ? 4.891 -5.094 14.008 1 92.19 471 MET B N 1
ATOM 11037 C CA . MET B 1 471 ? 5.727 -6.281 14.148 1 92.19 471 MET B CA 1
ATOM 11038 C C . MET B 1 471 ? 6.543 -6.223 15.43 1 92.19 471 MET B C 1
ATOM 11040 O O . MET B 1 471 ? 6.742 -5.145 16 1 92.19 471 MET B O 1
ATOM 11044 N N . GLY B 1 472 ? 6.969 -7.375 15.883 1 92.06 472 GLY B N 1
ATOM 11045 C CA . GLY B 1 472 ? 7.965 -7.418 16.938 1 92.06 472 GLY B CA 1
ATOM 11046 C C . GLY B 1 472 ? 9.305 -6.852 16.516 1 92.06 472 GLY B C 1
ATOM 11047 O O . GLY B 1 472 ? 9.539 -6.613 15.336 1 92.06 472 GLY B O 1
ATOM 11048 N N . PRO B 1 473 ? 10.195 -6.629 17.516 1 92.88 473 PRO B N 1
ATOM 11049 C CA . PRO B 1 473 ? 11.469 -5.969 17.188 1 92.88 473 PRO B CA 1
ATOM 11050 C C . PRO B 1 473 ? 12.328 -6.785 16.234 1 92.88 473 PRO B C 1
ATOM 11052 O O . PRO B 1 473 ? 12.844 -6.242 15.25 1 92.88 473 PRO B O 1
ATOM 11055 N N . GLY B 1 474 ? 12.484 -8.031 16.5 1 94.38 474 GLY B N 1
ATOM 11056 C CA . GLY B 1 474 ? 13.312 -8.867 15.641 1 94.38 474 GLY B CA 1
ATOM 11057 C C . GLY B 1 474 ? 12.727 -9.062 14.25 1 94.38 474 GLY B C 1
ATOM 11058 O O . GLY B 1 474 ? 13.438 -8.938 13.25 1 94.38 474 GLY B O 1
ATOM 11059 N N . SER B 1 475 ? 11.453 -9.359 14.211 1 94.88 475 SER B N 1
ATOM 11060 C CA . SER B 1 475 ? 10.766 -9.555 12.938 1 94.88 475 SER B CA 1
ATOM 11061 C C . SER B 1 475 ? 10.852 -8.305 12.07 1 94.88 475 SER B C 1
ATOM 11063 O O . SER B 1 475 ? 11.039 -8.398 10.852 1 94.88 475 SER B O 1
ATOM 11065 N N . ARG B 1 476 ? 10.703 -7.191 12.68 1 95.31 476 ARG B N 1
ATOM 11066 C CA . ARG B 1 476 ? 10.75 -5.922 11.961 1 95.31 476 ARG B CA 1
ATOM 11067 C C . ARG B 1 476 ? 12.133 -5.684 11.367 1 95.31 476 ARG B C 1
ATOM 11069 O O . ARG B 1 476 ? 12.258 -5.332 10.188 1 95.31 476 ARG B O 1
ATOM 11076 N N . ARG B 1 477 ? 13.18 -5.922 12.102 1 96.56 477 ARG B N 1
ATOM 11077 C CA . ARG B 1 477 ? 14.539 -5.691 11.633 1 96.56 477 ARG B CA 1
ATOM 11078 C C . ARG B 1 477 ? 14.898 -6.652 10.5 1 96.56 477 ARG B C 1
ATOM 11080 O O . ARG B 1 477 ? 15.492 -6.246 9.5 1 96.56 477 ARG B O 1
ATOM 11087 N N . ASP B 1 478 ? 14.492 -7.875 10.648 1 97.38 478 ASP B N 1
ATOM 11088 C CA . ASP B 1 478 ? 14.758 -8.859 9.609 1 97.38 478 ASP B CA 1
ATOM 11089 C C . ASP B 1 478 ? 14.055 -8.484 8.305 1 97.38 478 ASP B C 1
ATOM 11091 O O . ASP B 1 478 ? 14.633 -8.633 7.219 1 97.38 478 ASP B O 1
ATOM 11095 N N . THR B 1 479 ? 12.836 -8.047 8.453 1 97.19 479 THR B N 1
ATOM 11096 C CA . THR B 1 479 ? 12.047 -7.656 7.285 1 97.19 479 THR B CA 1
ATOM 11097 C C . THR B 1 479 ? 12.68 -6.453 6.594 1 97.19 479 THR B C 1
ATOM 11099 O O . THR B 1 479 ? 12.828 -6.441 5.367 1 97.19 479 THR B O 1
ATOM 11102 N N . LEU B 1 480 ? 13.086 -5.496 7.34 1 97.38 480 LEU B N 1
ATOM 11103 C CA . LEU B 1 480 ? 13.688 -4.297 6.773 1 97.38 480 LEU B CA 1
ATOM 11104 C C . LEU B 1 480 ? 15.031 -4.621 6.129 1 97.38 480 LEU B C 1
ATOM 11106 O O . LEU B 1 480 ? 15.344 -4.113 5.051 1 97.38 480 LEU B O 1
ATOM 11110 N N . ASP B 1 481 ? 15.773 -5.441 6.785 1 98.31 481 ASP B N 1
ATOM 11111 C CA . ASP B 1 481 ? 17.047 -5.883 6.203 1 98.31 481 ASP B CA 1
ATOM 11112 C C . ASP B 1 481 ? 16.828 -6.504 4.828 1 98.31 481 ASP B C 1
ATOM 11114 O O . ASP B 1 481 ? 17.594 -6.258 3.9 1 98.31 481 ASP B O 1
ATOM 11118 N N . ASP B 1 482 ? 15.844 -7.25 4.766 1 98.06 482 ASP B N 1
ATOM 11119 C CA . ASP B 1 482 ? 15.531 -7.914 3.504 1 98.06 482 ASP B CA 1
ATOM 11120 C C . ASP B 1 482 ? 15.18 -6.898 2.42 1 98.06 482 ASP B C 1
ATOM 11122 O O . ASP B 1 482 ? 15.641 -7.008 1.283 1 98.06 482 ASP B O 1
ATOM 11126 N N . HIS B 1 483 ? 14.391 -5.961 2.73 1 97.75 483 HIS B N 1
ATOM 11127 C CA . HIS B 1 483 ? 14.008 -4.918 1.785 1 97.75 483 HIS B CA 1
ATOM 11128 C C . HIS B 1 483 ? 15.203 -4.062 1.384 1 97.75 483 HIS B C 1
ATOM 11130 O O . HIS B 1 483 ? 15.328 -3.67 0.222 1 97.75 483 HIS B O 1
ATOM 11136 N N . PHE B 1 484 ? 16.047 -3.789 2.363 1 98.06 484 PHE B N 1
ATOM 11137 C CA . PHE B 1 484 ? 17.266 -3.027 2.061 1 98.06 484 PHE B CA 1
ATOM 11138 C C . PHE B 1 484 ? 18.172 -3.814 1.135 1 98.06 484 PHE B C 1
ATOM 11140 O O . PHE B 1 484 ? 18.766 -3.252 0.208 1 98.06 484 PHE B O 1
ATOM 11147 N N . GLY B 1 485 ? 18.266 -5.066 1.398 1 97.94 485 GLY B N 1
ATOM 11148 C CA . GLY B 1 485 ? 19.047 -5.918 0.523 1 97.94 485 GLY B CA 1
ATOM 11149 C C . GLY B 1 485 ? 18.531 -5.949 -0.903 1 97.94 485 GLY B C 1
ATOM 11150 O O . GLY B 1 485 ? 19.312 -5.895 -1.854 1 97.94 485 GLY B O 1
ATOM 11151 N N . ASP B 1 486 ? 17.281 -6.027 -1.004 1 97.75 486 ASP B N 1
ATOM 11152 C CA . ASP B 1 486 ? 16.672 -6.027 -2.334 1 97.75 486 ASP B CA 1
ATOM 11153 C C . ASP B 1 486 ? 16.891 -4.684 -3.031 1 97.75 486 ASP B C 1
ATOM 11155 O O . ASP B 1 486 ? 17.094 -4.637 -4.246 1 97.75 486 ASP B O 1
ATOM 11159 N N . TYR B 1 487 ? 16.703 -3.611 -2.283 1 97.38 487 TYR B N 1
ATOM 11160 C CA . TYR B 1 487 ? 16.938 -2.283 -2.836 1 97.38 487 TYR B CA 1
ATOM 11161 C C . TYR B 1 487 ? 18.359 -2.174 -3.396 1 97.38 487 TYR B C 1
ATOM 11163 O O . TYR B 1 487 ? 18.547 -1.689 -4.516 1 97.38 487 TYR B O 1
ATOM 11171 N N . ASN B 1 488 ? 19.312 -2.648 -2.633 1 98.12 488 ASN B N 1
ATOM 11172 C CA . ASN B 1 488 ? 20.703 -2.641 -3.084 1 98.12 488 ASN B CA 1
ATOM 11173 C C . ASN B 1 488 ? 20.891 -3.5 -4.332 1 98.12 488 ASN B C 1
ATOM 11175 O O . ASN B 1 488 ? 21.578 -3.096 -5.27 1 98.12 488 ASN B O 1
ATOM 11179 N N . TRP B 1 489 ? 20.266 -4.613 -4.32 1 97.81 489 TRP B N 1
ATOM 11180 C CA . TRP B 1 489 ? 20.422 -5.52 -5.453 1 97.81 489 TRP B CA 1
ATOM 11181 C C . TRP B 1 489 ? 19.859 -4.898 -6.727 1 97.81 489 TRP B C 1
ATOM 11183 O O . TRP B 1 489 ? 20.453 -5 -7.797 1 97.81 489 TRP B O 1
ATOM 11193 N N . LYS B 1 490 ? 18.734 -4.297 -6.609 1 96 490 LYS B N 1
ATOM 11194 C CA . LYS B 1 490 ? 18.141 -3.611 -7.754 1 96 490 LYS B CA 1
ATOM 11195 C C . LYS B 1 490 ? 19.094 -2.549 -8.305 1 96 490 LYS B C 1
ATOM 11197 O O . LYS B 1 490 ? 19.203 -2.387 -9.523 1 96 490 LYS B O 1
ATOM 11202 N N . LYS B 1 491 ? 19.703 -1.9 -7.43 1 96.81 491 LYS B N 1
ATOM 11203 C CA . LYS B 1 491 ? 20.672 -0.891 -7.852 1 96.81 491 LYS B CA 1
ATOM 11204 C C . LYS B 1 491 ? 21.875 -1.531 -8.547 1 96.81 491 LYS B C 1
ATOM 11206 O O . LYS B 1 491 ? 22.359 -1.018 -9.555 1 96.81 491 LYS B O 1
ATOM 11211 N N . VAL B 1 492 ? 22.312 -2.619 -8.039 1 97.81 492 VAL B N 1
ATOM 11212 C CA . VAL B 1 492 ? 23.469 -3.312 -8.602 1 97.81 492 VAL B CA 1
ATOM 11213 C C . VAL B 1 492 ? 23.156 -3.764 -10.023 1 97.81 492 VAL B C 1
ATOM 11215 O O . VAL B 1 492 ? 23.984 -3.578 -10.93 1 97.81 492 VAL B O 1
ATOM 11218 N N . THR B 1 493 ? 22.031 -4.332 -10.227 1 95.62 493 THR B N 1
ATOM 11219 C CA . THR B 1 493 ? 21.688 -4.891 -11.531 1 95.62 493 THR B CA 1
ATOM 11220 C C . THR B 1 493 ? 21.453 -3.779 -12.547 1 95.62 493 THR B C 1
ATOM 11222 O O . THR B 1 493 ? 21.547 -4.012 -13.758 1 95.62 493 THR B O 1
ATOM 11225 N N . ASN B 1 494 ? 21.266 -2.576 -12.062 1 94.38 494 ASN B N 1
ATOM 11226 C CA . ASN B 1 494 ? 20.984 -1.467 -12.969 1 94.38 494 ASN B CA 1
ATOM 11227 C C . ASN B 1 494 ? 22.188 -0.521 -13.07 1 94.38 494 ASN B C 1
ATOM 11229 O O . ASN B 1 494 ? 22.078 0.553 -13.672 1 94.38 494 ASN B O 1
ATOM 11233 N N . LEU B 1 495 ? 23.312 -0.844 -12.523 1 95.75 495 LEU B N 1
ATOM 11234 C CA . LEU B 1 495 ? 24.469 0.041 -12.469 1 95.75 495 LEU B CA 1
ATOM 11235 C C . LEU B 1 495 ? 24.969 0.368 -13.875 1 95.75 495 LEU B C 1
ATOM 11237 O O . LEU B 1 495 ? 25.344 1.51 -14.156 1 95.75 495 LEU B O 1
ATOM 11241 N N . ALA B 1 496 ? 24.938 -0.665 -14.766 1 95.12 496 ALA B N 1
ATOM 11242 C CA . ALA B 1 496 ? 25.438 -0.456 -16.109 1 95.12 496 ALA B CA 1
ATOM 11243 C C . ALA B 1 496 ? 24.672 0.654 -16.828 1 95.12 496 ALA B C 1
ATOM 11245 O O . ALA B 1 496 ? 25.281 1.574 -17.391 1 95.12 496 ALA B O 1
ATOM 11246 N N . THR B 1 497 ? 23.406 0.611 -16.75 1 94.19 497 THR B N 1
ATOM 11247 C CA . THR B 1 497 ? 22.547 1.577 -17.438 1 94.19 497 THR B CA 1
ATOM 11248 C C . THR B 1 497 ? 22.594 2.928 -16.719 1 94.19 497 THR B C 1
ATOM 11250 O O . THR B 1 497 ? 22.688 3.973 -17.375 1 94.19 497 THR B O 1
ATOM 11253 N N . SER B 1 498 ? 22.562 2.916 -15.422 1 95.5 498 SER B N 1
ATOM 11254 C CA . SER B 1 498 ? 22.516 4.152 -14.648 1 95.5 498 SER B CA 1
ATOM 11255 C C . SER B 1 498 ? 23.812 4.949 -14.812 1 95.5 498 SER B C 1
ATOM 11257 O O . SER B 1 498 ? 23.766 6.164 -15.023 1 95.5 498 SER B O 1
ATOM 11259 N N . LEU B 1 499 ? 24.953 4.285 -14.75 1 97.38 499 LEU B N 1
ATOM 11260 C CA . LEU B 1 499 ? 26.234 4.973 -14.867 1 97.38 499 LEU B CA 1
ATOM 11261 C C . LEU B 1 499 ? 26.438 5.48 -16.297 1 97.38 499 LEU B C 1
ATOM 11263 O O . LEU B 1 499 ? 27 6.559 -16.5 1 97.38 499 LEU B O 1
ATOM 11267 N N . LEU B 1 500 ? 25.984 4.715 -17.25 1 96.5 500 LEU B N 1
ATOM 11268 C CA . LEU B 1 500 ? 26.109 5.156 -18.625 1 96.5 500 LEU B CA 1
ATOM 11269 C C . LEU B 1 500 ? 25.266 6.402 -18.891 1 96.5 500 LEU B C 1
ATOM 11271 O O . LEU B 1 500 ? 25.734 7.344 -19.531 1 96.5 500 LEU B O 1
ATOM 11275 N N . ASN B 1 501 ? 24.078 6.387 -18.406 1 95.94 501 ASN B N 1
ATOM 11276 C CA . ASN B 1 501 ? 23.203 7.547 -18.578 1 95.94 501 ASN B CA 1
ATOM 11277 C C . ASN B 1 501 ? 23.797 8.789 -17.922 1 95.94 501 ASN B C 1
ATOM 11279 O O . ASN B 1 501 ? 23.766 9.875 -18.5 1 95.94 501 ASN B O 1
ATOM 11283 N N . ARG B 1 502 ? 24.312 8.617 -16.734 1 96.62 502 ARG B N 1
ATOM 11284 C CA . ARG B 1 502 ? 24.953 9.727 -16.031 1 96.62 502 ARG B CA 1
ATOM 11285 C C . ARG B 1 502 ? 26.188 10.219 -16.781 1 96.62 502 ARG B C 1
ATOM 11287 O O . ARG B 1 502 ? 26.469 11.414 -16.828 1 96.62 502 ARG B O 1
ATOM 11294 N N . PHE B 1 503 ? 26.938 9.273 -17.375 1 97.06 503 PHE B N 1
ATOM 11295 C CA . PHE B 1 503 ? 28.156 9.617 -18.109 1 97.06 503 PHE B CA 1
ATOM 11296 C C . PHE B 1 503 ? 27.828 10.406 -19.359 1 97.06 503 PHE B C 1
ATOM 11298 O O . PHE B 1 503 ? 28.5 11.406 -19.672 1 97.06 503 PHE B O 1
ATOM 11305 N N . THR B 1 504 ? 26.797 9.977 -20.062 1 95.88 504 THR B N 1
ATOM 11306 C CA . THR B 1 504 ? 26.391 10.68 -21.266 1 95.88 504 THR B CA 1
ATOM 11307 C C . THR B 1 504 ? 25.938 12.102 -20.922 1 95.88 504 THR B C 1
ATOM 11309 O O . THR B 1 504 ? 26.297 13.055 -21.625 1 95.88 504 THR B O 1
ATOM 11312 N N . GLU B 1 505 ? 25.266 12.203 -19.875 1 94.06 505 GLU B N 1
ATOM 11313 C CA . GLU B 1 505 ? 24.828 13.523 -19.422 1 94.06 505 GLU B CA 1
ATOM 11314 C C . GLU B 1 505 ? 26.031 14.375 -19 1 94.06 505 GLU B C 1
ATOM 11316 O O . GLU B 1 505 ? 26.094 15.562 -19.312 1 94.06 505 GLU B O 1
ATOM 11321 N N . ALA B 1 506 ? 26.969 13.773 -18.266 1 96.62 506 ALA B N 1
ATOM 11322 C CA . ALA B 1 506 ? 28.125 14.484 -17.75 1 96.62 506 ALA B CA 1
ATOM 11323 C C . ALA B 1 506 ? 29.016 14.992 -18.875 1 96.62 506 ALA B C 1
ATOM 11325 O O . ALA B 1 506 ? 29.547 16.109 -18.812 1 96.62 506 ALA B O 1
ATOM 11326 N N . VAL B 1 507 ? 29.234 14.273 -19.922 1 95.75 507 VAL B N 1
ATOM 11327 C CA . VAL B 1 507 ? 30.062 14.664 -21.047 1 95.75 507 VAL B CA 1
ATOM 11328 C C . VAL B 1 507 ? 29.438 15.867 -21.75 1 95.75 507 VAL B C 1
ATOM 11330 O O . VAL B 1 507 ? 30.125 16.828 -22.078 1 95.75 507 VAL B O 1
ATOM 11333 N N . ASN B 1 508 ? 28.172 15.789 -21.938 1 91.19 508 ASN B N 1
ATOM 11334 C CA . ASN B 1 508 ? 27.469 16.891 -22.578 1 91.19 508 ASN B CA 1
ATOM 11335 C C . ASN B 1 508 ? 27.516 18.156 -21.719 1 91.19 508 ASN B C 1
ATOM 11337 O O . ASN B 1 508 ? 27.781 19.25 -22.234 1 91.19 508 ASN B O 1
ATOM 11341 N N . ALA B 1 509 ? 27.344 17.984 -20.5 1 91.94 509 ALA B N 1
ATOM 11342 C CA . ALA B 1 509 ? 27.344 19.141 -19.594 1 91.94 509 ALA B CA 1
ATOM 11343 C C . ALA B 1 509 ? 28.75 19.703 -19.422 1 91.94 509 ALA B C 1
ATOM 11345 O O . ALA B 1 509 ? 28.922 20.906 -19.297 1 91.94 509 ALA B O 1
ATOM 11346 N N . GLN B 1 510 ? 29.797 18.812 -19.344 1 93.44 510 GLN B N 1
ATOM 11347 C CA . GLN B 1 510 ? 31.188 19.25 -19.25 1 93.44 510 GLN B CA 1
ATOM 11348 C C . GLN B 1 510 ? 31.547 20.156 -20.422 1 93.44 510 GLN B C 1
ATOM 11350 O O . GLN B 1 510 ? 32.188 21.203 -20.234 1 93.44 510 GLN B O 1
ATOM 11355 N N . LEU B 1 511 ? 31.141 19.797 -21.609 1 88.94 511 LEU B N 1
ATOM 11356 C CA . LEU B 1 511 ? 31.438 20.578 -22.797 1 88.94 511 LEU B CA 1
ATOM 11357 C C . LEU B 1 511 ? 30.734 21.938 -22.75 1 88.94 511 LEU B C 1
ATOM 11359 O O . LEU B 1 511 ? 31.328 22.969 -23.062 1 88.94 511 LEU B O 1
ATOM 11363 N N . GLU B 1 512 ? 29.562 21.859 -22.375 1 84.38 512 GLU B N 1
ATOM 11364 C CA . GLU B 1 512 ? 28.766 23.094 -22.312 1 84.38 512 GLU B CA 1
ATOM 11365 C C . GLU B 1 512 ? 29.312 24.062 -21.297 1 84.38 512 GLU B C 1
ATOM 11367 O O . GLU B 1 512 ? 29.547 25.234 -21.594 1 84.38 512 GLU B O 1
ATOM 11372 N N . HIS B 1 513 ? 29.641 23.625 -20.125 1 87.81 513 HIS B N 1
ATOM 11373 C CA . HIS B 1 513 ? 30.016 24.516 -19.031 1 87.81 513 HIS B CA 1
ATOM 11374 C C . HIS B 1 513 ? 31.484 24.938 -19.156 1 87.81 513 HIS B C 1
ATOM 11376 O O . HIS B 1 513 ? 31.844 26.047 -18.734 1 87.81 513 HIS B O 1
ATOM 11382 N N . THR B 1 514 ? 32.312 24.141 -19.688 1 90.69 514 THR B N 1
ATOM 11383 C CA . THR B 1 514 ? 33.688 24.531 -19.953 1 90.69 514 THR B CA 1
ATOM 11384 C C . THR B 1 514 ? 33.719 25.641 -21 1 90.69 514 THR B C 1
ATOM 11386 O O . THR B 1 514 ? 34.5 26.594 -20.875 1 90.69 514 THR B O 1
ATOM 11389 N N . THR B 1 515 ? 32.844 25.578 -22 1 82.88 515 THR B N 1
ATOM 11390 C CA . THR B 1 515 ? 32.781 26.625 -23.016 1 82.88 515 THR B CA 1
ATOM 11391 C C . THR B 1 515 ? 32.312 27.938 -22.422 1 82.88 515 THR B C 1
ATOM 11393 O O . THR B 1 515 ? 32.875 29 -22.688 1 82.88 515 THR B O 1
ATOM 11396 N N . ILE B 1 516 ? 31.391 27.844 -21.562 1 78.06 516 ILE B N 1
ATOM 11397 C CA . ILE B 1 516 ? 30.859 29.031 -20.906 1 78.06 516 ILE B CA 1
ATOM 11398 C C . ILE B 1 516 ? 31.938 29.672 -20.031 1 78.06 516 ILE B C 1
ATOM 11400 O O . ILE B 1 516 ? 32.094 30.891 -20.031 1 78.06 516 ILE B O 1
ATOM 11404 N N . PHE B 1 517 ? 32.688 28.859 -19.328 1 86 517 PHE B N 1
ATOM 11405 C CA . PHE B 1 517 ? 33.75 29.344 -18.422 1 86 517 PHE B CA 1
ATOM 11406 C C . PHE B 1 517 ? 34.875 30.016 -19.188 1 86 517 PHE B C 1
ATOM 11408 O O . PHE B 1 517 ? 35.344 31.094 -18.812 1 86 517 PHE B O 1
ATOM 11415 N N . LEU B 1 518 ? 35.188 29.484 -20.312 1 85.19 518 LEU B N 1
ATOM 11416 C CA . LEU B 1 518 ? 36.281 30.031 -21.141 1 85.19 518 LEU B CA 1
ATOM 11417 C C . LEU B 1 518 ? 35.844 31.344 -21.797 1 85.19 518 LEU B C 1
ATOM 11419 O O . LEU B 1 518 ? 36.625 32.281 -21.859 1 85.19 518 LEU B O 1
ATOM 11423 N N . GLU B 1 519 ? 34.594 31.391 -22.188 1 72.69 519 GLU B N 1
ATOM 11424 C CA . GLU B 1 519 ? 34.062 32.625 -22.766 1 72.69 519 GLU B CA 1
ATOM 11425 C C . GLU B 1 519 ? 34 33.719 -21.734 1 72.69 519 GLU B C 1
ATOM 11427 O O . GLU B 1 519 ? 34.344 34.875 -22 1 72.69 519 GLU B O 1
ATOM 11432 N N . PHE B 1 520 ? 33.625 33.312 -20.594 1 77.38 520 PHE B N 1
ATOM 11433 C CA . PHE B 1 520 ? 33.5 34.25 -19.484 1 77.38 520 PHE B CA 1
ATOM 11434 C C . PHE B 1 520 ? 34.875 34.781 -19.094 1 77.38 520 PHE B C 1
ATOM 11436 O O . PHE B 1 520 ? 35.062 35.969 -18.844 1 77.38 520 PHE B O 1
ATOM 11443 N N . SER B 1 521 ? 35.844 34 -19.016 1 82.69 521 SER B N 1
ATOM 11444 C CA . SER B 1 521 ? 37.219 34.344 -18.656 1 82.69 521 SER B CA 1
ATOM 11445 C C . SER B 1 521 ? 37.844 35.25 -19.703 1 82.69 521 SER B C 1
ATOM 11447 O O . SER B 1 521 ? 38.625 36.156 -19.375 1 82.69 521 SER B O 1
ATOM 11449 N N . SER B 1 522 ? 37.5 35.031 -20.953 1 79.56 522 SER B N 1
ATOM 11450 C CA . SER B 1 522 ? 38.062 35.844 -22.047 1 79.56 522 SER B CA 1
ATOM 11451 C C . SER B 1 522 ? 37.469 37.25 -22.062 1 79.56 522 SER B C 1
ATOM 11453 O O . SER B 1 522 ? 38.125 38.188 -22.469 1 79.56 522 SER B O 1
ATOM 11455 N N . ALA B 1 523 ? 36.281 37.281 -21.531 1 68.31 523 ALA B N 1
ATOM 11456 C CA . ALA B 1 523 ? 35.594 38.562 -21.516 1 68.31 523 ALA B CA 1
ATOM 11457 C C . ALA B 1 523 ? 36.062 39.438 -20.359 1 68.31 523 ALA B C 1
ATOM 11459 O O . ALA B 1 523 ? 35.906 40.656 -20.391 1 68.31 523 ALA B O 1
ATOM 11460 N N . LEU B 1 524 ? 36.719 38.75 -19.484 1 75 524 LEU B N 1
ATOM 11461 C CA . LEU B 1 524 ? 37.156 39.469 -18.297 1 75 524 LEU B CA 1
ATOM 11462 C C . LEU B 1 524 ? 38.656 39.844 -18.422 1 75 524 LEU B C 1
ATOM 11464 O O . LEU B 1 524 ? 39.375 39.219 -19.188 1 75 524 LEU B O 1
ATOM 11468 N N . GLY B 1 525 ? 39.125 41 -17.922 1 69.69 525 GLY B N 1
ATOM 11469 C CA . GLY B 1 525 ? 40.531 41.406 -17.938 1 69.69 525 GLY B CA 1
ATOM 11470 C C . GLY B 1 525 ? 41.469 40.344 -17.344 1 69.69 525 GLY B C 1
ATOM 11471 O O . GLY B 1 525 ? 41.094 39.688 -16.375 1 69.69 525 GLY B O 1
ATOM 11472 N N . GLN B 1 526 ? 42.656 40.094 -17.875 1 78.19 526 GLN B N 1
ATOM 11473 C CA . GLN B 1 526 ? 43.594 39.062 -17.5 1 78.19 526 GLN B CA 1
ATOM 11474 C C . GLN B 1 526 ? 44.062 39.25 -16.062 1 78.19 526 GLN B C 1
ATOM 11476 O O . GLN B 1 526 ? 44.312 38.281 -15.352 1 78.19 526 GLN B O 1
ATOM 11481 N N . ASP B 1 527 ? 44.062 40.438 -15.617 1 77.69 527 ASP B N 1
ATOM 11482 C CA . ASP B 1 527 ? 44.531 40.688 -14.258 1 77.69 527 ASP B CA 1
ATOM 11483 C C . ASP B 1 527 ? 43.531 40.219 -13.227 1 77.69 527 ASP B C 1
ATOM 11485 O O . ASP B 1 527 ? 43.906 39.625 -12.211 1 77.69 527 ASP B O 1
ATOM 11489 N N . ASN B 1 528 ? 42.312 40.469 -13.531 1 79.69 528 ASN B N 1
ATOM 11490 C CA . ASN B 1 528 ? 41.281 40.031 -12.625 1 79.69 528 ASN B CA 1
ATOM 11491 C C . ASN B 1 528 ? 41.188 38.5 -12.562 1 79.69 528 ASN B C 1
ATOM 11493 O O . ASN B 1 528 ? 41.094 37.938 -11.477 1 79.69 528 ASN B O 1
ATOM 11497 N N . VAL B 1 529 ? 41.344 37.844 -13.68 1 87.12 529 VAL B N 1
ATOM 11498 C CA . VAL B 1 529 ? 41.219 36.406 -13.773 1 87.12 529 VAL B CA 1
ATOM 11499 C C . VAL B 1 529 ? 42.344 35.75 -13.008 1 87.12 529 VAL B C 1
ATOM 11501 O O . VAL B 1 529 ? 42.156 34.75 -12.312 1 87.12 529 VAL B O 1
ATOM 11504 N N . SER B 1 530 ? 43.469 36.312 -13.164 1 90.38 530 SER B N 1
ATOM 11505 C CA . SER B 1 530 ? 44.656 35.75 -12.469 1 90.38 530 SER B CA 1
ATOM 11506 C C . SER B 1 530 ? 44.5 35.906 -10.961 1 90.38 530 SER B C 1
ATOM 11508 O O . SER B 1 530 ? 44.844 35 -10.203 1 90.38 530 SER B O 1
ATOM 11510 N N . ALA B 1 531 ? 44.031 37 -10.523 1 87.5 531 ALA B N 1
ATOM 11511 C CA . ALA B 1 531 ? 43.844 37.25 -9.102 1 87.5 531 ALA B CA 1
ATOM 11512 C C . ALA B 1 531 ? 42.781 36.344 -8.508 1 87.5 531 ALA B C 1
ATOM 11514 O O . ALA B 1 531 ? 42.969 35.781 -7.414 1 87.5 531 ALA B O 1
ATOM 11515 N N . TRP B 1 532 ? 41.781 36.188 -9.242 1 89.38 532 TRP B N 1
ATOM 11516 C CA . TRP B 1 532 ? 40.656 35.375 -8.758 1 89.38 532 TRP B CA 1
ATOM 11517 C C . TRP B 1 532 ? 41.031 33.906 -8.758 1 89.38 532 TRP B C 1
ATOM 11519 O O . TRP B 1 532 ? 40.625 33.156 -7.867 1 89.38 532 TRP B O 1
ATOM 11529 N N . THR B 1 533 ? 41.75 33.469 -9.75 1 92.94 533 THR B N 1
ATOM 11530 C CA . THR B 1 533 ? 42.219 32.094 -9.812 1 92.94 533 THR B CA 1
ATOM 11531 C C . THR B 1 533 ? 43.094 31.75 -8.609 1 92.94 533 THR B C 1
ATOM 11533 O O . THR B 1 533 ? 42.938 30.688 -8.016 1 92.94 533 THR B O 1
ATOM 11536 N N . LYS B 1 534 ? 43.844 32.656 -8.281 1 91.31 534 LYS B N 1
ATOM 11537 C CA . LYS B 1 534 ? 44.719 32.469 -7.129 1 91.31 534 LYS B CA 1
ATOM 11538 C C . LYS B 1 534 ? 43.906 32.406 -5.836 1 91.31 534 LYS B C 1
ATOM 11540 O O . LYS B 1 534 ? 44.156 31.531 -4.984 1 91.31 534 LYS B O 1
ATOM 11545 N N . ALA B 1 535 ? 43 33.219 -5.711 1 90.38 535 ALA B N 1
ATOM 11546 C CA . ALA B 1 535 ? 42.156 33.25 -4.512 1 90.38 535 ALA B CA 1
ATOM 11547 C C . ALA B 1 535 ? 41.375 31.953 -4.348 1 90.38 535 ALA B C 1
ATOM 11549 O O . ALA B 1 535 ? 41.25 31.422 -3.238 1 90.38 535 ALA B O 1
ATOM 11550 N N . ILE B 1 536 ? 40.844 31.469 -5.398 1 91.81 536 ILE B N 1
ATOM 11551 C CA . ILE B 1 536 ? 40 30.266 -5.336 1 91.81 536 ILE B CA 1
ATOM 11552 C C . ILE B 1 536 ? 40.875 29.047 -5.059 1 91.81 536 ILE B C 1
ATOM 11554 O O . ILE B 1 536 ? 40.469 28.141 -4.32 1 91.81 536 ILE B O 1
ATOM 11558 N N . GLN B 1 537 ? 42 29.016 -5.664 1 91.75 537 GLN B N 1
ATOM 11559 C CA . GLN B 1 537 ? 42.906 27.891 -5.445 1 91.75 537 GLN B CA 1
ATOM 11560 C C . GLN B 1 537 ? 43.375 27.844 -4 1 91.75 537 GLN B C 1
ATOM 11562 O O . GLN B 1 537 ? 43.5 26.766 -3.416 1 91.75 537 GLN B O 1
ATOM 11567 N N . GLU B 1 538 ? 43.594 28.984 -3.463 1 91.06 538 GLU B N 1
ATOM 11568 C CA . GLU B 1 538 ? 44 29.062 -2.064 1 91.06 538 GLU B CA 1
ATOM 11569 C C . GLU B 1 538 ? 42.875 28.578 -1.14 1 91.06 538 GLU B C 1
ATOM 11571 O O . GLU B 1 538 ? 43.125 27.844 -0.176 1 91.06 538 GLU B O 1
ATOM 11576 N N . TRP B 1 539 ? 41.75 28.938 -1.491 1 91.44 539 TRP B N 1
ATOM 11577 C CA . TRP B 1 539 ? 40.594 28.547 -0.685 1 91.44 539 TRP B CA 1
ATOM 11578 C C . TRP B 1 539 ? 40.344 27.047 -0.816 1 91.44 539 TRP B C 1
ATOM 11580 O O . TRP B 1 539 ? 40 26.375 0.165 1 91.44 539 TRP B O 1
ATOM 11590 N N . GLU B 1 540 ? 40.469 26.516 -1.969 1 89.44 540 GLU B N 1
ATOM 11591 C CA . GLU B 1 540 ? 40.219 25.109 -2.209 1 89.44 540 GLU B CA 1
ATOM 11592 C C . GLU B 1 540 ? 41.25 24.234 -1.498 1 89.44 540 GLU B C 1
ATOM 11594 O O . GLU B 1 540 ? 40.969 23.109 -1.084 1 89.44 540 GLU B O 1
ATOM 11599 N N . CYS B 1 541 ? 42.375 24.797 -1.312 1 85.62 541 CYS B N 1
ATOM 11600 C CA . CYS B 1 541 ? 43.438 24.078 -0.61 1 85.62 541 CYS B CA 1
ATOM 11601 C C . CYS B 1 541 ? 43.25 24.141 0.899 1 85.62 541 CYS B C 1
ATOM 11603 O O . CYS B 1 541 ? 43.469 23.172 1.607 1 85.62 541 CYS B O 1
ATOM 11605 N N . ASP B 1 542 ? 42.844 25.328 1.313 1 86.25 542 ASP B N 1
ATOM 11606 C CA . ASP B 1 542 ? 42.625 25.578 2.734 1 86.25 542 ASP B CA 1
ATOM 11607 C C . ASP B 1 542 ? 41.406 26.453 2.949 1 86.25 542 ASP B C 1
ATOM 11609 O O . ASP B 1 542 ? 41.469 27.672 2.711 1 86.25 542 ASP B O 1
ATOM 11613 N N . GLN B 1 543 ? 40.469 25.875 3.5 1 82.88 543 GLN B N 1
ATOM 11614 C CA . GLN B 1 543 ? 39.188 26.562 3.625 1 82.88 543 GLN B CA 1
ATOM 11615 C C . GLN B 1 543 ? 39.219 27.594 4.742 1 82.88 543 GLN B C 1
ATOM 11617 O O . GLN B 1 543 ? 38.25 28.312 4.957 1 82.88 543 GLN B O 1
ATOM 11622 N N . SER B 1 544 ? 40.344 27.672 5.414 1 82.75 544 SER B N 1
ATOM 11623 C CA . SER B 1 544 ? 40.5 28.719 6.418 1 82.75 544 SER B CA 1
ATOM 11624 C C . SER B 1 544 ? 40.75 30.078 5.762 1 82.75 544 SER B C 1
ATOM 11626 O O . SER B 1 544 ? 40.562 31.125 6.395 1 82.75 544 SER B O 1
ATOM 11628 N N . ASN B 1 545 ? 41.062 30.016 4.5 1 86 545 ASN B N 1
ATOM 11629 C CA . ASN B 1 545 ? 41.25 31.25 3.744 1 86 545 ASN B CA 1
ATOM 11630 C C . ASN B 1 545 ? 39.906 31.906 3.393 1 86 545 ASN B C 1
ATOM 11632 O O . ASN B 1 545 ? 38.875 31.25 3.443 1 86 545 ASN B O 1
ATOM 11636 N N . PRO B 1 546 ? 40.031 33.156 3.07 1 85.69 546 PRO B N 1
ATOM 11637 C CA . PRO B 1 546 ? 38.781 33.844 2.74 1 85.69 546 PRO B CA 1
ATOM 11638 C C . PRO B 1 546 ? 38.031 33.188 1.581 1 85.69 546 PRO B C 1
ATOM 11640 O O . PRO B 1 546 ? 38.656 32.781 0.591 1 85.69 546 PRO B O 1
ATOM 11643 N N . ASN B 1 547 ? 36.875 33.031 1.745 1 87.81 547 ASN B N 1
ATOM 11644 C CA . ASN B 1 547 ? 36 32.375 0.779 1 87.81 547 ASN B CA 1
ATOM 11645 C C . ASN B 1 547 ? 35.656 33.281 -0.394 1 87.81 547 ASN B C 1
ATOM 11647 O O . ASN B 1 547 ? 35 34.281 -0.215 1 87.81 547 ASN B O 1
ATOM 11651 N N . PRO B 1 548 ? 36.094 32.938 -1.487 1 87.81 548 PRO B N 1
ATOM 11652 C CA . PRO B 1 548 ? 35.875 33.812 -2.658 1 87.81 548 PRO B CA 1
ATOM 11653 C C . PRO B 1 548 ? 34.406 33.844 -3.08 1 87.81 548 PRO B C 1
ATOM 11655 O O . PRO B 1 548 ? 34 34.688 -3.889 1 87.81 548 PRO B O 1
ATOM 11658 N N . TYR B 1 549 ? 33.688 32.969 -2.561 1 88.19 549 TYR B N 1
ATOM 11659 C CA . TYR B 1 549 ? 32.281 32.938 -2.932 1 88.19 549 TYR B CA 1
ATOM 11660 C C . TYR B 1 549 ? 31.469 33.906 -2.082 1 88.19 549 TYR B C 1
ATOM 11662 O O . TYR B 1 549 ? 30.266 34.062 -2.303 1 88.19 549 TYR B O 1
ATOM 11670 N N . GLU B 1 550 ? 32.062 34.438 -1.083 1 82.25 550 GLU B N 1
ATOM 11671 C CA . GLU B 1 550 ? 31.359 35.344 -0.17 1 82.25 550 GLU B CA 1
ATOM 11672 C C . GLU B 1 550 ? 31.656 36.812 -0.502 1 82.25 550 GLU B C 1
ATOM 11674 O O . GLU B 1 550 ? 32.719 37.125 -1.027 1 82.25 550 GLU B O 1
ATOM 11679 N N . LEU B 1 551 ? 30.641 37.656 -0.275 1 65.81 551 LEU B N 1
ATOM 11680 C CA . LEU B 1 551 ? 30.828 39.062 -0.48 1 65.81 551 LEU B CA 1
ATOM 11681 C C . LEU B 1 551 ? 31.719 39.688 0.602 1 65.81 551 LEU B C 1
ATOM 11683 O O . LEU B 1 551 ? 31.594 39.344 1.778 1 65.81 551 LEU B O 1
ATOM 11687 N N . LYS B 1 552 ? 32.875 40.125 0.23 1 58.88 552 LYS B N 1
ATOM 11688 C CA . LYS B 1 552 ? 33.781 40.719 1.185 1 58.88 552 LYS B CA 1
ATOM 11689 C C . LYS B 1 552 ? 33.094 41.844 1.957 1 58.88 552 LYS B C 1
ATOM 11691 O O . LYS B 1 552 ? 33.344 42.031 3.146 1 58.88 552 LYS B O 1
ATOM 11696 N N . GLU B 1 553 ? 32.438 42.781 1.229 1 50.06 553 GLU B N 1
ATOM 11697 C CA . GLU B 1 553 ? 31.875 43.969 1.867 1 50.06 553 GLU B CA 1
ATOM 11698 C C . GLU B 1 553 ? 30.5 43.688 2.451 1 50.06 553 GLU B C 1
ATOM 11700 O O . GLU B 1 553 ? 29.641 43.094 1.784 1 50.06 553 GLU B O 1
ATOM 11705 N N . LYS B 1 554 ? 30.484 43.469 3.705 1 47.72 554 LYS B N 1
ATOM 11706 C CA . LYS B 1 554 ? 29.281 43.25 4.504 1 47.72 554 LYS B CA 1
ATOM 11707 C C . LYS B 1 554 ? 28.156 44.188 4.078 1 47.72 554 LYS B C 1
ATOM 11709 O O . LYS B 1 554 ? 28.406 45.375 3.824 1 47.72 554 LYS B O 1
ATOM 11714 N N . ARG B 1 555 ? 27.172 43.75 3.457 1 47.28 555 ARG B N 1
ATOM 11715 C CA . ARG B 1 555 ? 25.938 44.5 3.182 1 47.28 555 ARG B CA 1
ATOM 11716 C C . ARG B 1 555 ? 25.609 45.438 4.332 1 47.28 555 ARG B C 1
ATOM 11718 O O . ARG B 1 555 ? 25.656 45.062 5.5 1 47.28 555 ARG B O 1
ATOM 11725 N N . ILE B 1 556 ? 25.719 46.656 4.012 1 47.25 556 ILE B N 1
ATOM 11726 C CA . ILE B 1 556 ? 25.375 47.594 5.082 1 47.25 556 ILE B CA 1
ATOM 11727 C C . ILE B 1 556 ? 23.906 47.469 5.449 1 47.25 556 ILE B C 1
ATOM 11729 O O . ILE B 1 556 ? 23.016 47.656 4.609 1 47.25 556 ILE B O 1
ATOM 11733 N N . SER B 1 557 ? 23.562 46.781 6.344 1 56.78 557 SER B N 1
ATOM 11734 C CA . SER B 1 557 ? 22.219 46.625 6.887 1 56.78 557 SER B CA 1
ATOM 11735 C C . SER B 1 557 ? 21.656 47.969 7.34 1 56.78 557 SER B C 1
ATOM 11737 O O . SER B 1 557 ? 22.406 48.938 7.551 1 56.78 557 SER B O 1
ATOM 11739 N N . GLU B 1 558 ? 20.25 48.156 7.199 1 63.88 558 GLU B N 1
ATOM 11740 C CA . GLU B 1 558 ? 19.641 49.344 7.742 1 63.88 558 GLU B CA 1
ATOM 11741 C C . GLU B 1 558 ? 20.203 49.688 9.125 1 63.88 558 GLU B C 1
ATOM 11743 O O . GLU B 1 558 ? 20.453 50.844 9.43 1 63.88 558 GLU B O 1
ATOM 11748 N N . ALA B 1 559 ? 20.594 48.688 9.82 1 59.16 559 ALA B N 1
ATOM 11749 C CA . ALA B 1 559 ? 21.109 48.906 11.164 1 59.16 559 ALA B CA 1
ATOM 11750 C C . ALA B 1 559 ? 22.516 49.5 11.125 1 59.16 559 ALA B C 1
ATOM 11752 O O . ALA B 1 559 ? 22.844 50.375 11.922 1 59.16 559 ALA B O 1
ATOM 11753 N N . GLN B 1 560 ? 23.172 49.125 10.148 1 61.41 560 GLN B N 1
ATOM 11754 C CA . GLN B 1 560 ? 24.516 49.656 10.023 1 61.41 560 GLN B CA 1
ATOM 11755 C C . GLN B 1 560 ? 24.5 51.094 9.531 1 61.41 560 GLN B C 1
ATOM 11757 O O . GLN B 1 560 ? 25.297 51.938 10 1 61.41 560 GLN B O 1
ATOM 11762 N N . VAL B 1 561 ? 23.562 51.281 8.609 1 69.5 561 VAL B N 1
ATOM 11763 C CA . VAL B 1 561 ? 23.453 52.656 8.133 1 69.5 561 VAL B CA 1
ATOM 11764 C C . VAL B 1 561 ? 22.969 53.562 9.273 1 69.5 561 VAL B C 1
ATOM 11766 O O . VAL B 1 561 ? 23.453 54.688 9.43 1 69.5 561 VAL B O 1
ATOM 11769 N N . ARG B 1 562 ? 22.078 53.031 10.062 1 70.12 562 ARG B N 1
ATOM 11770 C CA . ARG B 1 562 ? 21.609 53.781 11.227 1 70.12 562 ARG B CA 1
ATOM 11771 C C . ARG B 1 562 ? 22.766 54.094 12.18 1 70.12 562 ARG B C 1
ATOM 11773 O O . ARG B 1 562 ? 22.875 55.188 12.695 1 70.12 562 ARG B O 1
ATOM 11780 N N . LEU B 1 563 ? 23.609 53.156 12.312 1 64.44 563 LEU B N 1
ATOM 11781 C CA . LEU B 1 563 ? 24.766 53.344 13.18 1 64.44 563 LEU B CA 1
ATOM 11782 C C . LEU B 1 563 ? 25.734 54.375 12.586 1 64.44 563 LEU B C 1
ATOM 11784 O O . LEU B 1 563 ? 26.234 55.25 13.305 1 64.44 563 LEU B O 1
ATOM 11788 N N . GLN B 1 564 ? 25.922 54.281 11.375 1 65.62 564 GLN B N 1
ATOM 11789 C CA . GLN B 1 564 ? 26.844 55.188 10.719 1 65.62 564 GLN B CA 1
ATOM 11790 C C . GLN B 1 564 ? 26.328 56.625 10.781 1 65.62 564 GLN B C 1
ATOM 11792 O O . GLN B 1 564 ? 27.094 57.562 11.023 1 65.62 564 GLN B O 1
ATOM 11797 N N . LEU B 1 565 ? 25.031 56.688 10.609 1 71.44 565 LEU B N 1
ATOM 11798 C CA . LEU B 1 565 ? 24.438 58.031 10.641 1 71.44 565 LEU B CA 1
ATOM 11799 C C . LEU B 1 565 ? 24.438 58.594 12.055 1 71.44 565 LEU B C 1
ATOM 11801 O O . LEU B 1 565 ? 24.703 59.781 12.242 1 71.44 565 LEU B O 1
ATOM 11805 N N . THR B 1 566 ? 24.281 57.75 13.016 1 66.62 566 THR B N 1
ATOM 11806 C CA . THR B 1 566 ? 24.328 58.188 14.406 1 66.62 566 THR B CA 1
ATOM 11807 C C . THR B 1 566 ? 25.734 58.594 14.805 1 66.62 566 THR B C 1
ATOM 11809 O O . THR B 1 566 ? 25.922 59.594 15.523 1 66.62 566 THR B O 1
ATOM 11812 N N . MET B 1 567 ? 26.734 57.969 14.266 1 64.75 567 MET B N 1
ATOM 11813 C CA . MET B 1 567 ? 28.125 58.312 14.547 1 64.75 567 MET B CA 1
ATOM 11814 C C . MET B 1 567 ? 28.5 59.594 13.852 1 64.75 567 MET B C 1
ATOM 11816 O O . MET B 1 567 ? 29.234 60.438 14.414 1 64.75 567 MET B O 1
ATOM 11820 N N . ARG B 1 568 ? 28.031 59.75 12.664 1 66.5 568 ARG B N 1
ATOM 11821 C CA . ARG B 1 568 ? 28.281 61 11.945 1 66.5 568 ARG B CA 1
ATOM 11822 C C . ARG B 1 568 ? 27.656 62.188 12.672 1 66.5 568 ARG B C 1
ATOM 11824 O O . ARG B 1 568 ? 28.25 63.25 12.734 1 66.5 568 ARG B O 1
ATOM 11831 N N . ASP B 1 569 ? 26.469 61.938 13.188 1 67.12 569 ASP B N 1
ATOM 11832 C CA . ASP B 1 569 ? 25.797 62.969 13.961 1 67.12 569 ASP B CA 1
ATOM 11833 C C . ASP B 1 569 ? 26.578 63.281 15.234 1 67.12 569 ASP B C 1
ATOM 11835 O O . ASP B 1 569 ? 26.625 64.438 15.656 1 67.12 569 ASP B O 1
ATOM 11839 N N . ALA B 1 570 ? 27.188 62.25 15.789 1 60.78 570 ALA B N 1
ATOM 11840 C CA . ALA B 1 570 ? 27.938 62.469 17.016 1 60.78 570 ALA B CA 1
ATOM 11841 C C . ALA B 1 570 ? 29.25 63.219 16.734 1 60.78 570 ALA B C 1
ATOM 11843 O O . ALA B 1 570 ? 29.703 64 17.562 1 60.78 570 ALA B O 1
ATOM 11844 N N . SER B 1 571 ? 30.016 62.875 15.711 1 58.09 571 SER B N 1
ATOM 11845 C CA . SER B 1 571 ? 31.297 63.5 15.438 1 58.09 571 SER B CA 1
ATOM 11846 C C . SER B 1 571 ? 31.125 64.875 14.836 1 58.09 571 SER B C 1
ATOM 11848 O O . SER B 1 571 ? 32.062 65.688 14.797 1 58.09 571 SER B O 1
ATOM 11850 N N . GLY B 1 572 ? 30.219 65.125 14.039 1 50.41 572 GLY B N 1
ATOM 11851 C CA . GLY B 1 572 ? 30.047 66.438 13.406 1 50.41 572 GLY B CA 1
ATOM 11852 C C . GLY B 1 572 ? 29.734 67.5 14.391 1 50.41 572 GLY B C 1
ATOM 11853 O O . GLY B 1 572 ? 29 67.312 15.359 1 50.41 572 GLY B O 1
ATOM 11854 N N . GLU B 1 573 ? 30.672 68.438 14.531 1 42.97 573 GLU B N 1
ATOM 11855 C CA . GLU B 1 573 ? 30.812 69.812 15.156 1 42.97 573 GLU B CA 1
ATOM 11856 C C . GLU B 1 573 ? 29.562 70.625 14.93 1 42.97 573 GLU B C 1
ATOM 11858 O O . GLU B 1 573 ? 29.547 71.812 15.234 1 42.97 573 GLU B O 1
ATOM 11863 N N . ASP B 1 574 ? 28.828 70.375 13.891 1 41.34 574 ASP B N 1
ATOM 11864 C CA . ASP B 1 574 ? 27.922 71.438 13.492 1 41.34 574 ASP B CA 1
ATOM 11865 C C . ASP B 1 574 ? 27.016 71.875 14.648 1 41.34 574 ASP B C 1
ATOM 11867 O O . ASP B 1 574 ? 26.547 71 15.414 1 41.34 574 ASP B O 1
ATOM 11871 N N . THR B 1 575 ? 26.875 73.125 14.883 1 44.59 575 THR B N 1
ATOM 11872 C CA . THR B 1 575 ? 26.438 74.188 15.805 1 44.59 575 THR B CA 1
ATOM 11873 C C . THR B 1 575 ? 25.062 73.875 16.375 1 44.59 575 THR B C 1
ATOM 11875 O O . THR B 1 575 ? 24.859 73.938 17.594 1 44.59 575 THR B O 1
ATOM 11878 N N . THR B 1 576 ? 23.906 74.375 15.609 1 44 576 THR B N 1
ATOM 11879 C CA . THR B 1 576 ? 22.625 74.812 16.141 1 44 576 THR B CA 1
ATOM 11880 C C . THR B 1 576 ? 21.734 73.625 16.453 1 44 576 THR B C 1
ATOM 11882 O O . THR B 1 576 ? 21.141 73 15.547 1 44 576 THR B O 1
ATOM 11885 N N . GLN B 1 577 ? 22.078 72.75 17.234 1 50.91 577 GLN B N 1
ATOM 11886 C CA . GLN B 1 577 ? 21.344 71.562 17.609 1 50.91 577 GLN B CA 1
ATOM 11887 C C . GLN B 1 577 ? 19.906 71.875 18.016 1 50.91 577 GLN B C 1
ATOM 11889 O O . GLN B 1 577 ? 19.688 72.625 18.938 1 50.91 577 GLN B O 1
ATOM 11894 N N . THR B 1 578 ? 18.906 71.75 17.141 1 58.81 578 THR B N 1
ATOM 11895 C CA . THR B 1 578 ? 17.531 72.188 17.328 1 58.81 578 THR B CA 1
ATOM 11896 C C . THR B 1 578 ? 16.891 71.375 18.484 1 58.81 578 THR B C 1
ATOM 11898 O O . THR B 1 578 ? 16.047 71.938 19.219 1 58.81 578 THR B O 1
ATOM 11901 N N . HIS B 1 579 ? 17.281 70 18.562 1 64.25 579 HIS B N 1
ATOM 11902 C CA . HIS B 1 579 ? 16.734 69.188 19.688 1 64.25 579 HIS B CA 1
ATOM 11903 C C . HIS B 1 579 ? 17.844 68.438 20.406 1 64.25 579 HIS B C 1
ATOM 11905 O O . HIS B 1 579 ? 18.75 67.875 19.766 1 64.25 579 HIS B O 1
ATOM 11911 N N . ILE B 1 580 ? 18 68.625 21.703 1 57.62 580 ILE B N 1
ATOM 11912 C CA . ILE B 1 580 ? 19.078 68.125 22.562 1 57.62 580 ILE B CA 1
ATOM 11913 C C . ILE B 1 580 ? 19.203 66.625 22.422 1 57.62 580 ILE B C 1
ATOM 11915 O O . ILE B 1 580 ? 20.312 66.062 22.359 1 57.62 580 ILE B O 1
ATOM 11919 N N . GLU B 1 581 ? 18.156 65.875 22.281 1 62.88 581 GLU B N 1
ATOM 11920 C CA . GLU B 1 581 ? 18.234 64.375 22.438 1 62.88 581 GLU B CA 1
ATOM 11921 C C . GLU B 1 581 ? 18.016 63.688 21.109 1 62.88 581 GLU B C 1
ATOM 11923 O O . GLU B 1 581 ? 18.516 62.594 20.906 1 62.88 581 GLU B O 1
ATOM 11928 N N . ILE B 1 582 ? 17.422 64.25 20.094 1 75 582 ILE B N 1
ATOM 11929 C CA . ILE B 1 582 ? 17.078 63.531 18.859 1 75 582 ILE B CA 1
ATOM 11930 C C . ILE B 1 582 ? 17.781 64.188 17.672 1 75 582 ILE B C 1
ATOM 11932 O O . ILE B 1 582 ? 17.516 65.375 17.359 1 75 582 ILE B O 1
ATOM 11936 N N . THR B 1 583 ? 18.656 63.562 17.234 1 77.38 583 THR B N 1
ATOM 11937 C CA . THR B 1 583 ? 19.406 64 16.078 1 77.38 583 THR B CA 1
ATOM 11938 C C . THR B 1 583 ? 18.594 63.844 14.797 1 77.38 583 THR B C 1
ATOM 11940 O O . THR B 1 583 ? 17.594 63.125 14.789 1 77.38 583 THR B O 1
ATOM 11943 N N . PRO B 1 584 ? 18.922 64.5 13.758 1 79.38 584 PRO B N 1
ATOM 11944 C CA . PRO B 1 584 ? 18.188 64.375 12.492 1 79.38 584 PRO B CA 1
ATOM 11945 C C . PRO B 1 584 ? 18.141 62.969 11.984 1 79.38 584 PRO B C 1
ATOM 11947 O O . PRO B 1 584 ? 17.109 62.531 11.477 1 79.38 584 PRO B O 1
ATOM 11950 N N . SER B 1 585 ? 19.203 62.312 12.094 1 80.94 585 SER B N 1
ATOM 11951 C CA . SER B 1 585 ? 19.234 60.938 11.648 1 80.94 585 SER B CA 1
ATOM 11952 C C . SER B 1 585 ? 18.281 60.062 12.484 1 80.94 585 SER B C 1
ATOM 11954 O O . SER B 1 585 ? 17.609 59.188 11.953 1 80.94 585 SER B O 1
ATOM 11956 N N . MET B 1 586 ? 18.203 60.344 13.695 1 78.75 586 MET B N 1
ATOM 11957 C CA . MET B 1 586 ? 17.312 59.625 14.578 1 78.75 586 MET B CA 1
ATOM 11958 C C . MET B 1 586 ? 15.852 59.906 14.266 1 78.75 586 MET B C 1
ATOM 11960 O O . MET B 1 586 ? 14.992 59.031 14.359 1 78.75 586 MET B O 1
ATOM 11964 N N . LEU B 1 587 ? 15.68 61.125 13.898 1 82.56 587 LEU B N 1
ATOM 11965 C CA . LEU B 1 587 ? 14.328 61.531 13.562 1 82.56 587 LEU B CA 1
ATOM 11966 C C . LEU B 1 587 ? 13.797 60.75 12.367 1 82.56 587 LEU B C 1
ATOM 11968 O O . LEU B 1 587 ? 12.695 60.219 12.414 1 82.56 587 LEU B O 1
ATOM 11972 N N . ILE B 1 588 ? 14.578 60.688 11.383 1 85.81 588 ILE B N 1
ATOM 11973 C CA . ILE B 1 588 ? 14.141 60 10.164 1 85.81 588 ILE B CA 1
ATOM 11974 C C . ILE B 1 588 ? 14.07 58.5 10.398 1 85.81 588 ILE B C 1
ATOM 11976 O O . ILE B 1 588 ? 13.148 57.844 9.93 1 85.81 588 ILE B O 1
ATOM 11980 N N . SER B 1 589 ? 15 58 11.086 1 83.69 589 SER B N 1
ATOM 11981 C CA . SER B 1 589 ? 14.992 56.594 11.398 1 83.69 589 SER B CA 1
ATOM 11982 C C . SER B 1 589 ? 13.742 56.188 12.188 1 83.69 589 SER B C 1
ATOM 11984 O O . SER B 1 589 ? 13.133 55.156 11.922 1 83.69 589 SER B O 1
ATOM 11986 N N . GLN B 1 590 ? 13.414 57.094 13.102 1 80.19 590 GLN B N 1
ATOM 11987 C CA . GLN B 1 590 ? 12.195 56.844 13.867 1 80.19 590 GLN B CA 1
ATOM 11988 C C . GLN B 1 590 ? 10.961 56.969 12.984 1 80.19 590 GLN B C 1
ATOM 11990 O O . GLN B 1 590 ? 9.992 56.219 13.156 1 80.19 590 GLN B O 1
ATOM 11995 N N . GLY B 1 591 ? 11.031 57.812 12.18 1 85.88 591 GLY B N 1
ATOM 11996 C CA . GLY B 1 591 ? 9.938 57.938 11.234 1 85.88 591 GLY B CA 1
ATOM 11997 C C . GLY B 1 591 ? 9.734 56.719 10.375 1 85.88 591 GLY B C 1
ATOM 11998 O O . GLY B 1 591 ? 8.602 56.281 10.164 1 85.88 591 GLY B O 1
ATOM 11999 N N . LEU B 1 592 ? 10.766 56.156 9.953 1 87.12 592 LEU B N 1
ATOM 12000 C CA . LEU B 1 592 ? 10.703 54.938 9.141 1 87.12 592 LEU B CA 1
ATOM 12001 C C . LEU B 1 592 ? 10.211 53.781 9.961 1 87.12 592 LEU B C 1
ATOM 12003 O O . LEU B 1 592 ? 9.492 52.906 9.453 1 87.12 592 LEU B O 1
ATOM 12007 N N . GLU B 1 593 ? 10.602 53.75 11.125 1 83.12 593 GLU B N 1
ATOM 12008 C CA . GLU B 1 593 ? 10.102 52.719 12.016 1 83.12 593 GLU B CA 1
ATOM 12009 C C . GLU B 1 593 ? 8.594 52.844 12.219 1 83.12 593 GLU B C 1
ATOM 12011 O O . GLU B 1 593 ? 7.887 51.844 12.266 1 83.12 593 GLU B O 1
ATOM 12016 N N . LEU B 1 594 ? 8.234 54.062 12.352 1 83.94 594 LEU B N 1
ATOM 12017 C CA . LEU B 1 594 ? 6.809 54.312 12.508 1 83.94 594 LEU B CA 1
ATOM 12018 C C . LEU B 1 594 ? 6.047 53.906 11.25 1 83.94 594 LEU B C 1
ATOM 12020 O O . LEU B 1 594 ? 4.941 53.375 11.336 1 83.94 594 LEU B O 1
ATOM 12024 N N . GLU B 1 595 ? 6.57 54.125 10.18 1 87.25 595 GLU B N 1
ATOM 12025 C CA . GLU B 1 595 ? 5.969 53.688 8.922 1 87.25 595 GLU B CA 1
ATOM 12026 C C . GLU B 1 595 ? 5.793 52.188 8.867 1 87.25 595 GLU B C 1
ATOM 12028 O O . GLU B 1 595 ? 4.758 51.688 8.422 1 87.25 595 GLU B O 1
ATOM 12033 N N . GLU B 1 596 ? 6.824 51.562 9.281 1 83.75 596 GLU B N 1
ATOM 12034 C CA . GLU B 1 596 ? 6.773 50.125 9.312 1 83.75 596 GLU B CA 1
ATOM 12035 C C . GLU B 1 596 ? 5.699 49.625 10.273 1 83.75 596 GLU B C 1
ATOM 12037 O O . GLU B 1 596 ? 4.992 48.656 9.984 1 83.75 596 GLU B O 1
ATOM 12042 N N . LEU B 1 597 ? 5.598 50.312 11.32 1 79.56 597 LEU B N 1
ATOM 12043 C CA . LEU B 1 597 ? 4.57 49.938 12.289 1 79.56 597 LEU B CA 1
ATOM 12044 C C . LEU B 1 597 ? 3.176 50.188 11.719 1 79.56 597 LEU B C 1
ATOM 12046 O O . LEU B 1 597 ? 2.25 49.406 11.969 1 79.56 597 LEU B O 1
ATOM 12050 N N . GLN B 1 598 ? 3.061 51.25 11.039 1 82.88 598 GLN B N 1
ATOM 12051 C CA . GLN B 1 598 ? 1.791 51.562 10.391 1 82.88 598 GLN B CA 1
ATOM 12052 C C . GLN B 1 598 ? 1.421 50.469 9.375 1 82.88 598 GLN B C 1
ATOM 12054 O O . GLN B 1 598 ? 0.271 50.031 9.328 1 82.88 598 GLN B O 1
ATOM 12059 N N . ARG B 1 599 ? 2.396 50.031 8.641 1 82.56 599 ARG B N 1
ATOM 12060 C CA . ARG B 1 599 ? 2.182 49 7.629 1 82.56 599 ARG B CA 1
ATOM 12061 C C . ARG B 1 599 ? 1.76 47.688 8.273 1 82.56 599 ARG B C 1
ATOM 12063 O O . ARG B 1 599 ? 0.846 47.031 7.789 1 82.56 599 ARG B O 1
ATOM 12070 N N . ARG B 1 600 ? 2.439 47.406 9.25 1 77.56 600 ARG B N 1
ATOM 12071 C CA . ARG B 1 600 ? 2.125 46.156 9.953 1 77.56 600 ARG B CA 1
ATOM 12072 C C . ARG B 1 600 ? 0.711 46.188 10.523 1 77.56 600 ARG B C 1
ATOM 12074 O O . ARG B 1 600 ? -0.014 45.188 10.461 1 77.56 600 ARG B O 1
ATOM 12081 N N . LEU B 1 601 ? 0.407 47.375 10.984 1 77.31 601 LEU B N 1
ATOM 12082 C CA . LEU B 1 601 ? -0.935 47.531 11.531 1 77.31 601 LEU B CA 1
ATOM 12083 C C . LEU B 1 601 ? -1.987 47.406 10.438 1 77.31 601 LEU B C 1
ATOM 12085 O O . LEU B 1 601 ? -3.039 46.812 10.641 1 77.31 601 LEU B O 1
ATOM 12089 N N . HIS B 1 602 ? -1.662 47.969 9.383 1 78 602 HIS B N 1
ATOM 12090 C CA . HIS B 1 602 ? -2.57 47.906 8.242 1 78 602 HIS B CA 1
ATOM 12091 C C . HIS B 1 602 ? -2.756 46.469 7.75 1 78 602 HIS B C 1
ATOM 12093 O O . HIS B 1 602 ? -3.877 46.062 7.453 1 78 602 HIS B O 1
ATOM 12099 N N . PHE B 1 603 ? -1.715 45.812 7.742 1 75.44 603 PHE B N 1
ATOM 12100 C CA . PHE B 1 603 ? -1.748 44.438 7.266 1 75.44 603 PHE B CA 1
ATOM 12101 C C . PHE B 1 603 ? -2.498 43.531 8.242 1 75.44 603 PHE B C 1
ATOM 12103 O O . PHE B 1 603 ? -3.305 42.688 7.836 1 75.44 603 PHE B O 1
ATOM 12110 N N . ASP B 1 604 ? -2.25 43.719 9.391 1 71.56 604 ASP B N 1
ATOM 12111 C CA . ASP B 1 604 ? -2.908 42.906 10.414 1 71.56 604 ASP B CA 1
ATOM 12112 C C . ASP B 1 604 ? -4.402 43.219 10.477 1 71.56 604 ASP B C 1
ATOM 12114 O O . ASP B 1 604 ? -5.215 42.312 10.711 1 71.56 604 ASP B O 1
ATOM 12118 N N . ALA B 1 605 ? -4.633 44.406 10.227 1 71.94 605 ALA B N 1
ATOM 12119 C CA . ALA B 1 605 ? -6.035 44.812 10.203 1 71.94 605 ALA B CA 1
ATOM 12120 C C . ALA B 1 605 ? -6.773 44.188 9.031 1 71.94 605 ALA B C 1
ATOM 12122 O O . ALA B 1 605 ? -7.938 43.812 9.156 1 71.94 605 ALA B O 1
ATOM 12123 N N . LYS B 1 606 ? -5.992 44.031 7.992 1 67.88 606 LYS B N 1
ATOM 12124 C CA . LYS B 1 606 ? -6.594 43.438 6.793 1 67.88 606 LYS B CA 1
ATOM 12125 C C . LYS B 1 606 ? -6.68 41.938 6.887 1 67.88 606 LYS B C 1
ATOM 12127 O O . LYS B 1 606 ? -7.578 41.312 6.309 1 67.88 606 LYS B O 1
ATOM 12132 N N . SER B 1 607 ? -5.668 41.438 7.422 1 63.91 607 SER B N 1
ATOM 12133 C CA . SER B 1 607 ? -5.59 40 7.516 1 63.91 607 SER B CA 1
ATOM 12134 C C . SER B 1 607 ? -6.625 39.438 8.492 1 63.91 607 SER B C 1
ATOM 12136 O O . SER B 1 607 ? -6.953 38.25 8.453 1 63.91 607 SER B O 1
ATOM 12138 N N . ILE B 1 608 ? -7.059 40.281 9.344 1 58.28 608 ILE B N 1
ATOM 12139 C CA . ILE B 1 608 ? -8.07 39.812 10.297 1 58.28 608 ILE B CA 1
ATOM 12140 C C . ILE B 1 608 ? -9.43 39.75 9.609 1 58.28 608 ILE B C 1
ATOM 12142 O O . ILE B 1 608 ? -9.922 40.75 9.078 1 58.28 608 ILE B O 1
ATOM 12146 N N . GLY B 1 609 ? -9.516 39.031 8.586 1 51.59 609 GLY B N 1
ATOM 12147 C CA . GLY B 1 609 ? -10.727 38.812 7.809 1 51.59 609 GLY B CA 1
ATOM 12148 C C . GLY B 1 609 ? -12 39.125 8.57 1 51.59 609 GLY B C 1
ATOM 12149 O O . GLY B 1 609 ? -11.938 39.594 9.719 1 51.59 609 GLY B O 1
ATOM 12150 N N . SER B 1 610 ? -13.148 39.062 7.867 1 52.12 610 SER B N 1
ATOM 12151 C CA . SER B 1 610 ? -14.484 39.344 8.391 1 52.12 610 SER B CA 1
ATOM 12152 C C . SER B 1 610 ? -14.789 38.5 9.633 1 52.12 610 SER B C 1
ATOM 12154 O O . SER B 1 610 ? -15.734 38.812 10.367 1 52.12 610 SER B O 1
ATOM 12156 N N . HIS B 1 611 ? -14.016 37.5 9.828 1 47.88 611 HIS B N 1
ATOM 12157 C CA . HIS B 1 611 ? -14.305 36.594 10.93 1 47.88 611 HIS B CA 1
ATOM 12158 C C . HIS B 1 611 ? -13.32 36.781 12.078 1 47.88 611 HIS B C 1
ATOM 12160 O O . HIS B 1 611 ? -13.078 35.875 12.859 1 47.88 611 HIS B O 1
ATOM 12166 N N . ALA B 1 612 ? -12.711 37.938 12.18 1 50.5 612 ALA B N 1
ATOM 12167 C CA . ALA B 1 612 ? -11.719 38.219 13.211 1 50.5 612 ALA B CA 1
ATOM 12168 C C . ALA B 1 612 ? -12.352 38.25 14.594 1 50.5 612 ALA B C 1
ATOM 12170 O O . ALA B 1 612 ? -13.492 38.688 14.758 1 50.5 612 ALA B O 1
ATOM 12171 N N . THR B 1 613 ? -11.875 37.469 15.484 1 54.69 613 THR B N 1
ATOM 12172 C CA . THR B 1 613 ? -12.367 37.469 16.859 1 54.69 613 THR B CA 1
ATOM 12173 C C . THR B 1 613 ? -12.273 38.875 17.469 1 54.69 613 THR B C 1
ATOM 12175 O O . THR B 1 613 ? -11.516 39.719 17 1 54.69 613 THR B O 1
ATOM 12178 N N . GLU B 1 614 ? -13.117 39.219 18.312 1 50.34 614 GLU B N 1
ATOM 12179 C CA . GLU B 1 614 ? -13.125 40.5 19.016 1 50.34 614 GLU B CA 1
ATOM 12180 C C . GLU B 1 614 ? -11.773 40.781 19.656 1 50.34 614 GLU B C 1
ATOM 12182 O O . GLU B 1 614 ? -11.328 41.938 19.688 1 50.34 614 GLU B O 1
ATOM 12187 N N . LEU B 1 615 ? -11.062 39.781 19.922 1 50.34 615 LEU B N 1
ATOM 12188 C CA . LEU B 1 615 ? -9.742 39.938 20.516 1 50.34 615 LEU B CA 1
ATOM 12189 C C . LEU B 1 615 ? -8.742 40.438 19.484 1 50.34 615 LEU B C 1
ATOM 12191 O O . LEU B 1 615 ? -7.898 41.281 19.781 1 50.34 615 LEU B O 1
ATOM 12195 N N . GLN B 1 616 ? -8.953 39.969 18.344 1 59 616 GLN B N 1
ATOM 12196 C CA . GLN B 1 616 ? -8.055 40.406 17.281 1 59 616 GLN B CA 1
ATOM 12197 C C . GLN B 1 616 ? -8.297 41.875 16.906 1 59 616 GLN B C 1
ATOM 12199 O O . GLN B 1 616 ? -7.344 42.625 16.656 1 59 616 GLN B O 1
ATOM 12204 N N . HIS B 1 617 ? -9.422 42.188 17.141 1 62.47 617 HIS B N 1
ATOM 12205 C CA . HIS B 1 617 ? -9.758 43.594 16.844 1 62.47 617 HIS B CA 1
ATOM 12206 C C . HIS B 1 617 ? -9.258 44.5 17.953 1 62.47 617 HIS B C 1
ATOM 12208 O O . HIS B 1 617 ? -8.781 45.594 17.688 1 62.47 617 HIS B O 1
ATOM 12214 N N . ALA B 1 618 ? -9.375 44 19.203 1 57.62 618 ALA B N 1
ATOM 12215 C CA . ALA B 1 618 ? -8.914 44.812 20.328 1 57.62 618 ALA B CA 1
ATOM 12216 C C . ALA B 1 618 ? -7.398 45 20.266 1 57.62 618 ALA B C 1
ATOM 12218 O O . ALA B 1 618 ? -6.906 46.125 20.5 1 57.62 618 ALA B O 1
ATOM 12219 N N . LYS B 1 619 ? -6.711 43.969 19.891 1 62.31 619 LYS B N 1
ATOM 12220 C CA . LYS B 1 619 ? -5.258 44.062 19.766 1 62.31 619 LYS B CA 1
ATOM 12221 C C . LYS B 1 619 ? -4.871 45.031 18.641 1 62.31 619 LYS B C 1
ATOM 12223 O O . LYS B 1 619 ? -3.91 45.781 18.781 1 62.31 619 LYS B O 1
ATOM 12228 N N . LEU B 1 620 ? -5.605 45 17.766 1 68.94 620 LEU B N 1
ATOM 12229 C CA . LEU B 1 620 ? -5.344 45.906 16.641 1 68.94 620 LEU B CA 1
ATOM 12230 C C . LEU B 1 620 ? -5.637 47.344 17.016 1 68.94 620 LEU B C 1
ATOM 12232 O O . LEU B 1 620 ? -4.906 48.281 16.625 1 68.94 620 LEU B O 1
ATOM 12236 N N . SER B 1 621 ? -6.613 47.5 17.906 1 69.25 621 SER B N 1
ATOM 12237 C CA . SER B 1 621 ? -6.961 48.844 18.328 1 69.25 621 SER B CA 1
ATOM 12238 C C . SER B 1 621 ? -5.914 49.406 19.297 1 69.25 621 SER B C 1
ATOM 12240 O O . SER B 1 621 ? -5.555 50.562 19.219 1 69.25 621 SER B O 1
ATOM 12242 N N . GLU B 1 622 ? -5.426 48.562 20.109 1 63.31 622 GLU B N 1
ATOM 12243 C CA . GLU B 1 622 ? -4.371 48.969 21.031 1 63.31 622 GLU B CA 1
ATOM 12244 C C . GLU B 1 622 ? -3.104 49.375 20.266 1 63.31 622 GLU B C 1
ATOM 12246 O O . GLU B 1 622 ? -2.471 50.375 20.578 1 63.31 622 GLU B O 1
ATOM 12251 N N . ARG B 1 623 ? -2.809 48.625 19.359 1 69.81 623 ARG B N 1
ATOM 12252 C CA . ARG B 1 623 ? -1.642 48.938 18.531 1 69.81 623 ARG B CA 1
ATOM 12253 C C . ARG B 1 623 ? -1.847 50.219 17.766 1 69.81 623 ARG B C 1
ATOM 12255 O O . ARG B 1 623 ? -0.911 51 17.594 1 69.81 623 ARG B O 1
ATOM 12262 N N . SER B 1 624 ? -2.99 50.406 17.484 1 77.5 624 SER B N 1
ATOM 12263 C CA . SER B 1 624 ? -3.307 51.625 16.75 1 77.5 624 SER B CA 1
ATOM 12264 C C . SER B 1 624 ? -3.176 52.844 17.641 1 77.5 624 SER B C 1
ATOM 12266 O O . SER B 1 624 ? -2.635 53.875 17.203 1 77.5 624 SER B O 1
ATOM 12268 N N . ILE B 1 625 ? -3.578 52.719 18.891 1 72.38 625 ILE B N 1
ATOM 12269 C CA . ILE B 1 625 ? -3.502 53.844 19.828 1 72.38 625 ILE B CA 1
ATOM 12270 C C . ILE B 1 625 ? -2.045 54.094 20.188 1 72.38 625 ILE B C 1
ATOM 12272 O O . ILE B 1 625 ? -1.609 55.25 20.219 1 72.38 625 ILE B O 1
ATOM 12276 N N . ARG B 1 626 ? -1.31 53.094 20.422 1 69.31 626 ARG B N 1
ATOM 12277 C CA . ARG B 1 626 ? 0.11 53.25 20.719 1 69.31 626 ARG B CA 1
ATOM 12278 C C . ARG B 1 626 ? 0.849 53.875 19.547 1 69.31 626 ARG B C 1
ATOM 12280 O O . ARG B 1 626 ? 1.7 54.75 19.75 1 69.31 626 ARG B O 1
ATOM 12287 N N . LEU B 1 627 ? 0.498 53.438 18.484 1 81 627 LEU B N 1
ATOM 12288 C CA . LEU B 1 627 ? 1.137 54 17.297 1 81 627 LEU B CA 1
ATOM 12289 C C . LEU B 1 627 ? 0.761 55.469 17.109 1 81 627 LEU B C 1
ATOM 12291 O O . LEU B 1 627 ? 1.608 56.281 16.75 1 81 627 LEU B O 1
ATOM 12295 N N . ARG B 1 628 ? -0.378 55.781 17.484 1 79.81 628 ARG B N 1
ATOM 12296 C CA . ARG B 1 628 ? -0.806 57.188 17.359 1 79.81 628 ARG B CA 1
ATOM 12297 C C . ARG B 1 628 ? -0.043 58.094 18.328 1 79.81 628 ARG B C 1
ATOM 12299 O O . ARG B 1 628 ? 0.394 59.188 17.953 1 79.81 628 ARG B O 1
ATOM 12306 N N . ARG B 1 629 ? 0.121 57.625 19.469 1 74.25 629 ARG B N 1
ATOM 12307 C CA . ARG B 1 629 ? 0.853 58.406 20.453 1 74.25 629 ARG B CA 1
ATOM 12308 C C . ARG B 1 629 ? 2.314 58.594 20.062 1 74.25 629 ARG B C 1
ATOM 12310 O O . ARG B 1 629 ? 2.893 59.656 20.219 1 74.25 629 ARG B O 1
ATOM 12317 N N . ARG B 1 630 ? 2.846 57.531 19.594 1 78.69 630 ARG B N 1
ATOM 12318 C CA . ARG B 1 630 ? 4.23 57.594 19.156 1 78.69 630 ARG B CA 1
ATOM 12319 C C . ARG B 1 630 ? 4.375 58.531 17.953 1 78.69 630 ARG B C 1
ATOM 12321 O O . ARG B 1 630 ? 5.363 59.281 17.859 1 78.69 630 ARG B O 1
ATOM 12328 N N . ILE B 1 631 ? 3.367 58.469 17.188 1 84.88 631 ILE B N 1
ATOM 12329 C CA . ILE B 1 631 ? 3.402 59.344 16.016 1 84.88 631 ILE B CA 1
ATOM 12330 C C . ILE B 1 631 ? 3.258 60.781 16.438 1 84.88 631 ILE B C 1
ATOM 12332 O O . ILE B 1 631 ? 3.977 61.656 15.945 1 84.88 631 ILE B O 1
ATOM 12336 N N . GLU B 1 632 ? 2.453 61.062 17.453 1 81.06 632 GLU B N 1
ATOM 12337 C CA . GLU B 1 632 ? 2.262 62.406 17.938 1 81.06 632 GLU B CA 1
ATOM 12338 C C . GLU B 1 632 ? 3.521 62.938 18.609 1 81.06 632 GLU B C 1
ATOM 12340 O O . GLU B 1 632 ? 3.918 64.062 18.391 1 81.06 632 GLU B O 1
ATOM 12345 N N . ALA B 1 633 ? 4.078 62.125 19.359 1 79.75 633 ALA B N 1
ATOM 12346 C CA . ALA B 1 633 ? 5.332 62.5 20 1 79.75 633 ALA B CA 1
ATOM 12347 C C . ALA B 1 633 ? 6.41 62.781 18.953 1 79.75 633 ALA B C 1
ATOM 12349 O O . ALA B 1 633 ? 7.176 63.75 19.094 1 79.75 633 ALA B O 1
ATOM 12350 N N . TRP B 1 634 ? 6.41 62 18.016 1 85.31 634 TRP B N 1
ATOM 12351 C CA . TRP B 1 634 ? 7.387 62.156 16.938 1 85.31 634 TRP B CA 1
ATOM 12352 C C . TRP B 1 634 ? 7.094 63.406 16.109 1 85.31 634 TRP B C 1
ATOM 12354 O O . TRP B 1 634 ? 8.008 64.125 15.711 1 85.31 634 TRP B O 1
ATOM 12364 N N . GLN B 1 635 ? 5.855 63.719 15.969 1 85.25 635 GLN B N 1
ATOM 12365 C CA . GLN B 1 635 ? 5.445 64.875 15.195 1 85.25 635 GLN B CA 1
ATOM 12366 C C . GLN B 1 635 ? 5.859 66.188 15.891 1 85.25 635 GLN B C 1
ATOM 12368 O O . GLN B 1 635 ? 6.234 67.188 15.234 1 85.25 635 GLN B O 1
ATOM 12373 N N . ASP B 1 636 ? 5.859 66.125 17.141 1 80.62 636 ASP B N 1
ATOM 12374 C CA . ASP B 1 636 ? 6.297 67.312 17.891 1 80.62 636 ASP B CA 1
ATOM 12375 C C . ASP B 1 636 ? 7.781 67.625 17.672 1 80.62 636 ASP B C 1
ATOM 12377 O O . ASP B 1 636 ? 8.188 68.75 17.531 1 80.62 636 ASP B O 1
ATOM 12381 N N . ILE B 1 637 ? 8.438 66.562 17.609 1 80.81 637 ILE B N 1
ATOM 12382 C CA . ILE B 1 637 ? 9.867 66.688 17.375 1 80.81 637 ILE B CA 1
ATOM 12383 C C . ILE B 1 637 ? 10.117 67.062 15.914 1 80.81 637 ILE B C 1
ATOM 12385 O O . ILE B 1 637 ? 11.016 67.812 15.602 1 80.81 637 ILE B O 1
ATOM 12389 N N . GLN B 1 638 ? 9.352 66.562 15.078 1 85.81 638 GLN B N 1
ATOM 12390 C CA . GLN B 1 638 ? 9.469 66.812 13.648 1 85.81 638 GLN B CA 1
ATOM 12391 C C . GLN B 1 638 ? 9.242 68.312 13.352 1 85.81 638 GLN B C 1
ATOM 12393 O O . GLN B 1 638 ? 9.914 68.875 12.492 1 85.81 638 GLN B O 1
ATOM 12398 N N . ASN B 1 639 ? 8.398 68.875 14.109 1 81.38 639 ASN B N 1
ATOM 12399 C CA . ASN B 1 639 ? 8.094 70.312 13.922 1 81.38 639 ASN B CA 1
ATOM 12400 C C . ASN B 1 639 ? 9.312 71.188 14.211 1 81.38 639 ASN B C 1
ATOM 12402 O O . ASN B 1 639 ? 9.43 72.25 13.672 1 81.38 639 ASN B O 1
ATOM 12406 N N . LEU B 1 640 ? 10.078 70.625 14.977 1 80.81 640 LEU B N 1
ATOM 12407 C CA . LEU B 1 640 ? 11.281 71.375 15.305 1 80.81 640 LEU B CA 1
ATOM 12408 C C . LEU B 1 640 ? 12.289 71.312 14.156 1 80.81 640 LEU B C 1
ATOM 12410 O O . LEU B 1 640 ? 12.93 72.312 13.844 1 80.81 640 LEU B O 1
ATOM 12414 N N . TYR B 1 641 ? 12.273 70.25 13.539 1 82 641 TYR B N 1
ATOM 12415 C CA . TYR B 1 641 ? 13.25 70.125 12.469 1 82 641 TYR B CA 1
ATOM 12416 C C . TYR B 1 641 ? 12.672 70.562 11.125 1 82 641 TYR B C 1
ATOM 12418 O O . TYR B 1 641 ? 13.414 70.938 10.227 1 82 641 TYR B O 1
ATOM 12426 N N . MET B 1 642 ? 11.312 70.375 11.047 1 81.44 642 MET B N 1
ATOM 12427 C CA . MET B 1 642 ? 10.617 70.75 9.828 1 81.44 642 MET B CA 1
ATOM 12428 C C . MET B 1 642 ? 9.445 71.688 10.133 1 81.44 642 MET B C 1
ATOM 12430 O O . MET B 1 642 ? 8.289 71.312 10.094 1 81.44 642 MET B O 1
ATOM 12434 N N . PRO B 1 643 ? 9.75 72.875 10.492 1 75.88 643 PRO B N 1
ATOM 12435 C CA . PRO B 1 643 ? 8.719 73.812 10.969 1 75.88 643 PRO B CA 1
ATOM 12436 C C . PRO B 1 643 ? 7.598 74 9.945 1 75.88 643 PRO B C 1
ATOM 12438 O O . PRO B 1 643 ? 6.461 74.312 10.328 1 75.88 643 PRO B O 1
ATOM 12441 N N . GLY B 1 644 ? 7.703 73.938 8.727 1 73.75 644 GLY B N 1
ATOM 12442 C CA . GLY B 1 644 ? 6.66 74.125 7.73 1 73.75 644 GLY B CA 1
ATOM 12443 C C . GLY B 1 644 ? 5.59 73.062 7.777 1 73.75 644 GLY B C 1
ATOM 12444 O O . GLY B 1 644 ? 4.48 73.25 7.273 1 73.75 644 GLY B O 1
ATOM 12445 N N . ILE B 1 645 ? 5.871 72 8.531 1 76.62 645 ILE B N 1
ATOM 12446 C CA . ILE B 1 645 ? 4.973 70.812 8.531 1 76.62 645 ILE B CA 1
ATOM 12447 C C . ILE B 1 645 ? 3.834 71.062 9.523 1 76.62 645 ILE B C 1
ATOM 12449 O O . ILE B 1 645 ? 2.713 70.625 9.312 1 76.62 645 ILE B O 1
ATOM 12453 N N . ALA B 1 646 ? 4.137 71.812 10.594 1 72.12 646 ALA B N 1
ATOM 12454 C CA . ALA B 1 646 ? 3.105 72.125 11.586 1 72.12 646 ALA B CA 1
ATOM 12455 C C . ALA B 1 646 ? 1.936 72.875 10.945 1 72.12 646 ALA B C 1
ATOM 12457 O O . ALA B 1 646 ? 0.773 72.562 11.234 1 72.12 646 ALA B O 1
ATOM 12458 N N . MET B 1 647 ? 2.301 73.75 10.039 1 69.56 647 MET B N 1
ATOM 12459 C CA . MET B 1 647 ? 1.272 74.5 9.352 1 69.56 647 MET B CA 1
ATOM 12460 C C . MET B 1 647 ? 0.496 73.625 8.375 1 69.56 647 MET B C 1
ATOM 12462 O O . MET B 1 647 ? -0.718 73.812 8.227 1 69.56 647 MET B O 1
ATOM 12466 N N . LEU B 1 648 ? 1.137 72.75 7.863 1 73.5 648 LEU B N 1
ATOM 12467 C CA . LEU B 1 648 ? 0.496 71.812 6.902 1 73.5 648 LEU B CA 1
ATOM 12468 C C . LEU B 1 648 ? -0.451 70.875 7.602 1 73.5 648 LEU B C 1
ATOM 12470 O O . LEU B 1 648 ? -1.524 70.562 7.082 1 73.5 648 LEU B O 1
ATOM 12474 N N . ARG B 1 649 ? -0.082 70.5 8.727 1 72.81 649 ARG B N 1
ATOM 12475 C CA . ARG B 1 649 ? -0.9 69.562 9.492 1 72.81 649 ARG B CA 1
ATOM 12476 C C . ARG B 1 649 ? -2.193 70.188 9.961 1 72.81 649 ARG B C 1
ATOM 12478 O O . ARG B 1 649 ? -3.252 69.562 9.969 1 72.81 649 ARG B O 1
ATOM 12485 N N . VAL B 1 650 ? -2.023 71.5 10.383 1 65.19 650 VAL B N 1
ATOM 12486 C CA . VAL B 1 650 ? -3.197 72.25 10.781 1 65.19 650 VAL B CA 1
ATOM 12487 C C . VAL B 1 650 ? -4.129 72.438 9.578 1 65.19 650 VAL B C 1
ATOM 12489 O O . VAL B 1 650 ? -5.348 72.375 9.719 1 65.19 650 VAL B O 1
ATOM 12492 N N . CYS B 1 651 ? -3.533 72.688 8.445 1 60.44 651 CYS B N 1
ATOM 12493 C CA . CYS B 1 651 ? -4.348 72.875 7.25 1 60.44 651 CYS B CA 1
ATOM 12494 C C . CYS B 1 651 ? -5.031 71.562 6.863 1 60.44 651 CYS B C 1
ATOM 12496 O O . CYS B 1 651 ? -6.168 71.562 6.387 1 60.44 651 CYS B O 1
ATOM 12498 N N . PHE B 1 652 ? -4.246 70.438 7.145 1 59.84 652 PHE B N 1
ATOM 12499 C CA . PHE B 1 652 ? -4.84 69.125 6.805 1 59.84 652 PHE B CA 1
ATOM 12500 C C . PHE B 1 652 ? -5.918 68.75 7.812 1 59.84 652 PHE B C 1
ATOM 12502 O O . PHE B 1 652 ? -6.902 68.125 7.457 1 59.84 652 PHE B O 1
ATOM 12509 N N . ASP B 1 653 ? -5.672 69.125 9.078 1 55.34 653 ASP B N 1
ATOM 12510 C CA . ASP B 1 653 ? -6.652 68.875 10.117 1 55.34 653 ASP B CA 1
ATOM 12511 C C . ASP B 1 653 ? -7.883 69.75 9.969 1 55.34 653 ASP B C 1
ATOM 12513 O O . ASP B 1 653 ? -8.984 69.375 10.375 1 55.34 653 ASP B O 1
ATOM 12517 N N . GLN B 1 654 ? -7.812 71.062 9.594 1 46.72 654 GLN B N 1
ATOM 12518 C CA . GLN B 1 654 ? -8.945 71.938 9.43 1 46.72 654 GLN B CA 1
ATOM 12519 C C . GLN B 1 654 ? -9.781 71.562 8.211 1 46.72 654 GLN B C 1
ATOM 12521 O O . GLN B 1 654 ? -10.805 72.188 7.93 1 46.72 654 GLN B O 1
ATOM 12526 N N . GLU B 1 655 ? -9.211 71.062 7.27 1 43 655 GLU B N 1
ATOM 12527 C CA . GLU B 1 655 ? -10.203 70.75 6.254 1 43 655 GLU B CA 1
ATOM 12528 C C . GLU B 1 655 ? -11.305 69.875 6.832 1 43 655 GLU B C 1
ATOM 12530 O O . GLU B 1 655 ? -11.047 68.75 7.27 1 43 655 GLU B O 1
ATOM 12535 N N . PRO B 1 656 ? -12.43 70.5 7.301 1 37.84 656 PRO B N 1
ATOM 12536 C CA . PRO B 1 656 ? -13.57 70 8.086 1 37.84 656 PRO B CA 1
ATOM 12537 C C . PRO B 1 656 ? -14.023 68.625 7.668 1 37.84 656 PRO B C 1
ATOM 12539 O O . PRO B 1 656 ? -14.258 67.75 8.523 1 37.84 656 PRO B O 1
ATOM 12542 N N . MET B 1 657 ? -15.117 68.562 6.633 1 36.19 657 MET B N 1
ATOM 12543 C CA . MET B 1 657 ? -16.453 68 6.574 1 36.19 657 MET B CA 1
ATOM 12544 C C . MET B 1 657 ? -16.359 66.5 6.371 1 36.19 657 MET B C 1
ATOM 12546 O O . MET B 1 657 ? -17.203 65.75 6.887 1 36.19 657 MET B O 1
ATOM 12550 N N . GLY B 1 658 ? -16.234 65.938 5.066 1 36.69 658 GLY B N 1
ATOM 12551 C CA . GLY B 1 658 ? -16.797 64.688 4.633 1 36.69 658 GLY B CA 1
ATOM 12552 C C . GLY B 1 658 ? -16.078 63.469 5.219 1 36.69 658 GLY B C 1
ATOM 12553 O O . GLY B 1 658 ? -16.344 62.344 4.836 1 36.69 658 GLY B O 1
ATOM 12554 N N . ARG B 1 659 ? -14.836 63.562 5.547 1 41.81 659 ARG B N 1
ATOM 12555 C CA . ARG B 1 659 ? -14.227 62.281 5.797 1 41.81 659 ARG B CA 1
ATOM 12556 C C . ARG B 1 659 ? -14.586 61.75 7.18 1 41.81 659 ARG B C 1
ATOM 12558 O O . ARG B 1 659 ? -14.117 62.281 8.195 1 41.81 659 ARG B O 1
ATOM 12565 N N . THR B 1 660 ? -15.797 61.375 7.344 1 40.56 660 THR B N 1
ATOM 12566 C CA . THR B 1 660 ? -16.422 60.625 8.43 1 40.56 660 THR B CA 1
ATOM 12567 C C . THR B 1 660 ? -15.492 59.531 8.922 1 40.56 660 THR B C 1
ATOM 12569 O O . THR B 1 660 ? -15.852 58.781 9.836 1 40.56 660 THR B O 1
ATOM 12572 N N . VAL B 1 661 ? -14.648 58.969 8.062 1 43.03 661 VAL B N 1
ATOM 12573 C CA . VAL B 1 661 ? -14.039 57.719 8.5 1 43.03 661 VAL B CA 1
ATOM 12574 C C . VAL B 1 661 ? -12.93 58 9.508 1 43.03 661 VAL B C 1
ATOM 12576 O O . VAL B 1 661 ? -12.086 58.875 9.273 1 43.03 661 VAL B O 1
ATOM 12579 N N . PRO B 1 662 ? -13.125 57.812 10.805 1 48.69 662 PRO B N 1
ATOM 12580 C CA . PRO B 1 662 ? -12.078 57.969 11.82 1 48.69 662 PRO B CA 1
ATOM 12581 C C . PRO B 1 662 ? -10.695 57.562 11.305 1 48.69 662 PRO B C 1
ATOM 12583 O O . PRO B 1 662 ? -10.555 56.531 10.641 1 48.69 662 PRO B O 1
ATOM 12586 N N . ILE B 1 663 ? -9.82 58.438 11.141 1 53.41 663 ILE B N 1
ATOM 12587 C CA . ILE B 1 663 ? -8.453 58.25 10.68 1 53.41 663 ILE B CA 1
ATOM 12588 C C . ILE B 1 663 ? -7.75 57.219 1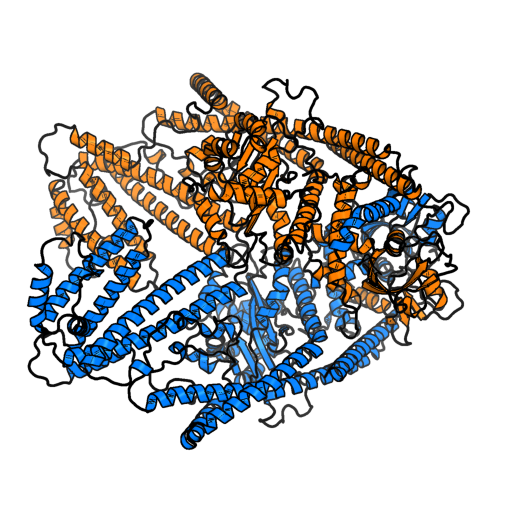1.555 1 53.41 663 ILE B C 1
ATOM 12590 O O . ILE B 1 663 ? -7.574 57.438 12.758 1 53.41 663 ILE B O 1
ATOM 12594 N N . THR B 1 664 ? -7.637 56.125 11.203 1 67.69 664 THR B N 1
ATOM 12595 C CA . THR B 1 664 ? -6.949 55.031 11.914 1 67.69 664 THR B CA 1
ATOM 12596 C C . THR B 1 664 ? -5.445 55.312 11.969 1 67.69 664 THR B C 1
ATOM 12598 O O . THR B 1 664 ? -4.906 56.031 11.125 1 67.69 664 THR B O 1
ATOM 12601 N N . ALA B 1 665 ? -4.773 55.062 13.117 1 75.44 665 ALA B N 1
ATOM 12602 C CA . ALA B 1 665 ? -3.344 55.25 13.336 1 75.44 665 ALA B CA 1
ATOM 12603 C C . ALA B 1 665 ? -2.529 54.781 12.133 1 75.44 665 ALA B C 1
ATOM 12605 O O . ALA B 1 665 ? -1.446 55.312 11.867 1 75.44 665 ALA B O 1
ATOM 12606 N N . SER B 1 666 ? -3.086 54.031 11.359 1 76.69 666 SER B N 1
ATOM 12607 C CA . SER B 1 666 ? -2.373 53.5 10.211 1 76.69 666 SER B CA 1
ATOM 12608 C C . SER B 1 666 ? -2.418 54.469 9.023 1 76.69 666 SER B C 1
ATOM 12610 O O . SER B 1 666 ? -1.564 54.406 8.141 1 76.69 666 SER B O 1
ATOM 12612 N N . ASP B 1 667 ? -3.326 55.406 9.164 1 76.12 667 ASP B N 1
ATOM 12613 C CA . ASP B 1 667 ? -3.521 56.281 8 1 76.12 667 ASP B CA 1
ATOM 12614 C C . ASP B 1 667 ? -2.961 57.656 8.258 1 76.12 667 ASP B C 1
ATOM 12616 O O . ASP B 1 667 ? -3.09 58.562 7.414 1 76.12 667 ASP B O 1
ATOM 12620 N N . ILE B 1 668 ? -2.385 57.844 9.422 1 79.75 668 ILE B N 1
ATOM 12621 C CA . ILE B 1 668 ? -1.782 59.156 9.711 1 79.75 668 ILE B CA 1
ATOM 12622 C C . ILE B 1 668 ? -0.558 59.375 8.82 1 79.75 668 ILE B C 1
ATOM 12624 O O . ILE B 1 668 ? 0.319 58.5 8.75 1 79.75 668 ILE B O 1
ATOM 12628 N N . GLU B 1 669 ? -0.562 60.375 8.188 1 80.56 669 GLU B N 1
ATOM 12629 C CA . GLU B 1 669 ? 0.558 60.688 7.293 1 80.56 669 GLU B CA 1
ATOM 12630 C C . GLU B 1 669 ? 1.775 61.156 8.07 1 80.56 669 GLU B C 1
ATOM 12632 O O . GLU B 1 669 ? 1.698 62.156 8.789 1 80.56 669 GLU B O 1
ATOM 12637 N N . LEU B 1 670 ? 2.863 60.594 8 1 85.5 670 LEU B N 1
ATOM 12638 C CA . LEU B 1 670 ? 4.074 60.906 8.742 1 85.5 670 LEU B CA 1
ATOM 12639 C C . LEU B 1 670 ? 4.844 62.031 8.07 1 85.5 670 LEU B C 1
ATOM 12641 O O . LEU B 1 670 ? 5.684 62.688 8.695 1 85.5 670 LEU B O 1
ATOM 12645 N N . MET B 1 671 ? 4.504 62.406 6.992 1 82.5 671 MET B N 1
ATOM 12646 C CA . MET B 1 671 ? 5.055 63.531 6.215 1 82.5 671 MET B CA 1
ATOM 12647 C C . MET B 1 671 ? 6.582 63.5 6.227 1 82.5 671 MET B C 1
ATOM 12649 O O . MET B 1 671 ? 7.227 64.5 6.531 1 82.5 671 MET B O 1
ATOM 12653 N N . LEU B 1 672 ? 7.09 62.375 5.965 1 87 672 LEU B N 1
ATOM 12654 C CA . LEU B 1 672 ? 8.531 62.25 5.789 1 87 672 LEU B CA 1
ATOM 12655 C C . LEU B 1 672 ? 9.008 63.031 4.559 1 87 672 LEU B C 1
ATOM 12657 O O . LEU B 1 672 ? 8.195 63.375 3.699 1 87 672 LEU B O 1
ATOM 12661 N N . PRO B 1 673 ? 10.25 63.312 4.555 1 86.69 673 PRO B N 1
ATOM 12662 C CA . PRO B 1 673 ? 10.727 64.125 3.436 1 86.69 673 PRO B CA 1
ATOM 12663 C C . PRO B 1 673 ? 10.273 63.594 2.08 1 86.69 673 PRO B C 1
ATOM 12665 O O . PRO B 1 673 ? 9.914 64.375 1.192 1 86.69 673 PRO B O 1
ATOM 12668 N N . SER B 1 674 ? 10.164 62.344 1.951 1 87.69 674 SER B N 1
ATOM 12669 C CA . SER B 1 674 ? 9.727 61.75 0.692 1 87.69 674 SER B CA 1
ATOM 12670 C C . SER B 1 674 ? 8.266 62.094 0.406 1 87.69 674 SER B C 1
ATOM 12672 O O . SER B 1 674 ? 7.895 62.344 -0.741 1 87.69 674 SER B O 1
ATOM 12674 N N . HIS B 1 675 ? 7.453 62.062 1.396 1 84 675 HIS B N 1
ATOM 12675 C CA . HIS B 1 675 ? 6.035 62.375 1.253 1 84 675 HIS B CA 1
ATOM 12676 C C . HIS B 1 675 ? 5.824 63.875 0.922 1 84 675 HIS B C 1
ATOM 12678 O O . HIS B 1 675 ? 4.938 64.188 0.139 1 84 675 HIS B O 1
ATOM 12684 N N . ILE B 1 676 ? 6.629 64.625 1.504 1 81.62 676 ILE B N 1
ATOM 12685 C CA . ILE B 1 676 ? 6.527 66.062 1.288 1 81.62 676 ILE B CA 1
ATOM 12686 C C . ILE B 1 676 ? 6.922 66.438 -0.148 1 81.62 676 ILE B C 1
ATOM 12688 O O . ILE B 1 676 ? 6.25 67.188 -0.815 1 81.62 676 ILE B O 1
ATOM 12692 N N . LEU B 1 677 ? 7.926 65.812 -0.522 1 80.81 677 LEU B N 1
ATOM 12693 C CA . LEU B 1 677 ? 8.43 66.062 -1.863 1 80.81 677 LEU B CA 1
ATOM 12694 C C . LEU B 1 677 ? 7.465 65.562 -2.924 1 80.81 677 LEU B C 1
ATOM 12696 O O . LEU B 1 677 ? 7.445 66.062 -4.051 1 80.81 677 LEU B O 1
ATOM 12700 N N . ALA B 1 678 ? 6.637 64.5 -2.67 1 75 678 ALA B N 1
ATOM 12701 C CA . ALA B 1 678 ? 5.723 63.906 -3.629 1 75 678 ALA B CA 1
ATOM 12702 C C . ALA B 1 678 ? 4.488 64.75 -3.848 1 75 678 ALA B C 1
ATOM 12704 O O . ALA B 1 678 ? 3.912 64.75 -4.938 1 75 678 ALA B O 1
ATOM 12705 N N . GLY B 1 679 ? 3.957 65.5 -2.924 1 65.62 679 GLY B N 1
ATOM 12706 C CA . GLY B 1 679 ? 2.68 66.188 -3.084 1 65.62 679 GLY B CA 1
ATOM 12707 C C . GLY B 1 679 ? 2.727 67.688 -2.684 1 65.62 679 GLY B C 1
ATOM 12708 O O . GLY B 1 679 ? 1.808 68.438 -2.992 1 65.62 679 GLY B O 1
ATOM 12709 N N . LEU B 1 680 ? 3.635 68.188 -1.723 1 60.59 680 LEU B N 1
ATOM 12710 C CA . LEU B 1 680 ? 3.535 69.5 -1.123 1 60.59 680 LEU B CA 1
ATOM 12711 C C . LEU B 1 680 ? 4.727 70.375 -1.52 1 60.59 680 LEU B C 1
ATOM 12713 O O . LEU B 1 680 ? 5.641 70.562 -0.719 1 60.59 680 LEU B O 1
ATOM 12717 N N . HIS B 1 681 ? 4.91 70.75 -2.721 1 57.06 681 HIS B N 1
ATOM 12718 C CA . HIS B 1 681 ? 6.027 71.438 -3.352 1 57.06 681 HIS B CA 1
ATOM 12719 C C . HIS B 1 681 ? 6.363 72.75 -2.611 1 57.06 681 HIS B C 1
ATOM 12721 O O . HIS B 1 681 ? 7.445 73.312 -2.801 1 57.06 681 HIS B O 1
ATOM 12727 N N . HIS B 1 682 ? 5.512 73.25 -1.733 1 60.81 682 HIS B N 1
ATOM 12728 C CA . HIS B 1 682 ? 5.707 74.562 -1.218 1 60.81 682 HIS B CA 1
ATOM 12729 C C . HIS B 1 682 ? 6.469 74.562 0.103 1 60.81 682 HIS B C 1
ATOM 12731 O O . HIS B 1 682 ? 6.785 75.625 0.657 1 60.81 682 HIS B O 1
ATOM 12737 N N . ILE B 1 683 ? 6.844 73.312 0.665 1 64.81 683 ILE B N 1
ATOM 12738 C CA . ILE B 1 683 ? 7.5 73.312 1.967 1 64.81 683 ILE B CA 1
ATOM 12739 C C . ILE B 1 683 ? 8.977 72.938 1.797 1 64.81 683 ILE B C 1
ATOM 12741 O O . ILE B 1 683 ? 9.305 71.938 1.128 1 64.81 683 ILE B O 1
ATOM 12745 N N . HIS B 1 684 ? 9.742 73.812 2.213 1 71 684 HIS B N 1
ATOM 12746 C CA . HIS B 1 684 ? 11.188 73.625 2.123 1 71 684 HIS B CA 1
ATOM 12747 C C . HIS B 1 684 ? 11.672 72.562 3.094 1 71 684 HIS B C 1
ATOM 12749 O O . HIS B 1 684 ? 11.344 72.625 4.281 1 71 684 HIS B O 1
ATOM 12755 N N . CYS B 1 685 ? 12.141 71.438 2.594 1 76.75 685 CYS B N 1
ATOM 12756 C CA . CYS B 1 685 ? 12.719 70.375 3.426 1 76.75 685 CYS B CA 1
ATOM 12757 C C . CYS B 1 685 ? 14.234 70.438 3.379 1 76.75 685 CYS B C 1
ATOM 12759 O O . CYS B 1 685 ? 14.828 70.562 2.307 1 76.75 685 CYS B O 1
ATOM 12761 N N . ASP B 1 686 ? 14.812 70.438 4.59 1 80.25 686 ASP B N 1
ATOM 12762 C CA . ASP B 1 686 ? 16.266 70.438 4.715 1 80.25 686 ASP B CA 1
ATOM 12763 C C . ASP B 1 686 ? 16.891 69.312 3.898 1 80.25 686 ASP B C 1
ATOM 12765 O O . ASP B 1 686 ? 16.438 68.188 3.967 1 80.25 686 ASP B O 1
ATOM 12769 N N . THR B 1 687 ? 17.781 69.625 3.088 1 81.88 687 THR B N 1
ATOM 12770 C CA . THR B 1 687 ? 18.453 68.688 2.201 1 81.88 687 THR B CA 1
ATOM 12771 C C . THR B 1 687 ? 19.141 67.625 3.004 1 81.88 687 THR B C 1
ATOM 12773 O O . THR B 1 687 ? 19.312 66.5 2.514 1 81.88 687 THR B O 1
ATOM 12776 N N . ARG B 1 688 ? 19.547 67.875 4.133 1 85.19 688 ARG B N 1
ATOM 12777 C CA . ARG B 1 688 ? 20.188 66.938 4.992 1 85.19 688 ARG B CA 1
ATOM 12778 C C . ARG B 1 688 ? 19.219 65.812 5.355 1 85.19 688 ARG B C 1
ATOM 12780 O O . ARG B 1 688 ? 19.609 64.625 5.363 1 85.19 688 ARG B O 1
ATOM 12787 N N . LEU B 1 689 ? 18.047 66.188 5.66 1 86.06 689 LEU B N 1
ATOM 12788 C CA . LEU B 1 689 ? 17.031 65.25 6.02 1 86.06 689 LEU B CA 1
ATOM 12789 C C . LEU B 1 689 ? 16.672 64.375 4.816 1 86.06 689 LEU B C 1
ATOM 12791 O O . LEU B 1 689 ? 16.438 63.156 4.961 1 86.06 689 LEU B O 1
ATOM 12795 N N . ILE B 1 690 ? 16.672 64.938 3.691 1 87.12 690 ILE B N 1
ATOM 12796 C CA . ILE B 1 690 ? 16.375 64.25 2.461 1 87.12 690 ILE B CA 1
ATOM 12797 C C . ILE B 1 690 ? 17.469 63.188 2.191 1 87.12 690 ILE B C 1
ATOM 12799 O O . ILE B 1 690 ? 17.188 62.062 1.827 1 87.12 690 ILE B O 1
ATOM 12803 N N . GLU B 1 691 ? 18.672 63.594 2.461 1 86.06 691 GLU B N 1
ATOM 12804 C CA . GLU B 1 691 ? 19.797 62.688 2.248 1 86.06 691 GLU B CA 1
ATOM 12805 C C . GLU B 1 691 ? 19.781 61.531 3.242 1 86.06 691 GLU B C 1
ATOM 12807 O O . GLU B 1 691 ? 20.094 60.406 2.883 1 86.06 691 GLU B O 1
ATOM 12812 N N . ILE B 1 692 ? 19.469 61.875 4.445 1 85.31 692 ILE B N 1
ATOM 12813 C CA . ILE B 1 692 ? 19.406 60.844 5.477 1 85.31 692 ILE B CA 1
ATOM 12814 C C . ILE B 1 692 ? 18.328 59.812 5.121 1 85.31 692 ILE B C 1
ATOM 12816 O O . ILE B 1 692 ? 18.547 58.625 5.223 1 85.31 692 ILE B O 1
ATOM 12820 N N . GLU B 1 693 ? 17.219 60.25 4.695 1 90.06 693 GLU B N 1
ATOM 12821 C CA . GLU B 1 693 ? 16.156 59.344 4.32 1 90.06 693 GLU B CA 1
ATOM 12822 C C . GLU B 1 693 ? 16.547 58.5 3.109 1 90.06 693 GLU B C 1
ATOM 12824 O O . GLU B 1 693 ? 16.203 57.312 3.039 1 90.06 693 GLU B O 1
ATOM 12829 N N . TRP B 1 694 ? 17.188 59.062 2.207 1 87.5 694 TRP B N 1
ATOM 12830 C CA . TRP B 1 694 ? 17.656 58.344 1.029 1 87.5 694 TRP B CA 1
ATOM 12831 C C . TRP B 1 694 ? 18.547 57.156 1.428 1 87.5 694 TRP B C 1
ATOM 12833 O O . TRP B 1 694 ? 18.328 56.031 0.986 1 87.5 694 TRP B O 1
ATOM 12843 N N . GLU B 1 695 ? 19.5 57.469 2.246 1 83.12 695 GLU B N 1
ATOM 12844 C CA . GLU B 1 695 ? 20.422 56.406 2.668 1 83.12 695 GLU B CA 1
ATOM 12845 C C . GLU B 1 695 ? 19.688 55.312 3.414 1 83.12 695 GLU B C 1
ATOM 12847 O O . GLU B 1 695 ? 19.969 54.125 3.199 1 83.12 695 GLU B O 1
ATOM 12852 N N . LEU B 1 696 ? 18.797 55.625 4.191 1 85.62 696 LEU B N 1
ATOM 12853 C CA . LEU B 1 696 ? 18.047 54.656 4.973 1 85.62 696 LEU B CA 1
ATOM 12854 C C . LEU B 1 696 ? 17.125 53.844 4.078 1 85.62 696 LEU B C 1
ATOM 12856 O O . LEU B 1 696 ? 16.984 52.625 4.254 1 85.62 696 LEU B O 1
ATOM 12860 N N . ARG B 1 697 ? 16.516 54.469 3.18 1 88.62 697 ARG B N 1
ATOM 12861 C CA . ARG B 1 697 ? 15.578 53.781 2.287 1 88.62 697 ARG B CA 1
ATOM 12862 C C . ARG B 1 697 ? 16.312 52.812 1.359 1 88.62 697 ARG B C 1
ATOM 12864 O O . ARG B 1 697 ? 15.812 51.75 1.036 1 88.62 697 ARG B O 1
ATOM 12871 N N . VAL B 1 698 ? 17.438 53.188 0.937 1 82.62 698 VAL B N 1
ATOM 12872 C CA . VAL B 1 698 ? 18.25 52.281 0.104 1 82.62 698 VAL B CA 1
ATOM 12873 C C . VAL B 1 698 ? 18.594 51.031 0.887 1 82.62 698 VAL B C 1
ATOM 12875 O O . VAL B 1 698 ? 18.469 49.906 0.37 1 82.62 698 VAL B O 1
ATOM 12878 N N . ALA B 1 699 ? 19 51.25 2.082 1 80.19 699 ALA B N 1
ATOM 12879 C CA . ALA B 1 699 ? 19.328 50.094 2.939 1 80.19 699 ALA B CA 1
ATOM 12880 C C . ALA B 1 699 ? 18.094 49.25 3.223 1 80.19 699 ALA B C 1
ATOM 12882 O O . ALA B 1 699 ? 18.172 48.031 3.246 1 80.19 699 ALA B O 1
ATOM 12883 N N . GLN B 1 700 ? 17.016 49.969 3.436 1 85.31 700 GLN B N 1
ATOM 12884 C CA . GLN B 1 700 ? 15.75 49.281 3.686 1 85.31 700 GLN B CA 1
ATOM 12885 C C . GLN B 1 700 ? 15.344 48.406 2.488 1 85.31 700 GLN B C 1
ATOM 12887 O O . GLN B 1 700 ? 14.922 47.281 2.652 1 85.31 700 GLN B O 1
ATOM 12892 N N . ALA B 1 701 ? 15.383 48.938 1.351 1 84.56 701 ALA B N 1
ATOM 12893 C CA . ALA B 1 701 ? 15.023 48.219 0.138 1 84.56 701 ALA B CA 1
ATOM 12894 C C . ALA B 1 701 ? 15.906 46.969 -0.041 1 84.56 701 ALA B C 1
ATOM 12896 O O . ALA B 1 701 ? 15.414 45.906 -0.423 1 84.56 701 ALA B O 1
ATOM 12897 N N . SER B 1 702 ? 17.109 47.156 0.281 1 77.75 702 SER B N 1
ATOM 12898 C CA . SER B 1 702 ? 18.031 46.031 0.183 1 77.75 702 SER B CA 1
ATOM 12899 C C . SER B 1 702 ? 17.688 44.969 1.193 1 77.75 702 SER B C 1
ATOM 12901 O O . SER B 1 702 ? 17.734 43.781 0.868 1 77.75 702 SER B O 1
ATOM 12903 N N . ASP B 1 703 ? 17.359 45.406 2.363 1 78.31 703 ASP B N 1
ATOM 12904 C CA . ASP B 1 703 ? 16.984 44.469 3.408 1 78.31 703 ASP B CA 1
ATOM 12905 C C . ASP B 1 703 ? 15.703 43.719 3.035 1 78.31 703 ASP B C 1
ATOM 12907 O O . ASP B 1 703 ? 15.586 42.5 3.264 1 78.31 703 ASP B O 1
ATOM 12911 N N . ILE B 1 704 ? 14.82 44.438 2.508 1 83.06 704 ILE B N 1
ATOM 12912 C CA . ILE B 1 704 ? 13.547 43.844 2.119 1 83.06 704 ILE B CA 1
ATOM 12913 C C . ILE B 1 704 ? 13.766 42.844 1 1 83.06 704 ILE B C 1
ATOM 12915 O O . ILE B 1 704 ? 13.164 41.75 1.002 1 83.06 704 ILE B O 1
ATOM 12919 N N . LEU B 1 705 ? 14.547 43.125 0.114 1 79.12 705 LEU B N 1
ATOM 12920 C CA . LEU B 1 705 ? 14.844 42.219 -0.987 1 79.12 705 LEU B CA 1
ATOM 12921 C C . LEU B 1 705 ? 15.477 40.938 -0.472 1 79.12 705 LEU B C 1
ATOM 12923 O O . LEU B 1 705 ? 15.148 39.844 -0.942 1 79.12 705 LEU B O 1
ATOM 12927 N N . HIS B 1 706 ? 16.297 41.125 0.482 1 73.25 706 HIS B N 1
ATOM 12928 C CA . HIS B 1 706 ? 16.922 39.969 1.088 1 73.25 706 HIS B CA 1
ATOM 12929 C C . HIS B 1 706 ? 15.891 39.094 1.817 1 73.25 706 HIS B C 1
ATOM 12931 O O . HIS B 1 706 ? 15.945 37.875 1.746 1 73.25 706 HIS B O 1
ATOM 12937 N N . GLU B 1 707 ? 15.07 39.812 2.512 1 76.75 707 GLU B N 1
ATOM 12938 C CA . GLU B 1 707 ? 13.992 39.125 3.193 1 76.75 707 GLU B CA 1
ATOM 12939 C C . GLU B 1 707 ? 13.094 38.375 2.199 1 76.75 707 GLU B C 1
ATOM 12941 O O . GLU B 1 707 ? 12.688 37.25 2.434 1 76.75 707 GLU B O 1
ATOM 12946 N N . LEU B 1 708 ? 12.812 39 1.159 1 80.06 708 LEU B N 1
ATOM 12947 C CA . LEU B 1 708 ? 11.977 38.406 0.116 1 80.06 708 LEU B CA 1
ATOM 12948 C C . LEU B 1 708 ? 12.633 37.188 -0.48 1 80.06 708 LEU B C 1
ATOM 12950 O O . LEU B 1 708 ? 11.969 36.156 -0.681 1 80.06 708 LEU B O 1
ATOM 12954 N N . GLN B 1 709 ? 13.867 37.281 -0.696 1 71.69 709 GLN B N 1
ATOM 12955 C CA . GLN B 1 709 ? 14.609 36.125 -1.222 1 71.69 709 GLN B CA 1
ATOM 12956 C C . GLN B 1 709 ? 14.547 34.938 -0.27 1 71.69 709 GLN B C 1
ATOM 12958 O O . GLN B 1 709 ? 14.289 33.812 -0.695 1 71.69 709 GLN B O 1
ATOM 12963 N N . ARG B 1 710 ? 14.727 35.281 0.967 1 65.69 710 ARG B N 1
ATOM 12964 C CA . ARG B 1 710 ? 14.688 34.25 2.002 1 65.69 710 ARG B CA 1
ATOM 12965 C C . ARG B 1 710 ? 13.305 33.594 2.078 1 65.69 710 ARG B C 1
ATOM 12967 O O . ARG B 1 710 ? 13.195 32.375 2.15 1 65.69 710 ARG B O 1
ATOM 12974 N N . LEU B 1 711 ? 12.344 34.438 2.045 1 73.44 711 LEU B N 1
ATOM 12975 C CA . LEU B 1 711 ? 10.977 33.938 2.158 1 73.44 711 LEU B CA 1
ATOM 12976 C C . LEU B 1 711 ? 10.602 33.094 0.955 1 73.44 711 LEU B C 1
ATOM 12978 O O . LEU B 1 711 ? 9.906 32.094 1.099 1 73.44 711 LEU B O 1
ATOM 12982 N N . LEU B 1 712 ? 11.055 33.406 -0.149 1 73.31 712 LEU B N 1
ATOM 12983 C CA . LEU B 1 712 ? 10.758 32.656 -1.363 1 73.31 712 LEU B CA 1
ATOM 12984 C C . LEU B 1 712 ? 11.43 31.281 -1.335 1 73.31 712 LEU B C 1
ATOM 12986 O O . LEU B 1 712 ? 10.852 30.297 -1.778 1 73.31 712 LEU B O 1
ATOM 12990 N N . LEU B 1 713 ? 12.547 31.281 -0.744 1 62.41 713 LEU B N 1
ATOM 12991 C CA . LEU B 1 713 ? 13.258 30.016 -0.616 1 62.41 713 LEU B CA 1
ATOM 12992 C C . LEU B 1 713 ? 12.586 29.109 0.403 1 62.41 713 LEU B C 1
ATOM 12994 O O . LEU B 1 713 ? 12.461 27.891 0.183 1 62.41 713 LEU B O 1
ATOM 12998 N N . ILE B 1 714 ? 12.125 29.719 1.498 1 62.31 714 ILE B N 1
ATOM 12999 C CA . ILE B 1 714 ? 11.406 28.969 2.518 1 62.31 714 ILE B CA 1
ATOM 13000 C C . ILE B 1 714 ? 10.117 28.406 1.926 1 62.31 714 ILE B C 1
ATOM 13002 O O . ILE B 1 714 ? 9.773 27.25 2.154 1 62.31 714 ILE B O 1
ATOM 13006 N N . ARG B 1 715 ? 9.5 29.234 1.283 1 67.31 715 ARG B N 1
ATOM 13007 C CA . ARG B 1 715 ? 8.258 28.797 0.658 1 67.31 715 ARG B CA 1
ATOM 13008 C C . ARG B 1 715 ? 8.484 27.609 -0.268 1 67.31 715 ARG B C 1
ATOM 13010 O O . ARG B 1 715 ? 7.711 26.656 -0.263 1 67.31 715 ARG B O 1
ATOM 13017 N N . ARG B 1 716 ? 9.477 27.625 -1 1 63.12 716 ARG B N 1
ATOM 13018 C CA . ARG B 1 716 ? 9.812 26.547 -1.92 1 63.12 716 ARG B CA 1
ATOM 13019 C C . ARG B 1 716 ? 10.109 25.25 -1.163 1 63.12 716 ARG B C 1
ATOM 13021 O O . ARG B 1 716 ? 9.68 24.172 -1.573 1 63.12 716 ARG B O 1
ATOM 13028 N N . GLN B 1 717 ? 10.82 25.484 -0.158 1 58.41 717 GLN B N 1
ATOM 13029 C CA . GLN B 1 717 ? 11.164 24.312 0.649 1 58.41 717 GLN B CA 1
ATOM 13030 C C . GLN B 1 717 ? 9.922 23.688 1.282 1 58.41 717 GLN B C 1
ATOM 13032 O O . GLN B 1 717 ? 9.828 22.469 1.398 1 58.41 717 GLN B O 1
ATOM 13037 N N . LEU B 1 718 ? 9.117 24.609 1.619 1 60.94 718 LEU B N 1
ATOM 13038 C CA . LEU B 1 718 ? 7.879 24.125 2.211 1 60.94 718 LEU B CA 1
ATOM 13039 C C . LEU B 1 718 ? 7.062 23.344 1.188 1 60.94 718 LEU B C 1
ATOM 13041 O O . LEU B 1 718 ? 6.484 22.312 1.513 1 60.94 718 LEU B O 1
ATOM 13045 N N . TYR B 1 719 ? 7.117 23.766 0.047 1 61.41 719 TYR B N 1
ATOM 13046 C CA . TYR B 1 719 ? 6.414 23.062 -1.021 1 61.41 719 TYR B CA 1
ATOM 13047 C C . TYR B 1 719 ? 7.066 21.719 -1.312 1 61.41 719 TYR B C 1
ATOM 13049 O O . TYR B 1 719 ? 6.375 20.719 -1.521 1 61.41 719 TYR B O 1
ATOM 13057 N N . ARG B 1 720 ? 8.336 21.734 -1.314 1 54.38 720 ARG B N 1
ATOM 13058 C CA . ARG B 1 720 ? 9.07 20.5 -1.546 1 54.38 720 ARG B CA 1
ATOM 13059 C C . ARG B 1 720 ? 8.82 19.5 -0.429 1 54.38 720 ARG B C 1
ATOM 13061 O O . ARG B 1 720 ? 8.648 18.297 -0.689 1 54.38 720 ARG B O 1
ATOM 13068 N N . SER B 1 721 ? 8.961 20.109 0.691 1 51.44 721 SER B N 1
ATOM 13069 C CA . SER B 1 721 ? 8.703 19.25 1.849 1 51.44 721 SER B CA 1
ATOM 13070 C C . SER B 1 721 ? 7.293 18.688 1.816 1 51.44 721 SER B C 1
ATOM 13072 O O . SER B 1 721 ? 7.082 17.516 2.156 1 51.44 721 SER B O 1
ATOM 13074 N N . LYS B 1 722 ? 6.48 19.562 1.459 1 55.19 722 LYS B N 1
ATOM 13075 C CA . LYS B 1 722 ? 5.102 19.109 1.301 1 55.19 722 LYS B CA 1
ATOM 13076 C C . LYS B 1 722 ? 5.004 18 0.268 1 55.19 722 LYS B C 1
ATOM 13078 O O . LYS B 1 722 ? 4.305 17 0.482 1 55.19 722 LYS B O 1
ATOM 13083 N N . GLN B 1 723 ? 5.691 18.172 -0.737 1 52.91 723 GLN B N 1
ATOM 13084 C CA . GLN B 1 723 ? 5.668 17.188 -1.815 1 52.91 723 GLN B CA 1
ATOM 13085 C C . GLN B 1 723 ? 6.32 15.875 -1.381 1 52.91 723 GLN B C 1
ATOM 13087 O O . GLN B 1 723 ? 5.84 14.797 -1.725 1 52.91 723 GLN B O 1
ATOM 13092 N N . GLN B 1 724 ? 7.414 16.109 -0.705 1 45.62 724 GLN B N 1
ATOM 13093 C CA . GLN B 1 724 ? 8.219 14.953 -0.345 1 45.62 724 GLN B CA 1
ATOM 13094 C C . GLN B 1 724 ? 7.598 14.188 0.82 1 45.62 724 GLN B C 1
ATOM 13096 O O . GLN B 1 724 ? 7.613 12.953 0.841 1 45.62 724 GLN B O 1
ATOM 13101 N N . TYR B 1 725 ? 7.301 15.078 1.78 1 41.03 725 TYR B N 1
ATOM 13102 C CA . TYR B 1 725 ? 6.906 14.453 3.035 1 41.03 725 TYR B CA 1
ATOM 13103 C C . TYR B 1 725 ? 5.395 14.516 3.227 1 41.03 725 TYR B C 1
ATOM 13105 O O . TYR B 1 725 ? 4.852 13.891 4.141 1 41.03 725 TYR B O 1
ATOM 13113 N N . GLY B 1 726 ? 4.852 15.398 2.539 1 40.53 726 GLY B N 1
ATOM 13114 C CA . GLY B 1 726 ? 3.453 15.68 2.812 1 40.53 726 GLY B CA 1
ATOM 13115 C C . GLY B 1 726 ? 2.529 14.531 2.457 1 40.53 726 GLY B C 1
ATOM 13116 O O . GLY B 1 726 ? 1.907 14.531 1.394 1 40.53 726 GLY B O 1
ATOM 13117 N N . THR B 1 727 ? 2.992 13.391 2.893 1 41.28 727 THR B N 1
ATOM 13118 C CA . THR B 1 727 ? 2.059 12.281 2.75 1 41.28 727 THR B CA 1
ATOM 13119 C C . THR B 1 727 ? 1.078 12.242 3.918 1 41.28 727 THR B C 1
ATOM 13121 O O . THR B 1 727 ? 1.487 12.289 5.082 1 41.28 727 THR B O 1
ATOM 13124 N N . GLY B 1 728 ? -0.292 12.797 3.723 1 39.78 728 GLY B N 1
ATOM 13125 C CA . GLY B 1 728 ? -1.489 12.844 4.547 1 39.78 728 GLY B CA 1
ATOM 13126 C C . GLY B 1 728 ? -2.115 14.227 4.609 1 39.78 728 GLY B C 1
ATOM 13127 O O . GLY B 1 728 ? -1.44 15.234 4.371 1 39.78 728 GLY B O 1
ATOM 13128 N N . GLN B 1 729 ? -3.248 14.336 4.637 1 38.78 729 GLN B N 1
ATOM 13129 C CA . GLN B 1 729 ? -4.074 15.539 4.551 1 38.78 729 GLN B CA 1
ATOM 13130 C C . GLN B 1 729 ? -3.658 16.562 5.594 1 38.78 729 GLN B C 1
ATOM 13132 O O . GLN B 1 729 ? -3.621 17.766 5.309 1 38.78 729 GLN B O 1
ATOM 13137 N N . ARG B 1 730 ? -3.311 16.172 6.699 1 38.31 730 ARG B N 1
ATOM 13138 C CA . ARG B 1 730 ? -2.961 17.078 7.785 1 38.31 730 ARG B CA 1
ATOM 13139 C C . ARG B 1 730 ? -1.627 17.766 7.512 1 38.31 730 ARG B C 1
ATOM 13141 O O . ARG B 1 730 ? -1.486 18.969 7.738 1 38.31 730 ARG B O 1
ATOM 13148 N N . HIS B 1 731 ? -0.745 17.031 6.984 1 40.94 731 HIS B N 1
ATOM 13149 C CA . HIS B 1 731 ? 0.563 17.594 6.656 1 40.94 731 HIS B CA 1
ATOM 13150 C C . HIS B 1 731 ? 0.469 18.578 5.504 1 40.94 731 HIS B C 1
ATOM 13152 O O . HIS B 1 731 ? 1.136 19.609 5.516 1 40.94 731 HIS B O 1
ATOM 13158 N N . HIS B 1 732 ? -0.412 18.25 4.816 1 43.53 732 HIS B N 1
ATOM 13159 C CA . HIS B 1 732 ? -0.634 19.125 3.672 1 43.53 732 HIS B CA 1
ATOM 13160 C C . HIS B 1 732 ? -1.248 20.453 4.105 1 43.53 732 HIS B C 1
ATOM 13162 O O . HIS B 1 732 ? -0.824 21.516 3.65 1 43.53 732 HIS B O 1
ATOM 13168 N N . THR B 1 733 ? -2.201 20.391 5.031 1 44.91 733 THR B N 1
ATOM 13169 C CA . THR B 1 733 ? -2.832 21.609 5.504 1 44.91 733 THR B CA 1
ATOM 13170 C C . THR B 1 733 ? -1.835 22.469 6.281 1 44.91 733 THR B C 1
ATOM 13172 O O . THR B 1 733 ? -1.811 23.688 6.133 1 44.91 733 THR B O 1
ATOM 13175 N N . ARG B 1 734 ? -1.103 21.875 7.008 1 46.09 734 ARG B N 1
ATOM 13176 C CA . ARG B 1 734 ? -0.088 22.594 7.766 1 46.09 734 ARG B CA 1
ATOM 13177 C C . ARG B 1 734 ? 0.969 23.188 6.836 1 46.09 734 ARG B C 1
ATOM 13179 O O . ARG B 1 734 ? 1.411 24.328 7.035 1 46.09 734 ARG B O 1
ATOM 13186 N N . SER B 1 735 ? 1.215 22.328 5.965 1 51.44 735 SER B N 1
ATOM 13187 C CA . SER B 1 735 ? 2.186 22.828 4.996 1 51.44 735 SER B CA 1
ATOM 13188 C C . SER B 1 735 ? 1.621 24 4.195 1 51.44 735 SER B C 1
ATOM 13190 O O . SER B 1 735 ? 2.318 24.984 3.955 1 51.44 735 SER B O 1
ATOM 13192 N N . ILE B 1 736 ? 0.358 23.859 4.086 1 53.47 736 ILE B N 1
ATOM 13193 C CA . ILE B 1 736 ? -0.283 24.922 3.32 1 53.47 736 ILE B CA 1
ATOM 13194 C C . ILE B 1 736 ? -0.42 26.172 4.191 1 53.47 736 ILE B C 1
ATOM 13196 O O . ILE B 1 736 ? -0.191 27.281 3.725 1 53.47 736 ILE B O 1
ATOM 13200 N N . ALA B 1 737 ? -0.818 25.891 5.391 1 55.88 737 ALA B N 1
ATOM 13201 C CA . ALA B 1 737 ? -0.891 27.031 6.301 1 55.88 737 ALA B CA 1
ATOM 13202 C C . ALA B 1 737 ? 0.468 27.703 6.434 1 55.88 737 ALA B C 1
ATOM 13204 O O . ALA B 1 737 ? 0.556 28.938 6.422 1 55.88 737 ALA B O 1
ATOM 13205 N N . SER B 1 738 ? 1.399 26.906 6.473 1 59.88 738 SER B N 1
ATOM 13206 C CA . SER B 1 738 ? 2.748 27.453 6.555 1 59.88 738 SER B CA 1
ATOM 13207 C C . SER B 1 738 ? 3.143 28.141 5.258 1 59.88 738 SER B C 1
ATOM 13209 O O . SER B 1 738 ? 3.756 29.219 5.277 1 59.88 738 SER B O 1
ATOM 13211 N N . ILE B 1 739 ? 2.689 27.516 4.309 1 64.44 739 ILE B N 1
ATOM 13212 C CA . ILE B 1 739 ? 2.98 28.109 3.014 1 64.44 739 ILE B CA 1
ATOM 13213 C C . ILE B 1 739 ? 2.195 29.406 2.861 1 64.44 739 ILE B C 1
ATOM 13215 O O . ILE B 1 739 ? 2.727 30.406 2.375 1 64.44 739 ILE B O 1
ATOM 13219 N N . LYS B 1 740 ? 0.984 29.375 3.373 1 66.25 740 LYS B N 1
ATOM 13220 C CA . LYS B 1 740 ? 0.172 30.578 3.309 1 66.25 740 LYS B CA 1
ATOM 13221 C C . LYS B 1 740 ? 0.763 31.688 4.176 1 66.25 740 LYS B C 1
ATOM 13223 O O . LYS B 1 740 ? 0.779 32.844 3.781 1 66.25 740 LYS B O 1
ATOM 13228 N N . THR B 1 741 ? 1.237 31.281 5.215 1 66.25 741 THR B N 1
ATOM 13229 C CA . THR B 1 741 ? 1.87 32.25 6.094 1 66.25 741 THR B CA 1
ATOM 13230 C C . THR B 1 741 ? 3.111 32.844 5.438 1 66.25 741 THR B C 1
ATOM 13232 O O . THR B 1 741 ? 3.328 34.062 5.492 1 66.25 741 THR B O 1
ATOM 13235 N N . VAL B 1 742 ? 3.799 31.938 4.848 1 71.19 742 VAL B N 1
ATOM 13236 C CA . VAL B 1 742 ? 5.004 32.438 4.188 1 71.19 742 VAL B CA 1
ATOM 13237 C C . VAL B 1 742 ? 4.621 33.25 2.963 1 71.19 742 VAL B C 1
ATOM 13239 O O . VAL B 1 742 ? 5.246 34.281 2.68 1 71.19 742 VAL B O 1
ATOM 13242 N N . GLN B 1 743 ? 3.555 32.875 2.443 1 77.25 743 GLN B N 1
ATOM 13243 C CA . GLN B 1 743 ? 3.104 33.625 1.292 1 77.25 743 GLN B CA 1
ATOM 13244 C C . GLN B 1 743 ? 2.615 35.031 1.716 1 77.25 743 GLN B C 1
ATOM 13246 O O . GLN B 1 743 ? 2.871 36 1.029 1 77.25 743 GLN B O 1
ATOM 13251 N N . GLU B 1 744 ? 1.979 35.062 2.756 1 75.94 744 GLU B N 1
ATOM 13252 C CA . GLU B 1 744 ? 1.562 36.375 3.281 1 75.94 744 GLU B CA 1
ATOM 13253 C C . GLU B 1 744 ? 2.768 37.25 3.604 1 75.94 744 GLU B C 1
ATOM 13255 O O . GLU B 1 744 ? 2.746 38.438 3.355 1 75.94 744 GLU B O 1
ATOM 13260 N N . LYS B 1 745 ? 3.758 36.594 4.062 1 75.88 745 LYS B N 1
ATOM 13261 C CA . LYS B 1 745 ? 4.98 37.344 4.34 1 75.88 745 LYS B CA 1
ATOM 13262 C C . LYS B 1 745 ? 5.648 37.812 3.047 1 75.88 745 LYS B C 1
ATOM 13264 O O . LYS B 1 745 ? 6.184 38.906 2.98 1 75.88 745 LYS B O 1
ATOM 13269 N N . VAL B 1 746 ? 5.527 36.938 2.1 1 80 746 VAL B N 1
ATOM 13270 C CA . VAL B 1 746 ? 6.07 37.312 0.8 1 80 746 VAL B CA 1
ATOM 13271 C C . VAL B 1 746 ? 5.289 38.5 0.245 1 80 746 VAL B C 1
ATOM 13273 O O . VAL B 1 746 ? 5.879 39.5 -0.207 1 80 746 VAL B O 1
ATOM 13276 N N . ASP B 1 747 ? 4.027 38.438 0.346 1 81.75 747 ASP B N 1
ATOM 13277 C CA . ASP B 1 747 ? 3.188 39.531 -0.16 1 81.75 747 ASP B CA 1
ATOM 13278 C C . ASP B 1 747 ? 3.457 40.844 0.594 1 81.75 747 ASP B C 1
ATOM 13280 O O . ASP B 1 747 ? 3.482 41.906 -0.005 1 81.75 747 ASP B O 1
ATOM 13284 N N . ARG B 1 748 ? 3.727 40.688 1.783 1 80.62 748 ARG B N 1
ATOM 13285 C CA . ARG B 1 748 ? 4.055 41.875 2.598 1 80.62 748 ARG B CA 1
ATOM 13286 C C . ARG B 1 748 ? 5.398 42.469 2.186 1 80.62 748 ARG B C 1
ATOM 13288 O O . ARG B 1 748 ? 5.539 43.688 2.092 1 80.62 748 ARG B O 1
ATOM 13295 N N . ALA B 1 749 ? 6.258 41.562 1.962 1 83.62 749 ALA B N 1
ATOM 13296 C CA . ALA B 1 749 ? 7.582 42.031 1.559 1 83.62 749 ALA B CA 1
ATOM 13297 C C . ALA B 1 749 ? 7.531 42.719 0.184 1 83.62 749 ALA B C 1
ATOM 13299 O O . ALA B 1 749 ? 8.195 43.719 -0.047 1 83.62 749 ALA B O 1
ATOM 13300 N N . VAL B 1 750 ? 6.719 42.156 -0.638 1 86.38 750 VAL B N 1
ATOM 13301 C CA . VAL B 1 750 ? 6.582 42.719 -1.979 1 86.38 750 VAL B CA 1
ATOM 13302 C C . VAL B 1 750 ? 5.953 44.125 -1.898 1 86.38 750 VAL B C 1
ATOM 13304 O O . VAL B 1 750 ? 6.441 45.062 -2.521 1 86.38 750 VAL B O 1
ATOM 13307 N N . LYS B 1 751 ? 4.941 44.25 -1.165 1 85.44 751 LYS B N 1
ATOM 13308 C CA . LYS B 1 751 ? 4.293 45.562 -0.999 1 85.44 751 LYS B CA 1
ATOM 13309 C C . LYS B 1 751 ? 5.238 46.562 -0.367 1 85.44 751 LYS B C 1
ATOM 13311 O O . LYS B 1 751 ? 5.293 47.719 -0.792 1 85.44 751 LYS B O 1
ATOM 13316 N N . ARG B 1 752 ? 5.984 46.125 0.583 1 85.56 752 ARG B N 1
ATOM 13317 C CA . ARG B 1 752 ? 6.949 47 1.254 1 85.56 752 ARG B CA 1
ATOM 13318 C C . ARG B 1 752 ? 8.023 47.469 0.285 1 85.56 752 ARG B C 1
ATOM 13320 O O . ARG B 1 752 ? 8.398 48.625 0.287 1 85.56 752 ARG B O 1
ATOM 13327 N N . TYR B 1 753 ? 8.461 46.562 -0.49 1 88.06 753 TYR B N 1
ATOM 13328 C CA . TYR B 1 753 ? 9.492 46.906 -1.449 1 88.06 753 TYR B CA 1
ATOM 13329 C C . TYR B 1 753 ? 8.961 47.938 -2.465 1 88.06 753 TYR B C 1
ATOM 13331 O O . TYR B 1 753 ? 9.625 48.906 -2.775 1 88.06 753 TYR B O 1
ATOM 13339 N N . ARG B 1 754 ? 7.809 47.75 -2.941 1 87.81 754 ARG B N 1
ATOM 13340 C CA . ARG B 1 754 ? 7.23 48.625 -3.945 1 87.81 754 ARG B CA 1
ATOM 13341 C C . ARG B 1 754 ? 7.012 50.031 -3.379 1 87.81 754 ARG B C 1
ATOM 13343 O O . ARG B 1 754 ? 7.277 51.031 -4.055 1 87.81 754 ARG B O 1
ATOM 13350 N N . GLU B 1 755 ? 6.57 50.094 -2.182 1 86.44 755 GLU B N 1
ATOM 13351 C CA . GLU B 1 755 ? 6.375 51.375 -1.526 1 86.44 755 GLU B CA 1
ATOM 13352 C C . GLU B 1 755 ? 7.707 52.094 -1.278 1 86.44 755 GLU B C 1
ATOM 13354 O O . GLU B 1 755 ? 7.832 53.281 -1.508 1 86.44 755 GLU B O 1
ATOM 13359 N N . THR B 1 756 ? 8.625 51.281 -0.768 1 88.19 756 THR B N 1
ATOM 13360 C CA . THR B 1 756 ? 9.945 51.844 -0.518 1 88.19 756 THR B CA 1
ATOM 13361 C C . THR B 1 756 ? 10.586 52.312 -1.82 1 88.19 756 THR B C 1
ATOM 13363 O O . THR B 1 756 ? 11.227 53.375 -1.855 1 88.19 756 THR B O 1
ATOM 13366 N N . ARG B 1 757 ? 10.367 51.594 -2.791 1 89.38 757 ARG B N 1
ATOM 13367 C CA . ARG B 1 757 ? 10.938 52 -4.074 1 89.38 757 ARG B CA 1
ATOM 13368 C C . ARG B 1 757 ? 10.289 53.281 -4.598 1 89.38 757 ARG B C 1
ATOM 13370 O O . ARG B 1 757 ? 10.961 54.125 -5.176 1 89.38 757 ARG B O 1
ATOM 13377 N N . LEU B 1 758 ? 8.969 53.406 -4.434 1 87.56 758 LEU B N 1
ATOM 13378 C CA . LEU B 1 758 ? 8.281 54.656 -4.828 1 87.56 758 LEU B CA 1
ATOM 13379 C C . LEU B 1 758 ? 8.867 55.844 -4.109 1 87.56 758 LEU B C 1
ATOM 13381 O O . LEU B 1 758 ? 9.062 56.906 -4.715 1 87.56 758 LEU B O 1
ATOM 13385 N N . ASN B 1 759 ? 9.148 55.688 -2.9 1 89.25 759 ASN B N 1
ATOM 13386 C CA . ASN B 1 759 ? 9.766 56.781 -2.135 1 89.25 759 ASN B CA 1
ATOM 13387 C C . ASN B 1 759 ? 11.188 57.062 -2.617 1 89.25 759 ASN B C 1
ATOM 13389 O O . ASN B 1 759 ? 11.609 58.219 -2.65 1 89.25 759 ASN B O 1
ATOM 13393 N N . LEU B 1 760 ? 11.836 56 -3.008 1 89.06 760 LEU B N 1
ATOM 13394 C CA . LEU B 1 760 ? 13.195 56.156 -3.521 1 89.06 760 LEU B CA 1
ATOM 13395 C C . LEU B 1 760 ? 13.18 56.938 -4.836 1 89.06 760 LEU B C 1
ATOM 13397 O O . LEU B 1 760 ? 14.062 57.75 -5.086 1 89.06 760 LEU B O 1
ATOM 13401 N N . VAL B 1 761 ? 12.18 56.719 -5.609 1 87.38 761 VAL B N 1
ATOM 13402 C CA . VAL B 1 761 ? 12.062 57.438 -6.875 1 87.38 761 VAL B CA 1
ATOM 13403 C C . VAL B 1 761 ? 11.859 58.938 -6.602 1 87.38 761 VAL B C 1
ATOM 13405 O O . VAL B 1 761 ? 12.484 59.781 -7.25 1 87.38 761 VAL B O 1
ATOM 13408 N N . ILE B 1 762 ? 11.086 59.281 -5.598 1 86.31 762 ILE B N 1
ATOM 13409 C CA . ILE B 1 762 ? 10.789 60.656 -5.238 1 86.31 762 ILE B CA 1
ATOM 13410 C C . ILE B 1 762 ? 12.047 61.312 -4.691 1 86.31 762 ILE B C 1
ATOM 13412 O O . ILE B 1 762 ? 12.383 62.438 -5.09 1 86.31 762 ILE B O 1
ATOM 13416 N N . LEU B 1 763 ? 12.695 60.625 -3.908 1 88.12 763 LEU B N 1
ATOM 13417 C CA . LEU B 1 763 ? 13.898 61.188 -3.293 1 88.12 763 LEU B CA 1
ATOM 13418 C C . LEU B 1 763 ? 15.023 61.312 -4.312 1 88.12 763 LEU B C 1
ATOM 13420 O O . LEU B 1 763 ? 15.773 62.281 -4.297 1 88.12 763 LEU B O 1
ATOM 13424 N N . ALA B 1 764 ? 15.125 60.375 -5.156 1 86.44 764 ALA B N 1
ATOM 13425 C CA . ALA B 1 764 ? 16.172 60.406 -6.176 1 86.44 764 ALA B CA 1
ATOM 13426 C C . ALA B 1 764 ? 15.992 61.562 -7.129 1 86.44 764 ALA B C 1
ATOM 13428 O O . ALA B 1 764 ? 16.969 62.219 -7.535 1 86.44 764 ALA B O 1
ATOM 13429 N N . ASN B 1 765 ? 14.82 61.875 -7.43 1 82.81 765 ASN B N 1
ATOM 13430 C CA . ASN B 1 765 ? 14.531 63 -8.305 1 82.81 765 ASN B CA 1
ATOM 13431 C C . ASN B 1 765 ? 14.922 64.312 -7.656 1 82.81 765 ASN B C 1
ATOM 13433 O O . ASN B 1 765 ? 15.43 65.25 -8.328 1 82.81 765 ASN B O 1
ATOM 13437 N N . SER B 1 766 ? 14.742 64.375 -6.336 1 83.19 766 SER B N 1
ATOM 13438 C CA . SER B 1 766 ? 15.07 65.562 -5.617 1 83.19 766 SER B CA 1
ATOM 13439 C C . SER B 1 766 ? 16.578 65.688 -5.395 1 83.19 766 SER B C 1
ATOM 13441 O O . SER B 1 766 ? 17.125 66.812 -5.48 1 83.19 766 SER B O 1
ATOM 13443 N N . LEU B 1 767 ? 17.188 64.625 -5.145 1 86.19 767 LEU B N 1
ATOM 13444 C CA . LEU B 1 767 ? 18.609 64.625 -4.836 1 86.19 767 LEU B CA 1
ATOM 13445 C C . LEU B 1 767 ? 19.438 64.375 -6.082 1 86.19 767 LEU B C 1
ATOM 13447 O O . LEU B 1 767 ? 20.672 64.438 -6.035 1 86.19 767 LEU B O 1
ATOM 13451 N N . THR B 1 768 ? 18.875 64.188 -7.215 1 79.5 768 THR B N 1
ATOM 13452 C CA . THR B 1 768 ? 19.531 63.938 -8.492 1 79.5 768 THR B CA 1
ATOM 13453 C C . THR B 1 768 ? 20.5 62.781 -8.375 1 79.5 768 THR B C 1
ATOM 13455 O O . THR B 1 768 ? 21.656 62.875 -8.773 1 79.5 768 THR B O 1
ATOM 13458 N N . LYS B 1 769 ? 20.016 61.75 -7.605 1 80.38 769 LYS B N 1
ATOM 13459 C CA . LYS B 1 769 ? 20.797 60.531 -7.5 1 80.38 769 LYS B CA 1
ATOM 13460 C C . LYS B 1 769 ? 20.609 59.625 -8.727 1 80.38 769 LYS B C 1
ATOM 13462 O O . LYS B 1 769 ? 19.484 59.469 -9.203 1 80.38 769 LYS B O 1
ATOM 13467 N N . VAL B 1 770 ? 21.703 59.281 -9.336 1 72.5 770 VAL B N 1
ATOM 13468 C CA . VAL B 1 770 ? 21.625 58.469 -10.555 1 72.5 770 VAL B CA 1
ATOM 13469 C C . VAL B 1 770 ? 22.219 57.094 -10.312 1 72.5 770 VAL B C 1
ATOM 13471 O O . VAL B 1 770 ? 23.062 56.938 -9.43 1 72.5 770 VAL B O 1
ATOM 13474 N N . GLY B 1 771 ? 21.734 55.906 -10.906 1 69.06 771 GLY B N 1
ATOM 13475 C CA . GLY B 1 771 ? 22.328 54.562 -10.914 1 69.06 771 GLY B CA 1
ATOM 13476 C C . GLY B 1 771 ? 21.688 53.625 -9.898 1 69.06 771 GLY B C 1
ATOM 13477 O O . GLY B 1 771 ? 21.953 52.438 -9.906 1 69.06 771 GLY B O 1
ATOM 13478 N N . TRP B 1 772 ? 20.844 54.156 -8.992 1 78.56 772 TRP B N 1
ATOM 13479 C CA . TRP B 1 772 ? 20.234 53.344 -7.953 1 78.56 772 TRP B CA 1
ATOM 13480 C C . TRP B 1 772 ? 19.172 52.406 -8.539 1 78.56 772 TRP B C 1
ATOM 13482 O O . TRP B 1 772 ? 18.906 51.344 -8.008 1 78.56 772 TRP B O 1
ATOM 13492 N N . ASP B 1 773 ? 18.578 52.781 -9.664 1 75.81 773 ASP B N 1
ATOM 13493 C CA . ASP B 1 773 ? 17.453 52.094 -10.266 1 75.81 773 ASP B CA 1
ATOM 13494 C C . ASP B 1 773 ? 17.922 50.844 -11.016 1 75.81 773 ASP B C 1
ATOM 13496 O O . ASP B 1 773 ? 17.109 50 -11.438 1 75.81 773 ASP B O 1
ATOM 13500 N N . ASP B 1 774 ? 19.141 50.656 -11.094 1 68.75 774 ASP B N 1
ATOM 13501 C CA . ASP B 1 774 ? 19.688 49.438 -11.703 1 68.75 774 ASP B CA 1
ATOM 13502 C C . ASP B 1 774 ? 19.734 48.281 -10.695 1 68.75 774 ASP B C 1
ATOM 13504 O O . ASP B 1 774 ? 19.562 47.125 -11.055 1 68.75 774 ASP B O 1
ATOM 13508 N N . THR B 1 775 ? 19.969 48.656 -9.445 1 70.62 775 THR B N 1
ATOM 13509 C CA . THR B 1 775 ? 20.078 47.656 -8.398 1 70.62 775 THR B CA 1
ATOM 13510 C C . THR B 1 775 ? 18.703 47.406 -7.77 1 70.62 775 THR B C 1
ATOM 13512 O O . THR B 1 775 ? 18.359 46.25 -7.465 1 70.62 775 THR B O 1
ATOM 13515 N N . LEU B 1 776 ? 18.062 48.469 -7.547 1 81.25 776 LEU B N 1
ATOM 13516 C CA . LEU B 1 776 ? 16.734 48.344 -6.957 1 81.25 776 LEU B CA 1
ATOM 13517 C C . LEU B 1 776 ? 15.648 48.625 -7.996 1 81.25 776 LEU B C 1
ATOM 13519 O O . LEU B 1 776 ? 15.094 49.719 -8.055 1 81.25 776 LEU B O 1
ATOM 13523 N N . GLN B 1 777 ? 15.398 47.531 -8.727 1 79.69 777 GLN B N 1
ATOM 13524 C CA . GLN B 1 777 ? 14.469 47.625 -9.852 1 79.69 777 GLN B CA 1
ATOM 13525 C C . GLN B 1 777 ? 13.023 47.5 -9.383 1 79.69 777 GLN B C 1
ATOM 13527 O O . GLN B 1 777 ? 12.766 47.062 -8.266 1 79.69 777 GLN B O 1
ATOM 13532 N N . PRO B 1 778 ? 12.133 48 -10.297 1 84.44 778 PRO B N 1
ATOM 13533 C CA . PRO B 1 778 ? 10.727 47.781 -9.961 1 84.44 778 PRO B CA 1
ATOM 13534 C C . PRO B 1 778 ? 10.352 46.312 -9.906 1 84.44 778 PRO B C 1
ATOM 13536 O O . PRO B 1 778 ? 10.734 45.531 -10.789 1 84.44 778 PRO B O 1
ATOM 13539 N N . LEU B 1 779 ? 9.797 45.969 -8.82 1 83.88 779 LEU B N 1
ATOM 13540 C CA . LEU B 1 779 ? 9.438 44.594 -8.555 1 83.88 779 LEU B CA 1
ATOM 13541 C C . LEU B 1 779 ? 8.078 44.25 -9.164 1 83.88 779 LEU B C 1
ATOM 13543 O O . LEU B 1 779 ? 7.051 44.75 -8.719 1 83.88 779 LEU B O 1
ATOM 13547 N N . GLN B 1 780 ? 8.062 43.469 -10.203 1 79.19 780 GLN B N 1
ATOM 13548 C CA . GLN B 1 780 ? 6.832 42.969 -10.828 1 79.19 780 GLN B CA 1
ATOM 13549 C C . GLN B 1 780 ? 6.441 41.594 -10.281 1 79.19 780 GLN B C 1
ATOM 13551 O O . GLN B 1 780 ? 7.266 40.906 -9.68 1 79.19 780 GLN B O 1
ATOM 13556 N N . ASP B 1 781 ? 5.227 41.312 -10.445 1 79.12 781 ASP B N 1
ATOM 13557 C CA . ASP B 1 781 ? 4.723 40.031 -9.922 1 79.12 781 ASP B CA 1
ATOM 13558 C C . ASP B 1 781 ? 5.488 38.844 -10.523 1 79.12 781 ASP B C 1
ATOM 13560 O O . ASP B 1 781 ? 5.688 37.844 -9.852 1 79.12 781 ASP B O 1
ATOM 13564 N N . GLU B 1 782 ? 5.988 39.031 -11.664 1 69.38 782 GLU B N 1
ATOM 13565 C CA . GLU B 1 782 ? 6.723 37.969 -12.352 1 69.38 782 GLU B CA 1
ATOM 13566 C C . GLU B 1 782 ? 8.102 37.781 -11.727 1 69.38 782 GLU B C 1
ATOM 13568 O O . GLU B 1 782 ? 8.703 36.719 -11.891 1 69.38 782 GLU B O 1
ATOM 13573 N N . ASP B 1 783 ? 8.461 38.781 -10.969 1 73.19 783 ASP B N 1
ATOM 13574 C CA . ASP B 1 783 ? 9.797 38.719 -10.367 1 73.19 783 ASP B CA 1
ATOM 13575 C C . ASP B 1 783 ? 9.766 37.938 -9.047 1 73.19 783 ASP B C 1
ATOM 13577 O O . ASP B 1 783 ? 10.812 37.5 -8.555 1 73.19 783 ASP B O 1
ATOM 13581 N N . VAL B 1 784 ? 8.586 37.812 -8.555 1 78.12 784 VAL B N 1
ATOM 13582 C CA . VAL B 1 784 ? 8.438 37.25 -7.219 1 78.12 784 VAL B CA 1
ATOM 13583 C C . VAL B 1 784 ? 8.352 35.75 -7.309 1 78.12 784 VAL B C 1
ATOM 13585 O O . VAL B 1 784 ? 7.285 35.156 -7.102 1 78.12 784 VAL B O 1
ATOM 13588 N N . ARG B 1 785 ? 9.391 35.094 -7.676 1 68.69 785 ARG B N 1
ATOM 13589 C CA . ARG B 1 785 ? 9.461 33.625 -7.797 1 68.69 785 ARG B CA 1
ATOM 13590 C C . ARG B 1 785 ? 10.797 33.094 -7.301 1 68.69 785 ARG B C 1
ATOM 13592 O O . ARG B 1 785 ? 11.812 33.781 -7.367 1 68.69 785 ARG B O 1
ATOM 13599 N N . ALA B 1 786 ? 10.594 32 -6.59 1 61.12 786 ALA B N 1
ATOM 13600 C CA . ALA B 1 786 ? 11.836 31.328 -6.188 1 61.12 786 ALA B CA 1
ATOM 13601 C C . ALA B 1 786 ? 12.633 30.875 -7.406 1 61.12 786 ALA B C 1
ATOM 13603 O O . ALA B 1 786 ? 12.07 30.672 -8.484 1 61.12 786 ALA B O 1
ATOM 13604 N N . PRO B 1 787 ? 13.875 30.984 -7.188 1 51.91 787 PRO B N 1
ATOM 13605 C CA . PRO B 1 787 ? 14.672 30.625 -8.359 1 51.91 787 PRO B CA 1
ATOM 13606 C C . PRO B 1 787 ? 14.211 29.328 -9.016 1 51.91 787 PRO B C 1
ATOM 13608 O O . PRO B 1 787 ? 14.312 29.172 -10.234 1 51.91 787 PRO B O 1
ATOM 13611 N N . ASP B 1 788 ? 13.742 28.375 -8.164 1 49.72 788 ASP B N 1
ATOM 13612 C CA . ASP B 1 788 ? 13.422 27.062 -8.695 1 49.72 788 ASP B CA 1
ATOM 13613 C C . ASP B 1 788 ? 11.922 26.891 -8.922 1 49.72 788 ASP B C 1
ATOM 13615 O O . ASP B 1 788 ? 11.422 25.781 -9.055 1 49.72 788 ASP B O 1
ATOM 13619 N N . GLU B 1 789 ? 11.125 27.812 -8.672 1 48.25 789 GLU B N 1
ATOM 13620 C CA . GLU B 1 789 ? 9.68 27.609 -8.734 1 48.25 789 GLU B CA 1
ATOM 13621 C C . GLU B 1 789 ? 9.227 27.297 -10.156 1 48.25 789 GLU B C 1
ATOM 13623 O O . GLU B 1 789 ? 8.094 26.859 -10.367 1 48.25 789 GLU B O 1
ATOM 13628 N N . GLU B 1 790 ? 9.883 27.891 -11.078 1 39.81 790 GLU B N 1
ATOM 13629 C CA . GLU B 1 790 ? 9.492 27.391 -12.391 1 39.81 790 GLU B CA 1
ATOM 13630 C C . GLU B 1 790 ? 9.93 25.938 -12.578 1 39.81 790 GLU B C 1
ATOM 13632 O O . GLU B 1 790 ? 11.039 25.578 -12.195 1 39.81 790 GLU B O 1
ATOM 13637 N N . ASP B 1 791 ? 8.969 25.031 -12.57 1 39.06 791 ASP B N 1
ATOM 13638 C CA . ASP B 1 791 ? 9.023 23.578 -12.555 1 39.06 791 ASP B CA 1
ATOM 13639 C C . ASP B 1 791 ? 10.391 23.062 -13 1 39.06 791 ASP B C 1
ATOM 13641 O O . ASP B 1 791 ? 10.945 22.141 -12.391 1 39.06 791 ASP B O 1
ATOM 13645 N N . SER B 1 792 ? 10.773 23.156 -14.328 1 38.72 792 SER B N 1
ATOM 13646 C CA . SER B 1 792 ? 11.625 22.219 -15.047 1 38.72 792 SER B CA 1
ATOM 13647 C C . SER B 1 792 ? 13.102 22.531 -14.828 1 38.72 792 SER B C 1
ATOM 13649 O O . SER B 1 792 ? 13.977 21.797 -15.289 1 38.72 792 SER B O 1
ATOM 13651 N N . ILE B 1 793 ? 13.633 23.719 -14.492 1 35.53 793 ILE B N 1
ATOM 13652 C CA . ILE B 1 793 ? 15.039 23.969 -14.797 1 35.53 793 ILE B CA 1
ATOM 13653 C C . ILE B 1 793 ? 15.875 23.812 -13.523 1 35.53 793 ILE B C 1
ATOM 13655 O O . ILE B 1 793 ? 15.594 24.453 -12.508 1 35.53 793 ILE B O 1
ATOM 13659 N N . SER B 1 794 ? 16.625 22.812 -13.305 1 38.88 794 SER B N 1
ATOM 13660 C CA . SER B 1 794 ? 17.656 22.547 -12.305 1 38.88 794 SER B CA 1
ATOM 13661 C C . SER B 1 794 ? 18.5 23.766 -12.039 1 38.88 794 SER B C 1
ATOM 13663 O O . SER B 1 794 ? 18.547 24.703 -12.852 1 38.88 794 SER B O 1
ATOM 13665 N N . GLU B 1 795 ? 18.984 24.047 -10.883 1 40.16 795 GLU B N 1
ATOM 13666 C CA . GLU B 1 795 ? 19.906 25.109 -10.5 1 40.16 795 GLU B CA 1
ATOM 13667 C C . GLU B 1 795 ? 20.891 25.406 -11.617 1 40.16 795 GLU B C 1
ATOM 13669 O O . GLU B 1 795 ? 21.281 26.562 -11.828 1 40.16 795 GLU B O 1
ATOM 13674 N N . GLY B 1 796 ? 21.422 24.484 -12.297 1 40.38 796 GLY B N 1
ATOM 13675 C CA . GLY B 1 796 ? 22.438 24.797 -13.297 1 40.38 796 GLY B CA 1
ATOM 13676 C C . GLY B 1 796 ? 21.922 25.656 -14.438 1 40.38 796 GLY B C 1
ATOM 13677 O O . GLY B 1 796 ? 22.688 26.203 -15.211 1 40.38 796 GLY B O 1
ATOM 13678 N N . ARG B 1 797 ? 20.531 25.578 -14.766 1 40 797 ARG B N 1
ATOM 13679 C CA . ARG B 1 797 ? 19.969 26.25 -15.938 1 40 797 ARG B CA 1
ATOM 13680 C C . ARG B 1 797 ? 19.125 27.453 -15.531 1 40 797 ARG B C 1
ATOM 13682 O O . ARG B 1 797 ? 18.391 28 -16.344 1 40 797 ARG B O 1
ATOM 13689 N N . ARG B 1 798 ? 19.078 27.891 -14.414 1 43.31 798 ARG B N 1
ATOM 13690 C CA . ARG B 1 798 ? 18.109 28.781 -13.789 1 43.31 798 ARG B CA 1
ATOM 13691 C C . ARG B 1 798 ? 18.328 30.234 -14.219 1 43.31 798 ARG B C 1
ATOM 13693 O O . ARG B 1 798 ? 19.469 30.703 -14.25 1 43.31 798 ARG B O 1
ATOM 13700 N N . THR B 1 799 ? 17.422 30.781 -15.062 1 43.81 799 THR B N 1
ATOM 13701 C CA . THR B 1 799 ? 17.453 32.219 -15.305 1 43.81 799 THR B CA 1
ATOM 13702 C C . THR B 1 799 ? 16.828 32.969 -14.125 1 43.81 799 THR B C 1
ATOM 13704 O O . THR B 1 799 ? 15.727 32.656 -13.688 1 43.81 799 THR B O 1
ATOM 13707 N N . PHE B 1 800 ? 17.594 33.562 -13.344 1 47.78 800 PHE B N 1
ATOM 13708 C CA . PHE B 1 800 ? 17.219 34.219 -12.094 1 47.78 800 PHE B CA 1
ATOM 13709 C C . PHE B 1 800 ? 16.547 35.562 -12.359 1 47.78 800 PHE B C 1
ATOM 13711 O O . PHE B 1 800 ? 16.922 36.281 -13.305 1 47.78 800 PHE B O 1
ATOM 13718 N N . THR B 1 801 ? 15.383 35.812 -11.922 1 58.72 801 THR B N 1
ATOM 13719 C CA . THR B 1 801 ? 14.844 37.156 -11.875 1 58.72 801 THR B CA 1
ATOM 13720 C C . THR B 1 801 ? 15.82 38.125 -11.18 1 58.72 801 THR B C 1
ATOM 13722 O O . THR B 1 801 ? 16.734 37.656 -10.477 1 58.72 801 THR B O 1
ATOM 13725 N N . TRP B 1 802 ? 15.641 39.469 -11.438 1 61.31 802 TRP B N 1
ATOM 13726 C CA . TRP B 1 802 ? 16.609 40.469 -10.984 1 61.31 802 TRP B CA 1
ATOM 13727 C C . TRP B 1 802 ? 16.781 40.406 -9.469 1 61.31 802 TRP B C 1
ATOM 13729 O O . TRP B 1 802 ? 17.828 40.781 -8.945 1 61.31 802 TRP B O 1
ATOM 13739 N N . ILE B 1 803 ? 15.75 39.938 -8.789 1 65.25 803 ILE B N 1
ATOM 13740 C CA . ILE B 1 803 ? 15.789 40 -7.332 1 65.25 803 ILE B CA 1
ATOM 13741 C C . ILE B 1 803 ? 16.875 39.062 -6.812 1 65.25 803 ILE B C 1
ATOM 13743 O O . ILE B 1 803 ? 17.344 39.219 -5.684 1 65.25 803 ILE B O 1
ATOM 13747 N N . TRP B 1 804 ? 17.125 38.188 -7.605 1 57.53 804 TRP B N 1
ATOM 13748 C CA . TRP B 1 804 ? 18.125 37.219 -7.188 1 57.53 804 TRP B CA 1
ATOM 13749 C C . TRP B 1 804 ? 19.516 37.625 -7.68 1 57.53 804 TRP B C 1
ATOM 13751 O O . TRP B 1 804 ? 20.516 36.969 -7.332 1 57.53 804 TRP B O 1
ATOM 13761 N N . ARG B 1 805 ? 19.484 38.75 -8.508 1 49.53 805 ARG B N 1
ATOM 13762 C CA . ARG B 1 805 ? 20.734 39.281 -9.07 1 49.53 805 ARG B CA 1
ATOM 13763 C C . ARG B 1 805 ? 21.219 40.469 -8.281 1 49.53 805 ARG B C 1
ATOM 13765 O O . ARG B 1 805 ? 22.344 40.938 -8.484 1 49.53 805 ARG B O 1
ATOM 13772 N N . THR B 1 806 ? 20.328 41.375 -7.578 1 47.38 806 THR B N 1
ATOM 13773 C CA . THR B 1 806 ? 20.609 42.719 -7.012 1 47.38 806 THR B CA 1
ATOM 13774 C C . THR B 1 806 ? 21.609 42.594 -5.871 1 47.38 806 THR B C 1
ATOM 13776 O O . THR B 1 806 ? 21.281 42.094 -4.789 1 47.38 806 THR B O 1
ATOM 13779 N N . GLY B 1 807 ? 22.719 42.25 -5.957 1 39.72 807 GLY B N 1
ATOM 13780 C CA . GLY B 1 807 ? 23.734 42.625 -4.977 1 39.72 807 GLY B CA 1
ATOM 13781 C C . GLY B 1 807 ? 23.781 44.094 -4.703 1 39.72 807 GLY B C 1
ATOM 13782 O O . GLY B 1 807 ? 23.078 44.875 -5.352 1 39.72 807 GLY B O 1
ATOM 13783 N N . SER B 1 808 ? 24.734 44.688 -3.736 1 36.03 808 SER B N 1
ATOM 13784 C CA . SER B 1 808 ? 25.031 46.031 -3.244 1 36.03 808 SER B CA 1
ATOM 13785 C C . SER B 1 808 ? 25.25 47 -4.398 1 36.03 808 SER B C 1
ATOM 13787 O O . SER B 1 808 ? 26.078 46.75 -5.273 1 36.03 808 SER B O 1
ATOM 13789 N N . VAL B 1 809 ? 24.406 47.812 -4.812 1 33.47 809 VAL B N 1
ATOM 13790 C CA . VAL B 1 809 ? 24.469 48.844 -5.84 1 33.47 809 VAL B CA 1
ATOM 13791 C C . VAL B 1 809 ? 25.453 49.938 -5.418 1 33.47 809 VAL B C 1
ATOM 13793 O O . VAL B 1 809 ? 25.156 51.125 -5.547 1 33.47 809 VAL B O 1
ATOM 13796 N N . GLY B 1 810 ? 26.062 50.094 -4.301 1 32.5 810 GLY B N 1
ATOM 13797 C CA . GLY B 1 810 ? 26.656 51.406 -4.312 1 32.5 810 GLY B CA 1
ATOM 13798 C C . GLY B 1 810 ? 27.469 51.688 -5.562 1 32.5 810 GLY B C 1
ATOM 13799 O O . GLY B 1 810 ? 27.844 50.781 -6.285 1 32.5 810 GLY B O 1
ATOM 13800 N N . LYS B 1 811 ? 27.562 53 -6.008 1 34.88 811 LYS B N 1
ATOM 13801 C CA . LYS B 1 811 ? 28.281 53.625 -7.113 1 34.88 811 LYS B CA 1
ATOM 13802 C C . LYS B 1 811 ? 29.656 53 -7.297 1 34.88 811 LYS B C 1
ATOM 13804 O O . LYS B 1 811 ? 30.375 53.344 -8.227 1 34.88 811 LYS B O 1
ATOM 13809 N N . ASN B 1 812 ? 30.406 52.656 -6.262 1 34.41 812 ASN B N 1
ATOM 13810 C CA . ASN B 1 812 ? 31.828 52.438 -6.469 1 34.41 812 ASN B CA 1
ATOM 13811 C C . ASN B 1 812 ? 32.094 51.094 -7.168 1 34.41 812 ASN B C 1
ATOM 13813 O O . ASN B 1 812 ? 31.391 50.125 -6.918 1 34.41 812 ASN B O 1
ATOM 13817 N N . ASP B 1 813 ? 32.906 51.031 -8.359 1 41 813 ASP B N 1
ATOM 13818 C CA . ASP B 1 813 ? 33.562 50.062 -9.234 1 41 813 ASP B CA 1
ATOM 13819 C C . ASP B 1 813 ? 33.875 48.781 -8.492 1 41 813 ASP B C 1
ATOM 13821 O O . ASP B 1 813 ? 33.906 47.688 -9.102 1 41 813 ASP B O 1
ATOM 13825 N N . SER B 1 814 ? 33.938 48.875 -7.258 1 51.53 814 SER B N 1
ATOM 13826 C CA . SER B 1 814 ? 34.438 47.75 -6.488 1 51.53 814 SER B CA 1
ATOM 13827 C C . SER B 1 814 ? 33.344 46.719 -6.258 1 51.53 814 SER B C 1
ATOM 13829 O O . SER B 1 814 ? 33.594 45.5 -6.285 1 51.53 814 SER B O 1
ATOM 13831 N N . ALA B 1 815 ? 32.031 47.094 -6.168 1 48.88 815 ALA B N 1
ATOM 13832 C CA . ALA B 1 815 ? 30.953 46.156 -5.887 1 48.88 815 ALA B CA 1
ATOM 13833 C C . ALA B 1 815 ? 30.625 45.312 -7.113 1 48.88 815 ALA B C 1
ATOM 13835 O O . ALA B 1 815 ? 30.391 44.094 -7 1 48.88 815 ALA B O 1
ATOM 13836 N N . ALA B 1 816 ? 30.547 46 -8.273 1 51.62 816 ALA B N 1
ATOM 13837 C CA . ALA B 1 816 ? 30.312 45.25 -9.508 1 51.62 816 ALA B CA 1
ATOM 13838 C C . ALA B 1 816 ? 31.406 44.219 -9.758 1 51.62 816 ALA B C 1
ATOM 13840 O O . ALA B 1 816 ? 31.141 43.125 -10.227 1 51.62 816 ALA B O 1
ATOM 13841 N N . GLN B 1 817 ? 32.5 44.625 -9.32 1 65.19 817 GLN B N 1
ATOM 13842 C CA . GLN B 1 817 ? 33.625 43.719 -9.508 1 65.19 817 GLN B CA 1
ATOM 13843 C C . GLN B 1 817 ? 33.5 42.5 -8.594 1 65.19 817 GLN B C 1
ATOM 13845 O O . GLN B 1 817 ? 33.906 41.375 -8.977 1 65.19 817 GLN B O 1
ATOM 13850 N N . GLU B 1 818 ? 32.812 42.688 -7.457 1 73.06 818 GLU B N 1
ATOM 13851 C CA . GLU B 1 818 ? 32.656 41.562 -6.523 1 73.06 818 GLU B CA 1
ATOM 13852 C C . GLU B 1 818 ? 31.625 40.562 -7.016 1 73.06 818 GLU B C 1
ATOM 13854 O O . GLU B 1 818 ? 31.812 39.375 -6.887 1 73.06 818 GLU B O 1
ATOM 13859 N N . VAL B 1 819 ? 30.609 41.094 -7.617 1 65.06 819 VAL B N 1
ATOM 13860 C CA . VAL B 1 819 ? 29.562 40.25 -8.141 1 65.06 819 VAL B CA 1
ATOM 13861 C C . VAL B 1 819 ? 30.094 39.438 -9.328 1 65.06 819 VAL B C 1
ATOM 13863 O O . VAL B 1 819 ? 29.797 38.25 -9.469 1 65.06 819 VAL B O 1
ATOM 13866 N N . LEU B 1 820 ? 30.844 40.156 -10.125 1 70.19 820 LEU B N 1
ATOM 13867 C CA . LEU B 1 820 ? 31.438 39.469 -11.273 1 70.19 820 LEU B CA 1
ATOM 13868 C C . LEU B 1 820 ? 32.406 38.406 -10.82 1 70.19 820 LEU B C 1
ATOM 13870 O O . LEU B 1 820 ? 32.5 37.312 -11.43 1 70.19 820 LEU B O 1
ATOM 13874 N N . ARG B 1 821 ? 33.062 38.625 -9.742 1 81.31 821 ARG B N 1
ATOM 13875 C CA . ARG B 1 821 ? 34 37.656 -9.211 1 81.31 821 ARG B CA 1
ATOM 13876 C C . ARG B 1 821 ? 33.281 36.406 -8.742 1 81.31 821 ARG B C 1
ATOM 13878 O O . ARG B 1 821 ? 33.688 35.281 -9.07 1 81.31 821 ARG B O 1
ATOM 13885 N N . ILE B 1 822 ? 32.219 36.625 -8 1 81.06 822 ILE B N 1
ATOM 13886 C CA . ILE B 1 822 ? 31.453 35.5 -7.441 1 81.06 822 ILE B CA 1
ATOM 13887 C C . ILE B 1 822 ? 30.875 34.656 -8.57 1 81.06 822 ILE B C 1
ATOM 13889 O O . ILE B 1 822 ? 30.969 33.438 -8.539 1 81.06 822 ILE B O 1
ATOM 13893 N N . GLU B 1 823 ? 30.359 35.312 -9.625 1 78.44 823 GLU B N 1
ATOM 13894 C CA . GLU B 1 823 ? 29.781 34.562 -10.742 1 78.44 823 GLU B CA 1
ATOM 13895 C C . GLU B 1 823 ? 30.859 33.812 -11.516 1 78.44 823 GLU B C 1
ATOM 13897 O O . GLU B 1 823 ? 30.641 32.688 -11.992 1 78.44 823 GLU B O 1
ATOM 13902 N N . TRP B 1 824 ? 31.906 34.469 -11.68 1 82.69 824 TRP B N 1
ATOM 13903 C CA . TRP B 1 824 ? 33.031 33.812 -12.352 1 82.69 824 TRP B CA 1
ATOM 13904 C C . TRP B 1 824 ? 33.5 32.594 -11.562 1 82.69 824 TRP B C 1
ATOM 13906 O O . TRP B 1 824 ? 33.75 31.547 -12.148 1 82.69 824 TRP B O 1
ATOM 13916 N N . CYS B 1 825 ? 33.562 32.719 -10.25 1 88.56 825 CYS B N 1
ATOM 13917 C CA . CYS B 1 825 ? 33.938 31.609 -9.398 1 88.56 825 CYS B CA 1
ATOM 13918 C C . CYS B 1 825 ? 32.938 30.469 -9.492 1 88.56 825 CYS B C 1
ATOM 13920 O O . CYS B 1 825 ? 33.344 29.297 -9.516 1 88.56 825 CYS B O 1
ATOM 13922 N N . LYS B 1 826 ? 31.703 30.797 -9.539 1 87.19 826 LYS B N 1
ATOM 13923 C CA . LYS B 1 826 ? 30.672 29.781 -9.656 1 87.19 826 LYS B CA 1
ATOM 13924 C C . LYS B 1 826 ? 30.719 29.078 -11.008 1 87.19 826 LYS B C 1
ATOM 13926 O O . LYS B 1 826 ? 30.516 27.875 -11.094 1 87.19 826 LYS B O 1
ATOM 13931 N N . ALA B 1 827 ? 30.984 29.828 -12.047 1 83.06 827 ALA B N 1
ATOM 13932 C CA . ALA B 1 827 ? 31.125 29.25 -13.375 1 83.06 827 ALA B CA 1
ATOM 13933 C C . ALA B 1 827 ? 32.312 28.281 -13.43 1 83.06 827 ALA B C 1
ATOM 13935 O O . ALA B 1 827 ? 32.25 27.219 -14.055 1 83.06 827 ALA B O 1
ATOM 13936 N N . ARG B 1 828 ? 33.312 28.719 -12.82 1 91.06 828 ARG B N 1
ATOM 13937 C CA . ARG B 1 828 ? 34.5 27.859 -12.742 1 91.06 828 ARG B CA 1
ATOM 13938 C C . ARG B 1 828 ? 34.156 26.578 -11.977 1 91.06 828 ARG B C 1
ATOM 13940 O O . ARG B 1 828 ? 34.562 25.484 -12.398 1 91.06 828 ARG B O 1
ATOM 13947 N N . ALA B 1 829 ? 33.531 26.719 -10.906 1 92.62 829 ALA B N 1
ATOM 13948 C CA . ALA B 1 829 ? 33.156 25.562 -10.094 1 92.62 829 ALA B CA 1
ATOM 13949 C C . ALA B 1 829 ? 32.281 24.594 -10.891 1 92.62 829 ALA B C 1
ATOM 13951 O O . ALA B 1 829 ? 32.469 23.375 -10.82 1 92.62 829 ALA B O 1
ATOM 13952 N N . ARG B 1 830 ? 31.328 25.109 -11.656 1 90.62 830 ARG B N 1
ATOM 13953 C CA . ARG B 1 830 ? 30.453 24.266 -12.469 1 90.62 830 ARG B CA 1
ATOM 13954 C C . ARG B 1 830 ? 31.266 23.469 -13.5 1 90.62 830 ARG B C 1
ATOM 13956 O O . ARG B 1 830 ? 31.047 22.266 -13.656 1 90.62 830 ARG B O 1
ATOM 13963 N N . 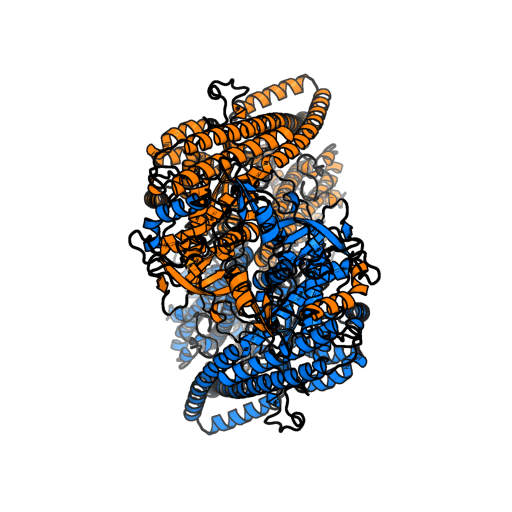ALA B 1 831 ? 32.094 24.156 -14.164 1 91.44 831 ALA B N 1
ATOM 13964 C CA . ALA B 1 831 ? 32.938 23.5 -15.18 1 91.44 831 ALA B CA 1
ATOM 13965 C C . ALA B 1 831 ? 33.781 22.406 -14.555 1 91.44 831 ALA B C 1
ATOM 13967 O O . ALA B 1 831 ? 33.875 21.312 -15.094 1 91.44 831 ALA B O 1
ATOM 13968 N N . HIS B 1 832 ? 34.375 22.703 -13.445 1 95.31 832 HIS B N 1
ATOM 13969 C CA . HIS B 1 832 ? 35.25 21.734 -12.789 1 95.31 832 HIS B CA 1
ATOM 13970 C C . HIS B 1 832 ? 34.438 20.547 -12.242 1 95.31 832 HIS B C 1
ATOM 13972 O O . HIS B 1 832 ? 34.906 19.406 -12.32 1 95.31 832 HIS B O 1
ATOM 13978 N N . ARG B 1 833 ? 33.281 20.828 -11.641 1 95.75 833 ARG B N 1
ATOM 13979 C CA . ARG B 1 833 ? 32.5 19.75 -11.07 1 95.75 833 ARG B CA 1
ATOM 13980 C C . ARG B 1 833 ? 32.031 18.781 -12.148 1 95.75 833 ARG B C 1
ATOM 13982 O O . ARG B 1 833 ? 32 17.562 -11.922 1 95.75 833 ARG B O 1
ATOM 13989 N N . TRP B 1 834 ? 31.734 19.25 -13.32 1 95.06 834 TRP B N 1
ATOM 13990 C CA . TRP B 1 834 ? 31.328 18.359 -14.414 1 95.06 834 TRP B CA 1
ATOM 13991 C C . TRP B 1 834 ? 32.531 17.562 -14.945 1 95.06 834 TRP B C 1
ATOM 13993 O O . TRP B 1 834 ? 32.375 16.406 -15.336 1 95.06 834 TRP B O 1
ATOM 14003 N N . GLN B 1 835 ? 33.594 18.25 -14.961 1 95.75 835 GLN B N 1
ATOM 14004 C CA . GLN B 1 835 ? 34.812 17.516 -15.344 1 95.75 835 GLN B CA 1
ATOM 14005 C C . GLN B 1 835 ? 35.125 16.422 -14.336 1 95.75 835 GLN B C 1
ATOM 14007 O O . GLN B 1 835 ? 35.469 15.305 -14.719 1 95.75 835 GLN B O 1
ATOM 14012 N N . GLU B 1 836 ? 35 16.797 -13.133 1 97.25 836 GLU B N 1
ATOM 14013 C CA . GLU B 1 836 ? 35.219 15.812 -12.07 1 97.25 836 GLU B CA 1
ATOM 14014 C C . GLU B 1 836 ? 34.25 14.648 -12.195 1 97.25 836 GLU B C 1
ATOM 14016 O O . GLU B 1 836 ? 34.594 13.492 -11.969 1 97.25 836 GLU B O 1
ATOM 14021 N N . GLU B 1 837 ? 33 14.914 -12.539 1 97.62 837 GLU B N 1
ATOM 14022 C CA . GLU B 1 837 ? 31.969 13.883 -12.688 1 97.62 837 GLU B CA 1
ATOM 14023 C C . GLU B 1 837 ? 32.344 12.883 -13.781 1 97.62 837 GLU B C 1
ATOM 14025 O O . GLU B 1 837 ? 32.156 11.68 -13.617 1 97.62 837 GLU B O 1
ATOM 14030 N N . CYS B 1 838 ? 32.875 13.367 -14.852 1 97.5 838 CYS B N 1
ATOM 14031 C CA . CYS B 1 838 ? 33.312 12.484 -15.93 1 97.5 838 CYS B CA 1
ATOM 14032 C C . CYS B 1 838 ? 34.406 11.531 -15.453 1 97.5 838 CYS B C 1
ATOM 14034 O O . CYS B 1 838 ? 34.344 10.336 -15.719 1 97.5 838 CYS B O 1
ATOM 14036 N N . LEU B 1 839 ? 35.281 12.094 -14.695 1 97.25 839 LEU B N 1
ATOM 14037 C CA . LEU B 1 839 ? 36.406 11.289 -14.203 1 97.25 839 LEU B CA 1
ATOM 14038 C C . LEU B 1 839 ? 35.938 10.273 -13.164 1 97.25 839 LEU B C 1
ATOM 14040 O O . LEU B 1 839 ? 36.344 9.117 -13.18 1 97.25 839 LEU B O 1
ATOM 14044 N N . LEU B 1 840 ? 35.062 10.664 -12.328 1 97.5 840 LEU B N 1
ATOM 14045 C CA . LEU B 1 840 ? 34.531 9.789 -11.289 1 97.5 840 LEU B CA 1
ATOM 14046 C C . LEU B 1 840 ? 33.75 8.633 -11.891 1 97.5 840 LEU B C 1
ATOM 14048 O O . LEU B 1 840 ? 33.906 7.488 -11.469 1 97.5 840 LEU B O 1
ATOM 14052 N N . LEU B 1 841 ? 32.938 8.922 -12.867 1 98.12 841 LEU B N 1
ATOM 14053 C CA . LEU B 1 841 ? 32.094 7.895 -13.469 1 98.12 841 LEU B CA 1
ATOM 14054 C C . LEU B 1 841 ? 32.938 6.855 -14.203 1 98.12 841 LEU B C 1
ATOM 14056 O O . LEU B 1 841 ? 32.594 5.668 -14.188 1 98.12 841 LEU B O 1
ATOM 14060 N N . LYS B 1 842 ? 33.969 7.309 -14.828 1 97.38 842 LYS B N 1
ATOM 14061 C CA . LYS B 1 842 ? 34.906 6.371 -15.469 1 97.38 842 LYS B CA 1
ATOM 14062 C C . LYS B 1 842 ? 35.562 5.461 -14.438 1 97.38 842 LYS B C 1
ATOM 14064 O O . LYS B 1 842 ? 35.656 4.25 -14.641 1 97.38 842 LYS B O 1
ATOM 14069 N N . GLU B 1 843 ? 35.969 6.07 -13.406 1 97.25 843 GLU B N 1
ATOM 14070 C CA . GLU B 1 843 ? 36.594 5.297 -12.336 1 97.25 843 GLU B CA 1
ATOM 14071 C C . GLU B 1 843 ? 35.562 4.371 -11.664 1 97.25 843 GLU B C 1
ATOM 14073 O O . GLU B 1 843 ? 35.906 3.242 -11.297 1 97.25 843 GLU B O 1
ATOM 14078 N N . GLU B 1 844 ? 34.375 4.82 -11.469 1 98.06 844 GLU B N 1
ATOM 14079 C CA . GLU B 1 844 ? 33.344 4.008 -10.859 1 98.06 844 GLU B CA 1
ATOM 14080 C C . GLU B 1 844 ? 33.062 2.762 -11.688 1 98.06 844 GLU B C 1
ATOM 14082 O O . GLU B 1 844 ? 32.875 1.669 -11.148 1 98.06 844 GLU B O 1
ATOM 14087 N N . MET B 1 845 ? 33 2.928 -13.023 1 98 845 MET B N 1
ATOM 14088 C CA . MET B 1 845 ? 32.75 1.76 -13.875 1 98 845 MET B CA 1
ATOM 14089 C C . MET B 1 845 ? 33.938 0.8 -13.805 1 98 845 MET B C 1
ATOM 14091 O O . MET B 1 845 ? 33.75 -0.418 -13.789 1 98 845 MET B O 1
ATOM 14095 N N . ARG B 1 846 ? 35.125 1.367 -13.758 1 97.69 846 ARG B N 1
ATOM 14096 C CA . ARG B 1 846 ? 36.281 0.5 -13.594 1 97.69 846 ARG B CA 1
ATOM 14097 C C . ARG B 1 846 ? 36.156 -0.315 -12.312 1 97.69 846 ARG B C 1
ATOM 14099 O O . ARG B 1 846 ? 36.469 -1.513 -12.305 1 97.69 846 ARG B O 1
ATOM 14106 N N . ARG B 1 847 ? 35.781 0.319 -11.273 1 98.12 847 ARG B N 1
ATOM 14107 C CA . ARG B 1 847 ? 35.625 -0.356 -9.992 1 98.12 847 ARG B CA 1
ATOM 14108 C C . ARG B 1 847 ? 34.531 -1.435 -10.07 1 98.12 847 ARG B C 1
ATOM 14110 O O . ARG B 1 847 ? 34.688 -2.5 -9.469 1 98.12 847 ARG B O 1
ATOM 14117 N N . VAL B 1 848 ? 33.469 -1.162 -10.805 1 98.5 848 VAL B N 1
ATOM 14118 C CA . VAL B 1 848 ? 32.375 -2.129 -10.953 1 98.5 848 VAL B CA 1
ATOM 14119 C C . VAL B 1 848 ? 32.906 -3.393 -11.633 1 98.5 848 VAL B C 1
ATOM 14121 O O . VAL B 1 848 ? 32.656 -4.508 -11.172 1 98.5 848 VAL B O 1
ATOM 14124 N N . LEU B 1 849 ? 33.656 -3.219 -12.703 1 98.31 849 LEU B N 1
ATOM 14125 C CA . LEU B 1 849 ? 34.188 -4.352 -13.438 1 98.31 849 LEU B CA 1
ATOM 14126 C C . LEU B 1 849 ? 35.125 -5.16 -12.547 1 98.31 849 LEU B C 1
ATOM 14128 O O . LEU B 1 849 ? 35.062 -6.391 -12.516 1 98.31 849 LEU B O 1
ATOM 14132 N N . GLN B 1 850 ? 35.969 -4.449 -11.82 1 98.12 850 GLN B N 1
ATOM 14133 C CA . GLN B 1 850 ? 36.906 -5.125 -10.938 1 98.12 850 GLN B CA 1
ATOM 14134 C C . GLN B 1 850 ? 36.188 -5.812 -9.781 1 98.12 850 GLN B C 1
ATOM 14136 O O . GLN B 1 850 ? 36.625 -6.871 -9.32 1 98.12 850 GLN B O 1
ATOM 14141 N N . PHE B 1 851 ? 35.219 -5.207 -9.305 1 98.31 851 PHE B N 1
ATOM 14142 C CA . PHE B 1 851 ? 34.438 -5.793 -8.227 1 98.31 851 PHE B CA 1
ATOM 14143 C C . PHE B 1 851 ? 33.844 -7.133 -8.648 1 98.31 851 PHE B C 1
ATOM 14145 O O . PHE B 1 851 ? 33.938 -8.117 -7.918 1 98.31 851 PHE B O 1
ATOM 14152 N N . PHE B 1 852 ? 33.219 -7.203 -9.836 1 98.25 852 PHE B N 1
ATOM 14153 C CA . PHE B 1 852 ? 32.625 -8.445 -10.312 1 98.25 852 PHE B CA 1
ATOM 14154 C C . PHE B 1 852 ? 33.719 -9.508 -10.539 1 98.25 852 PHE B C 1
ATOM 14156 O O . PHE B 1 852 ? 33.469 -10.695 -10.312 1 98.25 852 PHE B O 1
ATOM 14163 N N . GLU B 1 853 ? 34.844 -9.078 -10.906 1 98.06 853 GLU B N 1
ATOM 14164 C CA . GLU B 1 853 ? 35.938 -10.016 -11.062 1 98.06 853 GLU B CA 1
ATOM 14165 C C . GLU B 1 853 ? 36.375 -10.609 -9.727 1 98.06 853 GLU B C 1
ATOM 14167 O O . GLU B 1 853 ? 36.625 -11.812 -9.625 1 98.06 853 GLU B O 1
ATOM 14172 N N . SER B 1 854 ? 36.438 -9.727 -8.773 1 97.62 854 SER B N 1
ATOM 14173 C CA . SER B 1 854 ? 36.781 -10.195 -7.434 1 97.62 854 SER B CA 1
ATOM 14174 C C . SER B 1 854 ? 35.719 -11.148 -6.891 1 97.62 854 SER B C 1
ATOM 14176 O O . SER B 1 854 ? 36.031 -12.109 -6.191 1 97.62 854 SER B O 1
ATOM 14178 N N . GLU B 1 855 ? 34.5 -10.914 -7.176 1 97.75 855 GLU B N 1
ATOM 14179 C CA . GLU B 1 855 ? 33.406 -11.773 -6.734 1 97.75 855 GLU B CA 1
ATOM 14180 C C . GLU B 1 855 ? 33.469 -13.133 -7.434 1 97.75 855 GLU B C 1
ATOM 14182 O O . GLU B 1 855 ? 33.156 -14.156 -6.832 1 97.75 855 GLU B O 1
ATOM 14187 N N . VAL B 1 856 ? 33.812 -13.133 -8.727 1 98.06 856 VAL B N 1
ATOM 14188 C CA . VAL B 1 856 ? 33.969 -14.391 -9.461 1 98.06 856 VAL B CA 1
ATOM 14189 C C . VAL B 1 856 ? 35.031 -15.25 -8.781 1 98.06 856 VAL B C 1
ATOM 14191 O O . VAL B 1 856 ? 34.812 -16.438 -8.539 1 98.06 856 VAL B O 1
ATOM 14194 N N . SER B 1 857 ? 36.094 -14.594 -8.398 1 97.06 857 SER B N 1
ATOM 14195 C CA . SER B 1 857 ? 37.188 -15.297 -7.742 1 97.06 857 SER B CA 1
ATOM 14196 C C . SER B 1 857 ? 36.781 -15.82 -6.371 1 97.06 857 SER B C 1
ATOM 14198 O O . SER B 1 857 ? 37.125 -16.938 -5.988 1 97.06 857 SER B O 1
ATOM 14200 N N . ARG B 1 858 ? 36.062 -15.016 -5.691 1 95.56 858 ARG B N 1
ATOM 14201 C CA . ARG B 1 858 ? 35.594 -15.406 -4.363 1 95.56 858 ARG B CA 1
ATOM 14202 C C . ARG B 1 858 ? 34.688 -16.641 -4.438 1 95.56 858 ARG B C 1
ATOM 14204 O O . ARG B 1 858 ? 34.906 -17.594 -3.688 1 95.56 858 ARG B O 1
ATOM 14211 N N . TRP B 1 859 ? 33.781 -16.688 -5.301 1 96.94 859 TRP B N 1
ATOM 14212 C CA . TRP B 1 859 ? 32.812 -17.797 -5.414 1 96.94 859 TRP B CA 1
ATOM 14213 C C . TRP B 1 859 ? 33.5 -19.047 -5.93 1 96.94 859 TRP B C 1
ATOM 14215 O O . TRP B 1 859 ? 33.188 -20.156 -5.504 1 96.94 859 TRP B O 1
ATOM 14225 N N . ASN B 1 860 ? 34.438 -18.891 -6.816 1 95.94 860 ASN B N 1
ATOM 14226 C CA . ASN B 1 860 ? 35.219 -20.031 -7.27 1 95.94 860 ASN B CA 1
ATOM 14227 C C . ASN B 1 860 ? 36.031 -20.656 -6.133 1 95.94 860 ASN B C 1
ATOM 14229 O O . ASN B 1 860 ? 36.188 -21.875 -6.07 1 95.94 860 ASN B O 1
ATOM 14233 N N . SER B 1 861 ? 36.469 -19.812 -5.25 1 94.06 861 SER B N 1
ATOM 14234 C CA . SER B 1 861 ? 37.219 -20.312 -4.09 1 94.06 861 SER B CA 1
ATOM 14235 C C . SER B 1 861 ? 36.312 -21.062 -3.141 1 94.06 861 SER B C 1
ATOM 14237 O O . SER B 1 861 ? 36.719 -22.062 -2.531 1 94.06 861 SER B O 1
ATOM 14239 N N . LEU B 1 862 ? 35.094 -20.656 -3.021 1 92.44 862 LEU B N 1
ATOM 14240 C CA . LEU B 1 862 ? 34.125 -21.328 -2.16 1 92.44 862 LEU B CA 1
ATOM 14241 C C . LEU B 1 862 ? 33.75 -22.688 -2.729 1 92.44 862 LEU B C 1
ATOM 14243 O O . LEU B 1 862 ? 33.406 -23.609 -1.976 1 92.44 862 LEU B O 1
ATOM 14247 N N . ALA B 1 863 ? 33.719 -22.812 -4.035 1 90.75 863 ALA B N 1
ATOM 14248 C CA . ALA B 1 863 ? 33.406 -24.078 -4.684 1 90.75 863 ALA B CA 1
ATOM 14249 C C . ALA B 1 863 ? 34.469 -25.125 -4.367 1 90.75 863 ALA B C 1
ATOM 14251 O O . ALA B 1 863 ? 34.188 -26.328 -4.32 1 90.75 863 ALA B O 1
ATOM 14252 N N . GLY B 1 864 ? 35.625 -24.719 -4.102 1 77.81 864 GLY B N 1
ATOM 14253 C CA . GLY B 1 864 ? 36.75 -25.625 -3.859 1 77.81 864 GLY B CA 1
ATOM 14254 C C . GLY B 1 864 ? 36.812 -26.125 -2.426 1 77.81 864 GLY B C 1
ATOM 14255 O O . GLY B 1 864 ? 37.625 -26.984 -2.1 1 77.81 864 GLY B O 1
ATOM 14256 N N . THR B 1 865 ? 35.812 -25.656 -1.6 1 73.94 865 THR B N 1
ATOM 14257 C CA . THR B 1 865 ? 35.906 -26.047 -0.195 1 73.94 865 THR B CA 1
ATOM 14258 C C . THR B 1 865 ? 35.312 -27.438 0.018 1 73.94 865 THR B C 1
ATOM 14260 O O . THR B 1 865 ? 34.219 -27.734 -0.501 1 73.94 865 THR B O 1
ATOM 14263 N N . ALA B 1 866 ? 36.125 -28.562 0.122 1 63 866 ALA B N 1
ATOM 14264 C CA . ALA B 1 866 ? 35.875 -30 -0.009 1 63 866 ALA B CA 1
ATOM 14265 C C . ALA B 1 866 ? 35.188 -30.562 1.232 1 63 866 ALA B C 1
ATOM 14267 O O . ALA B 1 866 ? 34.656 -31.656 1.2 1 63 866 ALA B O 1
ATOM 14268 N N . ASP B 1 867 ? 34.781 -29.969 2.328 1 63.88 867 ASP B N 1
ATOM 14269 C CA . ASP B 1 867 ? 34.656 -30.906 3.438 1 63.88 867 ASP B CA 1
ATOM 14270 C C . ASP B 1 867 ? 33.188 -31.125 3.801 1 63.88 867 ASP B C 1
ATOM 14272 O O . ASP B 1 867 ? 32.594 -30.312 4.535 1 63.88 867 ASP B O 1
ATOM 14276 N N . PHE B 1 868 ? 32.312 -31.984 2.963 1 73.56 868 PHE B N 1
ATOM 14277 C CA . PHE B 1 868 ? 31 -32.406 3.461 1 73.56 868 PHE B CA 1
ATOM 14278 C C . PHE B 1 868 ? 30.781 -33.906 3.199 1 73.56 868 PHE B C 1
ATOM 14280 O O . PHE B 1 868 ? 31.188 -34.406 2.152 1 73.56 868 PHE B O 1
ATOM 14287 N N . ASP B 1 869 ? 30.375 -34.594 4.125 1 75.56 869 ASP B N 1
ATOM 14288 C CA . ASP B 1 869 ? 30.188 -36.031 4.09 1 75.56 869 ASP B CA 1
ATOM 14289 C C . ASP B 1 869 ? 29.109 -36.438 3.092 1 75.56 869 ASP B C 1
ATOM 14291 O O . ASP B 1 869 ? 29.281 -37.375 2.33 1 75.56 869 ASP B O 1
ATOM 14295 N N . ASP B 1 870 ? 28 -35.75 3.016 1 85.19 870 ASP B N 1
ATOM 14296 C CA . ASP B 1 870 ? 26.906 -36.062 2.098 1 85.19 870 ASP B CA 1
ATOM 14297 C C . ASP B 1 870 ? 27.219 -35.562 0.685 1 85.19 870 ASP B C 1
ATOM 14299 O O . ASP B 1 870 ? 27.297 -34.375 0.442 1 85.19 870 ASP B O 1
ATOM 14303 N N . CYS B 1 871 ? 27.297 -36.5 -0.272 1 88.69 871 CYS B N 1
ATOM 14304 C CA . CYS B 1 871 ? 27.734 -36.188 -1.633 1 88.69 871 CYS B CA 1
ATOM 14305 C C . CYS B 1 871 ? 26.719 -35.312 -2.348 1 88.69 871 CYS B C 1
ATOM 14307 O O . CYS B 1 871 ? 27.094 -34.469 -3.174 1 88.69 871 CYS B O 1
ATOM 14309 N N . ASN B 1 872 ? 25.469 -35.562 -2.016 1 90.56 872 ASN B N 1
ATOM 14310 C CA . ASN B 1 872 ? 24.438 -34.75 -2.67 1 90.56 872 ASN B CA 1
ATOM 14311 C C . ASN B 1 872 ? 24.484 -33.312 -2.193 1 90.56 872 ASN B C 1
ATOM 14313 O O . ASN B 1 872 ? 24.281 -32.375 -2.984 1 90.56 872 ASN B O 1
ATOM 14317 N N . ILE B 1 873 ? 24.734 -33.125 -0.943 1 92.75 873 ILE B N 1
ATOM 14318 C CA . ILE B 1 873 ? 24.859 -31.766 -0.4 1 92.75 873 ILE B CA 1
ATOM 14319 C C . ILE B 1 873 ? 26.125 -31.109 -0.948 1 92.75 873 ILE B C 1
ATOM 14321 O O . ILE B 1 873 ? 26.109 -29.922 -1.31 1 92.75 873 ILE B O 1
ATOM 14325 N N . LEU B 1 874 ? 27.188 -31.859 -1.049 1 93.31 874 LEU B N 1
ATOM 14326 C CA . LEU B 1 874 ? 28.453 -31.344 -1.562 1 93.31 874 LEU B CA 1
ATOM 14327 C C . LEU B 1 874 ? 28.297 -30.875 -3.006 1 93.31 874 LEU B C 1
ATOM 14329 O O . LEU B 1 874 ? 28.766 -29.797 -3.371 1 93.31 874 LEU B O 1
ATOM 14333 N N . GLU B 1 875 ? 27.672 -31.688 -3.812 1 93.5 875 GLU B N 1
ATOM 14334 C CA . GLU B 1 875 ? 27.438 -31.297 -5.199 1 93.5 875 GLU B CA 1
ATOM 14335 C C . GLU B 1 875 ? 26.594 -30.016 -5.273 1 93.5 875 GLU B C 1
ATOM 14337 O O . GLU B 1 875 ? 26.859 -29.141 -6.086 1 93.5 875 GLU B O 1
ATOM 14342 N N . GLY B 1 876 ? 25.609 -30.031 -4.414 1 95.31 876 GLY B N 1
ATOM 14343 C CA . GLY B 1 876 ? 24.766 -28.844 -4.375 1 95.31 876 GLY B CA 1
ATOM 14344 C C . GLY B 1 876 ? 25.516 -27.578 -4.004 1 95.31 876 GLY B C 1
ATOM 14345 O O . GLY B 1 876 ? 25.312 -26.531 -4.602 1 95.31 876 GLY B O 1
ATOM 14346 N N . ARG B 1 877 ? 26.422 -27.672 -3.086 1 95.38 877 ARG B N 1
ATOM 14347 C CA . ARG B 1 877 ? 27.266 -26.547 -2.664 1 95.38 877 ARG B CA 1
ATOM 14348 C C . ARG B 1 877 ? 28.141 -26.062 -3.807 1 95.38 877 ARG B C 1
ATOM 14350 O O . ARG B 1 877 ? 28.234 -24.859 -4.059 1 95.38 877 ARG B O 1
ATOM 14357 N N . HIS B 1 878 ? 28.75 -27.016 -4.5 1 95.56 878 HIS B N 1
ATOM 14358 C CA . HIS B 1 878 ? 29.594 -26.672 -5.629 1 95.56 878 HIS B CA 1
ATOM 14359 C C . HIS B 1 878 ? 28.797 -26.016 -6.75 1 95.56 878 HIS B C 1
ATOM 14361 O O . HIS B 1 878 ? 29.203 -24.984 -7.293 1 95.56 878 HIS B O 1
ATOM 14367 N N . ALA B 1 879 ? 27.688 -26.641 -6.996 1 96.75 879 ALA B N 1
ATOM 14368 C CA . ALA B 1 879 ? 26.859 -26.141 -8.086 1 96.75 879 ALA B CA 1
ATOM 14369 C C . ALA B 1 879 ? 26.422 -24.703 -7.828 1 96.75 879 ALA B C 1
ATOM 14371 O O . ALA B 1 879 ? 26.453 -23.859 -8.734 1 96.75 879 ALA B O 1
ATOM 14372 N N . TYR B 1 880 ? 26.078 -24.453 -6.605 1 97.31 880 TYR B N 1
ATOM 14373 C CA . TYR B 1 880 ? 25.625 -23.109 -6.273 1 97.31 880 TYR B CA 1
ATOM 14374 C C . TYR B 1 880 ? 26.75 -22.109 -6.414 1 97.31 880 TYR B C 1
ATOM 14376 O O . TYR B 1 880 ? 26.562 -21.016 -6.961 1 97.31 880 TYR B O 1
ATOM 14384 N N . ALA B 1 881 ? 27.891 -22.422 -5.949 1 97.5 881 ALA B N 1
ATOM 14385 C CA . ALA B 1 881 ? 29.047 -21.531 -6.02 1 97.5 881 ALA B CA 1
ATOM 14386 C C . ALA B 1 881 ? 29.422 -21.234 -7.473 1 97.5 881 ALA B C 1
ATOM 14388 O O . ALA B 1 881 ? 29.656 -20.078 -7.832 1 97.5 881 ALA B O 1
ATOM 14389 N N . TYR B 1 882 ? 29.391 -22.25 -8.281 1 97.44 882 TYR B N 1
ATOM 14390 C CA . TYR B 1 882 ? 29.719 -22.047 -9.695 1 97.44 882 TYR B CA 1
ATOM 14391 C C . TYR B 1 882 ? 28.672 -21.203 -10.383 1 97.44 882 TYR B C 1
ATOM 14393 O O . TYR B 1 882 ? 28.984 -20.359 -11.234 1 97.44 882 TYR B O 1
ATOM 14401 N N . ARG B 1 883 ? 27.453 -21.469 -10.062 1 97.19 883 ARG B N 1
ATOM 14402 C CA . ARG B 1 883 ? 26.391 -20.656 -10.648 1 97.19 883 ARG B CA 1
ATOM 14403 C C . ARG B 1 883 ? 26.531 -19.188 -10.266 1 97.19 883 ARG B C 1
ATOM 14405 O O . ARG B 1 883 ? 26.391 -18.312 -11.117 1 97.19 883 ARG B O 1
ATOM 14412 N N . GLN B 1 884 ? 26.844 -18.906 -9.008 1 97.25 884 GLN B N 1
ATOM 14413 C CA . GLN B 1 884 ? 27.031 -17.531 -8.555 1 97.25 884 GLN B CA 1
ATOM 14414 C C . GLN B 1 884 ? 28.219 -16.875 -9.258 1 97.25 884 GLN B C 1
ATOM 14416 O O . GLN B 1 884 ? 28.156 -15.703 -9.625 1 97.25 884 GLN B O 1
ATOM 14421 N N . ALA B 1 885 ? 29.25 -17.641 -9.43 1 97.69 885 ALA B N 1
ATOM 14422 C CA . ALA B 1 885 ? 30.406 -17.125 -10.164 1 97.69 885 ALA B CA 1
ATOM 14423 C C . ALA B 1 885 ? 30.031 -16.766 -11.602 1 97.69 885 ALA B C 1
ATOM 14425 O O . ALA B 1 885 ? 30.438 -15.719 -12.109 1 97.69 885 ALA B O 1
ATOM 14426 N N . ASN B 1 886 ? 29.281 -17.641 -12.18 1 96.75 886 ASN B N 1
ATOM 14427 C CA . ASN B 1 886 ? 28.875 -17.391 -13.555 1 96.75 886 ASN B CA 1
ATOM 14428 C C . ASN B 1 886 ? 27.984 -16.156 -13.656 1 96.75 886 ASN B C 1
ATOM 14430 O O . ASN B 1 886 ? 28.078 -15.391 -14.625 1 96.75 886 ASN B O 1
ATOM 14434 N N . ILE B 1 887 ? 27.078 -15.992 -12.742 1 96.38 887 ILE B N 1
ATOM 14435 C CA . ILE B 1 887 ? 26.203 -14.828 -12.727 1 96.38 887 ILE B CA 1
ATOM 14436 C C . ILE B 1 887 ? 27.031 -13.555 -12.648 1 96.38 887 ILE B C 1
ATOM 14438 O O . ILE B 1 887 ? 26.797 -12.602 -13.406 1 96.38 887 ILE B O 1
ATOM 14442 N N . ARG B 1 888 ? 28.031 -13.531 -11.789 1 97.62 888 ARG B N 1
ATOM 14443 C CA . ARG B 1 888 ? 28.891 -12.359 -11.648 1 97.62 888 ARG B CA 1
ATOM 14444 C C . ARG B 1 888 ? 29.703 -12.125 -12.922 1 97.62 888 ARG B C 1
ATOM 14446 O O . ARG B 1 888 ? 29.922 -10.977 -13.32 1 97.62 888 ARG B O 1
ATOM 14453 N N . ALA B 1 889 ? 30.109 -13.156 -13.508 1 97.69 889 ALA B N 1
ATOM 14454 C CA . ALA B 1 889 ? 30.844 -13.039 -14.773 1 97.69 889 ALA B CA 1
ATOM 14455 C C . ALA B 1 889 ? 29.953 -12.453 -15.867 1 97.69 889 ALA B C 1
ATOM 14457 O O . ALA B 1 889 ? 30.391 -11.625 -16.656 1 97.69 889 ALA B O 1
ATOM 14458 N N . ALA B 1 890 ? 28.734 -12.945 -15.883 1 96.62 890 ALA B N 1
ATOM 14459 C CA . ALA B 1 890 ? 27.781 -12.438 -16.859 1 96.62 890 ALA B CA 1
ATOM 14460 C C . ALA B 1 890 ? 27.484 -10.953 -16.625 1 96.62 890 ALA B C 1
ATOM 14462 O O . ALA B 1 890 ? 27.359 -10.18 -17.578 1 96.62 890 ALA B O 1
ATOM 14463 N N . MET B 1 891 ? 27.391 -10.555 -15.398 1 97.19 891 MET B N 1
ATOM 14464 C CA . MET B 1 891 ? 27.156 -9.156 -15.062 1 97.19 891 MET B CA 1
ATOM 14465 C C . MET B 1 891 ? 28.344 -8.289 -15.477 1 97.19 891 MET B C 1
ATOM 14467 O O . MET B 1 891 ? 28.156 -7.188 -16 1 97.19 891 MET B O 1
ATOM 14471 N N . ARG B 1 892 ? 29.531 -8.812 -15.242 1 97.75 892 ARG B N 1
ATOM 14472 C CA . ARG B 1 892 ? 30.719 -8.109 -15.688 1 97.75 892 ARG B CA 1
ATOM 14473 C C . ARG B 1 892 ? 30.703 -7.91 -17.203 1 97.75 892 ARG B C 1
ATOM 14475 O O . ARG B 1 892 ? 30.969 -6.812 -17.688 1 97.75 892 ARG B O 1
ATOM 14482 N N . GLY B 1 893 ? 30.391 -9 -17.875 1 96.75 893 GLY B N 1
ATOM 14483 C CA . GLY B 1 893 ? 30.328 -8.938 -19.328 1 96.75 893 GLY B CA 1
ATOM 14484 C C . GLY B 1 893 ? 29.281 -7.953 -19.828 1 96.75 893 GLY B C 1
ATOM 14485 O O . GLY B 1 893 ? 29.531 -7.227 -20.797 1 96.75 893 GLY B O 1
ATOM 14486 N N . HIS B 1 894 ? 28.203 -7.938 -19.172 1 95.69 894 HIS B N 1
ATOM 14487 C CA . HIS B 1 894 ? 27.141 -7.016 -19.531 1 95.69 894 HIS B CA 1
ATOM 14488 C C . HIS B 1 894 ? 27.578 -5.566 -19.375 1 95.69 894 HIS B C 1
ATOM 14490 O O . HIS B 1 894 ? 27.328 -4.738 -20.25 1 95.69 894 HIS B O 1
ATOM 14496 N N . CYS B 1 895 ? 28.203 -5.254 -18.266 1 96.81 895 CYS B N 1
ATOM 14497 C CA . CYS B 1 895 ? 28.719 -3.908 -18.031 1 96.81 895 CYS B CA 1
ATOM 14498 C C . CYS B 1 895 ? 29.75 -3.516 -19.078 1 96.81 895 CYS B C 1
ATOM 14500 O O . CYS B 1 895 ? 29.703 -2.406 -19.609 1 96.81 895 CYS B O 1
ATOM 14502 N N . ALA B 1 896 ? 30.641 -4.414 -19.438 1 96.81 896 ALA B N 1
ATOM 14503 C CA . ALA B 1 896 ? 31.703 -4.152 -20.422 1 96.81 896 ALA B CA 1
ATOM 14504 C C . ALA B 1 896 ? 31.109 -3.906 -21.812 1 96.81 896 ALA B C 1
ATOM 14506 O O . ALA B 1 896 ? 31.562 -3.014 -22.531 1 96.81 896 ALA B O 1
ATOM 14507 N N . ARG B 1 897 ? 30.109 -4.652 -22.125 1 94.5 897 ARG B N 1
ATOM 14508 C CA . ARG B 1 897 ? 29.484 -4.516 -23.438 1 94.5 897 ARG B CA 1
ATOM 14509 C C . ARG B 1 897 ? 28.734 -3.193 -23.562 1 94.5 897 ARG B C 1
ATOM 14511 O O . ARG B 1 897 ? 28.797 -2.527 -24.594 1 94.5 897 ARG B O 1
ATOM 14518 N N . LYS B 1 898 ? 28.062 -2.855 -22.547 1 92.75 898 LYS B N 1
ATOM 14519 C CA . LYS B 1 898 ? 27.266 -1.632 -22.578 1 92.75 898 LYS B CA 1
ATOM 14520 C C . LYS B 1 898 ? 28.156 -0.394 -22.578 1 92.75 898 LYS B C 1
ATOM 14522 O O . LYS B 1 898 ? 27.844 0.604 -23.234 1 92.75 898 LYS B O 1
ATOM 14527 N N . TRP B 1 899 ? 29.219 -0.398 -21.859 1 93.69 899 TRP B N 1
ATOM 14528 C CA . TRP B 1 899 ? 30.109 0.742 -21.734 1 93.69 899 TRP B CA 1
ATOM 14529 C C . TRP B 1 899 ? 31.234 0.677 -22.766 1 93.69 899 TRP B C 1
ATOM 14531 O O . TRP B 1 899 ? 31.891 1.678 -23.031 1 93.69 899 TRP B O 1
#

Foldseek 3Di:
DVVVCVVCVVVVVVVVVVLFDLPPEQAAPPPRPDGFFKDWPPDDPSHGHDLVVVLVVCLVPQPTWMWGHPPPTTDTDHSQNSPHEHEWPDPPPDHAPDWDWADVQWAWEQEPLAIHTHIYTAHPDDVGDQPQVRCVVVQWHFLDSPRGRYTYGVHLLVVVLVVCLQVVDFLVVSNVVRHVSVPVPPPDDDDDCSVSSLSSSLVVLVVVLQLLLQLVLDPCRLVPQDAASSEDDDLLAAFPPFQDDPCLVVDDPVCVLLNAFEKEKDKDQLQWAFPADDCVVFPASCCRRHQAARPVVLVVLCVVCVVPDDADDDPWFCVVVVQVVQQPVPDGTQFRTKMFMAGQVLLAGGTNQMYTHGRGDGLSNNLVSVLRRCVPRHDQEYEYEYLVQVPSLPCSLVVLVVSDDVSRDSVVNSSVRYQYAYAQLNLLRTDPVRNQRRHLLQAFLSFPRRSCSVLVNCVSCSSNSVNLRHDDPNSSVSVVSSSSRVVSVVSLLCVLVVLVVLLVVLVVLLVVLVVVLVVLCVVDDPVLSVVLVVQSVVCNVPVVGDRLLDDPDPQCALVNLLVVVVVCQVPDPPPDQLDPPADLLNLLVLLVVLLVLLLVLVLLVPVCPPVRDPVSVVVSLVSQVVSQVSLVVSVVVVCSQFVVVVVVVVVVVPPDDDPPPPQTSSNDDSPQVLNCLVPPVPGDHDVVSLVSNLSSLLSVLLVLLVVLQSLQSVLVSLVVCCVSVVPDDVSNVVSVVVSVVSVSVNVSSLVVNQVSVSSNVSSCVVVVDPQSCQLSPNDDPVQSHHQCRPPDDPPVGGDHRSSVVRDPRDPDPVGVSSSSSSVSSSSVSSSSSSVSSSVSSVSSLSSSLSNLVSLLVVLCVSLPSPDDPDPVVNVVSNVSSNVSSVVSVVSSVVSVVSD/DVVVCVVCVVVVVVVVVVLFDLPPEQAAPPPRPDGFFKDWPPDDPSHGHDLVVVLVVCLVPQPTWMWGHPPPTTDTDHSQNSPHEHEWPDPPPDHAPDWDWADVQWAWEQEPLAIHIHIYTAHPDDVGDPPQVRCVVSQWHFLDPPRGRYTYGVHLLVVVLVVCLQVVDFLVVSNVVRHVSVPVPPPDDDDDCSVSSLSSSLVVLLVVLQLLLQLVLDPCRLVPQDAASSEDDDLLAAFPPFQDDPCLVVDDPVCVLLNAFEKEKDKDQLQWAFPADDCVVFPASNCRRHQAARPVVLVVLCVVCVVPDDADDDPWFCVVVVQVVQQPQPDGTQFRTKMFMAGQVLLAGGTNQMYTHRRGDGLSNNLVSVLRRCVPRHDQEYEYEYLVQVPSLPCSLVVLVVSDDVSRDSVVSSSVRYHYAYAQLNLLRTDPVRNQRRHLLQAFLSFPRRSCSVLVNCVSCSSNSVNLRHDDPNSSVSVVSSSSRVVSVVSLLCVLVVLVVLLVVLVVLLVVLVVVLVVLCVVDDPVLSVVLVVQSVVCNVPVVGDRLLDDPDPQCALVNLLVVVVVCQVPDPDDDQLDPPADLLNLLVLLVVLLVLLLVLVLLVPVCPPVRDPVSVVVSQVSQVVSQVSLVVSVVVVCSQFVVVVVVVVVVVPPDDDPPPPQTSSNDDSPQVLNCLVPPVPGDHDVVSLVSNLSSLLSVLLVLLVVLQSLQSVLVSLVVCCVSVVPDDVSNVVSVVVSVVSVSVNVSSLVVNQVSVSSNVSSCVVVVDPQSCQLSPNDDPVLRHHQCPPPDDPPVRTDHRSSVVRDPRDPDPVRVSSSSSSVSSSSVSSSSSSVSSSVSSVSSLSSSLSNLVSLLVVLCVSLPSPDDPDPVVNVVSNVSSNVSSVVSVVSSVVSVVSD

Radius of gyration: 41.08 Å; Cα contacts (8 Å, |Δi|>4): 2747; chains: 2; bounding box: 100×125×102 Å

Sequence (1798 aa):
PLLQWIPEIDAFLQELLRHEGRGPAQSCLTCAMNMPSYRCMDCMNNGLYCKPCTVASHKSMPFHRSQEWTGRYFSRISLHELGLRIQLNHPYGENCYNPVKSYNDNFTVIDLNGIHDVAVDYCGCHLVQPHTIQLLRFQLYPATVIDPKTAATFQVLEFFHLNTLISKISAFDFYVTLRRRTDNTGTQEIPYRYLSFLLMARQWRHLKLLKRMGRGHHPEGRNGTREGECAVLCPACPQPGRNLPSNWAEAPPKQQWLYTLFLGLDANFRLKRLNISKNADDPDLNQGSAYFVNETSFQMYLQEYNSKIPNDRSTCSNYDAIKLASMRGGKGTTTTGVGTVECIRHDMKRPASVGDLQKGERYVNMDYFFLSSIQQNCPRKLVVSYDIACQWSKNLNARIILYGPSRGSEAFQKLSTTTFAVPKAHLPVHQDFCKTRYSFNLLPRMGRTDGEAPERGWAATNAVASSTKEMGPGSRRDTLDDHFGDYNWKKVTNLATSLLNRFTEAVNAQLEHTTIFLEFSSALGQDNVSAWTKAIQEWECDQSNPNPYELKEKRISEAQVRLQLTMRDASGEDTTQTHIEITPSMLISQGLELEELQRRLHFDAKSIGSHATELQHAKLSERSIRLRRRIEAWQDIQNLYMPGIAMLRVCFDQEPMGRTVPITASDIELMLPSHILAGLHHIHCDTRLIEIEWELRVAQASDILHELQRLLLIRRQLYRSKQQYGTGQRHHTRSIASIKTVQEKVDRAVKRYRETRLNLVILANSLTKVGWDDTLQPLQDEDVRAPDEEDSISEGRRTFTWIWRTGSVGKNDSAAQEVLRIEWCKARARAHRWQEECLLLKEEMRRVLQFFESEVSRWNSLAGTADFDDCNILEGRHAYAYRQANIRAAMRGHCARKWPLLQWIPEIDAFLQELLRHEGRGPAQSCLTCAMNMPSYRCMDCMNNGLYCKPCTVASHKSMPFHRSQEWTGRYFSRISLHELGLRIQLNHPYGENCYNPVKSYNDNFTVIDLNGIHDVAVDYCGCHLVQPHTIQLLRFQLYPATVIDPKTAATFQVLEFFHLNTLISKISAFDFYVTLRRRTDNTGTQEIPYRYLSFLLMARQWRHLKLLKRMGRGHHPEGRNGTREGECAVLCPACPQPGRNLPSNWAEAPPKQQWLYTLFLGLDANFRLKRLNISKNADDPDLNQGSAYFVNETSFQMYLQEYNSKIPNDRSTCSNYDAIKLASMRGGKGTTTTGVGTVECIRHDMKRPASVGDLQKGERYVNMDYFFLSSIQQNCPRKLVVSYDIACQWSKNLNARIILYGPSRGSEAFQKLSTTTFAVPKAHLPVHQDFCKTRYSFNLLPRMGRTDGEAPERGWAATNAVASSTKEMGPGSRRDTLDDHFGDYNWKKVTNLATSLLNRFTEAVNAQLEHTTIFLEFSSALGQDNVSAWTKAIQEWECDQSNPNPYELKEKRISEAQVRLQLTMRDASGEDTTQTHIEITPSMLISQGLELEELQRRLHFDAKSIGSHATELQHAKLSERSIRLRRRIEAWQDIQNLYMPGIAMLRVCFDQEPMGRTVPITASDIELMLPSHILAGLHHIHCDTRLIEIEWELRVAQASDILHELQRLLLIRRQLYRSKQQYGTGQRHHTRSIASIKTVQEKVDRAVKRYRETRLNLVILANSLTKVGWDDTLQPLQDEDVRAPDEEDSISEGRRTFTWIWRTGSVGKNDSAAQEVLRIEWCKARARAHRWQEECLLLKEEMRRVLQFFESEVSRWNSLAGTADFDDCNILEGRHAYAYRQANIRAAMRGHCARKW

Solvent-accessible surface area (backbone atoms only — not comparable to full-atom values): 96220 Å² total; per-residue (Å²): 110,66,80,71,40,61,83,43,47,63,61,54,41,46,53,58,32,23,69,43,30,75,55,88,59,80,38,9,67,82,78,60,71,47,71,46,43,30,37,53,76,71,50,60,49,81,50,27,22,23,71,70,52,45,43,65,74,27,64,44,44,70,74,53,49,32,30,36,57,75,84,61,27,66,39,84,44,54,47,35,81,72,64,41,67,48,65,38,83,49,61,77,94,49,76,64,94,45,58,38,66,37,71,89,60,44,31,42,38,41,39,77,74,13,65,41,65,35,32,43,28,38,48,58,52,91,92,53,65,56,70,53,54,34,35,44,75,65,45,25,46,54,55,38,82,69,80,54,59,39,29,31,31,52,65,32,51,51,50,48,52,50,38,28,67,66,58,46,51,46,68,63,42,54,49,48,37,26,47,38,63,58,49,79,62,64,78,68,89,70,87,88,56,63,72,46,49,50,50,42,49,54,53,48,53,51,46,52,47,39,55,76,60,46,31,76,68,41,93,58,31,75,83,60,59,49,75,19,62,55,36,54,75,64,47,54,55,53,29,76,89,48,34,44,63,94,59,51,89,72,40,54,77,91,54,40,66,73,48,42,37,48,35,25,45,47,72,39,63,71,52,28,25,40,66,41,82,48,55,89,81,28,60,46,84,57,66,13,17,24,29,39,39,38,58,69,62,50,51,54,49,43,71,69,41,56,87,73,57,79,74,78,78,75,85,56,38,74,56,53,59,54,52,52,66,68,41,64,76,51,89,62,48,58,25,43,13,33,36,39,32,23,32,28,82,71,51,28,63,37,37,18,7,26,45,78,18,63,82,44,94,44,61,70,61,52,50,49,30,48,52,42,33,58,70,35,81,56,52,68,36,33,34,42,25,21,85,53,30,84,64,56,55,73,54,39,65,63,50,37,61,68,71,31,65,91,68,21,57,71,49,53,64,32,52,76,53,41,46,62,25,28,20,59,90,58,32,77,64,38,44,74,72,50,49,61,69,23,24,41,69,62,45,81,88,44,20,78,50,50,49,55,21,60,59,58,50,42,66,72,48,55,67,44,24,78,65,36,23,78,31,37,58,10,57,31,51,48,51,50,37,51,47,52,40,50,54,28,46,54,44,59,51,40,40,54,60,53,51,49,53,50,41,57,50,27,53,54,48,23,55,53,33,40,51,51,34,52,54,52,55,69,73,41,59,69,68,58,52,53,54,50,51,50,45,46,52,49,21,74,74,35,72,86,40,72,56,62,79,51,78,83,72,72,75,65,42,46,66,47,50,51,48,50,42,52,48,48,60,65,68,51,76,79,76,85,67,86,49,96,85,55,48,72,54,50,49,48,51,50,48,52,52,49,49,51,50,24,48,51,48,47,47,51,58,58,67,42,47,99,78,47,51,72,62,56,51,49,53,50,46,48,52,28,52,54,46,38,54,52,49,52,58,48,46,61,54,42,32,66,78,37,55,65,49,55,59,47,48,51,56,62,64,58,63,71,79,82,76,73,67,78,78,48,48,56,66,59,78,80,64,45,63,43,54,34,68,68,76,44,83,85,54,85,69,62,65,64,58,45,50,48,45,48,55,46,47,55,23,42,43,52,50,36,46,50,48,36,51,51,37,32,48,49,35,46,48,37,50,46,43,27,67,72,57,32,56,27,65,31,14,39,43,50,33,41,49,49,33,47,51,36,44,50,49,38,52,48,35,51,52,50,38,50,52,48,47,53,40,46,52,46,41,26,67,74,66,68,60,77,71,53,63,74,33,61,52,88,80,47,80,84,43,73,55,32,66,59,61,60,82,82,47,56,82,92,66,49,76,64,43,62,71,78,63,46,59,73,44,67,89,57,73,63,45,60,49,48,55,51,44,30,50,50,50,49,37,47,28,49,21,49,25,26,47,38,31,43,55,43,51,54,51,27,50,52,16,32,45,37,28,29,50,44,48,25,53,50,26,51,55,53,36,65,61,73,93,58,89,52,64,46,41,43,44,2,46,31,7,45,23,48,44,53,18,48,52,31,46,48,49,33,49,50,38,58,68,75,102,108,68,79,72,41,60,84,43,46,64,61,56,42,45,55,59,32,22,68,43,30,74,54,87,58,80,37,9,68,80,79,60,70,47,70,44,43,30,37,51,78,72,50,59,50,81,50,25,21,23,71,70,52,46,44,65,74,26,63,44,44,72,74,54,48,33,30,36,57,76,85,64,27,67,39,84,44,54,48,36,80,72,64,40,68,46,63,36,83,49,61,76,94,49,76,63,92,44,59,40,66,37,72,90,60,44,30,41,36,42,39,77,74,14,64,42,65,35,31,42,29,39,48,58,53,91,91,52,65,56,69,54,55,34,35,44,74,65,45,26,45,54,55,37,80,71,80,56,58,38,28,32,32,52,64,32,51,51,49,48,53,50,37,28,66,65,58,47,53,46,67,62,42,54,50,49,36,26,46,38,63,57,50,79,61,64,77,67,90,69,86,87,56,61,70,44,48,51,50,44,48,53,52,48,52,52,46,50,48,38,53,76,58,46,32,76,69,40,92,59,30,75,84,59,59,49,73,20,62,56,37,55,73,66,47,52,53,53,28,76,90,48,34,44,64,95,60,51,89,72,40,54,76,91,53,40,64,74,47,42,37,49,35,26,46,48,72,40,62,71,51,28,26,39,66,40,81,47,55,87,81,26,59,48,84,59,67,13,17,24,29,38,40,38,59,69,62,50,51,54,49,44,71,69,41,57,86,73,57,79,72,79,78,75,85,57,37,74,54,51,59,56,52,52,60,65,38,66,71,53,91,61,46,57,26,43,13,34,36,40,31,24,33,27,83,70,51,30,63,36,37,18,6,24,44,77,18,60,80,39,95,44,60,70,60,54,50,48,28,49,52,43,35,60,71,35,82,56,52,66,36,36,35,41,25,21,87,53,30,84,63,58,55,72,55,40,65,62,50,38,60,68,70,31,65,91,69,19,55,72,49,53,64,33,53,76,52,42,45,62,25,29,21,61,90,59,33,80,63,39,44,70,73,50,49,60,69,23,26,42,67,61,46,82,88,44,20,79,51,50,49,56,21,62,59,57,48,44,68,74,48,53,68,45,24,78,64,36,22,79,32,36,56,11,58,31,51,47,52,49,37,50,46,51,39,49,52,28,47,54,44,59,50,40,40,55,60,52,51,48,55,50,42,56,51,27,52,56,47,24,55,53,32,41,51,51,35,51,53,52,55,68,73,40,60,69,66,58,52,53,53,49,50,51,45,45,53,48,21,76,74,35,73,89,41,71,57,63,79,53,76,83,72,71,76,64,41,45,66,48,50,51,48,50,43,51,49,49,62,66,68,50,77,80,78,86,68,85,48,95,84,56,48,72,54,51,50,50,52,48,48,52,52,48,49,50,50,24,49,51,49,47,46,51,58,58,66,42,47,98,78,48,50,72,63,57,51,49,54,50,48,49,52,28,52,54,46,38,51,52,48,49,57,48,47,59,54,41,32,67,78,38,57,64,50,54,58,48,47,52,55,60,64,57,62,76,79,81,76,74,65,78,79,47,46,53,66,61,80,78,66,44,64,44,54,34,68,68,75,44,83,86,54,86,68,61,64,65,59,46,51,49,46,48,56,45,47,54,22,42,43,52,49,36,48,52,50,38,53,51,37,32,49,50,37,49,49,39,50,46,43,28,68,74,58,32,58,31,69,28,14,39,50,49,36,42,49,48,35,47,51,36,44,51,50,37,52,48,34,51,53,50,39,50,53,47,47,54,41,46,52,46,40,26,66,74,66,68,59,77,74,58,62,75,37,61,53,87,80,48,79,85,43,72,57,33,70,61,62,58,84,84,46,56,82,92,67,49,78,64,43,63,74,77,63,49,60,76,54,65,89,58,75,64,43,63,50,49,53,51,45,31,50,50,51,51,36,45,28,49,20,50,24,27,47,37,31,43,53,44,50,56,50,26,52,50,15,31,46,36,28,28,51,43,48,26,52,52,26,51,54,52,36,64,62,72,92,55,88,52,64,46,40,41,44,2,46,29,7,45,22,49,45,52,18,49,52,31,47,48,48,34,50,48,38,59,68,75,103

Nearest PDB structures (foldseek):
  6y5v-assembly1_B  TM=2.083E-01  e=8.305E+00  Homo sapiens
  8ipt-assembly2_E  TM=1.759E-01  e=8.305E+00  Escherichia coli BL21(DE3)
  8pd9-assembly1_A  TM=8.539E-02  e=9.074E+00  Strongylocentrotus purpuratus
  6y5v-assembly1_B  TM=2.015E-01  e=6.866E+00  Homo sapiens
  8ipt-assembly2_E  TM=1.745E-01  e=8.202E+00  Escherichia coli BL21(DE3)

Organism: Amanita muscaria (strain Koide BX008) (NCBI:txid946122)

Secondary structure (DSSP, 8-state):
-HHHHGGGHHHHHHHHHHTTS-TT--S-TTTSSSPP-EEESS-SS---B-HHHHHHHTTT-TT--EEEE-SSSEEEE-HHHHT-EEE-SS-TTPPPSSEEEPGGG-EEEEETTEEEEEEEEEE--TTPPPHHHHHHHTTEEES-SSS-SEEEEHHHHHHHHHHHHHH---HHHHHHHHHHHH-SSS-S-----HHHHHHHHHHHHHHHHHHHTTGGGSTTGGGGPPTTTTSPPPTTS--TTTTS-TTGGG--HHHHGGGPEEEEEEEESSS-EES---TTTS--SSTTSSSBPPHHHHHHHHHHHTTTSPPPP-SS-THHHHHHHH----TTEEE-EEEEEEETTTTEEEEEEEEEESSSS-HHHHHHHHHHHHTSS--S-EEEEETTHHHHTTTHHHHHHHH-HHHHHHHHHHHHTEEEEB-TTTGGGS-HHHHHHTBTTTSTT-TT--S-HHHHHHHHHGGGHHHHTTS-HHHHHHHHHHHHHHHHHHHHHTHHHHHHHHHHHHHHHHHHHHHHHHHHHHHS-HHHHHHHHHHHHHHHH-TTS--TTS-SS----HHHHHHHHHHHHHH------SSSS--HHHHHHHHHHHHHHHHHHHHHHHHS-TT--HHHHHHHHHHHHHHHHHHHHHHHHHHHH-THHHHHHHHHH---SS--S---GGG-----HHHHHHH-TTS---HHHHHHHHHHHHHHHHHHHHHHHHHHHHHHHHHHHHHHH--SHHHHHHHHHHHHHHHHHHHHHHHHHHHHHHHHHHHHHHHT--SHHHHS----GGG---TT-STT--GGG----GGGT-----SSHHHHHHHHHHHHHHHHHHHHHHHHHHHHHHHHHHHHHHHHHHHHHHHHHHHT----S-HHHHHHHHHHHHHHHHHHHHHHHHHHHH-/-HHHHGGGHHHHHHHHHHTTS-TT--S-TTTSSSPP-EEESS-SS---B-HHHHHHHTTT-TT--EEEE-SSSEEEE-HHHHT-EEE-SS-TTPPPSSEEEPGGG-EEEEETTEEEEEEEEEE--TTPPPHHHHHHHTTEEES-SSS--EEEEHHHHHHHHHHHHHH---HHHHHHHHHHHH-SSS-S-----HHHHHHHHHHHHHHHHHHHTTGGGSTTGGGGPPTTTTSPPPTTS--TTTTS-TTGGG--HHHHGGGPEEEEEEEESSS-EES---TTTS--SSTTSSSBPPHHHHHHHHHHHTTTSPPPP-SS-THHHHHHHH----TTEEE-EEEEEEETTTTEEEEEEEEEESSSS-HHHHHHHHHHHHTSS--S-EEEEETTHHHHTTTHHHHHHHH-HHHHHHHHHHHHTEEEEB-TTTGGGS-HHHHHHTBTTTSTT-TT--S-HHHHHHHHHGGGHHHHTTS-HHHHHHHHHHHHHHHHHHHHHTHHHHHHHHHHHHHHHHHHHHHHHHHHHHHS-HHHHHHHHHHHHHHHH-TTS--TTS-SS----HHHHHHHHHHHHHH---S--SSSS--HHHHHHHHHHHHHHHHHHHHHHHHS-TT--HHHHHHHHHHHHHHHHHHHHHHHHHHHH-HHHHHHHHHHH---SS--S---GGG-----HHHHHHH-TTS---HHHHHHHHHHHHHHHHHHHHHHHHHHHHHHHHHHHHHHH--SHHHHHHHHHHHHHHHHHHHHHHHHHHHHHHHHHHHHHHHT--SGGGTS----GGG---TT-STT--GGG----GGGT-----SSHHHHHHHHHHHHHHHHHHHHHHHHHHHHHHHHHHHHHHHHHHHHHHHHHHHT----S-HHHHHHHHHHHHHHHHHHHHHHHHHHHH-

InterPro domains:
  IPR040521 Kyakuja-Dileera-Zisupton transposase [PF18758] (259-488)
  IPR041457 CxC2-like cysteine cluster, KDZ transposase-associated [PF18803] (79-186)

pLDDT: mean 83.19, std 16.14, range [32.19, 98.62]